Protein 2LZ0 (pdb70)

Organism: NCBI:txid411467

Secondary structure (DSSP, 8-state):
---------SS-S-TTTT-TT---EEE-TTSS---TTSSTT-TT---EEE--S-GGG---TTTTTTT----EEE-HHHHHHHHTSTTGGGGTTTEEE---

Radius of gyration: 13.1 Å; Cα contacts (8 Å, |Δi|>4): 192; chains: 1; bounding box: 33×32×28 Å

Solvent-accessible surface area: 6459 Å² total; per-residue (Å²): 129,82,188,101,63,106,24,93,15,52,179,73,22,70,60,9,45,55,62,64,104,32,154,110,6,75,2,88,45,125,40,49,82,3,108,83,26,2,2,52,48,22,118,25,6,120,74,0,31,0,70,6,110,55,12,91,11,15,53,2,59,126,14,1,84,86,39,15,96,10,69,3,5,0,28,144,136,0,49,98,138,0,157,204,24,221,60,3,102,89,24,42,81,80,22,59,65,72,169,231

Structure (mmCIF, N/CA/C/O backbone):
data_2LZ0
#
_entry.id   2LZ0
#
loop_
_atom_site.group_PDB
_atom_site.id
_atom_site.type_symbol
_atom_site.label_atom_id
_atom_site.label_alt_id
_atom_site.label_comp_id
_atom_site.label_asym_id
_atom_site.label_entity_id
_atom_site.label_seq_id
_atom_site.pdbx_PDB_ins_code
_atom_site.Cartn_x
_atom_site.Cartn_y
_atom_site.Cartn_z
_atom_site.occupancy
_atom_site.B_iso_or_equiv
_atom_site.auth_seq_id
_atom_site.auth_comp_id
_atom_site.auth_asym_id
_atom_site.auth_atom_id
_atom_site.pdbx_PDB_model_num
ATOM 1 N N . GLY A 1 1 ? -12.251 15.393 -9.278 1.00 0.00 1 GLY A N 1
ATOM 2 C CA . GLY A 1 1 ? -11.128 15.086 -8.389 1.00 0.00 1 GLY A CA 1
ATOM 3 C C . GLY A 1 1 ? -11.324 13.716 -7.776 1.00 0.00 1 GLY A C 1
ATOM 4 O O . GLY A 1 1 ? -11.033 12.703 -8.419 1.00 0.00 1 GLY A O 1
ATOM 8 N N . SER A 1 2 ? -11.865 13.675 -6.561 1.00 0.00 2 SER A N 1
ATOM 9 C CA . SER A 1 2 ? -12.366 12.466 -5.924 1.00 0.00 2 SER A CA 1
ATOM 10 C C . SER A 1 2 ? -13.826 12.701 -5.556 1.00 0.00 2 SER A C 1
ATOM 11 O O . SER A 1 2 ? -14.241 13.846 -5.364 1.00 0.00 2 SER A O 1
ATOM 19 N N . HIS A 1 3 ? -14.577 11.616 -5.407 1.00 0.00 3 HIS A N 1
ATOM 20 C CA . HIS A 1 3 ? -15.888 11.572 -4.787 1.00 0.00 3 HIS A CA 1
ATOM 21 C C . HIS A 1 3 ? -15.925 10.226 -4.099 1.00 0.00 3 HIS A C 1
ATOM 22 O O . HIS A 1 3 ? -16.468 9.261 -4.640 1.00 0.00 3 HIS A O 1
ATOM 36 N N . GLU A 1 4 ? -15.202 10.132 -2.980 1.00 0.00 4 GLU A N 1
ATOM 37 C CA . GLU A 1 4 ? -14.866 8.843 -2.409 1.00 0.00 4 GLU A CA 1
ATOM 38 C C . GLU A 1 4 ? -14.319 8.989 -0.986 1.00 0.00 4 GLU A C 1
ATOM 39 O O . GLU A 1 4 ? -13.832 10.071 -0.628 1.00 0.00 4 GLU A O 1
ATOM 51 N N . GLY A 1 5 ? -14.323 7.905 -0.207 1.00 0.00 5 GLY A N 1
ATOM 52 C CA . GLY A 1 5 ? -13.776 7.863 1.142 1.00 0.00 5 GLY A CA 1
ATOM 53 C C . GLY A 1 5 ? -13.004 6.581 1.469 1.00 0.00 5 GLY A C 1
ATOM 54 O O . GLY A 1 5 ? -12.447 6.502 2.563 1.00 0.00 5 GLY A O 1
ATOM 58 N N . GLU A 1 6 ? -12.925 5.599 0.568 1.00 0.00 6 GLU A N 1
ATOM 59 C CA . GLU A 1 6 ? -12.358 4.266 0.787 1.00 0.00 6 GLU A CA 1
ATOM 60 C C . GLU A 1 6 ? -11.072 4.104 -0.022 1.00 0.00 6 GLU A C 1
ATOM 61 O O . GLU A 1 6 ? -11.122 3.679 -1.181 1.00 0.00 6 GLU A O 1
ATOM 73 N N . PRO A 1 7 ? -9.917 4.509 0.521 1.00 0.00 7 PRO A N 1
ATOM 74 C CA . PRO A 1 7 ? -8.630 4.221 -0.082 1.00 0.00 7 PRO A CA 1
ATOM 75 C C . PRO A 1 7 ? -8.300 2.728 0.101 1.00 0.00 7 PRO A C 1
ATOM 76 O O . PRO A 1 7 ? -7.591 2.366 1.047 1.00 0.00 7 PRO A O 1
ATOM 87 N N . VAL A 1 8 ? -8.859 1.829 -0.718 1.00 0.00 8 VAL A N 1
ATOM 88 C CA . VAL A 1 8 ? -8.750 0.379 -0.498 1.00 0.00 8 VAL A CA 1
ATOM 89 C C . VAL A 1 8 ? -8.444 -0.383 -1.796 1.00 0.00 8 VAL A C 1
ATOM 90 O O . VAL A 1 8 ? -8.744 0.077 -2.899 1.00 0.00 8 VAL A O 1
ATOM 103 N N . VAL A 1 9 ? -7.839 -1.571 -1.662 1.00 0.00 9 VAL A N 1
ATOM 104 C CA . VAL A 1 9 ? -7.381 -2.422 -2.755 1.00 0.00 9 VAL A CA 1
ATOM 105 C C . VAL A 1 9 ? -8.451 -3.476 -3.079 1.00 0.00 9 VAL A C 1
ATOM 106 O O . VAL A 1 9 ? -8.437 -4.583 -2.539 1.00 0.00 9 VAL A O 1
ATOM 119 N N . GLY A 1 10 ? -9.389 -3.145 -3.968 1.00 0.00 10 GLY A N 1
ATOM 120 C CA . GLY A 1 10 ? -10.435 -4.044 -4.432 1.00 0.00 10 GLY A CA 1
ATOM 121 C C . GLY A 1 10 ? -10.680 -3.821 -5.921 1.00 0.00 10 GLY A C 1
ATOM 122 O O . GLY A 1 10 ? -11.434 -2.920 -6.288 1.00 0.00 10 GLY A O 1
ATOM 126 N N . MET A 1 11 ? -10.062 -4.636 -6.784 1.00 0.00 11 MET A N 1
ATOM 127 C CA . MET A 1 11 ? -10.230 -4.615 -8.246 1.00 0.00 11 MET A CA 1
ATOM 128 C C . MET A 1 11 ? -9.876 -3.269 -8.910 1.00 0.00 11 MET A C 1
ATOM 129 O O . MET A 1 11 ? -10.236 -3.017 -10.062 1.00 0.00 11 MET A O 1
ATOM 143 N N . ASP A 1 12 ? -9.136 -2.398 -8.223 1.00 0.00 12 ASP A N 1
ATOM 144 C CA . ASP A 1 12 ? -8.499 -1.208 -8.784 1.00 0.00 12 ASP A CA 1
ATOM 145 C C . ASP A 1 12 ? -7.228 -0.943 -7.959 1.00 0.00 12 ASP A C 1
ATOM 146 O O . ASP A 1 12 ? -6.948 -1.661 -6.989 1.00 0.00 12 ASP A O 1
ATOM 155 N N . LYS A 1 13 ? -6.432 0.047 -8.354 1.00 0.00 13 LYS A N 1
ATOM 156 C CA . LYS A 1 13 ? -5.185 0.468 -7.740 1.00 0.00 13 LYS A CA 1
ATOM 157 C C . LYS A 1 13 ? -5.003 1.975 -7.651 1.00 0.00 13 LYS A C 1
ATOM 158 O O . LYS A 1 13 ? -3.996 2.391 -7.075 1.00 0.00 13 LYS A O 1
ATOM 177 N N . SER A 1 14 ? -5.948 2.781 -8.130 1.00 0.00 14 SER A N 1
ATOM 178 C CA . SER A 1 14 ? -5.763 4.218 -8.121 1.00 0.00 14 SER A CA 1
ATOM 179 C C . SER A 1 14 ? -6.093 4.834 -6.751 1.00 0.00 14 SER A C 1
ATOM 180 O O . SER A 1 14 ? -5.537 5.864 -6.367 1.00 0.00 14 SER A O 1
ATOM 188 N N . LEU A 1 15 ? -7.009 4.212 -6.007 1.00 0.00 15 LEU A N 1
ATOM 189 C CA . LEU A 1 15 ? -7.731 4.834 -4.904 1.00 0.00 15 LEU A CA 1
ATOM 190 C C . LEU A 1 15 ? -6.907 4.785 -3.616 1.00 0.00 15 LEU A C 1
ATOM 191 O O . LEU A 1 15 ? -7.193 3.967 -2.746 1.00 0.00 15 LEU A O 1
ATOM 207 N N . PHE A 1 16 ? -5.858 5.605 -3.501 1.00 0.00 16 PHE A N 1
ATOM 208 C CA . PHE A 1 16 ? -5.033 5.691 -2.293 1.00 0.00 16 PHE A CA 1
ATOM 209 C C . PHE A 1 16 ? -4.513 7.114 -2.102 1.00 0.00 16 PHE A C 1
ATOM 210 O O . PHE A 1 16 ? -4.630 7.661 -1.004 1.00 0.00 16 PHE A O 1
ATOM 227 N N . ALA A 1 17 ? -3.935 7.711 -3.151 1.00 0.00 17 ALA A N 1
ATOM 228 C CA . ALA A 1 17 ? -3.443 9.083 -3.154 1.00 0.00 17 ALA A CA 1
ATOM 229 C C . ALA A 1 17 ? -4.605 10.073 -3.178 1.00 0.00 17 ALA A C 1
ATOM 230 O O . ALA A 1 17 ? -4.860 10.745 -4.176 1.00 0.00 17 ALA A O 1
ATOM 237 N N . GLY A 1 18 ? -5.311 10.183 -2.061 1.00 0.00 18 GLY A N 1
ATOM 238 C CA . GLY A 1 18 ? -6.391 11.130 -1.872 1.00 0.00 18 GLY A CA 1
ATOM 239 C C . GLY A 1 18 ? -6.725 11.265 -0.403 1.00 0.00 18 GLY A C 1
ATOM 240 O O . GLY A 1 18 ? -6.859 12.390 0.080 1.00 0.00 18 GLY A O 1
ATOM 244 N N . ASN A 1 19 ? -6.835 10.144 0.324 1.00 0.00 19 ASN A N 1
ATOM 245 C CA . ASN A 1 19 ? -7.078 10.228 1.756 1.00 0.00 19 ASN A CA 1
ATOM 246 C C . ASN A 1 19 ? -5.741 10.462 2.440 1.00 0.00 19 ASN A C 1
ATOM 247 O O . ASN A 1 19 ? -4.938 9.545 2.556 1.00 0.00 19 ASN A O 1
ATOM 258 N N . THR A 1 20 ? -5.489 11.685 2.879 1.00 0.00 20 THR A N 1
ATOM 259 C CA . THR A 1 20 ? -4.236 12.129 3.480 1.00 0.00 20 THR A CA 1
ATOM 260 C C . THR A 1 20 ? -3.850 11.385 4.777 1.00 0.00 20 THR A C 1
ATOM 261 O O . THR A 1 20 ? -2.768 11.625 5.310 1.00 0.00 20 THR A O 1
ATOM 272 N N . VAL A 1 21 ? -4.696 10.495 5.312 1.00 0.00 21 VAL A N 1
ATOM 273 C CA . VAL A 1 21 ? -4.732 10.178 6.740 1.00 0.00 21 VAL A CA 1
ATOM 274 C C . VAL A 1 21 ? -4.821 8.656 6.955 1.00 0.00 21 VAL A C 1
ATOM 275 O O . VAL A 1 21 ? -5.436 8.193 7.920 1.00 0.00 21 VAL A O 1
ATOM 288 N N . ILE A 1 22 ? -4.256 7.859 6.046 1.00 0.00 22 ILE A N 1
ATOM 289 C CA . ILE A 1 22 ? -4.249 6.403 6.115 1.00 0.00 22 ILE A CA 1
ATOM 290 C C . ILE A 1 22 ? -2.866 5.934 6.531 1.00 0.00 22 ILE A C 1
ATOM 291 O O . ILE A 1 22 ? -2.002 5.679 5.697 1.00 0.00 22 ILE A O 1
ATOM 307 N N . ARG A 1 23 ? -2.643 5.840 7.842 1.00 0.00 23 ARG A N 1
ATOM 308 C CA . ARG A 1 23 ? -1.328 5.508 8.371 1.00 0.00 23 ARG A CA 1
ATOM 309 C C . ARG A 1 23 ? -0.941 4.064 8.117 1.00 0.00 23 ARG A C 1
ATOM 310 O O . ARG A 1 23 ? 0.237 3.759 8.304 1.00 0.00 23 ARG A O 1
ATOM 331 N N . GLU A 1 24 ? -1.861 3.194 7.688 1.00 0.00 24 GLU A N 1
ATOM 332 C CA . GLU A 1 24 ? -1.608 1.770 7.506 1.00 0.00 24 GLU A CA 1
ATOM 333 C C . GLU A 1 24 ? -2.327 1.320 6.240 1.00 0.00 24 GLU A C 1
ATOM 334 O O . GLU A 1 24 ? -3.488 1.669 6.031 1.00 0.00 24 GLU A O 1
ATOM 346 N N . ILE A 1 25 ? -1.666 0.522 5.402 1.00 0.00 25 ILE A N 1
ATOM 347 C CA . ILE A 1 25 ? -2.243 -0.039 4.184 1.00 0.00 25 ILE A CA 1
ATOM 348 C C . ILE A 1 25 ? -1.949 -1.536 4.208 1.00 0.00 25 ILE A C 1
ATOM 349 O O . ILE A 1 25 ? -0.823 -1.952 3.939 1.00 0.00 25 ILE A O 1
ATOM 365 N N . THR A 1 26 ? -2.938 -2.358 4.546 1.00 0.00 26 THR A N 1
ATOM 366 C CA . THR A 1 26 ? -2.860 -3.782 4.253 1.00 0.00 26 THR A CA 1
ATOM 367 C C . THR A 1 26 ? -3.075 -3.973 2.739 1.00 0.00 26 THR A C 1
ATOM 368 O O . THR A 1 26 ? -3.831 -3.216 2.114 1.00 0.00 26 THR A O 1
ATOM 379 N N . VAL A 1 27 ? -2.389 -4.962 2.158 1.00 0.00 27 VAL A N 1
ATOM 380 C CA . VAL A 1 27 ? -2.433 -5.343 0.753 1.00 0.00 27 VAL A CA 1
ATOM 381 C C . VAL A 1 27 ? -2.360 -6.870 0.675 1.00 0.00 27 VAL A C 1
ATOM 382 O O . VAL A 1 27 ? -1.692 -7.500 1.496 1.00 0.00 27 VAL A O 1
ATOM 395 N N . GLN A 1 28 ? -2.977 -7.450 -0.353 1.00 0.00 28 GLN A N 1
ATOM 396 C CA . GLN A 1 28 ? -2.952 -8.876 -0.664 1.00 0.00 28 GLN A CA 1
ATOM 397 C C . GLN A 1 28 ? -2.001 -9.174 -1.827 1.00 0.00 28 GLN A C 1
ATOM 398 O O . GLN A 1 28 ? -1.594 -8.250 -2.539 1.00 0.00 28 GLN A O 1
ATOM 412 N N . PRO A 1 29 ? -1.628 -10.444 -2.044 1.00 0.00 29 PRO A N 1
ATOM 413 C CA . PRO A 1 29 ? -0.853 -10.855 -3.205 1.00 0.00 29 PRO A CA 1
ATOM 414 C C . PRO A 1 29 ? -1.682 -10.758 -4.491 1.00 0.00 29 PRO A C 1
ATOM 415 O O . PRO A 1 29 ? -2.911 -10.750 -4.460 1.00 0.00 29 PRO A O 1
ATOM 426 N N . ASN A 1 30 ? -0.979 -10.736 -5.623 1.00 0.00 30 ASN A N 1
ATOM 427 C CA . ASN A 1 30 ? -1.466 -10.899 -6.990 1.00 0.00 30 ASN A CA 1
ATOM 428 C C . ASN A 1 30 ? -2.614 -9.955 -7.401 1.00 0.00 30 ASN A C 1
ATOM 429 O O . ASN A 1 30 ? -3.326 -10.249 -8.357 1.00 0.00 30 ASN A O 1
ATOM 440 N N . ILE A 1 31 ? -2.775 -8.791 -6.751 1.00 0.00 31 ILE A N 1
ATOM 441 C CA . ILE A 1 31 ? -3.927 -7.886 -6.924 1.00 0.00 31 ILE A CA 1
ATOM 442 C C . ILE A 1 31 ? -3.489 -6.519 -7.488 1.00 0.00 31 ILE A C 1
ATOM 443 O O . ILE A 1 31 ? -3.604 -5.470 -6.848 1.00 0.00 31 ILE A O 1
ATOM 459 N N . GLY A 1 32 ? -2.950 -6.541 -8.700 1.00 0.00 32 GLY A N 1
ATOM 460 C CA . GLY A 1 32 ? -2.541 -5.412 -9.532 1.00 0.00 32 GLY A CA 1
ATOM 461 C C . GLY A 1 32 ? -1.052 -5.090 -9.400 1.00 0.00 32 GLY A C 1
ATOM 462 O O . GLY A 1 32 ? -0.381 -5.533 -8.459 1.00 0.00 32 GLY A O 1
ATOM 466 N N . LEU A 1 33 ? -0.510 -4.309 -10.335 1.00 0.00 33 LEU A N 1
ATOM 467 C CA . LEU A 1 33 ? 0.865 -3.793 -10.298 1.00 0.00 33 LEU A CA 1
ATOM 468 C C . LEU A 1 33 ? 0.855 -2.515 -9.466 1.00 0.00 33 LEU A C 1
ATOM 469 O O . LEU A 1 33 ? 0.114 -1.593 -9.777 1.00 0.00 33 LEU A O 1
ATOM 485 N N . LEU A 1 34 ? 1.675 -2.464 -8.429 1.00 0.00 34 LEU A N 1
ATOM 486 C CA . LEU A 1 34 ? 1.922 -1.312 -7.569 1.00 0.00 34 LEU A CA 1
ATOM 487 C C . LEU A 1 34 ? 2.751 -0.292 -8.364 1.00 0.00 34 LEU A C 1
ATOM 488 O O . LEU A 1 34 ? 3.971 -0.275 -8.207 1.00 0.00 34 LEU A O 1
ATOM 504 N N . TYR A 1 35 ? 2.125 0.444 -9.284 1.00 0.00 35 TYR A N 1
ATOM 505 C CA . TYR A 1 35 ? 2.808 1.253 -10.299 1.00 0.00 35 TYR A CA 1
ATOM 506 C C . TYR A 1 35 ? 3.450 2.495 -9.649 1.00 0.00 35 TYR A C 1
ATOM 507 O O . TYR A 1 35 ? 3.593 2.560 -8.424 1.00 0.00 35 TYR A O 1
ATOM 525 N N . ASP A 1 36 ? 3.855 3.496 -10.431 1.00 0.00 36 ASP A N 1
ATOM 526 C CA . ASP A 1 36 ? 4.161 4.806 -9.856 1.00 0.00 36 ASP A CA 1
ATOM 527 C C . ASP A 1 36 ? 2.897 5.496 -9.337 1.00 0.00 36 ASP A C 1
ATOM 528 O O . ASP A 1 36 ? 1.778 5.082 -9.631 1.00 0.00 36 ASP A O 1
ATOM 537 N N . GLY A 1 37 ? 3.073 6.539 -8.530 1.00 0.00 37 GLY A N 1
ATOM 538 C CA . GLY A 1 37 ? 2.019 7.464 -8.134 1.00 0.00 37 GLY A CA 1
ATOM 539 C C . GLY A 1 37 ? 0.841 6.900 -7.326 1.00 0.00 37 GLY A C 1
ATOM 540 O O . GLY A 1 37 ? -0.142 7.625 -7.172 1.00 0.00 37 GLY A O 1
ATOM 544 N N . MET A 1 38 ? 0.877 5.664 -6.801 1.00 0.00 38 MET A N 1
ATOM 545 C CA . MET A 1 38 ? -0.213 5.129 -5.982 1.00 0.00 38 MET A CA 1
ATOM 546 C C . MET A 1 38 ? -0.503 6.030 -4.789 1.00 0.00 38 MET A C 1
ATOM 547 O O . MET A 1 38 ? -1.658 6.211 -4.421 1.00 0.00 38 MET A O 1
ATOM 561 N N . PHE A 1 39 ? 0.557 6.505 -4.131 1.00 0.00 39 PHE A N 1
ATOM 562 C CA . PHE A 1 39 ? 0.536 6.930 -2.737 1.00 0.00 39 PHE A CA 1
ATOM 563 C C . PHE A 1 39 ? 0.848 8.422 -2.577 1.00 0.00 39 PHE A C 1
ATOM 564 O O . PHE A 1 39 ? 0.960 8.889 -1.444 1.00 0.00 39 PHE A O 1
ATOM 581 N N . SER A 1 40 ? 0.975 9.167 -3.675 1.00 0.00 40 SER A N 1
ATOM 582 C CA . SER A 1 40 ? 1.358 10.569 -3.708 1.00 0.00 40 SER A CA 1
ATOM 583 C C . SER A 1 40 ? 0.597 11.417 -2.687 1.00 0.00 40 SER A C 1
ATOM 584 O O . SER A 1 40 ? -0.639 11.446 -2.670 1.00 0.00 40 SER A O 1
ATOM 592 N N . GLY A 1 41 ? 1.340 12.122 -1.835 1.00 0.00 41 GLY A N 1
ATOM 593 C CA . GLY A 1 41 ? 0.762 13.116 -0.941 1.00 0.00 41 GLY A CA 1
ATOM 594 C C . GLY A 1 41 ? 0.176 12.491 0.321 1.00 0.00 41 GLY A C 1
ATOM 595 O O . GLY A 1 41 ? -0.684 13.083 0.971 1.00 0.00 41 GLY A O 1
ATOM 599 N N . CYS A 1 42 ? 0.603 11.278 0.672 1.00 0.00 42 CYS A N 1
ATOM 600 C CA . CYS A 1 42 ? 0.208 10.609 1.898 1.00 0.00 42 CYS A CA 1
ATOM 601 C C . CYS A 1 42 ? 0.849 11.266 3.132 1.00 0.00 42 CYS A C 1
ATOM 602 O O . CYS A 1 42 ? 1.762 10.702 3.741 1.00 0.00 42 CYS A O 1
ATOM 610 N N . THR A 1 43 ? 0.347 12.430 3.538 1.00 0.00 43 THR A N 1
ATOM 611 C CA . THR A 1 43 ? 0.862 13.206 4.662 1.00 0.00 43 THR A CA 1
ATOM 612 C C . THR A 1 43 ? 0.814 12.440 5.988 1.00 0.00 43 THR A C 1
ATOM 613 O O . THR A 1 43 ? 1.509 12.835 6.924 1.00 0.00 43 THR A O 1
ATOM 624 N N . ALA A 1 44 ? 0.046 11.349 6.087 1.00 0.00 44 ALA A N 1
ATOM 625 C CA . ALA A 1 44 ? 0.208 10.367 7.139 1.00 0.00 44 ALA A CA 1
ATOM 626 C C . ALA A 1 44 ? -0.007 8.948 6.600 1.00 0.00 44 ALA A C 1
ATOM 627 O O . ALA A 1 44 ? -1.013 8.328 6.937 1.00 0.00 44 ALA A O 1
ATOM 634 N N . LEU A 1 45 ? 0.928 8.419 5.797 1.00 0.00 45 LEU A N 1
ATOM 635 C CA . LEU A 1 45 ? 1.091 6.976 5.546 1.00 0.00 45 LEU A CA 1
ATOM 636 C C . LEU A 1 45 ? 2.437 6.502 6.075 1.00 0.00 45 LEU A C 1
ATOM 637 O O . LEU A 1 45 ? 3.475 6.916 5.562 1.00 0.00 45 LEU A O 1
ATOM 653 N N . GLU A 1 46 ? 2.439 5.628 7.084 1.00 0.00 46 GLU A N 1
ATOM 654 C CA . GLU A 1 46 ? 3.664 5.176 7.748 1.00 0.00 46 GLU A CA 1
ATOM 655 C C . GLU A 1 46 ? 3.623 3.675 8.049 1.00 0.00 46 GLU A C 1
ATOM 656 O O . GLU A 1 46 ? 4.277 3.223 8.992 1.00 0.00 46 GLU A O 1
ATOM 668 N N . LYS A 1 47 ? 2.837 2.878 7.318 1.00 0.00 47 LYS A N 1
ATOM 669 C CA . LYS A 1 47 ? 2.903 1.421 7.381 1.00 0.00 47 LYS A CA 1
ATOM 670 C C . LYS A 1 47 ? 2.292 0.821 6.128 1.00 0.00 47 LYS A C 1
ATOM 671 O O . LYS A 1 47 ? 1.350 1.375 5.556 1.00 0.00 47 LYS A O 1
ATOM 690 N N . LEU A 1 48 ? 2.767 -0.364 5.767 1.00 0.00 48 LEU A N 1
ATOM 691 C CA . LEU A 1 48 ? 2.261 -1.195 4.691 1.00 0.00 48 LEU A CA 1
ATOM 692 C C . LEU A 1 48 ? 2.352 -2.628 5.207 1.00 0.00 48 LEU A C 1
ATOM 693 O O . LEU A 1 48 ? 3.378 -2.988 5.791 1.00 0.00 48 LEU A O 1
ATOM 709 N N . ILE A 1 49 ? 1.353 -3.479 4.973 1.00 0.00 49 ILE A N 1
ATOM 710 C CA . ILE A 1 49 ? 1.363 -4.883 5.388 1.00 0.00 49 ILE A CA 1
ATOM 711 C C . ILE A 1 49 ? 0.989 -5.734 4.181 1.00 0.00 49 ILE A C 1
ATOM 712 O O . ILE A 1 49 ? 0.071 -5.374 3.444 1.00 0.00 49 ILE A O 1
ATOM 728 N N . LEU A 1 50 ? 1.687 -6.856 3.990 1.00 0.00 50 LEU A N 1
ATOM 729 C CA . LEU A 1 50 ? 1.487 -7.766 2.858 1.00 0.00 50 LEU A CA 1
ATOM 730 C C . LEU A 1 50 ? 0.968 -9.112 3.360 1.00 0.00 50 LEU A C 1
ATOM 731 O O . LEU A 1 50 ? 1.675 -9.803 4.091 1.00 0.00 50 LEU A O 1
ATOM 747 N N . THR A 1 51 ? -0.241 -9.510 2.960 1.00 0.00 51 THR A N 1
ATOM 748 C CA . THR A 1 51 ? -0.889 -10.751 3.391 1.00 0.00 51 THR A CA 1
ATOM 749 C C . THR A 1 51 ? -0.526 -11.935 2.470 1.00 0.00 51 THR A C 1
ATOM 750 O O . THR A 1 51 ? -1.358 -12.815 2.212 1.00 0.00 51 THR A O 1
ATOM 761 N N . GLY A 1 52 ? 0.668 -11.923 1.872 1.00 0.00 52 GLY A N 1
ATOM 762 C CA . GLY A 1 52 ? 1.193 -13.010 1.043 1.00 0.00 52 GLY A CA 1
ATOM 763 C C . GLY A 1 52 ? 2.546 -13.468 1.571 1.00 0.00 52 GLY A C 1
ATOM 764 O O . GLY A 1 52 ? 3.178 -12.741 2.340 1.00 0.00 52 GLY A O 1
ATOM 768 N N . GLU A 1 53 ? 3.015 -14.640 1.141 1.00 0.00 53 GLU A N 1
ATOM 769 C CA . GLU A 1 53 ? 4.206 -15.275 1.714 1.00 0.00 53 GLU A CA 1
ATOM 770 C C . GLU A 1 53 ? 5.393 -15.353 0.741 1.00 0.00 53 GLU A C 1
ATOM 771 O O . GLU A 1 53 ? 6.421 -15.945 1.081 1.00 0.00 53 GLU A O 1
ATOM 783 N N . ASP A 1 54 ? 5.289 -14.814 -0.477 1.00 0.00 54 ASP A N 1
ATOM 784 C CA . ASP A 1 54 ? 6.328 -14.898 -1.480 1.00 0.00 54 ASP A CA 1
ATOM 785 C C . ASP A 1 54 ? 6.424 -13.589 -2.281 1.00 0.00 54 ASP A C 1
ATOM 786 O O . ASP A 1 54 ? 5.394 -12.958 -2.518 1.00 0.00 54 ASP A O 1
ATOM 795 N N . PRO A 1 55 ? 7.636 -13.168 -2.690 1.00 0.00 55 PRO A N 1
ATOM 796 C CA . PRO A 1 55 ? 7.867 -11.861 -3.301 1.00 0.00 55 PRO A CA 1
ATOM 797 C C . PRO A 1 55 ? 7.364 -11.743 -4.737 1.00 0.00 55 PRO A C 1
ATOM 798 O O . PRO A 1 55 ? 6.957 -10.657 -5.151 1.00 0.00 55 PRO A O 1
ATOM 809 N N . SER A 1 56 ? 7.396 -12.833 -5.507 1.00 0.00 56 SER A N 1
ATOM 810 C CA . SER A 1 56 ? 6.937 -12.835 -6.893 1.00 0.00 56 SER A CA 1
ATOM 811 C C . SER A 1 56 ? 5.428 -12.601 -6.983 1.00 0.00 56 SER A C 1
ATOM 812 O O . SE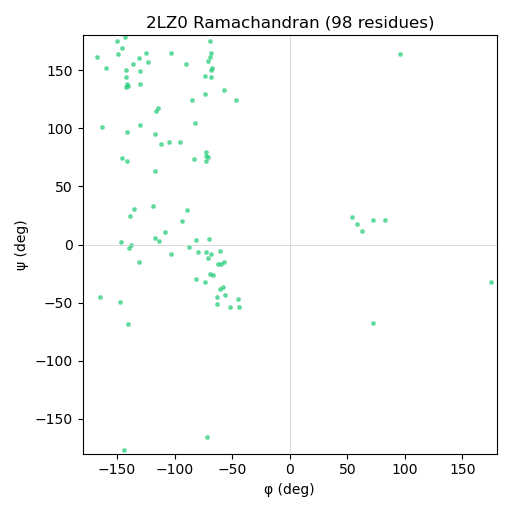R A 1 56 ? 4.953 -12.090 -8.005 1.00 0.00 56 SER A O 1
ATOM 820 N N . ALA A 1 57 ? 4.670 -12.945 -5.940 1.00 0.00 57 ALA A N 1
ATOM 821 C CA . ALA A 1 57 ? 3.248 -12.651 -5.823 1.00 0.00 57 ALA A CA 1
ATOM 822 C C . ALA A 1 57 ? 2.957 -11.155 -5.612 1.00 0.00 57 ALA A C 1
ATOM 823 O O . ALA A 1 57 ? 1.796 -10.785 -5.424 1.00 0.00 57 ALA A O 1
ATOM 830 N N . TYR A 1 58 ? 3.962 -10.276 -5.653 1.00 0.00 58 TYR A N 1
ATOM 831 C CA . TYR A 1 58 ? 3.769 -8.838 -5.725 1.00 0.00 58 TYR A CA 1
ATOM 832 C C . TYR A 1 58 ? 4.632 -8.290 -6.856 1.00 0.00 58 TYR A C 1
ATOM 833 O O . TYR A 1 58 ? 5.701 -8.832 -7.146 1.00 0.00 58 TYR A O 1
ATOM 851 N N . SER A 1 59 ? 4.177 -7.214 -7.496 1.00 0.00 59 SER A N 1
ATOM 852 C CA . SER A 1 59 ? 4.897 -6.552 -8.574 1.00 0.00 59 SER A CA 1
ATOM 853 C C . SER A 1 59 ? 4.695 -5.048 -8.456 1.00 0.00 59 SER A C 1
ATOM 854 O O . SER A 1 59 ? 3.568 -4.595 -8.240 1.00 0.00 59 SER A O 1
ATOM 862 N N . ALA A 1 60 ? 5.775 -4.286 -8.609 1.00 0.00 60 ALA A N 1
ATOM 863 C CA . ALA A 1 60 ? 5.828 -2.861 -8.270 1.00 0.00 60 ALA A CA 1
ATOM 864 C C . ALA A 1 60 ? 6.725 -2.001 -9.170 1.00 0.00 60 ALA A C 1
ATOM 865 O O . ALA A 1 60 ? 6.863 -0.802 -8.951 1.00 0.00 60 ALA A O 1
ATOM 872 N N . GLY A 1 61 ? 7.317 -2.618 -10.191 1.00 0.00 61 GLY A N 1
ATOM 873 C CA . GLY A 1 61 ? 7.929 -2.010 -11.369 1.00 0.00 61 GLY A CA 1
ATOM 874 C C . GLY A 1 61 ? 9.253 -1.311 -11.086 1.00 0.00 61 GLY A C 1
ATOM 875 O O . GLY A 1 61 ? 10.290 -1.704 -11.609 1.00 0.00 61 GLY A O 1
ATOM 879 N N . ASP A 1 62 ? 9.154 -0.228 -10.327 1.00 0.00 62 ASP A N 1
ATOM 880 C CA . ASP A 1 62 ? 10.128 0.805 -9.978 1.00 0.00 62 ASP A CA 1
ATOM 881 C C . ASP A 1 62 ? 9.395 1.884 -9.164 1.00 0.00 62 ASP A C 1
ATOM 882 O O . ASP A 1 62 ? 9.943 2.479 -8.234 1.00 0.00 62 ASP A O 1
ATOM 891 N N . GLY A 1 63 ? 8.114 2.094 -9.478 1.00 0.00 63 GLY A N 1
ATOM 892 C CA . GLY A 1 63 ? 7.319 3.210 -8.995 1.00 0.00 63 GLY A CA 1
ATOM 893 C C . GLY A 1 63 ? 6.733 3.043 -7.590 1.00 0.00 63 GLY A C 1
ATOM 894 O O . GLY A 1 63 ? 6.017 3.939 -7.144 1.00 0.00 63 GLY A O 1
ATOM 898 N N . LEU A 1 64 ? 7.054 1.949 -6.885 1.00 0.00 64 LEU A N 1
ATOM 899 C CA . LEU A 1 64 ? 6.283 1.394 -5.772 1.00 0.00 64 LEU A CA 1
ATOM 900 C C . LEU A 1 64 ? 5.791 2.475 -4.799 1.00 0.00 64 LEU A C 1
ATOM 901 O O . LEU A 1 64 ? 4.594 2.539 -4.512 1.00 0.00 64 LEU A O 1
ATOM 917 N N . ARG A 1 65 ? 6.686 3.318 -4.273 1.00 0.00 65 ARG A N 1
ATOM 918 C CA . ARG A 1 65 ? 6.347 4.294 -3.232 1.00 0.00 65 ARG A CA 1
ATOM 919 C C . ARG A 1 65 ? 6.575 5.738 -3.676 1.00 0.00 65 ARG A C 1
ATOM 920 O O . ARG A 1 65 ? 6.975 6.561 -2.853 1.00 0.00 65 ARG A O 1
ATOM 941 N N . ASP A 1 66 ? 6.375 6.071 -4.953 1.00 0.00 66 ASP A N 1
ATOM 942 C CA . ASP A 1 66 ? 6.517 7.467 -5.377 1.00 0.00 66 ASP A CA 1
ATOM 943 C C . ASP A 1 66 ? 5.565 8.359 -4.567 1.00 0.00 66 ASP A C 1
ATOM 944 O O . ASP A 1 66 ? 4.403 8.004 -4.372 1.00 0.00 66 ASP A O 1
ATOM 953 N N . GLY A 1 67 ? 6.078 9.477 -4.048 1.00 0.00 67 GLY A N 1
ATOM 954 C CA . GLY A 1 67 ? 5.312 10.424 -3.251 1.00 0.00 67 GLY A CA 1
ATOM 955 C C . GLY A 1 67 ? 4.968 9.919 -1.846 1.00 0.00 67 GLY A C 1
ATOM 956 O O . GLY A 1 67 ? 4.030 10.431 -1.232 1.00 0.00 67 GLY A O 1
ATOM 960 N N . ALA A 1 68 ? 5.715 8.931 -1.338 1.00 0.00 68 ALA A N 1
ATOM 961 C CA . ALA A 1 68 ? 5.549 8.341 -0.018 1.00 0.00 68 ALA A CA 1
ATOM 962 C C . ALA A 1 68 ? 6.909 7.995 0.599 1.00 0.00 68 ALA A C 1
ATOM 963 O O . ALA A 1 68 ? 7.956 8.213 -0.017 1.00 0.00 68 ALA A O 1
ATOM 970 N N . ASP A 1 69 ? 6.905 7.470 1.828 1.00 0.00 69 ASP A N 1
ATOM 971 C CA . ASP A 1 69 ? 8.066 6.912 2.526 1.00 0.00 69 ASP A CA 1
ATOM 972 C C . ASP A 1 69 ? 7.564 6.053 3.691 1.00 0.00 69 ASP A C 1
ATOM 973 O O . ASP A 1 69 ? 7.131 6.595 4.704 1.00 0.00 69 ASP A O 1
ATOM 982 N N . PHE A 1 70 ? 7.543 4.724 3.543 1.00 0.00 70 PHE A N 1
ATOM 983 C CA . PHE A 1 70 ? 7.091 3.809 4.596 1.00 0.00 70 PHE A CA 1
ATOM 984 C C . PHE A 1 70 ? 7.867 2.484 4.588 1.00 0.00 70 PHE A C 1
ATOM 985 O O . PHE A 1 70 ? 8.589 2.167 3.637 1.00 0.00 70 PHE A O 1
ATOM 1002 N N . LEU A 1 71 ? 7.672 1.698 5.649 1.00 0.00 71 LEU A N 1
ATOM 1003 C CA . LEU A 1 71 ? 8.180 0.348 5.876 1.00 0.00 71 LEU A CA 1
ATOM 1004 C C . LEU A 1 71 ? 7.200 -0.698 5.344 1.00 0.00 71 LEU A C 1
ATOM 1005 O O . LEU A 1 71 ? 5.990 -0.473 5.318 1.00 0.00 71 LEU A O 1
ATOM 1021 N N . ILE A 1 72 ? 7.707 -1.883 5.020 1.00 0.00 72 ILE A N 1
ATOM 1022 C CA . ILE A 1 72 ? 7.019 -2.984 4.362 1.00 0.00 72 ILE A CA 1
ATOM 1023 C C . ILE A 1 72 ? 6.998 -4.178 5.322 1.00 0.00 72 ILE A C 1
ATOM 1024 O O . ILE A 1 72 ? 7.970 -4.932 5.400 1.00 0.00 72 ILE A O 1
ATOM 1040 N N . CYS A 1 73 ? 5.926 -4.357 6.093 1.00 0.00 73 CYS A N 1
ATOM 1041 C CA . CYS A 1 73 ? 5.783 -5.546 6.922 1.00 0.00 73 CYS A CA 1
ATOM 1042 C C . CYS A 1 73 ? 5.444 -6.763 6.047 1.00 0.00 73 CYS A C 1
ATOM 1043 O O . CYS A 1 73 ? 4.489 -6.687 5.261 1.00 0.00 73 CYS A O 1
ATOM 1051 N N . VAL A 1 74 ? 6.174 -7.872 6.206 1.00 0.00 74 VAL A N 1
ATOM 1052 C CA . VAL A 1 74 ? 5.893 -9.178 5.585 1.00 0.00 74 VAL A CA 1
ATOM 1053 C C . VAL A 1 74 ? 5.954 -10.266 6.680 1.00 0.00 74 VAL A C 1
ATOM 1054 O O . VAL A 1 74 ? 6.568 -10.010 7.722 1.00 0.00 74 VAL A O 1
ATOM 1067 N N . PRO A 1 75 ? 5.368 -11.468 6.511 1.00 0.00 75 PRO A N 1
ATOM 1068 C CA . PRO A 1 75 ? 5.457 -12.519 7.529 1.00 0.00 75 PRO A CA 1
ATOM 1069 C C . PRO A 1 75 ? 6.892 -13.041 7.653 1.00 0.00 75 PRO A C 1
ATOM 1070 O O . PRO A 1 75 ? 7.638 -13.021 6.669 1.00 0.00 75 PRO A O 1
ATOM 1081 N N . GLU A 1 76 ? 7.293 -13.535 8.834 1.00 0.00 76 GLU A N 1
ATOM 1082 C CA . GLU A 1 76 ? 8.663 -14.019 9.051 1.00 0.00 76 GLU A CA 1
ATOM 1083 C C . GLU A 1 76 ? 9.029 -15.133 8.068 1.00 0.00 76 GLU A C 1
ATOM 1084 O O . GLU A 1 76 ? 10.161 -15.180 7.583 1.00 0.00 76 GLU A O 1
ATOM 1096 N N . GLU A 1 77 ? 8.080 -16.012 7.731 1.00 0.00 77 GLU A N 1
ATOM 1097 C CA . GLU A 1 77 ? 8.356 -17.137 6.845 1.00 0.00 77 GLU A CA 1
ATOM 1098 C C . GLU A 1 77 ? 8.543 -16.687 5.383 1.00 0.00 77 GLU A C 1
ATOM 1099 O O . GLU A 1 77 ? 8.950 -17.503 4.548 1.00 0.00 77 GLU A O 1
ATOM 1111 N N . ALA A 1 78 ? 8.307 -15.403 5.071 1.00 0.00 78 ALA A N 1
ATOM 1112 C CA . ALA A 1 78 ? 8.618 -14.779 3.784 1.00 0.00 78 ALA A CA 1
ATOM 1113 C C . ALA A 1 78 ? 9.878 -13.896 3.811 1.00 0.00 78 ALA A C 1
ATOM 1114 O O . ALA A 1 78 ? 10.288 -13.410 2.759 1.00 0.00 78 ALA A O 1
ATOM 1121 N N . LEU A 1 79 ? 10.475 -13.631 4.978 1.00 0.00 79 LEU A N 1
ATOM 1122 C CA . LEU A 1 79 ? 11.478 -12.573 5.123 1.00 0.00 79 LEU A CA 1
ATOM 1123 C C . LEU A 1 79 ? 12.716 -12.858 4.270 1.00 0.00 79 LEU A C 1
ATOM 1124 O O . LEU A 1 79 ? 13.159 -12.022 3.480 1.00 0.00 79 LEU A O 1
ATOM 1140 N N . ASP A 1 80 ? 13.253 -14.069 4.409 1.00 0.00 80 ASP A N 1
ATOM 1141 C CA . ASP A 1 80 ? 14.432 -14.536 3.688 1.00 0.00 80 ASP A CA 1
ATOM 1142 C C . ASP A 1 80 ? 14.130 -14.562 2.191 1.00 0.00 80 ASP A C 1
ATOM 1143 O O . ASP A 1 80 ? 14.918 -14.042 1.399 1.00 0.00 80 ASP A O 1
ATOM 1152 N N . ARG A 1 81 ? 12.957 -15.078 1.790 1.00 0.00 81 ARG A N 1
ATOM 1153 C CA . ARG A 1 81 ? 12.497 -15.121 0.409 1.00 0.00 81 ARG A CA 1
ATOM 1154 C C . ARG A 1 81 ? 12.584 -13.748 -0.238 1.00 0.00 81 ARG A C 1
ATOM 1155 O O . ARG A 1 81 ? 13.190 -13.642 -1.306 1.00 0.00 81 ARG A O 1
ATOM 1176 N N . TYR A 1 82 ? 11.983 -12.723 0.375 1.00 0.00 82 TYR A N 1
ATOM 1177 C CA . TYR A 1 82 ? 12.041 -11.359 -0.136 1.00 0.00 82 TYR A CA 1
ATOM 1178 C C . TYR A 1 82 ? 13.489 -10.871 -0.205 1.00 0.00 82 TYR A C 1
ATOM 1179 O O . TYR A 1 82 ? 13.855 -10.167 -1.150 1.00 0.00 82 TYR A O 1
ATOM 1197 N N . ARG A 1 83 ? 14.332 -11.215 0.772 1.00 0.00 83 ARG A N 1
ATOM 1198 C CA . ARG A 1 83 ? 15.738 -10.817 0.754 1.00 0.00 83 ARG A CA 1
ATOM 1199 C C . ARG A 1 83 ? 16.547 -11.517 -0.344 1.00 0.00 83 ARG A C 1
ATOM 1200 O O . ARG A 1 83 ? 17.536 -10.946 -0.794 1.00 0.00 83 ARG A O 1
ATOM 1221 N N . ARG A 1 84 ? 16.153 -12.703 -0.822 1.00 0.00 84 ARG A N 1
ATOM 1222 C CA . ARG A 1 84 ? 16.813 -13.356 -1.963 1.00 0.00 84 ARG A CA 1
ATOM 1223 C C . ARG A 1 84 ? 16.227 -12.920 -3.306 1.00 0.00 84 ARG A C 1
ATOM 1224 O O . ARG A 1 84 ? 16.686 -13.413 -4.341 1.00 0.00 84 ARG A O 1
ATOM 1245 N N . ASP A 1 85 ? 15.197 -12.075 -3.319 1.00 0.00 85 ASP A N 1
ATOM 1246 C CA . ASP A 1 85 ? 14.439 -11.776 -4.527 1.00 0.00 85 ASP A CA 1
ATOM 1247 C C . ASP A 1 85 ? 15.238 -10.931 -5.522 1.00 0.00 85 ASP A C 1
ATOM 1248 O O . ASP A 1 85 ? 16.146 -10.191 -5.138 1.00 0.00 85 ASP A O 1
ATOM 1257 N N . TYR A 1 86 ? 14.866 -10.970 -6.802 1.00 0.00 86 TYR A N 1
ATOM 1258 C CA . TYR A 1 86 ? 15.530 -10.233 -7.877 1.00 0.00 86 TYR A CA 1
ATOM 1259 C C . TYR A 1 86 ? 14.890 -8.866 -8.181 1.00 0.00 86 TYR A C 1
ATOM 1260 O O . TYR A 1 86 ? 15.061 -8.286 -9.256 1.00 0.00 86 TYR A O 1
ATOM 1278 N N . PHE A 1 87 ? 14.139 -8.362 -7.224 1.00 0.00 87 PHE A N 1
ATOM 1279 C CA . PHE A 1 87 ? 13.621 -7.006 -7.141 1.00 0.00 87 PHE A CA 1
ATOM 1280 C C . PHE A 1 87 ? 13.702 -6.559 -5.687 1.00 0.00 87 PHE A C 1
ATOM 1281 O O . PHE A 1 87 ? 14.522 -5.711 -5.357 1.00 0.00 87 PHE A O 1
ATOM 1298 N N . TRP A 1 88 ? 12.896 -7.157 -4.803 1.00 0.00 88 TRP A N 1
ATOM 1299 C CA . TRP A 1 88 ? 12.599 -6.690 -3.450 1.00 0.00 88 TRP A CA 1
ATOM 1300 C C . TRP A 1 88 ? 13.826 -6.513 -2.551 1.00 0.00 88 TRP A C 1
ATOM 1301 O O . TRP A 1 88 ? 13.718 -5.841 -1.523 1.00 0.00 88 TRP A O 1
ATOM 1322 N N . GLN A 1 89 ? 14.991 -7.053 -2.915 1.00 0.00 89 GLN A N 1
ATOM 1323 C CA . GLN A 1 89 ? 16.283 -6.639 -2.374 1.00 0.00 89 GLN A CA 1
ATOM 1324 C C . GLN A 1 89 ? 16.442 -5.115 -2.295 1.00 0.00 89 GLN A C 1
ATOM 1325 O O . GLN A 1 89 ? 16.840 -4.591 -1.263 1.00 0.00 89 GLN A O 1
ATOM 1339 N N . THR A 1 90 ? 16.100 -4.399 -3.365 1.00 0.00 90 THR A N 1
ATOM 1340 C CA . THR A 1 90 ? 16.215 -2.945 -3.440 1.00 0.00 90 THR A CA 1
ATOM 1341 C C . THR A 1 90 ? 15.313 -2.239 -2.399 1.00 0.00 90 THR A C 1
ATOM 1342 O O . THR A 1 90 ? 15.530 -1.075 -2.071 1.00 0.00 90 THR A O 1
ATOM 1353 N N . TYR A 1 91 ? 14.324 -2.930 -1.810 1.00 0.00 91 TYR A N 1
ATOM 1354 C CA . TYR A 1 91 ? 13.468 -2.409 -0.740 1.00 0.00 91 TYR A CA 1
ATOM 1355 C C . TYR A 1 91 ? 13.798 -3.069 0.614 1.00 0.00 91 TYR A C 1
ATOM 1356 O O . TYR A 1 91 ? 13.075 -2.883 1.592 1.00 0.00 91 TYR A O 1
ATOM 1374 N N . ALA A 1 92 ? 14.902 -3.821 0.731 1.00 0.00 92 ALA A N 1
ATOM 1375 C CA . ALA A 1 92 ? 15.324 -4.481 1.968 1.00 0.00 92 ALA A CA 1
ATOM 1376 C C . ALA A 1 92 ? 15.762 -3.482 3.043 1.00 0.00 92 ALA A C 1
ATOM 1377 O O . ALA A 1 92 ? 15.974 -3.888 4.188 1.00 0.00 92 ALA A O 1
ATOM 1384 N N . ALA A 1 93 ? 15.871 -2.194 2.693 1.00 0.00 93 ALA A N 1
ATOM 1385 C CA . ALA A 1 93 ? 16.057 -1.109 3.642 1.00 0.00 93 ALA A CA 1
ATOM 1386 C C . ALA A 1 93 ? 14.747 -0.680 4.322 1.00 0.00 93 ALA A C 1
ATOM 1387 O O . ALA A 1 93 ? 14.786 0.177 5.203 1.00 0.00 93 ALA A O 1
ATOM 1394 N N . TRP A 1 94 ? 13.595 -1.219 3.912 1.00 0.00 94 TRP A N 1
ATOM 1395 C CA . TRP A 1 94 ? 12.288 -0.879 4.470 1.00 0.00 94 TRP A CA 1
ATOM 1396 C C . TRP A 1 94 ? 11.471 -2.114 4.841 1.00 0.00 94 TRP A C 1
ATOM 1397 O O . TRP A 1 94 ? 10.477 -1.992 5.555 1.00 0.00 94 TRP A O 1
ATOM 1418 N N . ILE A 1 95 ? 11.838 -3.312 4.377 1.00 0.00 95 ILE A N 1
ATOM 1419 C CA . ILE A 1 95 ? 11.126 -4.528 4.757 1.00 0.00 95 ILE A CA 1
ATOM 1420 C C . ILE A 1 95 ? 11.378 -4.798 6.246 1.00 0.00 95 ILE A C 1
ATOM 1421 O O . ILE A 1 95 ? 12.471 -4.539 6.751 1.00 0.00 95 ILE A O 1
ATOM 1437 N N . GLN A 1 96 ? 10.375 -5.316 6.956 1.00 0.00 96 GLN A N 1
ATOM 1438 C CA . GLN A 1 96 ? 10.529 -5.872 8.288 1.00 0.00 96 GLN A CA 1
ATOM 1439 C C . GLN A 1 96 ? 9.521 -7.005 8.528 1.00 0.00 96 GLN A C 1
ATOM 1440 O O . GLN A 1 96 ? 8.545 -7.140 7.786 1.00 0.00 96 GLN A O 1
ATOM 1454 N N . PRO A 1 97 ? 9.744 -7.822 9.569 1.00 0.00 97 PRO A N 1
ATOM 1455 C CA . PRO A 1 97 ? 8.773 -8.795 10.031 1.00 0.00 97 PRO A CA 1
ATOM 1456 C C . PRO A 1 97 ? 7.533 -8.174 10.669 1.00 0.00 97 PRO A C 1
ATOM 1457 O O . PRO A 1 97 ? 7.590 -7.117 11.304 1.00 0.00 97 PRO A O 1
ATOM 1468 N N . MET A 1 98 ? 6.422 -8.899 10.525 1.00 0.00 98 MET A N 1
ATOM 1469 C CA . MET A 1 98 ? 5.198 -8.692 11.278 1.00 0.00 98 MET A CA 1
ATOM 1470 C C . MET A 1 98 ? 5.391 -9.085 12.747 1.00 0.00 98 MET A C 1
ATOM 1471 O O . MET A 1 98 ? 6.438 -9.609 13.151 1.00 0.00 98 MET A O 1
ATOM 1485 N N . GLU A 1 99 ? 4.357 -8.837 13.543 1.00 0.00 99 GLU A N 1
ATOM 1486 C CA . GLU A 1 99 ? 4.178 -9.198 14.938 1.00 0.00 99 GLU A CA 1
ATOM 1487 C C . GLU A 1 99 ? 2.684 -9.530 15.131 1.00 0.00 99 GLU A C 1
ATOM 1488 O O . GLU A 1 99 ? 1.907 -9.474 14.169 1.00 0.00 99 GLU A O 1
ATOM 1500 N N . GLN A 1 100 ? 2.269 -9.826 16.366 1.00 0.00 100 GLN A N 1
ATOM 1501 C CA . GLN A 1 100 ? 0.899 -9.655 16.839 1.00 0.00 100 GLN A CA 1
ATOM 1502 C C . GLN A 1 100 ? 0.876 -8.350 17.622 1.00 0.00 100 GLN A C 1
ATOM 1503 O O . GLN A 1 100 ? 1.071 -7.300 16.968 1.00 0.00 100 GLN A O 1
ATOM 1517 N N . GLY A 1 1 ? -23.085 6.848 -11.702 1.00 0.00 1 GLY A N 2
ATOM 1518 C CA . GLY A 1 1 ? -21.685 7.102 -11.339 1.00 0.00 1 GLY A CA 2
ATOM 1519 C C . GLY A 1 1 ? -21.120 5.945 -10.527 1.00 0.00 1 GLY A C 2
ATOM 1520 O O . GLY A 1 1 ? -21.851 5.049 -10.104 1.00 0.00 1 GLY A O 2
ATOM 1524 N N . SER A 1 2 ? -19.808 5.952 -10.290 1.00 0.00 2 SER A N 2
ATOM 1525 C CA . SER A 1 2 ? -19.211 5.242 -9.169 1.00 0.00 2 SER A CA 2
ATOM 1526 C C . SER A 1 2 ? -19.198 6.228 -8.007 1.00 0.00 2 SER A C 2
ATOM 1527 O O . SER A 1 2 ? -18.607 7.302 -8.134 1.00 0.00 2 SER A O 2
ATOM 1535 N N . HIS A 1 3 ? -19.845 5.874 -6.902 1.00 0.00 3 HIS A N 2
ATOM 1536 C CA . HIS A 1 3 ? -19.775 6.592 -5.642 1.00 0.00 3 HIS A CA 2
ATOM 1537 C C . HIS A 1 3 ? -19.470 5.574 -4.536 1.00 0.00 3 HIS A C 2
ATOM 1538 O O . HIS A 1 3 ? -20.218 5.420 -3.569 1.00 0.00 3 HIS A O 2
ATOM 1552 N N . GLU A 1 4 ? -18.368 4.846 -4.709 1.00 0.00 4 GLU A N 2
ATOM 1553 C CA . GLU A 1 4 ? -17.675 4.005 -3.738 1.00 0.00 4 GLU A CA 2
ATOM 1554 C C . GLU A 1 4 ? -16.192 4.038 -4.135 1.00 0.00 4 GLU A C 2
ATOM 1555 O O . GLU A 1 4 ? -15.863 4.458 -5.253 1.00 0.00 4 GLU A O 2
ATOM 1567 N N . GLY A 1 5 ? -15.304 3.604 -3.242 1.00 0.00 5 GLY A N 2
ATOM 1568 C CA . GLY A 1 5 ? -13.861 3.638 -3.434 1.00 0.00 5 GLY A CA 2
ATOM 1569 C C . GLY A 1 5 ? -13.170 4.305 -2.261 1.00 0.00 5 GLY A C 2
ATOM 1570 O O . GLY A 1 5 ? -12.474 5.302 -2.458 1.00 0.00 5 GLY A O 2
ATOM 1574 N N . GLU A 1 6 ? -13.366 3.789 -1.047 1.00 0.00 6 GLU A N 2
ATOM 1575 C CA . GLU A 1 6 ? -12.542 4.166 0.100 1.00 0.00 6 GLU A CA 2
ATOM 1576 C C . GLU A 1 6 ? -11.116 3.636 -0.103 1.00 0.00 6 GLU A C 2
ATOM 1577 O O . GLU A 1 6 ? -10.877 2.772 -0.959 1.00 0.00 6 GLU A O 2
ATOM 1589 N N . PRO A 1 7 ? -10.138 4.174 0.643 1.00 0.00 7 PRO A N 2
ATOM 1590 C CA . PRO A 1 7 ? -8.741 3.907 0.381 1.00 0.00 7 PRO A CA 2
ATOM 1591 C C . PRO A 1 7 ? -8.347 2.557 1.012 1.00 0.00 7 PRO A C 2
ATOM 1592 O O . PRO A 1 7 ? -7.678 2.509 2.044 1.00 0.00 7 PRO A O 2
ATOM 1603 N N . VAL A 1 8 ? -8.714 1.431 0.400 1.00 0.00 8 VAL A N 2
ATOM 1604 C CA . VAL A 1 8 ? -8.211 0.110 0.777 1.00 0.00 8 VAL A CA 2
ATOM 1605 C C . VAL A 1 8 ? -7.944 -0.749 -0.471 1.00 0.00 8 VAL A C 2
ATOM 1606 O O . VAL A 1 8 ? -8.446 -0.454 -1.562 1.00 0.00 8 VAL A O 2
ATOM 1619 N N . VAL A 1 9 ? -7.123 -1.795 -0.327 1.00 0.00 9 VAL A N 2
ATOM 1620 C CA . VAL A 1 9 ? -6.718 -2.708 -1.391 1.00 0.00 9 VAL A CA 2
ATOM 1621 C C . VAL A 1 9 ? -7.772 -3.812 -1.508 1.00 0.00 9 VAL A C 2
ATOM 1622 O O . VAL A 1 9 ? -7.731 -4.779 -0.747 1.00 0.00 9 VAL A O 2
ATOM 1635 N N . GLY A 1 10 ? -8.695 -3.709 -2.462 1.00 0.00 10 GLY A N 2
ATOM 1636 C CA . GLY A 1 10 ? -9.609 -4.784 -2.807 1.00 0.00 10 GLY A CA 2
ATOM 1637 C C . GLY A 1 10 ? -10.116 -4.548 -4.221 1.00 0.00 10 GLY A C 2
ATOM 1638 O O . GLY A 1 10 ? -10.673 -3.487 -4.485 1.00 0.00 10 GLY A O 2
ATOM 1642 N N . MET A 1 11 ? -9.891 -5.512 -5.118 1.00 0.00 11 MET A N 2
ATOM 1643 C CA . MET A 1 11 ? -10.261 -5.555 -6.539 1.00 0.00 11 MET A CA 2
ATOM 1644 C C . MET A 1 11 ? -9.820 -4.379 -7.420 1.00 0.00 11 MET A C 2
ATOM 1645 O O . MET A 1 11 ? -9.844 -4.538 -8.640 1.00 0.00 11 MET A O 2
ATOM 1659 N N . ASP A 1 12 ? -9.330 -3.264 -6.884 1.00 0.00 12 ASP A N 2
ATOM 1660 C CA . ASP A 1 12 ? -8.861 -2.111 -7.651 1.00 0.00 12 ASP A CA 2
ATOM 1661 C C . ASP A 1 12 ? -7.533 -1.641 -7.058 1.00 0.00 12 ASP A C 2
ATOM 1662 O O . ASP A 1 12 ? -7.266 -1.868 -5.874 1.00 0.00 12 ASP A O 2
ATOM 1671 N N . LYS A 1 13 ? -6.677 -1.002 -7.855 1.00 0.00 13 LYS A N 2
ATOM 1672 C CA . LYS A 1 13 ? -5.462 -0.316 -7.439 1.00 0.00 13 LYS A CA 2
ATOM 1673 C C . LYS A 1 13 ? -5.362 1.043 -8.142 1.00 0.00 13 LYS A C 2
ATOM 1674 O O . LYS A 1 13 ? -4.318 1.338 -8.723 1.00 0.00 13 LYS A O 2
ATOM 1693 N N . SER A 1 14 ? -6.413 1.866 -8.080 1.00 0.00 14 SER A N 2
ATOM 1694 C CA . SER A 1 14 ? -6.397 3.241 -8.585 1.00 0.00 14 SER A CA 2
ATOM 1695 C C . SER A 1 14 ? -6.858 4.280 -7.549 1.00 0.00 14 SER A C 2
ATOM 1696 O O . SER A 1 14 ? -6.544 5.459 -7.702 1.00 0.00 14 SER A O 2
ATOM 1704 N N . LEU A 1 15 ? -7.555 3.890 -6.469 1.00 0.00 15 LEU A N 2
ATOM 1705 C CA . LEU A 1 15 ? -8.254 4.831 -5.585 1.00 0.00 15 LEU A CA 2
ATOM 1706 C C . LEU A 1 15 ? -7.544 4.884 -4.227 1.00 0.00 15 LEU A C 2
ATOM 1707 O O . LEU A 1 15 ? -7.996 4.256 -3.266 1.00 0.00 15 LEU A O 2
ATOM 1723 N N . PHE A 1 16 ? -6.397 5.565 -4.146 1.00 0.00 16 PHE A N 2
ATOM 1724 C CA . PHE A 1 16 ? -5.529 5.586 -2.961 1.00 0.00 16 PHE A CA 2
ATOM 1725 C C . PHE A 1 16 ? -5.161 7.012 -2.590 1.00 0.00 16 PHE A C 2
ATOM 1726 O O . PHE A 1 16 ? -5.362 7.425 -1.449 1.00 0.00 16 PHE A O 2
ATOM 1743 N N . ALA A 1 17 ? -4.590 7.739 -3.552 1.00 0.00 17 ALA A N 2
ATOM 1744 C CA . ALA A 1 17 ? -3.894 9.007 -3.390 1.00 0.00 17 ALA A CA 2
ATOM 1745 C C . ALA A 1 17 ? -4.837 10.190 -3.122 1.00 0.00 17 ALA A C 2
ATOM 1746 O O . ALA A 1 17 ? -4.539 11.322 -3.522 1.00 0.00 17 ALA A O 2
ATOM 1753 N N . GLY A 1 18 ? -5.973 9.946 -2.472 1.00 0.00 18 GLY A N 2
ATOM 1754 C CA . GLY A 1 18 ? -6.955 10.936 -2.068 1.00 0.00 18 GLY A CA 2
ATOM 1755 C C . GLY A 1 18 ? -7.056 11.095 -0.552 1.00 0.00 18 GLY A C 2
ATOM 1756 O O . GLY A 1 18 ? -7.268 12.220 -0.101 1.00 0.00 18 GLY A O 2
ATOM 1760 N N . ASN A 1 19 ? -6.919 10.027 0.252 1.00 0.00 19 ASN A N 2
ATOM 1761 C CA . ASN A 1 19 ? -7.040 10.181 1.704 1.00 0.00 19 ASN A CA 2
ATOM 1762 C C . ASN A 1 19 ? -5.696 10.506 2.362 1.00 0.00 19 ASN A C 2
ATOM 1763 O O . ASN A 1 19 ? -4.900 9.607 2.631 1.00 0.00 19 ASN A O 2
ATOM 1774 N N . THR A 1 20 ? -5.472 11.766 2.720 1.00 0.00 20 THR A N 2
ATOM 1775 C CA . THR A 1 20 ? -4.290 12.270 3.429 1.00 0.00 20 THR A CA 2
ATOM 1776 C C . THR A 1 20 ? -4.140 11.735 4.871 1.00 0.00 20 THR A C 2
ATOM 1777 O O . THR A 1 20 ? -3.267 12.196 5.604 1.00 0.00 20 THR A O 2
ATOM 1788 N N . VAL A 1 21 ? -4.981 10.789 5.307 1.00 0.00 21 VAL A N 2
ATOM 1789 C CA . VAL A 1 21 ? -5.125 10.378 6.704 1.00 0.00 21 VAL A CA 2
ATOM 1790 C C . VAL A 1 21 ? -5.008 8.849 6.816 1.00 0.00 21 VAL A C 2
ATOM 1791 O O . VAL A 1 21 ? -5.073 8.300 7.915 1.00 0.00 21 VAL A O 2
ATOM 1804 N N . ILE A 1 22 ? -4.833 8.123 5.703 1.00 0.00 22 ILE A N 2
ATOM 1805 C CA . ILE A 1 22 ? -4.552 6.706 5.715 1.00 0.00 22 ILE A CA 2
ATOM 1806 C C . ILE A 1 22 ? -3.146 6.549 6.264 1.00 0.00 22 ILE A C 2
ATOM 1807 O O . ILE A 1 22 ? -2.178 6.998 5.645 1.00 0.00 22 ILE A O 2
ATOM 1823 N N . ARG A 1 23 ? -3.043 5.986 7.462 1.00 0.00 23 ARG A N 2
ATOM 1824 C CA . ARG A 1 23 ? -1.761 5.714 8.087 1.00 0.00 23 ARG A CA 2
ATOM 1825 C C . ARG A 1 23 ? -1.275 4.319 7.734 1.00 0.00 23 ARG A C 2
ATOM 1826 O O . ARG A 1 23 ? -0.088 4.051 7.916 1.00 0.00 23 ARG A O 2
ATOM 1847 N N . GLU A 1 24 ? -2.145 3.465 7.195 1.00 0.00 24 GLU A N 2
ATOM 1848 C CA . GLU A 1 24 ? -1.883 2.039 7.035 1.00 0.00 24 GLU A CA 2
ATOM 1849 C C . GLU A 1 24 ? -2.553 1.515 5.774 1.00 0.00 24 GLU A C 2
ATOM 1850 O O . GLU A 1 24 ? -3.706 1.855 5.501 1.00 0.00 24 GLU A O 2
ATOM 1862 N N . ILE A 1 25 ? -1.871 0.634 5.040 1.00 0.00 25 ILE A N 2
ATOM 1863 C CA . ILE A 1 25 ? -2.389 -0.049 3.866 1.00 0.00 25 ILE A CA 2
ATOM 1864 C C . ILE A 1 25 ? -1.941 -1.503 3.966 1.00 0.00 25 ILE A C 2
ATOM 1865 O O . ILE A 1 25 ? -0.797 -1.843 3.647 1.00 0.00 25 ILE A O 2
ATOM 1881 N N . THR A 1 26 ? -2.844 -2.385 4.383 1.00 0.00 26 THR A N 2
ATOM 1882 C CA . THR A 1 26 ? -2.641 -3.806 4.159 1.00 0.00 26 THR A CA 2
ATOM 1883 C C . THR A 1 26 ? -2.820 -4.074 2.656 1.00 0.00 26 THR A C 2
ATOM 1884 O O . THR A 1 26 ? -3.808 -3.634 2.060 1.00 0.00 26 THR A O 2
ATOM 1895 N N . VAL A 1 27 ? -1.912 -4.820 2.031 1.00 0.00 27 VAL A N 2
ATOM 1896 C CA . VAL A 1 27 ? -1.905 -5.153 0.614 1.00 0.00 27 VAL A CA 2
ATOM 1897 C C . VAL A 1 27 ? -1.797 -6.663 0.482 1.00 0.00 27 VAL A C 2
ATOM 1898 O O . VAL A 1 27 ? -0.951 -7.296 1.116 1.00 0.00 27 VAL A O 2
ATOM 1911 N N . GLN A 1 28 ? -2.625 -7.238 -0.377 1.00 0.00 28 GLN A N 2
ATOM 1912 C CA . GLN A 1 28 ? -2.715 -8.677 -0.542 1.00 0.00 28 GLN A CA 2
ATOM 1913 C C . GLN A 1 28 ? -1.818 -9.155 -1.691 1.00 0.00 28 GLN A C 2
ATOM 1914 O O . GLN A 1 28 ? -1.386 -8.337 -2.518 1.00 0.00 28 GLN A O 2
ATOM 1928 N N . PRO A 1 29 ? -1.518 -10.459 -1.751 1.00 0.00 29 PRO A N 2
ATOM 1929 C CA . PRO A 1 29 ? -0.819 -11.043 -2.882 1.00 0.00 29 PRO A CA 2
ATOM 1930 C C . PRO A 1 29 ? -1.719 -11.002 -4.120 1.00 0.00 29 PRO A C 2
ATOM 1931 O O . PRO A 1 29 ? -2.941 -11.074 -4.002 1.00 0.00 29 PRO A O 2
ATOM 1942 N N . ASN A 1 30 ? -1.110 -10.940 -5.307 1.00 0.00 30 ASN A N 2
ATOM 1943 C CA . ASN A 1 30 ? -1.743 -11.125 -6.615 1.00 0.00 30 ASN A CA 2
ATOM 1944 C C . ASN A 1 30 ? -2.977 -10.228 -6.832 1.00 0.00 30 ASN A C 2
ATOM 1945 O O . ASN A 1 30 ? -3.958 -10.665 -7.443 1.00 0.00 30 ASN A O 2
ATOM 1956 N N . ILE A 1 31 ? -2.945 -8.973 -6.356 1.00 0.00 31 ILE A N 2
ATOM 1957 C CA . ILE A 1 31 ? -4.128 -8.110 -6.199 1.00 0.00 31 ILE A CA 2
ATOM 1958 C C . ILE A 1 31 ? -4.044 -6.804 -7.026 1.00 0.00 31 ILE A C 2
ATOM 1959 O O . ILE A 1 31 ? -4.955 -5.974 -6.949 1.00 0.00 31 ILE A O 2
ATOM 1975 N N . GLY A 1 32 ? -2.970 -6.577 -7.792 1.00 0.00 32 GLY A N 2
ATOM 1976 C CA . GLY A 1 32 ? -2.821 -5.460 -8.732 1.00 0.00 32 GLY A CA 2
ATOM 1977 C C . GLY A 1 32 ? -1.437 -4.808 -8.651 1.00 0.00 32 GLY A C 2
ATOM 1978 O O . GLY A 1 32 ? -0.672 -5.063 -7.709 1.00 0.00 32 GLY A O 2
ATOM 1982 N N . LEU A 1 33 ? -1.118 -3.932 -9.606 1.00 0.00 33 LEU A N 2
ATOM 1983 C CA . LEU A 1 33 ? 0.205 -3.324 -9.761 1.00 0.00 33 LEU A CA 2
ATOM 1984 C C . LEU A 1 33 ? 0.434 -2.191 -8.766 1.00 0.00 33 LEU A C 2
ATOM 1985 O O . LEU A 1 33 ? -0.410 -1.301 -8.624 1.00 0.00 33 LEU A O 2
ATOM 2001 N N . LEU A 1 34 ? 1.597 -2.217 -8.111 1.00 0.00 34 LEU A N 2
ATOM 2002 C CA . LEU A 1 34 ? 2.193 -1.110 -7.372 1.00 0.00 34 LEU A CA 2
ATOM 2003 C C . LEU A 1 34 ? 2.925 -0.230 -8.388 1.00 0.00 34 LEU A C 2
ATOM 2004 O O . LEU A 1 34 ? 4.140 -0.349 -8.548 1.00 0.00 34 LEU A O 2
ATOM 2020 N N . TYR A 1 35 ? 2.188 0.597 -9.136 1.00 0.00 35 TYR A N 2
ATOM 2021 C CA . TYR A 1 35 ? 2.822 1.478 -10.110 1.00 0.00 35 TYR A CA 2
ATOM 2022 C C . TYR A 1 35 ? 3.621 2.577 -9.395 1.00 0.00 35 TYR A C 2
ATOM 2023 O O . TYR A 1 35 ? 3.440 2.848 -8.200 1.00 0.00 35 TYR A O 2
ATOM 2041 N N . ASP A 1 36 ? 4.498 3.234 -10.150 1.00 0.00 36 ASP A N 2
ATOM 2042 C CA . ASP A 1 36 ? 5.280 4.384 -9.723 1.00 0.00 36 ASP A CA 2
ATOM 2043 C C . ASP A 1 36 ? 4.359 5.585 -9.475 1.00 0.00 36 ASP A C 2
ATOM 2044 O O . ASP A 1 36 ? 3.731 6.103 -10.403 1.00 0.00 36 ASP A O 2
ATOM 2053 N N . GLY A 1 37 ? 4.220 5.971 -8.201 1.00 0.00 37 GLY A N 2
ATOM 2054 C CA . GLY A 1 37 ? 3.430 7.120 -7.772 1.00 0.00 37 GLY A CA 2
ATOM 2055 C C . GLY A 1 37 ? 2.084 6.764 -7.133 1.00 0.00 37 GLY A C 2
ATOM 2056 O O . GLY A 1 37 ? 1.260 7.653 -6.913 1.00 0.00 37 GLY A O 2
ATOM 2060 N N . MET A 1 38 ? 1.837 5.487 -6.814 1.00 0.00 38 MET A N 2
ATOM 2061 C CA . MET A 1 38 ? 0.533 4.965 -6.373 1.00 0.00 38 MET A CA 2
ATOM 2062 C C . MET A 1 38 ? -0.100 5.711 -5.194 1.00 0.00 38 MET A C 2
ATOM 2063 O O . MET A 1 38 ? -1.316 5.622 -5.010 1.00 0.00 38 MET A O 2
ATOM 2077 N N . PHE A 1 39 ? 0.703 6.391 -4.375 1.00 0.00 39 PHE A N 2
ATOM 2078 C CA . PHE A 1 39 ? 0.299 6.962 -3.097 1.00 0.00 39 PHE A CA 2
ATOM 2079 C C . PHE A 1 39 ? 0.668 8.455 -3.026 1.00 0.00 39 PHE A C 2
ATOM 2080 O O . PHE A 1 39 ? 0.788 9.012 -1.937 1.00 0.00 39 PHE A O 2
ATOM 2097 N N . SER A 1 40 ? 0.888 9.102 -4.178 1.00 0.00 40 SER A N 2
ATOM 2098 C CA . SER A 1 40 ? 1.319 10.496 -4.285 1.00 0.00 40 SER A CA 2
ATOM 2099 C C . SER A 1 40 ? 0.251 11.440 -3.709 1.00 0.00 40 SER A C 2
ATOM 2100 O O . SER A 1 40 ? -0.698 11.818 -4.402 1.00 0.00 40 SER A O 2
ATOM 2108 N N . GLY A 1 41 ? 0.400 11.797 -2.433 1.00 0.00 41 GLY A N 2
ATOM 2109 C CA . GLY A 1 41 ? -0.512 12.637 -1.668 1.00 0.00 41 GLY A CA 2
ATOM 2110 C C . GLY A 1 41 ? -0.892 12.026 -0.319 1.00 0.00 41 GLY A C 2
ATOM 2111 O O . GLY A 1 41 ? -1.592 12.663 0.467 1.00 0.00 41 GLY A O 2
ATOM 2115 N N . CYS A 1 42 ? -0.523 10.780 -0.021 1.00 0.00 42 CYS A N 2
ATOM 2116 C CA . CYS A 1 42 ? -0.880 10.129 1.237 1.00 0.00 42 CYS A CA 2
ATOM 2117 C C . CYS A 1 42 ? 0.113 10.547 2.330 1.00 0.00 42 CYS A C 2
ATOM 2118 O O . CYS A 1 42 ? 0.943 9.741 2.738 1.00 0.00 42 CYS A O 2
ATOM 2126 N N . THR A 1 43 ? 0.081 11.800 2.792 1.00 0.00 43 THR A N 2
ATOM 2127 C CA . THR A 1 43 ? 1.176 12.303 3.620 1.00 0.00 43 THR A CA 2
ATOM 2128 C C . THR A 1 43 ? 1.267 11.615 4.995 1.00 0.00 43 THR A C 2
ATOM 2129 O O . THR A 1 43 ? 2.360 11.521 5.561 1.00 0.00 43 THR A O 2
ATOM 2140 N N . ALA A 1 44 ? 0.169 11.066 5.535 1.00 0.00 44 ALA A N 2
ATOM 2141 C CA . ALA A 1 44 ? 0.198 10.345 6.808 1.00 0.00 44 ALA A CA 2
ATOM 2142 C C . ALA A 1 44 ? 0.594 8.868 6.656 1.00 0.00 44 ALA A C 2
ATOM 2143 O O . ALA A 1 44 ? 0.640 8.135 7.650 1.00 0.00 44 ALA A O 2
ATOM 2150 N N . LEU A 1 45 ? 0.820 8.393 5.431 1.00 0.00 45 LEU A N 2
ATOM 2151 C CA . LEU A 1 45 ? 1.038 6.986 5.130 1.00 0.00 45 LEU A CA 2
ATOM 2152 C C . LEU A 1 45 ? 2.484 6.608 5.406 1.00 0.00 45 LEU A C 2
ATOM 2153 O O . LEU A 1 45 ? 3.384 7.178 4.788 1.00 0.00 45 LEU A O 2
ATOM 2169 N N . GLU A 1 46 ? 2.698 5.653 6.317 1.00 0.00 46 GLU A N 2
ATOM 2170 C CA . GLU A 1 46 ? 4.031 5.211 6.726 1.00 0.00 46 GLU A CA 2
ATOM 2171 C C . GLU A 1 46 ? 4.099 3.684 6.944 1.00 0.00 46 GLU A C 2
ATOM 2172 O O . GLU A 1 46 ? 5.162 3.154 7.270 1.00 0.00 46 GLU A O 2
ATOM 2184 N N . LYS A 1 47 ? 3.015 2.929 6.699 1.00 0.00 47 LYS A N 2
ATOM 2185 C CA . LYS A 1 47 ? 3.062 1.463 6.662 1.00 0.00 47 LYS A CA 2
ATOM 2186 C C . LYS A 1 47 ? 2.470 0.926 5.366 1.00 0.00 47 LYS A C 2
ATOM 2187 O O . LYS A 1 47 ? 1.620 1.573 4.753 1.00 0.00 47 LYS A O 2
ATOM 2206 N N . LEU A 1 48 ? 2.921 -0.264 4.976 1.00 0.00 48 LEU A N 2
ATOM 2207 C CA . LEU A 1 48 ? 2.529 -1.099 3.852 1.00 0.00 48 LEU A CA 2
ATOM 2208 C C . LEU A 1 48 ? 2.692 -2.530 4.374 1.00 0.00 48 LEU A C 2
ATOM 2209 O O . LEU A 1 48 ? 3.819 -3.015 4.492 1.00 0.00 48 LEU A O 2
ATOM 2225 N N . ILE A 1 49 ? 1.611 -3.205 4.769 1.00 0.00 49 ILE A N 2
ATOM 2226 C CA . ILE A 1 49 ? 1.689 -4.551 5.357 1.00 0.00 49 ILE A CA 2
ATOM 2227 C C . ILE A 1 49 ? 1.223 -5.554 4.307 1.00 0.00 49 ILE A C 2
ATOM 2228 O O . ILE A 1 49 ? 0.151 -5.414 3.731 1.00 0.00 49 ILE A O 2
ATOM 2244 N N . LEU A 1 50 ? 2.053 -6.541 3.993 1.00 0.00 50 LEU A N 2
ATOM 2245 C CA . LEU A 1 50 ? 1.897 -7.442 2.871 1.00 0.00 50 LEU A CA 2
ATOM 2246 C C . LEU A 1 50 ? 1.346 -8.764 3.404 1.00 0.00 50 LEU A C 2
ATOM 2247 O O . LEU A 1 50 ? 2.066 -9.490 4.081 1.00 0.00 50 LEU A O 2
ATOM 2263 N N . THR A 1 51 ? 0.076 -9.075 3.137 1.00 0.00 51 THR A N 2
ATOM 2264 C CA . THR A 1 51 ? -0.609 -10.260 3.657 1.00 0.00 51 THR A CA 2
ATOM 2265 C C . THR A 1 51 ? -0.232 -11.571 2.929 1.00 0.00 51 THR A C 2
ATOM 2266 O O . THR A 1 51 ? -1.021 -12.517 2.951 1.00 0.00 51 THR A O 2
ATOM 2277 N N . GLY A 1 52 ? 0.896 -11.641 2.218 1.00 0.00 52 GLY A N 2
ATOM 2278 C CA . GLY A 1 52 ? 1.247 -12.762 1.352 1.00 0.00 52 GLY A CA 2
ATOM 2279 C C . GLY A 1 52 ? 2.612 -13.353 1.689 1.00 0.00 52 GLY A C 2
ATOM 2280 O O . GLY A 1 52 ? 3.453 -12.712 2.318 1.00 0.00 52 GLY A O 2
ATOM 2284 N N . GLU A 1 53 ? 2.820 -14.580 1.229 1.00 0.00 53 GLU A N 2
ATOM 2285 C CA . GLU A 1 53 ? 3.911 -15.457 1.625 1.00 0.00 53 GLU A CA 2
ATOM 2286 C C . GLU A 1 53 ? 5.090 -15.424 0.647 1.00 0.00 53 GLU A C 2
ATOM 2287 O O . GLU A 1 53 ? 6.080 -16.111 0.902 1.00 0.00 53 GLU A O 2
ATOM 2299 N N . ASP A 1 54 ? 5.004 -14.706 -0.478 1.00 0.00 54 ASP A N 2
ATOM 2300 C CA . ASP A 1 54 ? 6.004 -14.758 -1.554 1.00 0.00 54 ASP A CA 2
ATOM 2301 C C . ASP A 1 54 ? 6.184 -13.373 -2.183 1.00 0.00 54 ASP A C 2
ATOM 2302 O O . ASP A 1 54 ? 5.214 -12.609 -2.233 1.00 0.00 54 ASP A O 2
ATOM 2311 N N . PRO A 1 55 ? 7.391 -13.035 -2.672 1.00 0.00 55 PRO A N 2
ATOM 2312 C CA . PRO A 1 55 ? 7.646 -11.777 -3.367 1.00 0.00 55 PRO A CA 2
ATOM 2313 C C . PRO A 1 55 ? 7.006 -11.736 -4.751 1.00 0.00 55 PRO A C 2
ATOM 2314 O O . PRO A 1 55 ? 6.484 -10.690 -5.141 1.00 0.00 55 PRO A O 2
ATOM 2325 N N . SER A 1 56 ? 6.977 -12.861 -5.474 1.00 0.00 56 SER A N 2
ATOM 2326 C CA . SER A 1 56 ? 6.535 -12.903 -6.866 1.00 0.00 56 SER A CA 2
ATOM 2327 C C . SER A 1 56 ? 5.087 -12.409 -7.038 1.00 0.00 56 SER A C 2
ATOM 2328 O O . SER A 1 56 ? 4.704 -11.927 -8.106 1.00 0.00 56 SER A O 2
ATOM 2336 N N . ALA A 1 57 ? 4.282 -12.516 -5.976 1.00 0.00 57 ALA A N 2
ATOM 2337 C CA . ALA A 1 57 ? 2.895 -12.093 -5.919 1.00 0.00 57 ALA A CA 2
ATOM 2338 C C . ALA A 1 57 ? 2.725 -10.571 -5.748 1.00 0.00 57 ALA A C 2
ATOM 2339 O O . ALA A 1 57 ? 1.584 -10.105 -5.684 1.00 0.00 57 ALA A O 2
ATOM 2346 N N . TYR A 1 58 ? 3.804 -9.790 -5.640 1.00 0.00 58 TYR A N 2
ATOM 2347 C CA . TYR A 1 58 ? 3.771 -8.347 -5.430 1.00 0.00 58 TYR A CA 2
ATOM 2348 C C . TYR A 1 58 ? 4.644 -7.691 -6.494 1.00 0.00 58 TYR A C 2
ATOM 2349 O O . TYR A 1 58 ? 5.800 -8.066 -6.694 1.00 0.00 58 TYR A O 2
ATOM 2367 N N . SER A 1 59 ? 4.070 -6.730 -7.208 1.00 0.00 59 SER A N 2
ATOM 2368 C CA . SER A 1 59 ? 4.731 -5.908 -8.217 1.00 0.00 59 SER A CA 2
ATOM 2369 C C . SER A 1 59 ? 5.420 -4.716 -7.551 1.00 0.00 59 SER A C 2
ATOM 2370 O O . SER A 1 59 ? 5.116 -4.436 -6.392 1.00 0.00 59 SER A O 2
ATOM 2378 N N . ALA A 1 60 ? 6.216 -3.940 -8.291 1.00 0.00 60 ALA A N 2
ATOM 2379 C CA . ALA A 1 60 ? 6.596 -2.572 -7.942 1.00 0.00 60 ALA A CA 2
ATOM 2380 C C . ALA A 1 60 ? 7.290 -1.908 -9.140 1.00 0.00 60 ALA A C 2
ATOM 2381 O O . ALA A 1 60 ? 8.032 -2.563 -9.883 1.00 0.00 60 ALA A O 2
ATOM 2388 N N . GLY A 1 61 ? 7.103 -0.599 -9.297 1.00 0.00 61 GLY A N 2
ATOM 2389 C CA . GLY A 1 61 ? 7.901 0.254 -10.157 1.00 0.00 61 GLY A CA 2
ATOM 2390 C C . GLY A 1 61 ? 8.973 0.955 -9.329 1.00 0.00 61 GLY A C 2
ATOM 2391 O O . GLY A 1 61 ? 9.140 0.686 -8.137 1.00 0.00 61 GLY A O 2
ATOM 2395 N N . ASP A 1 62 ? 9.691 1.880 -9.959 1.00 0.00 62 ASP A N 2
ATOM 2396 C CA . ASP A 1 62 ? 10.734 2.688 -9.320 1.00 0.00 62 ASP A CA 2
ATOM 2397 C C . ASP A 1 62 ? 10.114 3.494 -8.186 1.00 0.00 62 ASP A C 2
ATOM 2398 O O . ASP A 1 62 ? 10.596 3.506 -7.051 1.00 0.00 62 ASP A O 2
ATOM 2407 N N . GLY A 1 63 ? 8.998 4.155 -8.489 1.00 0.00 63 GLY A N 2
ATOM 2408 C CA . GLY A 1 63 ? 8.273 4.996 -7.561 1.00 0.00 63 GLY A CA 2
ATOM 2409 C C . GLY A 1 63 ? 7.302 4.201 -6.697 1.00 0.00 63 GLY A C 2
ATOM 2410 O O . GLY A 1 63 ? 6.226 4.729 -6.417 1.00 0.00 63 GLY A O 2
ATOM 2414 N N . LEU A 1 64 ? 7.652 2.970 -6.282 1.00 0.00 64 LEU A N 2
ATOM 2415 C CA . LEU A 1 64 ? 6.834 2.124 -5.399 1.00 0.00 64 LEU A CA 2
ATOM 2416 C C . LEU A 1 64 ? 6.312 3.013 -4.260 1.00 0.00 64 LEU A C 2
ATOM 2417 O O . LEU A 1 64 ? 5.104 3.185 -4.079 1.00 0.00 64 LEU A O 2
ATOM 2433 N N . ARG A 1 65 ? 7.252 3.649 -3.555 1.00 0.00 65 ARG A N 2
ATOM 2434 C CA . ARG A 1 65 ? 7.009 4.504 -2.399 1.00 0.00 65 ARG A CA 2
ATOM 2435 C C . ARG A 1 65 ? 7.138 5.993 -2.713 1.00 0.00 65 ARG A C 2
ATOM 2436 O O . ARG A 1 65 ? 7.442 6.770 -1.813 1.00 0.00 65 ARG A O 2
ATOM 2457 N N . ASP A 1 66 ? 6.939 6.421 -3.962 1.00 0.00 66 ASP A N 2
ATOM 2458 C CA . ASP A 1 66 ? 6.995 7.844 -4.311 1.00 0.00 66 ASP A CA 2
ATOM 2459 C C . ASP A 1 66 ? 5.826 8.622 -3.698 1.00 0.00 66 ASP A C 2
ATOM 2460 O O . ASP A 1 66 ? 4.670 8.211 -3.823 1.00 0.00 66 ASP A O 2
ATOM 2469 N N . GLY A 1 67 ? 6.110 9.738 -3.028 1.00 0.00 67 GLY A N 2
ATOM 2470 C CA . GLY A 1 67 ? 5.114 10.700 -2.567 1.00 0.00 67 GLY A CA 2
ATOM 2471 C C . GLY A 1 67 ? 4.599 10.454 -1.150 1.00 0.00 67 GLY A C 2
ATOM 2472 O O . GLY A 1 67 ? 3.857 11.279 -0.613 1.00 0.00 67 GLY A O 2
ATOM 2476 N N . ALA A 1 68 ? 5.000 9.361 -0.515 1.00 0.00 68 ALA A N 2
ATOM 2477 C CA . ALA A 1 68 ? 4.873 9.114 0.913 1.00 0.00 68 ALA A CA 2
ATOM 2478 C C . ALA A 1 68 ? 6.214 8.528 1.372 1.00 0.00 68 ALA A C 2
ATOM 2479 O O . ALA A 1 68 ? 7.176 8.512 0.592 1.00 0.00 68 ALA A O 2
ATOM 2486 N N . ASP A 1 69 ? 6.310 8.031 2.601 1.00 0.00 69 ASP A N 2
ATOM 2487 C CA . ASP A 1 69 ? 7.505 7.373 3.112 1.00 0.00 69 ASP A CA 2
ATOM 2488 C C . ASP A 1 69 ? 7.099 6.259 4.072 1.00 0.00 69 ASP A C 2
ATOM 2489 O O . ASP A 1 69 ? 6.840 6.524 5.245 1.00 0.00 69 ASP A O 2
ATOM 2498 N N . PHE A 1 70 ? 6.970 5.022 3.576 1.00 0.00 70 PHE A N 2
ATOM 2499 C CA . PHE A 1 70 ? 6.536 3.873 4.375 1.00 0.00 70 PHE A CA 2
ATOM 2500 C C . PHE A 1 70 ? 7.498 2.688 4.346 1.00 0.00 70 PHE A C 2
ATOM 2501 O O . PHE A 1 70 ? 8.303 2.518 3.429 1.00 0.00 70 PHE A O 2
ATOM 2518 N N . LEU A 1 71 ? 7.271 1.783 5.300 1.00 0.00 71 LEU A N 2
ATOM 2519 C CA . LEU A 1 71 ? 7.940 0.503 5.506 1.00 0.00 71 LEU A CA 2
ATOM 2520 C C . LEU A 1 71 ? 7.103 -0.628 4.917 1.00 0.00 71 LEU A C 2
ATOM 2521 O O . LEU A 1 71 ? 5.884 -0.509 4.829 1.00 0.00 71 LEU A O 2
ATOM 2537 N N . ILE A 1 72 ? 7.730 -1.762 4.618 1.00 0.00 72 ILE A N 2
ATOM 2538 C CA . ILE A 1 72 ? 7.129 -2.950 3.995 1.00 0.00 72 ILE A CA 2
ATOM 2539 C C . ILE A 1 72 ? 7.201 -4.116 4.987 1.00 0.00 72 ILE A C 2
ATOM 2540 O O . ILE A 1 72 ? 8.174 -4.870 5.037 1.00 0.00 72 ILE A O 2
ATOM 2556 N N . CYS A 1 73 ? 6.166 -4.285 5.802 1.00 0.00 73 CYS A N 2
ATOM 2557 C CA . CYS A 1 73 ? 6.101 -5.436 6.692 1.00 0.00 73 CYS A CA 2
ATOM 2558 C C . CYS A 1 73 ? 5.610 -6.650 5.897 1.00 0.00 73 CYS A C 2
ATOM 2559 O O . CYS A 1 73 ? 4.639 -6.526 5.152 1.00 0.00 73 CYS A O 2
ATOM 2567 N N . VAL A 1 74 ? 6.228 -7.813 6.093 1.00 0.00 74 VAL A N 2
ATOM 2568 C CA . VAL A 1 74 ? 5.876 -9.107 5.492 1.00 0.00 74 VAL A CA 2
ATOM 2569 C C . VAL A 1 74 ? 5.868 -10.169 6.600 1.00 0.00 74 VAL A C 2
ATOM 2570 O O . VAL A 1 74 ? 6.466 -9.936 7.652 1.00 0.00 74 VAL A O 2
ATOM 2583 N N . PRO A 1 75 ? 5.224 -11.332 6.425 1.00 0.00 75 PRO A N 2
ATOM 2584 C CA . PRO A 1 75 ? 5.217 -12.363 7.456 1.00 0.00 75 PRO A CA 2
ATOM 2585 C C . PRO A 1 75 ? 6.603 -12.998 7.543 1.00 0.00 75 PRO A C 2
ATOM 2586 O O . PRO A 1 75 ? 7.333 -13.018 6.549 1.00 0.00 75 PRO A O 2
ATOM 2597 N N . GLU A 1 76 ? 6.973 -13.539 8.705 1.00 0.00 76 GLU A N 2
ATOM 2598 C CA . GLU A 1 76 ? 8.305 -14.111 8.934 1.00 0.00 76 GLU A CA 2
ATOM 2599 C C . GLU A 1 76 ? 8.663 -15.185 7.895 1.00 0.00 76 GLU A C 2
ATOM 2600 O O . GLU A 1 76 ? 9.798 -15.248 7.416 1.00 0.00 76 GLU A O 2
ATOM 2612 N N . GLU A 1 77 ? 7.666 -15.964 7.463 1.00 0.00 77 GLU A N 2
ATOM 2613 C CA . GLU A 1 77 ? 7.792 -16.984 6.434 1.00 0.00 77 GLU A CA 2
ATOM 2614 C C . GLU A 1 77 ? 8.362 -16.392 5.148 1.00 0.00 77 GLU A C 2
ATOM 2615 O O . GLU A 1 77 ? 9.230 -16.987 4.499 1.00 0.00 77 GLU A O 2
ATOM 2627 N N . ALA A 1 78 ? 7.881 -15.210 4.780 1.00 0.00 78 ALA A N 2
ATOM 2628 C CA . ALA A 1 78 ? 8.268 -14.523 3.570 1.00 0.00 78 ALA A CA 2
ATOM 2629 C C . ALA A 1 78 ? 9.542 -13.688 3.756 1.00 0.00 78 ALA A C 2
ATOM 2630 O O . ALA A 1 78 ? 10.078 -13.216 2.761 1.00 0.00 78 ALA A O 2
ATOM 2637 N N . LEU A 1 79 ? 10.048 -13.499 4.981 1.00 0.00 79 LEU A N 2
ATOM 2638 C CA . LEU A 1 79 ? 11.102 -12.536 5.304 1.00 0.00 79 LEU A CA 2
ATOM 2639 C C . LEU A 1 79 ? 12.317 -12.687 4.391 1.00 0.00 79 LEU A C 2
ATOM 2640 O O . LEU A 1 79 ? 12.740 -11.766 3.686 1.00 0.00 79 LEU A O 2
ATOM 2656 N N . ASP A 1 80 ? 12.925 -13.862 4.460 1.00 0.00 80 ASP A N 2
ATOM 2657 C CA . ASP A 1 80 ? 14.129 -14.215 3.716 1.00 0.00 80 ASP A CA 2
ATOM 2658 C C . ASP A 1 80 ? 13.792 -14.441 2.248 1.00 0.00 80 ASP A C 2
ATOM 2659 O O . ASP A 1 80 ? 14.606 -14.221 1.356 1.00 0.00 80 ASP A O 2
ATOM 2668 N N . ARG A 1 81 ? 12.553 -14.864 2.004 1.00 0.00 81 ARG A N 2
ATOM 2669 C CA . ARG A 1 81 ? 11.992 -15.112 0.690 1.00 0.00 81 ARG A CA 2
ATOM 2670 C C . ARG A 1 81 ? 12.019 -13.836 -0.143 1.00 0.00 81 ARG A C 2
ATOM 2671 O O . ARG A 1 81 ? 12.475 -13.867 -1.277 1.00 0.00 81 ARG A O 2
ATOM 2692 N N . TYR A 1 82 ? 11.606 -12.697 0.407 1.00 0.00 82 TYR A N 2
ATOM 2693 C CA . TYR A 1 82 ? 11.739 -11.424 -0.291 1.00 0.00 82 TYR A CA 2
ATOM 2694 C C . TYR A 1 82 ? 13.219 -11.082 -0.491 1.00 0.00 82 TYR A C 2
ATOM 2695 O O . TYR A 1 82 ? 13.591 -10.633 -1.577 1.00 0.00 82 TYR A O 2
ATOM 2713 N N . ARG A 1 83 ? 14.086 -11.308 0.511 1.00 0.00 83 ARG A N 2
ATOM 2714 C CA . ARG A 1 83 ? 15.521 -11.064 0.321 1.00 0.00 83 ARG A CA 2
ATOM 2715 C C . ARG A 1 83 ? 16.187 -11.983 -0.705 1.00 0.00 83 ARG A C 2
ATOM 2716 O O . ARG A 1 83 ? 17.308 -11.662 -1.095 1.00 0.00 83 ARG A O 2
ATOM 2737 N N . ARG A 1 84 ? 15.572 -13.073 -1.175 1.00 0.00 84 ARG A N 2
ATOM 2738 C CA . ARG A 1 84 ? 16.146 -13.899 -2.244 1.00 0.00 84 ARG A CA 2
ATOM 2739 C C . ARG A 1 84 ? 15.598 -13.546 -3.630 1.00 0.00 84 ARG A C 2
ATOM 2740 O O . ARG A 1 84 ? 15.966 -14.210 -4.599 1.00 0.00 84 ARG A O 2
ATOM 2761 N N . ASP A 1 85 ? 14.733 -12.534 -3.763 1.00 0.00 85 ASP A N 2
ATOM 2762 C CA . ASP A 1 85 ? 14.224 -12.111 -5.071 1.00 0.00 85 ASP A CA 2
ATOM 2763 C C . ASP A 1 85 ? 15.240 -11.262 -5.833 1.00 0.00 85 ASP A C 2
ATOM 2764 O O . ASP A 1 85 ? 15.876 -10.387 -5.252 1.00 0.00 85 ASP A O 2
ATOM 2773 N N . TYR A 1 86 ? 15.305 -11.408 -7.157 1.00 0.00 86 TYR A N 2
ATOM 2774 C CA . TYR A 1 86 ? 16.215 -10.674 -8.041 1.00 0.00 86 TYR A CA 2
ATOM 2775 C C . TYR A 1 86 ? 15.801 -9.197 -8.277 1.00 0.00 86 TYR A C 2
ATOM 2776 O O . TYR A 1 86 ? 16.376 -8.463 -9.084 1.00 0.00 86 TYR A O 2
ATOM 2794 N N . PHE A 1 87 ? 14.837 -8.715 -7.515 1.00 0.00 87 PHE A N 2
ATOM 2795 C CA . PHE A 1 87 ? 14.356 -7.338 -7.505 1.00 0.00 87 PHE A CA 2
ATOM 2796 C C . PHE A 1 87 ? 14.131 -6.847 -6.078 1.00 0.00 87 PHE A C 2
ATOM 2797 O O . PHE A 1 87 ? 14.868 -5.955 -5.657 1.00 0.00 87 PHE A O 2
ATOM 2814 N N . TRP A 1 88 ? 13.190 -7.427 -5.313 1.00 0.00 88 TRP A N 2
ATOM 2815 C CA . TRP A 1 88 ? 12.802 -6.909 -3.990 1.00 0.00 88 TRP A CA 2
ATOM 2816 C C . TRP A 1 88 ? 13.985 -6.733 -3.026 1.00 0.00 88 TRP A C 2
ATOM 2817 O O . TRP A 1 88 ? 13.905 -5.890 -2.128 1.00 0.00 88 TRP A O 2
ATOM 2838 N N . GLN A 1 89 ? 15.109 -7.419 -3.266 1.00 0.00 89 GLN A N 2
ATOM 2839 C CA . GLN A 1 89 ? 16.386 -7.190 -2.595 1.00 0.00 89 GLN A CA 2
ATOM 2840 C C . GLN A 1 89 ? 16.754 -5.714 -2.451 1.00 0.00 89 GLN A C 2
ATOM 2841 O O . GLN A 1 89 ? 17.139 -5.289 -1.365 1.00 0.00 89 GLN A O 2
ATOM 2855 N N . THR A 1 90 ? 16.645 -4.925 -3.511 1.00 0.00 90 THR A N 2
ATOM 2856 C CA . THR A 1 90 ? 17.048 -3.521 -3.456 1.00 0.00 90 THR A CA 2
ATOM 2857 C C . THR A 1 90 ? 16.180 -2.712 -2.468 1.00 0.00 90 THR A C 2
ATOM 2858 O O . THR A 1 90 ? 16.654 -1.731 -1.897 1.00 0.00 90 THR A O 2
ATOM 2869 N N . TYR A 1 91 ? 14.951 -3.154 -2.178 1.00 0.00 91 TYR A N 2
ATOM 2870 C CA . TYR A 1 91 ? 14.065 -2.539 -1.194 1.00 0.00 91 TYR A CA 2
ATOM 2871 C C . TYR A 1 91 ? 14.152 -3.261 0.156 1.00 0.00 91 TYR A C 2
ATOM 2872 O O . TYR A 1 91 ? 13.336 -3.007 1.043 1.00 0.00 91 TYR A O 2
ATOM 2890 N N . ALA A 1 92 ? 15.165 -4.109 0.391 1.00 0.00 92 ALA A N 2
ATOM 2891 C CA . ALA A 1 92 ? 15.369 -4.783 1.671 1.00 0.00 92 ALA A CA 2
ATOM 2892 C C . ALA A 1 92 ? 15.545 -3.770 2.803 1.00 0.00 92 ALA A C 2
ATOM 2893 O O . ALA A 1 92 ? 15.344 -4.114 3.962 1.00 0.00 92 ALA A O 2
ATOM 2900 N N . ALA A 1 93 ? 15.864 -2.507 2.492 1.00 0.00 93 ALA A N 2
ATOM 2901 C CA . ALA A 1 93 ? 15.908 -1.419 3.455 1.00 0.00 93 ALA A CA 2
ATOM 2902 C C . ALA A 1 93 ? 14.585 -1.233 4.215 1.00 0.00 93 ALA A C 2
ATOM 2903 O O . ALA A 1 93 ? 14.598 -0.676 5.316 1.00 0.00 93 ALA A O 2
ATOM 2910 N N . TRP A 1 94 ? 13.460 -1.698 3.665 1.00 0.00 94 TRP A N 2
ATOM 2911 C CA . TRP A 1 94 ? 12.131 -1.540 4.243 1.00 0.00 94 TRP A CA 2
ATOM 2912 C C . TRP A 1 94 ? 11.452 -2.875 4.553 1.00 0.00 94 TRP A C 2
ATOM 2913 O O . TRP A 1 94 ? 10.383 -2.867 5.158 1.00 0.00 94 TRP A O 2
ATOM 2934 N N . ILE A 1 95 ? 12.019 -4.006 4.130 1.00 0.00 95 ILE A N 2
ATOM 2935 C CA . ILE A 1 95 ? 11.365 -5.308 4.214 1.00 0.00 95 ILE A CA 2
ATOM 2936 C C . ILE A 1 95 ? 11.741 -5.920 5.561 1.00 0.00 95 ILE A C 2
ATOM 2937 O O . ILE A 1 95 ? 12.926 -6.156 5.807 1.00 0.00 95 ILE A O 2
ATOM 2953 N N . GLN A 1 96 ? 10.768 -6.128 6.447 1.00 0.00 96 GLN A N 2
ATOM 2954 C CA . GLN A 1 96 ? 10.976 -6.687 7.783 1.00 0.00 96 GLN A CA 2
ATOM 2955 C C . GLN A 1 96 ? 9.750 -7.486 8.250 1.00 0.00 96 GLN A C 2
ATOM 2956 O O . GLN A 1 96 ? 8.680 -7.363 7.642 1.00 0.00 96 GLN A O 2
ATOM 2970 N N . PRO A 1 97 ? 9.878 -8.306 9.312 1.00 0.00 97 PRO A N 2
ATOM 2971 C CA . PRO A 1 97 ? 8.773 -9.108 9.816 1.00 0.00 97 PRO A CA 2
ATOM 2972 C C . PRO A 1 97 ? 7.584 -8.294 10.334 1.00 0.00 97 PRO A C 2
ATOM 2973 O O . PRO A 1 97 ? 7.707 -7.121 10.687 1.00 0.00 97 PRO A O 2
ATOM 2984 N N . MET A 1 98 ? 6.427 -8.953 10.380 1.00 0.00 98 MET A N 2
ATOM 2985 C CA . MET A 1 98 ? 5.254 -8.577 11.157 1.00 0.00 98 MET A CA 2
ATOM 2986 C C . MET A 1 98 ? 5.453 -8.966 12.629 1.00 0.00 98 MET A C 2
ATOM 2987 O O . MET A 1 98 ? 6.468 -9.565 13.000 1.00 0.00 98 MET A O 2
ATOM 3001 N N . GLU A 1 99 ? 4.491 -8.617 13.484 1.00 0.00 99 GLU A N 2
ATOM 3002 C CA . GLU A 1 99 ? 4.421 -9.074 14.871 1.00 0.00 99 GLU A CA 2
ATOM 3003 C C . GLU A 1 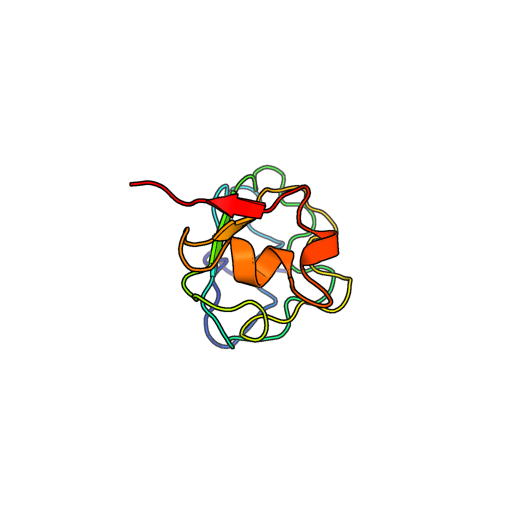99 ? 3.432 -10.250 14.962 1.00 0.00 99 GLU A C 2
ATOM 3004 O O . GLU A 1 99 ? 2.883 -10.678 13.941 1.00 0.00 99 GLU A O 2
ATOM 3016 N N . GLN A 1 100 ? 3.203 -10.763 16.177 1.00 0.00 100 GLN A N 2
ATOM 3017 C CA . GLN A 1 100 ? 2.312 -11.885 16.456 1.00 0.00 100 GLN A CA 2
ATOM 3018 C C . GLN A 1 100 ? 0.890 -11.525 16.056 1.00 0.00 100 GLN A C 2
ATOM 3019 O O . GLN A 1 100 ? 0.308 -10.613 16.687 1.00 0.00 100 GLN A O 2
ATOM 3033 N N . GLY A 1 1 ? -20.163 12.800 -9.003 1.00 0.00 1 GLY A N 3
ATOM 3034 C CA . GLY A 1 1 ? -20.636 11.467 -9.372 1.00 0.00 1 GLY A CA 3
ATOM 3035 C C . GLY A 1 1 ? -20.241 10.515 -8.269 1.00 0.00 1 GLY A C 3
ATOM 3036 O O . GLY A 1 1 ? -19.053 10.339 -8.024 1.00 0.00 1 GLY A O 3
ATOM 3040 N N . SER A 1 2 ? -21.219 9.945 -7.563 1.00 0.00 2 SER A N 3
ATOM 3041 C CA . SER A 1 2 ? -20.978 9.107 -6.401 1.00 0.00 2 SER A CA 3
ATOM 3042 C C . SER A 1 2 ? -20.562 7.738 -6.920 1.00 0.00 2 SER A C 3
ATOM 3043 O O . SER A 1 2 ? -21.411 6.924 -7.301 1.00 0.00 2 SER A O 3
ATOM 3051 N N . HIS A 1 3 ? -19.257 7.547 -7.073 1.00 0.00 3 HIS A N 3
ATOM 3052 C CA . HIS A 1 3 ? -18.643 6.423 -7.751 1.00 0.00 3 HIS A CA 3
ATOM 3053 C C . HIS A 1 3 ? -17.657 5.759 -6.789 1.00 0.00 3 HIS A C 3
ATOM 3054 O O . HIS A 1 3 ? -17.088 6.426 -5.915 1.00 0.00 3 HIS A O 3
ATOM 3068 N N . GLU A 1 4 ? -17.465 4.451 -6.951 1.00 0.00 4 GLU A N 3
ATOM 3069 C CA . GLU A 1 4 ? -16.567 3.648 -6.131 1.00 0.00 4 GLU A CA 3
ATOM 3070 C C . GLU A 1 4 ? -15.141 4.181 -6.308 1.00 0.00 4 GLU A C 3
ATOM 3071 O O . GLU A 1 4 ? -14.667 4.305 -7.442 1.00 0.00 4 GLU A O 3
ATOM 3083 N N . GLY A 1 5 ? -14.469 4.529 -5.212 1.00 0.00 5 GLY A N 3
ATOM 3084 C CA . GLY A 1 5 ? -13.133 5.102 -5.229 1.00 0.00 5 GLY A CA 3
ATOM 3085 C C . GLY A 1 5 ? -12.766 5.594 -3.837 1.00 0.00 5 GLY A C 3
ATOM 3086 O O . GLY A 1 5 ? -12.618 6.799 -3.616 1.00 0.00 5 GLY A O 3
ATOM 3090 N N . GLU A 1 6 ? -12.630 4.665 -2.897 1.00 0.00 6 GLU A N 3
ATOM 3091 C CA . GLU A 1 6 ? -12.234 4.918 -1.514 1.00 0.00 6 GLU A CA 3
ATOM 3092 C C . GLU A 1 6 ? -10.884 4.258 -1.230 1.00 0.00 6 GLU A C 3
ATOM 3093 O O . GLU A 1 6 ? -10.501 3.349 -1.966 1.00 0.00 6 GLU A O 3
ATOM 3105 N N . PRO A 1 7 ? -10.154 4.680 -0.183 1.00 0.00 7 PRO A N 3
ATOM 3106 C CA . PRO A 1 7 ? -8.759 4.326 0.028 1.00 0.00 7 PRO A CA 3
ATOM 3107 C C . PRO A 1 7 ? -8.646 2.906 0.612 1.00 0.00 7 PRO A C 3
ATOM 3108 O O . PRO A 1 7 ? -8.288 2.709 1.774 1.00 0.00 7 PRO A O 3
ATOM 3119 N N . VAL A 1 8 ? -8.910 1.892 -0.202 1.00 0.00 8 VAL A N 3
ATOM 3120 C CA . VAL A 1 8 ? -8.849 0.471 0.126 1.00 0.00 8 VAL A CA 3
ATOM 3121 C C . VAL A 1 8 ? -8.333 -0.268 -1.116 1.00 0.00 8 VAL A C 3
ATOM 3122 O O . VAL A 1 8 ? -8.236 0.327 -2.191 1.00 0.00 8 VAL A O 3
ATOM 3135 N N . VAL A 1 9 ? -7.916 -1.529 -0.980 1.00 0.00 9 VAL A N 3
ATOM 3136 C CA . VAL A 1 9 ? -7.419 -2.330 -2.094 1.00 0.00 9 VAL A CA 3
ATOM 3137 C C . VAL A 1 9 ? -8.389 -3.475 -2.360 1.00 0.00 9 VAL A C 3
ATOM 3138 O O . VAL A 1 9 ? -9.130 -3.871 -1.465 1.00 0.00 9 VAL A O 3
ATOM 3151 N N . GLY A 1 10 ? -8.375 -4.019 -3.578 1.00 0.00 10 GLY A N 3
ATOM 3152 C CA . GLY A 1 10 ? -9.195 -5.156 -3.952 1.00 0.00 10 GLY A CA 3
ATOM 3153 C C . GLY A 1 10 ? -9.346 -5.199 -5.459 1.00 0.00 10 GLY A C 3
ATOM 3154 O O . GLY A 1 10 ? -8.709 -6.011 -6.132 1.00 0.00 10 GLY A O 3
ATOM 3158 N N . MET A 1 11 ? -10.184 -4.310 -5.988 1.00 0.00 11 MET A N 3
ATOM 3159 C CA . MET A 1 11 ? -10.651 -4.380 -7.368 1.00 0.00 11 MET A CA 3
ATOM 3160 C C . MET A 1 11 ? -10.359 -3.111 -8.167 1.00 0.00 11 MET A C 3
ATOM 3161 O O . MET A 1 11 ? -10.696 -3.068 -9.346 1.00 0.00 11 MET A O 3
ATOM 3175 N N . ASP A 1 12 ? -9.677 -2.115 -7.594 1.00 0.00 12 ASP A N 3
ATOM 3176 C CA . ASP A 1 12 ? -9.154 -0.970 -8.339 1.00 0.00 12 ASP A CA 3
ATOM 3177 C C . ASP A 1 12 ? -7.740 -0.671 -7.856 1.00 0.00 12 ASP A C 3
ATOM 3178 O O . ASP A 1 12 ? -7.400 -1.007 -6.715 1.00 0.00 12 ASP A O 3
ATOM 3187 N N . LYS A 1 13 ? -6.930 -0.023 -8.700 1.00 0.00 13 LYS A N 3
ATOM 3188 C CA . LYS A 1 13 ? -5.645 0.553 -8.348 1.00 0.00 13 LYS A CA 3
ATOM 3189 C C . LYS A 1 13 ? -5.473 1.910 -9.026 1.00 0.00 13 LYS A C 3
ATOM 3190 O O . LYS A 1 13 ? -4.772 2.003 -10.033 1.00 0.00 13 LYS A O 3
ATOM 3209 N N . SER A 1 14 ? -6.039 2.952 -8.421 1.00 0.00 14 SER A N 3
ATOM 3210 C CA . SER A 1 14 ? -5.718 4.358 -8.660 1.00 0.00 14 SER A CA 3
ATOM 3211 C C . SER A 1 14 ? -5.940 5.212 -7.404 1.00 0.00 14 SER A C 3
ATOM 3212 O O . SER A 1 14 ? -5.086 6.028 -7.061 1.00 0.00 14 SER A O 3
ATOM 3220 N N . LEU A 1 15 ? -7.055 5.026 -6.691 1.00 0.00 15 LEU A N 3
ATOM 3221 C CA . LEU A 1 15 ? -7.556 5.899 -5.614 1.00 0.00 15 LEU A CA 3
ATOM 3222 C C . LEU A 1 15 ? -6.693 6.042 -4.336 1.00 0.00 15 LEU A C 3
ATOM 3223 O O . LEU A 1 15 ? -7.169 6.562 -3.322 1.00 0.00 15 LEU A O 3
ATOM 3239 N N . PHE A 1 16 ? -5.447 5.561 -4.313 1.00 0.00 16 PHE A N 3
ATOM 3240 C CA . PHE A 1 16 ? -4.652 5.511 -3.086 1.00 0.00 16 PHE A CA 3
ATOM 3241 C C . PHE A 1 16 ? -3.971 6.838 -2.742 1.00 0.00 16 PHE A C 3
ATOM 3242 O O . PHE A 1 16 ? -3.555 6.999 -1.592 1.00 0.00 16 PHE A O 3
ATOM 3259 N N . ALA A 1 17 ? -3.928 7.807 -3.656 1.00 0.00 17 ALA A N 3
ATOM 3260 C CA . ALA A 1 17 ? -3.450 9.155 -3.388 1.00 0.00 17 ALA A CA 3
ATOM 3261 C C . ALA A 1 17 ? -4.669 10.074 -3.255 1.00 0.00 17 ALA A C 3
ATOM 3262 O O . ALA A 1 17 ? -5.067 10.713 -4.228 1.00 0.00 17 ALA A O 3
ATOM 3269 N N . GLY A 1 18 ? -5.339 10.081 -2.100 1.00 0.00 18 GLY A N 3
ATOM 3270 C CA . GLY A 1 18 ? -6.436 11.021 -1.886 1.00 0.00 18 GLY A CA 3
ATOM 3271 C C . GLY A 1 18 ? -7.002 11.083 -0.472 1.00 0.00 18 GLY A C 3
ATOM 3272 O O . GLY A 1 18 ? -7.742 12.027 -0.191 1.00 0.00 18 GLY A O 3
ATOM 3276 N N . ASN A 1 19 ? -6.699 10.131 0.419 1.00 0.00 19 ASN A N 3
ATOM 3277 C CA . ASN A 1 19 ? -7.155 10.163 1.806 1.00 0.00 19 ASN A CA 3
ATOM 3278 C C . ASN A 1 19 ? -5.958 10.359 2.726 1.00 0.00 19 ASN A C 3
ATOM 3279 O O . ASN A 1 19 ? -5.292 9.410 3.130 1.00 0.00 19 ASN A O 3
ATOM 3290 N N . THR A 1 20 ? -5.665 11.616 3.030 1.00 0.00 20 THR A N 3
ATOM 3291 C CA . THR A 1 20 ? -4.528 12.185 3.769 1.00 0.00 20 THR A CA 3
ATOM 3292 C C . THR A 1 20 ? -4.492 11.793 5.272 1.00 0.00 20 THR A C 3
ATOM 3293 O O . THR A 1 20 ? -4.042 12.555 6.136 1.00 0.00 20 THR A O 3
ATOM 3304 N N . VAL A 1 21 ? -4.988 10.606 5.615 1.00 0.00 21 VAL A N 3
ATOM 3305 C CA . VAL A 1 21 ? -5.206 10.119 6.973 1.00 0.00 21 VAL A CA 3
ATOM 3306 C C . VAL A 1 21 ? -4.967 8.598 7.080 1.00 0.00 21 VAL A C 3
ATOM 3307 O O . VAL A 1 21 ? -4.959 8.061 8.187 1.00 0.00 21 VAL A O 3
ATOM 3320 N N . ILE A 1 22 ? -4.760 7.892 5.960 1.00 0.00 22 ILE A N 3
ATOM 3321 C CA . ILE A 1 22 ? -4.614 6.448 5.934 1.00 0.00 22 ILE A CA 3
ATOM 3322 C C . ILE A 1 22 ? -3.260 6.037 6.506 1.00 0.00 22 ILE A C 3
ATOM 3323 O O . ILE A 1 22 ? -2.288 5.886 5.779 1.00 0.00 22 ILE A O 3
ATOM 3339 N N . ARG A 1 23 ? -3.194 5.820 7.817 1.00 0.00 23 ARG A N 3
ATOM 3340 C CA . ARG A 1 23 ? -1.941 5.439 8.479 1.00 0.00 23 ARG A CA 3
ATOM 3341 C C . ARG A 1 23 ? -1.526 4.009 8.162 1.00 0.00 23 ARG A C 3
ATOM 3342 O O . ARG A 1 23 ? -0.373 3.656 8.413 1.00 0.00 23 ARG A O 3
ATOM 3363 N N . GLU A 1 24 ? -2.418 3.191 7.597 1.00 0.00 24 GLU A N 3
ATOM 3364 C CA . GLU A 1 24 ? -2.217 1.752 7.476 1.00 0.00 24 GLU A CA 3
ATOM 3365 C C . GLU A 1 24 ? -2.828 1.274 6.164 1.00 0.00 24 GLU A C 3
ATOM 3366 O O . GLU A 1 24 ? -3.961 1.643 5.849 1.00 0.00 24 GLU A O 3
ATOM 3378 N N . ILE A 1 25 ? -2.127 0.394 5.445 1.00 0.00 25 ILE A N 3
ATOM 3379 C CA . ILE A 1 25 ? -2.617 -0.327 4.271 1.00 0.00 25 ILE A CA 3
ATOM 3380 C C . ILE A 1 25 ? -2.151 -1.780 4.412 1.00 0.00 25 ILE A C 3
ATOM 3381 O O . ILE A 1 25 ? -0.956 -2.054 4.531 1.00 0.00 25 ILE A O 3
ATOM 3397 N N . THR A 1 26 ? -3.075 -2.728 4.457 1.00 0.00 26 THR A N 3
ATOM 3398 C CA . THR A 1 26 ? -2.821 -4.130 4.144 1.00 0.00 26 THR A CA 3
ATOM 3399 C C . THR A 1 26 ? -2.928 -4.308 2.620 1.00 0.00 26 THR A C 3
ATOM 3400 O O . THR A 1 26 ? -3.810 -3.706 2.007 1.00 0.00 26 THR A O 3
ATOM 3411 N N . VAL A 1 27 ? -2.105 -5.164 2.006 1.00 0.00 27 VAL A N 3
ATOM 3412 C CA . VAL A 1 27 ? -2.253 -5.577 0.611 1.00 0.00 27 VAL A CA 3
ATOM 3413 C C . VAL A 1 27 ? -2.032 -7.083 0.526 1.00 0.00 27 VAL A C 3
ATOM 3414 O O . VAL A 1 27 ? -1.123 -7.626 1.161 1.00 0.00 27 VAL A O 3
ATOM 3427 N N . GLN A 1 28 ? -2.839 -7.750 -0.290 1.00 0.00 28 GLN A N 3
ATOM 3428 C CA . GLN A 1 28 ? -2.863 -9.196 -0.430 1.00 0.00 28 GLN A CA 3
ATOM 3429 C C . GLN A 1 28 ? -2.125 -9.653 -1.697 1.00 0.00 28 GLN A C 3
ATOM 3430 O O . GLN A 1 28 ? -1.744 -8.812 -2.517 1.00 0.00 28 GLN A O 3
ATOM 3444 N N . PRO A 1 29 ? -1.788 -10.944 -1.830 1.00 0.00 29 PRO A N 3
ATOM 3445 C CA . PRO A 1 29 ? -1.045 -11.423 -2.984 1.00 0.00 29 PRO A CA 3
ATOM 3446 C C . PRO A 1 29 ? -1.909 -11.295 -4.241 1.00 0.00 29 PRO A C 3
ATOM 3447 O O . PRO A 1 29 ? -3.119 -11.514 -4.193 1.00 0.00 29 PRO A O 3
ATOM 3458 N N . ASN A 1 30 ? -1.274 -10.984 -5.376 1.00 0.00 30 ASN A N 3
ATOM 3459 C CA . ASN A 1 30 ? -1.894 -10.845 -6.693 1.00 0.00 30 ASN A CA 3
ATOM 3460 C C . ASN A 1 30 ? -3.163 -9.973 -6.652 1.00 0.00 30 ASN A C 3
ATOM 3461 O O . ASN A 1 30 ? -4.281 -10.494 -6.729 1.00 0.00 30 ASN A O 3
ATOM 3472 N N . ILE A 1 31 ? -3.012 -8.648 -6.519 1.00 0.00 31 ILE A N 3
ATOM 3473 C CA . ILE A 1 31 ? -4.141 -7.724 -6.319 1.00 0.00 31 ILE A CA 3
ATOM 3474 C C . ILE A 1 31 ? -3.934 -6.379 -7.061 1.00 0.00 31 ILE A C 3
ATOM 3475 O O . ILE A 1 31 ? -4.374 -5.319 -6.612 1.00 0.00 31 ILE A O 3
ATOM 3491 N N . GLY A 1 32 ? -3.267 -6.418 -8.221 1.00 0.00 32 GLY A N 3
ATOM 3492 C CA . GLY A 1 32 ? -3.078 -5.294 -9.139 1.00 0.00 32 GLY A CA 3
ATOM 3493 C C . GLY A 1 32 ? -1.608 -4.892 -9.236 1.00 0.00 32 GLY A C 3
ATOM 3494 O O . GLY A 1 32 ? -0.786 -5.375 -8.455 1.00 0.00 32 GLY A O 3
ATOM 3498 N N . LEU A 1 33 ? -1.258 -4.006 -10.173 1.00 0.00 33 LEU A N 3
ATOM 3499 C CA . LEU A 1 33 ? 0.113 -3.520 -10.346 1.00 0.00 33 LEU A CA 3
ATOM 3500 C C . LEU A 1 33 ? 0.377 -2.368 -9.379 1.00 0.00 33 LEU A C 3
ATOM 3501 O O . LEU A 1 33 ? -0.358 -1.378 -9.364 1.00 0.00 33 LEU A O 3
ATOM 3517 N N . LEU A 1 34 ? 1.456 -2.478 -8.605 1.00 0.00 34 LEU A N 3
ATOM 3518 C CA . LEU A 1 34 ? 2.072 -1.360 -7.903 1.00 0.00 34 LEU A CA 3
ATOM 3519 C C . LEU A 1 34 ? 2.793 -0.493 -8.939 1.00 0.00 34 LEU A C 3
ATOM 3520 O O . LEU A 1 34 ? 3.958 -0.750 -9.244 1.00 0.00 34 LEU A O 3
ATOM 3536 N N . TYR A 1 35 ? 2.097 0.494 -9.504 1.00 0.00 35 TYR A N 3
ATOM 3537 C CA . TYR A 1 35 ? 2.643 1.407 -10.503 1.00 0.00 35 TYR A CA 3
ATOM 3538 C C . TYR A 1 35 ? 3.668 2.377 -9.902 1.00 0.00 35 TYR A C 3
ATOM 3539 O O . TYR A 1 35 ? 4.202 2.120 -8.819 1.00 0.00 35 TYR A O 3
ATOM 3557 N N . ASP A 1 36 ? 4.008 3.454 -10.618 1.00 0.00 36 ASP A N 3
ATOM 3558 C CA . ASP A 1 36 ? 4.626 4.645 -10.028 1.00 0.00 36 ASP A CA 3
ATOM 3559 C C . ASP A 1 36 ? 3.737 5.280 -8.945 1.00 0.00 36 ASP A C 3
ATOM 3560 O O . ASP A 1 36 ? 2.921 4.577 -8.364 1.00 0.00 36 ASP A O 3
ATOM 3569 N N . GLY A 1 37 ? 3.902 6.564 -8.603 1.00 0.00 37 GLY A N 3
ATOM 3570 C CA . GLY A 1 37 ? 3.353 7.230 -7.417 1.00 0.00 37 GLY A CA 3
ATOM 3571 C C . GLY A 1 37 ? 1.878 6.981 -7.088 1.00 0.00 37 GLY A C 3
ATOM 3572 O O . GLY A 1 37 ? 1.033 7.862 -7.261 1.00 0.00 37 GLY A O 3
ATOM 3576 N N . MET A 1 38 ? 1.590 5.808 -6.525 1.00 0.00 38 MET A N 3
ATOM 3577 C CA . MET A 1 38 ? 0.297 5.399 -6.000 1.00 0.00 38 MET A CA 3
ATOM 3578 C C . MET A 1 38 ? -0.077 6.213 -4.759 1.00 0.00 38 MET A C 3
ATOM 3579 O O . MET A 1 38 ? -1.244 6.259 -4.380 1.00 0.00 38 MET A O 3
ATOM 3593 N N . PHE A 1 39 ? 0.918 6.793 -4.086 1.00 0.00 39 PHE A N 3
ATOM 3594 C CA . PHE A 1 39 ? 0.810 7.263 -2.711 1.00 0.00 39 PHE A CA 3
ATOM 3595 C C . PHE A 1 39 ? 1.357 8.687 -2.582 1.00 0.00 39 PHE A C 3
ATOM 3596 O O . PHE A 1 39 ? 1.546 9.153 -1.462 1.00 0.00 39 PHE A O 3
ATOM 3613 N N . SER A 1 40 ? 1.649 9.371 -3.694 1.00 0.00 40 SER A N 3
ATOM 3614 C CA . SER A 1 40 ? 2.190 10.719 -3.628 1.00 0.00 40 SER A CA 3
ATOM 3615 C C . SER A 1 40 ? 1.138 11.591 -2.951 1.00 0.00 40 SER A C 3
ATOM 3616 O O . SER A 1 40 ? 0.000 11.674 -3.423 1.00 0.00 40 SER A O 3
ATOM 3624 N N . GLY A 1 41 ? 1.487 12.163 -1.800 1.00 0.00 41 GLY A N 3
ATOM 3625 C CA . GLY A 1 41 ? 0.595 13.017 -1.024 1.00 0.00 41 GLY A CA 3
ATOM 3626 C C . GLY A 1 41 ? -0.073 12.329 0.166 1.00 0.00 41 GLY A C 3
ATOM 3627 O O . GLY A 1 41 ? -0.932 12.939 0.795 1.00 0.00 41 GLY A O 3
ATOM 3631 N N . CYS A 1 42 ? 0.288 11.090 0.514 1.00 0.00 42 CYS A N 3
ATOM 3632 C CA . CYS A 1 42 ? -0.138 10.463 1.764 1.00 0.00 42 CYS A CA 3
ATOM 3633 C C . CYS A 1 42 ? 0.506 11.141 2.985 1.00 0.00 42 CYS A C 3
ATOM 3634 O O . CYS A 1 42 ? 1.354 10.550 3.659 1.00 0.00 42 CYS A O 3
ATOM 3642 N N . THR A 1 43 ? 0.058 12.339 3.348 1.00 0.00 43 THR A N 3
ATOM 3643 C CA . THR A 1 43 ? 0.573 13.121 4.471 1.00 0.00 43 THR A CA 3
ATOM 3644 C C . THR A 1 43 ? 0.358 12.448 5.844 1.00 0.00 43 THR A C 3
ATOM 3645 O O . THR A 1 43 ? 0.690 13.025 6.881 1.00 0.00 43 THR A O 3
ATOM 3656 N N . ALA A 1 44 ? -0.217 11.239 5.882 1.00 0.00 44 ALA A N 3
ATOM 3657 C CA . ALA A 1 44 ? -0.355 10.435 7.076 1.00 0.00 44 ALA A CA 3
ATOM 3658 C C . ALA A 1 44 ? -0.315 8.929 6.772 1.00 0.00 44 ALA A C 3
ATOM 3659 O O . ALA A 1 44 ? -1.123 8.219 7.354 1.00 0.00 44 ALA A O 3
ATOM 3666 N N . LEU A 1 45 ? 0.533 8.419 5.863 1.00 0.00 45 LEU A N 3
ATOM 3667 C CA . LEU A 1 45 ? 0.727 6.968 5.690 1.00 0.00 45 LEU A CA 3
ATOM 3668 C C . LEU A 1 45 ? 2.124 6.557 6.139 1.00 0.00 45 LEU A C 3
ATOM 3669 O O . LEU A 1 45 ? 3.100 7.026 5.558 1.00 0.00 45 LEU A O 3
ATOM 3685 N N . GLU A 1 46 ? 2.224 5.656 7.124 1.00 0.00 46 GLU A N 3
ATOM 3686 C CA . GLU A 1 46 ? 3.508 5.188 7.659 1.00 0.00 46 GLU A CA 3
ATOM 3687 C C . GLU A 1 46 ? 3.664 3.666 7.701 1.00 0.00 46 GLU A C 3
ATOM 3688 O O . GLU A 1 46 ? 4.795 3.198 7.872 1.00 0.00 46 GLU A O 3
ATOM 3700 N N . LYS A 1 47 ? 2.591 2.885 7.526 1.00 0.00 47 LYS A N 3
ATOM 3701 C CA . LYS A 1 47 ? 2.656 1.425 7.563 1.00 0.00 47 LYS A CA 3
ATOM 3702 C C . LYS A 1 47 ? 2.248 0.806 6.234 1.00 0.00 47 LYS A C 3
ATOM 3703 O O . LYS A 1 47 ? 1.568 1.419 5.403 1.00 0.00 47 LYS A O 3
ATOM 3722 N N . LEU A 1 48 ? 2.617 -0.459 6.083 1.00 0.00 48 LEU A N 3
ATOM 3723 C CA . LEU A 1 48 ? 2.139 -1.393 5.086 1.00 0.00 48 LEU A CA 3
ATOM 3724 C C . LEU A 1 48 ? 2.182 -2.776 5.717 1.00 0.00 48 LEU A C 3
ATOM 3725 O O . LEU A 1 48 ? 3.139 -3.095 6.430 1.00 0.00 48 LEU A O 3
ATOM 3741 N N . ILE A 1 49 ? 1.247 -3.658 5.385 1.00 0.00 49 ILE A N 3
ATOM 3742 C CA . ILE A 1 49 ? 1.318 -5.076 5.712 1.00 0.00 49 ILE A CA 3
ATOM 3743 C C . ILE A 1 49 ? 1.076 -5.845 4.412 1.00 0.00 49 ILE A C 3
ATOM 3744 O O . ILE A 1 49 ? 0.143 -5.504 3.681 1.00 0.00 49 ILE A O 3
ATOM 3760 N N . LEU A 1 50 ? 1.884 -6.873 4.124 1.00 0.00 50 LEU A N 3
ATOM 3761 C CA . LEU A 1 50 ? 1.707 -7.725 2.948 1.00 0.00 50 LEU A CA 3
ATOM 3762 C C . LEU A 1 50 ? 1.284 -9.114 3.404 1.00 0.00 50 LEU A C 3
ATOM 3763 O O . LEU A 1 50 ? 2.088 -9.792 4.046 1.00 0.00 50 LEU A O 3
ATOM 3779 N N . THR A 1 51 ? 0.048 -9.529 3.107 1.00 0.00 51 THR A N 3
ATOM 3780 C CA . THR A 1 51 ? -0.511 -10.780 3.627 1.00 0.00 51 THR A CA 3
ATOM 3781 C C . THR A 1 51 ? 0.058 -12.034 2.947 1.00 0.00 51 THR A C 3
ATOM 3782 O O . THR A 1 51 ? -0.204 -13.134 3.433 1.00 0.00 51 THR A O 3
ATOM 3793 N N . GLY A 1 52 ? 0.736 -11.893 1.802 1.00 0.00 52 GLY A N 3
ATOM 3794 C CA . GLY A 1 52 ? 1.256 -13.003 1.011 1.00 0.00 52 GLY A CA 3
ATOM 3795 C C . GLY A 1 52 ? 2.571 -13.508 1.587 1.00 0.00 52 GLY A C 3
ATOM 3796 O O . GLY A 1 52 ? 3.041 -12.996 2.604 1.00 0.00 52 GLY A O 3
ATOM 3800 N N . GLU A 1 53 ? 3.199 -14.473 0.925 1.00 0.00 53 GLU A N 3
ATOM 3801 C CA . GLU A 1 53 ? 4.407 -15.112 1.437 1.00 0.00 53 GLU A CA 3
ATOM 3802 C C . GLU A 1 53 ? 5.552 -15.132 0.419 1.00 0.00 53 GLU A C 3
ATOM 3803 O O . GLU A 1 53 ? 6.607 -15.698 0.701 1.00 0.00 53 GLU A O 3
ATOM 3815 N N . ASP A 1 54 ? 5.365 -14.522 -0.755 1.00 0.00 54 ASP A N 3
ATOM 3816 C CA . ASP A 1 54 ? 6.366 -14.593 -1.816 1.00 0.00 54 ASP A CA 3
ATOM 3817 C C . ASP A 1 54 ? 6.441 -13.258 -2.561 1.00 0.00 54 ASP A C 3
ATOM 3818 O O . ASP A 1 54 ? 5.395 -12.654 -2.821 1.00 0.00 54 ASP A O 3
ATOM 3827 N N . PRO A 1 55 ? 7.630 -12.814 -2.997 1.00 0.00 55 PRO A N 3
ATOM 3828 C CA . PRO A 1 55 ? 7.801 -11.594 -3.776 1.00 0.00 55 PRO A CA 3
ATOM 3829 C C . PRO A 1 55 ? 7.212 -11.713 -5.178 1.00 0.00 55 PRO A C 3
ATOM 3830 O O . PRO A 1 55 ? 6.793 -10.712 -5.760 1.00 0.00 55 PRO A O 3
ATOM 3841 N N . SER A 1 56 ? 7.146 -12.915 -5.739 1.00 0.00 56 SER A N 3
ATOM 3842 C CA . SER A 1 56 ? 6.469 -13.181 -7.002 1.00 0.00 56 SER A CA 3
ATOM 3843 C C . SER A 1 56 ? 4.940 -13.201 -6.858 1.00 0.00 56 SER A C 3
ATOM 3844 O O . SER A 1 56 ? 4.245 -13.579 -7.800 1.00 0.00 56 SER A O 3
ATOM 3852 N N . ALA A 1 57 ? 4.389 -12.791 -5.709 1.00 0.00 57 ALA A N 3
ATOM 3853 C CA . ALA A 1 57 ? 2.983 -12.428 -5.576 1.00 0.00 57 ALA A CA 3
ATOM 3854 C C . ALA A 1 57 ? 2.773 -10.900 -5.507 1.00 0.00 57 ALA A C 3
ATOM 3855 O O . ALA A 1 57 ? 1.647 -10.457 -5.229 1.00 0.00 57 ALA A O 3
ATOM 3862 N N . TYR A 1 58 ? 3.823 -10.091 -5.723 1.00 0.00 58 TYR A N 3
ATOM 3863 C CA . TYR A 1 58 ? 3.799 -8.633 -5.622 1.00 0.00 58 TYR A CA 3
ATOM 3864 C C . TYR A 1 58 ? 4.598 -8.012 -6.777 1.00 0.00 58 TYR A C 3
ATOM 3865 O O . TYR A 1 58 ? 5.818 -8.155 -6.871 1.00 0.00 58 TYR A O 3
ATOM 3883 N N . SER A 1 59 ? 3.890 -7.346 -7.683 1.00 0.00 59 SER A N 3
ATOM 3884 C CA . SER A 1 59 ? 4.425 -6.591 -8.806 1.00 0.00 59 SER A CA 3
ATOM 3885 C C . SER A 1 59 ? 5.003 -5.244 -8.335 1.00 0.00 59 SER A C 3
ATOM 3886 O O . SER A 1 59 ? 4.928 -4.886 -7.163 1.00 0.00 59 SER A O 3
ATOM 3894 N N . ALA A 1 60 ? 5.568 -4.487 -9.273 1.00 0.00 60 ALA A N 3
ATOM 3895 C CA . ALA A 1 60 ? 6.120 -3.141 -9.168 1.00 0.00 60 ALA A CA 3
ATOM 3896 C C . ALA A 1 60 ? 6.312 -2.665 -10.616 1.00 0.00 60 ALA A C 3
ATOM 3897 O O . ALA A 1 60 ? 6.375 -3.456 -11.565 1.00 0.00 60 ALA A O 3
ATOM 3904 N N . GLY A 1 61 ? 6.426 -1.361 -10.769 1.00 0.00 61 GLY A N 3
ATOM 3905 C CA . GLY A 1 61 ? 6.723 -0.626 -11.970 1.00 0.00 61 GLY A CA 3
ATOM 3906 C C . GLY A 1 61 ? 8.148 -0.151 -11.810 1.00 0.00 61 GLY A C 3
ATOM 3907 O O . GLY A 1 61 ? 9.090 -0.931 -11.942 1.00 0.00 61 GLY A O 3
ATOM 3911 N N . ASP A 1 62 ? 8.301 1.117 -11.459 1.00 0.00 62 ASP A N 3
ATOM 3912 C CA . ASP A 1 62 ? 9.560 1.783 -11.180 1.00 0.00 62 ASP A CA 3
ATOM 3913 C C . ASP A 1 62 ? 9.496 2.337 -9.762 1.00 0.00 62 ASP A C 3
ATOM 3914 O O . ASP A 1 62 ? 10.298 1.917 -8.927 1.00 0.00 62 ASP A O 3
ATOM 3923 N N . GLY A 1 63 ? 8.520 3.185 -9.447 1.00 0.00 63 GLY A N 3
ATOM 3924 C CA . GLY A 1 63 ? 8.433 3.910 -8.189 1.00 0.00 63 GLY A CA 3
ATOM 3925 C C . GLY A 1 63 ? 7.261 3.438 -7.341 1.00 0.00 63 GLY A C 3
ATOM 3926 O O . GLY A 1 63 ? 6.274 4.155 -7.218 1.00 0.00 63 GLY A O 3
ATOM 3930 N N . LEU A 1 64 ? 7.391 2.254 -6.727 1.00 0.00 64 LEU A N 3
ATOM 3931 C CA . LEU A 1 64 ? 6.381 1.571 -5.886 1.00 0.00 64 LEU A CA 3
ATOM 3932 C C . LEU A 1 64 ? 5.719 2.575 -4.928 1.00 0.00 64 LEU A C 3
ATOM 3933 O O . LEU A 1 64 ? 4.529 2.545 -4.650 1.00 0.00 64 LEU A O 3
ATOM 3949 N N . ARG A 1 65 ? 6.562 3.452 -4.361 1.00 0.00 65 ARG A N 3
ATOM 3950 C CA . ARG A 1 65 ? 6.218 4.510 -3.427 1.00 0.00 65 ARG A CA 3
ATOM 3951 C C . ARG A 1 65 ? 6.924 5.781 -3.876 1.00 0.00 65 ARG A C 3
ATOM 3952 O O . ARG A 1 65 ? 7.712 6.368 -3.130 1.00 0.00 65 ARG A O 3
ATOM 3973 N N . ASP A 1 66 ? 6.681 6.180 -5.118 1.00 0.00 66 ASP A N 3
ATOM 3974 C CA . ASP A 1 66 ? 7.022 7.524 -5.555 1.00 0.00 66 ASP A CA 3
ATOM 3975 C C . ASP A 1 66 ? 6.152 8.492 -4.740 1.00 0.00 66 ASP A C 3
ATOM 3976 O O . ASP A 1 66 ? 4.946 8.262 -4.606 1.00 0.00 66 ASP A O 3
ATOM 3985 N N . GLY A 1 67 ? 6.760 9.513 -4.134 1.00 0.00 67 GLY A N 3
ATOM 3986 C CA . GLY A 1 67 ? 6.061 10.551 -3.380 1.00 0.00 67 GLY A CA 3
ATOM 3987 C C . GLY A 1 67 ? 5.613 10.144 -1.972 1.00 0.00 67 GLY A C 3
ATOM 3988 O O . GLY A 1 67 ? 4.925 10.916 -1.304 1.00 0.00 67 GLY A O 3
ATOM 3992 N N . ALA A 1 68 ? 5.991 8.958 -1.495 1.00 0.00 68 ALA A N 3
ATOM 3993 C CA . ALA A 1 68 ? 5.730 8.470 -0.144 1.00 0.00 68 ALA A CA 3
ATOM 3994 C C . ALA A 1 68 ? 6.999 7.883 0.470 1.00 0.00 68 ALA A C 3
ATOM 3995 O O . ALA A 1 68 ? 8.002 7.699 -0.219 1.00 0.00 68 ALA A O 3
ATOM 4002 N N . ASP A 1 69 ? 6.956 7.572 1.765 1.00 0.00 69 ASP A N 3
ATOM 4003 C CA . ASP A 1 69 ? 8.002 6.880 2.514 1.00 0.00 69 ASP A CA 3
ATOM 4004 C C . ASP A 1 69 ? 7.350 6.226 3.728 1.00 0.00 69 ASP A C 3
ATOM 4005 O O . ASP A 1 69 ? 6.976 6.914 4.682 1.00 0.00 69 ASP A O 3
ATOM 4014 N N . PHE A 1 70 ? 7.117 4.912 3.652 1.00 0.00 70 PHE A N 3
ATOM 4015 C CA . PHE A 1 70 ? 6.493 4.148 4.731 1.00 0.00 70 PHE A CA 3
ATOM 4016 C C . PHE A 1 70 ? 7.154 2.781 4.901 1.00 0.00 70 PHE A C 3
ATOM 4017 O O . PHE A 1 70 ? 7.896 2.316 4.031 1.00 0.00 70 PHE A O 3
ATOM 4034 N N . LEU A 1 71 ? 6.817 2.102 5.991 1.00 0.00 71 LEU A N 3
ATOM 4035 C CA . LEU A 1 71 ? 7.400 0.834 6.397 1.00 0.00 71 LEU A CA 3
ATOM 4036 C C . LEU A 1 71 ? 6.653 -0.336 5.747 1.00 0.00 71 LEU A C 3
ATOM 4037 O O . LEU A 1 71 ? 5.443 -0.271 5.564 1.00 0.00 71 LEU A O 3
ATOM 4053 N N . ILE A 1 72 ? 7.368 -1.410 5.425 1.00 0.00 72 ILE A N 3
ATOM 4054 C CA . ILE A 1 72 ? 6.909 -2.656 4.799 1.00 0.00 72 ILE A CA 3
ATOM 4055 C C . ILE A 1 72 ? 7.014 -3.822 5.808 1.00 0.00 72 ILE A C 3
ATOM 4056 O O . ILE A 1 72 ? 8.082 -4.410 5.969 1.00 0.00 72 ILE A O 3
ATOM 4072 N N . CYS A 1 73 ? 5.921 -4.173 6.501 1.00 0.00 73 CYS A N 3
ATOM 4073 C CA . CYS A 1 73 ? 5.860 -5.404 7.301 1.00 0.00 73 CYS A CA 3
ATOM 4074 C C . CYS A 1 73 ? 5.496 -6.632 6.446 1.00 0.00 73 CYS A C 3
ATOM 4075 O O . CYS A 1 73 ? 4.532 -6.575 5.675 1.00 0.00 73 CYS A O 3
ATOM 4083 N N . VAL A 1 74 ? 6.199 -7.751 6.614 1.00 0.00 74 VAL A N 3
ATOM 4084 C CA . VAL A 1 74 ? 6.026 -9.004 5.863 1.00 0.00 74 VAL A CA 3
ATOM 4085 C C . VAL A 1 74 ? 6.088 -10.197 6.835 1.00 0.00 74 VAL A C 3
ATOM 4086 O O . VAL A 1 74 ? 6.637 -10.033 7.922 1.00 0.00 74 VAL A O 3
ATOM 4099 N N . PRO A 1 75 ? 5.544 -11.389 6.532 1.00 0.00 75 PRO A N 3
ATOM 4100 C CA . PRO A 1 75 ? 5.571 -12.484 7.491 1.00 0.00 75 PRO A CA 3
ATOM 4101 C C . PRO A 1 75 ? 6.990 -13.022 7.674 1.00 0.00 75 PRO A C 3
ATOM 4102 O O . PRO A 1 75 ? 7.780 -13.054 6.728 1.00 0.00 75 PRO A O 3
ATOM 4113 N N . GLU A 1 76 ? 7.283 -13.512 8.881 1.00 0.00 76 GLU A N 3
ATOM 4114 C CA . GLU A 1 76 ? 8.581 -14.083 9.238 1.00 0.00 76 GLU A CA 3
ATOM 4115 C C . GLU A 1 76 ? 8.994 -15.214 8.285 1.00 0.00 76 GLU A C 3
ATOM 4116 O O . GLU A 1 76 ? 10.173 -15.344 7.956 1.00 0.00 76 GLU A O 3
ATOM 4128 N N . GLU A 1 77 ? 8.023 -16.011 7.823 1.00 0.00 77 GLU A N 3
ATOM 4129 C CA . GLU A 1 77 ? 8.194 -17.144 6.944 1.00 0.00 77 GLU A CA 3
ATOM 4130 C C . GLU A 1 77 ? 8.643 -16.715 5.539 1.00 0.00 77 GLU A C 3
ATOM 4131 O O . GLU A 1 77 ? 9.251 -17.507 4.820 1.00 0.00 77 GLU A O 3
ATOM 4143 N N . ALA A 1 78 ? 8.420 -15.454 5.152 1.00 0.00 78 ALA A N 3
ATOM 4144 C CA . ALA A 1 78 ? 8.750 -14.907 3.837 1.00 0.00 78 ALA A CA 3
ATOM 4145 C C . ALA A 1 78 ? 9.871 -13.863 3.903 1.00 0.00 78 ALA A C 3
ATOM 4146 O O . ALA A 1 78 ? 10.221 -13.280 2.874 1.00 0.00 78 ALA A O 3
ATOM 4153 N N . LEU A 1 79 ? 10.411 -13.559 5.086 1.00 0.00 79 LEU A N 3
ATOM 4154 C CA . LEU A 1 79 ? 11.337 -12.441 5.263 1.00 0.00 79 LEU A CA 3
ATOM 4155 C C . LEU A 1 79 ? 12.617 -12.625 4.441 1.00 0.00 79 LEU A C 3
ATOM 4156 O O . LEU A 1 79 ? 13.219 -11.659 3.971 1.00 0.00 79 LEU A O 3
ATOM 4172 N N . ASP A 1 80 ? 13.075 -13.866 4.295 1.00 0.00 80 ASP A N 3
ATOM 4173 C CA . ASP A 1 80 ? 14.278 -14.216 3.533 1.00 0.00 80 ASP A CA 3
ATOM 4174 C C . ASP A 1 80 ? 13.937 -14.330 2.050 1.00 0.00 80 ASP A C 3
ATOM 4175 O O . ASP A 1 80 ? 14.750 -13.943 1.207 1.00 0.00 80 ASP A O 3
ATOM 4184 N N . ARG A 1 81 ? 12.713 -14.781 1.735 1.00 0.00 81 ARG A N 3
ATOM 4185 C CA . ARG A 1 81 ? 12.131 -14.891 0.408 1.00 0.00 81 ARG A CA 3
ATOM 4186 C C . ARG A 1 81 ? 12.271 -13.587 -0.367 1.00 0.00 81 ARG A C 3
ATOM 4187 O O . ARG A 1 81 ? 12.952 -13.551 -1.391 1.00 0.00 81 ARG A O 3
ATOM 4208 N N . TYR A 1 82 ? 11.641 -12.519 0.124 1.00 0.00 82 TYR A N 3
ATOM 4209 C CA . TYR A 1 82 ? 11.638 -11.225 -0.547 1.00 0.00 82 TYR A CA 3
ATOM 4210 C C . TYR A 1 82 ? 13.049 -10.648 -0.593 1.00 0.00 82 TYR A C 3
ATOM 4211 O O . TYR A 1 82 ? 13.418 -10.029 -1.595 1.00 0.00 82 TYR A O 3
ATOM 4229 N N . ARG A 1 83 ? 13.856 -10.838 0.459 1.00 0.00 83 ARG A N 3
ATOM 4230 C CA . ARG A 1 83 ? 15.249 -10.400 0.427 1.00 0.00 83 ARG A CA 3
ATOM 4231 C C . ARG A 1 83 ? 16.076 -11.147 -0.636 1.00 0.00 83 ARG A C 3
ATOM 4232 O O . ARG A 1 83 ? 17.051 -10.585 -1.122 1.00 0.00 83 ARG A O 3
ATOM 4253 N N . ARG A 1 84 ? 15.695 -12.365 -1.044 1.00 0.00 84 ARG A N 3
ATOM 4254 C CA . ARG A 1 84 ? 16.335 -13.118 -2.130 1.00 0.00 84 ARG A CA 3
ATOM 4255 C C . ARG A 1 84 ? 15.783 -12.761 -3.515 1.00 0.00 84 ARG A C 3
ATOM 4256 O O . ARG A 1 84 ? 16.283 -13.294 -4.510 1.00 0.00 84 ARG A O 3
ATOM 4277 N N . ASP A 1 85 ? 14.758 -11.916 -3.629 1.00 0.00 85 ASP A N 3
ATOM 4278 C CA . ASP A 1 85 ? 14.166 -11.593 -4.930 1.00 0.00 85 ASP A CA 3
ATOM 4279 C C . ASP A 1 85 ? 15.122 -10.749 -5.768 1.00 0.00 85 ASP A C 3
ATOM 4280 O O . ASP A 1 85 ? 15.892 -9.954 -5.225 1.00 0.00 85 ASP A O 3
ATOM 4289 N N . TYR A 1 86 ? 15.064 -10.865 -7.092 1.00 0.00 86 TYR A N 3
ATOM 4290 C CA . TYR A 1 86 ? 15.857 -10.023 -7.978 1.00 0.00 86 TYR A CA 3
ATOM 4291 C C . TYR A 1 86 ? 15.430 -8.560 -7.842 1.00 0.00 86 TYR A C 3
ATOM 4292 O O . TYR A 1 86 ? 16.284 -7.682 -7.739 1.00 0.00 86 TYR A O 3
ATOM 4310 N N . PHE A 1 87 ? 14.121 -8.293 -7.816 1.00 0.00 87 PHE A N 3
ATOM 4311 C CA . PHE A 1 87 ? 13.564 -6.951 -7.732 1.00 0.00 87 PHE A CA 3
ATOM 4312 C C . PHE A 1 87 ? 13.538 -6.505 -6.266 1.00 0.00 87 PHE A C 3
ATOM 4313 O O . PHE A 1 87 ? 14.275 -5.590 -5.897 1.00 0.00 87 PHE A O 3
ATOM 4330 N N . TRP A 1 88 ? 12.740 -7.166 -5.411 1.00 0.00 88 TRP A N 3
ATOM 4331 C CA . TRP A 1 88 ? 12.355 -6.677 -4.080 1.00 0.00 88 TRP A CA 3
ATOM 4332 C C . TRP A 1 88 ? 13.517 -6.380 -3.125 1.00 0.00 88 TRP A C 3
ATOM 4333 O O . TRP A 1 88 ? 13.314 -5.684 -2.128 1.00 0.00 88 TRP A O 3
ATOM 4354 N N . GLN A 1 89 ? 14.733 -6.857 -3.399 1.00 0.00 89 GLN A N 3
ATOM 4355 C CA . GLN A 1 89 ? 15.952 -6.392 -2.753 1.00 0.00 89 GLN A CA 3
ATOM 4356 C C . GLN A 1 89 ? 16.028 -4.869 -2.655 1.00 0.00 89 GLN A C 3
ATOM 4357 O O . GLN A 1 89 ? 16.418 -4.334 -1.624 1.00 0.00 89 GLN A O 3
ATOM 4371 N N . THR A 1 90 ? 15.677 -4.163 -3.726 1.00 0.00 90 THR A N 3
ATOM 4372 C CA . THR A 1 90 ? 15.826 -2.713 -3.814 1.00 0.00 90 THR A CA 3
ATOM 4373 C C . THR A 1 90 ? 14.967 -1.945 -2.784 1.00 0.00 90 THR A C 3
ATOM 4374 O O . THR A 1 90 ? 15.240 -0.773 -2.525 1.00 0.00 90 THR A O 3
ATOM 4385 N N . TYR A 1 91 ? 13.978 -2.572 -2.129 1.00 0.00 91 TYR A N 3
ATOM 4386 C CA . TYR A 1 91 ? 13.200 -1.957 -1.046 1.00 0.00 91 TYR A CA 3
ATOM 4387 C C . TYR A 1 91 ? 13.459 -2.647 0.300 1.00 0.00 91 TYR A C 3
ATOM 4388 O O . TYR A 1 91 ? 12.763 -2.394 1.283 1.00 0.00 91 TYR A O 3
ATOM 4406 N N . ALA A 1 92 ? 14.517 -3.456 0.412 1.00 0.00 92 ALA A N 3
ATOM 4407 C CA . ALA A 1 92 ? 14.941 -4.099 1.654 1.00 0.00 92 ALA A CA 3
ATOM 4408 C C . ALA A 1 92 ? 15.471 -3.092 2.683 1.00 0.00 92 ALA A C 3
ATOM 4409 O O . ALA A 1 92 ? 15.900 -3.504 3.762 1.00 0.00 92 ALA A O 3
ATOM 4416 N N . ALA A 1 93 ? 15.424 -1.787 2.392 1.00 0.00 93 ALA A N 3
ATOM 4417 C CA . ALA A 1 93 ? 15.625 -0.747 3.383 1.00 0.00 93 ALA A CA 3
ATOM 4418 C C . ALA A 1 93 ? 14.402 -0.533 4.290 1.00 0.00 93 ALA A C 3
ATOM 4419 O O . ALA A 1 93 ? 14.534 0.177 5.282 1.00 0.00 93 ALA A O 3
ATOM 4426 N N . TRP A 1 94 ? 13.227 -1.094 3.969 1.00 0.00 94 TRP A N 3
ATOM 4427 C CA . TRP A 1 94 ? 11.994 -0.902 4.747 1.00 0.00 94 TRP A CA 3
ATOM 4428 C C . TRP A 1 94 ? 11.288 -2.226 5.081 1.00 0.00 94 TRP A C 3
ATOM 4429 O O . TRP A 1 94 ? 10.214 -2.205 5.679 1.00 0.00 94 TRP A O 3
ATOM 4450 N N . ILE A 1 95 ? 11.836 -3.373 4.668 1.00 0.00 95 ILE A N 3
ATOM 4451 C CA . ILE A 1 95 ? 11.193 -4.680 4.808 1.00 0.00 95 ILE A CA 3
ATOM 4452 C C . ILE A 1 95 ? 11.606 -5.278 6.159 1.00 0.00 95 ILE A C 3
ATOM 4453 O O . ILE A 1 95 ? 12.780 -5.618 6.343 1.00 0.00 95 ILE A O 3
ATOM 4469 N N . GLN A 1 96 ? 10.663 -5.429 7.092 1.00 0.00 96 GLN A N 3
ATOM 4470 C CA . GLN A 1 96 ? 10.841 -6.040 8.416 1.00 0.00 96 GLN A CA 3
ATOM 4471 C C . GLN A 1 96 ? 9.678 -7.000 8.726 1.00 0.00 96 GLN A C 3
ATOM 4472 O O . GLN A 1 96 ? 8.668 -6.955 8.023 1.00 0.00 96 GLN A O 3
ATOM 4486 N N . PRO A 1 97 ? 9.794 -7.889 9.732 1.00 0.00 97 PRO A N 3
ATOM 4487 C CA . PRO A 1 97 ? 8.747 -8.862 10.030 1.00 0.00 97 PRO A CA 3
ATOM 4488 C C . PRO A 1 97 ? 7.426 -8.217 10.497 1.00 0.00 97 PRO A C 3
ATOM 4489 O O . PRO A 1 97 ? 7.368 -7.044 10.873 1.00 0.00 97 PRO A O 3
ATOM 4500 N N . MET A 1 98 ? 6.359 -9.019 10.464 1.00 0.00 98 MET A N 3
ATOM 4501 C CA . MET A 1 98 ? 5.107 -8.811 11.172 1.00 0.00 98 MET A CA 3
ATOM 4502 C C . MET A 1 98 ? 5.252 -9.308 12.608 1.00 0.00 98 MET A C 3
ATOM 4503 O O . MET A 1 98 ? 6.213 -9.998 12.948 1.00 0.00 98 MET A O 3
ATOM 4517 N N . GLU A 1 99 ? 4.237 -9.042 13.425 1.00 0.00 99 GLU A N 3
ATOM 4518 C CA . GLU A 1 99 ? 4.102 -9.567 14.773 1.00 0.00 99 GLU A CA 3
ATOM 4519 C C . GLU A 1 99 ? 2.738 -10.259 14.927 1.00 0.00 99 GLU A C 3
ATOM 4520 O O . GLU A 1 99 ? 2.038 -10.469 13.930 1.00 0.00 99 GLU A O 3
ATOM 4532 N N . GLN A 1 100 ? 2.388 -10.677 16.143 1.00 0.00 100 GLN A N 3
ATOM 4533 C CA . GLN A 1 100 ? 1.069 -11.134 16.558 1.00 0.00 100 GLN A CA 3
ATOM 4534 C C . GLN A 1 100 ? 0.624 -10.201 17.671 1.00 0.00 100 GLN A C 3
ATOM 4535 O O . GLN A 1 100 ? 0.109 -9.112 17.324 1.00 0.00 100 GLN A O 3
ATOM 4549 N N . GLY A 1 1 ? -18.397 14.154 -2.248 1.00 0.00 1 GLY A N 4
ATOM 4550 C CA . GLY A 1 1 ? -18.607 12.707 -2.232 1.00 0.00 1 GLY A CA 4
ATOM 4551 C C . GLY A 1 1 ? -19.181 12.251 -3.549 1.00 0.00 1 GLY A C 4
ATOM 4552 O O . GLY A 1 1 ? -20.021 12.945 -4.126 1.00 0.00 1 GLY A O 4
ATOM 4556 N N . SER A 1 2 ? -18.741 11.095 -4.028 1.00 0.00 2 SER A N 4
ATOM 4557 C CA . SER A 1 2 ? -19.251 10.446 -5.219 1.00 0.00 2 SER A CA 4
ATOM 4558 C C . SER A 1 2 ? -19.038 8.939 -5.056 1.00 0.00 2 SER A C 4
ATOM 4559 O O . SER A 1 2 ? -18.027 8.381 -5.494 1.00 0.00 2 SER A O 4
ATOM 4567 N N . HIS A 1 3 ? -20.010 8.315 -4.388 1.00 0.00 3 HIS A N 4
ATOM 4568 C CA . HIS A 1 3 ? -20.058 6.925 -3.945 1.00 0.00 3 HIS A CA 4
ATOM 4569 C C . HIS A 1 3 ? -19.004 6.628 -2.871 1.00 0.00 3 HIS A C 4
ATOM 4570 O O . HIS A 1 3 ? -18.140 7.457 -2.572 1.00 0.00 3 HIS A O 4
ATOM 4584 N N . GLU A 1 4 ? -19.100 5.451 -2.254 1.00 0.00 4 GLU A N 4
ATOM 4585 C CA . GLU A 1 4 ? -18.179 5.018 -1.209 1.00 0.00 4 GLU A CA 4
ATOM 4586 C C . GLU A 1 4 ? -16.786 4.816 -1.787 1.00 0.00 4 GLU A C 4
ATOM 4587 O O . GLU A 1 4 ? -16.626 4.465 -2.962 1.00 0.00 4 GLU A O 4
ATOM 4599 N N . GLY A 1 5 ? -15.775 4.983 -0.941 1.00 0.00 5 GLY A N 4
ATOM 4600 C CA . GLY A 1 5 ? -14.394 4.802 -1.316 1.00 0.00 5 GLY A CA 4
ATOM 4601 C C . GLY A 1 5 ? -13.500 5.463 -0.295 1.00 0.00 5 GLY A C 4
ATOM 4602 O O . GLY A 1 5 ? -12.881 6.494 -0.589 1.00 0.00 5 GLY A O 4
ATOM 4606 N N . GLU A 1 6 ? -13.389 4.843 0.878 1.00 0.00 6 GLU A N 4
ATOM 4607 C CA . GLU A 1 6 ? -12.151 4.928 1.622 1.00 0.00 6 GLU A CA 4
ATOM 4608 C C . GLU A 1 6 ? -10.994 4.498 0.702 1.00 0.00 6 GLU A C 4
ATOM 4609 O O . GLU A 1 6 ? -11.204 3.737 -0.246 1.00 0.00 6 GLU A O 4
ATOM 4621 N N . PRO A 1 7 ? -9.762 4.916 1.012 1.00 0.00 7 PRO A N 4
ATOM 4622 C CA . PRO A 1 7 ? -8.566 4.370 0.395 1.00 0.00 7 PRO A CA 4
ATOM 4623 C C . PRO A 1 7 ? -8.394 2.916 0.893 1.00 0.00 7 PRO A C 4
ATOM 4624 O O . PRO A 1 7 ? -7.816 2.688 1.957 1.00 0.00 7 PRO A O 4
ATOM 4635 N N . VAL A 1 8 ? -8.943 1.921 0.192 1.00 0.00 8 VAL A N 4
ATOM 4636 C CA . VAL A 1 8 ? -8.806 0.500 0.533 1.00 0.00 8 VAL A CA 4
ATOM 4637 C C . VAL A 1 8 ? -8.647 -0.270 -0.771 1.00 0.00 8 VAL A C 4
ATOM 4638 O O . VAL A 1 8 ? -9.433 -0.087 -1.704 1.00 0.00 8 VAL A O 4
ATOM 4651 N N . VAL A 1 9 ? -7.640 -1.138 -0.850 1.00 0.00 9 VAL A N 4
ATOM 4652 C CA . VAL A 1 9 ? -7.446 -2.020 -1.987 1.00 0.00 9 VAL A CA 4
ATOM 4653 C C . VAL A 1 9 ? -8.649 -2.962 -2.142 1.00 0.00 9 VAL A C 4
ATOM 4654 O O . VAL A 1 9 ? -8.951 -3.740 -1.240 1.00 0.00 9 VAL A O 4
ATOM 4667 N N . GLY A 1 10 ? -9.302 -2.939 -3.305 1.00 0.00 10 GLY A N 4
ATOM 4668 C CA . GLY A 1 10 ? -10.316 -3.909 -3.689 1.00 0.00 10 GLY A CA 4
ATOM 4669 C C . GLY A 1 10 ? -10.203 -4.142 -5.185 1.00 0.00 10 GLY A C 4
ATOM 4670 O O . GLY A 1 10 ? -10.932 -3.535 -5.957 1.00 0.00 10 GLY A O 4
ATOM 4674 N N . MET A 1 11 ? -9.256 -4.995 -5.594 1.00 0.00 11 MET A N 4
ATOM 4675 C CA . MET A 1 11 ? -8.781 -5.224 -6.960 1.00 0.00 11 MET A CA 4
ATOM 4676 C C . MET A 1 11 ? -8.215 -3.980 -7.648 1.00 0.00 11 MET A C 4
ATOM 4677 O O . MET A 1 11 ? -7.053 -4.007 -8.059 1.00 0.00 11 MET A O 4
ATOM 4691 N N . ASP A 1 12 ? -9.001 -2.923 -7.837 1.00 0.00 12 ASP A N 4
ATOM 4692 C CA . ASP A 1 12 ? -8.625 -1.766 -8.639 1.00 0.00 12 ASP A CA 4
ATOM 4693 C C . ASP A 1 12 ? -7.621 -0.935 -7.843 1.00 0.00 12 ASP A C 4
ATOM 4694 O O . ASP A 1 12 ? -7.994 -0.086 -7.026 1.00 0.00 12 ASP A O 4
ATOM 4703 N N . LYS A 1 13 ? -6.323 -1.196 -8.017 1.00 0.00 13 LYS A N 4
ATOM 4704 C CA . LYS A 1 13 ? -5.305 -0.329 -7.444 1.00 0.00 13 LYS A CA 4
ATOM 4705 C C . LYS A 1 13 ? -5.284 0.963 -8.243 1.00 0.00 13 LYS A C 4
ATOM 4706 O O . LYS A 1 13 ? -4.542 1.037 -9.218 1.00 0.00 13 LYS A O 4
ATOM 4725 N N . SER A 1 14 ? -6.109 1.935 -7.845 1.00 0.00 14 SER A N 4
ATOM 4726 C CA . SER A 1 14 ? -6.147 3.298 -8.333 1.00 0.00 14 SER A CA 4
ATOM 4727 C C . SER A 1 14 ? -7.132 4.125 -7.486 1.00 0.00 14 SER A C 4
ATOM 4728 O O . SER A 1 14 ? -8.077 4.705 -8.018 1.00 0.00 14 SER A O 4
ATOM 4736 N N . LEU A 1 15 ? -6.965 4.139 -6.159 1.00 0.00 15 LEU A N 4
ATOM 4737 C CA . LEU A 1 15 ? -7.735 4.969 -5.227 1.00 0.00 15 LEU A CA 4
ATOM 4738 C C . LEU A 1 15 ? -6.965 5.158 -3.908 1.00 0.00 15 LEU A C 4
ATOM 4739 O O . LEU A 1 15 ? -7.396 4.717 -2.851 1.00 0.00 15 LEU A O 4
ATOM 4755 N N . PHE A 1 16 ? -5.778 5.777 -3.989 1.00 0.00 16 PHE A N 4
ATOM 4756 C CA . PHE A 1 16 ? -4.872 5.935 -2.842 1.00 0.00 16 PHE A CA 4
ATOM 4757 C C . PHE A 1 16 ? -4.381 7.371 -2.715 1.00 0.00 16 PHE A C 4
ATOM 4758 O O . PHE A 1 16 ? -4.394 7.935 -1.616 1.00 0.00 16 PHE A O 4
ATOM 4775 N N . ALA A 1 17 ? -3.988 7.987 -3.831 1.00 0.00 17 ALA A N 4
ATOM 4776 C CA . ALA A 1 17 ? -3.683 9.403 -3.898 1.00 0.00 17 ALA A CA 4
ATOM 4777 C C . ALA A 1 17 ? -4.992 10.206 -3.809 1.00 0.00 17 ALA A C 4
ATOM 4778 O O . ALA A 1 17 ? -5.527 10.679 -4.817 1.00 0.00 17 ALA A O 4
ATOM 4785 N N . GLY A 1 18 ? -5.540 10.329 -2.600 1.00 0.00 18 GLY A N 4
ATOM 4786 C CA . GLY A 1 18 ? -6.685 11.178 -2.332 1.00 0.00 18 GLY A CA 4
ATOM 4787 C C . GLY A 1 18 ? -7.007 11.331 -0.845 1.00 0.00 18 GLY A C 4
ATOM 4788 O O . GLY A 1 18 ? -7.563 12.373 -0.484 1.00 0.00 18 GLY A O 4
ATOM 4792 N N . ASN A 1 19 ? -6.689 10.356 0.018 1.00 0.00 19 ASN A N 4
ATOM 4793 C CA . ASN A 1 19 ? -7.128 10.373 1.418 1.00 0.00 19 ASN A CA 4
ATOM 4794 C C . ASN A 1 19 ? -5.960 10.423 2.404 1.00 0.00 19 ASN A C 4
ATOM 4795 O O . ASN A 1 19 ? -5.532 9.396 2.923 1.00 0.00 19 ASN A O 4
ATOM 4806 N N . THR A 1 20 ? -5.518 11.635 2.721 1.00 0.00 20 THR A N 4
ATOM 4807 C CA . THR A 1 20 ? -4.389 12.092 3.552 1.00 0.00 20 THR A CA 4
ATOM 4808 C C . THR A 1 20 ? -4.264 11.527 4.984 1.00 0.00 20 THR A C 4
ATOM 4809 O O . THR A 1 20 ? -3.476 12.041 5.784 1.00 0.00 20 THR A O 4
ATOM 4820 N N . VAL A 1 21 ? -5.041 10.515 5.358 1.00 0.00 21 VAL A N 4
ATOM 4821 C CA . VAL A 1 21 ? -5.238 10.053 6.729 1.00 0.00 21 VAL A CA 4
ATOM 4822 C C . VAL A 1 21 ? -5.303 8.511 6.750 1.00 0.00 21 VAL A C 4
ATOM 4823 O O . VAL A 1 21 ? -5.848 7.913 7.676 1.00 0.00 21 VAL A O 4
ATOM 4836 N N . ILE A 1 22 ? -4.792 7.846 5.711 1.00 0.00 22 ILE A N 4
ATOM 4837 C CA . ILE A 1 22 ? -4.521 6.423 5.682 1.00 0.00 22 ILE A CA 4
ATOM 4838 C C . ILE A 1 22 ? -3.098 6.269 6.205 1.00 0.00 22 ILE A C 4
ATOM 4839 O O . ILE A 1 22 ? -2.153 6.768 5.597 1.00 0.00 22 ILE A O 4
ATOM 4855 N N . ARG A 1 23 ? -2.966 5.646 7.370 1.00 0.00 23 ARG A N 4
ATOM 4856 C CA . ARG A 1 23 ? -1.689 5.349 8.006 1.00 0.00 23 ARG A CA 4
ATOM 4857 C C . ARG A 1 23 ? -1.229 3.941 7.693 1.00 0.00 23 ARG A C 4
ATOM 4858 O O . ARG A 1 23 ? -0.065 3.626 7.952 1.00 0.00 23 ARG A O 4
ATOM 4879 N N . GLU A 1 24 ? -2.146 3.089 7.236 1.00 0.00 24 GLU A N 4
ATOM 4880 C CA . GLU A 1 24 ? -1.944 1.653 7.290 1.00 0.00 24 GLU A CA 4
ATOM 4881 C C . GLU A 1 24 ? -2.629 0.962 6.123 1.00 0.00 24 GLU A C 4
ATOM 4882 O O . GLU A 1 24 ? -3.766 1.281 5.761 1.00 0.00 24 GLU A O 4
ATOM 4894 N N . ILE A 1 25 ? -1.885 0.049 5.502 1.00 0.00 25 ILE A N 4
ATOM 4895 C CA . ILE A 1 25 ? -2.215 -0.529 4.216 1.00 0.00 25 ILE A CA 4
ATOM 4896 C C . ILE A 1 25 ? -1.850 -2.011 4.247 1.00 0.00 25 ILE A C 4
ATOM 4897 O O . ILE A 1 25 ? -0.719 -2.383 3.928 1.00 0.00 25 ILE A O 4
ATOM 4913 N N . THR A 1 26 ? -2.787 -2.869 4.638 1.00 0.00 26 THR A N 4
ATOM 4914 C CA . THR A 1 26 ? -2.614 -4.317 4.616 1.00 0.00 26 THR A CA 4
ATOM 4915 C C . THR A 1 26 ? -2.990 -4.848 3.220 1.00 0.00 26 THR A C 4
ATOM 4916 O O . THR A 1 26 ? -4.147 -5.185 2.959 1.00 0.00 26 THR A O 4
ATOM 4927 N N . VAL A 1 27 ? -2.038 -4.881 2.287 1.00 0.00 27 VAL A N 4
ATOM 4928 C CA . VAL A 1 27 ? -2.235 -5.430 0.942 1.00 0.00 27 VAL A CA 4
ATOM 4929 C C . VAL A 1 27 ? -2.202 -6.961 1.022 1.00 0.00 27 VAL A C 4
ATOM 4930 O O . VAL A 1 27 ? -1.696 -7.544 1.987 1.00 0.00 27 VAL A O 4
ATOM 4943 N N . GLN A 1 28 ? -2.682 -7.612 -0.035 1.00 0.00 28 GLN A N 4
ATOM 4944 C CA . GLN A 1 28 ? -2.689 -9.053 -0.190 1.00 0.00 28 GLN A CA 4
ATOM 4945 C C . GLN A 1 28 ? -2.018 -9.439 -1.512 1.00 0.00 28 GLN A C 4
ATOM 4946 O O . GLN A 1 28 ? -1.791 -8.572 -2.351 1.00 0.00 28 GLN A O 4
ATOM 4960 N N . PRO A 1 29 ? -1.656 -10.710 -1.724 1.00 0.00 29 PRO A N 4
ATOM 4961 C CA . PRO A 1 29 ? -1.028 -11.136 -2.960 1.00 0.00 29 PRO A CA 4
ATOM 4962 C C . PRO A 1 29 ? -2.026 -11.115 -4.118 1.00 0.00 29 PRO A C 4
ATOM 4963 O O . PRO A 1 29 ? -3.216 -11.412 -3.941 1.00 0.00 29 PRO A O 4
ATOM 4974 N N . ASN A 1 30 ? -1.495 -10.865 -5.313 1.00 0.00 30 ASN A N 4
ATOM 4975 C CA . ASN A 1 30 ? -2.146 -10.811 -6.619 1.00 0.00 30 ASN A CA 4
ATOM 4976 C C . ASN A 1 30 ? -3.411 -9.948 -6.577 1.00 0.00 30 ASN A C 4
ATOM 4977 O O . ASN A 1 30 ? -4.534 -10.431 -6.759 1.00 0.00 30 ASN A O 4
ATOM 4988 N N . ILE A 1 31 ? -3.236 -8.645 -6.348 1.00 0.00 31 ILE A N 4
ATOM 4989 C CA . ILE A 1 31 ? -4.319 -7.672 -6.230 1.00 0.00 31 ILE A CA 4
ATOM 4990 C C . ILE A 1 31 ? -3.898 -6.317 -6.820 1.00 0.00 31 ILE A C 4
ATOM 4991 O O . ILE A 1 31 ? -3.909 -5.286 -6.149 1.00 0.00 31 ILE A O 4
ATOM 5007 N N . GLY A 1 32 ? -3.469 -6.311 -8.077 1.00 0.00 32 GLY A N 4
ATOM 5008 C CA . GLY A 1 32 ? -3.232 -5.092 -8.839 1.00 0.00 32 GLY A CA 4
ATOM 5009 C C . GLY A 1 32 ? -1.759 -4.728 -8.915 1.00 0.00 32 GLY A C 4
ATOM 5010 O O . GLY A 1 32 ? -1.016 -4.894 -7.935 1.00 0.00 32 GLY A O 4
ATOM 5014 N N . LEU A 1 33 ? -1.348 -4.178 -10.058 1.00 0.00 33 LEU A N 4
ATOM 5015 C CA . LEU A 1 33 ? -0.026 -3.600 -10.263 1.00 0.00 33 LEU A CA 4
ATOM 5016 C C . LEU A 1 33 ? 0.135 -2.414 -9.315 1.00 0.00 33 LEU A C 4
ATOM 5017 O O . LEU A 1 33 ? -0.801 -1.653 -9.072 1.00 0.00 33 LEU A O 4
ATOM 5033 N N . LEU A 1 34 ? 1.334 -2.268 -8.765 1.00 0.00 34 LEU A N 4
ATOM 5034 C CA . LEU A 1 34 ? 1.725 -1.145 -7.929 1.00 0.00 34 LEU A CA 4
ATOM 5035 C C . LEU A 1 34 ? 2.452 -0.124 -8.805 1.00 0.00 34 LEU A C 4
ATOM 5036 O O . LEU A 1 34 ? 3.683 -0.098 -8.835 1.00 0.00 34 LEU A O 4
ATOM 5052 N N . TYR A 1 35 ? 1.697 0.654 -9.580 1.00 0.00 35 TYR A N 4
ATOM 5053 C CA . TYR A 1 35 ? 2.275 1.605 -10.520 1.00 0.00 35 TYR A CA 4
ATOM 5054 C C . TYR A 1 35 ? 2.931 2.785 -9.782 1.00 0.00 35 TYR A C 4
ATOM 5055 O O . TYR A 1 35 ? 2.671 3.048 -8.600 1.00 0.00 35 TYR A O 4
ATOM 5073 N N . ASP A 1 36 ? 3.781 3.498 -10.519 1.00 0.00 36 ASP A N 4
ATOM 5074 C CA . ASP A 1 36 ? 4.554 4.652 -10.080 1.00 0.00 36 ASP A CA 4
ATOM 5075 C C . ASP A 1 36 ? 3.635 5.849 -9.850 1.00 0.00 36 ASP A C 4
ATOM 5076 O O . ASP A 1 36 ? 3.022 6.342 -10.796 1.00 0.00 36 ASP A O 4
ATOM 5085 N N . GLY A 1 37 ? 3.508 6.285 -8.597 1.00 0.00 37 GLY A N 4
ATOM 5086 C CA . GLY A 1 37 ? 2.748 7.472 -8.207 1.00 0.00 37 GLY A CA 4
ATOM 5087 C C . GLY A 1 37 ? 1.426 7.165 -7.502 1.00 0.00 37 GLY A C 4
ATOM 5088 O O . GLY A 1 37 ? 0.681 8.099 -7.193 1.00 0.00 37 GLY A O 4
ATOM 5092 N N . MET A 1 38 ? 1.126 5.888 -7.216 1.00 0.00 38 MET A N 4
ATOM 5093 C CA . MET A 1 38 ? -0.041 5.466 -6.429 1.00 0.00 38 MET A CA 4
ATOM 5094 C C . MET A 1 38 ? -0.198 6.259 -5.126 1.00 0.00 38 MET A C 4
ATOM 5095 O O . MET A 1 38 ? -1.319 6.576 -4.732 1.00 0.00 38 MET A O 4
ATOM 5109 N N . PHE A 1 39 ? 0.912 6.519 -4.431 1.00 0.00 39 PHE A N 4
ATOM 5110 C CA . PHE A 1 39 ? 0.939 6.975 -3.042 1.00 0.00 39 PHE A CA 4
ATOM 5111 C C . PHE A 1 39 ? 1.451 8.411 -2.926 1.00 0.00 39 PHE A C 4
ATOM 5112 O O . PHE A 1 39 ? 1.867 8.841 -1.849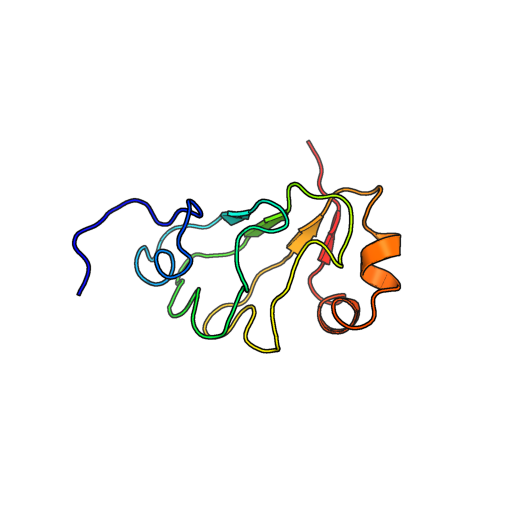 1.00 0.00 39 PHE A O 4
ATOM 5129 N N . SER A 1 40 ? 1.426 9.157 -4.031 1.00 0.00 40 SER A N 4
ATOM 5130 C CA . SER A 1 40 ? 1.712 10.576 -4.019 1.00 0.00 40 SER A CA 4
ATOM 5131 C C . SER A 1 40 ? 0.694 11.269 -3.110 1.00 0.00 40 SER A C 4
ATOM 5132 O O . SER A 1 40 ? -0.515 11.169 -3.341 1.00 0.00 40 SER A O 4
ATOM 5140 N N . GLY A 1 41 ? 1.166 11.957 -2.070 1.00 0.00 41 GLY A N 4
ATOM 5141 C CA . GLY A 1 41 ? 0.337 12.811 -1.235 1.00 0.00 41 GLY A CA 4
ATOM 5142 C C . GLY A 1 41 ? -0.329 12.089 -0.070 1.00 0.00 41 GLY A C 4
ATOM 5143 O O . GLY A 1 41 ? -1.253 12.647 0.532 1.00 0.00 41 GLY A O 4
ATOM 5147 N N . CYS A 1 42 ? 0.084 10.861 0.247 1.00 0.00 42 CYS A N 4
ATOM 5148 C CA . CYS A 1 42 ? -0.395 10.093 1.388 1.00 0.00 42 CYS A CA 4
ATOM 5149 C C . CYS A 1 42 ? 0.311 10.556 2.679 1.00 0.00 42 CYS A C 4
ATOM 5150 O O . CYS A 1 42 ? 1.017 9.768 3.298 1.00 0.00 42 CYS A O 4
ATOM 5158 N N . THR A 1 43 ? 0.137 11.804 3.123 1.00 0.00 43 THR A N 4
ATOM 5159 C CA . THR A 1 43 ? 1.028 12.408 4.127 1.00 0.00 43 THR A CA 4
ATOM 5160 C C . THR A 1 43 ? 1.023 11.724 5.515 1.00 0.00 43 THR A C 4
ATOM 5161 O O . THR A 1 43 ? 1.899 11.999 6.342 1.00 0.00 43 THR A O 4
ATOM 5172 N N . ALA A 1 44 ? 0.056 10.848 5.816 1.00 0.00 44 ALA A N 4
ATOM 5173 C CA . ALA A 1 44 ? -0.002 10.104 7.075 1.00 0.00 44 ALA A CA 4
ATOM 5174 C C . ALA A 1 44 ? 0.446 8.641 6.930 1.00 0.00 44 ALA A C 4
ATOM 5175 O O . ALA A 1 44 ? 0.406 7.916 7.922 1.00 0.00 44 ALA A O 4
ATOM 5182 N N . LEU A 1 45 ? 0.804 8.188 5.727 1.00 0.00 45 LEU A N 4
ATOM 5183 C CA . LEU A 1 45 ? 1.074 6.791 5.408 1.00 0.00 45 LEU A CA 4
ATOM 5184 C C . LEU A 1 45 ? 2.481 6.413 5.842 1.00 0.00 45 LEU A C 4
ATOM 5185 O O . LEU A 1 45 ? 3.451 6.819 5.209 1.00 0.00 45 LEU A O 4
ATOM 5201 N N . GLU A 1 46 ? 2.593 5.602 6.893 1.00 0.00 46 GLU A N 4
ATOM 5202 C CA . GLU A 1 46 ? 3.888 5.239 7.463 1.00 0.00 46 GLU A CA 4
ATOM 5203 C C . GLU A 1 46 ? 4.074 3.712 7.570 1.00 0.00 46 GLU A C 4
ATOM 5204 O O . GLU A 1 46 ? 5.205 3.247 7.764 1.00 0.00 46 GLU A O 4
ATOM 5216 N N . LYS A 1 47 ? 3.013 2.914 7.348 1.00 0.00 47 LYS A N 4
ATOM 5217 C CA . LYS A 1 47 ? 3.026 1.448 7.451 1.00 0.00 47 LYS A CA 4
ATOM 5218 C C . LYS A 1 47 ? 2.296 0.792 6.287 1.00 0.00 47 LYS A C 4
ATOM 5219 O O . LYS A 1 47 ? 1.218 1.234 5.885 1.00 0.00 47 LYS A O 4
ATOM 5238 N N . LEU A 1 48 ? 2.822 -0.342 5.835 1.00 0.00 48 LEU A N 4
ATOM 5239 C CA . LEU A 1 48 ? 2.265 -1.230 4.828 1.00 0.00 48 LEU A CA 4
ATOM 5240 C C . LEU A 1 48 ? 2.532 -2.656 5.291 1.00 0.00 48 LEU A C 4
ATOM 5241 O O . LEU A 1 48 ? 3.613 -2.943 5.797 1.00 0.00 48 LEU A O 4
ATOM 5257 N N . ILE A 1 49 ? 1.578 -3.562 5.108 1.00 0.00 49 ILE A N 4
ATOM 5258 C CA . ILE A 1 49 ? 1.657 -4.956 5.524 1.00 0.00 49 ILE A CA 4
ATOM 5259 C C . ILE A 1 49 ? 1.227 -5.798 4.318 1.00 0.00 49 ILE A C 4
ATOM 5260 O O . ILE A 1 49 ? 0.447 -5.318 3.493 1.00 0.00 49 ILE A O 4
ATOM 5276 N N . LEU A 1 50 ? 1.740 -7.023 4.180 1.00 0.00 50 LEU A N 4
ATOM 5277 C CA . LEU A 1 50 ? 1.597 -7.859 2.989 1.00 0.00 50 LEU A CA 4
ATOM 5278 C C . LEU A 1 50 ? 1.199 -9.279 3.402 1.00 0.00 50 LEU A C 4
ATOM 5279 O O . LEU A 1 50 ? 2.041 -10.019 3.908 1.00 0.00 50 LEU A O 4
ATOM 5295 N N . THR A 1 51 ? -0.055 -9.686 3.187 1.00 0.00 51 THR A N 4
ATOM 5296 C CA . THR A 1 51 ? -0.559 -11.007 3.585 1.00 0.00 51 THR A CA 4
ATOM 5297 C C . THR A 1 51 ? -0.189 -12.089 2.543 1.00 0.00 51 THR A C 4
ATOM 5298 O O . THR A 1 51 ? -1.060 -12.839 2.079 1.00 0.00 51 THR A O 4
ATOM 5309 N N . GLY A 1 52 ? 1.060 -12.109 2.060 1.00 0.00 52 GLY A N 4
ATOM 5310 C CA . GLY A 1 52 ? 1.520 -13.027 1.021 1.00 0.00 52 GLY A CA 4
ATOM 5311 C C . GLY A 1 52 ? 2.955 -13.471 1.278 1.00 0.00 52 GLY A C 4
ATOM 5312 O O . GLY A 1 52 ? 3.832 -12.631 1.492 1.00 0.00 52 GLY A O 4
ATOM 5316 N N . GLU A 1 53 ? 3.182 -14.785 1.235 1.00 0.00 53 GLU A N 4
ATOM 5317 C CA . GLU A 1 53 ? 4.336 -15.499 1.750 1.00 0.00 53 GLU A CA 4
ATOM 5318 C C . GLU A 1 53 ? 5.492 -15.584 0.727 1.00 0.00 53 GLU A C 4
ATOM 5319 O O . GLU A 1 53 ? 6.538 -16.175 1.010 1.00 0.00 53 GLU A O 4
ATOM 5331 N N . ASP A 1 54 ? 5.359 -14.966 -0.449 1.00 0.00 54 ASP A N 4
ATOM 5332 C CA . ASP A 1 54 ? 6.411 -14.942 -1.465 1.00 0.00 54 ASP A CA 4
ATOM 5333 C C . ASP A 1 54 ? 6.429 -13.557 -2.111 1.00 0.00 54 ASP A C 4
ATOM 5334 O O . ASP A 1 54 ? 5.350 -12.988 -2.304 1.00 0.00 54 ASP A O 4
ATOM 5343 N N . PRO A 1 55 ? 7.597 -13.007 -2.485 1.00 0.00 55 PRO A N 4
ATOM 5344 C CA . PRO A 1 55 ? 7.659 -11.697 -3.116 1.00 0.00 55 PRO A CA 4
ATOM 5345 C C . PRO A 1 55 ? 7.021 -11.699 -4.505 1.00 0.00 55 PRO A C 4
ATOM 5346 O O . PRO A 1 55 ? 6.413 -10.693 -4.884 1.00 0.00 55 PRO A O 4
ATOM 5357 N N . SER A 1 56 ? 7.124 -12.815 -5.241 1.00 0.00 56 SER A N 4
ATOM 5358 C CA . SER A 1 56 ? 6.650 -12.933 -6.620 1.00 0.00 56 SER A CA 4
ATOM 5359 C C . SER A 1 56 ? 5.133 -12.732 -6.740 1.00 0.00 56 SER A C 4
ATOM 5360 O O . SER A 1 56 ? 4.628 -12.375 -7.806 1.00 0.00 56 SER A O 4
ATOM 5368 N N . ALA A 1 57 ? 4.405 -12.906 -5.634 1.00 0.00 57 ALA A N 4
ATOM 5369 C CA . ALA A 1 57 ? 2.963 -12.756 -5.529 1.00 0.00 57 ALA A CA 4
ATOM 5370 C C . ALA A 1 57 ? 2.483 -11.294 -5.661 1.00 0.00 57 ALA A C 4
ATOM 5371 O O . ALA A 1 57 ? 1.327 -11.004 -5.346 1.00 0.00 57 ALA A O 4
ATOM 5378 N N . TYR A 1 58 ? 3.360 -10.361 -6.048 1.00 0.00 58 TYR A N 4
ATOM 5379 C CA . TYR A 1 58 ? 3.120 -8.928 -6.150 1.00 0.00 58 TYR A CA 4
ATOM 5380 C C . TYR A 1 58 ? 3.858 -8.372 -7.375 1.00 0.00 58 TYR A C 4
ATOM 5381 O O . TYR A 1 58 ? 4.486 -9.116 -8.133 1.00 0.00 58 TYR A O 4
ATOM 5399 N N . SER A 1 59 ? 3.786 -7.054 -7.573 1.00 0.00 59 SER A N 4
ATOM 5400 C CA . SER A 1 59 ? 4.505 -6.317 -8.601 1.00 0.00 59 SER A CA 4
ATOM 5401 C C . SER A 1 59 ? 4.876 -4.933 -8.051 1.00 0.00 59 SER A C 4
ATOM 5402 O O . SER A 1 59 ? 4.601 -4.632 -6.884 1.00 0.00 59 SER A O 4
ATOM 5410 N N . ALA A 1 60 ? 5.491 -4.092 -8.883 1.00 0.00 60 ALA A N 4
ATOM 5411 C CA . ALA A 1 60 ? 5.733 -2.664 -8.715 1.00 0.00 60 ALA A CA 4
ATOM 5412 C C . ALA A 1 60 ? 6.216 -2.107 -10.055 1.00 0.00 60 ALA A C 4
ATOM 5413 O O . ALA A 1 60 ? 6.840 -2.841 -10.830 1.00 0.00 60 ALA A O 4
ATOM 5420 N N . GLY A 1 61 ? 6.014 -0.813 -10.297 1.00 0.00 61 GLY A N 4
ATOM 5421 C CA . GLY A 1 61 ? 6.889 -0.034 -11.154 1.00 0.00 61 GLY A CA 4
ATOM 5422 C C . GLY A 1 61 ? 8.186 0.231 -10.393 1.00 0.00 61 GLY A C 4
ATOM 5423 O O . GLY A 1 61 ? 8.425 -0.321 -9.317 1.00 0.00 61 GLY A O 4
ATOM 5427 N N . ASP A 1 62 ? 9.035 1.082 -10.951 1.00 0.00 62 ASP A N 4
ATOM 5428 C CA . ASP A 1 62 ? 10.311 1.432 -10.324 1.00 0.00 62 ASP A CA 4
ATOM 5429 C C . ASP A 1 62 ? 10.032 2.248 -9.054 1.00 0.00 62 ASP A C 4
ATOM 5430 O O . ASP A 1 62 ? 10.478 1.890 -7.958 1.00 0.00 62 ASP A O 4
ATOM 5439 N N . GLY A 1 63 ? 9.223 3.308 -9.167 1.00 0.00 63 GLY A N 4
ATOM 5440 C CA . GLY A 1 63 ? 8.834 4.173 -8.058 1.00 0.00 63 GLY A CA 4
ATOM 5441 C C . GLY A 1 63 ? 7.657 3.597 -7.263 1.00 0.00 63 GLY A C 4
ATOM 5442 O O . GLY A 1 63 ? 6.631 4.265 -7.119 1.00 0.00 63 GLY A O 4
ATOM 5446 N N . LEU A 1 64 ? 7.810 2.383 -6.713 1.00 0.00 64 LEU A N 4
ATOM 5447 C CA . LEU A 1 64 ? 6.809 1.651 -5.919 1.00 0.00 64 LEU A CA 4
ATOM 5448 C C . LEU A 1 64 ? 6.122 2.556 -4.878 1.00 0.00 64 LEU A C 4
ATOM 5449 O O . LEU A 1 64 ? 4.944 2.364 -4.572 1.00 0.00 64 LEU A O 4
ATOM 5465 N N . ARG A 1 65 ? 6.815 3.524 -4.275 1.00 0.00 65 ARG A N 4
ATOM 5466 C CA . ARG A 1 65 ? 6.190 4.429 -3.311 1.00 0.00 65 ARG A CA 4
ATOM 5467 C C . ARG A 1 65 ? 6.533 5.883 -3.587 1.00 0.00 65 ARG A C 4
ATOM 5468 O O . ARG A 1 65 ? 6.571 6.655 -2.639 1.00 0.00 65 ARG A O 4
ATOM 5489 N N . ASP A 1 66 ? 6.772 6.258 -4.850 1.00 0.00 66 ASP A N 4
ATOM 5490 C CA . ASP A 1 66 ? 7.057 7.653 -5.183 1.00 0.00 66 ASP A CA 4
ATOM 5491 C C . ASP A 1 66 ? 6.030 8.591 -4.549 1.00 0.00 66 ASP A C 4
ATOM 5492 O O . ASP A 1 66 ? 4.834 8.290 -4.562 1.00 0.00 66 ASP A O 4
ATOM 5501 N N . GLY A 1 67 ? 6.514 9.685 -3.964 1.00 0.00 67 GLY A N 4
ATOM 5502 C CA . GLY A 1 67 ? 5.702 10.672 -3.280 1.00 0.00 67 GLY A CA 4
ATOM 5503 C C . GLY A 1 67 ? 5.561 10.392 -1.781 1.00 0.00 67 GLY A C 4
ATOM 5504 O O . GLY A 1 67 ? 5.304 11.321 -1.012 1.00 0.00 67 GLY A O 4
ATOM 5508 N N . ALA A 1 68 ? 5.827 9.163 -1.333 1.00 0.00 68 ALA A N 4
ATOM 5509 C CA . ALA A 1 68 ? 5.883 8.759 0.066 1.00 0.00 68 ALA A CA 4
ATOM 5510 C C . ALA A 1 68 ? 7.178 7.996 0.323 1.00 0.00 68 ALA A C 4
ATOM 5511 O O . ALA A 1 68 ? 8.017 7.839 -0.568 1.00 0.00 68 ALA A O 4
ATOM 5518 N N . ASP A 1 69 ? 7.372 7.528 1.551 1.00 0.00 69 ASP A N 4
ATOM 5519 C CA . ASP A 1 69 ? 8.417 6.574 1.889 1.00 0.00 69 ASP A CA 4
ATOM 5520 C C . ASP A 1 69 ? 8.038 5.930 3.214 1.00 0.00 69 ASP A C 4
ATOM 5521 O O . ASP A 1 69 ? 8.112 6.581 4.253 1.00 0.00 69 ASP A O 4
ATOM 5530 N N . PHE A 1 70 ? 7.565 4.685 3.182 1.00 0.00 70 PHE A N 4
ATOM 5531 C CA . PHE A 1 70 ? 6.951 4.018 4.330 1.00 0.00 70 PHE A CA 4
ATOM 5532 C C . PHE A 1 70 ? 7.495 2.601 4.515 1.00 0.00 70 PHE A C 4
ATOM 5533 O O . PHE A 1 70 ? 8.127 2.037 3.617 1.00 0.00 70 PHE A O 4
ATOM 5550 N N . LEU A 1 71 ? 7.187 2.000 5.667 1.00 0.00 71 LEU A N 4
ATOM 5551 C CA . LEU A 1 71 ? 7.672 0.682 6.053 1.00 0.00 71 LEU A CA 4
ATOM 5552 C C . LEU A 1 71 ? 6.793 -0.437 5.502 1.00 0.00 71 LEU A C 4
ATOM 5553 O O . LEU A 1 71 ? 5.577 -0.291 5.452 1.00 0.00 71 LEU A O 4
ATOM 5569 N N . ILE A 1 72 ? 7.403 -1.567 5.150 1.00 0.00 72 ILE A N 4
ATOM 5570 C CA . ILE A 1 72 ? 6.790 -2.814 4.697 1.00 0.00 72 ILE A CA 4
ATOM 5571 C C . ILE A 1 72 ? 6.873 -3.857 5.834 1.00 0.00 72 ILE A C 4
ATOM 5572 O O . ILE A 1 72 ? 7.881 -3.941 6.545 1.00 0.00 72 ILE A O 4
ATOM 5588 N N . CYS A 1 73 ? 5.839 -4.692 5.975 1.00 0.00 73 CYS A N 4
ATOM 5589 C CA . CYS A 1 73 ? 5.810 -5.847 6.867 1.00 0.00 73 CYS A CA 4
ATOM 5590 C C . CYS A 1 73 ? 5.387 -7.089 6.064 1.00 0.00 73 CYS A C 4
ATOM 5591 O O . CYS A 1 73 ? 4.475 -6.994 5.242 1.00 0.00 73 CYS A O 4
ATOM 5599 N N . VAL A 1 74 ? 6.025 -8.242 6.297 1.00 0.00 74 VAL A N 4
ATOM 5600 C CA . VAL A 1 74 ? 5.772 -9.545 5.646 1.00 0.00 74 VAL A CA 4
ATOM 5601 C C . VAL A 1 74 ? 5.780 -10.637 6.728 1.00 0.00 74 VAL A C 4
ATOM 5602 O O . VAL A 1 74 ? 6.293 -10.356 7.811 1.00 0.00 74 VAL A O 4
ATOM 5615 N N . PRO A 1 75 ? 5.283 -11.866 6.499 1.00 0.00 75 PRO A N 4
ATOM 5616 C CA . PRO A 1 75 ? 5.483 -12.930 7.478 1.00 0.00 75 PRO A CA 4
ATOM 5617 C C . PRO A 1 75 ? 6.970 -13.282 7.551 1.00 0.00 75 PRO A C 4
ATOM 5618 O O . PRO A 1 75 ? 7.657 -13.270 6.524 1.00 0.00 75 PRO A O 4
ATOM 5629 N N . GLU A 1 76 ? 7.450 -13.684 8.731 1.00 0.00 76 GLU A N 4
ATOM 5630 C CA . GLU A 1 76 ? 8.833 -14.126 8.928 1.00 0.00 76 GLU A CA 4
ATOM 5631 C C . GLU A 1 76 ? 9.265 -15.198 7.921 1.00 0.00 76 GLU A C 4
ATOM 5632 O O . GLU A 1 76 ? 10.421 -15.246 7.495 1.00 0.00 76 GLU A O 4
ATOM 5644 N N . GLU A 1 77 ? 8.335 -16.058 7.511 1.00 0.00 77 GLU A N 4
ATOM 5645 C CA . GLU A 1 77 ? 8.571 -17.200 6.662 1.00 0.00 77 GLU A CA 4
ATOM 5646 C C . GLU A 1 77 ? 9.016 -16.754 5.267 1.00 0.00 77 GLU A C 4
ATOM 5647 O O . GLU A 1 77 ? 9.736 -17.488 4.587 1.00 0.00 77 GLU A O 4
ATOM 5659 N N . ALA A 1 78 ? 8.621 -15.547 4.855 1.00 0.00 78 ALA A N 4
ATOM 5660 C CA . ALA A 1 78 ? 8.967 -14.931 3.581 1.00 0.00 78 ALA A CA 4
ATOM 5661 C C . ALA A 1 78 ? 10.077 -13.885 3.726 1.00 0.00 78 ALA A C 4
ATOM 5662 O O . ALA A 1 78 ? 10.508 -13.346 2.712 1.00 0.00 78 ALA A O 4
ATOM 5669 N N . LEU A 1 79 ? 10.537 -13.566 4.940 1.00 0.00 79 LEU A N 4
ATOM 5670 C CA . LEU A 1 79 ? 11.423 -12.427 5.182 1.00 0.00 79 LEU A CA 4
ATOM 5671 C C . LEU A 1 79 ? 12.691 -12.492 4.326 1.00 0.00 79 LEU A C 4
ATOM 5672 O O . LEU A 1 79 ? 12.998 -11.554 3.588 1.00 0.00 79 LEU A O 4
ATOM 5688 N N . ASP A 1 80 ? 13.416 -13.606 4.406 1.00 0.00 80 ASP A N 4
ATOM 5689 C CA . ASP A 1 80 ? 14.649 -13.823 3.646 1.00 0.00 80 ASP A CA 4
ATOM 5690 C C . ASP A 1 80 ? 14.335 -13.914 2.150 1.00 0.00 80 ASP A C 4
ATOM 5691 O O . ASP A 1 80 ? 15.091 -13.425 1.313 1.00 0.00 80 ASP A O 4
ATOM 5700 N N . ARG A 1 81 ? 13.169 -14.470 1.804 1.00 0.00 81 ARG A N 4
ATOM 5701 C CA . ARG A 1 81 ? 12.677 -14.626 0.443 1.00 0.00 81 ARG A CA 4
ATOM 5702 C C . ARG A 1 81 ? 12.533 -13.283 -0.265 1.00 0.00 81 ARG A C 4
ATOM 5703 O O . ARG A 1 81 ? 13.071 -13.113 -1.360 1.00 0.00 81 ARG A O 4
ATOM 5724 N N . TYR A 1 82 ? 11.823 -12.333 0.347 1.00 0.00 82 TYR A N 4
ATOM 5725 C CA . TYR A 1 82 ? 11.710 -10.966 -0.150 1.00 0.00 82 TYR A CA 4
ATOM 5726 C C . TYR A 1 82 ? 13.097 -10.329 -0.251 1.00 0.00 82 TYR A C 4
ATOM 5727 O O . TYR A 1 82 ? 13.390 -9.627 -1.217 1.00 0.00 82 TYR A O 4
ATOM 5745 N N . ARG A 1 83 ? 13.968 -10.566 0.731 1.00 0.00 83 ARG A N 4
ATOM 5746 C CA . ARG A 1 83 ? 15.307 -9.984 0.727 1.00 0.00 83 ARG A CA 4
ATOM 5747 C C . ARG A 1 83 ? 16.237 -10.584 -0.332 1.00 0.00 83 ARG A C 4
ATOM 5748 O O . ARG A 1 83 ? 17.243 -9.952 -0.643 1.00 0.00 83 ARG A O 4
ATOM 5769 N N . ARG A 1 84 ? 15.930 -11.750 -0.905 1.00 0.00 84 ARG A N 4
ATOM 5770 C CA . ARG A 1 84 ? 16.715 -12.376 -1.974 1.00 0.00 84 ARG A CA 4
ATOM 5771 C C . ARG A 1 84 ? 16.114 -12.146 -3.359 1.00 0.00 84 ARG A C 4
ATOM 5772 O O . ARG A 1 84 ? 16.634 -12.701 -4.332 1.00 0.00 84 ARG A O 4
ATOM 5793 N N . ASP A 1 85 ? 15.055 -11.345 -3.462 1.00 0.00 85 ASP A N 4
ATOM 5794 C CA . ASP A 1 85 ? 14.332 -11.040 -4.697 1.00 0.00 85 ASP A CA 4
ATOM 5795 C C . ASP A 1 85 ? 15.210 -10.344 -5.753 1.00 0.00 85 ASP A C 4
ATOM 5796 O O . ASP A 1 85 ? 16.383 -10.074 -5.507 1.00 0.00 85 ASP A O 4
ATOM 5805 N N . TYR A 1 86 ? 14.678 -10.045 -6.942 1.00 0.00 86 TYR A N 4
ATOM 5806 C CA . TYR A 1 86 ? 15.402 -9.305 -7.975 1.00 0.00 86 TYR A CA 4
ATOM 5807 C C . TYR A 1 86 ? 15.055 -7.811 -7.973 1.00 0.00 86 TYR A C 4
ATOM 5808 O O . TYR A 1 86 ? 15.862 -7.015 -8.449 1.00 0.00 86 TYR A O 4
ATOM 5826 N N . PHE A 1 87 ? 13.926 -7.397 -7.401 1.00 0.00 87 PHE A N 4
ATOM 5827 C CA . PHE A 1 87 ? 13.535 -6.002 -7.265 1.00 0.00 87 PHE A CA 4
ATOM 5828 C C . PHE A 1 87 ? 13.529 -5.585 -5.796 1.00 0.00 87 PHE A C 4
ATOM 5829 O O . PHE A 1 87 ? 14.207 -4.626 -5.438 1.00 0.00 87 PHE A O 4
ATOM 5846 N N . TRP A 1 88 ? 12.816 -6.305 -4.922 1.00 0.00 88 TRP A N 4
ATOM 5847 C CA . TRP A 1 88 ? 12.596 -5.899 -3.531 1.00 0.00 88 TRP A CA 4
ATOM 5848 C C . TRP A 1 88 ? 13.897 -5.705 -2.727 1.00 0.00 88 TRP A C 4
ATOM 5849 O O . TRP A 1 88 ? 13.860 -5.038 -1.694 1.00 0.00 88 TRP A O 4
ATOM 5870 N N . GLN A 1 89 ? 15.041 -6.204 -3.209 1.00 0.00 89 GLN A N 4
ATOM 5871 C CA . GLN A 1 89 ? 16.380 -5.923 -2.697 1.00 0.00 89 GLN A CA 4
ATOM 5872 C C . GLN A 1 89 ? 16.681 -4.452 -2.420 1.00 0.00 89 GLN A C 4
ATOM 5873 O O . GLN A 1 89 ? 17.274 -4.163 -1.379 1.00 0.00 89 GLN A O 4
ATOM 5887 N N . THR A 1 90 ? 16.313 -3.518 -3.299 1.00 0.00 90 THR A N 4
ATOM 5888 C CA . THR A 1 90 ? 16.641 -2.116 -3.110 1.00 0.00 90 THR A CA 4
ATOM 5889 C C . THR A 1 90 ? 15.853 -1.589 -1.909 1.00 0.00 90 THR A C 4
ATOM 5890 O O . THR A 1 90 ? 16.386 -0.944 -1.004 1.00 0.00 90 THR A O 4
ATOM 5901 N N . TYR A 1 91 ? 14.570 -1.943 -1.869 1.00 0.00 91 TYR A N 4
ATOM 5902 C CA . TYR A 1 91 ? 13.622 -1.612 -0.826 1.00 0.00 91 TYR A CA 4
ATOM 5903 C C . TYR A 1 91 ? 13.813 -2.456 0.442 1.00 0.00 91 TYR A C 4
ATOM 5904 O O . TYR A 1 91 ? 13.021 -2.328 1.377 1.00 0.00 91 TYR A O 4
ATOM 5922 N N . ALA A 1 92 ? 14.852 -3.299 0.535 1.00 0.00 92 ALA A N 4
ATOM 5923 C CA . ALA A 1 92 ? 15.030 -4.216 1.655 1.00 0.00 92 ALA A CA 4
ATOM 5924 C C . ALA A 1 92 ? 15.229 -3.470 2.971 1.00 0.00 92 ALA A C 4
ATOM 5925 O O . ALA A 1 92 ? 14.945 -4.027 4.034 1.00 0.00 92 ALA A O 4
ATOM 5932 N N . ALA A 1 93 ? 15.646 -2.202 2.900 1.00 0.00 93 ALA A N 4
ATOM 5933 C CA . ALA A 1 93 ? 15.813 -1.343 4.054 1.00 0.00 93 ALA A CA 4
ATOM 5934 C C . ALA A 1 93 ? 14.505 -1.055 4.804 1.00 0.00 93 ALA A C 4
ATOM 5935 O O . ALA A 1 93 ? 14.557 -0.519 5.912 1.00 0.00 93 ALA A O 4
ATOM 5942 N N . TRP A 1 94 ? 13.352 -1.415 4.234 1.00 0.00 94 TRP A N 4
ATOM 5943 C CA . TRP A 1 94 ? 12.037 -1.230 4.836 1.00 0.00 94 TRP A CA 4
ATOM 5944 C C . TRP A 1 94 ? 11.318 -2.564 5.036 1.00 0.00 94 TRP A C 4
ATOM 5945 O O . TRP A 1 94 ? 10.164 -2.554 5.441 1.00 0.00 94 TRP A O 4
ATOM 5966 N N . ILE A 1 95 ? 11.958 -3.707 4.750 1.00 0.00 95 ILE A N 4
ATOM 5967 C CA . ILE A 1 95 ? 11.316 -5.022 4.764 1.00 0.00 95 ILE A CA 4
ATOM 5968 C C . ILE A 1 95 ? 11.615 -5.673 6.116 1.00 0.00 95 ILE A C 4
ATOM 5969 O O . ILE A 1 95 ? 12.716 -6.184 6.335 1.00 0.00 95 ILE A O 4
ATOM 5985 N N . GLN A 1 96 ? 10.644 -5.635 7.034 1.00 0.00 96 GLN A N 4
ATOM 5986 C CA . GLN A 1 96 ? 10.696 -6.341 8.317 1.00 0.00 96 GLN A CA 4
ATOM 5987 C C . GLN A 1 96 ? 9.554 -7.368 8.475 1.00 0.00 96 GLN A C 4
ATOM 5988 O O . GLN A 1 96 ? 8.612 -7.359 7.676 1.00 0.00 96 GLN A O 4
ATOM 6002 N N . PRO A 1 97 ? 9.650 -8.290 9.452 1.00 0.00 97 PRO A N 4
ATOM 6003 C CA . PRO A 1 97 ? 8.606 -9.267 9.743 1.00 0.00 97 PRO A CA 4
ATOM 6004 C C . PRO A 1 97 ? 7.376 -8.633 10.414 1.00 0.00 97 PRO A C 4
ATOM 6005 O O . PRO A 1 97 ? 7.396 -7.472 10.837 1.00 0.00 97 PRO A O 4
ATOM 6016 N N . MET A 1 98 ? 6.304 -9.418 10.500 1.00 0.00 98 MET A N 4
ATOM 6017 C CA . MET A 1 98 ? 5.069 -9.148 11.232 1.00 0.00 98 MET A CA 4
ATOM 6018 C C . MET A 1 98 ? 5.184 -9.551 12.714 1.00 0.00 98 MET A C 4
ATOM 6019 O O . MET A 1 98 ? 6.147 -10.204 13.123 1.00 0.00 98 MET A O 4
ATOM 6033 N N . GLU A 1 99 ? 4.204 -9.150 13.526 1.00 0.00 99 GLU A N 4
ATOM 6034 C CA . GLU A 1 99 ? 3.917 -9.663 14.865 1.00 0.00 99 GLU A CA 4
ATOM 6035 C C . GLU A 1 99 ? 3.023 -10.900 14.726 1.00 0.00 99 GLU A C 4
ATOM 6036 O O . GLU A 1 99 ? 2.531 -11.187 13.629 1.00 0.00 99 GLU A O 4
ATOM 6048 N N . GLN A 1 100 ? 2.777 -11.596 15.835 1.00 0.00 100 GLN A N 4
ATOM 6049 C CA . GLN A 1 100 ? 2.000 -12.824 15.894 1.00 0.00 100 GLN A CA 4
ATOM 6050 C C . GLN A 1 100 ? 0.907 -12.758 16.957 1.00 0.00 100 GLN A C 4
ATOM 6051 O O . GLN A 1 100 ? 0.133 -13.740 17.018 1.00 0.00 100 GLN A O 4
ATOM 6065 N N . GLY A 1 1 ? -13.367 16.379 -6.563 1.00 0.00 1 GLY A N 5
ATOM 6066 C CA . GLY A 1 1 ? -13.888 15.008 -6.649 1.00 0.00 1 GLY A CA 5
ATOM 6067 C C . GLY A 1 1 ? -15.255 14.893 -5.999 1.00 0.00 1 GLY A C 5
ATOM 6068 O O . GLY A 1 1 ? -15.756 15.846 -5.396 1.00 0.00 1 GLY A O 5
ATOM 6072 N N . SER A 1 2 ? -15.866 13.711 -6.079 1.00 0.00 2 SER A N 5
ATOM 6073 C CA . SER A 1 2 ? -17.090 13.354 -5.373 1.00 0.00 2 SER A CA 5
ATOM 6074 C C . SER A 1 2 ? -17.158 11.826 -5.278 1.00 0.00 2 SER A C 5
ATOM 6075 O O . SER A 1 2 ? -16.771 11.138 -6.225 1.00 0.00 2 SER A O 5
ATOM 6083 N N . HIS A 1 3 ? -17.700 11.301 -4.176 1.00 0.00 3 HIS A N 5
ATOM 6084 C CA . HIS A 1 3 ? -17.719 9.890 -3.790 1.00 0.00 3 HIS A CA 5
ATOM 6085 C C . HIS A 1 3 ? -16.360 9.218 -4.009 1.00 0.00 3 HIS A C 5
ATOM 6086 O O . HIS A 1 3 ? -16.136 8.515 -4.988 1.00 0.00 3 HIS A O 5
ATOM 6100 N N . GLU A 1 4 ? -15.450 9.402 -3.059 1.00 0.00 4 GLU A N 5
ATOM 6101 C CA . GLU A 1 4 ? -14.186 8.675 -3.027 1.00 0.00 4 GLU A CA 5
ATOM 6102 C C . GLU A 1 4 ? -13.770 8.496 -1.561 1.00 0.00 4 GLU A C 5
ATOM 6103 O O . GLU A 1 4 ? -14.604 8.686 -0.669 1.00 0.00 4 GLU A O 5
ATOM 6115 N N . GLY A 1 5 ? -12.521 8.124 -1.277 1.00 0.00 5 GLY A N 5
ATOM 6116 C CA . GLY A 1 5 ? -12.007 8.171 0.085 1.00 0.00 5 GLY A CA 5
ATOM 6117 C C . GLY A 1 5 ? -12.058 6.836 0.801 1.00 0.00 5 GLY A C 5
ATOM 6118 O O . GLY A 1 5 ? -12.041 6.830 2.030 1.00 0.00 5 GLY A O 5
ATOM 6122 N N . GLU A 1 6 ? -12.101 5.725 0.067 1.00 0.00 6 GLU A N 5
ATOM 6123 C CA . GLU A 1 6 ? -11.798 4.408 0.603 1.00 0.00 6 GLU A CA 5
ATOM 6124 C C . GLU A 1 6 ? -10.438 3.976 0.040 1.00 0.00 6 GLU A C 5
ATOM 6125 O O . GLU A 1 6 ? -10.376 3.277 -0.968 1.00 0.00 6 GLU A O 5
ATOM 6137 N N . PRO A 1 7 ? -9.326 4.430 0.643 1.00 0.00 7 PRO A N 5
ATOM 6138 C CA . PRO A 1 7 ? -7.971 4.045 0.256 1.00 0.00 7 PRO A CA 5
ATOM 6139 C C . PRO A 1 7 ? -7.683 2.609 0.734 1.00 0.00 7 PRO A C 5
ATOM 6140 O O . PRO A 1 7 ? -6.847 2.374 1.605 1.00 0.00 7 PRO A O 5
ATOM 6151 N N . VAL A 1 8 ? -8.401 1.627 0.203 1.00 0.00 8 VAL A N 5
ATOM 6152 C CA . VAL A 1 8 ? -8.416 0.264 0.724 1.00 0.00 8 VAL A CA 5
ATOM 6153 C C . VAL A 1 8 ? -7.993 -0.706 -0.373 1.00 0.00 8 VAL A C 5
ATOM 6154 O O . VAL A 1 8 ? -8.176 -0.440 -1.566 1.00 0.00 8 VAL A O 5
ATOM 6167 N N . VAL A 1 9 ? -7.428 -1.852 0.015 1.00 0.00 9 VAL A N 5
ATOM 6168 C CA . VAL A 1 9 ? -6.972 -2.870 -0.917 1.00 0.00 9 VAL A CA 5
ATOM 6169 C C . VAL A 1 9 ? -8.107 -3.875 -1.123 1.00 0.00 9 VAL A C 5
ATOM 6170 O O . VAL A 1 9 ? -7.961 -5.065 -0.848 1.00 0.00 9 VAL A O 5
ATOM 6183 N N . GLY A 1 10 ? -9.229 -3.362 -1.642 1.00 0.00 10 GLY A N 5
ATOM 6184 C CA . GLY A 1 10 ? -10.339 -4.147 -2.144 1.00 0.00 10 GLY A CA 5
ATOM 6185 C C . GLY A 1 10 ? -9.890 -4.927 -3.374 1.00 0.00 10 GLY A C 5
ATOM 6186 O O . GLY A 1 10 ? -9.492 -6.089 -3.261 1.00 0.00 10 GLY A O 5
ATOM 6190 N N . MET A 1 11 ? -9.921 -4.285 -4.551 1.00 0.00 11 MET A N 5
ATOM 6191 C CA . MET A 1 11 ? -9.513 -4.912 -5.809 1.00 0.00 11 MET A CA 5
ATOM 6192 C C . MET A 1 11 ? -8.721 -3.997 -6.749 1.00 0.00 11 MET A C 5
ATOM 6193 O O . MET A 1 11 ? -7.819 -4.507 -7.416 1.00 0.00 11 MET A O 5
ATOM 6207 N N . ASP A 1 12 ? -9.017 -2.691 -6.821 1.00 0.00 12 ASP A N 5
ATOM 6208 C CA . ASP A 1 12 ? -8.417 -1.785 -7.815 1.00 0.00 12 ASP A CA 5
ATOM 6209 C C . ASP A 1 12 ? -7.241 -0.999 -7.235 1.00 0.00 12 ASP A C 5
ATOM 6210 O O . ASP A 1 12 ? -7.377 -0.374 -6.180 1.00 0.00 12 ASP A O 5
ATOM 6219 N N . LYS A 1 13 ? -6.096 -0.966 -7.920 1.00 0.00 13 LYS A N 5
ATOM 6220 C CA . LYS A 1 13 ? -5.016 -0.034 -7.617 1.00 0.00 13 LYS A CA 5
ATOM 6221 C C . LYS A 1 13 ? -5.204 1.210 -8.462 1.00 0.00 13 LYS A C 5
ATOM 6222 O O . LYS A 1 13 ? -4.782 1.238 -9.621 1.00 0.00 13 LYS A O 5
ATOM 6241 N N . SER A 1 14 ? -5.847 2.211 -7.866 1.00 0.00 14 SER A N 5
ATOM 6242 C CA . SER A 1 14 ? -6.029 3.540 -8.426 1.00 0.00 14 SER A CA 5
ATOM 6243 C C . SER A 1 14 ? -6.400 4.500 -7.283 1.00 0.00 14 SER A C 5
ATOM 6244 O O . SER A 1 14 ? -5.727 5.497 -7.049 1.00 0.00 14 SER A O 5
ATOM 6252 N N . LEU A 1 15 ? -7.425 4.152 -6.500 1.00 0.00 15 LEU A N 5
ATOM 6253 C CA . LEU A 1 15 ? -8.076 4.964 -5.460 1.00 0.00 15 LEU A CA 5
ATOM 6254 C C . LEU A 1 15 ? -7.223 5.362 -4.231 1.00 0.00 15 LEU A C 5
ATOM 6255 O O . LEU A 1 15 ? -7.769 5.919 -3.274 1.00 0.00 15 LEU A O 5
ATOM 6271 N N . PHE A 1 16 ? -5.910 5.115 -4.223 1.00 0.00 16 PHE A N 5
ATOM 6272 C CA . PHE A 1 16 ? -5.024 5.347 -3.075 1.00 0.00 16 PHE A CA 5
ATOM 6273 C C . PHE A 1 16 ? -4.417 6.756 -3.038 1.00 0.00 16 PHE A C 5
ATOM 6274 O O . PHE A 1 16 ? -3.673 7.051 -2.102 1.00 0.00 16 PHE A O 5
ATOM 6291 N N . ALA A 1 17 ? -4.712 7.625 -4.010 1.00 0.00 17 ALA A N 5
ATOM 6292 C CA . ALA A 1 17 ? -4.209 8.991 -4.033 1.00 0.00 17 ALA A CA 5
ATOM 6293 C C . ALA A 1 17 ? -5.337 9.963 -3.682 1.00 0.00 17 ALA A C 5
ATOM 6294 O O . ALA A 1 17 ? -6.006 10.509 -4.564 1.00 0.00 17 ALA A O 5
ATOM 6301 N N . GLY A 1 18 ? -5.535 10.198 -2.385 1.00 0.00 18 GLY A N 5
ATOM 6302 C CA . GLY A 1 18 ? -6.378 11.283 -1.906 1.00 0.00 18 GLY A CA 5
ATOM 6303 C C . GLY A 1 18 ? -6.530 11.352 -0.387 1.00 0.00 18 GLY A C 5
ATOM 6304 O O . GLY A 1 18 ? -6.748 12.459 0.117 1.00 0.00 18 GLY A O 5
ATOM 6308 N N . ASN A 1 19 ? -6.408 10.245 0.369 1.00 0.00 19 ASN A N 5
ATOM 6309 C CA . ASN A 1 19 ? -6.627 10.314 1.815 1.00 0.00 19 ASN A CA 5
ATOM 6310 C C . ASN A 1 19 ? -5.295 10.487 2.540 1.00 0.00 19 ASN A C 5
ATOM 6311 O O . ASN A 1 19 ? -4.581 9.522 2.792 1.00 0.00 19 ASN A O 5
ATOM 6322 N N . THR A 1 20 ? -4.972 11.712 2.919 1.00 0.00 20 THR A N 5
ATOM 6323 C CA . THR A 1 20 ? -3.755 12.181 3.585 1.00 0.00 20 THR A CA 5
ATOM 6324 C C . THR A 1 20 ? -3.541 11.642 5.021 1.00 0.00 20 THR A C 5
ATOM 6325 O O . THR A 1 20 ? -2.833 12.267 5.815 1.00 0.00 20 THR A O 5
ATOM 6336 N N . VAL A 1 21 ? -4.192 10.538 5.411 1.00 0.00 21 VAL A N 5
ATOM 6337 C CA . VAL A 1 21 ? -4.429 10.174 6.811 1.00 0.00 21 VAL A CA 5
ATOM 6338 C C . VAL A 1 21 ? -4.343 8.646 7.029 1.00 0.00 21 VAL A C 5
ATOM 6339 O O . VAL A 1 21 ? -4.627 8.157 8.124 1.00 0.00 21 VAL A O 5
ATOM 6352 N N . ILE A 1 22 ? -3.999 7.854 6.011 1.00 0.00 22 ILE A N 5
ATOM 6353 C CA . ILE A 1 22 ? -3.977 6.403 6.072 1.00 0.00 22 ILE A CA 5
ATOM 6354 C C . ILE A 1 22 ? -2.580 5.994 6.505 1.00 0.00 22 ILE A C 5
ATOM 6355 O O . ILE A 1 22 ? -1.637 6.075 5.717 1.00 0.00 22 ILE A O 5
ATOM 6371 N N . ARG A 1 23 ? -2.447 5.591 7.768 1.00 0.00 23 ARG A N 5
ATOM 6372 C CA . ARG A 1 23 ? -1.156 5.188 8.317 1.00 0.00 23 ARG A CA 5
ATOM 6373 C C . ARG A 1 23 ? -0.838 3.737 8.005 1.00 0.00 23 ARG A C 5
ATOM 6374 O O . ARG A 1 23 ? 0.328 3.372 8.119 1.00 0.00 23 ARG A O 5
ATOM 6395 N N . GLU A 1 24 ? -1.819 2.927 7.595 1.00 0.00 24 GLU A N 5
ATOM 6396 C CA . GLU A 1 24 ? -1.653 1.480 7.434 1.00 0.00 24 GLU A CA 5
ATOM 6397 C C . GLU A 1 24 ? -2.350 1.010 6.170 1.00 0.00 24 GLU A C 5
ATOM 6398 O O . GLU A 1 24 ? -3.542 1.278 6.004 1.00 0.00 24 GLU A O 5
ATOM 6410 N N . ILE A 1 25 ? -1.656 0.250 5.323 1.00 0.00 25 ILE A N 5
ATOM 6411 C CA . ILE A 1 25 ? -2.194 -0.302 4.083 1.00 0.00 25 ILE A CA 5
ATOM 6412 C C . ILE A 1 25 ? -1.872 -1.799 4.060 1.00 0.00 25 ILE A C 5
ATOM 6413 O O . ILE A 1 25 ? -0.773 -2.222 3.698 1.00 0.00 25 ILE A O 5
ATOM 6429 N N . THR A 1 26 ? -2.836 -2.623 4.449 1.00 0.00 26 THR A N 5
ATOM 6430 C CA . THR A 1 26 ? -2.742 -4.076 4.316 1.00 0.00 26 THR A CA 5
ATOM 6431 C C . THR A 1 26 ? -3.058 -4.469 2.869 1.00 0.00 26 THR A C 5
ATOM 6432 O O . THR A 1 26 ? -4.194 -4.277 2.427 1.00 0.00 26 THR A O 5
ATOM 6443 N N . VAL A 1 27 ? -2.096 -5.024 2.129 1.00 0.00 27 VAL A N 5
ATOM 6444 C CA . VAL A 1 27 ? -2.194 -5.382 0.715 1.00 0.00 27 VAL A CA 5
ATOM 6445 C C . VAL A 1 27 ? -2.101 -6.899 0.536 1.00 0.00 27 VAL A C 5
ATOM 6446 O O . VAL A 1 27 ? -1.124 -7.522 0.953 1.00 0.00 27 VAL A O 5
ATOM 6459 N N . GLN A 1 28 ? -3.088 -7.499 -0.129 1.00 0.00 28 GLN A N 5
ATOM 6460 C CA . GLN A 1 28 ? -3.018 -8.898 -0.546 1.00 0.00 28 GLN A CA 5
ATOM 6461 C C . GLN A 1 28 ? -2.186 -9.106 -1.818 1.00 0.00 28 GLN A C 5
ATOM 6462 O O . GLN A 1 28 ? -1.863 -8.132 -2.501 1.00 0.00 28 GLN A O 5
ATOM 6476 N N . PRO A 1 29 ? -1.791 -10.352 -2.122 1.00 0.00 29 PRO A N 5
ATOM 6477 C CA . PRO A 1 29 ? -1.119 -10.670 -3.366 1.00 0.00 29 PRO A CA 5
ATOM 6478 C C . PRO A 1 29 ? -2.149 -10.673 -4.493 1.00 0.00 29 PRO A C 5
ATOM 6479 O O . PRO A 1 29 ? -3.354 -10.818 -4.251 1.00 0.00 29 PRO A O 5
ATOM 6490 N N . ASN A 1 30 ? -1.663 -10.578 -5.729 1.00 0.00 30 ASN A N 5
ATOM 6491 C CA . ASN A 1 30 ? -2.467 -10.553 -6.952 1.00 0.00 30 ASN A CA 5
ATOM 6492 C C . ASN A 1 30 ? -3.654 -9.579 -6.840 1.00 0.00 30 ASN A C 5
ATOM 6493 O O . ASN A 1 30 ? -4.798 -9.955 -7.101 1.00 0.00 30 ASN A O 5
ATOM 6504 N N . ILE A 1 31 ? -3.408 -8.314 -6.475 1.00 0.00 31 ILE A N 5
ATOM 6505 C CA . ILE A 1 31 ? -4.464 -7.321 -6.262 1.00 0.00 31 ILE A CA 5
ATOM 6506 C C . ILE A 1 31 ? -4.146 -5.956 -6.903 1.00 0.00 31 ILE A C 5
ATOM 6507 O O . ILE A 1 31 ? -4.677 -4.922 -6.492 1.00 0.00 31 ILE A O 5
ATOM 6523 N N . GLY A 1 32 ? -3.266 -5.921 -7.900 1.00 0.00 32 GLY A N 5
ATOM 6524 C CA . GLY A 1 32 ? -3.089 -4.777 -8.787 1.00 0.00 32 GLY A CA 5
ATOM 6525 C C . GLY A 1 32 ? -1.614 -4.463 -8.985 1.00 0.00 32 GLY A C 5
ATOM 6526 O O . GLY A 1 32 ? -0.770 -4.743 -8.130 1.00 0.00 32 GLY A O 5
ATOM 6530 N N . LEU A 1 33 ? -1.293 -3.733 -10.051 1.00 0.00 33 LEU A N 5
ATOM 6531 C CA . LEU A 1 33 ? 0.069 -3.266 -10.279 1.00 0.00 33 LEU A CA 5
ATOM 6532 C C . LEU A 1 33 ? 0.372 -2.159 -9.278 1.00 0.00 33 LEU A C 5
ATOM 6533 O O . LEU A 1 33 ? -0.399 -1.213 -9.145 1.00 0.00 33 LEU A O 5
ATOM 6549 N N . LEU A 1 34 ? 1.489 -2.273 -8.573 1.00 0.00 34 LEU A N 5
ATOM 6550 C CA . LEU A 1 34 ? 2.090 -1.180 -7.832 1.00 0.00 34 LEU A CA 5
ATOM 6551 C C . LEU A 1 34 ? 2.959 -0.433 -8.844 1.00 0.00 34 LEU A C 5
ATOM 6552 O O . LEU A 1 34 ? 4.109 -0.812 -9.038 1.00 0.00 34 LEU A O 5
ATOM 6568 N N . TYR A 1 35 ? 2.384 0.531 -9.562 1.00 0.00 35 TYR A N 5
ATOM 6569 C CA . TYR A 1 35 ? 3.118 1.379 -10.503 1.00 0.00 35 TYR A CA 5
ATOM 6570 C C . TYR A 1 35 ? 3.937 2.425 -9.718 1.00 0.00 35 TYR A C 5
ATOM 6571 O O . TYR A 1 35 ? 4.118 2.316 -8.502 1.00 0.00 35 TYR A O 5
ATOM 6589 N N . ASP A 1 36 ? 4.448 3.447 -10.405 1.00 0.00 36 ASP A N 5
ATOM 6590 C CA . ASP A 1 36 ? 4.897 4.691 -9.788 1.00 0.00 36 ASP A CA 5
ATOM 6591 C C . ASP A 1 36 ? 3.696 5.563 -9.426 1.00 0.00 36 ASP A C 5
ATOM 6592 O O . ASP A 1 36 ? 2.663 5.528 -10.097 1.00 0.00 36 ASP A O 5
ATOM 6601 N N . GLY A 1 37 ? 3.795 6.349 -8.360 1.00 0.00 37 GLY A N 5
ATOM 6602 C CA . GLY A 1 37 ? 2.884 7.454 -8.084 1.00 0.00 37 GLY A CA 5
ATOM 6603 C C . GLY A 1 37 ? 1.549 7.086 -7.432 1.00 0.00 37 GLY A C 5
ATOM 6604 O O . GLY A 1 37 ? 0.743 7.991 -7.209 1.00 0.00 37 GLY A O 5
ATOM 6608 N N . MET A 1 38 ? 1.284 5.817 -7.096 1.00 0.00 38 MET A N 5
ATOM 6609 C CA . MET A 1 38 ? 0.021 5.371 -6.490 1.00 0.00 38 MET A CA 5
ATOM 6610 C C . MET A 1 38 ? -0.231 6.127 -5.180 1.00 0.00 38 MET A C 5
ATOM 6611 O O . MET A 1 38 ? -1.374 6.375 -4.809 1.00 0.00 38 MET A O 5
ATOM 6625 N N . PHE A 1 39 ? 0.857 6.424 -4.456 1.00 0.00 39 PHE A N 5
ATOM 6626 C CA . PHE A 1 39 ? 0.856 6.988 -3.111 1.00 0.00 39 PHE A CA 5
ATOM 6627 C C . PHE A 1 39 ? 1.281 8.455 -3.127 1.00 0.00 39 PHE A C 5
ATOM 6628 O O . PHE A 1 39 ? 1.639 9.008 -2.081 1.00 0.00 39 PHE A O 5
ATOM 6645 N N . SER A 1 40 ? 1.234 9.094 -4.297 1.00 0.00 40 SER A N 5
ATOM 6646 C CA . SER A 1 40 ? 1.378 10.529 -4.432 1.00 0.00 40 SER A CA 5
ATOM 6647 C C . SER A 1 40 ? 0.288 11.155 -3.562 1.00 0.00 40 SER A C 5
ATOM 6648 O O . SER A 1 40 ? -0.902 11.007 -3.850 1.00 0.00 40 SER A O 5
ATOM 6656 N N . GLY A 1 41 ? 0.687 11.781 -2.453 1.00 0.00 41 GLY A N 5
ATOM 6657 C CA . GLY A 1 41 ? -0.212 12.446 -1.523 1.00 0.00 41 GLY A CA 5
ATOM 6658 C C . GLY A 1 41 ? -0.482 11.672 -0.236 1.00 0.00 41 GLY A C 5
ATOM 6659 O O . GLY A 1 41 ? -1.264 12.155 0.587 1.00 0.00 41 GLY A O 5
ATOM 6663 N N . CYS A 1 42 ? 0.103 10.489 -0.019 1.00 0.00 42 CYS A N 5
ATOM 6664 C CA . CYS A 1 42 ? -0.055 9.762 1.241 1.00 0.00 42 CYS A CA 5
ATOM 6665 C C . CYS A 1 42 ? 0.865 10.358 2.316 1.00 0.00 42 CYS A C 5
ATOM 6666 O O . CYS A 1 42 ? 1.808 9.714 2.781 1.00 0.00 42 CYS A O 5
ATOM 6674 N N . THR A 1 43 ? 0.588 11.594 2.720 1.00 0.00 43 THR A N 5
ATOM 6675 C CA . THR A 1 43 ? 1.395 12.420 3.608 1.00 0.00 43 THR A CA 5
ATOM 6676 C C . THR A 1 43 ? 1.489 11.875 5.044 1.00 0.00 43 THR A C 5
ATOM 6677 O O . THR A 1 43 ? 2.234 12.423 5.859 1.00 0.00 43 THR A O 5
ATOM 6688 N N . ALA A 1 44 ? 0.745 10.815 5.381 1.00 0.00 44 ALA A N 5
ATOM 6689 C CA . ALA A 1 44 ? 0.727 10.197 6.699 1.00 0.00 44 ALA A CA 5
ATOM 6690 C C . ALA A 1 44 ? 0.825 8.677 6.589 1.00 0.00 44 ALA A C 5
ATOM 6691 O O . ALA A 1 44 ? 0.295 7.982 7.450 1.00 0.00 44 ALA A O 5
ATOM 6698 N N . LEU A 1 45 ? 1.413 8.137 5.517 1.00 0.00 45 LEU A N 5
ATOM 6699 C CA . LEU A 1 45 ? 1.700 6.707 5.435 1.00 0.00 45 LEU A CA 5
ATOM 6700 C C . LEU A 1 45 ? 2.830 6.410 6.409 1.00 0.00 45 LEU A C 5
ATOM 6701 O O . LEU A 1 45 ? 3.801 7.164 6.462 1.00 0.00 45 LEU A O 5
ATOM 6717 N N . GLU A 1 46 ? 2.712 5.334 7.190 1.00 0.00 46 GLU A N 5
ATOM 6718 C CA . GLU A 1 46 ? 3.740 4.952 8.154 1.00 0.00 46 GLU A CA 5
ATOM 6719 C C . GLU A 1 46 ? 3.983 3.438 8.137 1.00 0.00 46 GLU A C 5
ATOM 6720 O O . GLU A 1 46 ? 5.102 3.003 8.425 1.00 0.00 46 GLU A O 5
ATOM 6732 N N . LYS A 1 47 ? 2.997 2.632 7.721 1.00 0.00 47 LYS A N 5
ATOM 6733 C CA . LYS A 1 47 ? 3.000 1.171 7.742 1.00 0.00 47 LYS A CA 5
ATOM 6734 C C . LYS A 1 47 ? 2.273 0.607 6.521 1.00 0.00 47 LYS A C 5
ATOM 6735 O O . LYS A 1 47 ? 1.371 1.232 5.966 1.00 0.00 47 LYS A O 5
ATOM 6754 N N . LEU A 1 48 ? 2.632 -0.613 6.148 1.00 0.00 48 LEU A N 5
ATOM 6755 C CA . LEU A 1 48 ? 2.043 -1.420 5.097 1.00 0.00 48 LEU A CA 5
ATOM 6756 C C . LEU A 1 48 ? 2.269 -2.871 5.527 1.00 0.00 48 LEU A C 5
ATOM 6757 O O . LEU A 1 48 ? 3.269 -3.168 6.185 1.00 0.00 48 LEU A O 5
ATOM 6773 N N . ILE A 1 49 ? 1.348 -3.770 5.180 1.00 0.00 49 ILE A N 5
ATOM 6774 C CA . ILE A 1 49 ? 1.398 -5.194 5.512 1.00 0.00 49 ILE A CA 5
ATOM 6775 C C . ILE A 1 49 ? 1.146 -5.974 4.214 1.00 0.00 49 ILE A C 5
ATOM 6776 O O . ILE A 1 49 ? 0.319 -5.533 3.413 1.00 0.00 49 ILE A O 5
ATOM 6792 N N . LEU A 1 50 ? 1.818 -7.118 3.999 1.00 0.00 50 LEU A N 5
ATOM 6793 C CA . LEU A 1 50 ? 1.654 -7.951 2.799 1.00 0.00 50 LEU A CA 5
ATOM 6794 C C . LEU A 1 50 ? 1.203 -9.360 3.191 1.00 0.00 50 LEU A C 5
ATOM 6795 O O . LEU A 1 50 ? 1.961 -10.081 3.845 1.00 0.00 50 LEU A O 5
ATOM 6811 N N . THR A 1 51 ? 0.001 -9.772 2.777 1.00 0.00 51 THR A N 5
ATOM 6812 C CA . THR A 1 51 ? -0.579 -11.074 3.129 1.00 0.00 51 THR A CA 5
ATOM 6813 C C . THR A 1 51 ? -0.156 -12.218 2.179 1.00 0.00 51 THR A C 5
ATOM 6814 O O . THR A 1 51 ? -0.654 -13.341 2.296 1.00 0.00 51 THR A O 5
ATOM 6825 N N . GLY A 1 52 ? 0.718 -11.954 1.199 1.00 0.00 52 GLY A N 5
ATOM 6826 C CA . GLY A 1 52 ? 1.261 -12.971 0.309 1.00 0.00 52 GLY A CA 5
ATOM 6827 C C . GLY A 1 52 ? 2.604 -13.480 0.819 1.00 0.00 52 GLY A C 5
ATOM 6828 O O . GLY A 1 52 ? 3.261 -12.817 1.627 1.00 0.00 52 GLY A O 5
ATOM 6832 N N . GLU A 1 53 ? 3.023 -14.640 0.320 1.00 0.00 53 GLU A N 5
ATOM 6833 C CA . GLU A 1 53 ? 4.101 -15.433 0.913 1.00 0.00 53 GLU A CA 5
ATOM 6834 C C . GLU A 1 53 ? 5.368 -15.462 0.058 1.00 0.00 53 GLU A C 5
ATOM 6835 O O . GLU A 1 53 ? 6.329 -16.136 0.430 1.00 0.00 53 GLU A O 5
ATOM 6847 N N . ASP A 1 54 ? 5.394 -14.738 -1.064 1.00 0.00 54 ASP A N 5
ATOM 6848 C CA . ASP A 1 54 ? 6.520 -14.694 -1.991 1.00 0.00 54 ASP A CA 5
ATOM 6849 C C . ASP A 1 54 ? 6.516 -13.349 -2.721 1.00 0.00 54 ASP A C 5
ATOM 6850 O O . ASP A 1 54 ? 5.434 -12.861 -3.061 1.00 0.00 54 ASP A O 5
ATOM 6859 N N . PRO A 1 55 ? 7.682 -12.768 -3.032 1.00 0.00 55 PRO A N 5
ATOM 6860 C CA . PRO A 1 55 ? 7.783 -11.522 -3.785 1.00 0.00 55 PRO A CA 5
ATOM 6861 C C . PRO A 1 55 ? 7.260 -11.648 -5.213 1.00 0.00 55 PRO A C 5
ATOM 6862 O O . PRO A 1 55 ? 6.859 -10.633 -5.784 1.00 0.00 55 PRO A O 5
ATOM 6873 N N . SER A 1 56 ? 7.220 -12.853 -5.794 1.00 0.00 56 SER A N 5
ATOM 6874 C CA . SER A 1 56 ? 6.595 -13.082 -7.102 1.00 0.00 56 SER A CA 5
ATOM 6875 C C . SER A 1 56 ? 5.093 -12.735 -7.097 1.00 0.00 56 SER A C 5
ATOM 6876 O O . SER A 1 56 ? 4.521 -12.433 -8.145 1.00 0.00 56 SER A O 5
ATOM 6884 N N . ALA A 1 57 ? 4.445 -12.759 -5.925 1.00 0.00 57 ALA A N 5
ATOM 6885 C CA . ALA A 1 57 ? 3.005 -12.585 -5.783 1.00 0.00 57 ALA A CA 5
ATOM 6886 C C . ALA A 1 57 ? 2.566 -11.106 -5.820 1.00 0.00 57 ALA A C 5
ATOM 6887 O O . ALA A 1 57 ? 1.390 -10.801 -5.598 1.00 0.00 57 ALA A O 5
ATOM 6894 N N . TYR A 1 58 ? 3.504 -10.187 -6.072 1.00 0.00 58 TYR A N 5
ATOM 6895 C CA . TYR A 1 58 ? 3.339 -8.737 -6.038 1.00 0.00 58 TYR A CA 5
ATOM 6896 C C . TYR A 1 58 ? 3.995 -8.107 -7.265 1.00 0.00 58 TYR A C 5
ATOM 6897 O O . TYR A 1 58 ? 4.734 -8.773 -7.985 1.00 0.00 58 TYR A O 5
ATOM 6915 N N . SER A 1 59 ? 3.768 -6.815 -7.482 1.00 0.00 59 SER A N 5
ATOM 6916 C CA . SER A 1 59 ? 4.499 -5.981 -8.432 1.00 0.00 59 SER A CA 5
ATOM 6917 C C . SER A 1 59 ? 5.122 -4.805 -7.685 1.00 0.00 59 SER A C 5
ATOM 6918 O O . SER A 1 59 ? 4.978 -4.728 -6.465 1.00 0.00 59 SER A O 5
ATOM 6926 N N . ALA A 1 60 ? 5.777 -3.888 -8.410 1.00 0.00 60 ALA A N 5
ATOM 6927 C CA . ALA A 1 60 ? 6.351 -2.639 -7.900 1.00 0.00 60 ALA A CA 5
ATOM 6928 C C . ALA A 1 60 ? 7.147 -1.869 -8.959 1.00 0.00 60 ALA A C 5
ATOM 6929 O O . ALA A 1 60 ? 7.460 -0.695 -8.763 1.00 0.00 60 ALA A O 5
ATOM 6936 N N . GLY A 1 61 ? 7.512 -2.567 -10.034 1.00 0.00 61 GLY A N 5
ATOM 6937 C CA . GLY A 1 61 ? 8.282 -2.115 -11.182 1.00 0.00 61 GLY A CA 5
ATOM 6938 C C . GLY A 1 61 ? 9.518 -1.350 -10.751 1.00 0.00 61 GLY A C 5
ATOM 6939 O O . GLY A 1 61 ? 10.544 -1.948 -10.438 1.00 0.00 61 GLY A O 5
ATOM 6943 N N . ASP A 1 62 ? 9.441 -0.030 -10.736 1.00 0.00 62 ASP A N 5
ATOM 6944 C CA . ASP A 1 62 ? 10.531 0.868 -10.406 1.00 0.00 62 ASP A CA 5
ATOM 6945 C C . ASP A 1 62 ? 9.989 2.093 -9.645 1.00 0.00 62 ASP A C 5
ATOM 6946 O O . ASP A 1 62 ? 10.671 3.112 -9.508 1.00 0.00 62 ASP A O 5
ATOM 6955 N N . GLY A 1 63 ? 8.747 2.021 -9.146 1.00 0.00 63 GLY A N 5
ATOM 6956 C CA . GLY A 1 63 ? 8.032 3.160 -8.592 1.00 0.00 63 GLY A CA 5
ATOM 6957 C C . GLY A 1 63 ? 7.233 2.873 -7.326 1.00 0.00 63 GLY A C 5
ATOM 6958 O O . GLY A 1 63 ? 6.432 3.724 -6.958 1.00 0.00 63 GLY A O 5
ATOM 6962 N N . LEU A 1 64 ? 7.428 1.740 -6.631 1.00 0.00 64 LEU A N 5
ATOM 6963 C CA . LEU A 1 64 ? 6.504 1.258 -5.590 1.00 0.00 64 LEU A CA 5
ATOM 6964 C C . LEU A 1 64 ? 6.055 2.386 -4.660 1.00 0.00 64 LEU A C 5
ATOM 6965 O O . LEU A 1 64 ? 4.861 2.565 -4.435 1.00 0.00 64 LEU A O 5
ATOM 6981 N N . ARG A 1 65 ? 7.004 3.143 -4.107 1.00 0.00 65 ARG A N 5
ATOM 6982 C CA . ARG A 1 65 ? 6.728 4.127 -3.062 1.00 0.00 65 ARG A CA 5
ATOM 6983 C C . ARG A 1 65 ? 6.307 5.502 -3.572 1.00 0.00 65 ARG A C 5
ATOM 6984 O O . ARG A 1 65 ? 6.031 6.350 -2.726 1.00 0.00 65 ARG A O 5
ATOM 7005 N N . ASP A 1 66 ? 6.365 5.751 -4.881 1.00 0.00 66 ASP A N 5
ATOM 7006 C CA . ASP A 1 66 ? 6.566 7.098 -5.413 1.00 0.00 66 ASP A CA 5
ATOM 7007 C C . ASP A 1 66 ? 5.513 8.064 -4.876 1.00 0.00 66 ASP A C 5
ATOM 7008 O O . ASP A 1 66 ? 4.313 7.849 -5.062 1.00 0.00 66 ASP A O 5
ATOM 7017 N N . GLY A 1 67 ? 5.988 9.083 -4.152 1.00 0.00 67 GLY A N 5
ATOM 7018 C CA . GLY A 1 67 ? 5.192 10.129 -3.530 1.00 0.00 67 GLY A CA 5
ATOM 7019 C C . GLY A 1 67 ? 5.093 10.022 -2.001 1.00 0.00 67 GLY A C 5
ATOM 7020 O O . GLY A 1 67 ? 4.630 10.971 -1.361 1.00 0.00 67 GLY A O 5
ATOM 7024 N N . ALA A 1 68 ? 5.556 8.923 -1.393 1.00 0.00 68 ALA A N 5
ATOM 7025 C CA . ALA A 1 68 ? 5.414 8.620 0.037 1.00 0.00 68 ALA A CA 5
ATOM 7026 C C . ALA A 1 68 ? 6.742 8.297 0.745 1.00 0.00 68 ALA A C 5
ATOM 7027 O O . ALA A 1 68 ? 7.839 8.381 0.179 1.00 0.00 68 ALA A O 5
ATOM 7034 N N . ASP A 1 69 ? 6.614 7.906 2.013 1.00 0.00 69 ASP A N 5
ATOM 7035 C CA . ASP A 1 69 ? 7.564 7.310 2.936 1.00 0.00 69 ASP A CA 5
ATOM 7036 C C . ASP A 1 69 ? 6.691 6.469 3.862 1.00 0.00 69 ASP A C 5
ATOM 7037 O O . ASP A 1 69 ? 5.794 7.006 4.496 1.00 0.00 69 ASP A O 5
ATOM 7046 N N . PHE A 1 70 ? 6.852 5.155 3.854 1.00 0.00 70 PHE A N 5
ATOM 7047 C CA . PHE A 1 70 ? 6.169 4.232 4.764 1.00 0.00 70 PHE A CA 5
ATOM 7048 C C . PHE A 1 70 ? 7.074 3.022 5.063 1.00 0.00 70 PHE A C 5
ATOM 7049 O O . PHE A 1 70 ? 8.210 2.952 4.586 1.00 0.00 70 PHE A O 5
ATOM 7066 N N . LEU A 1 71 ? 6.589 2.021 5.796 1.00 0.00 71 LEU A N 5
ATOM 7067 C CA . LEU A 1 71 ? 7.342 0.818 6.193 1.00 0.00 71 LEU A CA 5
ATOM 7068 C C . LEU A 1 71 ? 6.561 -0.438 5.811 1.00 0.00 71 LEU A C 5
ATOM 7069 O O . LEU A 1 71 ? 5.341 -0.384 5.779 1.00 0.00 71 LEU A O 5
ATOM 7085 N N . ILE A 1 72 ? 7.238 -1.535 5.482 1.00 0.00 72 ILE A N 5
ATOM 7086 C CA . ILE A 1 72 ? 6.686 -2.793 4.969 1.00 0.00 72 ILE A CA 5
ATOM 7087 C C . ILE A 1 72 ? 6.856 -3.861 6.063 1.00 0.00 72 ILE A C 5
ATOM 7088 O O . ILE A 1 72 ? 7.927 -3.957 6.669 1.00 0.00 72 ILE A O 5
ATOM 7104 N N . CYS A 1 73 ? 5.824 -4.679 6.287 1.00 0.00 73 CYS A N 5
ATOM 7105 C CA . CYS A 1 73 ? 5.797 -5.838 7.179 1.00 0.00 73 CYS A CA 5
ATOM 7106 C C . CYS A 1 73 ? 5.392 -7.112 6.410 1.00 0.00 73 CYS A C 5
ATOM 7107 O O . CYS A 1 73 ? 4.330 -7.149 5.782 1.00 0.00 73 CYS A O 5
ATOM 7115 N N . VAL A 1 74 ? 6.220 -8.157 6.417 1.00 0.00 74 VAL A N 5
ATOM 7116 C CA . VAL A 1 74 ? 5.974 -9.439 5.734 1.00 0.00 74 VAL A CA 5
ATOM 7117 C C . VAL A 1 74 ? 6.067 -10.545 6.793 1.00 0.00 74 VAL A C 5
ATOM 7118 O O . VAL A 1 74 ? 6.660 -10.296 7.842 1.00 0.00 74 VAL A O 5
ATOM 7131 N N . PRO A 1 75 ? 5.492 -11.739 6.589 1.00 0.00 75 PRO A N 5
ATOM 7132 C CA . PRO A 1 75 ? 5.571 -12.787 7.595 1.00 0.00 75 PRO A CA 5
ATOM 7133 C C . PRO A 1 75 ? 7.015 -13.278 7.649 1.00 0.00 75 PRO A C 5
ATOM 7134 O O . PRO A 1 75 ? 7.746 -13.208 6.654 1.00 0.00 75 PRO A O 5
ATOM 7145 N N . GLU A 1 76 ? 7.435 -13.804 8.795 1.00 0.00 76 GLU A N 5
ATOM 7146 C CA . GLU A 1 76 ? 8.816 -14.236 8.958 1.00 0.00 76 GLU A CA 5
ATOM 7147 C C . GLU A 1 76 ? 9.190 -15.369 7.991 1.00 0.00 76 GLU A C 5
ATOM 7148 O O . GLU A 1 76 ? 10.325 -15.407 7.514 1.00 0.00 76 GLU A O 5
ATOM 7160 N N . GLU A 1 77 ? 8.241 -16.249 7.643 1.00 0.00 77 GLU A N 5
ATOM 7161 C CA . GLU A 1 77 ? 8.492 -17.368 6.734 1.00 0.00 77 GLU A CA 5
ATOM 7162 C C . GLU A 1 77 ? 8.778 -16.853 5.315 1.00 0.00 77 GLU A C 5
ATOM 7163 O O . GLU A 1 77 ? 9.535 -17.483 4.573 1.00 0.00 77 GLU A O 5
ATOM 7175 N N . ALA A 1 78 ? 8.259 -15.678 4.939 1.00 0.00 78 ALA A N 5
ATOM 7176 C CA . ALA A 1 78 ? 8.571 -15.029 3.671 1.00 0.00 78 ALA A CA 5
ATOM 7177 C C . ALA A 1 78 ? 9.746 -14.041 3.806 1.00 0.00 78 ALA A C 5
ATOM 7178 O O . ALA A 1 78 ? 10.159 -13.479 2.801 1.00 0.00 78 ALA A O 5
ATOM 7185 N N . LEU A 1 79 ? 10.258 -13.736 5.003 1.00 0.00 79 LEU A N 5
ATOM 7186 C CA . LEU A 1 79 ? 11.092 -12.545 5.197 1.00 0.00 79 LEU A CA 5
ATOM 7187 C C . LEU A 1 79 ? 12.370 -12.612 4.358 1.00 0.00 79 LEU A C 5
ATOM 7188 O O . LEU A 1 79 ? 12.607 -11.745 3.516 1.00 0.00 79 LEU A O 5
ATOM 7204 N N . ASP A 1 80 ? 13.165 -13.670 4.518 1.00 0.00 80 ASP A N 5
ATOM 7205 C CA . ASP A 1 80 ? 14.351 -13.896 3.682 1.00 0.00 80 ASP A CA 5
ATOM 7206 C C . ASP A 1 80 ? 13.948 -14.157 2.234 1.00 0.00 80 ASP A C 5
ATOM 7207 O O . ASP A 1 80 ? 14.660 -13.801 1.305 1.00 0.00 80 ASP A O 5
ATOM 7216 N N . ARG A 1 81 ? 12.771 -14.739 2.018 1.00 0.00 81 ARG A N 5
ATOM 7217 C CA . ARG A 1 81 ? 12.183 -14.982 0.708 1.00 0.00 81 ARG A CA 5
ATOM 7218 C C . ARG A 1 81 ? 11.979 -13.688 -0.093 1.00 0.00 81 ARG A C 5
ATOM 7219 O O . ARG A 1 81 ? 12.105 -13.737 -1.317 1.00 0.00 81 ARG A O 5
ATOM 7240 N N . TYR A 1 82 ? 11.713 -12.550 0.557 1.00 0.00 82 TYR A N 5
ATOM 7241 C CA . TYR A 1 82 ? 11.791 -11.229 -0.064 1.00 0.00 82 TYR A CA 5
ATOM 7242 C C . TYR A 1 82 ? 13.253 -10.774 -0.178 1.00 0.00 82 TYR A C 5
ATOM 7243 O O . TYR A 1 82 ? 13.642 -10.248 -1.216 1.00 0.00 82 TYR A O 5
ATOM 7261 N N . ARG A 1 83 ? 14.097 -10.991 0.837 1.00 0.00 83 ARG A N 5
ATOM 7262 C CA . ARG A 1 83 ? 15.491 -10.519 0.825 1.00 0.00 83 ARG A CA 5
ATOM 7263 C C . ARG A 1 83 ? 16.354 -11.196 -0.237 1.00 0.00 83 ARG A C 5
ATOM 7264 O O . ARG A 1 83 ? 17.307 -10.591 -0.733 1.00 0.00 83 ARG A O 5
ATOM 7285 N N . ARG A 1 84 ? 16.033 -12.416 -0.639 1.00 0.00 84 ARG A N 5
ATOM 7286 C CA . ARG A 1 84 ? 16.693 -13.097 -1.741 1.00 0.00 84 ARG A CA 5
ATOM 7287 C C . ARG A 1 84 ? 16.215 -12.578 -3.098 1.00 0.00 84 ARG A C 5
ATOM 7288 O O . ARG A 1 84 ? 16.742 -13.031 -4.112 1.00 0.00 84 ARG A O 5
ATOM 7309 N N . ASP A 1 85 ? 15.255 -11.656 -3.182 1.00 0.00 85 ASP A N 5
ATOM 7310 C CA . ASP A 1 85 ? 14.784 -11.172 -4.474 1.00 0.00 85 ASP A CA 5
ATOM 7311 C C . ASP A 1 85 ? 15.754 -10.124 -4.958 1.00 0.00 85 ASP A C 5
ATOM 7312 O O . ASP A 1 85 ? 16.079 -9.205 -4.199 1.00 0.00 85 ASP A O 5
ATOM 7321 N N . TYR A 1 86 ? 16.207 -10.243 -6.202 1.00 0.00 86 TYR A N 5
ATOM 7322 C CA . TYR A 1 86 ? 17.125 -9.285 -6.780 1.00 0.00 86 TYR A CA 5
ATOM 7323 C C . TYR A 1 86 ? 16.484 -7.905 -6.885 1.00 0.00 86 TYR A C 5
ATOM 7324 O O . TYR A 1 86 ? 17.173 -6.918 -6.644 1.00 0.00 86 TYR A O 5
ATOM 7342 N N . PHE A 1 87 ? 15.191 -7.823 -7.221 1.00 0.00 87 PHE A N 5
ATOM 7343 C CA . PHE A 1 87 ? 14.480 -6.552 -7.264 1.00 0.00 87 PHE A CA 5
ATOM 7344 C C . PHE A 1 87 ? 14.253 -6.022 -5.851 1.00 0.00 87 PHE A C 5
ATOM 7345 O O . PHE A 1 87 ? 14.749 -4.945 -5.524 1.00 0.00 87 PHE A O 5
ATOM 7362 N N . TRP A 1 88 ? 13.510 -6.752 -5.002 1.00 0.00 88 TRP A N 5
ATOM 7363 C CA . TRP A 1 88 ? 13.147 -6.271 -3.664 1.00 0.00 88 TRP A CA 5
ATOM 7364 C C . TRP A 1 88 ? 14.368 -5.939 -2.782 1.00 0.00 88 TRP A C 5
ATOM 7365 O O . TRP A 1 88 ? 14.195 -5.255 -1.769 1.00 0.00 88 TRP A O 5
ATOM 7386 N N . GLN A 1 89 ? 15.590 -6.280 -3.213 1.00 0.00 89 GLN A N 5
ATOM 7387 C CA . GLN A 1 89 ? 16.843 -5.729 -2.665 1.00 0.00 89 GLN A CA 5
ATOM 7388 C C . GLN A 1 89 ? 16.755 -4.223 -2.448 1.00 0.00 89 GLN A C 5
ATOM 7389 O O . GLN A 1 89 ? 17.159 -3.719 -1.399 1.00 0.00 89 GLN A O 5
ATOM 7403 N N . THR A 1 90 ? 16.269 -3.496 -3.451 1.00 0.00 90 THR A N 5
ATOM 7404 C CA . THR A 1 90 ? 16.267 -2.044 -3.463 1.00 0.00 90 THR A CA 5
ATOM 7405 C C . THR A 1 90 ? 15.437 -1.475 -2.291 1.00 0.00 90 THR A C 5
ATOM 7406 O O . THR A 1 90 ? 15.653 -0.333 -1.871 1.00 0.00 90 THR A O 5
ATOM 7417 N N . TYR A 1 91 ? 14.567 -2.294 -1.681 1.00 0.00 91 TYR A N 5
ATOM 7418 C CA . TYR A 1 91 ? 13.659 -1.945 -0.597 1.00 0.00 91 TYR A CA 5
ATOM 7419 C C . TYR A 1 91 ? 13.989 -2.634 0.730 1.00 0.00 91 TYR A C 5
ATOM 7420 O O . TYR A 1 91 ? 13.225 -2.482 1.686 1.00 0.00 91 TYR A O 5
ATOM 7438 N N . ALA A 1 92 ? 15.095 -3.378 0.839 1.00 0.00 92 ALA A N 5
ATOM 7439 C CA . ALA A 1 92 ? 15.375 -4.197 2.014 1.00 0.00 92 ALA A CA 5
ATOM 7440 C C . ALA A 1 92 ? 15.471 -3.345 3.284 1.00 0.00 92 ALA A C 5
ATOM 7441 O O . ALA A 1 92 ? 15.175 -3.853 4.371 1.00 0.00 92 ALA A O 5
ATOM 7448 N N . ALA A 1 93 ? 15.806 -2.054 3.146 1.00 0.00 93 ALA A N 5
ATOM 7449 C CA . ALA A 1 93 ? 15.932 -1.138 4.266 1.00 0.00 93 ALA A CA 5
ATOM 7450 C C . ALA A 1 93 ? 14.608 -0.809 4.970 1.00 0.00 93 ALA A C 5
ATOM 7451 O O . ALA A 1 93 ? 14.639 -0.276 6.082 1.00 0.00 93 ALA A O 5
ATOM 7458 N N . TRP A 1 94 ? 13.451 -1.121 4.380 1.00 0.00 94 TRP A N 5
ATOM 7459 C CA . TRP A 1 94 ? 12.135 -0.807 4.942 1.00 0.00 94 TRP A CA 5
ATOM 7460 C C . TRP A 1 94 ? 11.280 -2.064 5.106 1.00 0.00 94 TRP A C 5
ATOM 7461 O O . TRP A 1 94 ? 10.063 -1.962 5.220 1.00 0.00 94 TRP A O 5
ATOM 7482 N N . ILE A 1 95 ? 11.899 -3.243 5.074 1.00 0.00 95 ILE A N 5
ATOM 7483 C CA . ILE A 1 95 ? 11.248 -4.540 5.192 1.00 0.00 95 ILE A CA 5
ATOM 7484 C C . ILE A 1 95 ? 11.519 -5.049 6.611 1.00 0.00 95 ILE A C 5
ATOM 7485 O O . ILE A 1 95 ? 12.678 -5.159 7.024 1.00 0.00 95 ILE A O 5
ATOM 7501 N N . GLN A 1 96 ? 10.452 -5.341 7.359 1.00 0.00 96 GLN A N 5
ATOM 7502 C CA . GLN A 1 96 ? 10.460 -5.964 8.684 1.00 0.00 96 GLN A CA 5
ATOM 7503 C C . GLN A 1 96 ? 9.483 -7.155 8.738 1.00 0.00 96 GLN A C 5
ATOM 7504 O O . GLN A 1 96 ? 8.697 -7.331 7.798 1.00 0.00 96 GLN A O 5
ATOM 7518 N N . PRO A 1 97 ? 9.562 -8.017 9.771 1.00 0.00 97 PRO A N 5
ATOM 7519 C CA . PRO A 1 97 ? 8.554 -9.042 10.041 1.00 0.00 97 PRO A CA 5
ATOM 7520 C C . PRO A 1 97 ? 7.185 -8.427 10.395 1.00 0.00 97 PRO A C 5
ATOM 7521 O O . PRO A 1 97 ? 7.049 -7.208 10.521 1.00 0.00 97 PRO A O 5
ATOM 7532 N N . MET A 1 98 ? 6.172 -9.283 10.540 1.00 0.00 98 MET A N 5
ATOM 7533 C CA . MET A 1 98 ? 4.848 -8.958 11.070 1.00 0.00 98 MET A CA 5
ATOM 7534 C C . MET A 1 98 ? 4.742 -9.289 12.558 1.00 0.00 98 MET A C 5
ATOM 7535 O O . MET A 1 98 ? 5.610 -9.949 13.129 1.00 0.00 98 MET A O 5
ATOM 7549 N N . GLU A 1 99 ? 3.642 -8.854 13.183 1.00 0.00 99 GLU A N 5
ATOM 7550 C CA . GLU A 1 99 ? 3.177 -9.350 14.469 1.00 0.00 99 GLU A CA 5
ATOM 7551 C C . GLU A 1 99 ? 2.206 -10.519 14.268 1.00 0.00 99 GLU A C 5
ATOM 7552 O O . GLU A 1 99 ? 1.769 -10.793 13.143 1.00 0.00 99 GLU A O 5
ATOM 7564 N N . GLN A 1 100 ? 1.788 -11.121 15.388 1.00 0.00 100 GLN A N 5
ATOM 7565 C CA . GLN A 1 100 ? 1.205 -12.445 15.581 1.00 0.00 100 GLN A CA 5
ATOM 7566 C C . GLN A 1 100 ? 2.324 -13.479 15.460 1.00 0.00 100 GLN A C 5
ATOM 7567 O O . GLN A 1 100 ? 3.413 -13.206 16.010 1.00 0.00 100 GLN A O 5
ATOM 7581 N N . GLY A 1 1 ? -12.990 18.044 -6.882 1.00 0.00 1 GLY A N 6
ATOM 7582 C CA . GLY A 1 1 ? -13.324 17.024 -7.886 1.00 0.00 1 GLY A CA 6
ATOM 7583 C C . GLY A 1 1 ? -13.868 15.797 -7.182 1.00 0.00 1 GLY A C 6
ATOM 7584 O O . GLY A 1 1 ? -13.299 15.402 -6.166 1.00 0.00 1 GLY A O 6
ATOM 7588 N N . SER A 1 2 ? -14.945 15.193 -7.683 1.00 0.00 2 SER A N 6
ATOM 7589 C CA . SER A 1 2 ? -15.558 14.020 -7.064 1.00 0.00 2 SER A CA 6
ATOM 7590 C C . SER A 1 2 ? -14.562 12.857 -6.936 1.00 0.00 2 SER A C 6
ATOM 7591 O O . SER A 1 2 ? -13.638 12.734 -7.753 1.00 0.00 2 SER A O 6
ATOM 7599 N N . HIS A 1 3 ? -14.724 12.034 -5.900 1.00 0.00 3 HIS A N 6
ATOM 7600 C CA . HIS A 1 3 ? -13.966 10.831 -5.573 1.00 0.00 3 HIS A CA 6
ATOM 7601 C C . HIS A 1 3 ? -14.475 10.292 -4.250 1.00 0.00 3 HIS A C 6
ATOM 7602 O O . HIS A 1 3 ? -15.036 11.035 -3.442 1.00 0.00 3 HIS A O 6
ATOM 7616 N N . GLU A 1 4 ? -14.206 9.014 -4.009 1.00 0.00 4 GLU A N 6
ATOM 7617 C CA . GLU A 1 4 ? -14.676 8.316 -2.830 1.00 0.00 4 GLU A CA 6
ATOM 7618 C C . GLU A 1 4 ? -13.633 8.390 -1.707 1.00 0.00 4 GLU A C 6
ATOM 7619 O O . GLU A 1 4 ? -12.467 8.722 -1.950 1.00 0.00 4 GLU A O 6
ATOM 7631 N N . GLY A 1 5 ? -14.048 8.089 -0.479 1.00 0.00 5 GLY A N 6
ATOM 7632 C CA . GLY A 1 5 ? -13.275 8.287 0.738 1.00 0.00 5 GLY A CA 6
ATOM 7633 C C . GLY A 1 5 ? -12.875 6.993 1.435 1.00 0.00 5 GLY A C 6
ATOM 7634 O O . GLY A 1 5 ? -12.502 7.068 2.600 1.00 0.00 5 GLY A O 6
ATOM 7638 N N . GLU A 1 6 ? -12.931 5.833 0.767 1.00 0.00 6 GLU A N 6
ATOM 7639 C CA . GLU A 1 6 ? -12.450 4.559 1.270 1.00 0.00 6 GLU A CA 6
ATOM 7640 C C . GLU A 1 6 ? -11.057 4.275 0.662 1.00 0.00 6 GLU A C 6
ATOM 7641 O O . GLU A 1 6 ? -10.980 3.657 -0.410 1.00 0.00 6 GLU A O 6
ATOM 7653 N N . PRO A 1 7 ? -9.950 4.765 1.253 1.00 0.00 7 PRO A N 6
ATOM 7654 C CA . PRO A 1 7 ? -8.595 4.465 0.810 1.00 0.00 7 PRO A CA 6
ATOM 7655 C C . PRO A 1 7 ? -8.255 3.016 1.201 1.00 0.00 7 PRO A C 6
ATOM 7656 O O . PRO A 1 7 ? -7.548 2.769 2.185 1.00 0.00 7 PRO A O 6
ATOM 7667 N N . VAL A 1 8 ? -8.731 2.033 0.444 1.00 0.00 8 VAL A N 6
ATOM 7668 C CA . VAL A 1 8 ? -8.424 0.619 0.653 1.00 0.00 8 VAL A CA 6
ATOM 7669 C C . VAL A 1 8 ? -8.273 -0.036 -0.711 1.00 0.00 8 VAL A C 6
ATOM 7670 O O . VAL A 1 8 ? -8.857 0.432 -1.695 1.00 0.00 8 VAL A O 6
ATOM 7683 N N . VAL A 1 9 ? -7.512 -1.130 -0.748 1.00 0.00 9 VAL A N 6
ATOM 7684 C CA . VAL A 1 9 ? -7.489 -2.050 -1.867 1.00 0.00 9 VAL A CA 6
ATOM 7685 C C . VAL A 1 9 ? -8.828 -2.801 -1.931 1.00 0.00 9 VAL A C 6
ATOM 7686 O O . VAL A 1 9 ? -9.512 -2.993 -0.923 1.00 0.00 9 VAL A O 6
ATOM 7699 N N . GLY A 1 10 ? -9.185 -3.275 -3.117 1.00 0.00 10 GLY A N 6
ATOM 7700 C CA . GLY A 1 10 ? -10.348 -4.100 -3.380 1.00 0.00 10 GLY A CA 6
ATOM 7701 C C . GLY A 1 10 ? -10.065 -4.871 -4.651 1.00 0.00 10 GLY A C 6
ATOM 7702 O O . GLY A 1 10 ? -9.792 -6.067 -4.588 1.00 0.00 10 GLY A O 6
ATOM 7706 N N . MET A 1 11 ? -10.045 -4.179 -5.787 1.00 0.00 11 MET A N 6
ATOM 7707 C CA . MET A 1 11 ? -9.577 -4.685 -7.073 1.00 0.00 11 MET A CA 6
ATOM 7708 C C . MET A 1 11 ? -8.930 -3.549 -7.863 1.00 0.00 11 MET A C 6
ATOM 7709 O O . MET A 1 11 ? -7.808 -3.698 -8.361 1.00 0.00 11 MET A O 6
ATOM 7723 N N . ASP A 1 12 ? -9.644 -2.430 -8.008 1.00 0.00 12 ASP A N 6
ATOM 7724 C CA . ASP A 1 12 ? -9.272 -1.351 -8.911 1.00 0.00 12 ASP A CA 6
ATOM 7725 C C . ASP A 1 12 ? -8.280 -0.423 -8.221 1.00 0.00 12 ASP A C 6
ATOM 7726 O O . ASP A 1 12 ? -8.588 0.189 -7.197 1.00 0.00 12 ASP A O 6
ATOM 7735 N N . LYS A 1 13 ? -7.041 -0.367 -8.707 1.00 0.00 13 LYS A N 6
ATOM 7736 C CA . LYS A 1 13 ? -5.927 0.265 -8.002 1.00 0.00 13 LYS A CA 6
ATOM 7737 C C . LYS A 1 13 ? -5.916 1.787 -8.006 1.00 0.00 13 LYS A C 6
ATOM 7738 O O . LYS A 1 13 ? -4.986 2.377 -7.465 1.00 0.00 13 LYS A O 6
ATOM 7757 N N . SER A 1 14 ? -6.955 2.437 -8.507 1.00 0.00 14 SER A N 6
ATOM 7758 C CA . SER A 1 14 ? -6.970 3.877 -8.664 1.00 0.00 14 SER A CA 6
ATOM 7759 C C . SER A 1 14 ? -7.417 4.661 -7.422 1.00 0.00 14 SER A C 6
ATOM 7760 O O . SER A 1 14 ? -7.576 5.881 -7.499 1.00 0.00 14 SER A O 6
ATOM 7768 N N . LEU A 1 15 ? -7.651 3.992 -6.287 1.00 0.00 15 LEU A N 6
ATOM 7769 C CA . LEU A 1 15 ? -8.475 4.502 -5.191 1.00 0.00 15 LEU A CA 6
ATOM 7770 C C . LEU A 1 15 ? -7.667 5.000 -3.984 1.00 0.00 15 LEU A C 6
ATOM 7771 O O . LEU A 1 15 ? -8.257 5.323 -2.951 1.00 0.00 15 LEU A O 6
ATOM 7787 N N . PHE A 1 16 ? -6.334 5.028 -4.055 1.00 0.00 16 PHE A N 6
ATOM 7788 C CA . PHE A 1 16 ? -5.501 5.189 -2.867 1.00 0.00 16 PHE A CA 6
ATOM 7789 C C . PHE A 1 16 ? -5.320 6.663 -2.539 1.00 0.00 16 PHE A C 6
ATOM 7790 O O . PHE A 1 16 ? -5.651 7.076 -1.423 1.00 0.00 16 PHE A O 6
ATOM 7807 N N . ALA A 1 17 ? -4.793 7.420 -3.502 1.00 0.00 17 ALA A N 6
ATOM 7808 C CA . ALA A 1 17 ? -4.335 8.791 -3.409 1.00 0.00 17 ALA A CA 6
ATOM 7809 C C . ALA A 1 17 ? -5.517 9.742 -3.195 1.00 0.00 17 ALA A C 6
ATOM 7810 O O . ALA A 1 17 ? -6.044 10.331 -4.145 1.00 0.00 17 ALA A O 6
ATOM 7817 N N . GLY A 1 18 ? -5.926 9.920 -1.947 1.00 0.00 18 GLY A N 6
ATOM 7818 C CA . GLY A 1 18 ? -6.965 10.858 -1.548 1.00 0.00 18 GLY A CA 6
ATOM 7819 C C . GLY A 1 18 ? -7.049 11.044 -0.038 1.00 0.00 18 GLY A C 6
ATOM 7820 O O . GLY A 1 18 ? -7.596 12.054 0.402 1.00 0.00 18 GLY A O 6
ATOM 7824 N N . ASN A 1 19 ? -6.483 10.137 0.768 1.00 0.00 19 ASN A N 6
ATOM 7825 C CA . ASN A 1 19 ? -6.435 10.289 2.230 1.00 0.00 19 ASN A CA 6
ATOM 7826 C C . ASN A 1 19 ? -4.990 10.510 2.709 1.00 0.00 19 ASN A C 6
ATOM 7827 O O . ASN A 1 19 ? -4.159 9.616 2.567 1.00 0.00 19 ASN A O 6
ATOM 7838 N N . THR A 1 20 ? -4.649 11.672 3.273 1.00 0.00 20 THR A N 6
ATOM 7839 C CA . THR A 1 20 ? -3.301 11.970 3.780 1.00 0.00 20 THR A CA 6
ATOM 7840 C C . THR A 1 20 ? -2.945 11.243 5.093 1.00 0.00 20 THR A C 6
ATOM 7841 O O . THR A 1 20 ? -1.859 11.472 5.613 1.00 0.00 20 THR A O 6
ATOM 7852 N N . VAL A 1 21 ? -3.834 10.435 5.679 1.00 0.00 21 VAL A N 6
ATOM 7853 C CA . VAL A 1 21 ? -3.893 10.145 7.121 1.00 0.00 21 VAL A CA 6
ATOM 7854 C C . VAL A 1 21 ? -3.880 8.628 7.374 1.00 0.00 21 VAL A C 6
ATOM 7855 O O . VAL A 1 21 ? -3.753 8.183 8.519 1.00 0.00 21 VAL A O 6
ATOM 7868 N N . ILE A 1 22 ? -4.004 7.830 6.312 1.00 0.00 22 ILE A N 6
ATOM 7869 C CA . ILE A 1 22 ? -3.912 6.391 6.276 1.00 0.00 22 ILE A CA 6
ATOM 7870 C C . ILE A 1 22 ? -2.490 5.999 6.646 1.00 0.00 22 ILE A C 6
ATOM 7871 O O . ILE A 1 22 ? -1.595 6.048 5.805 1.00 0.00 22 ILE A O 6
ATOM 7887 N N . ARG A 1 23 ? -2.274 5.614 7.902 1.00 0.00 23 ARG A N 6
ATOM 7888 C CA . ARG A 1 23 ? -0.947 5.179 8.317 1.00 0.00 23 ARG A CA 6
ATOM 7889 C C . ARG A 1 23 ? -0.725 3.703 8.035 1.00 0.00 23 ARG A C 6
ATOM 7890 O O . ARG A 1 23 ? 0.410 3.264 8.145 1.00 0.00 23 ARG A O 6
ATOM 7911 N N . GLU A 1 24 ? -1.758 2.948 7.661 1.00 0.00 24 GLU A N 6
ATOM 7912 C CA . GLU A 1 24 ? -1.693 1.492 7.514 1.00 0.00 24 GLU A CA 6
ATOM 7913 C C . GLU A 1 24 ? -2.516 1.083 6.299 1.00 0.00 24 GLU A C 6
ATOM 7914 O O . GLU A 1 24 ? -3.662 1.523 6.179 1.00 0.00 24 GLU A O 6
ATOM 7926 N N . ILE A 1 25 ? -1.968 0.193 5.466 1.00 0.00 25 ILE A N 6
ATOM 7927 C CA . ILE A 1 25 ? -2.682 -0.498 4.393 1.00 0.00 25 ILE A CA 6
ATOM 7928 C C . ILE A 1 25 ? -2.319 -1.975 4.531 1.00 0.00 25 ILE A C 6
ATOM 7929 O O . ILE A 1 25 ? -1.133 -2.309 4.502 1.00 0.00 25 ILE A O 6
ATOM 7945 N N . THR A 1 26 ? -3.297 -2.859 4.691 1.00 0.00 26 THR A N 6
ATOM 7946 C CA . THR A 1 26 ? -3.092 -4.280 4.417 1.00 0.00 26 THR A CA 6
ATOM 7947 C C . THR A 1 26 ? -3.272 -4.491 2.906 1.00 0.00 26 THR A C 6
ATOM 7948 O O . THR A 1 26 ? -4.168 -3.890 2.309 1.00 0.00 26 THR A O 6
ATOM 7959 N N . VAL A 1 27 ? -2.463 -5.346 2.278 1.00 0.00 27 VAL A N 6
ATOM 7960 C CA . VAL A 1 27 ? -2.570 -5.686 0.863 1.00 0.00 27 VAL A CA 6
ATOM 7961 C C . VAL A 1 27 ? -2.345 -7.187 0.711 1.00 0.00 27 VAL A C 6
ATOM 7962 O O . VAL A 1 27 ? -1.497 -7.761 1.393 1.00 0.00 27 VAL A O 6
ATOM 7975 N N . GLN A 1 28 ? -3.078 -7.800 -0.213 1.00 0.00 28 GLN A N 6
ATOM 7976 C CA . GLN A 1 28 ? -2.924 -9.193 -0.601 1.00 0.00 28 GLN A CA 6
ATOM 7977 C C . GLN A 1 28 ? -1.971 -9.308 -1.797 1.00 0.00 28 GLN A C 6
ATOM 7978 O O . GLN A 1 28 ? -1.694 -8.311 -2.478 1.00 0.00 28 GLN A O 6
ATOM 7992 N N . PRO A 1 29 ? -1.464 -10.516 -2.083 1.00 0.00 29 PRO A N 6
ATOM 7993 C CA . PRO A 1 29 ? -0.747 -10.792 -3.313 1.00 0.00 29 PRO A CA 6
ATOM 7994 C C . PRO A 1 29 ? -1.717 -10.766 -4.504 1.00 0.00 29 PRO A C 6
ATOM 7995 O O . PRO A 1 29 ? -2.933 -10.728 -4.329 1.00 0.00 29 PRO A O 6
ATOM 8006 N N . ASN A 1 30 ? -1.162 -10.825 -5.716 1.00 0.00 30 ASN A N 6
ATOM 8007 C CA . ASN A 1 30 ? -1.862 -11.014 -6.989 1.00 0.00 30 ASN A CA 6
ATOM 8008 C C . ASN A 1 30 ? -3.075 -10.085 -7.178 1.00 0.00 30 ASN A C 6
ATOM 8009 O O . ASN A 1 30 ? -4.079 -10.497 -7.766 1.00 0.00 30 ASN A O 6
ATOM 8020 N N . ILE A 1 31 ? -3.020 -8.835 -6.690 1.00 0.00 31 ILE A N 6
ATOM 8021 C CA . ILE A 1 31 ? -4.183 -7.943 -6.635 1.00 0.00 31 ILE A CA 6
ATOM 8022 C C . ILE A 1 31 ? -3.878 -6.549 -7.195 1.00 0.00 31 ILE A C 6
ATOM 8023 O O . ILE A 1 31 ? -3.962 -5.530 -6.516 1.00 0.00 31 ILE A O 6
ATOM 8039 N N . GLY A 1 32 ? -3.555 -6.487 -8.475 1.00 0.00 32 GLY A N 6
ATOM 8040 C CA . GLY A 1 32 ? -3.407 -5.265 -9.240 1.00 0.00 32 GLY A CA 6
ATOM 8041 C C . GLY A 1 32 ? -2.009 -4.673 -9.108 1.00 0.00 32 GLY A C 6
ATOM 8042 O O . GLY A 1 32 ? -1.281 -4.934 -8.145 1.00 0.00 32 GLY A O 6
ATOM 8046 N N . LEU A 1 33 ? -1.648 -3.825 -10.071 1.00 0.00 33 LEU A N 6
ATOM 8047 C CA . LEU A 1 33 ? -0.315 -3.249 -10.217 1.00 0.00 33 LEU A CA 6
ATOM 8048 C C . LEU A 1 33 ? 0.027 -2.310 -9.053 1.00 0.00 33 LEU A C 6
ATOM 8049 O O . LEU A 1 33 ? -0.842 -1.963 -8.251 1.00 0.00 33 LEU A O 6
ATOM 8065 N N . LEU A 1 34 ? 1.293 -1.902 -8.939 1.00 0.00 34 LEU A N 6
ATOM 8066 C CA . LEU A 1 34 ? 1.756 -0.863 -8.032 1.00 0.00 34 LEU A CA 6
ATOM 8067 C C . LEU A 1 34 ? 2.659 0.047 -8.857 1.00 0.00 34 LEU A C 6
ATOM 8068 O O . LEU A 1 34 ? 3.857 -0.216 -8.942 1.00 0.00 34 LEU A O 6
ATOM 8084 N N . TYR A 1 35 ? 2.088 1.021 -9.567 1.00 0.00 35 TYR A N 6
ATOM 8085 C CA . TYR A 1 35 ? 2.859 1.862 -10.481 1.00 0.00 35 TYR A CA 6
ATOM 8086 C C . TYR A 1 35 ? 3.512 3.023 -9.728 1.00 0.00 35 TYR A C 6
ATOM 8087 O O . TYR A 1 35 ? 3.095 3.367 -8.616 1.00 0.00 35 TYR A O 6
ATOM 8105 N N . ASP A 1 36 ? 4.521 3.650 -10.330 1.00 0.00 36 ASP A N 6
ATOM 8106 C CA . ASP A 1 36 ? 5.159 4.825 -9.749 1.00 0.00 36 ASP A CA 6
ATOM 8107 C C . ASP A 1 36 ? 4.140 5.959 -9.652 1.00 0.00 36 ASP A C 6
ATOM 8108 O O . ASP A 1 36 ? 3.477 6.312 -10.628 1.00 0.00 36 ASP A O 6
ATOM 8117 N N . GLY A 1 37 ? 3.984 6.515 -8.454 1.00 0.00 37 GLY A N 6
ATOM 8118 C CA . GLY A 1 37 ? 3.064 7.618 -8.196 1.00 0.00 37 GLY A CA 6
ATOM 8119 C C . GLY A 1 37 ? 1.645 7.190 -7.803 1.00 0.00 37 GLY A C 6
ATOM 8120 O O . GLY A 1 37 ? 0.754 8.039 -7.790 1.00 0.00 37 GLY A O 6
ATOM 8124 N N . MET A 1 38 ? 1.387 5.912 -7.496 1.00 0.00 38 MET A N 6
ATOM 8125 C CA . MET A 1 38 ? 0.112 5.441 -6.968 1.00 0.00 38 MET A CA 6
ATOM 8126 C C . MET A 1 38 ? -0.224 6.065 -5.604 1.00 0.00 38 MET A C 6
ATOM 8127 O O . MET A 1 38 ? -1.397 6.300 -5.312 1.00 0.00 38 MET A O 6
ATOM 8141 N N . PHE A 1 39 ? 0.789 6.348 -4.777 1.00 0.00 39 PHE A N 6
ATOM 8142 C CA . PHE A 1 39 ? 0.668 6.869 -3.412 1.00 0.00 39 PHE A CA 6
ATOM 8143 C C . PHE A 1 39 ? 1.078 8.343 -3.349 1.00 0.00 39 PHE A C 6
ATOM 8144 O O . PHE A 1 39 ? 1.608 8.809 -2.338 1.00 0.00 39 PHE A O 6
ATOM 8161 N N . SER A 1 40 ? 0.891 9.074 -4.446 1.00 0.00 40 SER A N 6
ATOM 8162 C CA . SER A 1 40 ? 1.366 10.437 -4.600 1.00 0.00 40 SER A CA 6
ATOM 8163 C C . SER A 1 40 ? 0.603 11.319 -3.608 1.00 0.00 40 SER A C 6
ATOM 8164 O O . SER A 1 40 ? -0.578 11.604 -3.815 1.00 0.00 40 SER A O 6
ATOM 8172 N N . GLY A 1 41 ? 1.243 11.691 -2.496 1.00 0.00 41 GLY A N 6
ATOM 8173 C CA . GLY A 1 41 ? 0.635 12.506 -1.450 1.00 0.00 41 GLY A CA 6
ATOM 8174 C C . GLY A 1 41 ? 0.080 11.692 -0.274 1.00 0.00 41 GLY A C 6
ATOM 8175 O O . GLY A 1 41 ? -0.648 12.244 0.553 1.00 0.00 41 GLY A O 6
ATOM 8179 N N . CYS A 1 42 ? 0.402 10.398 -0.150 1.00 0.00 42 CYS A N 6
ATOM 8180 C CA . CYS A 1 42 ? 0.044 9.591 1.019 1.00 0.00 42 CYS A CA 6
ATOM 8181 C C . CYS A 1 42 ? 0.973 9.944 2.195 1.00 0.00 42 CYS A C 6
ATOM 8182 O O . CYS A 1 42 ? 1.757 9.117 2.655 1.00 0.00 42 CYS A O 6
ATOM 8190 N N . THR A 1 43 ? 0.916 11.186 2.667 1.00 0.00 43 THR A N 6
ATOM 8191 C CA . THR A 1 43 ? 1.981 11.818 3.431 1.00 0.00 43 THR A CA 6
ATOM 8192 C C . THR A 1 43 ? 2.126 11.315 4.875 1.00 0.00 43 THR A C 6
ATOM 8193 O O . THR A 1 43 ? 3.141 11.612 5.507 1.00 0.00 43 THR A O 6
ATOM 8204 N N . ALA A 1 44 ? 1.162 10.558 5.418 1.00 0.00 44 ALA A N 6
ATOM 8205 C CA . ALA A 1 44 ? 1.273 9.935 6.738 1.00 0.00 44 ALA A CA 6
ATOM 8206 C C . ALA A 1 44 ? 1.328 8.407 6.652 1.00 0.00 44 ALA A C 6
ATOM 8207 O O . ALA A 1 44 ? 1.121 7.739 7.662 1.00 0.00 44 ALA A O 6
ATOM 8214 N N . LEU A 1 45 ? 1.553 7.837 5.465 1.00 0.00 45 LEU A N 6
ATOM 8215 C CA . LEU A 1 45 ? 1.665 6.395 5.296 1.00 0.00 45 LEU A CA 6
ATOM 8216 C C . LEU A 1 45 ? 2.904 5.925 6.041 1.00 0.00 45 LEU A C 6
ATOM 8217 O O . LEU A 1 45 ? 4.006 6.338 5.692 1.00 0.00 45 LEU A O 6
ATOM 8233 N N . GLU A 1 46 ? 2.741 5.073 7.054 1.00 0.00 46 GLU A N 6
ATOM 8234 C CA . GLU A 1 46 ? 3.843 4.607 7.891 1.00 0.00 46 GLU A CA 6
ATOM 8235 C C . GLU A 1 46 ? 3.924 3.086 7.987 1.00 0.00 46 GLU A C 6
ATOM 8236 O O . GLU A 1 46 ? 4.922 2.573 8.506 1.00 0.00 46 GLU A O 6
ATOM 8248 N N . LYS A 1 47 ? 2.929 2.354 7.478 1.00 0.00 47 LYS A N 6
ATOM 8249 C CA . LYS A 1 47 ? 2.910 0.906 7.462 1.00 0.00 47 LYS A CA 6
ATOM 8250 C C . LYS A 1 47 ? 2.172 0.354 6.258 1.00 0.00 47 LYS A C 6
ATOM 8251 O O . LYS A 1 47 ? 1.180 0.918 5.799 1.00 0.00 47 LYS A O 6
ATOM 8270 N N . LEU A 1 48 ? 2.618 -0.807 5.802 1.00 0.00 48 LEU A N 6
ATOM 8271 C CA . LEU A 1 48 ? 2.134 -1.477 4.615 1.00 0.00 48 LEU A CA 6
ATOM 8272 C C . LEU A 1 48 ? 2.333 -2.965 4.829 1.00 0.00 48 LEU A C 6
ATOM 8273 O O . LEU A 1 48 ? 3.440 -3.494 4.702 1.00 0.00 48 LEU A O 6
ATOM 8289 N N . ILE A 1 49 ? 1.255 -3.632 5.190 1.00 0.00 49 ILE A N 6
ATOM 8290 C CA . ILE A 1 49 ? 1.274 -5.034 5.545 1.00 0.00 49 ILE A CA 6
ATOM 8291 C C . ILE A 1 49 ? 0.938 -5.817 4.285 1.00 0.00 49 ILE A C 6
ATOM 8292 O O . ILE A 1 49 ? 0.051 -5.427 3.527 1.00 0.00 49 ILE A O 6
ATOM 8308 N N . LEU A 1 50 ? 1.647 -6.918 4.057 1.00 0.00 50 LEU A N 6
ATOM 8309 C CA . LEU A 1 50 ? 1.511 -7.743 2.865 1.00 0.00 50 LEU A CA 6
ATOM 8310 C C . LEU A 1 50 ? 1.184 -9.170 3.285 1.00 0.00 50 LEU A C 6
ATOM 8311 O O . LEU A 1 50 ? 1.920 -9.737 4.091 1.00 0.00 50 LEU A O 6
ATOM 8327 N N . THR A 1 51 ? 0.153 -9.778 2.707 1.00 0.00 51 THR A N 6
ATOM 8328 C CA . THR A 1 51 ? -0.404 -11.054 3.154 1.00 0.00 51 THR A CA 6
ATOM 8329 C C . THR A 1 51 ? -0.185 -12.160 2.107 1.00 0.00 51 THR A C 6
ATOM 8330 O O . THR A 1 51 ? -1.068 -12.982 1.838 1.00 0.00 51 THR A O 6
ATOM 8341 N N . GLY A 1 52 ? 0.959 -12.118 1.416 1.00 0.00 52 GLY A N 6
ATOM 8342 C CA . GLY A 1 52 ? 1.377 -13.131 0.458 1.00 0.00 52 GLY A CA 6
ATOM 8343 C C . GLY A 1 52 ? 2.820 -13.499 0.742 1.00 0.00 52 GLY A C 6
ATOM 8344 O O . GLY A 1 52 ? 3.626 -12.616 1.040 1.00 0.00 52 GLY A O 6
ATOM 8348 N N . GLU A 1 53 ? 3.133 -14.785 0.643 1.00 0.00 53 GLU A N 6
ATOM 8349 C CA . GLU A 1 53 ? 4.342 -15.367 1.211 1.00 0.00 53 GLU A CA 6
ATOM 8350 C C . GLU A 1 53 ? 5.588 -15.156 0.335 1.00 0.00 53 GLU A C 6
ATOM 8351 O O . GLU A 1 53 ? 6.643 -15.716 0.638 1.00 0.00 53 GLU A O 6
ATOM 8363 N N . ASP A 1 54 ? 5.502 -14.423 -0.777 1.00 0.00 54 ASP A N 6
ATOM 8364 C CA . ASP A 1 54 ? 6.521 -14.426 -1.823 1.00 0.00 54 ASP A CA 6
ATOM 8365 C C . ASP A 1 54 ? 6.516 -13.068 -2.546 1.00 0.00 54 ASP A C 6
ATOM 8366 O O . ASP A 1 54 ? 5.434 -12.507 -2.738 1.00 0.00 54 ASP A O 6
ATOM 8375 N N . PRO A 1 55 ? 7.673 -12.541 -2.980 1.00 0.00 55 PRO A N 6
ATOM 8376 C CA . PRO A 1 55 ? 7.761 -11.241 -3.637 1.00 0.00 55 PRO A CA 6
ATOM 8377 C C . PRO A 1 55 ? 7.217 -11.249 -5.065 1.00 0.00 55 PRO A C 6
ATOM 8378 O O . PRO A 1 55 ? 6.574 -10.283 -5.470 1.00 0.00 55 PRO A O 6
ATOM 8389 N N . SER A 1 56 ? 7.438 -12.316 -5.836 1.00 0.00 56 SER A N 6
ATOM 8390 C CA . SER A 1 56 ? 7.026 -12.387 -7.234 1.00 0.00 56 SER A CA 6
ATOM 8391 C C . SER A 1 56 ? 5.512 -12.602 -7.380 1.00 0.00 56 SER A C 6
ATOM 8392 O O . SER A 1 56 ? 4.980 -12.490 -8.486 1.00 0.00 56 SER A O 6
ATOM 8400 N N . ALA A 1 57 ? 4.793 -12.839 -6.276 1.00 0.00 57 ALA A N 6
ATOM 8401 C CA . ALA A 1 57 ? 3.340 -12.752 -6.215 1.00 0.00 57 ALA A CA 6
ATOM 8402 C C . ALA A 1 57 ? 2.846 -11.296 -6.149 1.00 0.00 57 ALA A C 6
ATOM 8403 O O . ALA A 1 57 ? 1.642 -11.043 -6.271 1.00 0.00 57 ALA A O 6
ATOM 8410 N N . TYR A 1 58 ? 3.730 -10.319 -5.932 1.00 0.00 58 TYR A N 6
ATOM 8411 C CA . TYR A 1 58 ? 3.382 -8.908 -5.919 1.00 0.00 58 TYR A CA 6
ATOM 8412 C C . TYR A 1 58 ? 3.691 -8.266 -7.261 1.00 0.00 58 TYR A C 6
ATOM 8413 O O . TYR A 1 58 ? 4.191 -8.881 -8.206 1.00 0.00 58 TYR A O 6
ATOM 8431 N N . SER A 1 59 ? 3.263 -7.020 -7.357 1.00 0.00 59 SER A N 6
ATOM 8432 C CA . SER A 1 59 ? 3.536 -6.044 -8.375 1.00 0.00 59 SER A CA 6
ATOM 8433 C C . SER A 1 59 ? 4.574 -5.074 -7.795 1.00 0.00 59 SER A C 6
ATOM 8434 O O . SER A 1 59 ? 5.162 -5.343 -6.744 1.00 0.00 59 SER A O 6
ATOM 8442 N N . ALA A 1 60 ? 4.728 -3.918 -8.444 1.00 0.00 60 ALA A N 6
ATOM 8443 C CA . ALA A 1 60 ? 5.742 -2.884 -8.295 1.00 0.00 60 ALA A CA 6
ATOM 8444 C C . ALA A 1 60 ? 7.043 -3.312 -8.957 1.00 0.00 60 ALA A C 6
ATOM 8445 O O . ALA A 1 60 ? 7.461 -4.468 -8.852 1.00 0.00 60 ALA A O 6
ATOM 8452 N N . GLY A 1 61 ? 7.706 -2.336 -9.566 1.00 0.00 61 GLY A N 6
ATOM 8453 C CA . GLY A 1 61 ? 9.066 -2.529 -10.053 1.00 0.00 61 GLY A CA 6
ATOM 8454 C C . GLY A 1 61 ? 9.724 -1.241 -10.518 1.00 0.00 61 GLY A C 6
ATOM 8455 O O . GLY A 1 61 ? 10.926 -1.058 -10.355 1.00 0.00 61 GLY A O 6
ATOM 8459 N N . ASP A 1 62 ? 8.920 -0.327 -11.037 1.00 0.00 62 ASP A N 6
ATOM 8460 C CA . ASP A 1 62 ? 9.255 1.040 -11.389 1.00 0.00 62 ASP A CA 6
ATOM 8461 C C . ASP A 1 62 ? 9.628 1.831 -10.138 1.00 0.00 62 ASP A C 6
ATOM 8462 O O . ASP A 1 62 ? 10.628 2.547 -10.143 1.00 0.00 62 ASP A O 6
ATOM 8471 N N . GLY A 1 63 ? 8.853 1.706 -9.062 1.00 0.00 63 GLY A N 6
ATOM 8472 C CA . GLY A 1 63 ? 8.898 2.676 -7.985 1.00 0.00 63 GLY A CA 6
ATOM 8473 C C . GLY A 1 63 ? 7.679 2.596 -7.090 1.00 0.00 63 GLY A C 6
ATOM 8474 O O . GLY A 1 63 ? 6.875 3.521 -7.111 1.00 0.00 63 GLY A O 6
ATOM 8478 N N . LEU A 1 64 ? 7.558 1.538 -6.274 1.00 0.00 64 LEU A N 6
ATOM 8479 C CA . LEU A 1 64 ? 6.376 1.284 -5.447 1.00 0.00 64 LEU A CA 6
ATOM 8480 C C . LEU A 1 64 ? 5.916 2.559 -4.758 1.00 0.00 64 LEU A C 6
ATOM 8481 O O . LEU A 1 64 ? 4.781 2.996 -4.930 1.00 0.00 64 LEU A O 6
ATOM 8497 N N . ARG A 1 65 ? 6.768 3.095 -3.887 1.00 0.00 65 ARG A N 6
ATOM 8498 C CA . ARG A 1 65 ? 6.308 4.097 -2.946 1.00 0.00 65 ARG A CA 6
ATOM 8499 C C . ARG A 1 65 ? 6.219 5.476 -3.571 1.00 0.00 65 ARG A C 6
ATOM 8500 O O . ARG A 1 65 ? 5.711 6.359 -2.894 1.00 0.00 65 ARG A O 6
ATOM 8521 N N . ASP A 1 66 ? 6.738 5.664 -4.790 1.00 0.00 66 ASP A N 6
ATOM 8522 C CA . ASP A 1 66 ? 7.151 6.954 -5.333 1.00 0.00 66 ASP A CA 6
ATOM 8523 C C . ASP A 1 66 ? 6.094 8.014 -5.052 1.00 0.00 66 ASP A C 6
ATOM 8524 O O . ASP A 1 66 ? 4.966 7.888 -5.533 1.00 0.00 66 ASP A O 6
ATOM 8533 N N . GLY A 1 67 ? 6.425 8.985 -4.200 1.00 0.00 67 GLY A N 6
ATOM 8534 C CA . GLY A 1 67 ? 5.487 9.996 -3.732 1.00 0.00 67 GLY A CA 6
ATOM 8535 C C . GLY A 1 67 ? 5.111 9.881 -2.248 1.00 0.00 67 GLY A C 6
ATOM 8536 O O . GLY A 1 67 ? 4.438 10.783 -1.739 1.00 0.00 67 GLY A O 6
ATOM 8540 N N . ALA A 1 68 ? 5.548 8.833 -1.541 1.00 0.00 68 ALA A N 6
ATOM 8541 C CA . ALA A 1 68 ? 5.491 8.687 -0.085 1.00 0.00 68 ALA A CA 6
ATOM 8542 C C . ALA A 1 68 ? 6.671 7.833 0.425 1.00 0.00 68 ALA A C 6
ATOM 8543 O O . ALA A 1 68 ? 7.402 7.219 -0.357 1.00 0.00 68 ALA A O 6
ATOM 8550 N N . ASP A 1 69 ? 6.831 7.727 1.751 1.00 0.00 69 ASP A N 6
ATOM 8551 C CA . ASP A 1 69 ? 7.868 6.918 2.400 1.00 0.00 69 ASP A CA 6
ATOM 8552 C C . ASP A 1 69 ? 7.274 6.235 3.632 1.00 0.00 69 ASP A C 6
ATOM 8553 O O . ASP A 1 69 ? 7.366 6.718 4.762 1.00 0.00 69 ASP A O 6
ATOM 8562 N N . PHE A 1 70 ? 6.593 5.116 3.373 1.00 0.00 70 PHE A N 6
ATOM 8563 C CA . PHE A 1 70 ? 5.981 4.254 4.376 1.00 0.00 70 PHE A CA 6
ATOM 8564 C C . PHE A 1 70 ? 6.947 3.116 4.712 1.00 0.00 70 PHE A C 6
ATOM 8565 O O . PHE A 1 70 ? 8.079 3.096 4.230 1.00 0.00 70 PHE A O 6
ATOM 8582 N N . LEU A 1 71 ? 6.540 2.180 5.567 1.00 0.00 71 LEU A N 6
ATOM 8583 C CA . LEU A 1 71 ? 7.340 1.025 5.994 1.00 0.00 71 LEU A CA 6
ATOM 8584 C C . LEU A 1 71 ? 6.569 -0.235 5.610 1.00 0.00 71 LEU A C 6
ATOM 8585 O O . LEU A 1 71 ? 5.355 -0.174 5.465 1.00 0.00 71 LEU A O 6
ATOM 8601 N N . ILE A 1 72 ? 7.225 -1.382 5.471 1.00 0.00 72 ILE A N 6
ATOM 8602 C CA . ILE A 1 72 ? 6.624 -2.636 4.992 1.00 0.00 72 ILE A CA 6
ATOM 8603 C C . ILE A 1 72 ? 6.735 -3.687 6.093 1.00 0.00 72 ILE A C 6
ATOM 8604 O O . ILE A 1 72 ? 7.797 -3.833 6.706 1.00 0.00 72 ILE A O 6
ATOM 8620 N N . CYS A 1 73 ? 5.688 -4.488 6.287 1.00 0.00 73 CYS A N 6
ATOM 8621 C CA . CYS A 1 73 ? 5.704 -5.679 7.124 1.00 0.00 73 CYS A CA 6
ATOM 8622 C C . CYS A 1 73 ? 5.283 -6.901 6.308 1.00 0.00 73 CYS A C 6
ATOM 8623 O O . CYS A 1 73 ? 4.295 -6.849 5.575 1.00 0.00 73 CYS A O 6
ATOM 8631 N N . VAL A 1 74 ? 6.025 -7.994 6.479 1.00 0.00 74 VAL A N 6
ATOM 8632 C CA . VAL A 1 74 ? 5.813 -9.293 5.834 1.00 0.00 74 VAL A CA 6
ATOM 8633 C C . VAL A 1 74 ? 6.007 -10.368 6.913 1.00 0.00 74 VAL A C 6
ATOM 8634 O O . VAL A 1 74 ? 6.690 -10.082 7.899 1.00 0.00 74 VAL A O 6
ATOM 8647 N N . PRO A 1 75 ? 5.433 -11.576 6.811 1.00 0.00 75 PRO A N 6
ATOM 8648 C CA . PRO A 1 75 ? 5.621 -12.596 7.830 1.00 0.00 75 PRO A CA 6
ATOM 8649 C C . PRO A 1 75 ? 7.069 -13.093 7.796 1.00 0.00 75 PRO A C 6
ATOM 8650 O O . PRO A 1 75 ? 7.708 -13.058 6.741 1.00 0.00 75 PRO A O 6
ATOM 8661 N N . GLU A 1 76 ? 7.590 -13.593 8.918 1.00 0.00 76 GLU A N 6
ATOM 8662 C CA . GLU A 1 76 ? 8.986 -14.036 8.988 1.00 0.00 76 GLU A CA 6
ATOM 8663 C C . GLU A 1 76 ? 9.311 -15.130 7.960 1.00 0.00 76 GLU A C 6
ATOM 8664 O O . GLU A 1 76 ? 10.437 -15.206 7.460 1.00 0.00 76 GLU A O 6
ATOM 8676 N N . GLU A 1 77 ? 8.318 -15.950 7.612 1.00 0.00 77 GLU A N 6
ATOM 8677 C CA . GLU A 1 77 ? 8.445 -17.028 6.639 1.00 0.00 77 GLU A CA 6
ATOM 8678 C C . GLU A 1 77 ? 8.681 -16.480 5.228 1.00 0.00 77 GLU A C 6
ATOM 8679 O O . GLU A 1 77 ? 9.355 -17.124 4.420 1.00 0.00 77 GLU A O 6
ATOM 8691 N N . ALA A 1 78 ? 8.165 -15.287 4.932 1.00 0.00 78 ALA A N 6
ATOM 8692 C CA . ALA A 1 78 ? 8.351 -14.606 3.662 1.00 0.00 78 ALA A CA 6
ATOM 8693 C C . ALA A 1 78 ? 9.469 -13.564 3.743 1.00 0.00 78 ALA A C 6
ATOM 8694 O O . ALA A 1 78 ? 9.889 -13.047 2.713 1.00 0.00 78 ALA A O 6
ATOM 8701 N N . LEU A 1 79 ? 9.962 -13.224 4.936 1.00 0.00 79 LEU A N 6
ATOM 8702 C CA . LEU A 1 79 ? 10.879 -12.107 5.130 1.00 0.00 79 LEU A CA 6
ATOM 8703 C C . LEU A 1 79 ? 12.129 -12.289 4.275 1.00 0.00 79 LEU A C 6
ATOM 8704 O O . LEU A 1 79 ? 12.473 -11.415 3.484 1.00 0.00 79 LEU A O 6
ATOM 8720 N N . ASP A 1 80 ? 12.778 -13.450 4.376 1.00 0.00 80 ASP A N 6
ATOM 8721 C CA . ASP A 1 80 ? 13.974 -13.746 3.587 1.00 0.00 80 ASP A CA 6
ATOM 8722 C C . ASP A 1 80 ? 13.674 -13.798 2.084 1.00 0.00 80 ASP A C 6
ATOM 8723 O O . ASP A 1 80 ? 14.533 -13.497 1.259 1.00 0.00 80 ASP A O 6
ATOM 8732 N N . ARG A 1 81 ? 12.432 -14.138 1.719 1.00 0.00 81 ARG A N 6
ATOM 8733 C CA . ARG A 1 81 ? 11.937 -14.178 0.356 1.00 0.00 81 ARG A CA 6
ATOM 8734 C C . ARG A 1 81 ? 12.069 -12.793 -0.277 1.00 0.00 81 ARG A C 6
ATOM 8735 O O . ARG A 1 81 ? 12.779 -12.660 -1.271 1.00 0.00 81 ARG A O 6
ATOM 8756 N N . TYR A 1 82 ? 11.446 -11.749 0.283 1.00 0.00 82 TYR A N 6
ATOM 8757 C CA . TYR A 1 82 ? 11.564 -10.402 -0.279 1.00 0.00 82 TYR A CA 6
ATOM 8758 C C . TYR A 1 82 ? 13.022 -9.897 -0.231 1.00 0.00 82 TYR A C 6
ATOM 8759 O O . TYR A 1 82 ? 13.414 -9.073 -1.061 1.00 0.00 82 TYR A O 6
ATOM 8777 N N . ARG A 1 83 ? 13.844 -10.381 0.710 1.00 0.00 83 ARG A N 6
ATOM 8778 C CA . ARG A 1 83 ? 15.263 -10.018 0.812 1.00 0.00 83 ARG A CA 6
ATOM 8779 C C . ARG A 1 83 ? 16.152 -10.638 -0.270 1.00 0.00 83 ARG A C 6
ATOM 8780 O O . ARG A 1 83 ? 17.259 -10.140 -0.491 1.00 0.00 83 ARG A O 6
ATOM 8801 N N . ARG A 1 84 ? 15.704 -11.684 -0.976 1.00 0.00 84 ARG A N 6
ATOM 8802 C CA . ARG A 1 84 ? 16.498 -12.299 -2.047 1.00 0.00 84 ARG A CA 6
ATOM 8803 C C . ARG A 1 84 ? 16.032 -11.916 -3.452 1.00 0.00 84 ARG A C 6
ATOM 8804 O O . ARG A 1 84 ? 16.718 -12.216 -4.430 1.00 0.00 84 ARG A O 6
ATOM 8825 N N . ASP A 1 85 ? 14.883 -11.255 -3.552 1.00 0.00 85 ASP A N 6
ATOM 8826 C CA . ASP A 1 85 ? 14.267 -10.857 -4.811 1.00 0.00 85 ASP A CA 6
ATOM 8827 C C . ASP A 1 85 ? 15.170 -9.936 -5.616 1.00 0.00 85 ASP A C 6
ATOM 8828 O O . ASP A 1 85 ? 15.925 -9.160 -5.037 1.00 0.00 85 ASP A O 6
ATOM 8837 N N . TYR A 1 86 ? 15.057 -9.953 -6.942 1.00 0.00 86 TYR A N 6
ATOM 8838 C CA . TYR A 1 86 ? 15.814 -9.065 -7.807 1.00 0.00 86 TYR A CA 6
ATOM 8839 C C . TYR A 1 86 ? 15.522 -7.592 -7.501 1.00 0.00 86 TYR A C 6
ATOM 8840 O O . TYR A 1 86 ? 16.446 -6.807 -7.293 1.00 0.00 86 TYR A O 6
ATOM 8858 N N . PHE A 1 87 ? 14.243 -7.223 -7.449 1.00 0.00 87 PHE A N 6
ATOM 8859 C CA . PHE A 1 87 ? 13.783 -5.863 -7.216 1.00 0.00 87 PHE A CA 6
ATOM 8860 C C . PHE A 1 87 ? 13.781 -5.592 -5.718 1.00 0.00 87 PHE A C 6
ATOM 8861 O O . PHE A 1 87 ? 14.493 -4.699 -5.261 1.00 0.00 87 PHE A O 6
ATOM 8878 N N . TRP A 1 88 ? 13.000 -6.358 -4.942 1.00 0.00 88 TRP A N 6
ATOM 8879 C CA . TRP A 1 88 ? 12.663 -6.005 -3.562 1.00 0.00 88 TRP A CA 6
ATOM 8880 C C . TRP A 1 88 ? 13.879 -5.869 -2.628 1.00 0.00 88 TRP A C 6
ATOM 8881 O O . TRP A 1 88 ? 13.745 -5.197 -1.601 1.00 0.00 88 TRP A O 6
ATOM 8902 N N . GLN A 1 89 ? 15.072 -6.365 -2.998 1.00 0.00 89 GLN A N 6
ATOM 8903 C CA . GLN A 1 89 ? 16.344 -6.018 -2.374 1.00 0.00 89 GLN A CA 6
ATOM 8904 C C . GLN A 1 89 ? 16.491 -4.524 -2.114 1.00 0.00 89 GLN A C 6
ATOM 8905 O O . GLN A 1 89 ? 16.828 -4.127 -1.001 1.00 0.00 89 GLN A O 6
ATOM 8919 N N . THR A 1 90 ? 16.225 -3.695 -3.121 1.00 0.00 90 THR A N 6
ATOM 8920 C CA . THR A 1 90 ? 16.447 -2.260 -3.013 1.00 0.00 90 THR A CA 6
ATOM 8921 C C . THR A 1 90 ? 15.669 -1.648 -1.831 1.00 0.00 90 THR A C 6
ATOM 8922 O O . THR A 1 90 ? 16.165 -0.720 -1.190 1.00 0.00 90 THR A O 6
ATOM 8933 N N . TYR A 1 91 ? 14.503 -2.198 -1.480 1.00 0.00 91 TYR A N 6
ATOM 8934 C CA . TYR A 1 91 ? 13.632 -1.700 -0.417 1.00 0.00 91 TYR A CA 6
ATOM 8935 C C . TYR A 1 91 ? 13.889 -2.393 0.934 1.00 0.00 91 TYR A C 6
ATOM 8936 O O . TYR A 1 91 ? 13.061 -2.301 1.842 1.00 0.00 91 TYR A O 6
ATOM 8954 N N . ALA A 1 92 ? 15.014 -3.094 1.122 1.00 0.00 92 ALA A N 6
ATOM 8955 C CA . ALA A 1 92 ? 15.303 -3.841 2.338 1.00 0.00 92 ALA A CA 6
ATOM 8956 C C . ALA A 1 92 ? 15.413 -2.929 3.565 1.00 0.00 92 ALA A C 6
ATOM 8957 O O . ALA A 1 92 ? 15.220 -3.390 4.691 1.00 0.00 92 ALA A O 6
ATOM 8964 N N . ALA A 1 93 ? 15.663 -1.632 3.357 1.00 0.00 93 ALA A N 6
ATOM 8965 C CA . ALA A 1 93 ? 15.658 -0.623 4.403 1.00 0.00 93 ALA A CA 6
ATOM 8966 C C . ALA A 1 93 ? 14.259 -0.363 4.978 1.00 0.00 93 ALA A C 6
ATOM 8967 O O . ALA A 1 93 ? 14.134 0.360 5.959 1.00 0.00 93 ALA A O 6
ATOM 8974 N N . TRP A 1 94 ? 13.205 -0.920 4.382 1.00 0.00 94 TRP A N 6
ATOM 8975 C CA . TRP A 1 94 ? 11.838 -0.757 4.842 1.00 0.00 94 TRP A CA 6
ATOM 8976 C C . TRP A 1 94 ? 11.172 -2.124 5.017 1.00 0.00 94 TRP A C 6
ATOM 8977 O O . TRP A 1 94 ? 9.946 -2.196 4.983 1.00 0.00 94 TRP A O 6
ATOM 8998 N N . ILE A 1 95 ? 11.927 -3.220 5.169 1.00 0.00 95 ILE A N 6
ATOM 8999 C CA . ILE A 1 95 ? 11.372 -4.571 5.215 1.00 0.00 95 ILE A CA 6
ATOM 9000 C C . ILE A 1 95 ? 11.666 -5.177 6.590 1.00 0.00 95 ILE A C 6
ATOM 9001 O O . ILE A 1 95 ? 12.802 -5.532 6.914 1.00 0.00 95 ILE A O 6
ATOM 9017 N N . GLN A 1 96 ? 10.619 -5.279 7.412 1.00 0.00 96 GLN A N 6
ATOM 9018 C CA . GLN A 1 96 ? 10.623 -5.891 8.740 1.00 0.00 96 GLN A CA 6
ATOM 9019 C C . GLN A 1 96 ? 9.576 -7.009 8.838 1.00 0.00 96 GLN A C 6
ATOM 9020 O O . GLN A 1 96 ? 8.695 -7.088 7.972 1.00 0.00 96 GLN A O 6
ATOM 9034 N N . PRO A 1 97 ? 9.657 -7.870 9.869 1.00 0.00 97 PRO A N 6
ATOM 9035 C CA . PRO A 1 97 ? 8.645 -8.884 10.127 1.00 0.00 97 PRO A CA 6
ATOM 9036 C C . PRO A 1 97 ? 7.302 -8.269 10.558 1.00 0.00 97 PRO A C 6
ATOM 9037 O O . PRO A 1 97 ? 7.213 -7.105 10.976 1.00 0.00 97 PRO A O 6
ATOM 9048 N N . MET A 1 98 ? 6.247 -9.077 10.471 1.00 0.00 98 MET A N 6
ATOM 9049 C CA . MET A 1 98 ? 4.970 -8.850 11.128 1.00 0.00 98 MET A CA 6
ATOM 9050 C C . MET A 1 98 ? 5.094 -9.176 12.613 1.00 0.00 98 MET A C 6
ATOM 9051 O O . MET A 1 98 ? 6.136 -9.617 13.102 1.00 0.00 98 MET A O 6
ATOM 9065 N N . GLU A 1 99 ? 4.009 -8.946 13.340 1.00 0.00 99 GLU A N 6
ATOM 9066 C CA . GLU A 1 99 ? 3.803 -9.405 14.699 1.00 0.00 99 GLU A CA 6
ATOM 9067 C C . GLU A 1 99 ? 2.856 -10.610 14.709 1.00 0.00 99 GLU A C 6
ATOM 9068 O O . GLU A 1 99 ? 2.607 -11.251 13.677 1.00 0.00 99 GLU A O 6
ATOM 9080 N N . GLN A 1 100 ? 2.371 -10.950 15.899 1.00 0.00 100 GLN A N 6
ATOM 9081 C CA . GLN A 1 100 ? 1.620 -12.148 16.196 1.00 0.00 100 GLN A CA 6
ATOM 9082 C C . GLN A 1 100 ? 0.371 -11.742 16.957 1.00 0.00 100 GLN A C 6
ATOM 9083 O O . GLN A 1 100 ? -0.703 -12.332 16.712 1.00 0.00 100 GLN A O 6
ATOM 9097 N N . GLY A 1 1 ? -20.911 11.280 -11.594 1.00 0.00 1 GLY A N 7
ATOM 9098 C CA . GLY A 1 1 ? -19.493 11.241 -11.222 1.00 0.00 1 GLY A CA 7
ATOM 9099 C C . GLY A 1 1 ? -19.300 10.207 -10.133 1.00 0.00 1 GLY A C 7
ATOM 9100 O O . GLY A 1 1 ? -20.214 9.960 -9.351 1.00 0.00 1 GLY A O 7
ATOM 9104 N N . SER A 1 2 ? -18.131 9.567 -10.105 1.00 0.00 2 SER A N 7
ATOM 9105 C CA . SER A 1 2 ? -17.864 8.459 -9.203 1.00 0.00 2 SER A CA 7
ATOM 9106 C C . SER A 1 2 ? -17.948 8.914 -7.743 1.00 0.00 2 SER A C 7
ATOM 9107 O O . SER A 1 2 ? -17.563 10.038 -7.411 1.00 0.00 2 SER A O 7
ATOM 9115 N N . HIS A 1 3 ? -18.445 8.038 -6.873 1.00 0.00 3 HIS A N 7
ATOM 9116 C CA . HIS A 1 3 ? -18.579 8.278 -5.440 1.00 0.00 3 HIS A CA 7
ATOM 9117 C C . HIS A 1 3 ? -18.383 6.966 -4.671 1.00 0.00 3 HIS A C 7
ATOM 9118 O O . HIS A 1 3 ? -19.060 6.692 -3.677 1.00 0.00 3 HIS A O 7
ATOM 9132 N N . GLU A 1 4 ? -17.467 6.130 -5.154 1.00 0.00 4 GLU A N 7
ATOM 9133 C CA . GLU A 1 4 ? -17.001 4.931 -4.477 1.00 0.00 4 GLU A CA 7
ATOM 9134 C C . GLU A 1 4 ? -15.497 4.816 -4.677 1.00 0.00 4 GLU A C 7
ATOM 9135 O O . GLU A 1 4 ? -14.991 5.139 -5.761 1.00 0.00 4 GLU A O 7
ATOM 9147 N N . GLY A 1 5 ? -14.809 4.305 -3.663 1.00 0.00 5 GLY A N 7
ATOM 9148 C CA . GLY A 1 5 ? -13.414 3.936 -3.709 1.00 0.00 5 GLY A CA 7
ATOM 9149 C C . GLY A 1 5 ? -12.686 4.565 -2.534 1.00 0.00 5 GLY A C 7
ATOM 9150 O O . GLY A 1 5 ? -11.968 5.557 -2.693 1.00 0.00 5 GLY A O 7
ATOM 9154 N N . GLU A 1 6 ? -12.896 4.013 -1.342 1.00 0.00 6 GLU A N 7
ATOM 9155 C CA . GLU A 1 6 ? -12.127 4.360 -0.155 1.00 0.00 6 GLU A CA 7
ATOM 9156 C C . GLU A 1 6 ? -10.664 3.909 -0.310 1.00 0.00 6 GLU A C 7
ATOM 9157 O O . GLU A 1 6 ? -10.359 3.097 -1.184 1.00 0.00 6 GLU A O 7
ATOM 9169 N N . PRO A 1 7 ? -9.744 4.401 0.540 1.00 0.00 7 PRO A N 7
ATOM 9170 C CA . PRO A 1 7 ? -8.336 4.011 0.539 1.00 0.00 7 PRO A CA 7
ATOM 9171 C C . PRO A 1 7 ? -8.184 2.600 1.142 1.00 0.00 7 PRO A C 7
ATOM 9172 O O . PRO A 1 7 ? -7.649 2.417 2.242 1.00 0.00 7 PRO A O 7
ATOM 9183 N N . VAL A 1 8 ? -8.675 1.584 0.446 1.00 0.00 8 VAL A N 7
ATOM 9184 C CA . VAL A 1 8 ? -8.683 0.199 0.893 1.00 0.00 8 VAL A CA 7
ATOM 9185 C C . VAL A 1 8 ? -8.215 -0.676 -0.268 1.00 0.00 8 VAL A C 7
ATOM 9186 O O . VAL A 1 8 ? -8.459 -0.352 -1.434 1.00 0.00 8 VAL A O 7
ATOM 9199 N N . VAL A 1 9 ? -7.517 -1.775 0.030 1.00 0.00 9 VAL A N 7
ATOM 9200 C CA . VAL A 1 9 ? -7.087 -2.735 -0.974 1.00 0.00 9 VAL A CA 7
ATOM 9201 C C . VAL A 1 9 ? -8.223 -3.736 -1.204 1.00 0.00 9 VAL A C 7
ATOM 9202 O O . VAL A 1 9 ? -8.398 -4.700 -0.452 1.00 0.00 9 VAL A O 7
ATOM 9215 N N . GLY A 1 10 ? -8.979 -3.516 -2.275 1.00 0.00 10 GLY A N 7
ATOM 9216 C CA . GLY A 1 10 ? -9.944 -4.416 -2.876 1.00 0.00 10 GLY A CA 7
ATOM 9217 C C . GLY A 1 10 ? -9.848 -4.222 -4.382 1.00 0.00 10 GLY A C 7
ATOM 9218 O O . GLY A 1 10 ? -10.548 -3.380 -4.935 1.00 0.00 10 GLY A O 7
ATOM 9222 N N . MET A 1 11 ? -8.930 -4.957 -5.012 1.00 0.00 11 MET A N 7
ATOM 9223 C CA . MET A 1 11 ? -8.627 -5.037 -6.445 1.00 0.00 11 MET A CA 7
ATOM 9224 C C . MET A 1 11 ? -8.236 -3.746 -7.178 1.00 0.00 11 MET A C 7
ATOM 9225 O O . MET A 1 11 ? -7.616 -3.855 -8.235 1.00 0.00 11 MET A O 7
ATOM 9239 N N . ASP A 1 12 ? -8.550 -2.544 -6.695 1.00 0.00 12 ASP A N 7
ATOM 9240 C CA . ASP A 1 12 ? -8.354 -1.312 -7.462 1.00 0.00 12 ASP A CA 7
ATOM 9241 C C . ASP A 1 12 ? -7.237 -0.471 -6.867 1.00 0.00 12 ASP A C 7
ATOM 9242 O O . ASP A 1 12 ? -7.439 0.251 -5.890 1.00 0.00 12 ASP A O 7
ATOM 9251 N N . LYS A 1 13 ? -6.026 -0.581 -7.415 1.00 0.00 13 LYS A N 7
ATOM 9252 C CA . LYS A 1 13 ? -4.817 0.092 -6.924 1.00 0.00 13 LYS A CA 7
ATOM 9253 C C . LYS A 1 13 ? -4.801 1.596 -7.218 1.00 0.00 13 LYS A C 7
ATOM 9254 O O . LYS A 1 13 ? -3.726 2.171 -7.336 1.00 0.00 13 LYS A O 7
ATOM 9273 N N . SER A 1 14 ? -5.947 2.258 -7.313 1.00 0.00 14 SER A N 7
ATOM 9274 C CA . SER A 1 14 ? -6.045 3.622 -7.815 1.00 0.00 14 SER A CA 7
ATOM 9275 C C . SER A 1 14 ? -6.888 4.507 -6.889 1.00 0.00 14 SER A C 7
ATOM 9276 O O . SER A 1 14 ? -7.499 5.474 -7.340 1.00 0.00 14 SER A O 7
ATOM 9284 N N . LEU A 1 15 ? -6.913 4.189 -5.588 1.00 0.00 15 LEU A N 7
ATOM 9285 C CA . LEU A 1 15 ? -7.786 4.809 -4.584 1.00 0.00 15 LEU A CA 7
ATOM 9286 C C . LEU A 1 15 ? -7.024 5.389 -3.381 1.00 0.00 15 LEU A C 7
ATOM 9287 O O . LEU A 1 15 ? -7.647 5.851 -2.425 1.00 0.00 15 LEU A O 7
ATOM 9303 N N . PHE A 1 16 ? -5.694 5.319 -3.372 1.00 0.00 16 PHE A N 7
ATOM 9304 C CA . PHE A 1 16 ? -4.911 5.485 -2.149 1.00 0.00 16 PHE A CA 7
ATOM 9305 C C . PHE A 1 16 ? -4.504 6.935 -1.943 1.00 0.00 16 PHE A C 7
ATOM 9306 O O . PHE A 1 16 ? -4.556 7.425 -0.814 1.00 0.00 16 PHE A O 7
ATOM 9323 N N . ALA A 1 17 ? -4.201 7.638 -3.038 1.00 0.00 17 ALA A N 7
ATOM 9324 C CA . ALA A 1 17 ? -3.786 9.035 -3.109 1.00 0.00 17 ALA A CA 7
ATOM 9325 C C . ALA A 1 17 ? -4.841 10.046 -2.653 1.00 0.00 17 ALA A C 7
ATOM 9326 O O . ALA A 1 17 ? -4.711 11.246 -2.889 1.00 0.00 17 ALA A O 7
ATOM 9333 N N . GLY A 1 18 ? -5.873 9.567 -1.976 1.00 0.00 18 GLY A N 7
ATOM 9334 C CA . GLY A 1 18 ? -7.048 10.303 -1.574 1.00 0.00 18 GLY A CA 7
ATOM 9335 C C . GLY A 1 18 ? -7.195 10.453 -0.062 1.00 0.00 18 GLY A C 7
ATOM 9336 O O . GLY A 1 18 ? -7.999 11.284 0.358 1.00 0.00 18 GLY A O 7
ATOM 9340 N N . ASN A 1 19 ? -6.446 9.708 0.767 1.00 0.00 19 ASN A N 7
ATOM 9341 C CA . ASN A 1 19 ? -6.569 9.806 2.227 1.00 0.00 19 ASN A CA 7
ATOM 9342 C C . ASN A 1 19 ? -5.250 10.208 2.884 1.00 0.00 19 ASN A C 7
ATOM 9343 O O . ASN A 1 19 ? -4.305 9.424 2.952 1.00 0.00 19 ASN A O 7
ATOM 9354 N N . THR A 1 20 ? -5.167 11.445 3.359 1.00 0.00 20 THR A N 7
ATOM 9355 C CA . THR A 1 20 ? -3.947 12.111 3.816 1.00 0.00 20 THR A CA 7
ATOM 9356 C C . THR A 1 20 ? -3.495 11.707 5.233 1.00 0.00 20 THR A C 7
ATOM 9357 O O . THR A 1 20 ? -2.605 12.353 5.794 1.00 0.00 20 THR A O 7
ATOM 9368 N N . VAL A 1 21 ? -4.111 10.676 5.824 1.00 0.00 21 VAL A N 7
ATOM 9369 C CA . VAL A 1 21 ? -3.940 10.312 7.229 1.00 0.00 21 VAL A CA 7
ATOM 9370 C C . VAL A 1 21 ? -3.836 8.791 7.425 1.00 0.00 21 VAL A C 7
ATOM 9371 O O . VAL A 1 21 ? -3.595 8.335 8.538 1.00 0.00 21 VAL A O 7
ATOM 9384 N N . ILE A 1 22 ? -3.996 7.986 6.364 1.00 0.00 22 ILE A N 7
ATOM 9385 C CA . ILE A 1 22 ? -3.852 6.544 6.444 1.00 0.00 22 ILE A CA 7
ATOM 9386 C C . ILE A 1 22 ? -2.374 6.245 6.682 1.00 0.00 22 ILE A C 7
ATOM 9387 O O . ILE A 1 22 ? -1.551 6.398 5.775 1.00 0.00 22 ILE A O 7
ATOM 9403 N N . ARG A 1 23 ? -2.031 5.885 7.920 1.00 0.00 23 ARG A N 7
ATOM 9404 C CA . ARG A 1 23 ? -0.657 5.536 8.264 1.00 0.00 23 ARG A CA 7
ATOM 9405 C C . ARG A 1 23 ? -0.346 4.102 7.884 1.00 0.00 23 ARG A C 7
ATOM 9406 O O . ARG A 1 23 ? 0.829 3.760 7.847 1.00 0.00 23 ARG A O 7
ATOM 9427 N N . GLU A 1 24 ? -1.358 3.274 7.613 1.00 0.00 24 GLU A N 7
ATOM 9428 C CA . GLU A 1 24 ? -1.239 1.819 7.591 1.00 0.00 24 GLU A CA 7
ATOM 9429 C C . GLU A 1 24 ? -2.115 1.256 6.483 1.00 0.00 24 GLU A C 7
ATOM 9430 O O . GLU A 1 24 ? -3.313 1.545 6.440 1.00 0.00 24 GLU A O 7
ATOM 9442 N N . ILE A 1 25 ? -1.525 0.455 5.597 1.00 0.00 25 ILE A N 7
ATOM 9443 C CA . ILE A 1 25 ? -2.178 -0.106 4.417 1.00 0.00 25 ILE A CA 7
ATOM 9444 C C . ILE A 1 25 ? -1.833 -1.596 4.368 1.00 0.00 25 ILE A C 7
ATOM 9445 O O . ILE A 1 25 ? -0.710 -1.975 4.027 1.00 0.00 25 ILE A O 7
ATOM 9461 N N . THR A 1 26 ? -2.774 -2.459 4.735 1.00 0.00 26 THR A N 7
ATOM 9462 C CA . THR A 1 26 ? -2.670 -3.887 4.461 1.00 0.00 26 THR A CA 7
ATOM 9463 C C . THR A 1 26 ? -2.956 -4.124 2.970 1.00 0.00 26 THR A C 7
ATOM 9464 O O . THR A 1 26 ? -3.881 -3.526 2.411 1.00 0.00 26 THR A O 7
ATOM 9475 N N . VAL A 1 27 ? -2.205 -5.022 2.326 1.00 0.00 27 VAL A N 7
ATOM 9476 C CA . VAL A 1 27 ? -2.327 -5.414 0.921 1.00 0.00 27 VAL A CA 7
ATOM 9477 C C . VAL A 1 27 ? -2.243 -6.945 0.846 1.00 0.00 27 VAL A C 7
ATOM 9478 O O . VAL A 1 27 ? -1.808 -7.598 1.791 1.00 0.00 27 VAL A O 7
ATOM 9491 N N . GLN A 1 28 ? -2.624 -7.533 -0.289 1.00 0.00 28 GLN A N 7
ATOM 9492 C CA . GLN A 1 28 ? -2.551 -8.958 -0.575 1.00 0.00 28 GLN A CA 7
ATOM 9493 C C . GLN A 1 28 ? -1.750 -9.169 -1.883 1.00 0.00 28 GLN A C 7
ATOM 9494 O O . GLN A 1 28 ? -1.474 -8.189 -2.583 1.00 0.00 28 GLN A O 7
ATOM 9508 N N . PRO A 1 29 ? -1.304 -10.394 -2.205 1.00 0.00 29 PRO A N 7
ATOM 9509 C CA . PRO A 1 29 ? -0.548 -10.643 -3.427 1.00 0.00 29 PRO A CA 7
ATOM 9510 C C . PRO A 1 29 ? -1.474 -10.567 -4.646 1.00 0.00 29 PRO A C 7
ATOM 9511 O O . PRO A 1 29 ? -2.691 -10.674 -4.508 1.00 0.00 29 PRO A O 7
ATOM 9522 N N . ASN A 1 30 ? -0.889 -10.414 -5.840 1.00 0.00 30 ASN A N 7
ATOM 9523 C CA . ASN A 1 30 ? -1.552 -10.341 -7.151 1.00 0.00 30 ASN A CA 7
ATOM 9524 C C . ASN A 1 30 ? -2.746 -9.362 -7.213 1.00 0.00 30 ASN A C 7
ATOM 9525 O O . ASN A 1 30 ? -3.600 -9.494 -8.094 1.00 0.00 30 ASN A O 7
ATOM 9536 N N . ILE A 1 31 ? -2.876 -8.395 -6.298 1.00 0.00 31 ILE A N 7
ATOM 9537 C CA . ILE A 1 31 ? -4.073 -7.554 -6.169 1.00 0.00 31 ILE A CA 7
ATOM 9538 C C . ILE A 1 31 ? -3.899 -6.236 -6.942 1.00 0.00 31 ILE A C 7
ATOM 9539 O O . ILE A 1 31 ? -3.973 -5.138 -6.385 1.00 0.00 31 ILE A O 7
ATOM 9555 N N . GLY A 1 32 ? -3.596 -6.333 -8.232 1.00 0.00 32 GLY A N 7
ATOM 9556 C CA . GLY A 1 32 ? -3.480 -5.181 -9.113 1.00 0.00 32 GLY A CA 7
ATOM 9557 C C . GLY A 1 32 ? -2.072 -4.598 -9.097 1.00 0.00 32 GLY A C 7
ATOM 9558 O O . GLY A 1 32 ? -1.369 -4.671 -8.080 1.00 0.00 32 GLY A O 7
ATOM 9562 N N . LEU A 1 33 ? -1.657 -3.981 -10.207 1.00 0.00 33 LEU A N 7
ATOM 9563 C CA . LEU A 1 33 ? -0.315 -3.424 -10.324 1.00 0.00 33 LEU A CA 7
ATOM 9564 C C . LEU A 1 33 ? -0.174 -2.195 -9.436 1.00 0.00 33 LEU A C 7
ATOM 9565 O O . LEU A 1 33 ? -1.044 -1.328 -9.388 1.00 0.00 33 LEU A O 7
ATOM 9581 N N . LEU A 1 34 ? 0.968 -2.090 -8.771 1.00 0.00 34 LEU A N 7
ATOM 9582 C CA . LEU A 1 34 ? 1.446 -0.880 -8.143 1.00 0.00 34 LEU A CA 7
ATOM 9583 C C . LEU A 1 34 ? 2.197 -0.099 -9.217 1.00 0.00 34 LEU A C 7
ATOM 9584 O O . LEU A 1 34 ? 3.325 -0.458 -9.555 1.00 0.00 34 LEU A O 7
ATOM 9600 N N . TYR A 1 35 ? 1.554 0.907 -9.812 1.00 0.00 35 TYR A N 7
ATOM 9601 C CA . TYR A 1 35 ? 2.223 1.861 -10.692 1.00 0.00 35 TYR A CA 7
ATOM 9602 C C . TYR A 1 35 ? 3.049 2.833 -9.838 1.00 0.00 35 TYR A C 7
ATOM 9603 O O . TYR A 1 35 ? 2.923 2.857 -8.608 1.00 0.00 35 TYR A O 7
ATOM 9621 N N . ASP A 1 36 ? 3.965 3.585 -10.445 1.00 0.00 36 ASP A N 7
ATOM 9622 C CA . ASP A 1 36 ? 4.697 4.643 -9.745 1.00 0.00 36 ASP A CA 7
ATOM 9623 C C . ASP A 1 36 ? 3.811 5.883 -9.688 1.00 0.00 36 ASP A C 7
ATOM 9624 O O . ASP A 1 36 ? 3.146 6.229 -10.659 1.00 0.00 36 ASP A O 7
ATOM 9633 N N . GLY A 1 37 ? 3.737 6.521 -8.521 1.00 0.00 37 GLY A N 7
ATOM 9634 C CA . GLY A 1 37 ? 2.890 7.677 -8.254 1.00 0.00 37 GLY A CA 7
ATOM 9635 C C . GLY A 1 37 ? 1.515 7.301 -7.691 1.00 0.00 37 GLY A C 7
ATOM 9636 O O . GLY A 1 37 ? 0.725 8.200 -7.399 1.00 0.00 37 GLY A O 7
ATOM 9640 N N . MET A 1 38 ? 1.223 6.006 -7.503 1.00 0.00 38 MET A N 7
ATOM 9641 C CA . MET A 1 38 ? 0.047 5.452 -6.865 1.00 0.00 38 MET A CA 7
ATOM 9642 C C . MET A 1 38 ? -0.258 6.109 -5.520 1.00 0.00 38 MET A C 7
ATOM 9643 O O . MET A 1 38 ? -1.415 6.425 -5.240 1.00 0.00 38 MET A O 7
ATOM 9657 N N . PHE A 1 39 ? 0.771 6.317 -4.698 1.00 0.00 39 PHE A N 7
ATOM 9658 C CA . PHE A 1 39 ? 0.630 6.845 -3.347 1.00 0.00 39 PHE A CA 7
ATOM 9659 C C . PHE A 1 39 ? 0.844 8.364 -3.280 1.00 0.00 39 PHE A C 7
ATOM 9660 O O . PHE A 1 39 ? 0.942 8.895 -2.177 1.00 0.00 39 PHE A O 7
ATOM 9677 N N . SER A 1 40 ? 0.929 9.070 -4.411 1.00 0.00 40 SER A N 7
ATOM 9678 C CA . SER A 1 40 ? 1.214 10.501 -4.444 1.00 0.00 40 SER A CA 7
ATOM 9679 C C . SER A 1 40 ? 0.160 11.258 -3.642 1.00 0.00 40 SER A C 7
ATOM 9680 O O . SER A 1 40 ? -1.013 11.243 -4.002 1.00 0.00 40 SER A O 7
ATOM 9688 N N . GLY A 1 41 ? 0.564 11.872 -2.527 1.00 0.00 41 GLY A N 7
ATOM 9689 C CA . GLY A 1 41 ? -0.334 12.609 -1.651 1.00 0.00 41 GLY A CA 7
ATOM 9690 C C . GLY A 1 41 ? -0.738 11.838 -0.396 1.00 0.00 41 GLY A C 7
ATOM 9691 O O . GLY A 1 41 ? -1.467 12.405 0.423 1.00 0.00 41 GLY A O 7
ATOM 9695 N N . CYS A 1 42 ? -0.271 10.597 -0.194 1.00 0.00 42 CYS A N 7
ATOM 9696 C CA . CYS A 1 42 ? -0.432 9.845 1.057 1.00 0.00 42 CYS A CA 7
ATOM 9697 C C . CYS A 1 42 ? 0.528 10.410 2.116 1.00 0.00 42 CYS A C 7
ATOM 9698 O O . CYS A 1 42 ? 1.489 9.760 2.537 1.00 0.00 42 CYS A O 7
ATOM 9706 N N . THR A 1 43 ? 0.263 11.639 2.542 1.00 0.00 43 THR A N 7
ATOM 9707 C CA . THR A 1 43 ? 1.136 12.481 3.343 1.00 0.00 43 THR A CA 7
ATOM 9708 C C . THR A 1 43 ? 1.207 12.066 4.821 1.00 0.00 43 THR A C 7
ATOM 9709 O O . THR A 1 43 ? 1.733 12.832 5.633 1.00 0.00 43 THR A O 7
ATOM 9720 N N . ALA A 1 44 ? 0.677 10.895 5.196 1.00 0.00 44 ALA A N 7
ATOM 9721 C CA . ALA A 1 44 ? 0.878 10.288 6.509 1.00 0.00 44 ALA A CA 7
ATOM 9722 C C . ALA A 1 44 ? 1.286 8.811 6.429 1.00 0.00 44 ALA A C 7
ATOM 9723 O O . ALA A 1 44 ? 1.217 8.135 7.446 1.00 0.00 44 ALA A O 7
ATOM 9730 N N . LEU A 1 45 ? 1.637 8.262 5.260 1.00 0.00 45 LEU A N 7
ATOM 9731 C CA . LEU A 1 45 ? 1.941 6.832 5.143 1.00 0.00 45 LEU A CA 7
ATOM 9732 C C . LEU A 1 45 ? 3.214 6.510 5.928 1.00 0.00 45 LEU A C 7
ATOM 9733 O O . LEU A 1 45 ? 4.271 7.039 5.588 1.00 0.00 45 LEU A O 7
ATOM 9749 N N . GLU A 1 46 ? 3.128 5.641 6.940 1.00 0.00 46 GLU A N 7
ATOM 9750 C CA . GLU A 1 46 ? 4.280 5.223 7.741 1.00 0.00 46 GLU A CA 7
ATOM 9751 C C . GLU A 1 46 ? 4.422 3.693 7.781 1.00 0.00 46 GLU A C 7
ATOM 9752 O O . GLU A 1 46 ? 5.460 3.199 8.209 1.00 0.00 46 GLU A O 7
ATOM 9764 N N . LYS A 1 47 ? 3.429 2.912 7.331 1.00 0.00 47 LYS A N 7
ATOM 9765 C CA . LYS A 1 47 ? 3.409 1.454 7.439 1.00 0.00 47 LYS A CA 7
ATOM 9766 C C . LYS A 1 47 ? 2.573 0.825 6.323 1.00 0.00 47 LYS A C 7
ATOM 9767 O O . LYS A 1 47 ? 1.538 1.349 5.922 1.00 0.00 47 LYS A O 7
ATOM 9786 N N . LEU A 1 48 ? 2.971 -0.355 5.868 1.00 0.00 48 LEU A N 7
ATOM 9787 C CA . LEU A 1 48 ? 2.323 -1.148 4.839 1.00 0.00 48 LEU A CA 7
ATOM 9788 C C . LEU A 1 48 ? 2.563 -2.613 5.207 1.00 0.00 48 LEU A C 7
ATOM 9789 O O . LEU A 1 48 ? 3.649 -2.947 5.685 1.00 0.00 48 LEU A O 7
ATOM 9805 N N . ILE A 1 49 ? 1.578 -3.490 5.013 1.00 0.00 49 ILE A N 7
ATOM 9806 C CA . ILE A 1 49 ? 1.640 -4.898 5.411 1.00 0.00 49 ILE A CA 7
ATOM 9807 C C . ILE A 1 49 ? 1.221 -5.738 4.208 1.00 0.00 49 ILE A C 7
ATOM 9808 O O . ILE A 1 49 ? 0.313 -5.351 3.471 1.00 0.00 49 ILE A O 7
ATOM 9824 N N . LEU A 1 50 ? 1.880 -6.877 3.997 1.00 0.00 50 LEU A N 7
ATOM 9825 C CA . LEU A 1 50 ? 1.752 -7.695 2.796 1.00 0.00 50 LEU A CA 7
ATOM 9826 C C . LEU A 1 50 ? 1.318 -9.106 3.188 1.00 0.00 50 LEU A C 7
ATOM 9827 O O . LEU A 1 50 ? 2.132 -9.880 3.673 1.00 0.00 50 LEU A O 7
ATOM 9843 N N . THR A 1 51 ? 0.050 -9.461 2.987 1.00 0.00 51 THR A N 7
ATOM 9844 C CA . THR A 1 51 ? -0.542 -10.755 3.356 1.00 0.00 51 THR A CA 7
ATOM 9845 C C . THR A 1 51 ? -0.177 -11.893 2.377 1.00 0.00 51 THR A C 7
ATOM 9846 O O . THR A 1 51 ? -1.027 -12.699 1.987 1.00 0.00 51 THR A O 7
ATOM 9857 N N . GLY A 1 52 ? 1.062 -11.943 1.882 1.00 0.00 52 GLY A N 7
ATOM 9858 C CA . GLY A 1 52 ? 1.496 -12.987 0.961 1.00 0.00 52 GLY A CA 7
ATOM 9859 C C . GLY A 1 52 ? 2.955 -13.334 1.200 1.00 0.00 52 GLY A C 7
ATOM 9860 O O . GLY A 1 52 ? 3.722 -12.501 1.690 1.00 0.00 52 GLY A O 7
ATOM 9864 N N . GLU A 1 53 ? 3.324 -14.565 0.860 1.00 0.00 53 GLU A N 7
ATOM 9865 C CA . GLU A 1 53 ? 4.500 -15.230 1.397 1.00 0.00 53 GLU A CA 7
ATOM 9866 C C . GLU A 1 53 ? 5.648 -15.378 0.393 1.00 0.00 53 GLU A C 7
ATOM 9867 O O . GLU A 1 53 ? 6.678 -15.973 0.720 1.00 0.00 53 GLU A O 7
ATOM 9879 N N . ASP A 1 54 ? 5.519 -14.828 -0.813 1.00 0.00 54 ASP A N 7
ATOM 9880 C CA . ASP A 1 54 ? 6.545 -14.850 -1.830 1.00 0.00 54 ASP A CA 7
ATOM 9881 C C . ASP A 1 54 ? 6.633 -13.502 -2.567 1.00 0.00 54 ASP A C 7
ATOM 9882 O O . ASP A 1 54 ? 5.596 -12.869 -2.787 1.00 0.00 54 ASP A O 7
ATOM 9891 N N . PRO A 1 55 ? 7.842 -13.060 -2.967 1.00 0.00 55 PRO A N 7
ATOM 9892 C CA . PRO A 1 55 ? 8.063 -11.733 -3.533 1.00 0.00 55 PRO A CA 7
ATOM 9893 C C . PRO A 1 55 ? 7.723 -11.588 -5.027 1.00 0.00 55 PRO A C 7
ATOM 9894 O O . PRO A 1 55 ? 7.484 -10.459 -5.465 1.00 0.00 55 PRO A O 7
ATOM 9905 N N . SER A 1 56 ? 7.694 -12.669 -5.816 1.00 0.00 56 SER A N 7
ATOM 9906 C CA . SER A 1 56 ? 7.250 -12.591 -7.212 1.00 0.00 56 SER A CA 7
ATOM 9907 C C . SER A 1 56 ? 5.770 -12.207 -7.265 1.00 0.00 56 SER A C 7
ATOM 9908 O O . SER A 1 56 ? 5.370 -11.454 -8.149 1.00 0.00 56 SER A O 7
ATOM 9916 N N . ALA A 1 57 ? 4.963 -12.703 -6.324 1.00 0.00 57 ALA A N 7
ATOM 9917 C CA . ALA A 1 57 ? 3.530 -12.446 -6.269 1.00 0.00 57 ALA A CA 7
ATOM 9918 C C . ALA A 1 57 ? 3.153 -11.013 -5.849 1.00 0.00 57 ALA A C 7
ATOM 9919 O O . ALA A 1 57 ? 1.965 -10.739 -5.654 1.00 0.00 57 ALA A O 7
ATOM 9926 N N . TYR A 1 58 ? 4.117 -10.101 -5.713 1.00 0.00 58 TYR A N 7
ATOM 9927 C CA . TYR A 1 58 ? 3.886 -8.708 -5.370 1.00 0.00 58 TYR A CA 7
ATOM 9928 C C . TYR A 1 58 ? 4.552 -7.817 -6.394 1.00 0.00 58 TYR A C 7
ATOM 9929 O O . TYR A 1 58 ? 5.746 -7.957 -6.656 1.00 0.00 58 TYR A O 7
ATOM 9947 N N . SER A 1 59 ? 3.788 -6.874 -6.941 1.00 0.00 59 SER A N 7
ATOM 9948 C CA . SER A 1 59 ? 4.226 -5.979 -8.000 1.00 0.00 59 SER A CA 7
ATOM 9949 C C . SER A 1 59 ? 4.861 -4.718 -7.417 1.00 0.00 59 SER A C 7
ATOM 9950 O O . SER A 1 59 ? 4.634 -4.398 -6.244 1.00 0.00 59 SER A O 7
ATOM 9958 N N . ALA A 1 60 ? 5.535 -3.955 -8.275 1.00 0.00 60 ALA A N 7
ATOM 9959 C CA . ALA A 1 60 ? 5.773 -2.523 -8.177 1.00 0.00 60 ALA A CA 7
ATOM 9960 C C . ALA A 1 60 ? 6.272 -2.020 -9.530 1.00 0.00 60 ALA A C 7
ATOM 9961 O O . ALA A 1 60 ? 6.638 -2.815 -10.406 1.00 0.00 60 ALA A O 7
ATOM 9968 N N . GLY A 1 61 ? 6.294 -0.702 -9.685 1.00 0.00 61 GLY A N 7
ATOM 9969 C CA . GLY A 1 61 ? 7.103 0.020 -10.641 1.00 0.00 61 GLY A CA 7
ATOM 9970 C C . GLY A 1 61 ? 8.400 0.415 -9.963 1.00 0.00 61 GLY A C 7
ATOM 9971 O O . GLY A 1 61 ? 8.627 0.106 -8.791 1.00 0.00 61 GLY A O 7
ATOM 9975 N N . ASP A 1 62 ? 9.235 1.136 -10.700 1.00 0.00 62 ASP A N 7
ATOM 9976 C CA . ASP A 1 62 ? 10.578 1.546 -10.297 1.00 0.00 62 ASP A CA 7
ATOM 9977 C C . ASP A 1 62 ? 10.525 2.222 -8.929 1.00 0.00 62 ASP A C 7
ATOM 9978 O O . ASP A 1 62 ? 11.294 1.905 -8.013 1.00 0.00 62 ASP A O 7
ATOM 9987 N N . GLY A 1 63 ? 9.533 3.103 -8.800 1.00 0.00 63 GLY A N 7
ATOM 9988 C CA . GLY A 1 63 ? 9.192 3.861 -7.631 1.00 0.00 63 GLY A CA 7
ATOM 9989 C C . GLY A 1 63 ? 7.916 3.314 -7.020 1.00 0.00 63 GLY A C 7
ATOM 9990 O O . GLY A 1 63 ? 6.830 3.845 -7.259 1.00 0.00 63 GLY A O 7
ATOM 9994 N N . LEU A 1 64 ? 8.029 2.246 -6.231 1.00 0.00 64 LEU A N 7
ATOM 9995 C CA . LEU A 1 64 ? 6.930 1.687 -5.442 1.00 0.00 64 LEU A CA 7
ATOM 9996 C C . LEU A 1 64 ? 6.277 2.794 -4.615 1.00 0.00 64 LEU A C 7
ATOM 9997 O O . LEU A 1 64 ? 5.103 3.130 -4.794 1.00 0.00 64 LEU A O 7
ATOM 10013 N N . ARG A 1 65 ? 7.055 3.366 -3.702 1.00 0.00 65 ARG A N 7
ATOM 10014 C CA . ARG A 1 65 ? 6.619 4.368 -2.738 1.00 0.00 65 ARG A CA 7
ATOM 10015 C C . ARG A 1 65 ? 6.690 5.785 -3.307 1.00 0.00 65 ARG A C 7
ATOM 10016 O O . ARG A 1 65 ? 6.725 6.733 -2.531 1.00 0.00 65 ARG A O 7
ATOM 10037 N N . ASP A 1 66 ? 6.779 5.943 -4.628 1.00 0.00 66 ASP A N 7
ATOM 10038 C CA . ASP A 1 66 ? 6.836 7.255 -5.263 1.00 0.00 66 ASP A CA 7
ATOM 10039 C C . ASP A 1 66 ? 5.628 8.081 -4.822 1.00 0.00 66 ASP A C 7
ATOM 10040 O O . ASP A 1 66 ? 4.491 7.604 -4.901 1.00 0.00 66 ASP A O 7
ATOM 10049 N N . GLY A 1 67 ? 5.877 9.286 -4.319 1.00 0.00 67 GLY A N 7
ATOM 10050 C CA . GLY A 1 67 ? 4.852 10.216 -3.880 1.00 0.00 67 GLY A CA 7
ATOM 10051 C C . GLY A 1 67 ? 4.440 10.035 -2.411 1.00 0.00 67 GLY A C 7
ATOM 10052 O O . GLY A 1 67 ? 3.563 10.756 -1.937 1.00 0.00 67 GLY A O 7
ATOM 10056 N N . ALA A 1 68 ? 5.059 9.093 -1.692 1.00 0.00 68 ALA A N 7
ATOM 10057 C CA . ALA A 1 68 ? 4.955 8.886 -0.251 1.00 0.00 68 ALA A CA 7
ATOM 10058 C C . ALA A 1 68 ? 6.339 8.474 0.253 1.00 0.00 68 ALA A C 7
ATOM 10059 O O . ALA A 1 68 ? 7.337 8.706 -0.430 1.00 0.00 68 ALA A O 7
ATOM 10066 N N . ASP A 1 69 ? 6.442 7.928 1.463 1.00 0.00 69 ASP A N 7
ATOM 10067 C CA . ASP A 1 69 ? 7.639 7.262 1.972 1.00 0.00 69 ASP A CA 7
ATOM 10068 C C . ASP A 1 69 ? 7.241 6.526 3.242 1.00 0.00 69 ASP A C 7
ATOM 10069 O O . ASP A 1 69 ? 7.069 7.165 4.275 1.00 0.00 69 ASP A O 7
ATOM 10078 N N . PHE A 1 70 ? 7.003 5.217 3.138 1.00 0.00 70 PHE A N 7
ATOM 10079 C CA . PHE A 1 70 ? 6.388 4.393 4.173 1.00 0.00 70 PHE A CA 7
ATOM 10080 C C . PHE A 1 70 ? 7.222 3.129 4.381 1.00 0.00 70 PHE A C 7
ATOM 10081 O O . PHE A 1 70 ? 8.083 2.785 3.567 1.00 0.00 70 PHE A O 7
ATOM 10098 N N . LEU A 1 71 ? 6.913 2.400 5.447 1.00 0.00 71 LEU A N 7
ATOM 10099 C CA . LEU A 1 71 ? 7.603 1.174 5.860 1.00 0.00 71 LEU A CA 7
ATOM 10100 C C . LEU A 1 71 ? 6.820 -0.043 5.377 1.00 0.00 71 LEU A C 7
ATOM 10101 O O . LEU A 1 71 ? 5.602 0.027 5.251 1.00 0.00 71 LEU A O 7
ATOM 10117 N N . ILE A 1 72 ? 7.479 -1.174 5.148 1.00 0.00 72 ILE A N 7
ATOM 10118 C CA . ILE A 1 72 ? 6.884 -2.393 4.581 1.00 0.00 72 ILE A CA 7
ATOM 10119 C C . ILE A 1 72 ? 7.099 -3.566 5.550 1.00 0.00 72 ILE A C 7
ATOM 10120 O O . ILE A 1 72 ? 8.170 -3.728 6.134 1.00 0.00 72 ILE A O 7
ATOM 10136 N N . CYS A 1 73 ? 6.076 -4.412 5.728 1.00 0.00 73 CYS A N 7
ATOM 10137 C CA . CYS A 1 73 ? 6.144 -5.624 6.541 1.00 0.00 73 CYS A CA 7
ATOM 10138 C C . CYS A 1 73 ? 5.665 -6.827 5.728 1.00 0.00 73 CYS A C 7
ATOM 10139 O O . CYS A 1 73 ? 4.738 -6.690 4.924 1.00 0.00 73 CYS A O 7
ATOM 10147 N N . VAL A 1 74 ? 6.272 -7.991 5.960 1.00 0.00 74 VAL A N 7
ATOM 10148 C CA . VAL A 1 74 ? 6.047 -9.240 5.229 1.00 0.00 74 VAL A CA 7
ATOM 10149 C C . VAL A 1 74 ? 5.876 -10.376 6.244 1.00 0.00 74 VAL A C 7
ATOM 10150 O O . VAL A 1 74 ? 6.321 -10.210 7.382 1.00 0.00 74 VAL A O 7
ATOM 10163 N N . PRO A 1 75 ? 5.254 -11.517 5.905 1.00 0.00 75 PRO A N 7
ATOM 10164 C CA . PRO A 1 75 ? 5.010 -12.545 6.898 1.00 0.00 75 PRO A CA 7
ATOM 10165 C C . PRO A 1 75 ? 6.332 -13.155 7.363 1.00 0.00 75 PRO A C 7
ATOM 10166 O O . PRO A 1 75 ? 7.291 -13.266 6.594 1.00 0.00 75 PRO A O 7
ATOM 10177 N N . GLU A 1 76 ? 6.373 -13.589 8.621 1.00 0.00 76 GLU A N 7
ATOM 10178 C CA . GLU A 1 76 ? 7.573 -14.114 9.269 1.00 0.00 76 GLU A CA 7
ATOM 10179 C C . GLU A 1 76 ? 8.152 -15.355 8.581 1.00 0.00 76 GLU A C 7
ATOM 10180 O O . GLU A 1 76 ? 9.336 -15.648 8.745 1.00 0.00 76 GLU A O 7
ATOM 10192 N N . GLU A 1 77 ? 7.337 -16.086 7.820 1.00 0.00 77 GLU A N 7
ATOM 10193 C CA . GLU A 1 77 ? 7.731 -17.263 7.071 1.00 0.00 77 GLU A CA 7
ATOM 10194 C C . GLU A 1 77 ? 8.401 -16.904 5.745 1.00 0.00 77 GLU A C 7
ATOM 10195 O O . GLU A 1 77 ? 9.154 -17.711 5.189 1.00 0.00 77 GLU A O 7
ATOM 10207 N N . ALA A 1 78 ? 8.132 -15.704 5.232 1.00 0.00 78 ALA A N 7
ATOM 10208 C CA . ALA A 1 78 ? 8.627 -15.208 3.957 1.00 0.00 78 ALA A CA 7
ATOM 10209 C C . ALA A 1 78 ? 9.798 -14.243 4.137 1.00 0.00 78 ALA A C 7
ATOM 10210 O O . ALA A 1 78 ? 10.316 -13.719 3.155 1.00 0.00 78 ALA A O 7
ATOM 10217 N N . LEU A 1 79 ? 10.192 -13.953 5.377 1.00 0.00 79 LEU A N 7
ATOM 10218 C CA . LEU A 1 79 ? 11.075 -12.839 5.689 1.00 0.00 79 LEU A CA 7
ATOM 10219 C C . LEU A 1 79 ? 12.411 -12.940 4.947 1.00 0.00 79 LEU A C 7
ATOM 10220 O O . LEU A 1 79 ? 12.842 -11.967 4.327 1.00 0.00 79 LEU A O 7
ATOM 10236 N N . ASP A 1 80 ? 13.045 -14.114 4.969 1.00 0.00 80 ASP A N 7
ATOM 10237 C CA . ASP A 1 80 ? 14.245 -14.377 4.163 1.00 0.00 80 ASP A CA 7
ATOM 10238 C C . ASP A 1 80 ? 13.904 -14.405 2.680 1.00 0.00 80 ASP A C 7
ATOM 10239 O O . ASP A 1 80 ? 14.614 -13.808 1.885 1.00 0.00 80 ASP A O 7
ATOM 10248 N N . ARG A 1 81 ? 12.804 -15.059 2.305 1.00 0.00 81 ARG A N 7
ATOM 10249 C CA . ARG A 1 81 ? 12.306 -15.158 0.925 1.00 0.00 81 ARG A CA 7
ATOM 10250 C C . ARG A 1 81 ? 12.304 -13.795 0.227 1.00 0.00 81 ARG A C 7
ATOM 10251 O O . ARG A 1 81 ? 12.921 -13.664 -0.827 1.00 0.00 81 ARG A O 7
ATOM 10272 N N . TYR A 1 82 ? 11.655 -12.775 0.798 1.00 0.00 82 TYR A N 7
ATOM 10273 C CA . TYR A 1 82 ? 11.659 -11.428 0.230 1.00 0.00 82 TYR A CA 7
ATOM 10274 C C . TYR A 1 82 ? 13.077 -10.852 0.221 1.00 0.00 82 TYR A C 7
ATOM 10275 O O . TYR A 1 82 ? 13.473 -10.222 -0.757 1.00 0.00 82 TYR A O 7
ATOM 10293 N N . ARG A 1 83 ? 13.864 -11.050 1.287 1.00 0.00 83 ARG A N 7
ATOM 10294 C CA . ARG A 1 83 ? 15.264 -10.609 1.320 1.00 0.00 83 ARG A CA 7
ATOM 10295 C C . ARG A 1 83 ? 16.133 -11.342 0.294 1.00 0.00 83 ARG A C 7
ATOM 10296 O O . ARG A 1 83 ? 17.233 -10.864 -0.013 1.00 0.00 83 ARG A O 7
ATOM 10317 N N . ARG A 1 84 ? 15.676 -12.465 -0.259 1.00 0.00 84 ARG A N 7
ATOM 10318 C CA . ARG A 1 84 ? 16.323 -13.230 -1.317 1.00 0.00 84 ARG A CA 7
ATOM 10319 C C . ARG A 1 84 ? 15.708 -12.978 -2.690 1.00 0.00 84 ARG A C 7
ATOM 10320 O O . ARG A 1 84 ? 15.991 -13.724 -3.634 1.00 0.00 84 ARG A O 7
ATOM 10341 N N . ASP A 1 85 ? 14.919 -11.920 -2.855 1.00 0.00 85 ASP A N 7
ATOM 10342 C CA . ASP A 1 85 ? 14.359 -11.558 -4.148 1.00 0.00 85 ASP A CA 7
ATOM 10343 C C . ASP A 1 85 ? 15.411 -10.892 -5.056 1.00 0.00 85 ASP A C 7
ATOM 10344 O O . ASP A 1 85 ? 16.564 -10.688 -4.641 1.00 0.00 85 ASP A O 7
ATOM 10353 N N . TYR A 1 86 ? 15.039 -10.519 -6.284 1.00 0.00 86 TYR A N 7
ATOM 10354 C CA . TYR A 1 86 ? 15.849 -9.794 -7.255 1.00 0.00 86 TYR A CA 7
ATOM 10355 C C . TYR A 1 86 ? 15.414 -8.332 -7.421 1.00 0.00 86 TYR A C 7
ATOM 10356 O O . TYR A 1 86 ? 16.265 -7.484 -7.685 1.00 0.00 86 TYR A O 7
ATOM 10374 N N . PHE A 1 87 ? 14.137 -8.018 -7.217 1.00 0.00 87 PHE A N 7
ATOM 10375 C CA . PHE A 1 87 ? 13.631 -6.663 -7.225 1.00 0.00 87 PHE A CA 7
ATOM 10376 C C . PHE A 1 87 ? 13.594 -6.145 -5.792 1.00 0.00 87 PHE A C 7
ATOM 10377 O O . PHE A 1 87 ? 14.197 -5.118 -5.495 1.00 0.00 87 PHE A O 7
ATOM 10394 N N . TRP A 1 88 ? 12.904 -6.841 -4.884 1.00 0.00 88 TRP A N 7
ATOM 10395 C CA . TRP A 1 88 ? 12.672 -6.366 -3.522 1.00 0.00 88 TRP A CA 7
ATOM 10396 C C . TRP A 1 88 ? 13.981 -6.165 -2.729 1.00 0.00 88 TRP A C 7
ATOM 10397 O O . TRP A 1 88 ? 13.944 -5.453 -1.730 1.00 0.00 88 TRP A O 7
ATOM 10418 N N . GLN A 1 89 ? 15.140 -6.626 -3.231 1.00 0.00 89 GLN A N 7
ATOM 10419 C CA . GLN A 1 89 ? 16.473 -6.289 -2.709 1.00 0.00 89 GLN A CA 7
ATOM 10420 C C . GLN A 1 89 ? 16.639 -4.818 -2.390 1.00 0.00 89 GLN A C 7
ATOM 10421 O O . GLN A 1 89 ? 16.951 -4.436 -1.261 1.00 0.00 89 GLN A O 7
ATOM 10435 N N . THR A 1 90 ? 16.427 -3.985 -3.397 1.00 0.00 90 THR A N 7
ATOM 10436 C CA . THR A 1 90 ? 16.659 -2.550 -3.262 1.00 0.00 90 THR A CA 7
ATOM 10437 C C . THR A 1 90 ? 15.633 -1.867 -2.341 1.00 0.00 90 THR A C 7
ATOM 10438 O O . THR A 1 90 ? 15.895 -0.760 -1.865 1.00 0.00 90 THR A O 7
ATOM 10449 N N . TYR A 1 91 ? 14.558 -2.548 -1.931 1.00 0.00 91 TYR A N 7
ATOM 10450 C CA . TYR A 1 91 ? 13.649 -2.084 -0.886 1.00 0.00 91 TYR A CA 7
ATOM 10451 C C . TYR A 1 91 ? 13.860 -2.842 0.438 1.00 0.00 91 TYR A C 7
ATOM 10452 O O . TYR A 1 91 ? 13.202 -2.545 1.439 1.00 0.00 91 TYR A O 7
ATOM 10470 N N . ALA A 1 92 ? 14.814 -3.781 0.525 1.00 0.00 92 ALA A N 7
ATOM 10471 C CA . ALA A 1 92 ? 15.045 -4.617 1.701 1.00 0.00 92 ALA A CA 7
ATOM 10472 C C . ALA A 1 92 ? 15.585 -3.821 2.891 1.00 0.00 92 ALA A C 7
ATOM 10473 O O . ALA A 1 92 ? 15.699 -4.371 3.988 1.00 0.00 92 ALA A O 7
ATOM 10480 N N . ALA A 1 93 ? 15.852 -2.526 2.711 1.00 0.00 93 ALA A N 7
ATOM 10481 C CA . ALA A 1 93 ? 16.214 -1.597 3.758 1.00 0.00 93 ALA A CA 7
ATOM 10482 C C . ALA A 1 93 ? 15.007 -1.176 4.609 1.00 0.00 93 ALA A C 7
ATOM 10483 O O . ALA A 1 93 ? 15.231 -0.643 5.697 1.00 0.00 93 ALA A O 7
ATOM 10490 N N . TRP A 1 94 ? 13.770 -1.442 4.161 1.00 0.00 94 TRP A N 7
ATOM 10491 C CA . TRP A 1 94 ? 12.526 -1.042 4.826 1.00 0.00 94 TRP A CA 7
ATOM 10492 C C . TRP A 1 94 ? 11.614 -2.264 5.004 1.00 0.00 94 TRP A C 7
ATOM 10493 O O . TRP A 1 94 ? 10.405 -2.146 4.816 1.00 0.00 94 TRP A O 7
ATOM 10514 N N . ILE A 1 95 ? 12.177 -3.454 5.254 1.00 0.00 95 ILE A N 7
ATOM 10515 C CA . ILE A 1 95 ? 11.390 -4.681 5.469 1.00 0.00 95 ILE A CA 7
ATOM 10516 C C . ILE A 1 95 ? 11.493 -5.079 6.942 1.00 0.00 95 ILE A C 7
ATOM 10517 O O . ILE A 1 95 ? 12.585 -5.055 7.515 1.00 0.00 95 ILE A O 7
ATOM 10533 N N . GLN A 1 96 ? 10.389 -5.516 7.545 1.00 0.00 96 GLN A N 7
ATOM 10534 C CA . GLN A 1 96 ? 10.332 -6.203 8.838 1.00 0.00 96 GLN A CA 7
ATOM 10535 C C . GLN A 1 96 ? 9.325 -7.362 8.777 1.00 0.00 96 GLN A C 7
ATOM 10536 O O . GLN A 1 96 ? 8.499 -7.391 7.861 1.00 0.00 96 GLN A O 7
ATOM 10550 N N . PRO A 1 97 ? 9.357 -8.310 9.731 1.00 0.00 97 PRO A N 7
ATOM 10551 C CA . PRO A 1 97 ? 8.278 -9.274 9.893 1.00 0.00 97 PRO A CA 7
ATOM 10552 C C . PRO A 1 97 ? 6.982 -8.555 10.286 1.00 0.00 97 PRO A C 7
ATOM 10553 O O . PRO A 1 97 ? 7.008 -7.509 10.943 1.00 0.00 97 PRO A O 7
ATOM 10564 N N . MET A 1 98 ? 5.850 -9.112 9.870 1.00 0.00 98 MET A N 7
ATOM 10565 C CA . MET A 1 98 ? 4.523 -8.668 10.253 1.00 0.00 98 MET A CA 7
ATOM 10566 C C . MET A 1 98 ? 4.221 -9.181 11.664 1.00 0.00 98 MET A C 7
ATOM 10567 O O . MET A 1 98 ? 4.807 -10.172 12.104 1.00 0.00 98 MET A O 7
ATOM 10581 N N . GLU A 1 99 ? 3.261 -8.568 12.350 1.00 0.00 99 GLU A N 7
ATOM 10582 C CA . GLU A 1 99 ? 2.820 -8.912 13.698 1.00 0.00 99 GLU A CA 7
ATOM 10583 C C . GLU A 1 99 ? 1.284 -8.918 13.701 1.00 0.00 99 GLU A C 7
ATOM 10584 O O . GLU A 1 99 ? 0.668 -8.956 12.632 1.00 0.00 99 GLU A O 7
ATOM 10596 N N . GLN A 1 100 ? 0.661 -8.978 14.877 1.00 0.00 100 GLN A N 7
ATOM 10597 C CA . GLN A 1 100 ? -0.781 -8.861 15.084 1.00 0.00 100 GLN A CA 7
ATOM 10598 C C . GLN A 1 100 ? -0.972 -7.792 16.135 1.00 0.00 100 GLN A C 7
ATOM 10599 O O . GLN A 1 100 ? -1.895 -6.964 16.012 1.00 0.00 100 GLN A O 7
ATOM 10613 N N . GLY A 1 1 ? -21.922 9.293 -12.674 1.00 0.00 1 GLY A N 8
ATOM 10614 C CA . GLY A 1 1 ? -21.447 8.031 -12.098 1.00 0.00 1 GLY A CA 8
ATOM 10615 C C . GLY A 1 1 ? -20.187 8.257 -11.288 1.00 0.00 1 GLY A C 8
ATOM 10616 O O . GLY A 1 1 ? -19.427 9.190 -11.552 1.00 0.00 1 GLY A O 8
ATOM 10620 N N . SER A 1 2 ? -19.981 7.408 -10.290 1.00 0.00 2 SER A N 8
ATOM 10621 C CA . SER A 1 2 ? -18.838 7.433 -9.399 1.00 0.00 2 SER A CA 8
ATOM 10622 C C . SER A 1 2 ? -17.602 6.964 -10.180 1.00 0.00 2 SER A C 8
ATOM 10623 O O . SER A 1 2 ? -17.721 6.415 -11.285 1.00 0.00 2 SER A O 8
ATOM 10631 N N . HIS A 1 3 ? -16.412 7.182 -9.629 1.00 0.00 3 HIS A N 8
ATOM 10632 C CA . HIS A 1 3 ? -15.187 6.509 -10.038 1.00 0.00 3 HIS A CA 8
ATOM 10633 C C . HIS A 1 3 ? -14.190 6.480 -8.876 1.00 0.00 3 HIS A C 8
ATOM 10634 O O . HIS A 1 3 ? -12.989 6.673 -9.076 1.00 0.00 3 HIS A O 8
ATOM 10648 N N . GLU A 1 4 ? -14.685 6.255 -7.658 1.00 0.00 4 GLU A N 8
ATOM 10649 C CA . GLU A 1 4 ? -13.909 6.155 -6.430 1.00 0.00 4 GLU A CA 8
ATOM 10650 C C . GLU A 1 4 ? -14.683 5.376 -5.347 1.00 0.00 4 GLU A C 8
ATOM 10651 O O . GLU A 1 4 ? -15.819 4.942 -5.571 1.00 0.00 4 GLU A O 8
ATOM 10663 N N . GLY A 1 5 ? -14.090 5.224 -4.162 1.00 0.00 5 GLY A N 8
ATOM 10664 C CA . GLY A 1 5 ? -14.759 4.729 -2.967 1.00 0.00 5 GLY A CA 8
ATOM 10665 C C . GLY A 1 5 ? -13.928 5.123 -1.755 1.00 0.00 5 GLY A C 8
ATOM 10666 O O . GLY A 1 5 ? -14.091 6.224 -1.218 1.00 0.00 5 GLY A O 8
ATOM 10670 N N . GLU A 1 6 ? -12.973 4.275 -1.382 1.00 0.00 6 GLU A N 8
ATOM 10671 C CA . GLU A 1 6 ? -12.059 4.484 -0.265 1.00 0.00 6 GLU A CA 8
ATOM 10672 C C . GLU A 1 6 ? -10.627 4.164 -0.725 1.00 0.00 6 GLU A C 8
ATOM 10673 O O . GLU A 1 6 ? -10.459 3.371 -1.661 1.00 0.00 6 GLU A O 8
ATOM 10685 N N . PRO A 1 7 ? -9.594 4.723 -0.067 1.00 0.00 7 PRO A N 8
ATOM 10686 C CA . PRO A 1 7 ? -8.197 4.354 -0.249 1.00 0.00 7 PRO A CA 8
ATOM 10687 C C . PRO A 1 7 ? -8.003 2.971 0.390 1.00 0.00 7 PRO A C 8
ATOM 10688 O O . PRO A 1 7 ? -7.675 2.834 1.570 1.00 0.00 7 PRO A O 8
ATOM 10699 N N . VAL A 1 8 ? -8.283 1.913 -0.356 1.00 0.00 8 VAL A N 8
ATOM 10700 C CA . VAL A 1 8 ? -8.219 0.551 0.140 1.00 0.00 8 VAL A CA 8
ATOM 10701 C C . VAL A 1 8 ? -7.861 -0.354 -1.025 1.00 0.00 8 VAL A C 8
ATOM 10702 O O . VAL A 1 8 ? -8.220 -0.084 -2.173 1.00 0.00 8 VAL A O 8
ATOM 10715 N N . VAL A 1 9 ? -7.128 -1.424 -0.741 1.00 0.00 9 VAL A N 8
ATOM 10716 C CA . VAL A 1 9 ? -6.855 -2.446 -1.729 1.00 0.00 9 VAL A CA 8
ATOM 10717 C C . VAL A 1 9 ? -8.125 -3.284 -1.784 1.00 0.00 9 VAL A C 8
ATOM 10718 O O . VAL A 1 9 ? -8.392 -4.053 -0.860 1.00 0.00 9 VAL A O 8
ATOM 10731 N N . GLY A 1 10 ? -8.938 -3.052 -2.816 1.00 0.00 10 GLY A N 8
ATOM 10732 C CA . GLY A 1 10 ? -10.181 -3.761 -3.057 1.00 0.00 10 GLY A CA 8
ATOM 10733 C C . GLY A 1 10 ? -10.061 -4.528 -4.365 1.00 0.00 10 GLY A C 8
ATOM 10734 O O . GLY A 1 10 ? -9.862 -5.744 -4.338 1.00 0.00 10 GLY A O 8
ATOM 10738 N N . MET A 1 11 ? -10.147 -3.808 -5.488 1.00 0.00 11 MET A N 8
ATOM 10739 C CA . MET A 1 11 ? -10.082 -4.322 -6.854 1.00 0.00 11 MET A CA 8
ATOM 10740 C C . MET A 1 11 ? -9.192 -3.445 -7.738 1.00 0.00 11 MET A C 8
ATOM 10741 O O . MET A 1 11 ? -8.321 -3.973 -8.433 1.00 0.00 11 MET A O 8
ATOM 10755 N N . ASP A 1 12 ? -9.436 -2.131 -7.752 1.00 0.00 12 ASP A N 8
ATOM 10756 C CA . ASP A 1 12 ? -8.578 -1.186 -8.472 1.00 0.00 12 ASP A CA 8
ATOM 10757 C C . ASP A 1 12 ? -7.445 -0.769 -7.531 1.00 0.00 12 ASP A C 8
ATOM 10758 O O . ASP A 1 12 ? -7.459 -1.096 -6.339 1.00 0.00 12 ASP A O 8
ATOM 10767 N N . LYS A 1 13 ? -6.468 -0.031 -8.047 1.00 0.00 13 LYS A N 8
ATOM 10768 C CA . LYS A 1 13 ? -5.298 0.418 -7.311 1.00 0.00 13 LYS A CA 8
ATOM 10769 C C . LYS A 1 13 ? -5.069 1.914 -7.374 1.00 0.00 13 LYS A C 8
ATOM 10770 O O . LYS A 1 13 ? -4.108 2.389 -6.778 1.00 0.00 13 LYS A O 8
ATOM 10789 N N . SER A 1 14 ? -5.955 2.681 -7.996 1.00 0.00 14 SER A N 8
ATOM 10790 C CA . SER A 1 14 ? -5.727 4.103 -8.166 1.00 0.00 14 SER A CA 8
ATOM 10791 C C . SER A 1 14 ? -6.113 4.972 -6.972 1.00 0.00 14 SER A C 8
ATOM 10792 O O . SER A 1 14 ? -5.531 6.040 -6.783 1.00 0.00 14 SER A O 8
ATOM 10800 N N . LEU A 1 15 ? -7.098 4.538 -6.183 1.00 0.00 15 LEU A N 8
ATOM 10801 C CA . LEU A 1 15 ? -7.905 5.389 -5.305 1.00 0.00 15 LEU A CA 8
ATOM 10802 C C . LEU A 1 15 ? -7.210 5.747 -3.980 1.00 0.00 15 LEU A C 8
ATOM 10803 O O . LEU A 1 15 ? -7.891 5.987 -2.987 1.00 0.00 15 LEU A O 8
ATOM 10819 N N . PHE A 1 16 ? -5.880 5.712 -3.910 1.00 0.00 16 PHE A N 8
ATOM 10820 C CA . PHE A 1 16 ? -5.128 5.859 -2.663 1.00 0.00 16 PHE A CA 8
ATOM 10821 C C . PHE A 1 16 ? -4.639 7.284 -2.501 1.00 0.00 16 PHE A C 8
ATOM 10822 O O . PHE A 1 16 ? -4.792 7.866 -1.423 1.00 0.00 16 PHE A O 8
ATOM 10839 N N . ALA A 1 17 ? -4.053 7.825 -3.572 1.00 0.00 17 ALA A N 8
ATOM 10840 C CA . ALA A 1 17 ? -3.649 9.211 -3.695 1.00 0.00 17 ALA A CA 8
ATOM 10841 C C . ALA A 1 17 ? -4.902 10.082 -3.582 1.00 0.00 17 ALA A C 8
ATOM 10842 O O . ALA A 1 17 ? -5.573 10.352 -4.578 1.00 0.00 17 ALA A O 8
ATOM 10849 N N . GLY A 1 18 ? -5.293 10.449 -2.367 1.00 0.00 18 GLY A N 8
ATOM 10850 C CA . GLY A 1 18 ? -6.420 11.330 -2.139 1.00 0.00 18 GLY A CA 8
ATOM 10851 C C . GLY A 1 18 ? -6.830 11.438 -0.677 1.00 0.00 18 GLY A C 8
ATOM 10852 O O . GLY A 1 18 ? -7.436 12.454 -0.335 1.00 0.00 18 GLY A O 8
ATOM 10856 N N . ASN A 1 19 ? -6.528 10.463 0.194 1.00 0.00 19 ASN A N 8
ATOM 10857 C CA . ASN A 1 19 ? -6.773 10.638 1.625 1.00 0.00 19 ASN A CA 8
ATOM 10858 C C . ASN A 1 19 ? -5.471 10.804 2.400 1.00 0.00 19 ASN A C 8
ATOM 10859 O O . ASN A 1 19 ? -4.761 9.835 2.678 1.00 0.00 19 ASN A O 8
ATOM 10870 N N . THR A 1 20 ? -5.187 12.031 2.816 1.00 0.00 20 THR A N 8
ATOM 10871 C CA . THR A 1 20 ? -4.028 12.471 3.592 1.00 0.00 20 THR A CA 8
ATOM 10872 C C . THR A 1 20 ? -4.037 11.943 5.048 1.00 0.00 20 THR A C 8
ATOM 10873 O O . THR A 1 20 ? -3.548 12.608 5.965 1.00 0.00 20 THR A O 8
ATOM 10884 N N . VAL A 1 21 ? -4.654 10.781 5.300 1.00 0.00 21 VAL A N 8
ATOM 10885 C CA . VAL A 1 21 ? -5.048 10.315 6.627 1.00 0.00 21 VAL A CA 8
ATOM 10886 C C . VAL A 1 21 ? -4.885 8.790 6.762 1.00 0.00 21 VAL A C 8
ATOM 10887 O O . VAL A 1 21 ? -4.996 8.256 7.869 1.00 0.00 21 VAL A O 8
ATOM 10900 N N . ILE A 1 22 ? -4.610 8.063 5.673 1.00 0.00 22 ILE A N 8
ATOM 10901 C CA . ILE A 1 22 ? -4.473 6.622 5.723 1.00 0.00 22 ILE A CA 8
ATOM 10902 C C . ILE A 1 22 ? -3.108 6.279 6.301 1.00 0.00 22 ILE A C 8
ATOM 10903 O O . ILE A 1 22 ? -2.097 6.301 5.605 1.00 0.00 22 ILE A O 8
ATOM 10919 N N . ARG A 1 23 ? -3.077 6.007 7.602 1.00 0.00 23 ARG A N 8
ATOM 10920 C CA . ARG A 1 23 ? -1.843 5.704 8.312 1.00 0.00 23 ARG A CA 8
ATOM 10921 C C . ARG A 1 23 ? -1.335 4.296 8.010 1.00 0.00 23 ARG A C 8
ATOM 10922 O O . ARG A 1 23 ? -0.165 4.013 8.258 1.00 0.00 23 ARG A O 8
ATOM 10943 N N . GLU A 1 24 ? -2.177 3.421 7.449 1.00 0.00 24 GLU A N 8
ATOM 10944 C CA . GLU A 1 24 ? -1.895 1.991 7.326 1.00 0.00 24 GLU A CA 8
ATOM 10945 C C . GLU A 1 24 ? -2.573 1.444 6.077 1.00 0.00 24 GLU A C 8
ATOM 10946 O O . GLU A 1 24 ? -3.764 1.691 5.890 1.00 0.00 24 GLU A O 8
ATOM 10958 N N . ILE A 1 25 ? -1.872 0.635 5.277 1.00 0.00 25 ILE A N 8
ATOM 10959 C CA . ILE A 1 25 ? -2.457 -0.037 4.119 1.00 0.00 25 ILE A CA 8
ATOM 10960 C C . ILE A 1 25 ? -2.047 -1.507 4.158 1.00 0.00 25 ILE A C 8
ATOM 10961 O O . ILE A 1 25 ? -0.876 -1.842 3.990 1.00 0.00 25 ILE A O 8
ATOM 10977 N N . THR A 1 26 ? -3.008 -2.403 4.344 1.00 0.00 26 THR A N 8
ATOM 10978 C CA . THR A 1 26 ? -2.785 -3.829 4.159 1.00 0.00 26 THR A CA 8
ATOM 10979 C C . THR A 1 26 ? -3.094 -4.173 2.690 1.00 0.00 26 THR A C 8
ATOM 10980 O O . THR A 1 26 ? -4.095 -3.690 2.147 1.00 0.00 26 THR A O 8
ATOM 10991 N N . VAL A 1 27 ? -2.277 -5.004 2.037 1.00 0.00 27 VAL A N 8
ATOM 10992 C CA . VAL A 1 27 ? -2.348 -5.336 0.612 1.00 0.00 27 VAL A CA 8
ATOM 10993 C C . VAL A 1 27 ? -2.293 -6.858 0.471 1.00 0.00 27 VAL A C 8
ATOM 10994 O O . VAL A 1 27 ? -1.312 -7.473 0.904 1.00 0.00 27 VAL A O 8
ATOM 11007 N N . GLN A 1 28 ? -3.306 -7.475 -0.134 1.00 0.00 28 GLN A N 8
ATOM 11008 C CA . GLN A 1 28 ? -3.252 -8.894 -0.471 1.00 0.00 28 GLN A CA 8
ATOM 11009 C C . GLN A 1 28 ? -2.385 -9.126 -1.719 1.00 0.00 28 GLN A C 8
ATOM 11010 O O . GLN A 1 28 ? -2.085 -8.176 -2.446 1.00 0.00 28 GLN A O 8
ATOM 11024 N N . PRO A 1 29 ? -1.901 -10.354 -1.956 1.00 0.00 29 PRO A N 8
ATOM 11025 C CA . PRO A 1 29 ? -1.116 -10.677 -3.143 1.00 0.00 29 PRO A CA 8
ATOM 11026 C C . PRO A 1 29 ? -2.014 -10.785 -4.376 1.00 0.00 29 PRO A C 8
ATOM 11027 O O . PRO A 1 29 ? -3.204 -11.084 -4.277 1.00 0.00 29 PRO A O 8
ATOM 11038 N N . ASN A 1 30 ? -1.405 -10.661 -5.558 1.00 0.00 30 ASN A N 8
ATOM 11039 C CA . ASN A 1 30 ? -1.993 -10.968 -6.862 1.00 0.00 30 ASN A CA 8
ATOM 11040 C C . ASN A 1 30 ? -3.314 -10.221 -7.117 1.00 0.00 30 ASN A C 8
ATOM 11041 O O . ASN A 1 30 ? -4.228 -10.761 -7.745 1.00 0.00 30 ASN A O 8
ATOM 11052 N N . ILE A 1 31 ? -3.424 -8.965 -6.666 1.00 0.00 31 ILE A N 8
ATOM 11053 C CA . ILE A 1 31 ? -4.649 -8.155 -6.737 1.00 0.00 31 ILE A CA 8
ATOM 11054 C C . ILE A 1 31 ? -4.375 -6.725 -7.261 1.00 0.00 31 ILE A C 8
ATOM 11055 O O . ILE A 1 31 ? -5.120 -5.792 -6.980 1.00 0.00 31 ILE A O 8
ATOM 11071 N N . GLY A 1 32 ? -3.306 -6.554 -8.049 1.00 0.00 32 GLY A N 8
ATOM 11072 C CA . GLY A 1 32 ? -3.044 -5.434 -8.948 1.00 0.00 32 GLY A CA 8
ATOM 11073 C C . GLY A 1 32 ? -1.585 -4.981 -8.870 1.00 0.00 32 GLY A C 8
ATOM 11074 O O . GLY A 1 32 ? -0.904 -5.217 -7.862 1.00 0.00 32 GLY A O 8
ATOM 11078 N N . LEU A 1 33 ? -1.107 -4.284 -9.901 1.00 0.00 33 LEU A N 8
ATOM 11079 C CA . LEU A 1 33 ? 0.232 -3.706 -9.953 1.00 0.00 33 LEU A CA 8
ATOM 11080 C C . LEU A 1 33 ? 0.323 -2.509 -9.009 1.00 0.00 33 LEU A C 8
ATOM 11081 O O . LEU A 1 33 ? -0.490 -1.591 -9.087 1.00 0.00 33 LEU A O 8
ATOM 11097 N N . LEU A 1 34 ? 1.305 -2.514 -8.106 1.00 0.00 34 LEU A N 8
ATOM 11098 C CA . LEU A 1 34 ? 1.652 -1.368 -7.274 1.00 0.00 34 LEU A CA 8
ATOM 11099 C C . LEU A 1 34 ? 2.527 -0.422 -8.111 1.00 0.00 34 LEU A C 8
ATOM 11100 O O . LEU A 1 34 ? 3.756 -0.461 -8.011 1.00 0.00 34 LEU A O 8
ATOM 11116 N N . TYR A 1 35 ? 1.923 0.365 -8.999 1.00 0.00 35 TYR A N 8
ATOM 11117 C CA . TYR A 1 35 ? 2.662 1.220 -9.925 1.00 0.00 35 TYR A CA 8
ATOM 11118 C C . TYR A 1 35 ? 3.366 2.370 -9.191 1.00 0.00 35 TYR A C 8
ATOM 11119 O O . TYR A 1 35 ? 3.216 2.565 -7.982 1.00 0.00 35 TYR A O 8
ATOM 11137 N N . ASP A 1 36 ? 4.262 3.081 -9.863 1.00 0.00 36 ASP A N 8
ATOM 11138 C CA . ASP A 1 36 ? 4.978 4.215 -9.286 1.00 0.00 36 ASP A CA 8
ATOM 11139 C C . ASP A 1 36 ? 4.030 5.408 -9.219 1.00 0.00 36 ASP A C 8
ATOM 11140 O O . ASP A 1 36 ? 3.229 5.617 -10.130 1.00 0.00 36 ASP A O 8
ATOM 11149 N N . GLY A 1 37 ? 4.070 6.130 -8.098 1.00 0.00 37 GLY A N 8
ATOM 11150 C CA . GLY A 1 37 ? 3.162 7.235 -7.803 1.00 0.00 37 GLY A CA 8
ATOM 11151 C C . GLY A 1 37 ? 1.796 6.791 -7.261 1.00 0.00 37 GLY A C 8
ATOM 11152 O O . GLY A 1 37 ? 0.927 7.629 -7.026 1.00 0.00 37 GLY A O 8
ATOM 11156 N N . MET A 1 38 ? 1.552 5.496 -7.034 1.00 0.00 38 MET A N 8
ATOM 11157 C CA . MET A 1 38 ? 0.267 5.002 -6.544 1.00 0.00 38 MET A CA 8
ATOM 11158 C C . MET A 1 38 ? -0.132 5.589 -5.179 1.00 0.00 38 MET A C 8
ATOM 11159 O O . MET A 1 38 ? -1.317 5.634 -4.857 1.00 0.00 38 MET A O 8
ATOM 11173 N N . PHE A 1 39 ? 0.843 6.020 -4.370 1.00 0.00 39 PHE A N 8
ATOM 11174 C CA . PHE A 1 39 ? 0.641 6.519 -3.009 1.00 0.00 39 PHE A CA 8
ATOM 11175 C C . PHE A 1 39 ? 0.995 8.007 -2.895 1.00 0.00 39 PHE A C 8
ATOM 11176 O O . PHE A 1 39 ? 1.158 8.514 -1.783 1.00 0.00 39 PHE A O 8
ATOM 11193 N N . SER A 1 40 ? 1.111 8.711 -4.024 1.00 0.00 40 SER A N 8
ATOM 11194 C CA . SER A 1 40 ? 1.353 10.141 -4.071 1.00 0.00 40 SER A CA 8
ATOM 11195 C C . SER A 1 40 ? 0.408 10.895 -3.143 1.00 0.00 40 SER A C 8
ATOM 11196 O O . SER A 1 40 ? -0.814 10.817 -3.278 1.00 0.00 40 SER A O 8
ATOM 11204 N N . GLY A 1 41 ? 0.978 11.601 -2.167 1.00 0.00 41 GLY A N 8
ATOM 11205 C CA . GLY A 1 41 ? 0.230 12.454 -1.264 1.00 0.00 41 GLY A CA 8
ATOM 11206 C C . GLY A 1 41 ? -0.521 11.680 -0.187 1.00 0.00 41 GLY A C 8
ATOM 11207 O O . GLY A 1 41 ? -1.266 12.305 0.571 1.00 0.00 41 GLY A O 8
ATOM 11211 N N . CYS A 1 42 ? -0.346 10.360 -0.049 1.00 0.00 42 CYS A N 8
ATOM 11212 C CA . CYS A 1 42 ? -0.751 9.642 1.157 1.00 0.00 42 CYS A CA 8
ATOM 11213 C C . CYS A 1 42 ? 0.219 10.054 2.275 1.00 0.00 42 CYS A C 8
ATOM 11214 O O . CYS A 1 42 ? 1.123 9.307 2.635 1.00 0.00 42 CYS A O 8
ATOM 11222 N N . THR A 1 43 ? 0.088 11.267 2.795 1.00 0.00 43 THR A N 8
ATOM 11223 C CA . THR A 1 43 ? 1.075 11.905 3.658 1.00 0.00 43 THR A CA 8
ATOM 11224 C C . THR A 1 43 ? 1.222 11.164 4.984 1.00 0.00 43 THR A C 8
ATOM 11225 O O . THR A 1 43 ? 2.325 10.763 5.348 1.00 0.00 43 THR A O 8
ATOM 11236 N N . ALA A 1 44 ? 0.100 10.921 5.668 1.00 0.00 44 ALA A N 8
ATOM 11237 C CA . ALA A 1 44 ? 0.034 10.203 6.937 1.00 0.00 44 ALA A CA 8
ATOM 11238 C C . ALA A 1 44 ? 0.499 8.736 6.851 1.00 0.00 44 ALA A C 8
ATOM 11239 O O . ALA A 1 44 ? 0.524 8.053 7.872 1.00 0.00 44 ALA A O 8
ATOM 11246 N N . LEU A 1 45 ? 0.780 8.220 5.653 1.00 0.00 45 LEU A N 8
ATOM 11247 C CA . LEU A 1 45 ? 1.082 6.819 5.416 1.00 0.00 45 LEU A CA 8
ATOM 11248 C C . LEU A 1 45 ? 2.505 6.509 5.854 1.00 0.00 45 LEU A C 8
ATOM 11249 O O . LEU A 1 45 ? 3.462 6.885 5.173 1.00 0.00 45 LEU A O 8
ATOM 11265 N N . GLU A 1 46 ? 2.649 5.777 6.955 1.00 0.00 46 GLU A N 8
ATOM 11266 C CA . GLU A 1 46 ? 3.926 5.212 7.372 1.00 0.00 46 GLU A CA 8
ATOM 11267 C C . GLU A 1 46 ? 3.900 3.681 7.431 1.00 0.00 46 GLU A C 8
ATOM 11268 O O . GLU A 1 46 ? 4.971 3.067 7.462 1.00 0.00 46 GLU A O 8
ATOM 11280 N N . LYS A 1 47 ? 2.726 3.037 7.362 1.00 0.00 47 LYS A N 8
ATOM 11281 C CA . LYS A 1 47 ? 2.640 1.582 7.425 1.00 0.00 47 LYS A CA 8
ATOM 11282 C C . LYS A 1 47 ? 2.035 0.966 6.184 1.00 0.00 47 LYS A C 8
ATOM 11283 O O . LYS A 1 47 ? 1.056 1.463 5.627 1.00 0.00 47 LYS A O 8
ATOM 11302 N N . LEU A 1 48 ? 2.585 -0.183 5.814 1.00 0.00 48 LEU A N 8
ATOM 11303 C CA . LEU A 1 48 ? 2.193 -1.001 4.689 1.00 0.00 48 LEU A CA 8
ATOM 11304 C C . LEU A 1 48 ? 2.437 -2.439 5.118 1.00 0.00 48 LEU A C 8
ATOM 11305 O O . LEU A 1 48 ? 3.467 -2.748 5.719 1.00 0.00 48 LEU A O 8
ATOM 11321 N N . ILE A 1 49 ? 1.492 -3.314 4.814 1.00 0.00 49 ILE A N 8
ATOM 11322 C CA . ILE A 1 49 ? 1.488 -4.710 5.240 1.00 0.00 49 ILE A CA 8
ATOM 11323 C C . ILE A 1 49 ? 1.138 -5.552 4.019 1.00 0.00 49 ILE A C 8
ATOM 11324 O O . ILE A 1 49 ? 0.248 -5.183 3.247 1.00 0.00 49 ILE A O 8
ATOM 11340 N N . LEU A 1 50 ? 1.840 -6.666 3.828 1.00 0.00 50 LEU A N 8
ATOM 11341 C CA . LEU A 1 50 ? 1.692 -7.544 2.671 1.00 0.00 50 LEU A CA 8
ATOM 11342 C C . LEU A 1 50 ? 1.235 -8.914 3.172 1.00 0.00 50 LEU A C 8
ATOM 11343 O O . LEU A 1 50 ? 1.989 -9.568 3.894 1.00 0.00 50 LEU A O 8
ATOM 11359 N N . THR A 1 51 ? 0.014 -9.342 2.836 1.00 0.00 51 THR A N 8
ATOM 11360 C CA . THR A 1 51 ? -0.573 -10.573 3.372 1.00 0.00 51 THR A CA 8
ATOM 11361 C C . THR A 1 51 ? -0.158 -11.848 2.620 1.00 0.00 51 THR A C 8
ATOM 11362 O O . THR A 1 51 ? -0.663 -12.921 2.955 1.00 0.00 51 THR A O 8
ATOM 11373 N N . GLY A 1 52 ? 0.678 -11.742 1.583 1.00 0.00 52 GLY A N 8
ATOM 11374 C CA . GLY A 1 52 ? 1.211 -12.876 0.842 1.00 0.00 52 GLY A CA 8
ATOM 11375 C C . GLY A 1 52 ? 2.535 -13.339 1.432 1.00 0.00 52 GLY A C 8
ATOM 11376 O O . GLY A 1 52 ? 3.048 -12.748 2.381 1.00 0.00 52 GLY A O 8
ATOM 11380 N N . GLU A 1 53 ? 3.112 -14.385 0.850 1.00 0.00 53 GLU A N 8
ATOM 11381 C CA . GLU A 1 53 ? 4.252 -15.103 1.408 1.00 0.00 53 GLU A CA 8
ATOM 11382 C C . GLU A 1 53 ? 5.384 -15.312 0.379 1.00 0.00 53 GLU A C 8
ATOM 11383 O O . GLU A 1 53 ? 6.346 -16.035 0.634 1.00 0.00 53 GLU A O 8
ATOM 11395 N N . ASP A 1 54 ? 5.256 -14.726 -0.807 1.00 0.00 54 ASP A N 8
ATOM 11396 C CA . ASP A 1 54 ? 6.184 -14.859 -1.927 1.00 0.00 54 ASP A CA 8
ATOM 11397 C C . ASP A 1 54 ? 6.284 -13.489 -2.617 1.00 0.00 54 ASP A C 8
ATOM 11398 O O . ASP A 1 54 ? 5.283 -12.763 -2.653 1.00 0.00 54 ASP A O 8
ATOM 11407 N N . PRO A 1 55 ? 7.463 -13.084 -3.126 1.00 0.00 55 PRO A N 8
ATOM 11408 C CA . PRO A 1 55 ? 7.644 -11.763 -3.720 1.00 0.00 55 PRO A CA 8
ATOM 11409 C C . PRO A 1 55 ? 7.048 -11.657 -5.121 1.00 0.00 55 PRO A C 8
ATOM 11410 O O . PRO A 1 55 ? 6.617 -10.573 -5.524 1.00 0.00 55 PRO A O 8
ATOM 11421 N N . SER A 1 56 ? 7.022 -12.749 -5.879 1.00 0.00 56 SER A N 8
ATOM 11422 C CA . SER A 1 56 ? 6.498 -12.805 -7.235 1.00 0.00 56 SER A CA 8
ATOM 11423 C C . SER A 1 56 ? 4.966 -12.833 -7.253 1.00 0.00 56 SER A C 8
ATOM 11424 O O . SER A 1 56 ? 4.366 -12.470 -8.263 1.00 0.00 56 SER A O 8
ATOM 11432 N N . ALA A 1 57 ? 4.328 -13.127 -6.117 1.00 0.00 57 ALA A N 8
ATOM 11433 C CA . ALA A 1 57 ? 2.914 -12.911 -5.865 1.00 0.00 57 ALA A CA 8
ATOM 11434 C C . ALA A 1 57 ? 2.534 -11.424 -5.843 1.00 0.00 57 ALA A C 8
ATOM 11435 O O . ALA A 1 57 ? 1.345 -11.107 -5.772 1.00 0.00 57 ALA A O 8
ATOM 11442 N N . TYR A 1 58 ? 3.497 -10.501 -5.912 1.00 0.00 58 TYR A N 8
ATOM 11443 C CA . TYR A 1 58 ? 3.254 -9.068 -5.998 1.00 0.00 58 TYR A CA 8
ATOM 11444 C C . TYR A 1 58 ? 3.949 -8.492 -7.228 1.00 0.00 58 TYR A C 8
ATOM 11445 O O . TYR A 1 58 ? 4.802 -9.132 -7.850 1.00 0.00 58 TYR A O 8
ATOM 11463 N N . SER A 1 59 ? 3.613 -7.247 -7.551 1.00 0.00 59 SER A N 8
ATOM 11464 C CA . SER A 1 59 ? 4.250 -6.466 -8.595 1.00 0.00 59 SER A CA 8
ATOM 11465 C C . SER A 1 59 ? 4.342 -5.037 -8.088 1.00 0.00 59 SER A C 8
ATOM 11466 O O . SER A 1 59 ? 3.343 -4.517 -7.589 1.00 0.00 59 SER A O 8
ATOM 11474 N N . ALA A 1 60 ? 5.502 -4.416 -8.244 1.00 0.00 60 ALA A N 8
ATOM 11475 C CA . ALA A 1 60 ? 5.794 -3.013 -7.986 1.00 0.00 60 ALA A CA 8
ATOM 11476 C C . ALA A 1 60 ? 6.374 -2.445 -9.288 1.00 0.00 60 ALA A C 8
ATOM 11477 O O . ALA A 1 60 ? 6.630 -3.208 -10.222 1.00 0.00 60 ALA A O 8
ATOM 11484 N N . GLY A 1 61 ? 6.587 -1.137 -9.360 1.00 0.00 61 GLY A N 8
ATOM 11485 C CA . GLY A 1 61 ? 7.136 -0.413 -10.499 1.00 0.00 61 GLY A CA 8
ATOM 11486 C C . GLY A 1 61 ? 8.460 0.225 -10.101 1.00 0.00 61 GLY A C 8
ATOM 11487 O O . GLY A 1 61 ? 9.226 -0.357 -9.327 1.00 0.00 61 GLY A O 8
ATOM 11491 N N . ASP A 1 62 ? 8.764 1.409 -10.631 1.00 0.00 62 ASP A N 8
ATOM 11492 C CA . ASP A 1 62 ? 10.009 2.122 -10.325 1.00 0.00 62 ASP A CA 8
ATOM 11493 C C . ASP A 1 62 ? 9.989 2.809 -8.955 1.00 0.00 62 ASP A C 8
ATOM 11494 O O . ASP A 1 62 ? 11.032 3.277 -8.487 1.00 0.00 62 ASP A O 8
ATOM 11503 N N . GLY A 1 63 ? 8.840 2.856 -8.278 1.00 0.00 63 GLY A N 8
ATOM 11504 C CA . GLY A 1 63 ? 8.658 3.647 -7.075 1.00 0.00 63 GLY A CA 8
ATOM 11505 C C . GLY A 1 63 ? 7.487 3.128 -6.262 1.00 0.00 63 GLY A C 8
ATOM 11506 O O . GLY A 1 63 ? 6.473 3.819 -6.153 1.00 0.00 63 GLY A O 8
ATOM 11510 N N . LEU A 1 64 ? 7.624 1.925 -5.686 1.00 0.00 64 LEU A N 8
ATOM 11511 C CA . LEU A 1 64 ? 6.592 1.241 -4.904 1.00 0.00 64 LEU A CA 8
ATOM 11512 C C . LEU A 1 64 ? 5.942 2.193 -3.904 1.00 0.00 64 LEU A C 8
ATOM 11513 O O . LEU A 1 64 ? 4.727 2.180 -3.735 1.00 0.00 64 LEU A O 8
ATOM 11529 N N . ARG A 1 65 ? 6.748 2.997 -3.214 1.00 0.00 65 ARG A N 8
ATOM 11530 C CA . ARG A 1 65 ? 6.303 3.861 -2.128 1.00 0.00 65 ARG A CA 8
ATOM 11531 C C . ARG A 1 65 ? 6.444 5.341 -2.497 1.00 0.00 65 ARG A C 8
ATOM 11532 O O . ARG A 1 65 ? 6.482 6.168 -1.593 1.00 0.00 65 ARG A O 8
ATOM 11553 N N . ASP A 1 66 ? 6.599 5.674 -3.784 1.00 0.00 66 ASP A N 8
ATOM 11554 C CA . ASP A 1 66 ? 6.884 7.047 -4.203 1.00 0.00 66 ASP A CA 8
ATOM 11555 C C . ASP A 1 66 ? 5.736 7.980 -3.822 1.00 0.00 66 ASP A C 8
ATOM 11556 O O . ASP A 1 66 ? 4.573 7.567 -3.825 1.00 0.00 66 ASP A O 8
ATOM 11565 N N . GLY A 1 67 ? 6.067 9.226 -3.487 1.00 0.00 67 GLY A N 8
ATOM 11566 C CA . GLY A 1 67 ? 5.124 10.248 -3.058 1.00 0.00 67 GLY A CA 8
ATOM 11567 C C . GLY A 1 67 ? 4.640 10.077 -1.612 1.00 0.00 67 GLY A C 8
ATOM 11568 O O . GLY A 1 67 ? 3.880 10.916 -1.114 1.00 0.00 67 GLY A O 8
ATOM 11572 N N . ALA A 1 68 ? 5.109 9.026 -0.935 1.00 0.00 68 ALA A N 8
ATOM 11573 C CA . ALA A 1 68 ? 4.950 8.702 0.472 1.00 0.00 68 ALA A CA 8
ATOM 11574 C C . ALA A 1 68 ? 6.290 8.165 0.973 1.00 0.00 68 ALA A C 8
ATOM 11575 O O . ALA A 1 68 ? 7.299 8.211 0.257 1.00 0.00 68 ALA A O 8
ATOM 11582 N N . ASP A 1 69 ? 6.361 7.713 2.223 1.00 0.00 69 ASP A N 8
ATOM 11583 C CA . ASP A 1 69 ? 7.550 7.022 2.719 1.00 0.00 69 ASP A CA 8
ATOM 11584 C C . ASP A 1 69 ? 7.200 6.128 3.905 1.00 0.00 69 ASP A C 8
ATOM 11585 O O . ASP A 1 69 ? 7.098 6.591 5.045 1.00 0.00 69 ASP A O 8
ATOM 11594 N N . PHE A 1 70 ? 6.939 4.851 3.628 1.00 0.00 70 PHE A N 8
ATOM 11595 C CA . PHE A 1 70 ? 6.425 3.895 4.596 1.00 0.00 70 PHE A CA 8
ATOM 11596 C C . PHE A 1 70 ? 7.321 2.662 4.681 1.00 0.00 70 PHE A C 8
ATOM 11597 O O . PHE A 1 70 ? 8.109 2.366 3.778 1.00 0.00 70 PHE A O 8
ATOM 11614 N N . LEU A 1 71 ? 7.136 1.906 5.760 1.00 0.00 71 LEU A N 8
ATOM 11615 C CA . LEU A 1 71 ? 7.784 0.627 6.023 1.00 0.00 71 LEU A CA 8
ATOM 11616 C C . LEU A 1 71 ? 6.847 -0.479 5.570 1.00 0.00 71 LEU A C 8
ATOM 11617 O O . LEU A 1 71 ? 5.626 -0.317 5.600 1.00 0.00 71 LEU A O 8
ATOM 11633 N N . ILE A 1 72 ? 7.413 -1.621 5.194 1.00 0.00 72 ILE A N 8
ATOM 11634 C CA . ILE A 1 72 ? 6.752 -2.703 4.487 1.00 0.00 72 ILE A CA 8
ATOM 11635 C C . ILE A 1 72 ? 6.904 -3.943 5.366 1.00 0.00 72 ILE A C 8
ATOM 11636 O O . ILE A 1 72 ? 7.990 -4.521 5.440 1.00 0.00 72 ILE A O 8
ATOM 11652 N N . CYS A 1 73 ? 5.849 -4.311 6.094 1.00 0.00 73 CYS A N 8
ATOM 11653 C CA . CYS A 1 73 ? 5.894 -5.474 6.967 1.00 0.00 73 CYS A CA 8
ATOM 11654 C C . CYS A 1 73 ? 5.506 -6.741 6.190 1.00 0.00 73 CYS A C 8
ATOM 11655 O O . CYS A 1 73 ? 4.546 -6.704 5.411 1.00 0.00 73 CYS A O 8
ATOM 11663 N N . VAL A 1 74 ? 6.230 -7.842 6.424 1.00 0.00 74 VAL A N 8
ATOM 11664 C CA . VAL A 1 74 ? 6.090 -9.138 5.747 1.00 0.00 74 VAL A CA 8
ATOM 11665 C C . VAL A 1 74 ? 6.227 -10.281 6.777 1.00 0.00 74 VAL A C 8
ATOM 11666 O O . VAL A 1 74 ? 6.850 -10.062 7.824 1.00 0.00 74 VAL A O 8
ATOM 11679 N N . PRO A 1 75 ? 5.676 -11.491 6.561 1.00 0.00 75 PRO A N 8
ATOM 11680 C CA . PRO A 1 75 ? 5.802 -12.568 7.537 1.00 0.00 75 PRO A CA 8
ATOM 11681 C C . PRO A 1 75 ? 7.248 -13.056 7.572 1.00 0.00 75 PRO A C 8
ATOM 11682 O O . PRO A 1 75 ? 7.901 -13.116 6.529 1.00 0.00 75 PRO A O 8
ATOM 11693 N N . GLU A 1 76 ? 7.739 -13.439 8.755 1.00 0.00 76 GLU A N 8
ATOM 11694 C CA . GLU A 1 76 ? 9.133 -13.876 8.911 1.00 0.00 76 GLU A CA 8
ATOM 11695 C C . GLU A 1 76 ? 9.503 -15.028 7.961 1.00 0.00 76 GLU A C 8
ATOM 11696 O O . GLU A 1 76 ? 10.633 -15.116 7.477 1.00 0.00 76 GLU A O 8
ATOM 11708 N N . GLU A 1 77 ? 8.526 -15.887 7.672 1.00 0.00 77 GLU A N 8
ATOM 11709 C CA . GLU A 1 77 ? 8.563 -17.068 6.835 1.00 0.00 77 GLU A CA 8
ATOM 11710 C C . GLU A 1 77 ? 8.777 -16.721 5.350 1.00 0.00 77 GLU A C 8
ATOM 11711 O O . GLU A 1 77 ? 9.222 -17.562 4.565 1.00 0.00 77 GLU A O 8
ATOM 11723 N N . ALA A 1 78 ? 8.533 -15.467 4.947 1.00 0.00 78 ALA A N 8
ATOM 11724 C CA . ALA A 1 78 ? 8.801 -14.969 3.601 1.00 0.00 78 ALA A CA 8
ATOM 11725 C C . ALA A 1 78 ? 9.977 -13.978 3.546 1.00 0.00 78 ALA A C 8
ATOM 11726 O O . ALA A 1 78 ? 10.276 -13.465 2.461 1.00 0.00 78 ALA A O 8
ATOM 11733 N N . LEU A 1 79 ? 10.623 -13.666 4.680 1.00 0.00 79 LEU A N 8
ATOM 11734 C CA . LEU A 1 79 ? 11.582 -12.567 4.756 1.00 0.00 79 LEU A CA 8
ATOM 11735 C C . LEU A 1 79 ? 12.775 -12.809 3.844 1.00 0.00 79 LEU A C 8
ATOM 11736 O O . LEU A 1 79 ? 13.138 -11.937 3.053 1.00 0.00 79 LEU A O 8
ATOM 11752 N N . ASP A 1 80 ? 13.388 -13.993 3.937 1.00 0.00 80 ASP A N 8
ATOM 11753 C CA . ASP A 1 80 ? 14.577 -14.327 3.154 1.00 0.00 80 ASP A CA 8
ATOM 11754 C C . ASP A 1 80 ? 14.231 -14.276 1.669 1.00 0.00 80 ASP A C 8
ATOM 11755 O O . ASP A 1 80 ? 14.969 -13.686 0.883 1.00 0.00 80 ASP A O 8
ATOM 11764 N N . ARG A 1 81 ? 13.067 -14.827 1.307 1.00 0.00 81 ARG A N 8
ATOM 11765 C CA . ARG A 1 81 ? 12.497 -14.851 -0.039 1.00 0.00 81 ARG A CA 8
ATOM 11766 C C . ARG A 1 81 ? 12.520 -13.472 -0.688 1.00 0.00 81 ARG A C 8
ATOM 11767 O O . ARG A 1 81 ? 13.072 -13.333 -1.782 1.00 0.00 81 ARG A O 8
ATOM 11788 N N . TYR A 1 82 ? 11.921 -12.459 -0.048 1.00 0.00 82 TYR A N 8
ATOM 11789 C CA . TYR A 1 82 ? 11.885 -11.109 -0.603 1.00 0.00 82 TYR A CA 8
ATOM 11790 C C . TYR A 1 82 ? 13.281 -10.492 -0.550 1.00 0.00 82 TYR A C 8
ATOM 11791 O O . TYR A 1 82 ? 13.695 -9.823 -1.496 1.00 0.00 82 TYR A O 8
ATOM 11809 N N . ARG A 1 83 ? 14.037 -10.703 0.533 1.00 0.00 83 ARG A N 8
ATOM 11810 C CA . ARG A 1 83 ? 15.389 -10.159 0.655 1.00 0.00 83 ARG A CA 8
ATOM 11811 C C . ARG A 1 83 ? 16.339 -10.707 -0.407 1.00 0.00 83 ARG A C 8
ATOM 11812 O O . ARG A 1 83 ? 17.326 -10.040 -0.720 1.00 0.00 83 ARG A O 8
ATOM 11833 N N . ARG A 1 84 ? 16.073 -11.898 -0.944 1.00 0.00 84 ARG A N 8
ATOM 11834 C CA . ARG A 1 84 ? 16.815 -12.513 -2.038 1.00 0.00 84 ARG A CA 8
ATOM 11835 C C . ARG A 1 84 ? 16.328 -12.058 -3.406 1.00 0.00 84 ARG A C 8
ATOM 11836 O O . ARG A 1 84 ? 16.970 -12.370 -4.409 1.00 0.00 84 ARG A O 8
ATOM 11857 N N . ASP A 1 85 ? 15.172 -11.420 -3.483 1.00 0.00 85 ASP A N 8
ATOM 11858 C CA . ASP A 1 85 ? 14.426 -11.314 -4.725 1.00 0.00 85 ASP A CA 8
ATOM 11859 C C . ASP A 1 85 ? 15.166 -10.460 -5.753 1.00 0.00 85 ASP A C 8
ATOM 11860 O O . ASP A 1 85 ? 15.758 -9.438 -5.407 1.00 0.00 85 ASP A O 8
ATOM 11869 N N . TYR A 1 86 ? 15.088 -10.830 -7.026 1.00 0.00 86 TYR A N 8
ATOM 11870 C CA . TYR A 1 86 ? 15.697 -10.186 -8.196 1.00 0.00 86 TYR A CA 8
ATOM 11871 C C . TYR A 1 86 ? 15.016 -8.867 -8.591 1.00 0.00 86 TYR A C 8
ATOM 11872 O O . TYR A 1 86 ? 14.939 -8.494 -9.765 1.00 0.00 86 TYR A O 8
ATOM 11890 N N . PHE A 1 87 ? 14.374 -8.246 -7.623 1.00 0.00 87 PHE A N 8
ATOM 11891 C CA . PHE A 1 87 ? 13.748 -6.942 -7.663 1.00 0.00 87 PHE A CA 8
ATOM 11892 C C . PHE A 1 87 ? 13.750 -6.393 -6.229 1.00 0.00 87 PHE A C 8
ATOM 11893 O O . PHE A 1 87 ? 14.470 -5.429 -5.953 1.00 0.00 87 PHE A O 8
ATOM 11910 N N . TRP A 1 88 ? 12.983 -7.009 -5.312 1.00 0.00 88 TRP A N 8
ATOM 11911 C CA . TRP A 1 88 ? 12.682 -6.461 -3.979 1.00 0.00 88 TRP A CA 8
ATOM 11912 C C . TRP A 1 88 ? 13.927 -6.181 -3.114 1.00 0.00 88 TRP A C 8
ATOM 11913 O O . TRP A 1 88 ? 13.833 -5.391 -2.168 1.00 0.00 88 TRP A O 8
ATOM 11934 N N . GLN A 1 89 ? 15.102 -6.739 -3.440 1.00 0.00 89 GLN A N 8
ATOM 11935 C CA . GLN A 1 89 ? 16.375 -6.476 -2.782 1.00 0.00 89 GLN A CA 8
ATOM 11936 C C . GLN A 1 89 ? 16.630 -4.997 -2.504 1.00 0.00 89 GLN A C 8
ATOM 11937 O O . GLN A 1 89 ? 17.094 -4.653 -1.417 1.00 0.00 89 GLN A O 8
ATOM 11951 N N . THR A 1 90 ? 16.369 -4.124 -3.478 1.00 0.00 90 THR A N 8
ATOM 11952 C CA . THR A 1 90 ? 16.705 -2.708 -3.383 1.00 0.00 90 THR A CA 8
ATOM 11953 C C . THR A 1 90 ? 15.851 -1.945 -2.351 1.00 0.00 90 THR A C 8
ATOM 11954 O O . THR A 1 90 ? 16.150 -0.783 -2.085 1.00 0.00 90 THR A O 8
ATOM 11965 N N . TYR A 1 91 ? 14.831 -2.560 -1.739 1.00 0.00 91 TYR A N 8
ATOM 11966 C CA . TYR A 1 91 ? 14.037 -1.949 -0.673 1.00 0.00 91 TYR A CA 8
ATOM 11967 C C . TYR A 1 91 ? 14.160 -2.730 0.639 1.00 0.00 91 TYR A C 8
ATOM 11968 O O . TYR A 1 91 ? 13.341 -2.552 1.544 1.00 0.00 91 TYR A O 8
ATOM 11986 N N . ALA A 1 92 ? 15.153 -3.617 0.786 1.00 0.00 92 ALA A N 8
ATOM 11987 C CA . ALA A 1 92 ? 15.303 -4.405 2.004 1.00 0.00 92 ALA A CA 8
ATOM 11988 C C . ALA A 1 92 ? 15.517 -3.494 3.215 1.00 0.00 92 ALA A C 8
ATOM 11989 O O . ALA A 1 92 ? 15.112 -3.856 4.321 1.00 0.00 92 ALA A O 8
ATOM 11996 N N . ALA A 1 93 ? 16.049 -2.286 3.006 1.00 0.00 93 ALA A N 8
ATOM 11997 C CA . ALA A 1 93 ? 16.168 -1.255 4.025 1.00 0.00 93 ALA A CA 8
ATOM 11998 C C . ALA A 1 93 ? 14.834 -0.809 4.660 1.00 0.00 93 ALA A C 8
ATOM 11999 O O . ALA A 1 93 ? 14.877 -0.129 5.689 1.00 0.00 93 ALA A O 8
ATOM 12006 N N . TRP A 1 94 ? 13.671 -1.194 4.112 1.00 0.00 94 TRP A N 8
ATOM 12007 C CA . TRP A 1 94 ? 12.351 -0.841 4.653 1.00 0.00 94 TRP A CA 8
ATOM 12008 C C . TRP A 1 94 ? 11.469 -2.078 4.861 1.00 0.00 94 TRP A C 8
ATOM 12009 O O . TRP A 1 94 ? 10.300 -1.941 5.222 1.00 0.00 94 TRP A O 8
ATOM 12030 N N . ILE A 1 95 ? 11.999 -3.287 4.637 1.00 0.00 95 ILE A N 8
ATOM 12031 C CA . ILE A 1 95 ? 11.272 -4.537 4.838 1.00 0.00 95 ILE A CA 8
ATOM 12032 C C . ILE A 1 95 ? 11.594 -5.025 6.251 1.00 0.00 95 ILE A C 8
ATOM 12033 O O . ILE A 1 95 ? 12.770 -5.227 6.578 1.00 0.00 95 ILE A O 8
ATOM 12049 N N . GLN A 1 96 ? 10.571 -5.241 7.079 1.00 0.00 96 GLN A N 8
ATOM 12050 C CA . GLN A 1 96 ? 10.714 -5.820 8.413 1.00 0.00 96 GLN A CA 8
ATOM 12051 C C . GLN A 1 96 ? 9.635 -6.879 8.686 1.00 0.00 96 GLN A C 8
ATOM 12052 O O . GLN A 1 96 ? 8.610 -6.898 8.001 1.00 0.00 96 GLN A O 8
ATOM 12066 N N . PRO A 1 97 ? 9.840 -7.740 9.694 1.00 0.00 97 PRO A N 8
ATOM 12067 C CA . PRO A 1 97 ? 8.863 -8.725 10.110 1.00 0.00 97 PRO A CA 8
ATOM 12068 C C . PRO A 1 97 ? 7.578 -8.135 10.650 1.00 0.00 97 PRO A C 8
ATOM 12069 O O . PRO A 1 97 ? 7.554 -7.066 11.269 1.00 0.00 97 PRO A O 8
ATOM 12080 N N . MET A 1 98 ? 6.511 -8.898 10.423 1.00 0.00 98 MET A N 8
ATOM 12081 C CA . MET A 1 98 ? 5.225 -8.712 11.078 1.00 0.00 98 MET A CA 8
ATOM 12082 C C . MET A 1 98 ? 5.292 -9.172 12.528 1.00 0.00 98 MET A C 8
ATOM 12083 O O . MET A 1 98 ? 6.070 -10.052 12.901 1.00 0.00 98 MET A O 8
ATOM 12097 N N . GLU A 1 99 ? 4.392 -8.622 13.328 1.00 0.00 99 GLU A N 8
ATOM 12098 C CA . GLU A 1 99 ? 4.106 -8.986 14.710 1.00 0.00 99 GLU A CA 8
ATOM 12099 C C . GLU A 1 99 ? 2.877 -9.903 14.764 1.00 0.00 99 GLU A C 8
ATOM 12100 O O . GLU A 1 99 ? 2.306 -10.242 13.722 1.00 0.00 99 GLU A O 8
ATOM 12112 N N . GLN A 1 100 ? 2.465 -10.290 15.975 1.00 0.00 100 GLN A N 8
ATOM 12113 C CA . GLN A 1 100 ? 1.080 -10.668 16.215 1.00 0.00 100 GLN A CA 8
ATOM 12114 C C . GLN A 1 100 ? 0.306 -9.371 16.349 1.00 0.00 100 GLN A C 8
ATOM 12115 O O . GLN A 1 100 ? 0.582 -8.588 17.282 1.00 0.00 100 GLN A O 8
ATOM 12129 N N . GLY A 1 1 ? -14.269 12.776 -6.653 1.00 0.00 1 GLY A N 9
ATOM 12130 C CA . GLY A 1 1 ? -15.396 11.864 -6.402 1.00 0.00 1 GLY A CA 9
ATOM 12131 C C . GLY A 1 1 ? -16.350 12.452 -5.385 1.00 0.00 1 GLY A C 9
ATOM 12132 O O . GLY A 1 1 ? -15.917 12.974 -4.356 1.00 0.00 1 GLY A O 9
ATOM 12136 N N . SER A 1 2 ? -17.648 12.397 -5.665 1.00 0.00 2 SER A N 9
ATOM 12137 C CA . SER A 1 2 ? -18.713 12.928 -4.824 1.00 0.00 2 SER A CA 9
ATOM 12138 C C . SER A 1 2 ? -19.094 11.911 -3.748 1.00 0.00 2 SER A C 9
ATOM 12139 O O . SER A 1 2 ? -19.559 10.834 -4.104 1.00 0.00 2 SER A O 9
ATOM 12147 N N . HIS A 1 3 ? -18.967 12.258 -2.466 1.00 0.00 3 HIS A N 9
ATOM 12148 C CA . HIS A 1 3 ? -19.370 11.415 -1.340 1.00 0.00 3 HIS A CA 9
ATOM 12149 C C . HIS A 1 3 ? -18.865 9.976 -1.489 1.00 0.00 3 HIS A C 9
ATOM 12150 O O . HIS A 1 3 ? -19.634 9.019 -1.391 1.00 0.00 3 HIS A O 9
ATOM 12164 N N . GLU A 1 4 ? -17.562 9.845 -1.732 1.00 0.00 4 GLU A N 9
ATOM 12165 C CA . GLU A 1 4 ? -16.834 8.589 -1.866 1.00 0.00 4 GLU A CA 9
ATOM 12166 C C . GLU A 1 4 ? -15.423 8.808 -1.293 1.00 0.00 4 GLU A C 9
ATOM 12167 O O . GLU A 1 4 ? -15.152 9.858 -0.694 1.00 0.00 4 GLU A O 9
ATOM 12179 N N . GLY A 1 5 ? -14.530 7.821 -1.415 1.00 0.00 5 GLY A N 9
ATOM 12180 C CA . GLY A 1 5 ? -13.147 7.904 -0.961 1.00 0.00 5 GLY A CA 9
ATOM 12181 C C . GLY A 1 5 ? -12.821 6.695 -0.105 1.00 0.00 5 GLY A C 9
ATOM 12182 O O . GLY A 1 5 ? -12.844 6.776 1.122 1.00 0.00 5 GLY A O 9
ATOM 12186 N N . GLU A 1 6 ? -12.537 5.571 -0.751 1.00 0.00 6 GLU A N 9
ATOM 12187 C CA . GLU A 1 6 ? -12.292 4.275 -0.130 1.00 0.00 6 GLU A CA 9
ATOM 12188 C C . GLU A 1 6 ? -10.849 3.823 -0.427 1.00 0.00 6 GLU A C 9
ATOM 12189 O O . GLU A 1 6 ? -10.620 3.129 -1.421 1.00 0.00 6 GLU A O 9
ATOM 12201 N N . PRO A 1 7 ? -9.848 4.237 0.372 1.00 0.00 7 PRO A N 9
ATOM 12202 C CA . PRO A 1 7 ? -8.437 3.892 0.177 1.00 0.00 7 PRO A CA 9
ATOM 12203 C C . PRO A 1 7 ? -8.165 2.443 0.626 1.00 0.00 7 PRO A C 9
ATOM 12204 O O . PRO A 1 7 ? -7.426 2.189 1.584 1.00 0.00 7 PRO A O 9
ATOM 12215 N N . VAL A 1 8 ? -8.765 1.474 -0.054 1.00 0.00 8 VAL A N 9
ATOM 12216 C CA . VAL A 1 8 ? -8.686 0.060 0.282 1.00 0.00 8 VAL A CA 9
ATOM 12217 C C . VAL A 1 8 ? -8.440 -0.737 -0.998 1.00 0.00 8 VAL A C 9
ATOM 12218 O O . VAL A 1 8 ? -8.520 -0.204 -2.105 1.00 0.00 8 VAL A O 9
ATOM 12231 N N . VAL A 1 9 ? -8.045 -2.001 -0.858 1.00 0.00 9 VAL A N 9
ATOM 12232 C CA . VAL A 1 9 ? -7.409 -2.763 -1.919 1.00 0.00 9 VAL A CA 9
ATOM 12233 C C . VAL A 1 9 ? -8.358 -3.861 -2.411 1.00 0.00 9 VAL A C 9
ATOM 12234 O O . VAL A 1 9 ? -8.123 -5.059 -2.241 1.00 0.00 9 VAL A O 9
ATOM 12247 N N . GLY A 1 10 ? -9.438 -3.425 -3.057 1.00 0.00 10 GLY A N 9
ATOM 12248 C CA . GLY A 1 10 ? -10.503 -4.258 -3.590 1.00 0.00 10 GLY A CA 9
ATOM 12249 C C . GLY A 1 10 ? -10.463 -4.235 -5.108 1.00 0.00 10 GLY A C 9
ATOM 12250 O O . GLY A 1 10 ? -11.238 -3.530 -5.753 1.00 0.00 10 GLY A O 9
ATOM 12254 N N . MET A 1 11 ? -9.552 -5.024 -5.678 1.00 0.00 11 MET A N 9
ATOM 12255 C CA . MET A 1 11 ? -9.372 -5.261 -7.108 1.00 0.00 11 MET A CA 9
ATOM 12256 C C . MET A 1 11 ? -9.074 -3.998 -7.927 1.00 0.00 11 MET A C 9
ATOM 12257 O O . MET A 1 11 ? -9.069 -4.072 -9.152 1.00 0.00 11 MET A O 9
ATOM 12271 N N . ASP A 1 12 ? -8.800 -2.848 -7.302 1.00 0.00 12 ASP A N 9
ATOM 12272 C CA . ASP A 1 12 ? -8.530 -1.599 -8.012 1.00 0.00 12 ASP A CA 9
ATOM 12273 C C . ASP A 1 12 ? -7.409 -0.830 -7.319 1.00 0.00 12 ASP A C 9
ATOM 12274 O O . ASP A 1 12 ? -7.497 -0.538 -6.122 1.00 0.00 12 ASP A O 9
ATOM 12283 N N . LYS A 1 13 ? -6.333 -0.525 -8.045 1.00 0.00 13 LYS A N 9
ATOM 12284 C CA . LYS A 1 13 ? -5.281 0.398 -7.646 1.00 0.00 13 LYS A CA 9
ATOM 12285 C C . LYS A 1 13 ? -5.478 1.676 -8.452 1.00 0.00 13 LYS A C 9
ATOM 12286 O O . LYS A 1 13 ? -4.969 1.778 -9.570 1.00 0.00 13 LYS A O 9
ATOM 12305 N N . SER A 1 14 ? -6.242 2.622 -7.910 1.00 0.00 14 SER A N 9
ATOM 12306 C CA . SER A 1 14 ? -6.435 3.930 -8.527 1.00 0.00 14 SER A CA 9
ATOM 12307 C C . SER A 1 14 ? -6.984 4.973 -7.535 1.00 0.00 14 SER A C 9
ATOM 12308 O O . SER A 1 14 ? -7.437 6.031 -7.958 1.00 0.00 14 SER A O 9
ATOM 12316 N N . LEU A 1 15 ? -7.027 4.682 -6.225 1.00 0.00 15 LEU A N 9
ATOM 12317 C CA . LEU A 1 15 ? -7.889 5.408 -5.277 1.00 0.00 15 LEU A CA 9
ATOM 12318 C C . LEU A 1 15 ? -7.147 5.855 -4.012 1.00 0.00 15 LEU A C 9
ATOM 12319 O O . LEU A 1 15 ? -7.764 6.390 -3.096 1.00 0.00 15 LEU A O 9
ATOM 12335 N N . PHE A 1 16 ? -5.845 5.578 -3.912 1.00 0.00 16 PHE A N 9
ATOM 12336 C CA . PHE A 1 16 ? -5.129 5.624 -2.642 1.00 0.00 16 PHE A CA 9
ATOM 12337 C C . PHE A 1 16 ? -4.582 7.021 -2.356 1.00 0.00 16 PHE A C 9
ATOM 12338 O O . PHE A 1 16 ? -4.606 7.460 -1.206 1.00 0.00 16 PHE A O 9
ATOM 12355 N N . ALA A 1 17 ? -4.127 7.729 -3.393 1.00 0.00 17 ALA A N 9
ATOM 12356 C CA . ALA A 1 17 ? -3.661 9.111 -3.373 1.00 0.00 17 ALA A CA 9
ATOM 12357 C C . ALA A 1 17 ? -4.816 10.114 -3.179 1.00 0.00 17 ALA A C 9
ATOM 12358 O O . ALA A 1 17 ? -4.890 11.127 -3.879 1.00 0.00 17 ALA A O 9
ATOM 12365 N N . GLY A 1 18 ? -5.742 9.836 -2.261 1.00 0.00 18 GLY A N 9
ATOM 12366 C CA . GLY A 1 18 ? -6.874 10.701 -1.955 1.00 0.00 18 GLY A CA 9
ATOM 12367 C C . GLY A 1 18 ? -7.140 10.843 -0.458 1.00 0.00 18 GLY A C 9
ATOM 12368 O O . GLY A 1 18 ? -7.670 11.879 -0.053 1.00 0.00 18 GLY A O 9
ATOM 12372 N N . ASN A 1 19 ? -6.786 9.851 0.371 1.00 0.00 19 ASN A N 9
ATOM 12373 C CA . ASN A 1 19 ? -7.140 9.854 1.788 1.00 0.00 19 ASN A CA 9
ATOM 12374 C C . ASN A 1 19 ? -5.917 10.150 2.646 1.00 0.00 19 ASN A C 9
ATOM 12375 O O . ASN A 1 19 ? -5.181 9.246 3.042 1.00 0.00 19 ASN A O 9
ATOM 12386 N N . THR A 1 20 ? -5.735 11.416 2.983 1.00 0.00 20 THR A N 9
ATOM 12387 C CA . THR A 1 20 ? -4.649 12.029 3.745 1.00 0.00 20 THR A CA 9
ATOM 12388 C C . THR A 1 20 ? -4.538 11.567 5.218 1.00 0.00 20 THR A C 9
ATOM 12389 O O . THR A 1 20 ? -4.001 12.276 6.069 1.00 0.00 20 THR A O 9
ATOM 12400 N N . VAL A 1 21 ? -5.076 10.395 5.571 1.00 0.00 21 VAL A N 9
ATOM 12401 C CA . VAL A 1 21 ? -5.214 9.937 6.954 1.00 0.00 21 VAL A CA 9
ATOM 12402 C C . VAL A 1 21 ? -5.023 8.407 7.027 1.00 0.00 21 VAL A C 9
ATOM 12403 O O . VAL A 1 21 ? -5.289 7.803 8.066 1.00 0.00 21 VAL A O 9
ATOM 12416 N N . ILE A 1 22 ? -4.622 7.734 5.938 1.00 0.00 22 ILE A N 9
ATOM 12417 C CA . ILE A 1 22 ? -4.353 6.306 5.961 1.00 0.00 22 ILE A CA 9
ATOM 12418 C C . ILE A 1 22 ? -2.908 6.128 6.414 1.00 0.00 22 ILE A C 9
ATOM 12419 O O . ILE A 1 22 ? -1.974 6.313 5.637 1.00 0.00 22 ILE A O 9
ATOM 12435 N N . ARG A 1 23 ? -2.726 5.834 7.698 1.00 0.00 23 ARG A N 9
ATOM 12436 C CA . ARG A 1 23 ? -1.425 5.474 8.242 1.00 0.00 23 ARG A CA 9
ATOM 12437 C C . ARG A 1 23 ? -1.007 4.091 7.768 1.00 0.00 23 ARG A C 9
ATOM 12438 O O . ARG A 1 23 ? 0.199 3.842 7.702 1.00 0.00 23 ARG A O 9
ATOM 12459 N N . GLU A 1 24 ? -1.962 3.215 7.440 1.00 0.00 24 GLU A N 9
ATOM 12460 C CA . GLU A 1 24 ? -1.713 1.777 7.387 1.00 0.00 24 GLU A CA 9
ATOM 12461 C C . GLU A 1 24 ? -2.354 1.151 6.153 1.00 0.00 24 GLU A C 9
ATOM 12462 O O . GLU A 1 24 ? -3.573 1.215 5.971 1.00 0.00 24 GLU A O 9
ATOM 12474 N N . ILE A 1 25 ? -1.538 0.526 5.301 1.00 0.00 25 ILE A N 9
ATOM 12475 C CA . ILE A 1 25 ? -1.975 -0.088 4.053 1.00 0.00 25 ILE A CA 9
ATOM 12476 C C . ILE A 1 25 ? -1.571 -1.557 4.117 1.00 0.00 25 ILE A C 9
ATOM 12477 O O . ILE A 1 25 ? -0.467 -1.949 3.736 1.00 0.00 25 ILE A O 9
ATOM 12493 N N . THR A 1 26 ? -2.472 -2.375 4.642 1.00 0.00 26 THR A N 9
ATOM 12494 C CA . THR A 1 26 ? -2.461 -3.809 4.448 1.00 0.00 26 THR A CA 9
ATOM 12495 C C . THR A 1 26 ? -2.753 -4.060 2.964 1.00 0.00 26 THR A C 9
ATOM 12496 O O . THR A 1 26 ? -3.707 -3.498 2.414 1.00 0.00 26 THR A O 9
ATOM 12507 N N . VAL A 1 27 ? -1.950 -4.890 2.308 1.00 0.00 27 VAL A N 9
ATOM 12508 C CA . VAL A 1 27 ? -2.087 -5.305 0.920 1.00 0.00 27 VAL A CA 9
ATOM 12509 C C . VAL A 1 27 ? -2.116 -6.833 0.910 1.00 0.00 27 VAL A C 9
ATOM 12510 O O . VAL A 1 27 ? -1.593 -7.476 1.823 1.00 0.00 27 VAL A O 9
ATOM 12523 N N . GLN A 1 28 ? -2.720 -7.408 -0.124 1.00 0.00 28 GLN A N 9
ATOM 12524 C CA . GLN A 1 28 ? -2.853 -8.841 -0.314 1.00 0.00 28 GLN A CA 9
ATOM 12525 C C . GLN A 1 28 ? -2.149 -9.209 -1.626 1.00 0.00 28 GLN A C 9
ATOM 12526 O O . GLN A 1 28 ? -1.931 -8.323 -2.457 1.00 0.00 28 GLN A O 9
ATOM 12540 N N . PRO A 1 29 ? -1.770 -10.481 -1.828 1.00 0.00 29 PRO A N 9
ATOM 12541 C CA . PRO A 1 29 ? -1.012 -10.875 -3.003 1.00 0.00 29 PRO A CA 9
ATOM 12542 C C . PRO A 1 29 ? -1.888 -10.873 -4.250 1.00 0.00 29 PRO A C 9
ATOM 12543 O O . PRO A 1 29 ? -3.085 -11.168 -4.190 1.00 0.00 29 PRO A O 9
ATOM 12554 N N . ASN A 1 30 ? -1.250 -10.662 -5.399 1.00 0.00 30 ASN A N 9
ATOM 12555 C CA . ASN A 1 30 ? -1.811 -10.794 -6.743 1.00 0.00 30 ASN A CA 9
ATOM 12556 C C . ASN A 1 30 ? -3.006 -9.872 -7.009 1.00 0.00 30 ASN A C 9
ATOM 12557 O O . ASN A 1 30 ? -3.775 -10.111 -7.948 1.00 0.00 30 ASN A O 9
ATOM 12568 N N . ILE A 1 31 ? -3.152 -8.788 -6.245 1.00 0.00 31 ILE A N 9
ATOM 12569 C CA . ILE A 1 31 ? -4.180 -7.776 -6.422 1.00 0.00 31 ILE A CA 9
ATOM 12570 C C . ILE A 1 31 ? -3.468 -6.455 -6.718 1.00 0.00 31 ILE A C 9
ATOM 12571 O O . ILE A 1 31 ? -3.030 -5.691 -5.858 1.00 0.00 31 ILE A O 9
ATOM 12587 N N . GLY A 1 32 ? -3.345 -6.231 -8.006 1.00 0.00 32 GLY A N 9
ATOM 12588 C CA . GLY A 1 32 ? -3.083 -4.960 -8.656 1.00 0.00 32 GLY A CA 9
ATOM 12589 C C . GLY A 1 32 ? -1.603 -4.632 -8.759 1.00 0.00 32 GLY A C 9
ATOM 12590 O O . GLY A 1 32 ? -0.852 -4.800 -7.793 1.00 0.00 32 GLY A O 9
ATOM 12594 N N . LEU A 1 33 ? -1.192 -4.097 -9.910 1.00 0.00 33 LEU A N 9
ATOM 12595 C CA . LEU A 1 33 ? 0.143 -3.540 -10.092 1.00 0.00 33 LEU A CA 9
ATOM 12596 C C . LEU A 1 33 ? 0.332 -2.426 -9.062 1.00 0.00 33 LEU A C 9
ATOM 12597 O O . LEU A 1 33 ? -0.513 -1.543 -8.924 1.00 0.00 33 LEU A O 9
ATOM 12613 N N . LEU A 1 34 ? 1.444 -2.462 -8.334 1.00 0.00 34 LEU A N 9
ATOM 12614 C CA . LEU A 1 34 ? 1.925 -1.319 -7.577 1.00 0.00 34 LEU A CA 9
ATOM 12615 C C . LEU A 1 34 ? 2.791 -0.542 -8.552 1.00 0.00 34 LEU A C 9
ATOM 12616 O O . LEU A 1 34 ? 3.700 -1.133 -9.136 1.00 0.00 34 LEU A O 9
ATOM 12632 N N . TYR A 1 35 ? 2.474 0.729 -8.766 1.00 0.00 35 TYR A N 9
ATOM 12633 C CA . TYR A 1 35 ? 3.116 1.584 -9.748 1.00 0.00 35 TYR A CA 9
ATOM 12634 C C . TYR A 1 35 ? 3.441 2.933 -9.111 1.00 0.00 35 TYR A C 9
ATOM 12635 O O . TYR A 1 35 ? 3.117 3.165 -7.945 1.00 0.00 35 TYR A O 9
ATOM 12653 N N . ASP A 1 36 ? 4.100 3.814 -9.862 1.00 0.00 36 ASP A N 9
ATOM 12654 C CA . ASP A 1 36 ? 4.579 5.085 -9.354 1.00 0.00 36 ASP A CA 9
ATOM 12655 C C . ASP A 1 36 ? 3.430 6.063 -9.119 1.00 0.00 36 ASP A C 9
ATOM 12656 O O . ASP A 1 36 ? 2.373 6.004 -9.744 1.00 0.00 36 ASP A O 9
ATOM 12665 N N . GLY A 1 37 ? 3.627 6.971 -8.175 1.00 0.00 37 GLY A N 9
ATOM 12666 C CA . GLY A 1 37 ? 2.686 8.019 -7.814 1.00 0.00 37 GLY A CA 9
ATOM 12667 C C . GLY A 1 37 ? 1.379 7.511 -7.190 1.00 0.00 37 GLY A C 9
ATOM 12668 O O . GLY A 1 37 ? 0.563 8.332 -6.776 1.00 0.00 37 GLY A O 9
ATOM 12672 N N . MET A 1 38 ? 1.157 6.193 -7.089 1.00 0.00 38 MET A N 9
ATOM 12673 C CA . MET A 1 38 ? -0.110 5.565 -6.695 1.00 0.00 38 MET A CA 9
ATOM 12674 C C . MET A 1 38 ? -0.583 6.036 -5.307 1.00 0.00 38 MET A C 9
ATOM 12675 O O . MET A 1 38 ? -1.781 6.134 -5.049 1.00 0.00 38 MET A O 9
ATOM 12689 N N . PHE A 1 39 ? 0.372 6.328 -4.412 1.00 0.00 39 PHE A N 9
ATOM 12690 C CA . PHE A 1 39 ? 0.139 6.831 -3.055 1.00 0.00 39 PHE A CA 9
ATOM 12691 C C . PHE A 1 39 ? 0.388 8.335 -2.911 1.00 0.00 39 PHE A C 9
ATOM 12692 O O . PHE A 1 39 ? 0.143 8.863 -1.831 1.00 0.00 39 PHE A O 9
ATOM 12709 N N . SER A 1 40 ? 0.891 9.016 -3.942 1.00 0.00 40 SER A N 9
ATOM 12710 C CA . SER A 1 40 ? 1.465 10.352 -3.821 1.00 0.00 40 SER A CA 9
ATOM 12711 C C . SER A 1 40 ? 0.477 11.315 -3.156 1.00 0.00 40 SER A C 9
ATOM 12712 O O . SER A 1 40 ? -0.665 11.451 -3.599 1.00 0.00 40 SER A O 9
ATOM 12720 N N . GLY A 1 41 ? 0.916 11.953 -2.073 1.00 0.00 41 GLY A N 9
ATOM 12721 C CA . GLY A 1 41 ? 0.136 12.904 -1.298 1.00 0.00 41 GLY A CA 9
ATOM 12722 C C . GLY A 1 41 ? -0.452 12.292 -0.031 1.00 0.00 41 GLY A C 9
ATOM 12723 O O . GLY A 1 41 ? -1.291 12.917 0.621 1.00 0.00 41 GLY A O 9
ATOM 12727 N N . CYS A 1 42 ? -0.059 11.071 0.330 1.00 0.00 42 CYS A N 9
ATOM 12728 C CA . CYS A 1 42 ? -0.464 10.365 1.536 1.00 0.00 42 CYS A CA 9
ATOM 12729 C C . CYS A 1 42 ? 0.136 10.998 2.800 1.00 0.00 42 CYS A C 9
ATOM 12730 O O . CYS A 1 42 ? 1.023 10.399 3.401 1.00 0.00 42 CYS A O 9
ATOM 12738 N N . THR A 1 43 ? -0.357 12.153 3.251 1.00 0.00 43 THR A N 9
ATOM 12739 C CA . THR A 1 43 ? 0.263 12.971 4.302 1.00 0.00 43 THR A CA 9
ATOM 12740 C C . THR A 1 43 ? 0.477 12.288 5.665 1.00 0.00 43 THR A C 9
ATOM 12741 O O . THR A 1 43 ? 1.086 12.891 6.556 1.00 0.00 43 THR A O 9
ATOM 12752 N N . ALA A 1 44 ? -0.047 11.073 5.861 1.00 0.00 44 ALA A N 9
ATOM 12753 C CA . ALA A 1 44 ? 0.057 10.324 7.098 1.00 0.00 44 ALA A CA 9
ATOM 12754 C C . ALA A 1 44 ? 0.576 8.893 6.905 1.00 0.00 44 ALA A C 9
ATOM 12755 O O . ALA A 1 44 ? 0.642 8.174 7.896 1.00 0.00 44 ALA A O 9
ATOM 12762 N N . LEU A 1 45 ? 0.895 8.423 5.695 1.00 0.00 45 LEU A N 9
ATOM 12763 C CA . LEU A 1 45 ? 1.225 7.016 5.455 1.00 0.00 45 LEU A CA 9
ATOM 12764 C C . LEU A 1 45 ? 2.615 6.648 5.972 1.00 0.00 45 LEU A C 9
ATOM 12765 O O . LEU A 1 45 ? 3.605 7.237 5.540 1.00 0.00 45 LEU A O 9
ATOM 12781 N N . GLU A 1 46 ? 2.700 5.645 6.853 1.00 0.00 46 GLU A N 9
ATOM 12782 C CA . GLU A 1 46 ? 3.953 5.171 7.447 1.00 0.00 46 GLU A CA 9
ATOM 12783 C C . GLU A 1 46 ? 3.977 3.667 7.741 1.00 0.00 46 GLU A C 9
ATOM 12784 O O . GLU A 1 46 ? 4.919 3.182 8.367 1.00 0.00 46 GLU A O 9
ATOM 12796 N N . LYS A 1 47 ? 2.989 2.888 7.300 1.00 0.00 47 LYS A N 9
ATOM 12797 C CA . LYS A 1 47 ? 2.964 1.456 7.569 1.00 0.00 47 LYS A CA 9
ATOM 12798 C C . LYS A 1 47 ? 2.341 0.735 6.393 1.00 0.00 47 LYS A C 9
ATOM 12799 O O . LYS A 1 47 ? 1.234 1.060 5.967 1.00 0.00 47 LYS A O 9
ATOM 12818 N N . LEU A 1 48 ? 3.062 -0.249 5.870 1.00 0.00 48 LEU A N 9
ATOM 12819 C CA . LEU A 1 48 ? 2.594 -1.168 4.852 1.00 0.00 48 LEU A CA 9
ATOM 12820 C C . LEU A 1 48 ? 2.696 -2.562 5.436 1.00 0.00 48 LEU A C 9
ATOM 12821 O O . LEU A 1 48 ? 3.704 -2.881 6.061 1.00 0.00 48 LEU A O 9
ATOM 12837 N N . ILE A 1 49 ? 1.708 -3.414 5.179 1.00 0.00 49 ILE A N 9
ATOM 12838 C CA . ILE A 1 49 ? 1.764 -4.835 5.492 1.00 0.00 49 ILE A CA 9
ATOM 12839 C C . ILE A 1 49 ? 1.376 -5.586 4.220 1.00 0.00 49 ILE A C 9
ATOM 12840 O O . ILE A 1 49 ? 0.556 -5.098 3.444 1.00 0.00 49 ILE A O 9
ATOM 12856 N N . LEU A 1 50 ? 1.955 -6.761 3.998 1.00 0.00 50 LEU A N 9
ATOM 12857 C CA . LEU A 1 50 ? 1.676 -7.641 2.866 1.00 0.00 50 LEU A CA 9
ATOM 12858 C C . LEU A 1 50 ? 1.218 -8.978 3.438 1.00 0.00 50 LEU A C 9
ATOM 12859 O O . LEU A 1 50 ? 1.866 -9.476 4.357 1.00 0.00 50 LEU A O 9
ATOM 12875 N N . THR A 1 51 ? 0.169 -9.589 2.884 1.00 0.00 51 THR A N 9
ATOM 12876 C CA . THR A 1 51 ? -0.372 -10.867 3.365 1.00 0.00 51 THR A CA 9
ATOM 12877 C C . THR A 1 51 ? -0.124 -11.995 2.349 1.00 0.00 51 THR A C 9
ATOM 12878 O O . THR A 1 51 ? -0.971 -12.863 2.111 1.00 0.00 51 THR A O 9
ATOM 12889 N N . GLY A 1 52 ? 1.008 -11.925 1.640 1.00 0.00 52 GLY A N 9
ATOM 12890 C CA . GLY A 1 52 ? 1.421 -12.915 0.652 1.00 0.00 52 GLY A CA 9
ATOM 12891 C C . GLY A 1 52 ? 2.812 -13.419 0.974 1.00 0.00 52 GLY A C 9
ATOM 12892 O O . GLY A 1 52 ? 3.562 -12.763 1.701 1.00 0.00 52 GLY A O 9
ATOM 12896 N N . GLU A 1 53 ? 3.156 -14.569 0.401 1.00 0.00 53 GLU A N 9
ATOM 12897 C CA . GLU A 1 53 ? 4.200 -15.428 0.942 1.00 0.00 53 GLU A CA 9
ATOM 12898 C C . GLU A 1 53 ? 5.422 -15.529 0.025 1.00 0.00 53 GLU A C 9
ATOM 12899 O O . GLU A 1 53 ? 6.336 -16.285 0.337 1.00 0.00 53 GLU A O 9
ATOM 12911 N N . ASP A 1 54 ? 5.469 -14.795 -1.091 1.00 0.00 54 ASP A N 9
ATOM 12912 C CA . ASP A 1 54 ? 6.624 -14.787 -2.004 1.00 0.00 54 ASP A CA 9
ATOM 12913 C C . ASP A 1 54 ? 6.684 -13.448 -2.747 1.00 0.00 54 ASP A C 9
ATOM 12914 O O . ASP A 1 54 ? 5.630 -12.885 -3.045 1.00 0.00 54 ASP A O 9
ATOM 12923 N N . PRO A 1 55 ? 7.875 -12.935 -3.096 1.00 0.00 55 PRO A N 9
ATOM 12924 C CA . PRO A 1 55 ? 8.045 -11.660 -3.789 1.00 0.00 55 PRO A CA 9
ATOM 12925 C C . PRO A 1 55 ? 7.428 -11.634 -5.189 1.00 0.00 55 PRO A C 9
ATOM 12926 O O . PRO A 1 55 ? 7.017 -10.564 -5.647 1.00 0.00 55 PRO A O 9
ATOM 12937 N N . SER A 1 56 ? 7.324 -12.787 -5.858 1.00 0.00 56 SER A N 9
ATOM 12938 C CA . SER A 1 56 ? 6.612 -12.879 -7.137 1.00 0.00 56 SER A CA 9
ATOM 12939 C C . SER A 1 56 ? 5.087 -12.781 -6.978 1.00 0.00 56 SER A C 9
ATOM 12940 O O . SER A 1 56 ? 4.385 -12.569 -7.967 1.00 0.00 56 SER A O 9
ATOM 12948 N N . ALA A 1 57 ? 4.546 -12.897 -5.759 1.00 0.00 57 ALA A N 9
ATOM 12949 C CA . ALA A 1 57 ? 3.117 -12.738 -5.510 1.00 0.00 57 ALA A CA 9
ATOM 12950 C C . ALA A 1 57 ? 2.686 -11.258 -5.526 1.00 0.00 57 ALA A C 9
ATOM 12951 O O . ALA A 1 57 ? 1.545 -10.955 -5.172 1.00 0.00 57 ALA A O 9
ATOM 12958 N N . TYR A 1 58 ? 3.585 -10.341 -5.897 1.00 0.00 58 TYR A N 9
ATOM 12959 C CA . TYR A 1 58 ? 3.402 -8.898 -5.941 1.00 0.00 58 TYR A CA 9
ATOM 12960 C C . TYR A 1 58 ? 4.079 -8.339 -7.196 1.00 0.00 58 TYR A C 9
ATOM 12961 O O . TYR A 1 58 ? 4.661 -9.086 -7.986 1.00 0.00 58 TYR A O 9
ATOM 12979 N N . SER A 1 59 ? 3.995 -7.025 -7.395 1.00 0.00 59 SER A N 9
ATOM 12980 C CA . SER A 1 59 ? 4.680 -6.247 -8.423 1.00 0.00 59 SER A CA 9
ATOM 12981 C C . SER A 1 59 ? 5.164 -4.933 -7.801 1.00 0.00 59 SER A C 9
ATOM 12982 O O . SER A 1 59 ? 4.870 -4.687 -6.628 1.00 0.00 59 SER A O 9
ATOM 12990 N N . ALA A 1 60 ? 5.837 -4.055 -8.561 1.00 0.00 60 ALA A N 9
ATOM 12991 C CA . ALA A 1 60 ? 6.247 -2.749 -8.028 1.00 0.00 60 ALA A CA 9
ATOM 12992 C C . ALA A 1 60 ? 6.596 -1.662 -9.039 1.00 0.00 60 ALA A C 9
ATOM 12993 O O . ALA A 1 60 ? 6.981 -0.560 -8.638 1.00 0.00 60 ALA A O 9
ATOM 13000 N N . GLY A 1 61 ? 6.463 -1.969 -10.322 1.00 0.00 61 GLY A N 9
ATOM 13001 C CA . GLY A 1 61 ? 6.843 -1.106 -11.422 1.00 0.00 61 GLY A CA 9
ATOM 13002 C C . GLY A 1 61 ? 8.303 -0.730 -11.240 1.00 0.00 61 GLY A C 9
ATOM 13003 O O . GLY A 1 61 ? 9.192 -1.568 -11.406 1.00 0.00 61 GLY A O 9
ATOM 13007 N N . ASP A 1 62 ? 8.543 0.520 -10.877 1.00 0.00 62 ASP A N 9
ATOM 13008 C CA . ASP A 1 62 ? 9.800 1.022 -10.314 1.00 0.00 62 ASP A CA 9
ATOM 13009 C C . ASP A 1 62 ? 9.511 2.205 -9.391 1.00 0.00 62 ASP A C 9
ATOM 13010 O O . ASP A 1 62 ? 10.169 3.252 -9.405 1.00 0.00 62 ASP A O 9
ATOM 13019 N N . GLY A 1 63 ? 8.415 2.070 -8.653 1.00 0.00 63 GLY A N 9
ATOM 13020 C CA . GLY A 1 63 ? 7.792 3.176 -7.944 1.00 0.00 63 GLY A CA 9
ATOM 13021 C C . GLY A 1 63 ? 6.780 2.753 -6.891 1.00 0.00 63 GLY A C 9
ATOM 13022 O O . GLY A 1 63 ? 5.875 3.532 -6.616 1.00 0.00 63 GLY A O 9
ATOM 13026 N N . LEU A 1 64 ? 6.917 1.567 -6.281 1.00 0.00 64 LEU A N 9
ATOM 13027 C CA . LEU A 1 64 ? 5.940 1.025 -5.321 1.00 0.00 64 LEU A CA 9
ATOM 13028 C C . LEU A 1 64 ? 5.489 2.074 -4.301 1.00 0.00 64 LEU A C 9
ATOM 13029 O O . LEU A 1 64 ? 4.302 2.161 -3.992 1.00 0.00 64 LEU A O 9
ATOM 13045 N N . ARG A 1 65 ? 6.426 2.876 -3.792 1.00 0.00 65 ARG A N 9
ATOM 13046 C CA . ARG A 1 65 ? 6.195 3.873 -2.756 1.00 0.00 65 ARG A CA 9
ATOM 13047 C C . ARG A 1 65 ? 6.491 5.294 -3.248 1.00 0.00 65 ARG A C 9
ATOM 13048 O O . ARG A 1 65 ? 6.889 6.131 -2.444 1.00 0.00 65 ARG A O 9
ATOM 13069 N N . ASP A 1 66 ? 6.390 5.564 -4.550 1.00 0.00 66 ASP A N 9
ATOM 13070 C CA . ASP A 1 66 ? 6.692 6.890 -5.100 1.00 0.00 66 ASP A CA 9
ATOM 13071 C C . ASP A 1 66 ? 5.796 7.947 -4.450 1.00 0.00 66 ASP A C 9
ATOM 13072 O O . ASP A 1 66 ? 4.622 7.686 -4.174 1.00 0.00 66 ASP A O 9
ATOM 13081 N N . GLY A 1 67 ? 6.353 9.131 -4.183 1.00 0.00 67 GLY A N 9
ATOM 13082 C CA . GLY A 1 67 ? 5.691 10.206 -3.450 1.00 0.00 67 GLY A CA 9
ATOM 13083 C C . GLY A 1 67 ? 5.773 10.014 -1.932 1.00 0.00 67 GLY A C 9
ATOM 13084 O O . GLY A 1 67 ? 5.812 10.993 -1.184 1.00 0.00 67 GLY A O 9
ATOM 13088 N N . ALA A 1 68 ? 5.825 8.767 -1.473 1.00 0.00 68 ALA A N 9
ATOM 13089 C CA . ALA A 1 68 ? 5.810 8.364 -0.079 1.00 0.00 68 ALA A CA 9
ATOM 13090 C C . ALA A 1 68 ? 7.186 7.859 0.339 1.00 0.00 68 ALA A C 9
ATOM 13091 O O . ALA A 1 68 ? 8.139 7.838 -0.454 1.00 0.00 68 ALA A O 9
ATOM 13098 N N . ASP A 1 69 ? 7.300 7.455 1.600 1.00 0.00 69 ASP A N 9
ATOM 13099 C CA . ASP A 1 69 ? 8.411 6.681 2.119 1.00 0.00 69 ASP A CA 9
ATOM 13100 C C . ASP A 1 69 ? 7.962 6.029 3.423 1.00 0.00 69 ASP A C 9
ATOM 13101 O O . ASP A 1 69 ? 7.744 6.713 4.425 1.00 0.00 69 ASP A O 9
ATOM 13110 N N . PHE A 1 70 ? 7.736 4.715 3.379 1.00 0.00 70 PHE A N 9
ATOM 13111 C CA . PHE A 1 70 ? 7.236 3.911 4.485 1.00 0.00 70 PHE A CA 9
ATOM 13112 C C . PHE A 1 70 ? 7.984 2.570 4.532 1.00 0.00 70 PHE A C 9
ATOM 13113 O O . PHE A 1 70 ? 8.660 2.174 3.573 1.00 0.00 70 PHE A O 9
ATOM 13130 N N . LEU A 1 71 ? 7.818 1.847 5.642 1.00 0.00 71 LEU A N 9
ATOM 13131 C CA . LEU A 1 71 ? 8.387 0.525 5.870 1.00 0.00 71 LEU A CA 9
ATOM 13132 C C . LEU A 1 71 ? 7.405 -0.529 5.376 1.00 0.00 71 LEU A C 9
ATOM 13133 O O . LEU A 1 71 ? 6.191 -0.401 5.537 1.00 0.00 71 LEU A O 9
ATOM 13149 N N . ILE A 1 72 ? 7.963 -1.579 4.786 1.00 0.00 72 ILE A N 9
ATOM 13150 C CA . ILE A 1 72 ? 7.281 -2.764 4.304 1.00 0.00 72 ILE A CA 9
ATOM 13151 C C . ILE A 1 72 ? 7.273 -3.742 5.471 1.00 0.00 72 ILE A C 9
ATOM 13152 O O . ILE A 1 72 ? 8.290 -3.905 6.149 1.00 0.00 72 ILE A O 9
ATOM 13168 N N . CYS A 1 73 ? 6.148 -4.422 5.683 1.00 0.00 73 CYS A N 9
ATOM 13169 C CA . CYS A 1 73 ? 6.044 -5.542 6.603 1.00 0.00 73 CYS A CA 9
ATOM 13170 C C . CYS A 1 73 ? 5.591 -6.760 5.801 1.00 0.00 73 CYS A C 9
ATOM 13171 O O . CYS A 1 73 ? 4.676 -6.639 4.983 1.00 0.00 73 CYS A O 9
ATOM 13179 N N . VAL A 1 74 ? 6.200 -7.922 6.027 1.00 0.00 74 VAL A N 9
ATOM 13180 C CA . VAL A 1 74 ? 5.816 -9.199 5.411 1.00 0.00 74 VAL A CA 9
ATOM 13181 C C . VAL A 1 74 ? 5.693 -10.242 6.523 1.00 0.00 74 VAL A C 9
ATOM 13182 O O . VAL A 1 74 ? 6.260 -10.024 7.596 1.00 0.00 74 VAL A O 9
ATOM 13195 N N . PRO A 1 75 ? 5.002 -11.373 6.309 1.00 0.00 75 PRO A N 9
ATOM 13196 C CA . PRO A 1 75 ? 4.904 -12.376 7.353 1.00 0.00 75 PRO A CA 9
ATOM 13197 C C . PRO A 1 75 ? 6.277 -12.989 7.635 1.00 0.00 75 PRO A C 9
ATOM 13198 O O . PRO A 1 75 ? 7.093 -13.143 6.719 1.00 0.00 75 PRO A O 9
ATOM 13209 N N . GLU A 1 76 ? 6.516 -13.375 8.890 1.00 0.00 76 GLU A N 9
ATOM 13210 C CA . GLU A 1 76 ? 7.787 -13.928 9.352 1.00 0.00 76 GLU A CA 9
ATOM 13211 C C . GLU A 1 76 ? 8.290 -15.071 8.463 1.00 0.00 76 GLU A C 9
ATOM 13212 O O . GLU A 1 76 ? 9.496 -15.214 8.247 1.00 0.00 76 GLU A O 9
ATOM 13224 N N . GLU A 1 77 ? 7.384 -15.907 7.962 1.00 0.00 77 GLU A N 9
ATOM 13225 C CA . GLU A 1 77 ? 7.739 -17.133 7.285 1.00 0.00 77 GLU A CA 9
ATOM 13226 C C . GLU A 1 77 ? 8.249 -16.836 5.869 1.00 0.00 77 GLU A C 9
ATOM 13227 O O . GLU A 1 77 ? 9.182 -17.495 5.402 1.00 0.00 77 GLU A O 9
ATOM 13239 N N . ALA A 1 78 ? 7.729 -15.779 5.236 1.00 0.00 78 ALA A N 9
ATOM 13240 C CA . ALA A 1 78 ? 8.166 -15.287 3.933 1.00 0.00 78 ALA A CA 9
ATOM 13241 C C . ALA A 1 78 ? 9.332 -14.295 4.046 1.00 0.00 78 ALA A C 9
ATOM 13242 O O . ALA A 1 78 ? 9.859 -13.847 3.029 1.00 0.00 78 ALA A O 9
ATOM 13249 N N . LEU A 1 79 ? 9.724 -13.909 5.263 1.00 0.00 79 LEU A N 9
ATOM 13250 C CA . LEU A 1 79 ? 10.667 -12.823 5.508 1.00 0.00 79 LEU A CA 9
ATOM 13251 C C . LEU A 1 79 ? 11.994 -13.039 4.783 1.00 0.00 79 LEU A C 9
ATOM 13252 O O . LEU A 1 79 ? 12.582 -12.091 4.276 1.00 0.00 79 LEU A O 9
ATOM 13268 N N . ASP A 1 80 ? 12.478 -14.275 4.715 1.00 0.00 80 ASP A N 9
ATOM 13269 C CA . ASP A 1 80 ? 13.675 -14.601 3.936 1.00 0.00 80 ASP A CA 9
ATOM 13270 C C . ASP A 1 80 ? 13.408 -14.493 2.424 1.00 0.00 80 ASP A C 9
ATOM 13271 O O . ASP A 1 80 ? 14.161 -13.838 1.703 1.00 0.00 80 ASP A O 9
ATOM 13280 N N . ARG A 1 81 ? 12.300 -15.075 1.944 1.00 0.00 81 ARG A N 9
ATOM 13281 C CA . ARG A 1 81 ? 11.897 -15.139 0.533 1.00 0.00 81 ARG A CA 9
ATOM 13282 C C . ARG A 1 81 ? 11.973 -13.777 -0.143 1.00 0.00 81 ARG A C 9
ATOM 13283 O O . ARG A 1 81 ? 12.581 -13.669 -1.204 1.00 0.00 81 ARG A O 9
ATOM 13304 N N . TYR A 1 82 ? 11.333 -12.755 0.428 1.00 0.00 82 TYR A N 9
ATOM 13305 C CA . TYR A 1 82 ? 11.382 -11.419 -0.147 1.00 0.00 82 TYR A CA 9
ATOM 13306 C C . TYR A 1 82 ? 12.806 -10.860 -0.071 1.00 0.00 82 TYR A C 9
ATOM 13307 O O . TYR A 1 82 ? 13.268 -10.258 -1.042 1.00 0.00 82 TYR A O 9
ATOM 13325 N N . ARG A 1 83 ? 13.516 -11.040 1.056 1.00 0.00 83 ARG A N 9
ATOM 13326 C CA . ARG A 1 83 ? 14.848 -10.476 1.261 1.00 0.00 83 ARG A CA 9
ATOM 13327 C C . ARG A 1 83 ? 15.822 -10.923 0.175 1.00 0.00 83 ARG A C 9
ATOM 13328 O O . ARG A 1 83 ? 16.525 -10.082 -0.387 1.00 0.00 83 ARG A O 9
ATOM 13349 N N . ARG A 1 84 ? 15.873 -12.224 -0.114 1.00 0.00 84 ARG A N 9
ATOM 13350 C CA . ARG A 1 84 ? 16.846 -12.812 -1.035 1.00 0.00 84 ARG A CA 9
ATOM 13351 C C . ARG A 1 84 ? 16.640 -12.422 -2.503 1.00 0.00 84 ARG A C 9
ATOM 13352 O O . ARG A 1 84 ? 17.494 -12.761 -3.330 1.00 0.00 84 ARG A O 9
ATOM 13373 N N . ASP A 1 85 ? 15.513 -11.807 -2.863 1.00 0.00 85 ASP A N 9
ATOM 13374 C CA . ASP A 1 85 ? 15.129 -11.614 -4.262 1.00 0.00 85 ASP A CA 9
ATOM 13375 C C . ASP A 1 85 ? 16.009 -10.577 -4.935 1.00 0.00 85 ASP A C 9
ATOM 13376 O O . ASP A 1 85 ? 16.259 -9.519 -4.356 1.00 0.00 85 ASP A O 9
ATOM 13385 N N . TYR A 1 86 ? 16.432 -10.829 -6.174 1.00 0.00 86 TYR A N 9
ATOM 13386 C CA . TYR A 1 86 ? 17.287 -9.899 -6.892 1.00 0.00 86 TYR A CA 9
ATOM 13387 C C . TYR A 1 86 ? 16.593 -8.540 -7.094 1.00 0.00 86 TYR A C 9
ATOM 13388 O O . TYR A 1 86 ? 17.267 -7.509 -7.004 1.00 0.00 86 TYR A O 9
ATOM 13406 N N . PHE A 1 87 ? 15.281 -8.522 -7.364 1.00 0.00 87 PHE A N 9
ATOM 13407 C CA . PHE A 1 87 ? 14.496 -7.306 -7.559 1.00 0.00 87 PHE A CA 9
ATOM 13408 C C . PHE A 1 87 ? 14.292 -6.640 -6.202 1.00 0.00 87 PHE A C 9
ATOM 13409 O O . PHE A 1 87 ? 14.808 -5.545 -5.972 1.00 0.00 87 PHE A O 9
ATOM 13426 N N . TRP A 1 88 ? 13.534 -7.282 -5.299 1.00 0.00 88 TRP A N 9
ATOM 13427 C CA . TRP A 1 88 ? 13.111 -6.655 -4.043 1.00 0.00 88 TRP A CA 9
ATOM 13428 C C . TRP A 1 88 ? 14.301 -6.206 -3.190 1.00 0.00 88 TRP A C 9
ATOM 13429 O O . TRP A 1 88 ? 14.138 -5.235 -2.451 1.00 0.00 88 TRP A O 9
ATOM 13450 N N . GLN A 1 89 ? 15.495 -6.795 -3.370 1.00 0.00 89 GLN A N 9
ATOM 13451 C CA . GLN A 1 89 ? 16.723 -6.365 -2.715 1.00 0.00 89 GLN A CA 9
ATOM 13452 C C . GLN A 1 89 ? 16.956 -4.858 -2.710 1.00 0.00 89 GLN A C 9
ATOM 13453 O O . GLN A 1 89 ? 17.545 -4.338 -1.762 1.00 0.00 89 GLN A O 9
ATOM 13467 N N . THR A 1 90 ? 16.559 -4.160 -3.769 1.00 0.00 90 THR A N 9
ATOM 13468 C CA . THR A 1 90 ? 16.719 -2.716 -3.857 1.00 0.00 90 THR A CA 9
ATOM 13469 C C . THR A 1 90 ? 16.035 -2.031 -2.655 1.00 0.00 90 THR A C 9
ATOM 13470 O O . THR A 1 90 ? 16.625 -1.156 -2.020 1.00 0.00 90 THR A O 9
ATOM 13481 N N . TYR A 1 91 ? 14.849 -2.502 -2.263 1.00 0.00 91 TYR A N 9
ATOM 13482 C CA . TYR A 1 91 ? 14.052 -1.975 -1.166 1.00 0.00 91 TYR A CA 9
ATOM 13483 C C . TYR A 1 91 ? 14.391 -2.642 0.180 1.00 0.00 91 TYR A C 9
ATOM 13484 O O . TYR A 1 91 ? 13.671 -2.441 1.160 1.00 0.00 91 TYR A O 9
ATOM 13502 N N . ALA A 1 92 ? 15.458 -3.446 0.284 1.00 0.00 92 ALA A N 9
ATOM 13503 C CA . ALA A 1 92 ? 15.665 -4.301 1.448 1.00 0.00 92 ALA A CA 9
ATOM 13504 C C . ALA A 1 92 ? 15.899 -3.500 2.722 1.00 0.00 92 ALA A C 9
ATOM 13505 O O . ALA A 1 92 ? 15.625 -3.999 3.816 1.00 0.00 92 ALA A O 9
ATOM 13512 N N . ALA A 1 93 ? 16.333 -2.242 2.595 1.00 0.00 93 ALA A N 9
ATOM 13513 C CA . ALA A 1 93 ? 16.539 -1.373 3.736 1.00 0.00 93 ALA A CA 9
ATOM 13514 C C . ALA A 1 93 ? 15.243 -1.079 4.512 1.00 0.00 93 ALA A C 9
ATOM 13515 O O . ALA A 1 93 ? 15.315 -0.718 5.687 1.00 0.00 93 ALA A O 9
ATOM 13522 N N . TRP A 1 94 ? 14.065 -1.280 3.905 1.00 0.00 94 TRP A N 9
ATOM 13523 C CA . TRP A 1 94 ? 12.783 -0.848 4.471 1.00 0.00 94 TRP A CA 9
ATOM 13524 C C . TRP A 1 94 ? 11.897 -2.032 4.850 1.00 0.00 94 TRP A C 9
ATOM 13525 O O . TRP A 1 94 ? 10.747 -1.864 5.240 1.00 0.00 94 TRP A O 9
ATOM 13546 N N . ILE A 1 95 ? 12.428 -3.244 4.726 1.00 0.00 95 ILE A N 9
ATOM 13547 C CA . ILE A 1 95 ? 11.729 -4.497 4.949 1.00 0.00 95 ILE A CA 9
ATOM 13548 C C . ILE A 1 95 ? 11.813 -4.865 6.431 1.00 0.00 95 ILE A C 9
ATOM 13549 O O . ILE A 1 95 ? 12.901 -4.847 7.012 1.00 0.00 95 ILE A O 9
ATOM 13565 N N . GLN A 1 96 ? 10.692 -5.268 7.030 1.00 0.00 96 GLN A N 9
ATOM 13566 C CA . GLN A 1 96 ? 10.573 -5.830 8.377 1.00 0.00 96 GLN A CA 9
ATOM 13567 C C . GLN A 1 96 ? 9.501 -6.938 8.435 1.00 0.00 96 GLN A C 9
ATOM 13568 O O . GLN A 1 96 ? 8.776 -7.128 7.452 1.00 0.00 96 GLN A O 9
ATOM 13582 N N . PRO A 1 97 ? 9.443 -7.751 9.509 1.00 0.00 97 PRO A N 9
ATOM 13583 C CA . PRO A 1 97 ? 8.327 -8.667 9.757 1.00 0.00 97 PRO A CA 9
ATOM 13584 C C . PRO A 1 97 ? 6.998 -7.927 10.010 1.00 0.00 97 PRO A C 9
ATOM 13585 O O . PRO A 1 97 ? 6.960 -6.693 10.060 1.00 0.00 97 PRO A O 9
ATOM 13596 N N . MET A 1 98 ? 5.910 -8.688 10.160 1.00 0.00 98 MET A N 9
ATOM 13597 C CA . MET A 1 98 ? 4.573 -8.219 10.518 1.00 0.00 98 MET A CA 9
ATOM 13598 C C . MET A 1 98 ? 4.310 -8.513 12.002 1.00 0.00 98 MET A C 9
ATOM 13599 O O . MET A 1 98 ? 5.071 -9.258 12.626 1.00 0.00 98 MET A O 9
ATOM 13613 N N . GLU A 1 99 ? 3.218 -7.995 12.563 1.00 0.00 99 GLU A N 9
ATOM 13614 C CA . GLU A 1 99 ? 2.815 -8.264 13.940 1.00 0.00 99 GLU A CA 9
ATOM 13615 C C . GLU A 1 99 ? 1.669 -9.287 13.980 1.00 0.00 99 GLU A C 9
ATOM 13616 O O . GLU A 1 99 ? 1.261 -9.840 12.953 1.00 0.00 99 GLU A O 9
ATOM 13628 N N . GLN A 1 100 ? 1.176 -9.580 15.180 1.00 0.00 100 GLN A N 9
ATOM 13629 C CA . GLN A 1 100 ? -0.114 -10.200 15.429 1.00 0.00 100 GLN A CA 9
ATOM 13630 C C . GLN A 1 100 ? -0.834 -9.111 16.185 1.00 0.00 100 GLN A C 9
ATOM 13631 O O . GLN A 1 100 ? -1.815 -8.568 15.642 1.00 0.00 100 GLN A O 9
ATOM 13645 N N . GLY A 1 1 ? -24.298 8.430 -11.459 1.00 0.00 1 GLY A N 10
ATOM 13646 C CA . GLY A 1 1 ? -23.659 8.640 -10.157 1.00 0.00 1 GLY A CA 10
ATOM 13647 C C . GLY A 1 1 ? -22.397 7.808 -10.059 1.00 0.00 1 GLY A C 10
ATOM 13648 O O . GLY A 1 1 ? -22.204 6.866 -10.829 1.00 0.00 1 GLY A O 10
ATOM 13652 N N . SER A 1 2 ? -21.498 8.147 -9.138 1.00 0.00 2 SER A N 10
ATOM 13653 C CA . SER A 1 2 ? -20.358 7.330 -8.754 1.00 0.00 2 SER A CA 10
ATOM 13654 C C . SER A 1 2 ? -20.010 7.696 -7.311 1.00 0.00 2 SER A C 10
ATOM 13655 O O . SER A 1 2 ? -19.243 8.623 -7.047 1.00 0.00 2 SER A O 10
ATOM 13663 N N . HIS A 1 3 ? -20.656 6.988 -6.389 1.00 0.00 3 HIS A N 10
ATOM 13664 C CA . HIS A 1 3 ? -20.690 7.226 -4.954 1.00 0.00 3 HIS A CA 10
ATOM 13665 C C . HIS A 1 3 ? -20.126 5.980 -4.278 1.00 0.00 3 HIS A C 10
ATOM 13666 O O . HIS A 1 3 ? -20.799 5.340 -3.472 1.00 0.00 3 HIS A O 10
ATOM 13680 N N . GLU A 1 4 ? -18.945 5.544 -4.719 1.00 0.00 4 GLU A N 10
ATOM 13681 C CA . GLU A 1 4 ? -18.341 4.311 -4.252 1.00 0.00 4 GLU A CA 10
ATOM 13682 C C . GLU A 1 4 ? -16.878 4.282 -4.724 1.00 0.00 4 GLU A C 10
ATOM 13683 O O . GLU A 1 4 ? -16.638 4.011 -5.902 1.00 0.00 4 GLU A O 10
ATOM 13695 N N . GLY A 1 5 ? -15.909 4.608 -3.863 1.00 0.00 5 GLY A N 10
ATOM 13696 C CA . GLY A 1 5 ? -14.492 4.641 -4.223 1.00 0.00 5 GLY A CA 10
ATOM 13697 C C . GLY A 1 5 ? -13.673 5.248 -3.088 1.00 0.00 5 GLY A C 10
ATOM 13698 O O . GLY A 1 5 ? -13.510 6.470 -3.022 1.00 0.00 5 GLY A O 10
ATOM 13702 N N . GLU A 1 6 ? -13.193 4.408 -2.174 1.00 0.00 6 GLU A N 10
ATOM 13703 C CA . GLU A 1 6 ? -12.453 4.809 -0.974 1.00 0.00 6 GLU A CA 10
ATOM 13704 C C . GLU A 1 6 ? -10.958 4.447 -1.108 1.00 0.00 6 GLU A C 10
ATOM 13705 O O . GLU A 1 6 ? -10.623 3.621 -1.962 1.00 0.00 6 GLU A O 10
ATOM 13717 N N . PRO A 1 7 ? -10.052 5.004 -0.276 1.00 0.00 7 PRO A N 10
ATOM 13718 C CA . PRO A 1 7 ? -8.618 4.719 -0.320 1.00 0.00 7 PRO A CA 10
ATOM 13719 C C . PRO A 1 7 ? -8.339 3.352 0.338 1.00 0.00 7 PRO A C 10
ATOM 13720 O O . PRO A 1 7 ? -7.688 3.254 1.378 1.00 0.00 7 PRO A O 10
ATOM 13731 N N . VAL A 1 8 ? -8.795 2.274 -0.287 1.00 0.00 8 VAL A N 10
ATOM 13732 C CA . VAL A 1 8 ? -8.511 0.882 0.064 1.00 0.00 8 VAL A CA 10
ATOM 13733 C C . VAL A 1 8 ? -8.198 0.125 -1.227 1.00 0.00 8 VAL A C 10
ATOM 13734 O O . VAL A 1 8 ? -8.448 0.638 -2.318 1.00 0.00 8 VAL A O 10
ATOM 13747 N N . VAL A 1 9 ? -7.630 -1.073 -1.120 1.00 0.00 9 VAL A N 10
ATOM 13748 C CA . VAL A 1 9 ? -7.362 -1.947 -2.250 1.00 0.00 9 VAL A CA 10
ATOM 13749 C C . VAL A 1 9 ? -8.548 -2.905 -2.413 1.00 0.00 9 VAL A C 10
ATOM 13750 O O . VAL A 1 9 ? -8.616 -3.933 -1.746 1.00 0.00 9 VAL A O 10
ATOM 13763 N N . GLY A 1 10 ? -9.493 -2.568 -3.293 1.00 0.00 10 GLY A N 10
ATOM 13764 C CA . GLY A 1 10 ? -10.563 -3.455 -3.737 1.00 0.00 10 GLY A CA 10
ATOM 13765 C C . GLY A 1 10 ? -10.107 -4.181 -4.991 1.00 0.00 10 GLY A C 10
ATOM 13766 O O . GLY A 1 10 ? -9.534 -5.273 -4.894 1.00 0.00 10 GLY A O 10
ATOM 13770 N N . MET A 1 11 ? -10.284 -3.541 -6.151 1.00 0.00 11 MET A N 10
ATOM 13771 C CA . MET A 1 11 ? -9.815 -3.985 -7.462 1.00 0.00 11 MET A CA 10
ATOM 13772 C C . MET A 1 11 ? -9.033 -2.857 -8.148 1.00 0.00 11 MET A C 10
ATOM 13773 O O . MET A 1 11 ? -7.862 -3.037 -8.501 1.00 0.00 11 MET A O 10
ATOM 13787 N N . ASP A 1 12 ? -9.640 -1.684 -8.331 1.00 0.00 12 ASP A N 10
ATOM 13788 C CA . ASP A 1 12 ? -9.131 -0.676 -9.267 1.00 0.00 12 ASP A CA 10
ATOM 13789 C C . ASP A 1 12 ? -8.072 0.191 -8.594 1.00 0.00 12 ASP A C 10
ATOM 13790 O O . ASP A 1 12 ? -8.344 0.843 -7.587 1.00 0.00 12 ASP A O 10
ATOM 13799 N N . LYS A 1 13 ? -6.826 0.144 -9.067 1.00 0.00 13 LYS A N 10
ATOM 13800 C CA . LYS A 1 13 ? -5.668 0.652 -8.342 1.00 0.00 13 LYS A CA 10
ATOM 13801 C C . LYS A 1 13 ? -5.525 2.179 -8.241 1.00 0.00 13 LYS A C 10
ATOM 13802 O O . LYS A 1 13 ? -4.566 2.609 -7.608 1.00 0.00 13 LYS A O 10
ATOM 13821 N N . SER A 1 14 ? -6.455 3.006 -8.720 1.00 0.00 14 SER A N 10
ATOM 13822 C CA . SER A 1 14 ? -6.311 4.466 -8.673 1.00 0.00 14 SER A CA 10
ATOM 13823 C C . SER A 1 14 ? -7.349 5.124 -7.759 1.00 0.00 14 SER A C 10
ATOM 13824 O O . SER A 1 14 ? -8.172 5.924 -8.206 1.00 0.00 14 SER A O 10
ATOM 13832 N N . LEU A 1 15 ? -7.303 4.796 -6.461 1.00 0.00 15 LEU A N 10
ATOM 13833 C CA . LEU A 1 15 ? -8.171 5.377 -5.426 1.00 0.00 15 LEU A CA 10
ATOM 13834 C C . LEU A 1 15 ? -7.388 5.792 -4.162 1.00 0.00 15 LEU A C 10
ATOM 13835 O O . LEU A 1 15 ? -7.994 6.208 -3.174 1.00 0.00 15 LEU A O 10
ATOM 13851 N N . PHE A 1 16 ? -6.056 5.682 -4.155 1.00 0.00 16 PHE A N 10
ATOM 13852 C CA . PHE A 1 16 ? -5.201 5.784 -2.969 1.00 0.00 16 PHE A CA 10
ATOM 13853 C C . PHE A 1 16 ? -4.724 7.212 -2.758 1.00 0.00 16 PHE A C 10
ATOM 13854 O O . PHE A 1 16 ? -4.941 7.773 -1.679 1.00 0.00 16 PHE A O 10
ATOM 13871 N N . ALA A 1 17 ? -4.076 7.782 -3.781 1.00 0.00 17 ALA A N 10
ATOM 13872 C CA . ALA A 1 17 ? -3.745 9.192 -3.859 1.00 0.00 17 ALA A CA 10
ATOM 13873 C C . ALA A 1 17 ? -5.078 9.947 -3.863 1.00 0.00 17 ALA A C 10
ATOM 13874 O O . ALA A 1 17 ? -5.731 10.076 -4.906 1.00 0.00 17 ALA A O 10
ATOM 13881 N N . GLY A 1 18 ? -5.546 10.348 -2.687 1.00 0.00 18 GLY A N 10
ATOM 13882 C CA . GLY A 1 18 ? -6.873 10.879 -2.460 1.00 0.00 18 GLY A CA 10
ATOM 13883 C C . GLY A 1 18 ? -7.279 10.857 -0.994 1.00 0.00 18 GLY A C 10
ATOM 13884 O O . GLY A 1 18 ? -8.358 11.363 -0.681 1.00 0.00 18 GLY A O 10
ATOM 13888 N N . ASN A 1 19 ? -6.487 10.269 -0.087 1.00 0.00 19 ASN A N 10
ATOM 13889 C CA . ASN A 1 19 ? -6.632 10.558 1.336 1.00 0.00 19 ASN A CA 10
ATOM 13890 C C . ASN A 1 19 ? -5.276 10.690 2.052 1.00 0.00 19 ASN A C 10
ATOM 13891 O O . ASN A 1 19 ? -4.303 10.020 1.691 1.00 0.00 19 ASN A O 10
ATOM 13902 N N . THR A 1 20 ? -5.199 11.587 3.036 1.00 0.00 20 THR A N 10
ATOM 13903 C CA . THR A 1 20 ? -3.984 12.205 3.590 1.00 0.00 20 THR A CA 10
ATOM 13904 C C . THR A 1 20 ? -3.733 11.838 5.067 1.00 0.00 20 THR A C 10
ATOM 13905 O O . THR A 1 20 ? -2.980 12.522 5.761 1.00 0.00 20 THR A O 10
ATOM 13916 N N . VAL A 1 21 ? -4.393 10.793 5.568 1.00 0.00 21 VAL A N 10
ATOM 13917 C CA . VAL A 1 21 ? -4.503 10.387 6.979 1.00 0.00 21 VAL A CA 10
ATOM 13918 C C . VAL A 1 21 ? -4.431 8.840 7.128 1.00 0.00 21 VAL A C 10
ATOM 13919 O O . VAL A 1 21 ? -4.804 8.278 8.158 1.00 0.00 21 VAL A O 10
ATOM 13932 N N . ILE A 1 22 ? -4.007 8.113 6.088 1.00 0.00 22 ILE A N 10
ATOM 13933 C CA . ILE A 1 22 ? -4.168 6.663 5.968 1.00 0.00 22 ILE A CA 10
ATOM 13934 C C . ILE A 1 22 ? -2.896 5.996 6.458 1.00 0.00 22 ILE A C 10
ATOM 13935 O O . ILE A 1 22 ? -2.001 5.679 5.686 1.00 0.00 22 ILE A O 10
ATOM 13951 N N . ARG A 1 23 ? -2.822 5.791 7.768 1.00 0.00 23 ARG A N 10
ATOM 13952 C CA . ARG A 1 23 ? -1.608 5.308 8.417 1.00 0.00 23 ARG A CA 10
ATOM 13953 C C . ARG A 1 23 ? -1.535 3.783 8.433 1.00 0.00 23 ARG A C 10
ATOM 13954 O O . ARG A 1 23 ? -0.755 3.242 9.214 1.00 0.00 23 ARG A O 10
ATOM 13975 N N . GLU A 1 24 ? -2.304 3.084 7.594 1.00 0.00 24 GLU A N 10
ATOM 13976 C CA . GLU A 1 24 ? -2.059 1.684 7.268 1.00 0.00 24 GLU A CA 10
ATOM 13977 C C . GLU A 1 24 ? -2.556 1.428 5.850 1.00 0.00 24 GLU A C 10
ATOM 13978 O O . GLU A 1 24 ? -3.612 1.944 5.483 1.00 0.00 24 GLU A O 10
ATOM 13990 N N . ILE A 1 25 ? -1.890 0.551 5.099 1.00 0.00 25 ILE A N 10
ATOM 13991 C CA . ILE A 1 25 ? -2.446 -0.074 3.903 1.00 0.00 25 ILE A CA 10
ATOM 13992 C C . ILE A 1 25 ? -2.048 -1.547 3.966 1.00 0.00 25 ILE A C 10
ATOM 13993 O O . ILE A 1 25 ? -0.890 -1.904 3.729 1.00 0.00 25 ILE A O 10
ATOM 14009 N N . THR A 1 26 ? -2.992 -2.417 4.311 1.00 0.00 26 THR A N 10
ATOM 14010 C CA . THR A 1 26 ? -2.828 -3.837 4.044 1.00 0.00 26 THR A CA 10
ATOM 14011 C C . THR A 1 26 ? -2.931 -4.034 2.515 1.00 0.00 26 THR A C 10
ATOM 14012 O O . THR A 1 26 ? -3.743 -3.373 1.869 1.00 0.00 26 THR A O 10
ATOM 14023 N N . VAL A 1 27 ? -2.170 -4.960 1.921 1.00 0.00 27 VAL A N 10
ATOM 14024 C CA . VAL A 1 27 ? -2.267 -5.344 0.512 1.00 0.00 27 VAL A CA 10
ATOM 14025 C C . VAL A 1 27 ? -2.211 -6.867 0.445 1.00 0.00 27 VAL A C 10
ATOM 14026 O O . VAL A 1 27 ? -1.258 -7.477 0.947 1.00 0.00 27 VAL A O 10
ATOM 14039 N N . GLN A 1 28 ? -3.222 -7.505 -0.142 1.00 0.00 28 GLN A N 10
ATOM 14040 C CA . GLN A 1 28 ? -3.157 -8.925 -0.462 1.00 0.00 28 GLN A CA 10
ATOM 14041 C C . GLN A 1 28 ? -2.337 -9.136 -1.753 1.00 0.00 28 GLN A C 10
ATOM 14042 O O . GLN A 1 28 ? -2.090 -8.169 -2.474 1.00 0.00 28 GLN A O 10
ATOM 14056 N N . PRO A 1 29 ? -1.836 -10.349 -2.043 1.00 0.00 29 PRO A N 10
ATOM 14057 C CA . PRO A 1 29 ? -1.105 -10.624 -3.279 1.00 0.00 29 PRO A CA 10
ATOM 14058 C C . PRO A 1 29 ? -2.059 -10.736 -4.478 1.00 0.00 29 PRO A C 10
ATOM 14059 O O . PRO A 1 29 ? -3.264 -10.909 -4.300 1.00 0.00 29 PRO A O 10
ATOM 14070 N N . ASN A 1 30 ? -1.490 -10.721 -5.690 1.00 0.00 30 ASN A N 10
ATOM 14071 C CA . ASN A 1 30 ? -2.153 -10.916 -6.992 1.00 0.00 30 ASN A CA 10
ATOM 14072 C C . ASN A 1 30 ? -3.468 -10.138 -7.158 1.00 0.00 30 ASN A C 10
ATOM 14073 O O . ASN A 1 30 ? -4.460 -10.651 -7.681 1.00 0.00 30 ASN A O 10
ATOM 14084 N N . ILE A 1 31 ? -3.487 -8.873 -6.719 1.00 0.00 31 ILE A N 10
ATOM 14085 C CA . ILE A 1 31 ? -4.702 -8.061 -6.729 1.00 0.00 31 ILE A CA 10
ATOM 14086 C C . ILE A 1 31 ? -4.449 -6.594 -7.110 1.00 0.00 31 ILE A C 10
ATOM 14087 O O . ILE A 1 31 ? -5.395 -5.806 -7.152 1.00 0.00 31 ILE A O 10
ATOM 14103 N N . GLY A 1 32 ? -3.220 -6.182 -7.434 1.00 0.00 32 GLY A N 10
ATOM 14104 C CA . GLY A 1 32 ? -2.955 -4.836 -7.916 1.00 0.00 32 GLY A CA 10
ATOM 14105 C C . GLY A 1 32 ? -1.482 -4.591 -8.175 1.00 0.00 32 GLY A C 10
ATOM 14106 O O . GLY A 1 32 ? -0.647 -4.818 -7.293 1.00 0.00 32 GLY A O 10
ATOM 14110 N N . LEU A 1 33 ? -1.184 -4.056 -9.360 1.00 0.00 33 LEU A N 10
ATOM 14111 C CA . LEU A 1 33 ? 0.106 -3.452 -9.655 1.00 0.00 33 LEU A CA 10
ATOM 14112 C C . LEU A 1 33 ? 0.352 -2.303 -8.679 1.00 0.00 33 LEU A C 10
ATOM 14113 O O . LEU A 1 33 ? -0.542 -1.494 -8.452 1.00 0.00 33 LEU A O 10
ATOM 14129 N N . LEU A 1 34 ? 1.572 -2.211 -8.152 1.00 0.00 34 LEU A N 10
ATOM 14130 C CA . LEU A 1 34 ? 2.016 -1.117 -7.311 1.00 0.00 34 LEU A CA 10
ATOM 14131 C C . LEU A 1 34 ? 2.855 -0.144 -8.143 1.00 0.00 34 LEU A C 10
ATOM 14132 O O . LEU A 1 34 ? 4.082 -0.184 -8.083 1.00 0.00 34 LEU A O 10
ATOM 14148 N N . TYR A 1 35 ? 2.206 0.659 -8.989 1.00 0.00 35 TYR A N 10
ATOM 14149 C CA . TYR A 1 35 ? 2.891 1.540 -9.933 1.00 0.00 35 TYR A CA 10
ATOM 14150 C C . TYR A 1 35 ? 3.493 2.766 -9.229 1.00 0.00 35 TYR A C 10
ATOM 14151 O O . TYR A 1 35 ? 3.107 3.108 -8.109 1.00 0.00 35 TYR A O 10
ATOM 14169 N N . ASP A 1 36 ? 4.420 3.451 -9.904 1.00 0.00 36 ASP A N 10
ATOM 14170 C CA . ASP A 1 36 ? 5.046 4.698 -9.463 1.00 0.00 36 ASP A CA 10
ATOM 14171 C C . ASP A 1 36 ? 4.036 5.843 -9.491 1.00 0.00 36 ASP A C 10
ATOM 14172 O O . ASP A 1 36 ? 3.526 6.195 -10.551 1.00 0.00 36 ASP A O 10
ATOM 14181 N N . GLY A 1 37 ? 3.703 6.390 -8.323 1.00 0.00 37 GLY A N 10
ATOM 14182 C CA . GLY A 1 37 ? 2.785 7.511 -8.148 1.00 0.00 37 GLY A CA 10
ATOM 14183 C C . GLY A 1 37 ? 1.501 7.116 -7.414 1.00 0.00 37 GLY A C 10
ATOM 14184 O O . GLY A 1 37 ? 0.702 7.995 -7.083 1.00 0.00 37 GLY A O 10
ATOM 14188 N N . MET A 1 38 ? 1.300 5.822 -7.127 1.00 0.00 38 MET A N 10
ATOM 14189 C CA . MET A 1 38 ? 0.117 5.287 -6.453 1.00 0.00 38 MET A CA 10
ATOM 14190 C C . MET A 1 38 ? -0.201 6.053 -5.176 1.00 0.00 38 MET A C 10
ATOM 14191 O O . MET A 1 38 ? -1.334 6.490 -4.970 1.00 0.00 38 MET A O 10
ATOM 14205 N N . PHE A 1 39 ? 0.797 6.154 -4.301 1.00 0.00 39 PHE A N 10
ATOM 14206 C CA . PHE A 1 39 ? 0.655 6.642 -2.938 1.00 0.00 39 PHE A CA 10
ATOM 14207 C C . PHE A 1 39 ? 1.056 8.111 -2.825 1.00 0.00 39 PHE A C 10
ATOM 14208 O O . PHE A 1 39 ? 1.182 8.634 -1.716 1.00 0.00 39 PHE A O 10
ATOM 14225 N N . SER A 1 40 ? 1.268 8.777 -3.958 1.00 0.00 40 SER A N 10
ATOM 14226 C CA . SER A 1 40 ? 1.752 10.134 -3.999 1.00 0.00 40 SER A CA 10
ATOM 14227 C C . SER A 1 40 ? 0.679 11.040 -3.414 1.00 0.00 40 SER A C 10
ATOM 14228 O O . SER A 1 40 ? -0.400 11.182 -3.991 1.00 0.00 40 SER A O 10
ATOM 14236 N N . GLY A 1 41 ? 0.957 11.631 -2.252 1.00 0.00 41 GLY A N 10
ATOM 14237 C CA . GLY A 1 41 ? 0.026 12.490 -1.537 1.00 0.00 41 GLY A CA 10
ATOM 14238 C C . GLY A 1 41 ? -0.562 11.817 -0.303 1.00 0.00 41 GLY A C 10
ATOM 14239 O O . GLY A 1 41 ? -1.292 12.467 0.449 1.00 0.00 41 GLY A O 10
ATOM 14243 N N . CYS A 1 42 ? -0.263 10.540 -0.049 1.00 0.00 42 CYS A N 10
ATOM 14244 C CA . CYS A 1 42 ? -0.578 9.896 1.215 1.00 0.00 42 CYS A CA 10
ATOM 14245 C C . CYS A 1 42 ? 0.440 10.366 2.270 1.00 0.00 42 CYS A C 10
ATOM 14246 O O . CYS A 1 42 ? 1.318 9.620 2.698 1.00 0.00 42 CYS A O 10
ATOM 14254 N N . THR A 1 43 ? 0.311 11.615 2.704 1.00 0.00 43 THR A N 10
ATOM 14255 C CA . THR A 1 43 ? 1.230 12.350 3.569 1.00 0.00 43 THR A CA 10
ATOM 14256 C C . THR A 1 43 ? 1.195 11.876 5.031 1.00 0.00 43 THR A C 10
ATOM 14257 O O . THR A 1 43 ? 1.836 12.464 5.907 1.00 0.00 43 THR A O 10
ATOM 14268 N N . ALA A 1 44 ? 0.423 10.829 5.324 1.00 0.00 44 ALA A N 10
ATOM 14269 C CA . ALA A 1 44 ? 0.343 10.156 6.605 1.00 0.00 44 ALA A CA 10
ATOM 14270 C C . ALA A 1 44 ? 0.248 8.660 6.336 1.00 0.00 44 ALA A C 10
ATOM 14271 O O . ALA A 1 44 ? -0.678 8.012 6.809 1.00 0.00 44 ALA A O 10
ATOM 14278 N N . LEU A 1 45 ? 1.135 8.126 5.506 1.00 0.00 45 LEU A N 10
ATOM 14279 C CA . LEU A 1 45 ? 1.166 6.708 5.181 1.00 0.00 45 LEU A CA 10
ATOM 14280 C C . LEU A 1 45 ? 2.529 6.153 5.531 1.00 0.00 45 LEU A C 10
ATOM 14281 O O . LEU A 1 45 ? 3.493 6.412 4.814 1.00 0.00 45 LEU A O 10
ATOM 14297 N N . GLU A 1 46 ? 2.584 5.400 6.631 1.00 0.00 46 GLU A N 10
ATOM 14298 C CA . GLU A 1 46 ? 3.825 4.892 7.200 1.00 0.00 46 GLU A CA 10
ATOM 14299 C C . GLU A 1 46 ? 3.868 3.361 7.352 1.00 0.00 46 GLU A C 10
ATOM 14300 O O . GLU A 1 46 ? 4.945 2.802 7.577 1.00 0.00 46 GLU A O 10
ATOM 14312 N N . LYS A 1 47 ? 2.742 2.653 7.190 1.00 0.00 47 LYS A N 10
ATOM 14313 C CA . LYS A 1 47 ? 2.657 1.216 7.433 1.00 0.00 47 LYS A CA 10
ATOM 14314 C C . LYS A 1 47 ? 2.014 0.514 6.255 1.00 0.00 47 LYS A C 10
ATOM 14315 O O . LYS A 1 47 ? 0.881 0.832 5.879 1.00 0.00 47 LYS A O 10
ATOM 14334 N N . LEU A 1 48 ? 2.722 -0.466 5.707 1.00 0.00 48 LEU A N 10
ATOM 14335 C CA . LEU A 1 48 ? 2.225 -1.390 4.707 1.00 0.00 48 LEU A CA 10
ATOM 14336 C C . LEU A 1 48 ? 2.287 -2.784 5.303 1.00 0.00 48 LEU A C 10
ATOM 14337 O O . LEU A 1 48 ? 3.274 -3.122 5.961 1.00 0.00 48 LEU A O 10
ATOM 14353 N N . ILE A 1 49 ? 1.278 -3.612 5.042 1.00 0.00 49 ILE A N 10
ATOM 14354 C CA . ILE A 1 49 ? 1.243 -4.992 5.499 1.00 0.00 49 ILE A CA 10
ATOM 14355 C C . ILE A 1 49 ? 0.928 -5.865 4.299 1.00 0.00 49 ILE A C 10
ATOM 14356 O O . ILE A 1 49 ? 0.005 -5.564 3.541 1.00 0.00 49 ILE A O 10
ATOM 14372 N N . LEU A 1 50 ? 1.696 -6.937 4.118 1.00 0.00 50 LEU A N 10
ATOM 14373 C CA . LEU A 1 50 ? 1.573 -7.830 2.973 1.00 0.00 50 LEU A CA 10
ATOM 14374 C C . LEU A 1 50 ? 1.032 -9.168 3.438 1.00 0.00 50 LEU A C 10
ATOM 14375 O O . LEU A 1 50 ? 1.715 -9.883 4.172 1.00 0.00 50 LEU A O 10
ATOM 14391 N N . THR A 1 51 ? -0.182 -9.524 3.012 1.00 0.00 51 THR A N 10
ATOM 14392 C CA . THR A 1 51 ? -0.813 -10.782 3.408 1.00 0.00 51 THR A CA 10
ATOM 14393 C C . THR A 1 51 ? -0.374 -11.961 2.514 1.00 0.00 51 THR A C 10
ATOM 14394 O O . THR A 1 51 ? -1.034 -13.004 2.507 1.00 0.00 51 THR A O 10
ATOM 14405 N N . GLY A 1 52 ? 0.670 -11.788 1.703 1.00 0.00 52 GLY A N 10
ATOM 14406 C CA . GLY A 1 52 ? 1.285 -12.839 0.911 1.00 0.00 52 GLY A CA 10
ATOM 14407 C C . GLY A 1 52 ? 2.565 -13.317 1.586 1.00 0.00 52 GLY A C 10
ATOM 14408 O O . GLY A 1 52 ? 2.965 -12.799 2.633 1.00 0.00 52 GLY A O 10
ATOM 14412 N N . GLU A 1 53 ? 3.196 -14.322 0.988 1.00 0.00 53 GLU A N 10
ATOM 14413 C CA . GLU A 1 53 ? 4.325 -15.068 1.534 1.00 0.00 53 GLU A CA 10
ATOM 14414 C C . GLU A 1 53 ? 5.378 -15.272 0.433 1.00 0.00 53 GLU A C 10
ATOM 14415 O O . GLU A 1 53 ? 6.087 -16.281 0.400 1.00 0.00 53 GLU A O 10
ATOM 14427 N N . ASP A 1 54 ? 5.460 -14.332 -0.518 1.00 0.00 54 ASP A N 10
ATOM 14428 C CA . ASP A 1 54 ? 6.404 -14.400 -1.630 1.00 0.00 54 ASP A CA 10
ATOM 14429 C C . ASP A 1 54 ? 6.576 -13.033 -2.300 1.00 0.00 54 ASP A C 10
ATOM 14430 O O . ASP A 1 54 ? 5.598 -12.282 -2.386 1.00 0.00 54 ASP A O 10
ATOM 14439 N N . PRO A 1 55 ? 7.768 -12.708 -2.829 1.00 0.00 55 PRO A N 10
ATOM 14440 C CA . PRO A 1 55 ? 7.999 -11.510 -3.631 1.00 0.00 55 PRO A CA 10
ATOM 14441 C C . PRO A 1 55 ? 7.252 -11.543 -4.965 1.00 0.00 55 PRO A C 10
ATOM 14442 O O . PRO A 1 55 ? 6.678 -10.532 -5.376 1.00 0.00 55 PRO A O 10
ATOM 14453 N N . SER A 1 56 ? 7.246 -12.676 -5.664 1.00 0.00 56 SER A N 10
ATOM 14454 C CA . SER A 1 56 ? 6.651 -12.755 -6.995 1.00 0.00 56 SER A CA 10
ATOM 14455 C C . SER A 1 56 ? 5.117 -12.762 -6.960 1.00 0.00 56 SER A C 10
ATOM 14456 O O . SER A 1 56 ? 4.498 -12.464 -7.979 1.00 0.00 56 SER A O 10
ATOM 14464 N N . ALA A 1 57 ? 4.497 -13.010 -5.798 1.00 0.00 57 ALA A N 10
ATOM 14465 C CA . ALA A 1 57 ? 3.050 -12.899 -5.620 1.00 0.00 57 ALA A CA 10
ATOM 14466 C C . ALA A 1 57 ? 2.547 -11.447 -5.668 1.00 0.00 57 ALA A C 10
ATOM 14467 O O . ALA A 1 57 ? 1.337 -11.218 -5.666 1.00 0.00 57 ALA A O 10
ATOM 14474 N N . TYR A 1 58 ? 3.448 -10.466 -5.697 1.00 0.00 58 TYR A N 10
ATOM 14475 C CA . TYR A 1 58 ? 3.141 -9.044 -5.756 1.00 0.00 58 TYR A CA 10
ATOM 14476 C C . TYR A 1 58 ? 3.537 -8.492 -7.121 1.00 0.00 58 TYR A C 10
ATOM 14477 O O . TYR A 1 58 ? 3.760 -9.242 -8.072 1.00 0.00 58 TYR A O 10
ATOM 14495 N N . SER A 1 59 ? 3.542 -7.174 -7.267 1.00 0.00 59 SER A N 10
ATOM 14496 C CA . SER A 1 59 ? 4.115 -6.453 -8.384 1.00 0.00 59 SER A CA 10
ATOM 14497 C C . SER A 1 59 ? 4.678 -5.147 -7.832 1.00 0.00 59 SER A C 10
ATOM 14498 O O . SER A 1 59 ? 4.414 -4.816 -6.677 1.00 0.00 59 SER A O 10
ATOM 14506 N N . ALA A 1 60 ? 5.391 -4.368 -8.636 1.00 0.00 60 ALA A N 10
ATOM 14507 C CA . ALA A 1 60 ? 5.859 -3.024 -8.312 1.00 0.00 60 ALA A CA 10
ATOM 14508 C C . ALA A 1 60 ? 6.327 -2.421 -9.636 1.00 0.00 60 ALA A C 10
ATOM 14509 O O . ALA A 1 60 ? 6.975 -3.118 -10.423 1.00 0.00 60 ALA A O 10
ATOM 14516 N N . GLY A 1 61 ? 6.001 -1.155 -9.877 1.00 0.00 61 GLY A N 10
ATOM 14517 C CA . GLY A 1 61 ? 6.756 -0.321 -10.792 1.00 0.00 61 GLY A CA 10
ATOM 14518 C C . GLY A 1 61 ? 8.067 0.057 -10.110 1.00 0.00 61 GLY A C 10
ATOM 14519 O O . GLY A 1 61 ? 8.438 -0.531 -9.091 1.00 0.00 61 GLY A O 10
ATOM 14523 N N . ASP A 1 62 ? 8.764 1.053 -10.654 1.00 0.00 62 ASP A N 10
ATOM 14524 C CA . ASP A 1 62 ? 10.001 1.524 -10.042 1.00 0.00 62 ASP A CA 10
ATOM 14525 C C . ASP A 1 62 ? 9.707 2.059 -8.644 1.00 0.00 62 ASP A C 10
ATOM 14526 O O . ASP A 1 62 ? 10.211 1.549 -7.647 1.00 0.00 62 ASP A O 10
ATOM 14535 N N . GLY A 1 63 ? 8.850 3.075 -8.577 1.00 0.00 63 GLY A N 10
ATOM 14536 C CA . GLY A 1 63 ? 8.578 3.854 -7.390 1.00 0.00 63 GLY A CA 10
ATOM 14537 C C . GLY A 1 63 ? 7.477 3.227 -6.555 1.00 0.00 63 GLY A C 10
ATOM 14538 O O . GLY A 1 63 ? 6.414 3.828 -6.407 1.00 0.00 63 GLY A O 10
ATOM 14542 N N . LEU A 1 64 ? 7.726 2.038 -5.994 1.00 0.00 64 LEU A N 10
ATOM 14543 C CA . LEU A 1 64 ? 6.794 1.329 -5.115 1.00 0.00 64 LEU A CA 10
ATOM 14544 C C . LEU A 1 64 ? 6.184 2.291 -4.078 1.00 0.00 64 LEU A C 10
ATOM 14545 O O . LEU A 1 64 ? 4.969 2.314 -3.903 1.00 0.00 64 LEU A O 10
ATOM 14561 N N . ARG A 1 65 ? 7.006 3.099 -3.396 1.00 0.00 65 ARG A N 10
ATOM 14562 C CA . ARG A 1 65 ? 6.543 4.063 -2.391 1.00 0.00 65 ARG A CA 10
ATOM 14563 C C . ARG A 1 65 ? 6.679 5.496 -2.900 1.00 0.00 65 ARG A C 10
ATOM 14564 O O . ARG A 1 65 ? 7.098 6.371 -2.146 1.00 0.00 65 ARG A O 10
ATOM 14585 N N . ASP A 1 66 ? 6.445 5.766 -4.183 1.00 0.00 66 ASP A N 10
ATOM 14586 C CA . ASP A 1 66 ? 6.611 7.134 -4.662 1.00 0.00 66 ASP A CA 10
ATOM 14587 C C . ASP A 1 66 ? 5.639 8.066 -3.934 1.00 0.00 66 ASP A C 10
ATOM 14588 O O . ASP A 1 66 ? 4.429 7.836 -3.934 1.00 0.00 66 ASP A O 10
ATOM 14597 N N . GLY A 1 67 ? 6.187 9.075 -3.253 1.00 0.00 67 GLY A N 10
ATOM 14598 C CA . GLY A 1 67 ? 5.416 10.112 -2.594 1.00 0.00 67 GLY A CA 10
ATOM 14599 C C . GLY A 1 67 ? 4.903 9.763 -1.195 1.00 0.00 67 GLY A C 10
ATOM 14600 O O . GLY A 1 67 ? 4.119 10.535 -0.633 1.00 0.00 67 GLY A O 10
ATOM 14604 N N . ALA A 1 68 ? 5.356 8.656 -0.605 1.00 0.00 68 ALA A N 10
ATOM 14605 C CA . ALA A 1 68 ? 5.180 8.340 0.809 1.00 0.00 68 ALA A CA 10
ATOM 14606 C C . ALA A 1 68 ? 6.447 7.643 1.312 1.00 0.00 68 ALA A C 10
ATOM 14607 O O . ALA A 1 68 ? 7.318 7.282 0.521 1.00 0.00 68 ALA A O 10
ATOM 14614 N N . ASP A 1 69 ? 6.553 7.420 2.619 1.00 0.00 69 ASP A N 10
ATOM 14615 C CA . ASP A 1 69 ? 7.673 6.706 3.214 1.00 0.00 69 ASP A CA 10
ATOM 14616 C C . ASP A 1 69 ? 7.135 5.805 4.312 1.00 0.00 69 ASP A C 10
ATOM 14617 O O . ASP A 1 69 ? 6.890 6.223 5.441 1.00 0.00 69 ASP A O 10
ATOM 14626 N N . PHE A 1 70 ? 6.880 4.558 3.926 1.00 0.00 70 PHE A N 10
ATOM 14627 C CA . PHE A 1 70 ? 6.328 3.527 4.784 1.00 0.00 70 PHE A CA 10
ATOM 14628 C C . PHE A 1 70 ? 7.273 2.337 4.853 1.00 0.00 70 PHE A C 10
ATOM 14629 O O . PHE A 1 70 ? 8.160 2.175 4.012 1.00 0.00 70 PHE A O 10
ATOM 14646 N N . LEU A 1 71 ? 7.043 1.467 5.831 1.00 0.00 71 LEU A N 10
ATOM 14647 C CA . LEU A 1 71 ? 7.731 0.193 5.998 1.00 0.00 71 LEU A CA 10
ATOM 14648 C C . LEU A 1 71 ? 6.795 -0.937 5.580 1.00 0.00 71 LEU A C 10
ATOM 14649 O O . LEU A 1 71 ? 5.576 -0.772 5.552 1.00 0.00 71 LEU A O 10
ATOM 14665 N N . ILE A 1 72 ? 7.378 -2.082 5.243 1.00 0.00 72 ILE A N 10
ATOM 14666 C CA . ILE A 1 72 ? 6.749 -3.237 4.626 1.00 0.00 72 ILE A CA 10
ATOM 14667 C C . ILE A 1 72 ? 6.825 -4.368 5.644 1.00 0.00 72 ILE A C 10
ATOM 14668 O O . ILE A 1 72 ? 7.882 -4.977 5.820 1.00 0.00 72 ILE A O 10
ATOM 14684 N N . CYS A 1 73 ? 5.718 -4.631 6.333 1.00 0.00 73 CYS A N 10
ATOM 14685 C CA . CYS A 1 73 ? 5.600 -5.802 7.188 1.00 0.00 73 CYS A CA 10
ATOM 14686 C C . CYS A 1 73 ? 5.406 -7.032 6.295 1.00 0.00 73 CYS A C 10
ATOM 14687 O O . CYS A 1 73 ? 4.487 -7.034 5.465 1.00 0.00 73 CYS A O 10
ATOM 14695 N N . VAL A 1 74 ? 6.227 -8.062 6.475 1.00 0.00 74 VAL A N 10
ATOM 14696 C CA . VAL A 1 74 ? 6.102 -9.365 5.826 1.00 0.00 74 VAL A CA 10
ATOM 14697 C C . VAL A 1 74 ? 6.241 -10.427 6.918 1.00 0.00 74 VAL A C 10
ATOM 14698 O O . VAL A 1 74 ? 6.843 -10.133 7.953 1.00 0.00 74 VAL A O 10
ATOM 14711 N N . PRO A 1 75 ? 5.712 -11.647 6.736 1.00 0.00 75 PRO A N 10
ATOM 14712 C CA . PRO A 1 75 ? 5.944 -12.706 7.703 1.00 0.00 75 PRO A CA 10
ATOM 14713 C C . PRO A 1 75 ? 7.428 -13.076 7.679 1.00 0.00 75 PRO A C 10
ATOM 14714 O O . PRO A 1 75 ? 8.036 -13.105 6.606 1.00 0.00 75 PRO A O 10
ATOM 14725 N N . GLU A 1 76 ? 8.011 -13.392 8.836 1.00 0.00 76 GLU A N 10
ATOM 14726 C CA . GLU A 1 76 ? 9.358 -13.886 9.002 1.00 0.00 76 GLU A CA 10
ATOM 14727 C C . GLU A 1 76 ? 9.608 -15.085 8.084 1.00 0.00 76 GLU A C 10
ATOM 14728 O O . GLU A 1 76 ? 10.630 -15.148 7.403 1.00 0.00 76 GLU A O 10
ATOM 14740 N N . GLU A 1 77 ? 8.649 -16.004 7.994 1.00 0.00 77 GLU A N 10
ATOM 14741 C CA . GLU A 1 77 ? 8.710 -17.164 7.132 1.00 0.00 77 GLU A CA 10
ATOM 14742 C C . GLU A 1 77 ? 8.772 -16.826 5.632 1.00 0.00 77 GLU A C 10
ATOM 14743 O O . GLU A 1 77 ? 9.043 -17.710 4.815 1.00 0.00 77 GLU A O 10
ATOM 14755 N N . ALA A 1 78 ? 8.560 -15.564 5.247 1.00 0.00 78 ALA A N 10
ATOM 14756 C CA . ALA A 1 78 ? 8.806 -15.043 3.909 1.00 0.00 78 ALA A CA 10
ATOM 14757 C C . ALA A 1 78 ? 9.908 -13.973 3.890 1.00 0.00 78 ALA A C 10
ATOM 14758 O O . ALA A 1 78 ? 10.262 -13.521 2.813 1.00 0.00 78 ALA A O 10
ATOM 14765 N N . LEU A 1 79 ? 10.471 -13.537 5.020 1.00 0.00 79 LEU A N 10
ATOM 14766 C CA . LEU A 1 79 ? 11.353 -12.368 5.091 1.00 0.00 79 LEU A CA 10
ATOM 14767 C C . LEU A 1 79 ? 12.567 -12.547 4.181 1.00 0.00 79 LEU A C 10
ATOM 14768 O O . LEU A 1 79 ? 12.769 -11.787 3.233 1.00 0.00 79 LEU A O 10
ATOM 14784 N N . ASP A 1 80 ? 13.353 -13.597 4.416 1.00 0.00 80 ASP A N 10
ATOM 14785 C CA . ASP A 1 80 ? 14.552 -13.866 3.614 1.00 0.00 80 ASP A CA 10
ATOM 14786 C C . ASP A 1 80 ? 14.207 -14.370 2.204 1.00 0.00 80 ASP A C 10
ATOM 14787 O O . ASP A 1 80 ? 15.033 -14.336 1.288 1.00 0.00 80 ASP A O 10
ATOM 14796 N N . ARG A 1 81 ? 12.966 -14.838 2.045 1.00 0.00 81 ARG A N 10
ATOM 14797 C CA . ARG A 1 81 ? 12.307 -15.199 0.794 1.00 0.00 81 ARG A CA 10
ATOM 14798 C C . ARG A 1 81 ? 12.099 -13.950 -0.068 1.00 0.00 81 ARG A C 10
ATOM 14799 O O . ARG A 1 81 ? 12.403 -13.988 -1.254 1.00 0.00 81 ARG A O 10
ATOM 14820 N N . TYR A 1 82 ? 11.629 -12.837 0.504 1.00 0.00 82 TYR A N 10
ATOM 14821 C CA . TYR A 1 82 ? 11.618 -11.543 -0.164 1.00 0.00 82 TYR A CA 10
ATOM 14822 C C . TYR A 1 82 ? 13.064 -11.117 -0.425 1.00 0.00 82 TYR A C 10
ATOM 14823 O O . TYR A 1 82 ? 13.380 -10.766 -1.558 1.00 0.00 82 TYR A O 10
ATOM 14841 N N . ARG A 1 83 ? 13.963 -11.156 0.577 1.00 0.00 83 ARG A N 10
ATOM 14842 C CA . ARG A 1 83 ? 15.342 -10.653 0.428 1.00 0.00 83 ARG A CA 10
ATOM 14843 C C . ARG A 1 83 ? 16.116 -11.297 -0.720 1.00 0.00 83 ARG A C 10
ATOM 14844 O O . ARG A 1 83 ? 16.947 -10.617 -1.327 1.00 0.00 83 ARG A O 10
ATOM 14865 N N . ARG A 1 84 ? 15.874 -12.564 -1.054 1.00 0.00 84 ARG A N 10
ATOM 14866 C CA . ARG A 1 84 ? 16.616 -13.234 -2.126 1.00 0.00 84 ARG A CA 10
ATOM 14867 C C . ARG A 1 84 ? 16.116 -12.915 -3.536 1.00 0.00 84 ARG A C 10
ATOM 14868 O O . ARG A 1 84 ? 16.650 -13.489 -4.489 1.00 0.00 84 ARG A O 10
ATOM 14889 N N . ASP A 1 85 ? 15.111 -12.048 -3.693 1.00 0.00 85 ASP A N 10
ATOM 14890 C CA . ASP A 1 85 ? 14.623 -11.657 -5.009 1.00 0.00 85 ASP A CA 10
ATOM 14891 C C . ASP A 1 85 ? 15.692 -10.911 -5.805 1.00 0.00 85 ASP A C 10
ATOM 14892 O O . ASP A 1 85 ? 16.721 -10.471 -5.281 1.00 0.00 85 ASP A O 10
ATOM 14901 N N . TYR A 1 86 ? 15.441 -10.751 -7.096 1.00 0.00 86 TYR A N 10
ATOM 14902 C CA . TYR A 1 86 ? 16.211 -9.887 -7.963 1.00 0.00 86 TYR A CA 10
ATOM 14903 C C . TYR A 1 86 ? 15.922 -8.416 -7.656 1.00 0.00 86 TYR A C 10
ATOM 14904 O O . TYR A 1 86 ? 16.857 -7.621 -7.593 1.00 0.00 86 TYR A O 10
ATOM 14922 N N . PHE A 1 87 ? 14.643 -8.054 -7.503 1.00 0.00 87 PHE A N 10
ATOM 14923 C CA . PHE A 1 87 ? 14.172 -6.676 -7.564 1.00 0.00 87 PHE A CA 10
ATOM 14924 C C . PHE A 1 87 ? 13.872 -6.137 -6.171 1.00 0.00 87 PHE A C 10
ATOM 14925 O O . PHE A 1 87 ? 14.342 -5.051 -5.844 1.00 0.00 87 PHE A O 10
ATOM 14942 N N . TRP A 1 88 ? 13.134 -6.883 -5.331 1.00 0.00 88 TRP A N 10
ATOM 14943 C CA . TRP A 1 88 ? 12.792 -6.425 -3.975 1.00 0.00 88 TRP A CA 10
ATOM 14944 C C . TRP A 1 88 ? 14.037 -6.048 -3.159 1.00 0.00 88 TRP A C 10
ATOM 14945 O O . TRP A 1 88 ? 13.935 -5.243 -2.236 1.00 0.00 88 TRP A O 10
ATOM 14966 N N . GLN A 1 89 ? 15.212 -6.553 -3.539 1.00 0.00 89 GLN A N 10
ATOM 14967 C CA . GLN A 1 89 ? 16.510 -6.212 -2.990 1.00 0.00 89 GLN A CA 10
ATOM 14968 C C . GLN A 1 89 ? 16.717 -4.717 -2.836 1.00 0.00 89 GLN A C 10
ATOM 14969 O O . GLN A 1 89 ? 17.250 -4.278 -1.815 1.00 0.00 89 GLN A O 10
ATOM 14983 N N . THR A 1 90 ? 16.365 -3.927 -3.839 1.00 0.00 90 THR A N 10
ATOM 14984 C CA . THR A 1 90 ? 16.588 -2.493 -3.771 1.00 0.00 90 THR A CA 10
ATOM 14985 C C . THR A 1 90 ? 15.739 -1.872 -2.641 1.00 0.00 90 THR A C 10
ATOM 14986 O O . THR A 1 90 ? 16.136 -0.872 -2.038 1.00 0.00 90 THR A O 10
ATOM 14997 N N . TYR A 1 91 ? 14.619 -2.496 -2.263 1.00 0.00 91 TYR A N 10
ATOM 14998 C CA . TYR A 1 91 ? 13.720 -2.081 -1.191 1.00 0.00 91 TYR A CA 10
ATOM 14999 C C . TYR A 1 91 ? 14.036 -2.770 0.145 1.00 0.00 91 TYR A C 10
ATOM 15000 O O . TYR A 1 91 ? 13.288 -2.612 1.111 1.00 0.00 91 TYR A O 10
ATOM 15018 N N . ALA A 1 92 ? 15.154 -3.494 0.267 1.00 0.00 92 ALA A N 10
ATOM 15019 C CA . ALA A 1 92 ? 15.479 -4.290 1.442 1.00 0.00 92 ALA A CA 10
ATOM 15020 C C . ALA A 1 92 ? 15.738 -3.420 2.676 1.00 0.00 92 ALA A C 10
ATOM 15021 O O . ALA A 1 92 ? 15.857 -3.960 3.776 1.00 0.00 92 ALA A O 10
ATOM 15028 N N . ALA A 1 93 ? 15.827 -2.089 2.538 1.00 0.00 93 ALA A N 10
ATOM 15029 C CA . ALA A 1 93 ? 15.926 -1.208 3.691 1.00 0.00 93 ALA A CA 10
ATOM 15030 C C . ALA A 1 93 ? 14.590 -1.009 4.427 1.00 0.00 93 ALA A C 10
ATOM 15031 O O . ALA A 1 93 ? 14.612 -0.580 5.584 1.00 0.00 93 ALA A O 10
ATOM 15038 N N . TRP A 1 94 ? 13.441 -1.298 3.802 1.00 0.00 94 TRP A N 10
ATOM 15039 C CA . TRP A 1 94 ? 12.125 -0.976 4.364 1.00 0.00 94 TRP A CA 10
ATOM 15040 C C . TRP A 1 94 ? 11.326 -2.227 4.750 1.00 0.00 94 TRP A C 10
ATOM 15041 O O . TRP A 1 94 ? 10.223 -2.107 5.279 1.00 0.00 94 TRP A O 10
ATOM 15062 N N . ILE A 1 95 ? 11.836 -3.426 4.470 1.00 0.00 95 ILE A N 10
ATOM 15063 C CA . ILE A 1 95 ? 11.148 -4.682 4.757 1.00 0.00 95 ILE A CA 10
ATOM 15064 C C . ILE A 1 95 ? 11.491 -5.067 6.200 1.00 0.00 95 ILE A C 10
ATOM 15065 O O . ILE A 1 95 ? 12.660 -5.011 6.583 1.00 0.00 95 ILE A O 10
ATOM 15081 N N . GLN A 1 96 ? 10.493 -5.469 6.991 1.00 0.00 96 GLN A N 10
ATOM 15082 C CA . GLN A 1 96 ? 10.678 -6.000 8.338 1.00 0.00 96 GLN A CA 10
ATOM 15083 C C . GLN A 1 96 ? 9.686 -7.139 8.623 1.00 0.00 96 GLN A C 10
ATOM 15084 O O . GLN A 1 96 ? 8.645 -7.217 7.961 1.00 0.00 96 GLN A O 10
ATOM 15098 N N . PRO A 1 97 ? 9.969 -7.997 9.62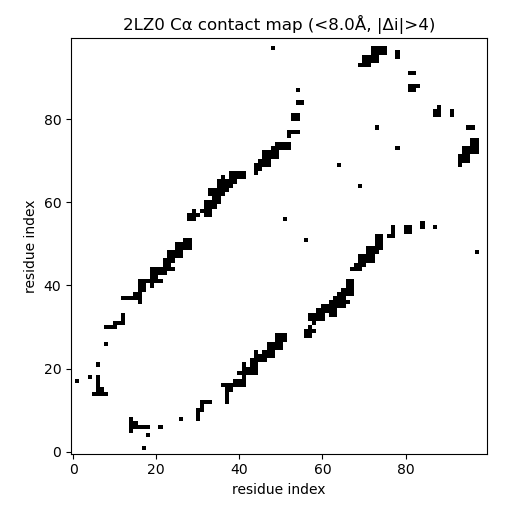2 1.00 0.00 97 PRO A N 10
ATOM 15099 C CA . PRO A 1 97 ? 9.044 -9.037 10.057 1.00 0.00 97 PRO A CA 10
ATOM 15100 C C . PRO A 1 97 ? 7.761 -8.447 10.669 1.00 0.00 97 PRO A C 10
ATOM 15101 O O . PRO A 1 97 ? 7.720 -7.272 11.056 1.00 0.00 97 PRO A O 10
ATOM 15112 N N . MET A 1 98 ? 6.728 -9.278 10.795 1.00 0.00 98 MET A N 10
ATOM 15113 C CA . MET A 1 98 ? 5.440 -8.972 11.412 1.00 0.00 98 MET A CA 10
ATOM 15114 C C . MET A 1 98 ? 5.489 -9.138 12.935 1.00 0.00 98 MET A C 10
ATOM 15115 O O . MET A 1 98 ? 6.544 -9.316 13.551 1.00 0.00 98 MET A O 10
ATOM 15129 N N . GLU A 1 99 ? 4.315 -9.007 13.542 1.00 0.00 99 GLU A N 10
ATOM 15130 C CA . GLU A 1 99 ? 3.957 -9.386 14.901 1.00 0.00 99 GLU A CA 10
ATOM 15131 C C . GLU A 1 99 ? 2.578 -10.042 14.888 1.00 0.00 99 GLU A C 10
ATOM 15132 O O . GLU A 1 99 ? 1.920 -10.091 13.844 1.00 0.00 99 GLU A O 10
ATOM 15144 N N . GLN A 1 100 ? 2.108 -10.448 16.063 1.00 0.00 100 GLN A N 10
ATOM 15145 C CA . GLN A 1 100 ? 0.749 -10.901 16.330 1.00 0.00 100 GLN A CA 10
ATOM 15146 C C . GLN A 1 100 ? 0.211 -10.049 17.463 1.00 0.00 100 GLN A C 10
ATOM 15147 O O . GLN A 1 100 ? -0.494 -9.063 17.167 1.00 0.00 100 GLN A O 10
ATOM 15161 N N . GLY A 1 1 ? -9.673 7.526 -9.385 1.00 0.00 1 GLY A N 11
ATOM 15162 C CA . GLY A 1 1 ? -11.085 7.830 -9.117 1.00 0.00 1 GLY A CA 11
ATOM 15163 C C . GLY A 1 1 ? -11.304 9.286 -8.722 1.00 0.00 1 GLY A C 11
ATOM 15164 O O . GLY A 1 1 ? -10.349 9.980 -8.358 1.00 0.00 1 GLY A O 11
ATOM 15168 N N . SER A 1 2 ? -12.561 9.746 -8.765 1.00 0.00 2 SER A N 11
ATOM 15169 C CA . SER A 1 2 ? -12.955 11.118 -8.460 1.00 0.00 2 SER A CA 11
ATOM 15170 C C . SER A 1 2 ? -14.291 11.137 -7.702 1.00 0.00 2 SER A C 11
ATOM 15171 O O . SER A 1 2 ? -15.204 10.363 -8.009 1.00 0.00 2 SER A O 11
ATOM 15179 N N . HIS A 1 3 ? -14.419 12.057 -6.741 1.00 0.00 3 HIS A N 11
ATOM 15180 C CA . HIS A 1 3 ? -15.469 12.089 -5.720 1.00 0.00 3 HIS A CA 11
ATOM 15181 C C . HIS A 1 3 ? -15.698 10.708 -5.084 1.00 0.00 3 HIS A C 11
ATOM 15182 O O . HIS A 1 3 ? -16.843 10.278 -4.926 1.00 0.00 3 HIS A O 11
ATOM 15196 N N . GLU A 1 4 ? -14.628 9.996 -4.719 1.00 0.00 4 GLU A N 11
ATOM 15197 C CA . GLU A 1 4 ? -14.765 8.705 -4.050 1.00 0.00 4 GLU A CA 11
ATOM 15198 C C . GLU A 1 4 ? -13.604 8.509 -3.076 1.00 0.00 4 GLU A C 11
ATOM 15199 O O . GLU A 1 4 ? -12.483 8.964 -3.354 1.00 0.00 4 GLU A O 11
ATOM 15211 N N . GLY A 1 5 ? -13.835 7.811 -1.963 1.00 0.00 5 GLY A N 11
ATOM 15212 C CA . GLY A 1 5 ? -12.891 7.725 -0.860 1.00 0.00 5 GLY A CA 11
ATOM 15213 C C . GLY A 1 5 ? -12.986 6.369 -0.185 1.00 0.00 5 GLY A C 11
ATOM 15214 O O . GLY A 1 5 ? -13.443 6.279 0.953 1.00 0.00 5 GLY A O 11
ATOM 15218 N N . GLU A 1 6 ? -12.504 5.336 -0.871 1.00 0.00 6 GLU A N 11
ATOM 15219 C CA . GLU A 1 6 ? -12.310 3.963 -0.383 1.00 0.00 6 GLU A CA 11
ATOM 15220 C C . GLU A 1 6 ? -10.870 3.559 -0.765 1.00 0.00 6 GLU A C 11
ATOM 15221 O O . GLU A 1 6 ? -10.639 2.887 -1.776 1.00 0.00 6 GLU A O 11
ATOM 15233 N N . PRO A 1 7 ? -9.883 4.042 0.003 1.00 0.00 7 PRO A N 11
ATOM 15234 C CA . PRO A 1 7 ? -8.453 3.950 -0.264 1.00 0.00 7 PRO A CA 11
ATOM 15235 C C . PRO A 1 7 ? -7.984 2.565 0.206 1.00 0.00 7 PRO A C 11
ATOM 15236 O O . PRO A 1 7 ? -7.201 2.426 1.150 1.00 0.00 7 PRO A O 11
ATOM 15247 N N . VAL A 1 8 ? -8.505 1.528 -0.443 1.00 0.00 8 VAL A N 11
ATOM 15248 C CA . VAL A 1 8 ? -8.466 0.154 0.032 1.00 0.00 8 VAL A CA 11
ATOM 15249 C C . VAL A 1 8 ? -8.118 -0.745 -1.145 1.00 0.00 8 VAL A C 11
ATOM 15250 O O . VAL A 1 8 ? -8.567 -0.512 -2.272 1.00 0.00 8 VAL A O 11
ATOM 15263 N N . VAL A 1 9 ? -7.290 -1.762 -0.895 1.00 0.00 9 VAL A N 11
ATOM 15264 C CA . VAL A 1 9 ? -6.847 -2.724 -1.892 1.00 0.00 9 VAL A CA 11
ATOM 15265 C C . VAL A 1 9 ? -8.001 -3.704 -2.147 1.00 0.00 9 VAL A C 11
ATOM 15266 O O . VAL A 1 9 ? -7.998 -4.828 -1.648 1.00 0.00 9 VAL A O 11
ATOM 15279 N N . GLY A 1 10 ? -8.987 -3.256 -2.927 1.00 0.00 10 GLY A N 11
ATOM 15280 C CA . GLY A 1 10 ? -10.201 -3.984 -3.248 1.00 0.00 10 GLY A CA 11
ATOM 15281 C C . GLY A 1 10 ? -10.526 -3.832 -4.727 1.00 0.00 10 GLY A C 11
ATOM 15282 O O . GLY A 1 10 ? -11.456 -3.117 -5.098 1.00 0.00 10 GLY A O 11
ATOM 15286 N N . MET A 1 11 ? -9.737 -4.496 -5.575 1.00 0.00 11 MET A N 11
ATOM 15287 C CA . MET A 1 11 ? -9.894 -4.576 -7.029 1.00 0.00 11 MET A CA 11
ATOM 15288 C C . MET A 1 11 ? -9.836 -3.239 -7.785 1.00 0.00 11 MET A C 11
ATOM 15289 O O . MET A 1 11 ? -10.061 -3.241 -8.998 1.00 0.00 11 MET A O 11
ATOM 15303 N N . ASP A 1 12 ? -9.466 -2.123 -7.152 1.00 0.00 12 ASP A N 11
ATOM 15304 C CA . ASP A 1 12 ? -8.953 -0.953 -7.864 1.00 0.00 12 ASP A CA 11
ATOM 15305 C C . ASP A 1 12 ? -7.681 -0.461 -7.179 1.00 0.00 12 ASP A C 11
ATOM 15306 O O . ASP A 1 12 ? -7.434 -0.789 -6.014 1.00 0.00 12 ASP A O 11
ATOM 15315 N N . LYS A 1 13 ? -6.854 0.299 -7.903 1.00 0.00 13 LYS A N 11
ATOM 15316 C CA . LYS A 1 13 ? -5.574 0.828 -7.445 1.00 0.00 13 LYS A CA 11
ATOM 15317 C C . LYS A 1 13 ? -5.354 2.279 -7.889 1.00 0.00 13 LYS A C 11
ATOM 15318 O O . LYS A 1 13 ? -4.210 2.684 -8.092 1.00 0.00 13 LYS A O 11
ATOM 15337 N N . SER A 1 14 ? -6.420 3.073 -8.006 1.00 0.00 14 SER A N 11
ATOM 15338 C CA . SER A 1 14 ? -6.367 4.499 -8.316 1.00 0.00 14 SER A CA 11
ATOM 15339 C C . SER A 1 14 ? -7.291 5.303 -7.372 1.00 0.00 14 SER A C 11
ATOM 15340 O O . SER A 1 14 ? -7.827 6.347 -7.744 1.00 0.00 14 SER A O 11
ATOM 15348 N N . LEU A 1 15 ? -7.501 4.806 -6.143 1.00 0.00 15 LEU A N 11
ATOM 15349 C CA . LEU A 1 15 ? -8.361 5.394 -5.104 1.00 0.00 15 LEU A CA 11
ATOM 15350 C C . LEU A 1 15 ? -7.564 5.846 -3.870 1.00 0.00 15 LEU A C 11
ATOM 15351 O O . LEU A 1 15 ? -8.151 6.236 -2.859 1.00 0.00 15 LEU A O 11
ATOM 15367 N N . PHE A 1 16 ? -6.238 5.720 -3.887 1.00 0.00 16 PHE A N 11
ATOM 15368 C CA . PHE A 1 16 ? -5.405 5.781 -2.692 1.00 0.00 16 PHE A CA 11
ATOM 15369 C C . PHE A 1 16 ? -4.958 7.207 -2.414 1.00 0.00 16 PHE A C 11
ATOM 15370 O O . PHE A 1 16 ? -4.948 7.616 -1.249 1.00 0.00 16 PHE A O 11
ATOM 15387 N N . ALA A 1 17 ? -4.590 7.946 -3.461 1.00 0.00 17 ALA A N 11
ATOM 15388 C CA . ALA A 1 17 ? -4.209 9.345 -3.382 1.00 0.00 17 ALA A CA 11
ATOM 15389 C C . ALA A 1 17 ? -5.447 10.204 -3.129 1.00 0.00 17 ALA A C 11
ATOM 15390 O O . ALA A 1 17 ? -6.062 10.745 -4.051 1.00 0.00 17 ALA A O 11
ATOM 15397 N N . GLY A 1 18 ? -5.815 10.330 -1.862 1.00 0.00 18 GLY A N 11
ATOM 15398 C CA . GLY A 1 18 ? -6.774 11.314 -1.397 1.00 0.00 18 GLY A CA 11
ATOM 15399 C C . GLY A 1 18 ? -6.831 11.329 0.121 1.00 0.00 18 GLY A C 11
ATOM 15400 O O . GLY A 1 18 ? -6.910 12.413 0.703 1.00 0.00 18 GLY A O 11
ATOM 15404 N N . ASN A 1 19 ? -6.809 10.148 0.756 1.00 0.00 19 ASN A N 11
ATOM 15405 C CA . ASN A 1 19 ? -7.094 10.034 2.186 1.00 0.00 19 ASN A CA 11
ATOM 15406 C C . ASN A 1 19 ? -5.844 10.234 3.047 1.00 0.00 19 ASN A C 11
ATOM 15407 O O . ASN A 1 19 ? -5.106 9.294 3.358 1.00 0.00 19 ASN A O 11
ATOM 15418 N N . THR A 1 20 ? -5.604 11.478 3.443 1.00 0.00 20 THR A N 11
ATOM 15419 C CA . THR A 1 20 ? -4.414 12.006 4.120 1.00 0.00 20 THR A CA 11
ATOM 15420 C C . THR A 1 20 ? -4.254 11.550 5.590 1.00 0.00 20 THR A C 11
ATOM 15421 O O . THR A 1 20 ? -3.818 12.326 6.438 1.00 0.00 20 THR A O 11
ATOM 15432 N N . VAL A 1 21 ? -4.671 10.329 5.942 1.00 0.00 21 VAL A N 11
ATOM 15433 C CA . VAL A 1 21 ? -4.572 9.789 7.303 1.00 0.00 21 VAL A CA 11
ATOM 15434 C C . VAL A 1 21 ? -4.359 8.263 7.313 1.00 0.00 21 VAL A C 11
ATOM 15435 O O . VAL A 1 21 ? -4.321 7.653 8.384 1.00 0.00 21 VAL A O 11
ATOM 15448 N N . ILE A 1 22 ? -4.261 7.629 6.139 1.00 0.00 22 ILE A N 11
ATOM 15449 C CA . ILE A 1 22 ? -4.142 6.182 6.005 1.00 0.00 22 ILE A CA 11
ATOM 15450 C C . ILE A 1 22 ? -2.766 5.691 6.448 1.00 0.00 22 ILE A C 11
ATOM 15451 O O . ILE A 1 22 ? -1.868 5.465 5.645 1.00 0.00 22 ILE A O 11
ATOM 15467 N N . ARG A 1 23 ? -2.607 5.486 7.748 1.00 0.00 23 ARG A N 11
ATOM 15468 C CA . ARG A 1 23 ? -1.317 5.129 8.343 1.00 0.00 23 ARG A CA 11
ATOM 15469 C C . ARG A 1 23 ? -0.998 3.644 8.159 1.00 0.00 23 ARG A C 11
ATOM 15470 O O . ARG A 1 23 ? 0.014 3.188 8.691 1.00 0.00 23 ARG A O 11
ATOM 15491 N N . GLU A 1 24 ? -1.831 2.890 7.440 1.00 0.00 24 GLU A N 11
ATOM 15492 C CA . GLU A 1 24 ? -1.685 1.457 7.219 1.00 0.00 24 GLU A CA 11
ATOM 15493 C C . GLU A 1 24 ? -2.360 1.102 5.901 1.00 0.00 24 GLU A C 11
ATOM 15494 O O . GLU A 1 24 ? -3.482 1.544 5.649 1.00 0.00 24 GLU A O 11
ATOM 15506 N N . ILE A 1 25 ? -1.728 0.242 5.109 1.00 0.00 25 ILE A N 11
ATOM 15507 C CA . ILE A 1 25 ? -2.314 -0.412 3.947 1.00 0.00 25 ILE A CA 11
ATOM 15508 C C . ILE A 1 25 ? -1.894 -1.873 4.070 1.00 0.00 25 ILE A C 11
ATOM 15509 O O . ILE A 1 25 ? -0.699 -2.148 4.204 1.00 0.00 25 ILE A O 11
ATOM 15525 N N . THR A 1 26 ? -2.841 -2.805 4.037 1.00 0.00 26 THR A N 11
ATOM 15526 C CA . THR A 1 26 ? -2.575 -4.226 3.911 1.00 0.00 26 THR A CA 11
ATOM 15527 C C . THR A 1 26 ? -2.862 -4.635 2.456 1.00 0.00 26 THR A C 11
ATOM 15528 O O . THR A 1 26 ? -3.980 -4.462 1.963 1.00 0.00 26 THR A O 11
ATOM 15539 N N . VAL A 1 27 ? -1.871 -5.194 1.758 1.00 0.00 27 VAL A N 11
ATOM 15540 C CA . VAL A 1 27 ? -1.972 -5.639 0.371 1.00 0.00 27 VAL A CA 11
ATOM 15541 C C . VAL A 1 27 ? -1.874 -7.164 0.357 1.00 0.00 27 VAL A C 11
ATOM 15542 O O . VAL A 1 27 ? -0.832 -7.745 0.681 1.00 0.00 27 VAL A O 11
ATOM 15555 N N . GLN A 1 28 ? -2.967 -7.822 0.002 1.00 0.00 28 GLN A N 11
ATOM 15556 C CA . GLN A 1 28 ? -2.979 -9.241 -0.308 1.00 0.00 28 GLN A CA 11
ATOM 15557 C C . GLN A 1 28 ? -2.144 -9.524 -1.570 1.00 0.00 28 GLN A C 11
ATOM 15558 O O . GLN A 1 28 ? -1.796 -8.589 -2.298 1.00 0.00 28 GLN A O 11
ATOM 15572 N N . PRO A 1 29 ? -1.769 -10.787 -1.828 1.00 0.00 29 PRO A N 11
ATOM 15573 C CA . PRO A 1 29 ? -1.051 -11.151 -3.041 1.00 0.00 29 PRO A CA 11
ATOM 15574 C C . PRO A 1 29 ? -1.958 -11.020 -4.263 1.00 0.00 29 PRO A C 11
ATOM 15575 O O . PRO A 1 29 ? -3.179 -11.150 -4.155 1.00 0.00 29 PRO A O 11
ATOM 15586 N N . ASN A 1 30 ? -1.336 -10.813 -5.426 1.00 0.00 30 ASN A N 11
ATOM 15587 C CA . ASN A 1 30 ? -1.940 -10.829 -6.756 1.00 0.00 30 ASN A CA 11
ATOM 15588 C C . ASN A 1 30 ? -3.273 -10.064 -6.823 1.00 0.00 30 ASN A C 11
ATOM 15589 O O . ASN A 1 30 ? -4.284 -10.582 -7.307 1.00 0.00 30 ASN A O 11
ATOM 15600 N N . ILE A 1 31 ? -3.262 -8.814 -6.350 1.00 0.00 31 ILE A N 11
ATOM 15601 C CA . ILE A 1 31 ? -4.375 -7.864 -6.397 1.00 0.00 31 ILE A CA 11
ATOM 15602 C C . ILE A 1 31 ? -3.808 -6.496 -6.804 1.00 0.00 31 ILE A C 11
ATOM 15603 O O . ILE A 1 31 ? -3.449 -5.630 -6.006 1.00 0.00 31 ILE A O 11
ATOM 15619 N N . GLY A 1 32 ? -3.683 -6.357 -8.106 1.00 0.00 32 GLY A N 11
ATOM 15620 C CA . GLY A 1 32 ? -3.179 -5.254 -8.906 1.00 0.00 32 GLY A CA 11
ATOM 15621 C C . GLY A 1 32 ? -1.686 -5.011 -8.713 1.00 0.00 32 GLY A C 11
ATOM 15622 O O . GLY A 1 32 ? -1.135 -5.196 -7.620 1.00 0.00 32 GLY A O 11
ATOM 15626 N N . LEU A 1 33 ? -1.021 -4.521 -9.762 1.00 0.00 33 LEU A N 11
ATOM 15627 C CA . LEU A 1 33 ? 0.358 -4.060 -9.654 1.00 0.00 33 LEU A CA 11
ATOM 15628 C C . LEU A 1 33 ? 0.438 -2.830 -8.721 1.00 0.00 33 LEU A C 11
ATOM 15629 O O . LEU A 1 33 ? -0.541 -2.105 -8.536 1.00 0.00 33 LEU A O 11
ATOM 15645 N N . LEU A 1 34 ? 1.603 -2.594 -8.118 1.00 0.00 34 LEU A N 11
ATOM 15646 C CA . LEU A 1 34 ? 1.972 -1.385 -7.395 1.00 0.00 34 LEU A CA 11
ATOM 15647 C C . LEU A 1 34 ? 2.866 -0.608 -8.358 1.00 0.00 34 LEU A C 11
ATOM 15648 O O . LEU A 1 34 ? 3.816 -1.200 -8.853 1.00 0.00 34 LEU A O 11
ATOM 15664 N N . TYR A 1 35 ? 2.539 0.633 -8.699 1.00 0.00 35 TYR A N 11
ATOM 15665 C CA . TYR A 1 35 ? 3.247 1.442 -9.687 1.00 0.00 35 TYR A CA 11
ATOM 15666 C C . TYR A 1 35 ? 3.748 2.761 -9.074 1.00 0.00 35 TYR A C 11
ATOM 15667 O O . TYR A 1 35 ? 3.488 3.039 -7.901 1.00 0.00 35 TYR A O 11
ATOM 15685 N N . ASP A 1 36 ? 4.495 3.556 -9.851 1.00 0.00 36 ASP A N 11
ATOM 15686 C CA . ASP A 1 36 ? 5.072 4.834 -9.422 1.00 0.00 36 ASP A CA 11
ATOM 15687 C C . ASP A 1 36 ? 3.987 5.857 -9.108 1.00 0.00 36 ASP A C 11
ATOM 15688 O O . ASP A 1 36 ? 3.115 6.138 -9.931 1.00 0.00 36 ASP A O 11
ATOM 15697 N N . GLY A 1 37 ? 4.047 6.431 -7.908 1.00 0.00 37 GLY A N 11
ATOM 15698 C CA . GLY A 1 37 ? 3.096 7.438 -7.470 1.00 0.00 37 GLY A CA 11
ATOM 15699 C C . GLY A 1 37 ? 1.677 6.870 -7.437 1.00 0.00 37 GLY A C 11
ATOM 15700 O O . GLY A 1 37 ? 0.746 7.492 -7.953 1.00 0.00 37 GLY A O 11
ATOM 15704 N N . MET A 1 38 ? 1.507 5.678 -6.858 1.00 0.00 38 MET A N 11
ATOM 15705 C CA . MET A 1 38 ? 0.217 5.114 -6.476 1.00 0.00 38 MET A CA 11
ATOM 15706 C C . MET A 1 38 ? -0.374 5.868 -5.280 1.00 0.00 38 MET A C 11
ATOM 15707 O O . MET A 1 38 ? -1.596 5.985 -5.175 1.00 0.00 38 MET A O 11
ATOM 15721 N N . PHE A 1 39 ? 0.489 6.335 -4.372 1.00 0.00 39 PHE A N 11
ATOM 15722 C CA . PHE A 1 39 ? 0.124 6.853 -3.053 1.00 0.00 39 PHE A CA 11
ATOM 15723 C C . PHE A 1 39 ? 0.452 8.348 -2.949 1.00 0.00 39 PHE A C 11
ATOM 15724 O O . PHE A 1 39 ? 0.823 8.838 -1.884 1.00 0.00 39 PHE A O 11
ATOM 15741 N N . SER A 1 40 ? 0.399 9.059 -4.077 1.00 0.00 40 SER A N 11
ATOM 15742 C CA . SER A 1 40 ? 0.893 10.416 -4.201 1.00 0.00 40 SER A CA 11
ATOM 15743 C C . SER A 1 40 ? 0.128 11.355 -3.260 1.00 0.00 40 SER A C 11
ATOM 15744 O O . SER A 1 40 ? -1.052 11.648 -3.488 1.00 0.00 40 SER A O 11
ATOM 15752 N N . GLY A 1 41 ? 0.798 11.833 -2.212 1.00 0.00 41 GLY A N 11
ATOM 15753 C CA . GLY A 1 41 ? 0.219 12.756 -1.249 1.00 0.00 41 GLY A CA 11
ATOM 15754 C C . GLY A 1 41 ? -0.358 12.066 -0.018 1.00 0.00 41 GLY A C 11
ATOM 15755 O O . GLY A 1 41 ? -1.080 12.712 0.746 1.00 0.00 41 GLY A O 11
ATOM 15759 N N . CYS A 1 42 ? -0.070 10.780 0.209 1.00 0.00 42 CYS A N 11
ATOM 15760 C CA . CYS A 1 42 ? -0.391 10.117 1.468 1.00 0.00 42 CYS A CA 11
ATOM 15761 C C . CYS A 1 42 ? 0.645 10.512 2.533 1.00 0.00 42 CYS A C 11
ATOM 15762 O O . CYS A 1 42 ? 1.516 9.728 2.924 1.00 0.00 42 CYS A O 11
ATOM 15770 N N . THR A 1 43 ? 0.537 11.747 3.014 1.00 0.00 43 THR A N 11
ATOM 15771 C CA . THR A 1 43 ? 1.400 12.411 3.989 1.00 0.00 43 THR A CA 11
ATOM 15772 C C . THR A 1 43 ? 1.304 11.812 5.400 1.00 0.00 43 THR A C 11
ATOM 15773 O O . THR A 1 43 ? 2.020 12.228 6.315 1.00 0.00 43 THR A O 11
ATOM 15784 N N . ALA A 1 44 ? 0.429 10.829 5.603 1.00 0.00 44 ALA A N 11
ATOM 15785 C CA . ALA A 1 44 ? 0.275 10.082 6.833 1.00 0.00 44 ALA A CA 11
ATOM 15786 C C . ALA A 1 44 ? 0.099 8.611 6.469 1.00 0.00 44 ALA A C 11
ATOM 15787 O O . ALA A 1 44 ? -0.900 7.999 6.842 1.00 0.00 44 ALA A O 11
ATOM 15794 N N . LEU A 1 45 ? 1.023 8.059 5.681 1.00 0.00 45 LEU A N 11
ATOM 15795 C CA . LEU A 1 45 ? 1.090 6.648 5.308 1.00 0.00 45 LEU A CA 11
ATOM 15796 C C . LEU A 1 45 ? 2.500 6.162 5.577 1.00 0.00 45 LEU A C 11
ATOM 15797 O O . LEU A 1 45 ? 3.417 6.621 4.904 1.00 0.00 45 LEU A O 11
ATOM 15813 N N . GLU A 1 46 ? 2.684 5.279 6.563 1.00 0.00 46 GLU A N 11
ATOM 15814 C CA . GLU A 1 46 ? 4.013 4.859 7.025 1.00 0.00 46 GLU A CA 11
ATOM 15815 C C . GLU A 1 46 ? 4.114 3.345 7.264 1.00 0.00 46 GLU A C 11
ATOM 15816 O O . GLU A 1 46 ? 5.128 2.860 7.771 1.00 0.00 46 GLU A O 11
ATOM 15828 N N . LYS A 1 47 ? 3.101 2.563 6.871 1.00 0.00 47 LYS A N 11
ATOM 15829 C CA . LYS A 1 47 ? 3.182 1.106 6.862 1.00 0.00 47 LYS A CA 11
ATOM 15830 C C . LYS A 1 47 ? 2.566 0.548 5.595 1.00 0.00 47 LYS A C 11
ATOM 15831 O O . LYS A 1 47 ? 1.624 1.129 5.055 1.00 0.00 47 LYS A O 11
ATOM 15850 N N . LEU A 1 48 ? 3.051 -0.623 5.197 1.00 0.00 48 LEU A N 11
ATOM 15851 C CA . LEU A 1 48 ? 2.585 -1.394 4.058 1.00 0.00 48 LEU A CA 11
ATOM 15852 C C . LEU A 1 48 ? 2.732 -2.866 4.421 1.00 0.00 48 LEU A C 11
ATOM 15853 O O . LEU A 1 48 ? 3.815 -3.430 4.279 1.00 0.00 48 LEU A O 11
ATOM 15869 N N . ILE A 1 49 ? 1.671 -3.475 4.937 1.00 0.00 49 ILE A N 11
ATOM 15870 C CA . ILE A 1 49 ? 1.652 -4.889 5.280 1.00 0.00 49 ILE A CA 11
ATOM 15871 C C . ILE A 1 49 ? 1.355 -5.658 3.994 1.00 0.00 49 ILE A C 11
ATOM 15872 O O . ILE A 1 49 ? 0.542 -5.224 3.173 1.00 0.00 49 ILE A O 11
ATOM 15888 N N . LEU A 1 50 ? 1.999 -6.805 3.808 1.00 0.00 50 LEU A N 11
ATOM 15889 C CA . LEU A 1 50 ? 1.898 -7.645 2.624 1.00 0.00 50 LEU A CA 11
ATOM 15890 C C . LEU A 1 50 ? 1.573 -9.048 3.136 1.00 0.00 50 LEU A C 11
ATOM 15891 O O . LEU A 1 50 ? 2.348 -9.575 3.927 1.00 0.00 50 LEU A O 11
ATOM 15907 N N . THR A 1 51 ? 0.422 -9.624 2.776 1.00 0.00 51 THR A N 11
ATOM 15908 C CA . THR A 1 51 ? -0.101 -10.839 3.421 1.00 0.00 51 THR A CA 11
ATOM 15909 C C . THR A 1 51 ? 0.393 -12.153 2.786 1.00 0.00 51 THR A C 11
ATOM 15910 O O . THR A 1 51 ? -0.011 -13.227 3.242 1.00 0.00 51 THR A O 11
ATOM 15921 N N . GLY A 1 52 ? 1.151 -12.098 1.685 1.00 0.00 52 GLY A N 11
ATOM 15922 C CA . GLY A 1 52 ? 1.447 -13.262 0.856 1.00 0.00 52 GLY A CA 11
ATOM 15923 C C . GLY A 1 52 ? 2.794 -13.883 1.200 1.00 0.00 52 GLY A C 11
ATOM 15924 O O . GLY A 1 52 ? 3.709 -13.190 1.644 1.00 0.00 52 GLY A O 11
ATOM 15928 N N . GLU A 1 53 ? 2.938 -15.178 0.924 1.00 0.00 53 GLU A N 11
ATOM 15929 C CA . GLU A 1 53 ? 4.093 -15.964 1.334 1.00 0.00 53 GLU A CA 11
ATOM 15930 C C . GLU A 1 53 ? 5.271 -15.869 0.351 1.00 0.00 53 GLU A C 11
ATOM 15931 O O . GLU A 1 53 ? 6.300 -16.504 0.595 1.00 0.00 53 GLU A O 11
ATOM 15943 N N . ASP A 1 54 ? 5.151 -15.162 -0.782 1.00 0.00 54 ASP A N 11
ATOM 15944 C CA . ASP A 1 54 ? 6.192 -15.035 -1.774 1.00 0.00 54 ASP A CA 11
ATOM 15945 C C . ASP A 1 54 ? 6.200 -13.645 -2.418 1.00 0.00 54 ASP A C 11
ATOM 15946 O O . ASP A 1 54 ? 5.143 -13.018 -2.512 1.00 0.00 54 ASP A O 11
ATOM 15955 N N . PRO A 1 55 ? 7.380 -13.140 -2.818 1.00 0.00 55 PRO A N 11
ATOM 15956 C CA . PRO A 1 55 ? 7.543 -11.771 -3.297 1.00 0.00 55 PRO A CA 11
ATOM 15957 C C . PRO A 1 55 ? 7.138 -11.576 -4.762 1.00 0.00 55 PRO A C 11
ATOM 15958 O O . PRO A 1 55 ? 6.837 -10.452 -5.173 1.00 0.00 55 PRO A O 11
ATOM 15969 N N . SER A 1 56 ? 7.162 -12.652 -5.547 1.00 0.00 56 SER A N 11
ATOM 15970 C CA . SER A 1 56 ? 6.810 -12.681 -6.966 1.00 0.00 56 SER A CA 11
ATOM 15971 C C . SER A 1 56 ? 5.291 -12.567 -7.155 1.00 0.00 56 SER A C 11
ATOM 15972 O O . SER A 1 56 ? 4.831 -12.133 -8.213 1.00 0.00 56 SER A O 11
ATOM 15980 N N . ALA A 1 57 ? 4.515 -12.893 -6.118 1.00 0.00 57 ALA A N 11
ATOM 15981 C CA . ALA A 1 57 ? 3.078 -12.680 -6.017 1.00 0.00 57 ALA A CA 11
ATOM 15982 C C . ALA A 1 57 ? 2.688 -11.183 -5.996 1.00 0.00 57 ALA A C 11
ATOM 15983 O O . ALA A 1 57 ? 1.521 -10.869 -5.742 1.00 0.00 57 ALA A O 11
ATOM 15990 N N . TYR A 1 58 ? 3.633 -10.254 -6.195 1.00 0.00 58 TYR A N 11
ATOM 15991 C CA . TYR A 1 58 ? 3.458 -8.809 -6.092 1.00 0.00 58 TYR A CA 11
ATOM 15992 C C . TYR A 1 58 ? 4.259 -8.079 -7.179 1.00 0.00 58 TYR A C 11
ATOM 15993 O O . TYR A 1 58 ? 4.992 -8.694 -7.950 1.00 0.00 58 TYR A O 11
ATOM 16011 N N . SER A 1 59 ? 4.104 -6.757 -7.248 1.00 0.00 59 SER A N 11
ATOM 16012 C CA . SER A 1 59 ? 4.646 -5.827 -8.243 1.00 0.00 59 SER A CA 11
ATOM 16013 C C . SER A 1 59 ? 5.213 -4.597 -7.508 1.00 0.00 59 SER A C 11
ATOM 16014 O O . SER A 1 59 ? 5.262 -4.618 -6.275 1.00 0.00 59 SER A O 11
ATOM 16022 N N . ALA A 1 60 ? 5.619 -3.532 -8.212 1.00 0.00 60 ALA A N 11
ATOM 16023 C CA . ALA A 1 60 ? 6.261 -2.324 -7.646 1.00 0.00 60 ALA A CA 11
ATOM 16024 C C . ALA A 1 60 ? 6.680 -1.298 -8.712 1.00 0.00 60 ALA A C 11
ATOM 16025 O O . ALA A 1 60 ? 6.956 -0.142 -8.384 1.00 0.00 60 ALA A O 11
ATOM 16032 N N . GLY A 1 61 ? 6.684 -1.711 -9.977 1.00 0.00 61 GLY A N 11
ATOM 16033 C CA . GLY A 1 61 ? 6.970 -0.885 -11.133 1.00 0.00 61 GLY A CA 11
ATOM 16034 C C . GLY A 1 61 ? 8.423 -0.429 -11.105 1.00 0.00 61 GLY A C 11
ATOM 16035 O O . GLY A 1 61 ? 9.332 -1.191 -11.440 1.00 0.00 61 GLY A O 11
ATOM 16039 N N . ASP A 1 62 ? 8.644 0.803 -10.672 1.00 0.00 62 ASP A N 11
ATOM 16040 C CA . ASP A 1 62 ? 9.971 1.372 -10.444 1.00 0.00 62 ASP A CA 11
ATOM 16041 C C . ASP A 1 62 ? 9.996 2.237 -9.179 1.00 0.00 62 ASP A C 11
ATOM 16042 O O . ASP A 1 62 ? 11.063 2.563 -8.657 1.00 0.00 62 ASP A O 11
ATOM 16051 N N . GLY A 1 63 ? 8.821 2.574 -8.637 1.00 0.00 63 GLY A N 11
ATOM 16052 C CA . GLY A 1 63 ? 8.634 3.700 -7.736 1.00 0.00 63 GLY A CA 11
ATOM 16053 C C . GLY A 1 63 ? 7.553 3.412 -6.708 1.00 0.00 63 GLY A C 11
ATOM 16054 O O . GLY A 1 63 ? 6.741 4.290 -6.429 1.00 0.00 63 GLY A O 11
ATOM 16058 N N . LEU A 1 64 ? 7.544 2.201 -6.139 1.00 0.00 64 LEU A N 11
ATOM 16059 C CA . LEU A 1 64 ? 6.499 1.695 -5.247 1.00 0.00 64 LEU A CA 11
ATOM 16060 C C . LEU A 1 64 ? 6.089 2.740 -4.214 1.00 0.00 64 LEU A C 11
ATOM 16061 O O . LEU A 1 64 ? 4.909 3.070 -4.087 1.00 0.00 64 LEU A O 11
ATOM 16077 N N . ARG A 1 65 ? 7.065 3.241 -3.459 1.00 0.00 65 ARG A N 11
ATOM 16078 C CA . ARG A 1 65 ? 6.827 4.162 -2.360 1.00 0.00 65 ARG A CA 11
ATOM 16079 C C . ARG A 1 65 ? 7.060 5.611 -2.771 1.00 0.00 65 ARG A C 11
ATOM 16080 O O . ARG A 1 65 ? 7.105 6.472 -1.894 1.00 0.00 65 ARG A O 11
ATOM 16101 N N . ASP A 1 66 ? 7.191 5.909 -4.065 1.00 0.00 66 ASP A N 11
ATOM 16102 C CA . ASP A 1 66 ? 7.322 7.284 -4.538 1.00 0.00 66 ASP A CA 11
ATOM 16103 C C . ASP A 1 66 ? 6.040 8.074 -4.232 1.00 0.00 66 ASP A C 11
ATOM 16104 O O . ASP A 1 66 ? 4.976 7.482 -4.015 1.00 0.00 66 ASP A O 11
ATOM 16113 N N . GLY A 1 67 ? 6.133 9.403 -4.181 1.00 0.00 67 GLY A N 11
ATOM 16114 C CA . GLY A 1 67 ? 5.039 10.304 -3.830 1.00 0.00 67 GLY A CA 11
ATOM 16115 C C . GLY A 1 67 ? 4.595 10.232 -2.364 1.00 0.00 67 GLY A C 11
ATOM 16116 O O . GLY A 1 67 ? 3.590 10.858 -2.016 1.00 0.00 67 GLY A O 11
ATOM 16120 N N . ALA A 1 68 ? 5.313 9.476 -1.527 1.00 0.00 68 ALA A N 11
ATOM 16121 C CA . ALA A 1 68 ? 5.186 9.398 -0.075 1.00 0.00 68 ALA A CA 11
ATOM 16122 C C . ALA A 1 68 ? 6.503 8.813 0.475 1.00 0.00 68 ALA A C 11
ATOM 16123 O O . ALA A 1 68 ? 7.519 8.798 -0.232 1.00 0.00 68 ALA A O 11
ATOM 16130 N N . ASP A 1 69 ? 6.539 8.336 1.723 1.00 0.00 69 ASP A N 11
ATOM 16131 C CA . ASP A 1 69 ? 7.610 7.488 2.235 1.00 0.00 69 ASP A CA 11
ATOM 16132 C C . ASP A 1 69 ? 7.100 6.650 3.407 1.00 0.00 69 ASP A C 11
ATOM 16133 O O . ASP A 1 69 ? 6.783 7.188 4.468 1.00 0.00 69 ASP A O 11
ATOM 16142 N N . PHE A 1 70 ? 7.014 5.336 3.201 1.00 0.00 70 PHE A N 11
ATOM 16143 C CA . PHE A 1 70 ? 6.580 4.363 4.208 1.00 0.00 70 PHE A CA 11
ATOM 16144 C C . PHE A 1 70 ? 7.583 3.219 4.399 1.00 0.00 70 PHE A C 11
ATOM 16145 O O . PHE A 1 70 ? 8.567 3.107 3.661 1.00 0.00 70 PHE A O 11
ATOM 16162 N N . LEU A 1 71 ? 7.297 2.347 5.369 1.00 0.00 71 LEU A N 11
ATOM 16163 C CA . LEU A 1 71 ? 8.027 1.134 5.731 1.00 0.00 71 LEU A CA 11
ATOM 16164 C C . LEU A 1 71 ? 7.165 -0.083 5.364 1.00 0.00 71 LEU A C 11
ATOM 16165 O O . LEU A 1 71 ? 5.944 0.040 5.251 1.00 0.00 71 LEU A O 11
ATOM 16181 N N . ILE A 1 72 ? 7.775 -1.247 5.140 1.00 0.00 72 ILE A N 11
ATOM 16182 C CA . ILE A 1 72 ? 7.120 -2.432 4.581 1.00 0.00 72 ILE A CA 11
ATOM 16183 C C . ILE A 1 72 ? 7.182 -3.549 5.624 1.00 0.00 72 ILE A C 11
ATOM 16184 O O . ILE A 1 72 ? 8.212 -3.738 6.271 1.00 0.00 72 ILE A O 11
ATOM 16200 N N . CYS A 1 73 ? 6.088 -4.301 5.771 1.00 0.00 73 CYS A N 11
ATOM 16201 C CA . CYS A 1 73 ? 5.927 -5.382 6.732 1.00 0.00 73 CYS A CA 11
ATOM 16202 C C . CYS A 1 73 ? 5.478 -6.627 5.961 1.00 0.00 73 CYS A C 11
ATOM 16203 O O . CYS A 1 73 ? 4.547 -6.546 5.158 1.00 0.00 73 CYS A O 11
ATOM 16211 N N . VAL A 1 74 ? 6.117 -7.775 6.168 1.00 0.00 74 VAL A N 11
ATOM 16212 C CA . VAL A 1 74 ? 5.809 -9.041 5.482 1.00 0.00 74 VAL A CA 11
ATOM 16213 C C . VAL A 1 74 ? 5.712 -10.126 6.547 1.00 0.00 74 VAL A C 11
ATOM 16214 O O . VAL A 1 74 ? 6.248 -9.909 7.638 1.00 0.00 74 VAL A O 11
ATOM 16227 N N . PRO A 1 75 ? 5.072 -11.286 6.313 1.00 0.00 75 PRO A N 11
ATOM 16228 C CA . PRO A 1 75 ? 5.033 -12.278 7.363 1.00 0.00 75 PRO A CA 11
ATOM 16229 C C . PRO A 1 75 ? 6.466 -12.782 7.563 1.00 0.00 75 PRO A C 11
ATOM 16230 O O . PRO A 1 75 ? 7.221 -12.937 6.597 1.00 0.00 75 PRO A O 11
ATOM 16241 N N . GLU A 1 76 ? 6.826 -13.083 8.808 1.00 0.00 76 GLU A N 11
ATOM 16242 C CA . GLU A 1 76 ? 8.122 -13.663 9.156 1.00 0.00 76 GLU A CA 11
ATOM 16243 C C . GLU A 1 76 ? 8.418 -14.918 8.323 1.00 0.00 76 GLU A C 11
ATOM 16244 O O . GLU A 1 76 ? 9.575 -15.211 8.016 1.00 0.00 76 GLU A O 11
ATOM 16256 N N . GLU A 1 77 ? 7.377 -15.649 7.920 1.00 0.00 77 GLU A N 11
ATOM 16257 C CA . GLU A 1 77 ? 7.468 -16.864 7.146 1.00 0.00 77 GLU A CA 11
ATOM 16258 C C . GLU A 1 77 ? 8.106 -16.632 5.774 1.00 0.00 77 GLU A C 11
ATOM 16259 O O . GLU A 1 77 ? 8.829 -17.500 5.268 1.00 0.00 77 GLU A O 11
ATOM 16271 N N . ALA A 1 78 ? 7.878 -15.458 5.186 1.00 0.00 78 ALA A N 11
ATOM 16272 C CA . ALA A 1 78 ? 8.330 -15.102 3.849 1.00 0.00 78 ALA A CA 11
ATOM 16273 C C . ALA A 1 78 ? 9.484 -14.090 3.872 1.00 0.00 78 ALA A C 11
ATOM 16274 O O . ALA A 1 78 ? 10.010 -13.726 2.822 1.00 0.00 78 ALA A O 11
ATOM 16281 N N . LEU A 1 79 ? 9.866 -13.615 5.058 1.00 0.00 79 LEU A N 11
ATOM 16282 C CA . LEU A 1 79 ? 10.802 -12.518 5.258 1.00 0.00 79 LEU A CA 11
ATOM 16283 C C . LEU A 1 79 ? 12.134 -12.761 4.549 1.00 0.00 79 LEU A C 11
ATOM 16284 O O . LEU A 1 79 ? 12.650 -11.866 3.873 1.00 0.00 79 LEU A O 11
ATOM 16300 N N . ASP A 1 80 ? 12.692 -13.964 4.694 1.00 0.00 80 ASP A N 11
ATOM 16301 C CA . ASP A 1 80 ? 13.989 -14.286 4.095 1.00 0.00 80 ASP A CA 11
ATOM 16302 C C . ASP A 1 80 ? 13.849 -14.508 2.590 1.00 0.00 80 ASP A C 11
ATOM 16303 O O . ASP A 1 80 ? 14.702 -14.075 1.823 1.00 0.00 80 ASP A O 11
ATOM 16312 N N . ARG A 1 81 ? 12.742 -15.121 2.149 1.00 0.00 81 ARG A N 11
ATOM 16313 C CA . ARG A 1 81 ? 12.374 -15.280 0.738 1.00 0.00 81 ARG A CA 11
ATOM 16314 C C . ARG A 1 81 ? 12.445 -13.930 0.030 1.00 0.00 81 ARG A C 11
ATOM 16315 O O . ARG A 1 81 ? 13.086 -13.806 -1.010 1.00 0.00 81 ARG A O 11
ATOM 16336 N N . TYR A 1 82 ? 11.773 -12.921 0.589 1.00 0.00 82 TYR A N 11
ATOM 16337 C CA . TYR A 1 82 ? 11.708 -11.582 0.028 1.00 0.00 82 TYR A CA 11
ATOM 16338 C C . TYR A 1 82 ? 13.107 -10.956 0.014 1.00 0.00 82 TYR A C 11
ATOM 16339 O O . TYR A 1 82 ? 13.502 -10.325 -0.971 1.00 0.00 82 TYR A O 11
ATOM 16357 N N . ARG A 1 83 ? 13.882 -11.135 1.089 1.00 0.00 83 ARG A N 11
ATOM 16358 C CA . ARG A 1 83 ? 15.280 -10.705 1.146 1.00 0.00 83 ARG A CA 11
ATOM 16359 C C . ARG A 1 83 ? 16.194 -11.482 0.199 1.00 0.00 83 ARG A C 11
ATOM 16360 O O . ARG A 1 83 ? 17.337 -11.065 -0.005 1.00 0.00 83 ARG A O 11
ATOM 16381 N N . ARG A 1 84 ? 15.731 -12.582 -0.386 1.00 0.00 84 ARG A N 11
ATOM 16382 C CA . ARG A 1 84 ? 16.433 -13.385 -1.380 1.00 0.00 84 ARG A CA 11
ATOM 16383 C C . ARG A 1 84 ? 15.775 -13.243 -2.752 1.00 0.00 84 ARG A C 11
ATOM 16384 O O . ARG A 1 84 ? 15.981 -14.092 -3.626 1.00 0.00 84 ARG A O 11
ATOM 16405 N N . ASP A 1 85 ? 14.962 -12.213 -2.981 1.00 0.00 85 ASP A N 11
ATOM 16406 C CA . ASP A 1 85 ? 14.341 -11.983 -4.281 1.00 0.00 85 ASP A CA 11
ATOM 16407 C C . ASP A 1 85 ? 15.307 -11.325 -5.271 1.00 0.00 85 ASP A C 11
ATOM 16408 O O . ASP A 1 85 ? 16.273 -10.679 -4.864 1.00 0.00 85 ASP A O 11
ATOM 16417 N N . TYR A 1 86 ? 15.047 -11.429 -6.576 1.00 0.00 86 TYR A N 11
ATOM 16418 C CA . TYR A 1 86 ? 15.871 -10.793 -7.598 1.00 0.00 86 TYR A CA 11
ATOM 16419 C C . TYR A 1 86 ? 15.515 -9.314 -7.788 1.00 0.00 86 TYR A C 11
ATOM 16420 O O . TYR A 1 86 ? 16.396 -8.501 -8.069 1.00 0.00 86 TYR A O 11
ATOM 16438 N N . PHE A 1 87 ? 14.237 -8.947 -7.667 1.00 0.00 87 PHE A N 11
ATOM 16439 C CA . PHE A 1 87 ? 13.780 -7.571 -7.816 1.00 0.00 87 PHE A CA 11
ATOM 16440 C C . PHE A 1 87 ? 13.796 -6.885 -6.451 1.00 0.00 87 PHE A C 11
ATOM 16441 O O . PHE A 1 87 ? 14.406 -5.830 -6.296 1.00 0.00 87 PHE A O 11
ATOM 16458 N N . TRP A 1 88 ? 13.133 -7.467 -5.447 1.00 0.00 88 TRP A N 11
ATOM 16459 C CA . TRP A 1 88 ? 12.862 -6.795 -4.180 1.00 0.00 88 TRP A CA 11
ATOM 16460 C C . TRP A 1 88 ? 14.101 -6.554 -3.302 1.00 0.00 88 TRP A C 11
ATOM 16461 O O . TRP A 1 88 ? 13.988 -5.794 -2.339 1.00 0.00 88 TRP A O 11
ATOM 16482 N N . GLN A 1 89 ? 15.270 -7.151 -3.570 1.00 0.00 89 GLN A N 11
ATOM 16483 C CA . GLN A 1 89 ? 16.519 -6.864 -2.870 1.00 0.00 89 GLN A CA 11
ATOM 16484 C C . GLN A 1 89 ? 16.848 -5.374 -2.707 1.00 0.00 89 GLN A C 11
ATOM 16485 O O . GLN A 1 89 ? 17.411 -4.991 -1.679 1.00 0.00 89 GLN A O 11
ATOM 16499 N N . THR A 1 90 ? 16.520 -4.530 -3.678 1.00 0.00 90 THR A N 11
ATOM 16500 C CA . THR A 1 90 ? 16.732 -3.085 -3.598 1.00 0.00 90 THR A CA 11
ATOM 16501 C C . THR A 1 90 ? 15.903 -2.463 -2.458 1.00 0.00 90 THR A C 11
ATOM 16502 O O . THR A 1 90 ? 16.416 -1.646 -1.688 1.00 0.00 90 THR A O 11
ATOM 16513 N N . TYR A 1 91 ? 14.646 -2.892 -2.281 1.00 0.00 91 TYR A N 11
ATOM 16514 C CA . TYR A 1 91 ? 13.742 -2.386 -1.249 1.00 0.00 91 TYR A CA 11
ATOM 16515 C C . TYR A 1 91 ? 14.080 -2.936 0.144 1.00 0.00 91 TYR A C 11
ATOM 16516 O O . TYR A 1 91 ? 13.389 -2.642 1.118 1.00 0.00 91 TYR A O 11
ATOM 16534 N N . ALA A 1 92 ? 15.156 -3.716 0.282 1.00 0.00 92 ALA A N 11
ATOM 16535 C CA . ALA A 1 92 ? 15.495 -4.390 1.521 1.00 0.00 92 ALA A CA 11
ATOM 16536 C C . ALA A 1 92 ? 15.807 -3.406 2.639 1.00 0.00 92 ALA A C 11
ATOM 16537 O O . ALA A 1 92 ? 15.710 -3.782 3.807 1.00 0.00 92 ALA A O 11
ATOM 16544 N N . ALA A 1 93 ? 16.134 -2.157 2.299 1.00 0.00 93 ALA A N 11
ATOM 16545 C CA . ALA A 1 93 ? 16.311 -1.090 3.263 1.00 0.00 93 ALA A CA 11
ATOM 16546 C C . ALA A 1 93 ? 15.024 -0.726 4.023 1.00 0.00 93 ALA A C 11
ATOM 16547 O O . ALA A 1 93 ? 15.111 0.091 4.937 1.00 0.00 93 ALA A O 11
ATOM 16554 N N . TRP A 1 94 ? 13.853 -1.292 3.686 1.00 0.00 94 TRP A N 11
ATOM 16555 C CA . TRP A 1 94 ? 12.576 -0.949 4.322 1.00 0.00 94 TRP A CA 11
ATOM 16556 C C . TRP A 1 94 ? 11.762 -2.189 4.708 1.00 0.00 94 TRP A C 11
ATOM 16557 O O . TRP A 1 94 ? 10.573 -2.075 4.995 1.00 0.00 94 TRP A O 11
ATOM 16578 N N . ILE A 1 95 ? 12.367 -3.378 4.679 1.00 0.00 95 ILE A N 11
ATOM 16579 C CA . ILE A 1 95 ? 11.685 -4.641 4.953 1.00 0.00 95 ILE A CA 11
ATOM 16580 C C . ILE A 1 95 ? 11.769 -4.929 6.450 1.00 0.00 95 ILE A C 11
ATOM 16581 O O . ILE A 1 95 ? 12.865 -4.946 7.013 1.00 0.00 95 ILE A O 11
ATOM 16597 N N . GLN A 1 96 ? 10.641 -5.258 7.078 1.00 0.00 96 GLN A N 11
ATOM 16598 C CA . GLN A 1 96 ? 10.558 -5.855 8.411 1.00 0.00 96 GLN A CA 11
ATOM 16599 C C . GLN A 1 96 ? 9.501 -6.971 8.458 1.00 0.00 96 GLN A C 11
ATOM 16600 O O . GLN A 1 96 ? 8.702 -7.091 7.520 1.00 0.00 96 GLN A O 11
ATOM 16614 N N . PRO A 1 97 ? 9.496 -7.820 9.503 1.00 0.00 97 PRO A N 11
ATOM 16615 C CA . PRO A 1 97 ? 8.398 -8.749 9.752 1.00 0.00 97 PRO A CA 11
ATOM 16616 C C . PRO A 1 97 ? 7.088 -8.000 10.057 1.00 0.00 97 PRO A C 11
ATOM 16617 O O . PRO A 1 97 ? 7.054 -6.769 10.132 1.00 0.00 97 PRO A O 11
ATOM 16628 N N . MET A 1 98 ? 6.004 -8.755 10.226 1.00 0.00 98 MET A N 11
ATOM 16629 C CA . MET A 1 98 ? 4.688 -8.276 10.620 1.00 0.00 98 MET A CA 11
ATOM 16630 C C . MET A 1 98 ? 4.437 -8.759 12.052 1.00 0.00 98 MET A C 11
ATOM 16631 O O . MET A 1 98 ? 4.985 -9.787 12.454 1.00 0.00 98 MET A O 11
ATOM 16645 N N . GLU A 1 99 ? 3.598 -8.059 12.812 1.00 0.00 99 GLU A N 11
ATOM 16646 C CA . GLU A 1 99 ? 3.304 -8.351 14.212 1.00 0.00 99 GLU A CA 11
ATOM 16647 C C . GLU A 1 99 ? 1.805 -8.139 14.482 1.00 0.00 99 GLU A C 11
ATOM 16648 O O . GLU A 1 99 ? 1.055 -7.730 13.584 1.00 0.00 99 GLU A O 11
ATOM 16660 N N . GLN A 1 100 ? 1.368 -8.425 15.711 1.00 0.00 100 GLN A N 11
ATOM 16661 C CA . GLN A 1 100 ? -0.022 -8.334 16.137 1.00 0.00 100 GLN A CA 11
ATOM 16662 C C . GLN A 1 100 ? -0.285 -7.041 16.899 1.00 0.00 100 GLN A C 11
ATOM 16663 O O . GLN A 1 100 ? -1.431 -6.561 16.782 1.00 0.00 100 GLN A O 11
ATOM 16677 N N . GLY A 1 1 ? -14.817 13.807 -11.843 1.00 0.00 1 GLY A N 12
ATOM 16678 C CA . GLY A 1 1 ? -14.871 12.746 -10.838 1.00 0.00 1 GLY A CA 12
ATOM 16679 C C . GLY A 1 1 ? -14.862 13.288 -9.425 1.00 0.00 1 GLY A C 12
ATOM 16680 O O . GLY A 1 1 ? -14.859 14.501 -9.202 1.00 0.00 1 GLY A O 12
ATOM 16684 N N . SER A 1 2 ? -14.867 12.357 -8.482 1.00 0.00 2 SER A N 12
ATOM 16685 C CA . SER A 1 2 ? -14.516 12.466 -7.075 1.00 0.00 2 SER A CA 12
ATOM 16686 C C . SER A 1 2 ? -14.035 11.060 -6.680 1.00 0.00 2 SER A C 12
ATOM 16687 O O . SER A 1 2 ? -14.103 10.148 -7.517 1.00 0.00 2 SER A O 12
ATOM 16695 N N . HIS A 1 3 ? -13.581 10.843 -5.444 1.00 0.00 3 HIS A N 12
ATOM 16696 C CA . HIS A 1 3 ? -13.133 9.517 -5.034 1.00 0.00 3 HIS A CA 12
ATOM 16697 C C . HIS A 1 3 ? -13.878 9.039 -3.801 1.00 0.00 3 HIS A C 12
ATOM 16698 O O . HIS A 1 3 ? -14.386 9.832 -3.006 1.00 0.00 3 HIS A O 12
ATOM 16712 N N . GLU A 1 4 ? -13.912 7.722 -3.650 1.00 0.00 4 GLU A N 12
ATOM 16713 C CA . GLU A 1 4 ? -14.531 7.008 -2.555 1.00 0.00 4 GLU A CA 12
ATOM 16714 C C . GLU A 1 4 ? -13.752 7.258 -1.255 1.00 0.00 4 GLU A C 12
ATOM 16715 O O . GLU A 1 4 ? -12.634 7.788 -1.262 1.00 0.00 4 GLU A O 12
ATOM 16727 N N . GLY A 1 5 ? -14.327 6.867 -0.117 1.00 0.00 5 GLY A N 12
ATOM 16728 C CA . GLY A 1 5 ? -13.732 7.043 1.202 1.00 0.00 5 GLY A CA 12
ATOM 16729 C C . GLY A 1 5 ? -12.941 5.819 1.663 1.00 0.00 5 GLY A C 12
ATOM 16730 O O . GLY A 1 5 ? -12.588 5.749 2.841 1.00 0.00 5 GLY A O 12
ATOM 16734 N N . GLU A 1 6 ? -12.693 4.847 0.783 1.00 0.00 6 GLU A N 12
ATOM 16735 C CA . GLU A 1 6 ? -12.128 3.541 1.105 1.00 0.00 6 GLU A CA 12
ATOM 16736 C C . GLU A 1 6 ? -10.732 3.386 0.482 1.00 0.00 6 GLU A C 12
ATOM 16737 O O . GLU A 1 6 ? -10.594 2.846 -0.611 1.00 0.00 6 GLU A O 12
ATOM 16749 N N . PRO A 1 7 ? -9.674 3.864 1.161 1.00 0.00 7 PRO A N 12
ATOM 16750 C CA . PRO A 1 7 ? -8.302 3.722 0.686 1.00 0.00 7 PRO A CA 12
ATOM 16751 C C . PRO A 1 7 ? -7.785 2.297 0.957 1.00 0.00 7 PRO A C 12
ATOM 16752 O O . PRO A 1 7 ? -6.877 2.087 1.760 1.00 0.00 7 PRO A O 12
ATOM 16763 N N . VAL A 1 8 ? -8.392 1.299 0.321 1.00 0.00 8 VAL A N 12
ATOM 16764 C CA . VAL A 1 8 ? -8.177 -0.112 0.624 1.00 0.00 8 VAL A CA 12
ATOM 16765 C C . VAL A 1 8 ? -8.002 -0.847 -0.705 1.00 0.00 8 VAL A C 12
ATOM 16766 O O . VAL A 1 8 ? -8.250 -0.303 -1.782 1.00 0.00 8 VAL A O 12
ATOM 16779 N N . VAL A 1 9 ? -7.495 -2.077 -0.650 1.00 0.00 9 VAL A N 12
ATOM 16780 C CA . VAL A 1 9 ? -7.082 -2.823 -1.825 1.00 0.00 9 VAL A CA 12
ATOM 16781 C C . VAL A 1 9 ? -8.227 -3.746 -2.251 1.00 0.00 9 VAL A C 12
ATOM 16782 O O . VAL A 1 9 ? -8.140 -4.976 -2.146 1.00 0.00 9 VAL A O 12
ATOM 16795 N N . GLY A 1 10 ? -9.301 -3.149 -2.764 1.00 0.00 10 GLY A N 12
ATOM 16796 C CA . GLY A 1 10 ? -10.479 -3.856 -3.225 1.00 0.00 10 GLY A CA 12
ATOM 16797 C C . GLY A 1 10 ? -10.467 -4.002 -4.738 1.00 0.00 10 GLY A C 12
ATOM 16798 O O . GLY A 1 10 ? -11.272 -3.384 -5.437 1.00 0.00 10 GLY A O 12
ATOM 16802 N N . MET A 1 11 ? -9.546 -4.832 -5.232 1.00 0.00 11 MET A N 12
ATOM 16803 C CA . MET A 1 11 ? -9.381 -5.220 -6.632 1.00 0.00 11 MET A CA 12
ATOM 16804 C C . MET A 1 11 ? -9.138 -4.068 -7.615 1.00 0.00 11 MET A C 12
ATOM 16805 O O . MET A 1 11 ? -9.173 -4.308 -8.819 1.00 0.00 11 MET A O 12
ATOM 16819 N N . ASP A 1 12 ? -8.815 -2.853 -7.163 1.00 0.00 12 ASP A N 12
ATOM 16820 C CA . ASP A 1 12 ? -8.124 -1.883 -8.013 1.00 0.00 12 ASP A CA 12
ATOM 16821 C C . ASP A 1 12 ? -6.976 -1.237 -7.238 1.00 0.00 12 ASP A C 12
ATOM 16822 O O . ASP A 1 12 ? -6.807 -1.467 -6.034 1.00 0.00 12 ASP A O 12
ATOM 16831 N N . LYS A 1 13 ? -6.152 -0.451 -7.929 1.00 0.00 13 LYS A N 12
ATOM 16832 C CA . LYS A 1 13 ? -4.956 0.181 -7.400 1.00 0.00 13 LYS A CA 12
ATOM 16833 C C . LYS A 1 13 ? -5.006 1.697 -7.442 1.00 0.00 13 LYS A C 12
ATOM 16834 O O . LYS A 1 13 ? -4.022 2.300 -7.042 1.00 0.00 13 LYS A O 12
ATOM 16853 N N . SER A 1 14 ? -6.110 2.324 -7.845 1.00 0.00 14 SER A N 12
ATOM 16854 C CA . SER A 1 14 ? -6.146 3.779 -7.822 1.00 0.00 14 SER A CA 12
ATOM 16855 C C . SER A 1 14 ? -6.484 4.358 -6.436 1.00 0.00 14 SER A C 12
ATOM 16856 O O . SER A 1 14 ? -6.138 5.507 -6.157 1.00 0.00 14 SER A O 12
ATOM 16864 N N . LEU A 1 15 ? -7.161 3.595 -5.570 1.00 0.00 15 LEU A N 12
ATOM 16865 C CA . LEU A 1 15 ? -7.817 4.070 -4.348 1.00 0.00 15 LEU A CA 12
ATOM 16866 C C . LEU A 1 15 ? -6.814 4.263 -3.191 1.00 0.00 15 LEU A C 12
ATOM 16867 O O . LEU A 1 15 ? -6.896 3.554 -2.192 1.00 0.00 15 LEU A O 12
ATOM 16883 N N . PHE A 1 16 ? -5.827 5.158 -3.314 1.00 0.00 16 PHE A N 12
ATOM 16884 C CA . PHE A 1 16 ? -4.773 5.314 -2.301 1.00 0.00 16 PHE A CA 12
ATOM 16885 C C . PHE A 1 16 ? -4.377 6.771 -2.105 1.00 0.00 16 PHE A C 12
ATOM 16886 O O . PHE A 1 16 ? -4.293 7.238 -0.961 1.00 0.00 16 PHE A O 12
ATOM 16903 N N . ALA A 1 17 ? -4.113 7.484 -3.204 1.00 0.00 17 ALA A N 12
ATOM 16904 C CA . ALA A 1 17 ? -3.733 8.887 -3.203 1.00 0.00 17 ALA A CA 12
ATOM 16905 C C . ALA A 1 17 ? -4.953 9.775 -2.937 1.00 0.00 17 ALA A C 12
ATOM 16906 O O . ALA A 1 17 ? -5.364 10.561 -3.790 1.00 0.00 17 ALA A O 12
ATOM 16913 N N . GLY A 1 18 ? -5.523 9.685 -1.738 1.00 0.00 18 GLY A N 12
ATOM 16914 C CA . GLY A 1 18 ? -6.566 10.589 -1.280 1.00 0.00 18 GLY A CA 12
ATOM 16915 C C . GLY A 1 18 ? -6.692 10.656 0.238 1.00 0.00 18 GLY A C 12
ATOM 16916 O O . GLY A 1 18 ? -7.015 11.723 0.757 1.00 0.00 18 GLY A O 12
ATOM 16920 N N . ASN A 1 19 ? -6.461 9.555 0.967 1.00 0.00 19 ASN A N 12
ATOM 16921 C CA . ASN A 1 19 ? -6.814 9.517 2.391 1.00 0.00 19 ASN A CA 12
ATOM 16922 C C . ASN A 1 19 ? -5.635 9.875 3.289 1.00 0.00 19 ASN A C 12
ATOM 16923 O O . ASN A 1 19 ? -4.989 8.998 3.853 1.00 0.00 19 ASN A O 12
ATOM 16934 N N . THR A 1 20 ? -5.366 11.164 3.440 1.00 0.00 20 THR A N 12
ATOM 16935 C CA . THR A 1 20 ? -4.196 11.842 4.021 1.00 0.00 20 THR A CA 12
ATOM 16936 C C . THR A 1 20 ? -3.914 11.572 5.523 1.00 0.00 20 THR A C 12
ATOM 16937 O O . THR A 1 20 ? -3.312 12.396 6.224 1.00 0.00 20 THR A O 12
ATOM 16948 N N . VAL A 1 21 ? -4.381 10.442 6.045 1.00 0.00 21 VAL A N 12
ATOM 16949 C CA . VAL A 1 21 ? -4.329 9.993 7.426 1.00 0.00 21 VAL A CA 12
ATOM 16950 C C . VAL A 1 21 ? -4.009 8.492 7.504 1.00 0.00 21 VAL A C 12
ATOM 16951 O O . VAL A 1 21 ? -3.653 8.020 8.581 1.00 0.00 21 VAL A O 12
ATOM 16964 N N . ILE A 1 22 ? -4.111 7.739 6.397 1.00 0.00 22 ILE A N 12
ATOM 16965 C CA . ILE A 1 22 ? -3.948 6.292 6.379 1.00 0.00 22 ILE A CA 12
ATOM 16966 C C . ILE A 1 22 ? -2.529 5.917 6.814 1.00 0.00 22 ILE A C 12
ATOM 16967 O O . ILE A 1 22 ? -1.580 5.980 6.032 1.00 0.00 22 ILE A O 12
ATOM 16983 N N . ARG A 1 23 ? -2.388 5.532 8.083 1.00 0.00 23 ARG A N 12
ATOM 16984 C CA . ARG A 1 23 ? -1.134 5.053 8.653 1.00 0.00 23 ARG A CA 12
ATOM 16985 C C . ARG A 1 23 ? -0.882 3.596 8.312 1.00 0.00 23 ARG A C 12
ATOM 16986 O O . ARG A 1 23 ? 0.173 3.085 8.690 1.00 0.00 23 ARG A O 12
ATOM 17007 N N . GLU A 1 24 ? -1.815 2.917 7.642 1.00 0.00 24 GLU A N 12
ATOM 17008 C CA . GLU A 1 24 ? -1.702 1.493 7.410 1.00 0.00 24 GLU A CA 12
ATOM 17009 C C . GLU A 1 24 ? -2.427 1.060 6.155 1.00 0.00 24 GLU A C 12
ATOM 17010 O O . GLU A 1 24 ? -3.584 1.426 5.961 1.00 0.00 24 GLU A O 12
ATOM 17022 N N . ILE A 1 25 ? -1.772 0.238 5.342 1.00 0.00 25 ILE A N 12
ATOM 17023 C CA . ILE A 1 25 ? -2.370 -0.375 4.160 1.00 0.00 25 ILE A CA 12
ATOM 17024 C C . ILE A 1 25 ? -1.956 -1.841 4.156 1.00 0.00 25 ILE A C 12
ATOM 17025 O O . ILE A 1 25 ? -0.787 -2.154 3.944 1.00 0.00 25 ILE A O 12
ATOM 17041 N N . THR A 1 26 ? -2.879 -2.750 4.422 1.00 0.00 26 THR A N 12
ATOM 17042 C CA . THR A 1 26 ? -2.660 -4.166 4.164 1.00 0.00 26 THR A CA 12
ATOM 17043 C C . THR A 1 26 ? -2.921 -4.417 2.666 1.00 0.00 26 THR A C 12
ATOM 17044 O O . THR A 1 26 ? -3.780 -3.773 2.058 1.00 0.00 26 THR A O 12
ATOM 17055 N N . VAL A 1 27 ? -2.195 -5.352 2.044 1.00 0.00 27 VAL A N 12
ATOM 17056 C CA . VAL A 1 27 ? -2.310 -5.692 0.626 1.00 0.00 27 VAL A CA 12
ATOM 17057 C C . VAL A 1 27 ? -2.205 -7.209 0.517 1.00 0.00 27 VAL A C 12
ATOM 17058 O O . VAL A 1 27 ? -1.156 -7.775 0.839 1.00 0.00 27 VAL A O 12
ATOM 17071 N N . GLN A 1 28 ? -3.270 -7.885 0.084 1.00 0.00 28 GLN A N 12
ATOM 17072 C CA . GLN A 1 28 ? -3.173 -9.307 -0.239 1.00 0.00 28 GLN A CA 12
ATOM 17073 C C . GLN A 1 28 ? -2.270 -9.511 -1.458 1.00 0.00 28 GLN A C 12
ATOM 17074 O O . GLN A 1 28 ? -1.954 -8.544 -2.150 1.00 0.00 28 GLN A O 12
ATOM 17088 N N . PRO A 1 29 ? -1.799 -10.736 -1.718 1.00 0.00 29 PRO A N 12
ATOM 17089 C CA . PRO A 1 29 ? -1.052 -11.029 -2.929 1.00 0.00 29 PRO A CA 12
ATOM 17090 C C . PRO A 1 29 ? -1.944 -10.890 -4.167 1.00 0.00 29 PRO A C 12
ATOM 17091 O O . PRO A 1 29 ? -3.175 -10.916 -4.081 1.00 0.00 29 PRO A O 12
ATOM 17102 N N . ASN A 1 30 ? -1.284 -10.775 -5.320 1.00 0.00 30 ASN A N 12
ATOM 17103 C CA . ASN A 1 30 ? -1.819 -10.837 -6.675 1.00 0.00 30 ASN A CA 12
ATOM 17104 C C . ASN A 1 30 ? -3.106 -10.023 -6.840 1.00 0.00 30 ASN A C 12
ATOM 17105 O O . ASN A 1 30 ? -4.143 -10.541 -7.261 1.00 0.00 30 ASN A O 12
ATOM 17116 N N . ILE A 1 31 ? -3.040 -8.730 -6.519 1.00 0.00 31 ILE A N 12
ATOM 17117 C CA . ILE A 1 31 ? -4.168 -7.800 -6.532 1.00 0.00 31 ILE A CA 12
ATOM 17118 C C . ILE A 1 31 ? -3.679 -6.410 -6.981 1.00 0.00 31 ILE A C 12
ATOM 17119 O O . ILE A 1 31 ? -3.550 -5.440 -6.226 1.00 0.00 31 ILE A O 12
ATOM 17135 N N . GLY A 1 32 ? -3.366 -6.366 -8.267 1.00 0.00 32 GLY A N 12
ATOM 17136 C CA . GLY A 1 32 ? -3.101 -5.182 -9.060 1.00 0.00 32 GLY A CA 12
ATOM 17137 C C . GLY A 1 32 ? -1.623 -4.813 -9.077 1.00 0.00 32 GLY A C 12
ATOM 17138 O O . GLY A 1 32 ? -0.803 -5.382 -8.350 1.00 0.00 32 GLY A O 12
ATOM 17142 N N . LEU A 1 33 ? -1.275 -3.856 -9.932 1.00 0.00 33 LEU A N 12
ATOM 17143 C CA . LEU A 1 33 ? 0.075 -3.319 -10.081 1.00 0.00 33 LEU A CA 12
ATOM 17144 C C . LEU A 1 33 ? 0.340 -2.233 -9.041 1.00 0.00 33 LEU A C 12
ATOM 17145 O O . LEU A 1 33 ? -0.473 -1.335 -8.846 1.00 0.00 33 LEU A O 12
ATOM 17161 N N . LEU A 1 34 ? 1.493 -2.292 -8.386 1.00 0.00 34 LEU A N 12
ATOM 17162 C CA . LEU A 1 34 ? 2.083 -1.142 -7.714 1.00 0.00 34 LEU A CA 12
ATOM 17163 C C . LEU A 1 34 ? 2.849 -0.399 -8.805 1.00 0.00 34 LEU A C 12
ATOM 17164 O O . LEU A 1 34 ? 3.670 -1.029 -9.464 1.00 0.00 34 LEU A O 12
ATOM 17180 N N . TYR A 1 35 ? 2.538 0.872 -9.050 1.00 0.00 35 TYR A N 12
ATOM 17181 C CA . TYR A 1 35 ? 3.154 1.698 -10.091 1.00 0.00 35 TYR A CA 12
ATOM 17182 C C . TYR A 1 35 ? 3.680 2.996 -9.465 1.00 0.00 35 TYR A C 12
ATOM 17183 O O . TYR A 1 35 ? 3.518 3.222 -8.262 1.00 0.00 35 TYR A O 12
ATOM 17201 N N . ASP A 1 36 ? 4.356 3.837 -10.242 1.00 0.00 36 ASP A N 12
ATOM 17202 C CA . ASP A 1 36 ? 4.843 5.139 -9.799 1.00 0.00 36 ASP A CA 12
ATOM 17203 C C . ASP A 1 36 ? 3.669 6.053 -9.455 1.00 0.00 36 ASP A C 12
ATOM 17204 O O . ASP A 1 36 ? 2.558 5.874 -9.946 1.00 0.00 36 ASP A O 12
ATOM 17213 N N . GLY A 1 37 ? 3.907 7.047 -8.607 1.00 0.00 37 GLY A N 12
ATOM 17214 C CA . GLY A 1 37 ? 2.970 8.095 -8.202 1.00 0.00 37 GLY A CA 12
ATOM 17215 C C . GLY A 1 37 ? 1.731 7.608 -7.439 1.00 0.00 37 GLY A C 12
ATOM 17216 O O . GLY A 1 37 ? 0.907 8.429 -7.041 1.00 0.00 37 GLY A O 12
ATOM 17220 N N . MET A 1 38 ? 1.578 6.300 -7.217 1.00 0.00 38 MET A N 12
ATOM 17221 C CA . MET A 1 38 ? 0.407 5.661 -6.621 1.00 0.00 38 MET A CA 12
ATOM 17222 C C . MET A 1 38 ? 0.059 6.235 -5.241 1.00 0.00 38 MET A C 12
ATOM 17223 O O . MET A 1 38 ? -1.104 6.283 -4.848 1.00 0.00 38 MET A O 12
ATOM 17237 N N . PHE A 1 39 ? 1.078 6.708 -4.523 1.00 0.00 39 PHE A N 12
ATOM 17238 C CA . PHE A 1 39 ? 0.966 7.242 -3.167 1.00 0.00 39 PHE A CA 12
ATOM 17239 C C . PHE A 1 39 ? 1.193 8.755 -3.089 1.00 0.00 39 PHE A C 12
ATOM 17240 O O . PHE A 1 39 ? 1.479 9.263 -2.007 1.00 0.00 39 PHE A O 12
ATOM 17257 N N . SER A 1 40 ? 1.091 9.484 -4.204 1.00 0.00 40 SER A N 12
ATOM 17258 C CA . SER A 1 40 ? 1.347 10.920 -4.261 1.00 0.00 40 SER A CA 12
ATOM 17259 C C . SER A 1 40 ? 0.460 11.690 -3.277 1.00 0.00 40 SER A C 12
ATOM 17260 O O . SER A 1 40 ? -0.746 11.857 -3.487 1.00 0.00 40 SER A O 12
ATOM 17268 N N . GLY A 1 41 ? 1.072 12.145 -2.182 1.00 0.00 41 GLY A N 12
ATOM 17269 C CA . GLY A 1 41 ? 0.423 12.946 -1.163 1.00 0.00 41 GLY A CA 12
ATOM 17270 C C . GLY A 1 41 ? -0.259 12.110 -0.090 1.00 0.00 41 GLY A C 12
ATOM 17271 O O . GLY A 1 41 ? -1.198 12.604 0.535 1.00 0.00 41 GLY A O 12
ATOM 17275 N N . CYS A 1 42 ? 0.149 10.854 0.133 1.00 0.00 42 CYS A N 12
ATOM 17276 C CA . CYS A 1 42 ? -0.208 10.115 1.346 1.00 0.00 42 CYS A CA 12
ATOM 17277 C C . CYS A 1 42 ? 0.579 10.689 2.538 1.00 0.00 42 CYS A C 12
ATOM 17278 O O . CYS A 1 42 ? 1.567 10.112 3.001 1.00 0.00 42 CYS A O 12
ATOM 17286 N N . THR A 1 43 ? 0.141 11.839 3.039 1.00 0.00 43 THR A N 12
ATOM 17287 C CA . THR A 1 43 ? 0.765 12.661 4.072 1.00 0.00 43 THR A CA 12
ATOM 17288 C C . THR A 1 43 ? 0.688 12.059 5.496 1.00 0.00 43 THR A C 12
ATOM 17289 O O . THR A 1 43 ? 0.895 12.784 6.477 1.00 0.00 43 THR A O 12
ATOM 17300 N N . ALA A 1 44 ? 0.378 10.764 5.654 1.00 0.00 44 ALA A N 12
ATOM 17301 C CA . ALA A 1 44 ? 0.446 10.062 6.937 1.00 0.00 44 ALA A CA 12
ATOM 17302 C C . ALA A 1 44 ? 0.988 8.626 6.860 1.00 0.00 44 ALA A C 12
ATOM 17303 O O . ALA A 1 44 ? 0.959 7.924 7.873 1.00 0.00 44 ALA A O 12
ATOM 17310 N N . LEU A 1 45 ? 1.433 8.154 5.690 1.00 0.00 45 LEU A N 12
ATOM 17311 C CA . LEU A 1 45 ? 1.751 6.740 5.501 1.00 0.00 45 LEU A CA 12
ATOM 17312 C C . LEU A 1 45 ? 2.979 6.354 6.311 1.00 0.00 45 LEU A C 12
ATOM 17313 O O . LEU A 1 45 ? 4.065 6.891 6.082 1.00 0.00 45 LEU A O 12
ATOM 17329 N N . GLU A 1 46 ? 2.827 5.406 7.231 1.00 0.00 46 GLU A N 12
ATOM 17330 C CA . GLU A 1 46 ? 3.943 4.811 7.944 1.00 0.00 46 GLU A CA 12
ATOM 17331 C C . GLU A 1 46 ? 4.005 3.295 7.763 1.00 0.00 46 GLU A C 12
ATOM 17332 O O . GLU A 1 46 ? 5.111 2.802 7.593 1.00 0.00 46 GLU A O 12
ATOM 17344 N N . LYS A 1 47 ? 2.896 2.543 7.669 1.00 0.00 47 LYS A N 12
ATOM 17345 C CA . LYS A 1 47 ? 2.964 1.091 7.451 1.00 0.00 47 LYS A CA 12
ATOM 17346 C C . LYS A 1 47 ? 2.252 0.642 6.185 1.00 0.00 47 LYS A C 12
ATOM 17347 O O . LYS A 1 47 ? 1.141 1.065 5.878 1.00 0.00 47 LYS A O 12
ATOM 17366 N N . LEU A 1 48 ? 2.858 -0.334 5.521 1.00 0.00 48 LEU A N 12
ATOM 17367 C CA . LEU A 1 48 ? 2.290 -1.218 4.519 1.00 0.00 48 LEU A CA 12
ATOM 17368 C C . LEU A 1 48 ? 2.457 -2.615 5.102 1.00 0.00 48 LEU A C 12
ATOM 17369 O O . LEU A 1 48 ? 3.518 -2.898 5.655 1.00 0.00 48 LEU A O 12
ATOM 17385 N N . ILE A 1 49 ? 1.469 -3.493 4.974 1.00 0.00 49 ILE A N 12
ATOM 17386 C CA . ILE A 1 49 ? 1.579 -4.904 5.325 1.00 0.00 49 ILE A CA 12
ATOM 17387 C C . ILE A 1 49 ? 1.227 -5.681 4.064 1.00 0.00 49 ILE A C 12
ATOM 17388 O O . ILE A 1 49 ? 0.333 -5.287 3.310 1.00 0.00 49 ILE A O 12
ATOM 17404 N N . LEU A 1 50 ? 1.944 -6.767 3.811 1.00 0.00 50 LEU A N 12
ATOM 17405 C CA . LEU A 1 50 ? 1.708 -7.687 2.715 1.00 0.00 50 LEU A CA 12
ATOM 17406 C C . LEU A 1 50 ? 1.320 -9.023 3.347 1.00 0.00 50 LEU A C 12
ATOM 17407 O O . LEU A 1 50 ? 1.756 -9.302 4.464 1.00 0.00 50 LEU A O 12
ATOM 17423 N N . THR A 1 51 ? 0.520 -9.838 2.657 1.00 0.00 51 THR A N 12
ATOM 17424 C CA . THR A 1 51 ? -0.019 -11.087 3.196 1.00 0.00 51 THR A CA 12
ATOM 17425 C C . THR A 1 51 ? 0.422 -12.315 2.382 1.00 0.00 51 THR A C 12
ATOM 17426 O O . THR A 1 51 ? -0.078 -13.411 2.626 1.00 0.00 51 THR A O 12
ATOM 17437 N N . GLY A 1 52 ? 1.294 -12.150 1.382 1.00 0.00 52 GLY A N 12
ATOM 17438 C CA . GLY A 1 52 ? 1.715 -13.233 0.489 1.00 0.00 52 GLY A CA 12
ATOM 17439 C C . GLY A 1 52 ? 2.989 -13.913 0.983 1.00 0.00 52 GLY A C 12
ATOM 17440 O O . GLY A 1 52 ? 3.672 -13.388 1.866 1.00 0.00 52 GLY A O 12
ATOM 17444 N N . GLU A 1 53 ? 3.348 -15.052 0.385 1.00 0.00 53 GLU A N 12
ATOM 17445 C CA . GLU A 1 53 ? 4.445 -15.893 0.871 1.00 0.00 53 GLU A CA 12
ATOM 17446 C C . GLU A 1 53 ? 5.511 -16.161 -0.200 1.00 0.00 53 GLU A C 12
ATOM 17447 O O . GLU A 1 53 ? 6.323 -17.067 -0.031 1.00 0.00 53 GLU A O 12
ATOM 17459 N N . ASP A 1 54 ? 5.550 -15.409 -1.303 1.00 0.00 54 ASP A N 12
ATOM 17460 C CA . ASP A 1 54 ? 6.728 -15.368 -2.186 1.00 0.00 54 ASP A CA 12
ATOM 17461 C C . ASP A 1 54 ? 6.832 -13.967 -2.799 1.00 0.00 54 ASP A C 12
ATOM 17462 O O . ASP A 1 54 ? 5.811 -13.284 -2.910 1.00 0.00 54 ASP A O 12
ATOM 17471 N N . PRO A 1 55 ? 8.034 -13.499 -3.166 1.00 0.00 55 PRO A N 12
ATOM 17472 C CA . PRO A 1 55 ? 8.264 -12.188 -3.758 1.00 0.00 55 PRO A CA 12
ATOM 17473 C C . PRO A 1 55 ? 7.898 -12.105 -5.248 1.00 0.00 55 PRO A C 12
ATOM 17474 O O . PRO A 1 55 ? 8.011 -11.021 -5.825 1.00 0.00 55 PRO A O 12
ATOM 17485 N N . SER A 1 56 ? 7.481 -13.196 -5.891 1.00 0.00 56 SER A N 12
ATOM 17486 C CA . SER A 1 56 ? 6.756 -13.116 -7.164 1.00 0.00 56 SER A CA 12
ATOM 17487 C C . SER A 1 56 ? 5.227 -13.065 -6.970 1.00 0.00 56 SER A C 12
ATOM 17488 O O . SER A 1 56 ? 4.498 -13.345 -7.922 1.00 0.00 56 SER A O 12
ATOM 17496 N N . ALA A 1 57 ? 4.709 -12.801 -5.761 1.00 0.00 57 ALA A N 12
ATOM 17497 C CA . ALA A 1 57 ? 3.268 -12.695 -5.512 1.00 0.00 57 ALA A CA 12
ATOM 17498 C C . ALA A 1 57 ? 2.725 -11.260 -5.649 1.00 0.00 57 ALA A C 12
ATOM 17499 O O . ALA A 1 57 ? 1.516 -11.059 -5.539 1.00 0.00 57 ALA A O 12
ATOM 17506 N N . TYR A 1 58 ? 3.586 -10.269 -5.878 1.00 0.00 58 TYR A N 12
ATOM 17507 C CA . TYR A 1 58 ? 3.247 -8.858 -6.039 1.00 0.00 58 TYR A CA 12
ATOM 17508 C C . TYR A 1 58 ? 3.887 -8.317 -7.314 1.00 0.00 58 TYR A C 12
ATOM 17509 O O . TYR A 1 58 ? 4.664 -9.013 -7.966 1.00 0.00 58 TYR A O 12
ATOM 17527 N N . SER A 1 59 ? 3.575 -7.067 -7.649 1.00 0.00 59 SER A N 12
ATOM 17528 C CA . SER A 1 59 ? 4.220 -6.277 -8.690 1.00 0.00 59 SER A CA 12
ATOM 17529 C C . SER A 1 59 ? 4.839 -5.025 -8.035 1.00 0.00 59 SER A C 12
ATOM 17530 O O . SER A 1 59 ? 4.551 -4.746 -6.871 1.00 0.00 59 SER A O 12
ATOM 17538 N N . ALA A 1 60 ? 5.616 -4.232 -8.780 1.00 0.00 60 ALA A N 12
ATOM 17539 C CA . ALA A 1 60 ? 6.129 -2.900 -8.446 1.00 0.00 60 ALA A CA 12
ATOM 17540 C C . ALA A 1 60 ? 6.831 -2.392 -9.706 1.00 0.00 60 ALA A C 12
ATOM 17541 O O . ALA A 1 60 ? 7.775 -3.021 -10.201 1.00 0.00 60 ALA A O 12
ATOM 17548 N N . GLY A 1 61 ? 6.338 -1.279 -10.247 1.00 0.00 61 GLY A N 12
ATOM 17549 C CA . GLY A 1 61 ? 7.021 -0.422 -11.182 1.00 0.00 61 GLY A CA 12
ATOM 17550 C C . GLY A 1 61 ? 8.247 0.183 -10.512 1.00 0.00 61 GLY A C 12
ATOM 17551 O O . GLY A 1 61 ? 8.545 -0.063 -9.339 1.00 0.00 61 GLY A O 12
ATOM 17555 N N . ASP A 1 62 ? 8.942 1.010 -11.276 1.00 0.00 62 ASP A N 12
ATOM 17556 C CA . ASP A 1 62 ? 10.320 1.417 -11.013 1.00 0.00 62 ASP A CA 12
ATOM 17557 C C . ASP A 1 62 ? 10.448 2.157 -9.685 1.00 0.00 62 ASP A C 12
ATOM 17558 O O . ASP A 1 62 ? 11.381 1.934 -8.914 1.00 0.00 62 ASP A O 12
ATOM 17567 N N . GLY A 1 63 ? 9.444 2.985 -9.408 1.00 0.00 63 GLY A N 12
ATOM 17568 C CA . GLY A 1 63 ? 9.283 3.781 -8.219 1.00 0.00 63 GLY A CA 12
ATOM 17569 C C . GLY A 1 63 ? 8.109 3.217 -7.437 1.00 0.00 63 GLY A C 12
ATOM 17570 O O . GLY A 1 63 ? 6.991 3.703 -7.578 1.00 0.00 63 GLY A O 12
ATOM 17574 N N . LEU A 1 64 ? 8.315 2.154 -6.654 1.00 0.00 64 LEU A N 12
ATOM 17575 C CA . LEU A 1 64 ? 7.284 1.616 -5.747 1.00 0.00 64 LEU A CA 12
ATOM 17576 C C . LEU A 1 64 ? 6.738 2.753 -4.878 1.00 0.00 64 LEU A C 12
ATOM 17577 O O . LEU A 1 64 ? 5.524 2.869 -4.699 1.00 0.00 64 LEU A O 12
ATOM 17593 N N . ARG A 1 65 ? 7.636 3.561 -4.304 1.00 0.00 65 ARG A N 12
ATOM 17594 C CA . ARG A 1 65 ? 7.309 4.490 -3.224 1.00 0.00 65 ARG A CA 12
ATOM 17595 C C . ARG A 1 65 ? 6.789 5.839 -3.699 1.00 0.00 65 ARG A C 12
ATOM 17596 O O . ARG A 1 65 ? 6.466 6.661 -2.839 1.00 0.00 65 ARG A O 12
ATOM 17617 N N . ASP A 1 66 ? 6.812 6.105 -5.002 1.00 0.00 66 ASP A N 12
ATOM 17618 C CA . ASP A 1 66 ? 6.761 7.459 -5.535 1.00 0.00 66 ASP A CA 12
ATOM 17619 C C . ASP A 1 66 ? 5.538 8.191 -4.986 1.00 0.00 66 ASP A C 12
ATOM 17620 O O . ASP A 1 66 ? 4.403 7.811 -5.290 1.00 0.00 66 ASP A O 12
ATOM 17629 N N . GLY A 1 67 ? 5.778 9.212 -4.156 1.00 0.00 67 GLY A N 12
ATOM 17630 C CA . GLY A 1 67 ? 4.745 10.105 -3.660 1.00 0.00 67 GLY A CA 12
ATOM 17631 C C . GLY A 1 67 ? 4.547 10.115 -2.142 1.00 0.00 67 GLY A C 12
ATOM 17632 O O . GLY A 1 67 ? 3.876 11.022 -1.646 1.00 0.00 67 GLY A O 12
ATOM 17636 N N . ALA A 1 68 ? 5.110 9.147 -1.407 1.00 0.00 68 ALA A N 12
ATOM 17637 C CA . ALA A 1 68 ? 5.073 9.070 0.057 1.00 0.00 68 ALA A CA 12
ATOM 17638 C C . ALA A 1 68 ? 6.367 8.422 0.569 1.00 0.00 68 ALA A C 12
ATOM 17639 O O . ALA A 1 68 ? 7.299 8.218 -0.216 1.00 0.00 68 ALA A O 12
ATOM 17646 N N . ASP A 1 69 ? 6.476 8.116 1.866 1.00 0.00 69 ASP A N 12
ATOM 17647 C CA . ASP A 1 69 ? 7.566 7.305 2.400 1.00 0.00 69 ASP A CA 12
ATOM 17648 C C . ASP A 1 69 ? 7.133 6.527 3.649 1.00 0.00 69 ASP A C 12
ATOM 17649 O O . ASP A 1 69 ? 7.096 7.066 4.761 1.00 0.00 69 ASP A O 12
ATOM 17658 N N . PHE A 1 70 ? 6.776 5.256 3.448 1.00 0.00 70 PHE A N 12
ATOM 17659 C CA . PHE A 1 70 ? 6.226 4.325 4.441 1.00 0.00 70 PHE A CA 12
ATOM 17660 C C . PHE A 1 70 ? 7.119 3.075 4.530 1.00 0.00 70 PHE A C 12
ATOM 17661 O O . PHE A 1 70 ? 7.892 2.772 3.614 1.00 0.00 70 PHE A O 12
ATOM 17678 N N . LEU A 1 71 ? 6.940 2.290 5.582 1.00 0.00 71 LEU A N 12
ATOM 17679 C CA . LEU A 1 71 ? 7.659 1.034 5.869 1.00 0.00 71 LEU A CA 12
ATOM 17680 C C . LEU A 1 71 ? 6.884 -0.165 5.333 1.00 0.00 71 LEU A C 12
ATOM 17681 O O . LEU A 1 71 ? 5.656 -0.164 5.325 1.00 0.00 71 LEU A O 12
ATOM 17697 N N . ILE A 1 72 ? 7.591 -1.221 4.932 1.00 0.00 72 ILE A N 12
ATOM 17698 C CA . ILE A 1 72 ? 7.011 -2.436 4.379 1.00 0.00 72 ILE A CA 12
ATOM 17699 C C . ILE A 1 72 ? 7.090 -3.520 5.449 1.00 0.00 72 ILE A C 12
ATOM 17700 O O . ILE A 1 72 ? 8.172 -3.825 5.952 1.00 0.00 72 ILE A O 12
ATOM 17716 N N . CYS A 1 73 ? 5.964 -4.144 5.763 1.00 0.00 73 CYS A N 12
ATOM 17717 C CA . CYS A 1 73 ? 5.881 -5.277 6.664 1.00 0.00 73 CYS A CA 12
ATOM 17718 C C . CYS A 1 73 ? 5.471 -6.493 5.834 1.00 0.00 73 CYS A C 12
ATOM 17719 O O . CYS A 1 73 ? 4.635 -6.375 4.937 1.00 0.00 73 CYS A O 12
ATOM 17727 N N . VAL A 1 74 ? 6.057 -7.650 6.117 1.00 0.00 74 VAL A N 12
ATOM 17728 C CA . VAL A 1 74 ? 5.756 -8.929 5.465 1.00 0.00 74 VAL A CA 12
ATOM 17729 C C . VAL A 1 74 ? 5.604 -9.982 6.568 1.00 0.00 74 VAL A C 12
ATOM 17730 O O . VAL A 1 74 ? 6.100 -9.748 7.679 1.00 0.00 74 VAL A O 12
ATOM 17743 N N . PRO A 1 75 ? 4.952 -11.134 6.328 1.00 0.00 75 PRO A N 12
ATOM 17744 C CA . PRO A 1 75 ? 4.812 -12.130 7.375 1.00 0.00 75 PRO A CA 12
ATOM 17745 C C . PRO A 1 75 ? 6.194 -12.687 7.693 1.00 0.00 75 PRO A C 12
ATOM 17746 O O . PRO A 1 75 ? 7.055 -12.767 6.808 1.00 0.00 75 PRO A O 12
ATOM 17757 N N . GLU A 1 76 ? 6.424 -13.063 8.950 1.00 0.00 76 GLU A N 12
ATOM 17758 C CA . GLU A 1 76 ? 7.722 -13.581 9.405 1.00 0.00 76 GLU A CA 12
ATOM 17759 C C . GLU A 1 76 ? 8.218 -14.749 8.536 1.00 0.00 76 GLU A C 12
ATOM 17760 O O . GLU A 1 76 ? 9.422 -14.922 8.335 1.00 0.00 76 GLU A O 12
ATOM 17772 N N . GLU A 1 77 ? 7.294 -15.529 7.969 1.00 0.00 77 GLU A N 12
ATOM 17773 C CA . GLU A 1 77 ? 7.578 -16.679 7.145 1.00 0.00 77 GLU A CA 12
ATOM 17774 C C . GLU A 1 77 ? 8.144 -16.289 5.776 1.00 0.00 77 GLU A C 12
ATOM 17775 O O . GLU A 1 77 ? 8.872 -17.080 5.177 1.00 0.00 77 GLU A O 12
ATOM 17787 N N . ALA A 1 78 ? 7.850 -15.084 5.273 1.00 0.00 78 ALA A N 12
ATOM 17788 C CA . ALA A 1 78 ? 8.278 -14.619 3.954 1.00 0.00 78 ALA A CA 12
ATOM 17789 C C . ALA A 1 78 ? 9.568 -13.780 4.000 1.00 0.00 78 ALA A C 12
ATOM 17790 O O . ALA A 1 78 ? 10.063 -13.352 2.955 1.00 0.00 78 ALA A O 12
ATOM 17797 N N . LEU A 1 79 ? 10.112 -13.509 5.188 1.00 0.00 79 LEU A N 12
ATOM 17798 C CA . LEU A 1 79 ? 11.113 -12.466 5.388 1.00 0.00 79 LEU A CA 12
ATOM 17799 C C . LEU A 1 79 ? 12.410 -12.713 4.603 1.00 0.00 79 LEU A C 12
ATOM 17800 O O . LEU A 1 79 ? 12.891 -11.812 3.913 1.00 0.00 79 LEU A O 12
ATOM 17816 N N . ASP A 1 80 ? 12.987 -13.913 4.706 1.00 0.00 80 ASP A N 12
ATOM 17817 C CA . ASP A 1 80 ? 14.249 -14.274 4.042 1.00 0.00 80 ASP A CA 12
ATOM 17818 C C . ASP A 1 80 ? 14.010 -14.485 2.554 1.00 0.00 80 ASP A C 12
ATOM 17819 O O . ASP A 1 80 ? 14.829 -14.065 1.747 1.00 0.00 80 ASP A O 12
ATOM 17828 N N . ARG A 1 81 ? 12.866 -15.079 2.178 1.00 0.00 81 ARG A N 12
ATOM 17829 C CA . ARG A 1 81 ? 12.421 -15.217 0.794 1.00 0.00 81 ARG A CA 12
ATOM 17830 C C . ARG A 1 81 ? 12.522 -13.862 0.100 1.00 0.00 81 ARG A C 12
ATOM 17831 O O . ARG A 1 81 ? 13.138 -13.752 -0.957 1.00 0.00 81 ARG A O 12
ATOM 17852 N N . TYR A 1 82 ? 11.927 -12.828 0.691 1.00 0.00 82 TYR A N 12
ATOM 17853 C CA . TYR A 1 82 ? 11.867 -11.501 0.098 1.00 0.00 82 TYR A CA 12
ATOM 17854 C C . TYR A 1 82 ? 13.254 -10.842 0.097 1.00 0.00 82 TYR A C 12
ATOM 17855 O O . TYR A 1 82 ? 13.570 -10.089 -0.830 1.00 0.00 82 TYR A O 12
ATOM 17873 N N . ARG A 1 83 ? 14.121 -11.154 1.068 1.00 0.00 83 ARG A N 12
ATOM 17874 C CA . ARG A 1 83 ? 15.535 -10.764 1.024 1.00 0.00 83 ARG A CA 12
ATOM 17875 C C . ARG A 1 83 ? 16.333 -11.541 -0.033 1.00 0.00 83 ARG A C 12
ATOM 17876 O O . ARG A 1 83 ? 17.361 -11.057 -0.496 1.00 0.00 83 ARG A O 12
ATOM 17897 N N . ARG A 1 84 ? 15.883 -12.725 -0.449 1.00 0.00 84 ARG A N 12
ATOM 17898 C CA . ARG A 1 84 ? 16.524 -13.555 -1.468 1.00 0.00 84 ARG A CA 12
ATOM 17899 C C . ARG A 1 84 ? 15.991 -13.260 -2.873 1.00 0.00 84 ARG A C 12
ATOM 17900 O O . ARG A 1 84 ? 16.324 -13.999 -3.804 1.00 0.00 84 ARG A O 12
ATOM 17921 N N . ASP A 1 85 ? 15.148 -12.250 -3.085 1.00 0.00 85 ASP A N 12
ATOM 17922 C CA . ASP A 1 85 ? 14.638 -11.974 -4.430 1.00 0.00 85 ASP A CA 12
ATOM 17923 C C . ASP A 1 85 ? 15.635 -11.184 -5.272 1.00 0.00 85 ASP A C 12
ATOM 17924 O O . ASP A 1 85 ? 16.521 -10.522 -4.744 1.00 0.00 85 ASP A O 12
ATOM 17933 N N . TYR A 1 86 ? 15.504 -11.213 -6.596 1.00 0.00 86 TYR A N 12
ATOM 17934 C CA . TYR A 1 86 ? 16.332 -10.401 -7.472 1.00 0.00 86 TYR A CA 12
ATOM 17935 C C . TYR A 1 86 ? 15.940 -8.925 -7.383 1.00 0.00 86 TYR A C 12
ATOM 17936 O O . TYR A 1 86 ? 16.814 -8.060 -7.314 1.00 0.00 86 TYR A O 12
ATOM 17954 N N . PHE A 1 87 ? 14.638 -8.630 -7.383 1.00 0.00 87 PHE A N 12
ATOM 17955 C CA . PHE A 1 87 ? 14.113 -7.275 -7.420 1.00 0.00 87 PHE A CA 12
ATOM 17956 C C . PHE A 1 87 ? 13.808 -6.790 -6.009 1.00 0.00 87 PHE A C 12
ATOM 17957 O O . PHE A 1 87 ? 14.302 -5.739 -5.619 1.00 0.00 87 PHE A O 12
ATOM 17974 N N . TRP A 1 88 ? 13.027 -7.532 -5.213 1.00 0.00 88 TRP A N 12
ATOM 17975 C CA . TRP A 1 88 ? 12.618 -7.035 -3.894 1.00 0.00 88 TRP A CA 12
ATOM 17976 C C . TRP A 1 88 ? 13.802 -6.784 -2.940 1.00 0.00 88 TRP A C 12
ATOM 17977 O O . TRP A 1 88 ? 13.621 -6.092 -1.935 1.00 0.00 88 TRP A O 12
ATOM 17998 N N . GLN A 1 89 ? 15.012 -7.266 -3.252 1.00 0.00 89 GLN A N 12
ATOM 17999 C CA . GLN A 1 89 ? 16.264 -6.861 -2.640 1.00 0.00 89 GLN A CA 12
ATOM 18000 C C . GLN A 1 89 ? 16.473 -5.353 -2.552 1.00 0.00 89 GLN A C 12
ATOM 18001 O O . GLN A 1 89 ? 16.847 -4.886 -1.481 1.00 0.00 89 GLN A O 12
ATOM 18015 N N . THR A 1 90 ? 16.263 -4.586 -3.624 1.00 0.00 90 THR A N 12
ATOM 18016 C CA . THR A 1 90 ? 16.500 -3.138 -3.590 1.00 0.00 90 THR A CA 12
ATOM 18017 C C . THR A 1 90 ? 15.762 -2.508 -2.398 1.00 0.00 90 THR A C 12
ATOM 18018 O O . THR A 1 90 ? 16.335 -1.740 -1.620 1.00 0.00 90 THR A O 12
ATOM 18029 N N . TYR A 1 91 ? 14.509 -2.920 -2.187 1.00 0.00 91 TYR A N 12
ATOM 18030 C CA . TYR A 1 91 ? 13.636 -2.395 -1.155 1.00 0.00 91 TYR A CA 12
ATOM 18031 C C . TYR A 1 91 ? 13.900 -2.987 0.234 1.00 0.00 91 TYR A C 12
ATOM 18032 O O . TYR A 1 91 ? 13.167 -2.662 1.168 1.00 0.00 91 TYR A O 12
ATOM 18050 N N . ALA A 1 92 ? 14.949 -3.798 0.430 1.00 0.00 92 ALA A N 12
ATOM 18051 C CA . ALA A 1 92 ? 15.221 -4.503 1.677 1.00 0.00 92 ALA A CA 12
ATOM 18052 C C . ALA A 1 92 ? 15.330 -3.544 2.846 1.00 0.00 92 ALA A C 12
ATOM 18053 O O . ALA A 1 92 ? 14.858 -3.865 3.934 1.00 0.00 92 ALA A O 12
ATOM 18060 N N . ALA A 1 93 ? 15.910 -2.365 2.600 1.00 0.00 93 ALA A N 12
ATOM 18061 C CA . ALA A 1 93 ? 16.238 -1.374 3.610 1.00 0.00 93 ALA A CA 12
ATOM 18062 C C . ALA A 1 93 ? 15.021 -0.835 4.386 1.00 0.00 93 ALA A C 12
ATOM 18063 O O . ALA A 1 93 ? 15.199 -0.039 5.312 1.00 0.00 93 ALA A O 12
ATOM 18070 N N . TRP A 1 94 ? 13.803 -1.259 4.036 1.00 0.00 94 TRP A N 12
ATOM 18071 C CA . TRP A 1 94 ? 12.559 -0.850 4.669 1.00 0.00 94 TRP A CA 12
ATOM 18072 C C . TRP A 1 94 ? 11.616 -2.037 4.921 1.00 0.00 94 TRP A C 12
ATOM 18073 O O . TRP A 1 94 ? 10.437 -1.807 5.192 1.00 0.00 94 TRP A O 12
ATOM 18094 N N . ILE A 1 95 ? 12.079 -3.292 4.798 1.00 0.00 95 ILE A N 12
ATOM 18095 C CA . ILE A 1 95 ? 11.237 -4.476 5.004 1.00 0.00 95 ILE A CA 12
ATOM 18096 C C . ILE A 1 95 ? 11.460 -5.004 6.425 1.00 0.00 95 ILE A C 12
ATOM 18097 O O . ILE A 1 95 ? 12.608 -5.195 6.839 1.00 0.00 95 ILE A O 12
ATOM 18113 N N . GLN A 1 96 ? 10.378 -5.265 7.157 1.00 0.00 96 GLN A N 12
ATOM 18114 C CA . GLN A 1 96 ? 10.350 -5.792 8.520 1.00 0.00 96 GLN A CA 12
ATOM 18115 C C . GLN A 1 96 ? 9.234 -6.834 8.705 1.00 0.00 96 GLN A C 12
ATOM 18116 O O . GLN A 1 96 ? 8.373 -6.955 7.831 1.00 0.00 96 GLN A O 12
ATOM 18130 N N . PRO A 1 97 ? 9.249 -7.613 9.800 1.00 0.00 97 PRO A N 12
ATOM 18131 C CA . PRO A 1 97 ? 8.117 -8.446 10.172 1.00 0.00 97 PRO A CA 12
ATOM 18132 C C . PRO A 1 97 ? 6.855 -7.640 10.497 1.00 0.00 97 PRO A C 12
ATOM 18133 O O . PRO A 1 97 ? 6.910 -6.467 10.874 1.00 0.00 97 PRO A O 12
ATOM 18144 N N . MET A 1 98 ? 5.718 -8.310 10.309 1.00 0.00 98 MET A N 12
ATOM 18145 C CA . MET A 1 98 ? 4.378 -7.863 10.663 1.00 0.00 98 MET A CA 12
ATOM 18146 C C . MET A 1 98 ? 4.153 -8.059 12.170 1.00 0.00 98 MET A C 12
ATOM 18147 O O . MET A 1 98 ? 4.875 -8.840 12.800 1.00 0.00 98 MET A O 12
ATOM 18161 N N . GLU A 1 99 ? 3.145 -7.405 12.750 1.00 0.00 99 GLU A N 12
ATOM 18162 C CA . GLU A 1 99 ? 2.690 -7.658 14.112 1.00 0.00 99 GLU A CA 12
ATOM 18163 C C . GLU A 1 99 ? 1.420 -8.529 14.112 1.00 0.00 99 GLU A C 12
ATOM 18164 O O . GLU A 1 99 ? 1.118 -9.188 13.109 1.00 0.00 99 GLU A O 12
ATOM 18176 N N . GLN A 1 100 ? 0.754 -8.635 15.265 1.00 0.00 100 GLN A N 12
ATOM 18177 C CA . GLN A 1 100 ? -0.297 -9.616 15.531 1.00 0.00 100 GLN A CA 12
ATOM 18178 C C . GLN A 1 100 ? -1.664 -8.954 15.573 1.00 0.00 100 GLN A C 12
ATOM 18179 O O . GLN A 1 100 ? -2.629 -9.602 15.113 1.00 0.00 100 GLN A O 12
ATOM 18193 N N . GLY A 1 1 ? -14.108 14.617 -8.122 1.00 0.00 1 GLY A N 13
ATOM 18194 C CA . GLY A 1 1 ? -14.333 13.869 -6.877 1.00 0.00 1 GLY A CA 13
ATOM 18195 C C . GLY A 1 1 ? -14.621 12.408 -7.170 1.00 0.00 1 GLY A C 13
ATOM 18196 O O . GLY A 1 1 ? -15.692 12.117 -7.701 1.00 0.00 1 GLY A O 13
ATOM 18200 N N . SER A 1 2 ? -13.699 11.495 -6.844 1.00 0.00 2 SER A N 13
ATOM 18201 C CA . SER A 1 2 ? -13.830 10.050 -7.055 1.00 0.00 2 SER A CA 13
ATOM 18202 C C . SER A 1 2 ? -12.992 9.317 -5.987 1.00 0.00 2 SER A C 13
ATOM 18203 O O . SER A 1 2 ? -11.811 9.650 -5.837 1.00 0.00 2 SER A O 13
ATOM 18211 N N . HIS A 1 3 ? -13.575 8.418 -5.180 1.00 0.00 3 HIS A N 13
ATOM 18212 C CA . HIS A 1 3 ? -12.896 7.588 -4.167 1.00 0.00 3 HIS A CA 13
ATOM 18213 C C . HIS A 1 3 ? -13.901 6.570 -3.627 1.00 0.00 3 HIS A C 13
ATOM 18214 O O . HIS A 1 3 ? -15.096 6.880 -3.565 1.00 0.00 3 HIS A O 13
ATOM 18228 N N . GLU A 1 4 ? -13.456 5.407 -3.147 1.00 0.00 4 GLU A N 13
ATOM 18229 C CA . GLU A 1 4 ? -14.362 4.368 -2.641 1.00 0.00 4 GLU A CA 13
ATOM 18230 C C . GLU A 1 4 ? -14.669 4.570 -1.144 1.00 0.00 4 GLU A C 13
ATOM 18231 O O . GLU A 1 4 ? -14.744 3.632 -0.355 1.00 0.00 4 GLU A O 13
ATOM 18243 N N . GLY A 1 5 ? -14.871 5.834 -0.753 1.00 0.00 5 GLY A N 13
ATOM 18244 C CA . GLY A 1 5 ? -15.352 6.252 0.558 1.00 0.00 5 GLY A CA 13
ATOM 18245 C C . GLY A 1 5 ? -14.244 6.301 1.600 1.00 0.00 5 GLY A C 13
ATOM 18246 O O . GLY A 1 5 ? -14.181 7.249 2.385 1.00 0.00 5 GLY A O 13
ATOM 18250 N N . GLU A 1 6 ? -13.362 5.311 1.588 1.00 0.00 6 GLU A N 13
ATOM 18251 C CA . GLU A 1 6 ? -12.199 5.197 2.446 1.00 0.00 6 GLU A CA 13
ATOM 18252 C C . GLU A 1 6 ? -11.094 4.460 1.677 1.00 0.00 6 GLU A C 13
ATOM 18253 O O . GLU A 1 6 ? -11.385 3.801 0.674 1.00 0.00 6 GLU A O 13
ATOM 18265 N N . PRO A 1 7 ? -9.819 4.593 2.077 1.00 0.00 7 PRO A N 13
ATOM 18266 C CA . PRO A 1 7 ? -8.702 4.082 1.300 1.00 0.00 7 PRO A CA 13
ATOM 18267 C C . PRO A 1 7 ? -8.533 2.570 1.533 1.00 0.00 7 PRO A C 13
ATOM 18268 O O . PRO A 1 7 ? -7.926 2.163 2.531 1.00 0.00 7 PRO A O 13
ATOM 18279 N N . VAL A 1 8 ? -9.002 1.723 0.611 1.00 0.00 8 VAL A N 13
ATOM 18280 C CA . VAL A 1 8 ? -8.931 0.253 0.692 1.00 0.00 8 VAL A CA 13
ATOM 18281 C C . VAL A 1 8 ? -8.579 -0.309 -0.694 1.00 0.00 8 VAL A C 13
ATOM 18282 O O . VAL A 1 8 ? -8.602 0.438 -1.667 1.00 0.00 8 VAL A O 13
ATOM 18295 N N . VAL A 1 9 ? -8.182 -1.584 -0.798 1.00 0.00 9 VAL A N 13
ATOM 18296 C CA . VAL A 1 9 ? -7.669 -2.190 -2.025 1.00 0.00 9 VAL A CA 13
ATOM 18297 C C . VAL A 1 9 ? -8.657 -3.192 -2.619 1.00 0.00 9 VAL A C 13
ATOM 18298 O O . VAL A 1 9 ? -9.067 -4.136 -1.946 1.00 0.00 9 VAL A O 13
ATOM 18311 N N . GLY A 1 10 ? -8.991 -3.027 -3.898 1.00 0.00 10 GLY A N 13
ATOM 18312 C CA . GLY A 1 10 ? -9.730 -3.990 -4.698 1.00 0.00 10 GLY A CA 13
ATOM 18313 C C . GLY A 1 10 ? -9.471 -3.745 -6.181 1.00 0.00 10 GLY A C 13
ATOM 18314 O O . GLY A 1 10 ? -10.300 -3.151 -6.864 1.00 0.00 10 GLY A O 13
ATOM 18318 N N . MET A 1 11 ? -8.289 -4.150 -6.677 1.00 0.00 11 MET A N 13
ATOM 18319 C CA . MET A 1 11 ? -7.754 -3.990 -8.048 1.00 0.00 11 MET A CA 13
ATOM 18320 C C . MET A 1 11 ? -7.527 -2.539 -8.520 1.00 0.00 11 MET A C 13
ATOM 18321 O O . MET A 1 11 ? -6.500 -2.264 -9.137 1.00 0.00 11 MET A O 13
ATOM 18335 N N . ASP A 1 12 ? -8.343 -1.604 -8.049 1.00 0.00 12 ASP A N 13
ATOM 18336 C CA . ASP A 1 12 ? -8.410 -0.137 -8.054 1.00 0.00 12 ASP A CA 13
ATOM 18337 C C . ASP A 1 12 ? -7.122 0.661 -7.755 1.00 0.00 12 ASP A C 13
ATOM 18338 O O . ASP A 1 12 ? -7.139 1.638 -7.000 1.00 0.00 12 ASP A O 13
ATOM 18347 N N . LYS A 1 13 ? -5.967 0.284 -8.314 1.00 0.00 13 LYS A N 13
ATOM 18348 C CA . LYS A 1 13 ? -4.694 0.958 -8.045 1.00 0.00 13 LYS A CA 13
ATOM 18349 C C . LYS A 1 13 ? -4.638 2.326 -8.738 1.00 0.00 13 LYS A C 13
ATOM 18350 O O . LYS A 1 13 ? -3.881 2.487 -9.690 1.00 0.00 13 LYS A O 13
ATOM 18369 N N . SER A 1 14 ? -5.399 3.300 -8.233 1.00 0.00 14 SER A N 13
ATOM 18370 C CA . SER A 1 14 ? -5.405 4.705 -8.627 1.00 0.00 14 SER A CA 13
ATOM 18371 C C . SER A 1 14 ? -6.119 5.598 -7.594 1.00 0.00 14 SER A C 13
ATOM 18372 O O . SER A 1 14 ? -6.280 6.792 -7.850 1.00 0.00 14 SER A O 13
ATOM 18380 N N . LEU A 1 15 ? -6.575 5.084 -6.444 1.00 0.00 15 LEU A N 13
ATOM 18381 C CA . LEU A 1 15 ? -7.367 5.868 -5.481 1.00 0.00 15 LEU A CA 13
ATOM 18382 C C . LEU A 1 15 ? -6.587 6.221 -4.205 1.00 0.00 15 LEU A C 13
ATOM 18383 O O . LEU A 1 15 ? -7.033 7.065 -3.429 1.00 0.00 15 LEU A O 13
ATOM 18399 N N . PHE A 1 16 ? -5.442 5.575 -3.971 1.00 0.00 16 PHE A N 13
ATOM 18400 C CA . PHE A 1 16 ? -4.807 5.498 -2.654 1.00 0.00 16 PHE A CA 13
ATOM 18401 C C . PHE A 1 16 ? -4.253 6.847 -2.214 1.00 0.00 16 PHE A C 13
ATOM 18402 O O . PHE A 1 16 ? -4.356 7.187 -1.034 1.00 0.00 16 PHE A O 13
ATOM 18419 N N . ALA A 1 17 ? -3.748 7.639 -3.166 1.00 0.00 17 ALA A N 13
ATOM 18420 C CA . ALA A 1 17 ? -3.390 9.046 -3.035 1.00 0.00 17 ALA A CA 13
ATOM 18421 C C . ALA A 1 17 ? -4.606 9.948 -2.745 1.00 0.00 17 ALA A C 13
ATOM 18422 O O . ALA A 1 17 ? -4.680 11.079 -3.229 1.00 0.00 17 ALA A O 13
ATOM 18429 N N . GLY A 1 18 ? -5.606 9.459 -2.013 1.00 0.00 18 GLY A N 13
ATOM 18430 C CA . GLY A 1 18 ? -6.838 10.160 -1.707 1.00 0.00 18 GLY A CA 13
ATOM 18431 C C . GLY A 1 18 ? -6.914 10.589 -0.246 1.00 0.00 18 GLY A C 13
ATOM 18432 O O . GLY A 1 18 ? -7.343 11.713 0.013 1.00 0.00 18 GLY A O 13
ATOM 18436 N N . ASN A 1 19 ? -6.483 9.743 0.702 1.00 0.00 19 ASN A N 13
ATOM 18437 C CA . ASN A 1 19 ? -6.450 10.121 2.120 1.00 0.00 19 ASN A CA 13
ATOM 18438 C C . ASN A 1 19 ? -5.021 10.464 2.536 1.00 0.00 19 ASN A C 13
ATOM 18439 O O . ASN A 1 19 ? -4.061 9.975 1.944 1.00 0.00 19 ASN A O 13
ATOM 18450 N N . THR A 1 20 ? -4.879 11.247 3.601 1.00 0.00 20 THR A N 13
ATOM 18451 C CA . THR A 1 20 ? -3.609 11.733 4.134 1.00 0.00 20 THR A CA 13
ATOM 18452 C C . THR A 1 20 ? -3.447 11.325 5.604 1.00 0.00 20 THR A C 13
ATOM 18453 O O . THR A 1 20 ? -2.753 11.986 6.372 1.00 0.00 20 THR A O 13
ATOM 18464 N N . VAL A 1 21 ? -4.159 10.274 6.014 1.00 0.00 21 VAL A N 13
ATOM 18465 C CA . VAL A 1 21 ? -4.324 9.832 7.396 1.00 0.00 21 VAL A CA 13
ATOM 18466 C C . VAL A 1 21 ? -4.371 8.294 7.422 1.00 0.00 21 VAL A C 13
ATOM 18467 O O . VAL A 1 21 ? -4.853 7.673 8.372 1.00 0.00 21 VAL A O 13
ATOM 18480 N N . ILE A 1 22 ? -3.925 7.650 6.340 1.00 0.00 22 ILE A N 13
ATOM 18481 C CA . ILE A 1 22 ? -3.779 6.218 6.254 1.00 0.00 22 ILE A CA 13
ATOM 18482 C C . ILE A 1 22 ? -2.386 5.917 6.787 1.00 0.00 22 ILE A C 13
ATOM 18483 O O . ILE A 1 22 ? -1.393 6.219 6.124 1.00 0.00 22 ILE A O 13
ATOM 18499 N N . ARG A 1 23 ? -2.346 5.405 8.018 1.00 0.00 23 ARG A N 13
ATOM 18500 C CA . ARG A 1 23 ? -1.147 5.066 8.768 1.00 0.00 23 ARG A CA 13
ATOM 18501 C C . ARG A 1 23 ? -0.954 3.549 8.870 1.00 0.00 23 ARG A C 13
ATOM 18502 O O . ARG A 1 23 ? 0.060 3.116 9.422 1.00 0.00 23 ARG A O 13
ATOM 18523 N N . GLU A 1 24 ? -1.736 2.749 8.137 1.00 0.00 24 GLU A N 13
ATOM 18524 C CA . GLU A 1 24 ? -1.397 1.378 7.744 1.00 0.00 24 GLU A CA 13
ATOM 18525 C C . GLU A 1 24 ? -2.164 1.069 6.460 1.00 0.00 24 GLU A C 13
ATOM 18526 O O . GLU A 1 24 ? -3.299 1.528 6.306 1.00 0.00 24 GLU A O 13
ATOM 18538 N N . ILE A 1 25 ? -1.616 0.235 5.567 1.00 0.00 25 ILE A N 13
ATOM 18539 C CA . ILE A 1 25 ? -2.367 -0.336 4.446 1.00 0.00 25 ILE A CA 13
ATOM 18540 C C . ILE A 1 25 ? -2.123 -1.831 4.435 1.00 0.00 25 ILE A C 13
ATOM 18541 O O . ILE A 1 25 ? -0.984 -2.245 4.248 1.00 0.00 25 ILE A O 13
ATOM 18557 N N . THR A 1 26 ? -3.162 -2.638 4.602 1.00 0.00 26 THR A N 13
ATOM 18558 C CA . THR A 1 26 ? -3.048 -4.057 4.309 1.00 0.00 26 THR A CA 13
ATOM 18559 C C . THR A 1 26 ? -3.241 -4.224 2.795 1.00 0.00 26 THR A C 13
ATOM 18560 O O . THR A 1 26 ? -4.252 -3.777 2.240 1.00 0.00 26 THR A O 13
ATOM 18571 N N . VAL A 1 27 ? -2.288 -4.856 2.111 1.00 0.00 27 VAL A N 13
ATOM 18572 C CA . VAL A 1 27 ? -2.391 -5.242 0.712 1.00 0.00 27 VAL A CA 13
ATOM 18573 C C . VAL A 1 27 ? -2.264 -6.757 0.652 1.00 0.00 27 VAL A C 13
ATOM 18574 O O . VAL A 1 27 ? -1.842 -7.414 1.605 1.00 0.00 27 VAL A O 13
ATOM 18587 N N . GLN A 1 28 ? -2.654 -7.298 -0.492 1.00 0.00 28 GLN A N 13
ATOM 18588 C CA . GLN A 1 28 ? -2.870 -8.706 -0.707 1.00 0.00 28 GLN A CA 13
ATOM 18589 C C . GLN A 1 28 ? -2.137 -9.088 -1.988 1.00 0.00 28 GLN A C 13
ATOM 18590 O O . GLN A 1 28 ? -1.830 -8.207 -2.799 1.00 0.00 28 GLN A O 13
ATOM 18604 N N . PRO A 1 29 ? -1.790 -10.362 -2.197 1.00 0.00 29 PRO A N 13
ATOM 18605 C CA . PRO A 1 29 ? -1.045 -10.741 -3.378 1.00 0.00 29 PRO A CA 13
ATOM 18606 C C . PRO A 1 29 ? -1.952 -10.627 -4.608 1.00 0.00 29 PRO A C 13
ATOM 18607 O O . PRO A 1 29 ? -3.184 -10.683 -4.517 1.00 0.00 29 PRO A O 13
ATOM 18618 N N . ASN A 1 30 ? -1.320 -10.476 -5.769 1.00 0.00 30 ASN A N 13
ATOM 18619 C CA . ASN A 1 30 ? -1.946 -10.426 -7.097 1.00 0.00 30 ASN A CA 13
ATOM 18620 C C . ASN A 1 30 ? -3.181 -9.501 -7.199 1.00 0.00 30 ASN A C 13
ATOM 18621 O O . ASN A 1 30 ? -4.152 -9.859 -7.873 1.00 0.00 30 ASN A O 13
ATOM 18632 N N . ILE A 1 31 ? -3.201 -8.336 -6.533 1.00 0.00 31 ILE A N 13
ATOM 18633 C CA . ILE A 1 31 ? -4.371 -7.441 -6.464 1.00 0.00 31 ILE A CA 13
ATOM 18634 C C . ILE A 1 31 ? -4.118 -6.060 -7.106 1.00 0.00 31 ILE A C 13
ATOM 18635 O O . ILE A 1 31 ? -4.851 -5.096 -6.854 1.00 0.00 31 ILE A O 13
ATOM 18651 N N . GLY A 1 32 ? -3.090 -5.954 -7.953 1.00 0.00 32 GLY A N 13
ATOM 18652 C CA . GLY A 1 32 ? -2.827 -4.820 -8.830 1.00 0.00 32 GLY A CA 13
ATOM 18653 C C . GLY A 1 32 ? -1.343 -4.461 -8.808 1.00 0.00 32 GLY A C 13
ATOM 18654 O O . GLY A 1 32 ? -0.678 -4.632 -7.778 1.00 0.00 32 GLY A O 13
ATOM 18658 N N . LEU A 1 33 ? -0.821 -3.934 -9.918 1.00 0.00 33 LEU A N 13
ATOM 18659 C CA . LEU A 1 33 ? 0.526 -3.367 -9.984 1.00 0.00 33 LEU A CA 13
ATOM 18660 C C . LEU A 1 33 ? 0.553 -2.120 -9.087 1.00 0.00 33 LEU A C 13
ATOM 18661 O O . LEU A 1 33 ? -0.316 -1.253 -9.182 1.00 0.00 33 LEU A O 13
ATOM 18677 N N . LEU A 1 34 ? 1.552 -2.039 -8.215 1.00 0.00 34 LEU A N 13
ATOM 18678 C CA . LEU A 1 34 ? 1.829 -0.877 -7.375 1.00 0.00 34 LEU A CA 13
ATOM 18679 C C . LEU A 1 34 ? 2.561 0.166 -8.237 1.00 0.00 34 LEU A C 13
ATOM 18680 O O . LEU A 1 34 ? 3.795 0.198 -8.229 1.00 0.00 34 LEU A O 13
ATOM 18696 N N . TYR A 1 35 ? 1.827 0.898 -9.083 1.00 0.00 35 TYR A N 13
ATOM 18697 C CA . TYR A 1 35 ? 2.447 1.635 -10.187 1.00 0.00 35 TYR A CA 13
ATOM 18698 C C . TYR A 1 35 ? 3.157 2.890 -9.690 1.00 0.00 35 TYR A C 13
ATOM 18699 O O . TYR A 1 35 ? 3.012 3.306 -8.540 1.00 0.00 35 TYR A O 13
ATOM 18717 N N . ASP A 1 36 ? 3.940 3.492 -10.572 1.00 0.00 36 ASP A N 13
ATOM 18718 C CA . ASP A 1 36 ? 4.698 4.692 -10.281 1.00 0.00 36 ASP A CA 13
ATOM 18719 C C . ASP A 1 36 ? 3.796 5.924 -10.230 1.00 0.00 36 ASP A C 13
ATOM 18720 O O . ASP A 1 36 ? 3.417 6.479 -11.262 1.00 0.00 36 ASP A O 13
ATOM 18729 N N . GLY A 1 37 ? 3.414 6.318 -9.017 1.00 0.00 37 GLY A N 13
ATOM 18730 C CA . GLY A 1 37 ? 2.602 7.500 -8.715 1.00 0.00 37 GLY A CA 13
ATOM 18731 C C . GLY A 1 37 ? 1.301 7.183 -7.966 1.00 0.00 37 GLY A C 13
ATOM 18732 O O . GLY A 1 37 ? 0.544 8.098 -7.629 1.00 0.00 37 GLY A O 13
ATOM 18736 N N . MET A 1 38 ? 1.021 5.904 -7.700 1.00 0.00 38 MET A N 13
ATOM 18737 C CA . MET A 1 38 ? -0.188 5.389 -7.063 1.00 0.00 38 MET A CA 13
ATOM 18738 C C . MET A 1 38 ? -0.426 5.957 -5.652 1.00 0.00 38 MET A C 13
ATOM 18739 O O . MET A 1 38 ? -1.572 6.229 -5.283 1.00 0.00 38 MET A O 13
ATOM 18753 N N . PHE A 1 39 ? 0.642 6.154 -4.868 1.00 0.00 39 PHE A N 13
ATOM 18754 C CA . PHE A 1 39 ? 0.596 6.673 -3.497 1.00 0.00 39 PHE A CA 13
ATOM 18755 C C . PHE A 1 39 ? 1.028 8.140 -3.411 1.00 0.00 39 PHE A C 13
ATOM 18756 O O . PHE A 1 39 ? 1.293 8.637 -2.315 1.00 0.00 39 PHE A O 13
ATOM 18773 N N . SER A 1 40 ? 1.151 8.832 -4.544 1.00 0.00 40 SER A N 13
ATOM 18774 C CA . SER A 1 40 ? 1.725 10.165 -4.613 1.00 0.00 40 SER A CA 13
ATOM 18775 C C . SER A 1 40 ? 0.744 11.122 -3.943 1.00 0.00 40 SER A C 13
ATOM 18776 O O . SER A 1 40 ? -0.194 11.576 -4.593 1.00 0.00 40 SER A O 13
ATOM 18784 N N . GLY A 1 41 ? 0.945 11.397 -2.653 1.00 0.00 41 GLY A N 13
ATOM 18785 C CA . GLY A 1 41 ? 0.058 12.209 -1.834 1.00 0.00 41 GLY A CA 13
ATOM 18786 C C . GLY A 1 41 ? -0.329 11.544 -0.510 1.00 0.00 41 GLY A C 13
ATOM 18787 O O . GLY A 1 41 ? -0.954 12.211 0.314 1.00 0.00 41 GLY A O 13
ATOM 18791 N N . CYS A 1 42 ? 0.028 10.278 -0.251 1.00 0.00 42 CYS A N 13
ATOM 18792 C CA . CYS A 1 42 ? -0.197 9.608 1.037 1.00 0.00 42 CYS A CA 13
ATOM 18793 C C . CYS A 1 42 ? 0.805 10.130 2.083 1.00 0.00 42 CYS A C 13
ATOM 18794 O O . CYS A 1 42 ? 1.728 9.428 2.503 1.00 0.00 42 CYS A O 13
ATOM 18802 N N . THR A 1 43 ? 0.632 11.375 2.511 1.00 0.00 43 THR A N 13
ATOM 18803 C CA . THR A 1 43 ? 1.596 12.122 3.300 1.00 0.00 43 THR A CA 13
ATOM 18804 C C . THR A 1 43 ? 1.801 11.584 4.723 1.00 0.00 43 THR A C 13
ATOM 18805 O O . THR A 1 43 ? 2.785 11.977 5.342 1.00 0.00 43 THR A O 13
ATOM 18816 N N . ALA A 1 44 ? 0.964 10.657 5.214 1.00 0.00 44 ALA A N 13
ATOM 18817 C CA . ALA A 1 44 ? 1.045 10.086 6.557 1.00 0.00 44 ALA A CA 13
ATOM 18818 C C . ALA A 1 44 ? 1.404 8.592 6.519 1.00 0.00 44 ALA A C 13
ATOM 18819 O O . ALA A 1 44 ? 1.055 7.853 7.432 1.00 0.00 44 ALA A O 13
ATOM 18826 N N . LEU A 1 45 ? 1.953 8.085 5.407 1.00 0.00 45 LEU A N 13
ATOM 18827 C CA . LEU A 1 45 ? 2.189 6.650 5.257 1.00 0.00 45 LEU A CA 13
ATOM 18828 C C . LEU A 1 45 ? 3.469 6.288 6.011 1.00 0.00 45 LEU A C 13
ATOM 18829 O O . LEU A 1 45 ? 4.538 6.804 5.695 1.00 0.00 45 LEU A O 13
ATOM 18845 N N . GLU A 1 46 ? 3.356 5.407 7.002 1.00 0.00 46 GLU A N 13
ATOM 18846 C CA . GLU A 1 46 ? 4.450 4.936 7.847 1.00 0.00 46 GLU A CA 13
ATOM 18847 C C . GLU A 1 46 ? 4.576 3.407 7.844 1.00 0.00 46 GLU A C 13
ATOM 18848 O O . GLU A 1 46 ? 5.609 2.887 8.243 1.00 0.00 46 GLU A O 13
ATOM 18860 N N . LYS A 1 47 ? 3.545 2.674 7.419 1.00 0.00 47 LYS A N 13
ATOM 18861 C CA . LYS A 1 47 ? 3.415 1.216 7.470 1.00 0.00 47 LYS A CA 13
ATOM 18862 C C . LYS A 1 47 ? 2.514 0.712 6.349 1.00 0.00 47 LYS A C 13
ATOM 18863 O O . LYS A 1 47 ? 1.503 1.332 6.017 1.00 0.00 47 LYS A O 13
ATOM 18882 N N . LEU A 1 48 ? 2.775 -0.498 5.897 1.00 0.00 48 LEU A N 13
ATOM 18883 C CA . LEU A 1 48 ? 2.077 -1.246 4.876 1.00 0.00 48 LEU A CA 13
ATOM 18884 C C . LEU A 1 48 ? 2.280 -2.706 5.268 1.00 0.00 48 LEU A C 13
ATOM 18885 O O . LEU A 1 48 ? 3.325 -3.044 5.815 1.00 0.00 48 LEU A O 13
ATOM 18901 N N . ILE A 1 49 ? 1.302 -3.570 5.031 1.00 0.00 49 ILE A N 13
ATOM 18902 C CA . ILE A 1 49 ? 1.297 -4.957 5.480 1.00 0.00 49 ILE A CA 13
ATOM 18903 C C . ILE A 1 49 ? 0.929 -5.788 4.264 1.00 0.00 49 ILE A C 13
ATOM 18904 O O . ILE A 1 49 ? 0.089 -5.364 3.467 1.00 0.00 49 ILE A O 13
ATOM 18920 N N . LEU A 1 50 ? 1.555 -6.954 4.103 1.00 0.00 50 LEU A N 13
ATOM 18921 C CA . LEU A 1 50 ? 1.397 -7.756 2.884 1.00 0.00 50 LEU A CA 13
ATOM 18922 C C . LEU A 1 50 ? 0.984 -9.183 3.240 1.00 0.00 50 LEU A C 13
ATOM 18923 O O . LEU A 1 50 ? 1.782 -9.905 3.839 1.00 0.00 50 LEU A O 13
ATOM 18939 N N . THR A 1 51 ? -0.221 -9.613 2.852 1.00 0.00 51 THR A N 13
ATOM 18940 C CA . THR A 1 51 ? -0.773 -10.929 3.200 1.00 0.00 51 THR A CA 13
ATOM 18941 C C . THR A 1 51 ? -0.280 -12.072 2.288 1.00 0.00 51 THR A C 13
ATOM 18942 O O . THR A 1 51 ? -0.863 -13.156 2.286 1.00 0.00 51 THR A O 13
ATOM 18953 N N . GLY A 1 52 ? 0.751 -11.854 1.461 1.00 0.00 52 GLY A N 13
ATOM 18954 C CA . GLY A 1 52 ? 1.299 -12.906 0.602 1.00 0.00 52 GLY A CA 13
ATOM 18955 C C . GLY A 1 52 ? 2.503 -13.557 1.281 1.00 0.00 52 GLY A C 13
ATOM 18956 O O . GLY A 1 52 ? 2.946 -13.105 2.339 1.00 0.00 52 GLY A O 13
ATOM 18960 N N . GLU A 1 53 ? 3.057 -14.600 0.666 1.00 0.00 53 GLU A N 13
ATOM 18961 C CA . GLU A 1 53 ? 4.102 -15.434 1.261 1.00 0.00 53 GLU A CA 13
ATOM 18962 C C . GLU A 1 53 ? 5.259 -15.665 0.265 1.00 0.00 53 GLU A C 13
ATOM 18963 O O . GLU A 1 53 ? 6.027 -16.618 0.413 1.00 0.00 53 GLU A O 13
ATOM 18975 N N . ASP A 1 54 ? 5.385 -14.820 -0.769 1.00 0.00 54 ASP A N 13
ATOM 18976 C CA . ASP A 1 54 ? 6.498 -14.819 -1.725 1.00 0.00 54 ASP A CA 13
ATOM 18977 C C . ASP A 1 54 ? 6.548 -13.464 -2.440 1.00 0.00 54 ASP A C 13
ATOM 18978 O O . ASP A 1 54 ? 5.489 -12.890 -2.708 1.00 0.00 54 ASP A O 13
ATOM 18987 N N . PRO A 1 55 ? 7.735 -12.932 -2.776 1.00 0.00 55 PRO A N 13
ATOM 18988 C CA . PRO A 1 55 ? 7.865 -11.675 -3.512 1.00 0.00 55 PRO A CA 13
ATOM 18989 C C . PRO A 1 55 ? 7.347 -11.756 -4.953 1.00 0.00 55 PRO A C 13
ATOM 18990 O O . PRO A 1 55 ? 6.919 -10.742 -5.518 1.00 0.00 55 PRO A O 13
ATOM 19001 N N . SER A 1 56 ? 7.331 -12.952 -5.541 1.00 0.00 56 SER A N 13
ATOM 19002 C CA . SER A 1 56 ? 6.675 -13.209 -6.822 1.00 0.00 56 SER A CA 13
ATOM 19003 C C . SER A 1 56 ? 5.152 -13.032 -6.738 1.00 0.00 56 SER A C 13
ATOM 19004 O O . SER A 1 56 ? 4.493 -13.000 -7.778 1.00 0.00 56 SER A O 13
ATOM 19012 N N . ALA A 1 57 ? 4.563 -12.913 -5.543 1.00 0.00 57 ALA A N 13
ATOM 19013 C CA . ALA A 1 57 ? 3.132 -12.691 -5.383 1.00 0.00 57 ALA A CA 13
ATOM 19014 C C . ALA A 1 57 ? 2.726 -11.225 -5.607 1.00 0.00 57 ALA A C 13
ATOM 19015 O O . ALA A 1 57 ? 1.540 -10.900 -5.498 1.00 0.00 57 ALA A O 13
ATOM 19022 N N . TYR A 1 58 ? 3.678 -10.332 -5.892 1.00 0.00 58 TYR A N 13
ATOM 19023 C CA . TYR A 1 58 ? 3.464 -8.899 -6.033 1.00 0.00 58 TYR A CA 13
ATOM 19024 C C . TYR A 1 58 ? 4.245 -8.358 -7.226 1.00 0.00 58 TYR A C 13
ATOM 19025 O O . TYR A 1 58 ? 5.056 -9.052 -7.843 1.00 0.00 58 TYR A O 13
ATOM 19043 N N . SER A 1 59 ? 3.976 -7.101 -7.575 1.00 0.00 59 SER A N 13
ATOM 19044 C CA . SER A 1 59 ? 4.650 -6.369 -8.635 1.00 0.00 59 SER A CA 13
ATOM 19045 C C . SER A 1 59 ? 4.517 -4.857 -8.383 1.00 0.00 59 SER A C 13
ATOM 19046 O O . SER A 1 59 ? 3.484 -4.412 -7.863 1.00 0.00 59 SER A O 13
ATOM 19054 N N . ALA A 1 60 ? 5.504 -4.063 -8.800 1.00 0.00 60 ALA A N 13
ATOM 19055 C CA . ALA A 1 60 ? 5.618 -2.615 -8.608 1.00 0.00 60 ALA A CA 13
ATOM 19056 C C . ALA A 1 60 ? 6.146 -1.960 -9.874 1.00 0.00 60 ALA A C 13
ATOM 19057 O O . ALA A 1 60 ? 6.757 -2.629 -10.708 1.00 0.00 60 ALA A O 13
ATOM 19064 N N . GLY A 1 61 ? 5.881 -0.663 -10.004 1.00 0.00 61 GLY A N 13
ATOM 19065 C CA . GLY A 1 61 ? 6.352 0.168 -11.088 1.00 0.00 61 GLY A CA 13
ATOM 19066 C C . GLY A 1 61 ? 7.733 0.689 -10.731 1.00 0.00 61 GLY A C 13
ATOM 19067 O O . GLY A 1 61 ? 8.382 0.217 -9.793 1.00 0.00 61 GLY A O 13
ATOM 19071 N N . ASP A 1 62 ? 8.171 1.686 -11.492 1.00 0.00 62 ASP A N 13
ATOM 19072 C CA . ASP A 1 62 ? 9.487 2.284 -11.313 1.00 0.00 62 ASP A CA 13
ATOM 19073 C C . ASP A 1 62 ? 9.593 3.003 -9.963 1.00 0.00 62 ASP A C 13
ATOM 19074 O O . ASP A 1 62 ? 10.686 3.116 -9.405 1.00 0.00 62 ASP A O 13
ATOM 19083 N N . GLY A 1 63 ? 8.453 3.424 -9.407 1.00 0.00 63 GLY A N 13
ATOM 19084 C CA . GLY A 1 63 ? 8.334 4.145 -8.158 1.00 0.00 63 GLY A CA 13
ATOM 19085 C C . GLY A 1 63 ? 7.216 3.553 -7.305 1.00 0.00 63 GLY A C 13
ATOM 19086 O O . GLY A 1 63 ? 6.155 4.172 -7.168 1.00 0.00 63 GLY A O 13
ATOM 19090 N N . LEU A 1 64 ? 7.460 2.373 -6.716 1.00 0.00 64 LEU A N 13
ATOM 19091 C CA . LEU A 1 64 ? 6.553 1.671 -5.794 1.00 0.00 64 LEU A CA 13
ATOM 19092 C C . LEU A 1 64 ? 5.954 2.644 -4.774 1.00 0.00 64 LEU A C 13
ATOM 19093 O O . LEU A 1 64 ? 4.805 2.479 -4.397 1.00 0.00 64 LEU A O 13
ATOM 19109 N N . ARG A 1 65 ? 6.743 3.585 -4.243 1.00 0.00 65 ARG A N 13
ATOM 19110 C CA . ARG A 1 65 ? 6.335 4.475 -3.159 1.00 0.00 65 ARG A CA 13
ATOM 19111 C C . ARG A 1 65 ? 6.535 5.947 -3.538 1.00 0.00 65 ARG A C 13
ATOM 19112 O O . ARG A 1 65 ? 6.701 6.773 -2.642 1.00 0.00 65 ARG A O 13
ATOM 19133 N N . ASP A 1 66 ? 6.553 6.290 -4.830 1.00 0.00 66 ASP A N 13
ATOM 19134 C CA . ASP A 1 66 ? 6.743 7.673 -5.291 1.00 0.00 66 ASP A CA 13
ATOM 19135 C C . ASP A 1 66 ? 5.767 8.622 -4.591 1.00 0.00 66 ASP A C 13
ATOM 19136 O O . ASP A 1 66 ? 4.551 8.407 -4.637 1.00 0.00 66 ASP A O 13
ATOM 19145 N N . GLY A 1 67 ? 6.286 9.637 -3.898 1.00 0.00 67 GLY A N 13
ATOM 19146 C CA . GLY A 1 67 ? 5.458 10.625 -3.227 1.00 0.00 67 GLY A CA 13
ATOM 19147 C C . GLY A 1 67 ? 4.809 10.126 -1.929 1.00 0.00 67 GLY A C 13
ATOM 19148 O O . GLY A 1 67 ? 3.915 10.804 -1.410 1.00 0.00 67 GLY A O 13
ATOM 19152 N N . ALA A 1 68 ? 5.252 8.985 -1.392 1.00 0.00 68 ALA A N 13
ATOM 19153 C CA . ALA A 1 68 ? 5.034 8.525 -0.026 1.00 0.00 68 ALA A CA 13
ATOM 19154 C C . ALA A 1 68 ? 6.377 8.029 0.533 1.00 0.00 68 ALA A C 13
ATOM 19155 O O . ALA A 1 68 ? 7.374 8.020 -0.193 1.00 0.00 68 ALA A O 13
ATOM 19162 N N . ASP A 1 69 ? 6.447 7.630 1.804 1.00 0.00 69 ASP A N 13
ATOM 19163 C CA . ASP A 1 69 ? 7.690 7.162 2.424 1.00 0.00 69 ASP A CA 13
ATOM 19164 C C . ASP A 1 69 ? 7.376 6.222 3.592 1.00 0.00 69 ASP A C 13
ATOM 19165 O O . ASP A 1 69 ? 7.431 6.619 4.756 1.00 0.00 69 ASP A O 13
ATOM 19174 N N . PHE A 1 70 ? 6.994 4.976 3.286 1.00 0.00 70 PHE A N 13
ATOM 19175 C CA . PHE A 1 70 ? 6.369 4.045 4.232 1.00 0.00 70 PHE A CA 13
ATOM 19176 C C . PHE A 1 70 ? 7.200 2.770 4.416 1.00 0.00 70 PHE A C 13
ATOM 19177 O O . PHE A 1 70 ? 8.131 2.494 3.654 1.00 0.00 70 PHE A O 13
ATOM 19194 N N . LEU A 1 71 ? 6.805 1.955 5.391 1.00 0.00 71 LEU A N 13
ATOM 19195 C CA . LEU A 1 71 ? 7.463 0.707 5.800 1.00 0.00 71 LEU A CA 13
ATOM 19196 C C . LEU A 1 71 ? 6.570 -0.493 5.481 1.00 0.00 71 LEU A C 13
ATOM 19197 O O . LEU A 1 71 ? 5.382 -0.316 5.261 1.00 0.00 71 LEU A O 13
ATOM 19213 N N . ILE A 1 72 ? 7.135 -1.693 5.416 1.00 0.00 72 ILE A N 13
ATOM 19214 C CA . ILE A 1 72 ? 6.570 -2.908 4.802 1.00 0.00 72 ILE A CA 13
ATOM 19215 C C . ILE A 1 72 ? 6.691 -4.101 5.780 1.00 0.00 72 ILE A C 13
ATOM 19216 O O . ILE A 1 72 ? 7.783 -4.637 5.965 1.00 0.00 72 ILE A O 13
ATOM 19232 N N . CYS A 1 73 ? 5.595 -4.523 6.420 1.00 0.00 73 CYS A N 13
ATOM 19233 C CA . CYS A 1 73 ? 5.521 -5.608 7.405 1.00 0.00 73 CYS A CA 13
ATOM 19234 C C . CYS A 1 73 ? 5.115 -6.958 6.794 1.00 0.00 73 CYS A C 13
ATOM 19235 O O . CYS A 1 73 ? 3.954 -7.127 6.407 1.00 0.00 73 CYS A O 13
ATOM 19243 N N . VAL A 1 74 ? 6.049 -7.900 6.629 1.00 0.00 74 VAL A N 13
ATOM 19244 C CA . VAL A 1 74 ? 5.826 -9.197 5.958 1.00 0.00 74 VAL A CA 13
ATOM 19245 C C . VAL A 1 74 ? 5.952 -10.328 6.988 1.00 0.00 74 VAL A C 13
ATOM 19246 O O . VAL A 1 74 ? 6.602 -10.117 8.010 1.00 0.00 74 VAL A O 13
ATOM 19259 N N . PRO A 1 75 ? 5.359 -11.520 6.801 1.00 0.00 75 PRO A N 13
ATOM 19260 C CA . PRO A 1 75 ? 5.506 -12.575 7.795 1.00 0.00 75 PRO A CA 13
ATOM 19261 C C . PRO A 1 75 ? 6.969 -13.031 7.832 1.00 0.00 75 PRO A C 13
ATOM 19262 O O . PRO A 1 75 ? 7.671 -12.983 6.821 1.00 0.00 75 PRO A O 13
ATOM 19273 N N . GLU A 1 76 ? 7.424 -13.520 8.984 1.00 0.00 76 GLU A N 13
ATOM 19274 C CA . GLU A 1 76 ? 8.782 -14.031 9.171 1.00 0.00 76 GLU A CA 13
ATOM 19275 C C . GLU A 1 76 ? 9.112 -15.171 8.199 1.00 0.00 76 GLU A C 13
ATOM 19276 O O . GLU A 1 76 ? 10.254 -15.309 7.755 1.00 0.00 76 GLU A O 13
ATOM 19288 N N . GLU A 1 77 ? 8.099 -15.956 7.822 1.00 0.00 77 GLU A N 13
ATOM 19289 C CA . GLU A 1 77 ? 8.169 -16.984 6.799 1.00 0.00 77 GLU A CA 13
ATOM 19290 C C . GLU A 1 77 ? 8.569 -16.414 5.437 1.00 0.00 77 GLU A C 13
ATOM 19291 O O . GLU A 1 77 ? 9.270 -17.080 4.677 1.00 0.00 77 GLU A O 13
ATOM 19303 N N . ALA A 1 78 ? 8.173 -15.184 5.119 1.00 0.00 78 ALA A N 13
ATOM 19304 C CA . ALA A 1 78 ? 8.465 -14.564 3.838 1.00 0.00 78 ALA A CA 13
ATOM 19305 C C . ALA A 1 78 ? 9.709 -13.672 3.903 1.00 0.00 78 ALA A C 13
ATOM 19306 O O . ALA A 1 78 ? 10.135 -13.167 2.868 1.00 0.00 78 ALA A O 13
ATOM 19313 N N . LEU A 1 79 ? 10.292 -13.449 5.083 1.00 0.00 79 LEU A N 13
ATOM 19314 C CA . LEU A 1 79 ? 11.251 -12.369 5.292 1.00 0.00 79 LEU A CA 13
ATOM 19315 C C . LEU A 1 79 ? 12.494 -12.539 4.414 1.00 0.00 79 LEU A C 13
ATOM 19316 O O . LEU A 1 79 ? 12.887 -11.612 3.706 1.00 0.00 79 LEU A O 13
ATOM 19332 N N . ASP A 1 80 ? 13.116 -13.722 4.431 1.00 0.00 80 ASP A N 13
ATOM 19333 C CA . ASP A 1 80 ? 14.335 -13.964 3.648 1.00 0.00 80 ASP A CA 13
ATOM 19334 C C . ASP A 1 80 ? 14.002 -14.215 2.173 1.00 0.00 80 ASP A C 13
ATOM 19335 O O . ASP A 1 80 ? 14.758 -13.803 1.294 1.00 0.00 80 ASP A O 13
ATOM 19344 N N . ARG A 1 81 ? 12.822 -14.796 1.896 1.00 0.00 81 ARG A N 13
ATOM 19345 C CA . ARG A 1 81 ? 12.222 -14.898 0.561 1.00 0.00 81 ARG A CA 13
ATOM 19346 C C . ARG A 1 81 ? 12.225 -13.518 -0.100 1.00 0.00 81 ARG A C 13
ATOM 19347 O O . ARG A 1 81 ? 12.771 -13.355 -1.186 1.00 0.00 81 ARG A O 13
ATOM 19368 N N . TYR A 1 82 ? 11.647 -12.512 0.555 1.00 0.00 82 TYR A N 13
ATOM 19369 C CA . TYR A 1 82 ? 11.579 -11.154 0.033 1.00 0.00 82 TYR A CA 13
ATOM 19370 C C . TYR A 1 82 ? 12.984 -10.573 -0.177 1.00 0.00 82 TYR A C 13
ATOM 19371 O O . TYR A 1 82 ? 13.223 -9.852 -1.150 1.00 0.00 82 TYR A O 13
ATOM 19389 N N . ARG A 1 83 ? 13.928 -10.869 0.724 1.00 0.00 83 ARG A N 13
ATOM 19390 C CA . ARG A 1 83 ? 15.293 -10.350 0.638 1.00 0.00 83 ARG A CA 13
ATOM 19391 C C . ARG A 1 83 ? 16.071 -10.921 -0.544 1.00 0.00 83 ARG A C 13
ATOM 19392 O O . ARG A 1 83 ? 16.962 -10.233 -1.049 1.00 0.00 83 ARG A O 13
ATOM 19413 N N . ARG A 1 84 ? 15.774 -12.136 -1.016 1.00 0.00 84 ARG A N 13
ATOM 19414 C CA . ARG A 1 84 ? 16.483 -12.746 -2.149 1.00 0.00 84 ARG A CA 13
ATOM 19415 C C . ARG A 1 84 ? 15.873 -12.387 -3.511 1.00 0.00 84 ARG A C 13
ATOM 19416 O O . ARG A 1 84 ? 16.354 -12.895 -4.533 1.00 0.00 84 ARG A O 13
ATOM 19437 N N . ASP A 1 85 ? 14.850 -11.525 -3.554 1.00 0.00 85 ASP A N 13
ATOM 19438 C CA . ASP A 1 85 ? 14.206 -11.087 -4.796 1.00 0.00 85 ASP A CA 13
ATOM 19439 C C . ASP A 1 85 ? 15.147 -10.253 -5.667 1.00 0.00 85 ASP A C 13
ATOM 19440 O O . ASP A 1 85 ? 15.946 -9.473 -5.154 1.00 0.00 85 ASP A O 13
ATOM 19449 N N . TYR A 1 86 ? 14.997 -10.328 -6.986 1.00 0.00 86 TYR A N 13
ATOM 19450 C CA . TYR A 1 86 ? 15.775 -9.554 -7.948 1.00 0.00 86 TYR A CA 13
ATOM 19451 C C . TYR A 1 86 ? 15.637 -8.041 -7.744 1.00 0.00 86 TYR A C 13
ATOM 19452 O O . TYR A 1 86 ? 16.628 -7.320 -7.823 1.00 0.00 86 TYR A O 13
ATOM 19470 N N . PHE A 1 87 ? 14.422 -7.552 -7.492 1.00 0.00 87 PHE A N 13
ATOM 19471 C CA . PHE A 1 87 ? 14.105 -6.132 -7.451 1.00 0.00 87 PHE A CA 13
ATOM 19472 C C . PHE A 1 87 ? 13.982 -5.673 -6.000 1.00 0.00 87 PHE A C 13
ATOM 19473 O O . PHE A 1 87 ? 14.668 -4.725 -5.607 1.00 0.00 87 PHE A O 13
ATOM 19490 N N . TRP A 1 88 ? 13.155 -6.349 -5.190 1.00 0.00 88 TRP A N 13
ATOM 19491 C CA . TRP A 1 88 ? 12.843 -5.952 -3.814 1.00 0.00 88 TRP A CA 13
ATOM 19492 C C . TRP A 1 88 ? 14.069 -5.899 -2.893 1.00 0.00 88 TRP A C 13
ATOM 19493 O O . TRP A 1 88 ? 13.962 -5.318 -1.815 1.00 0.00 88 TRP A O 13
ATOM 19514 N N . GLN A 1 89 ? 15.229 -6.429 -3.293 1.00 0.00 89 GLN A N 13
ATOM 19515 C CA . GLN A 1 89 ? 16.517 -6.171 -2.668 1.00 0.00 89 GLN A CA 13
ATOM 19516 C C . GLN A 1 89 ? 16.784 -4.704 -2.330 1.00 0.00 89 GLN A C 13
ATOM 19517 O O . GLN A 1 89 ? 17.282 -4.408 -1.244 1.00 0.00 89 GLN A O 13
ATOM 19531 N N . THR A 1 90 ? 16.488 -3.776 -3.239 1.00 0.00 90 THR A N 13
ATOM 19532 C CA . THR A 1 90 ? 16.698 -2.362 -2.934 1.00 0.00 90 THR A CA 13
ATOM 19533 C C . THR A 1 90 ? 15.773 -1.947 -1.775 1.00 0.00 90 THR A C 13
ATOM 19534 O O . THR A 1 90 ? 16.224 -1.356 -0.791 1.00 0.00 90 THR A O 13
ATOM 19545 N N . TYR A 1 91 ? 14.491 -2.324 -1.827 1.00 0.00 91 TYR A N 13
ATOM 19546 C CA . TYR A 1 91 ? 13.498 -1.976 -0.816 1.00 0.00 91 TYR A CA 13
ATOM 19547 C C . TYR A 1 91 ? 13.671 -2.774 0.491 1.00 0.00 91 TYR A C 13
ATOM 19548 O O . TYR A 1 91 ? 12.841 -2.648 1.393 1.00 0.00 91 TYR A O 13
ATOM 19566 N N . ALA A 1 92 ? 14.733 -3.579 0.646 1.00 0.00 92 ALA A N 13
ATOM 19567 C CA . ALA A 1 92 ? 14.963 -4.413 1.823 1.00 0.00 92 ALA A CA 13
ATOM 19568 C C . ALA A 1 92 ? 15.054 -3.566 3.090 1.00 0.00 92 ALA A C 13
ATOM 19569 O O . ALA A 1 92 ? 14.613 -4.013 4.149 1.00 0.00 92 ALA A O 13
ATOM 19576 N N . ALA A 1 93 ? 15.531 -2.320 2.960 1.00 0.00 93 ALA A N 13
ATOM 19577 C CA . ALA A 1 93 ? 15.644 -1.373 4.059 1.00 0.00 93 ALA A CA 13
ATOM 19578 C C . ALA A 1 93 ? 14.311 -1.110 4.774 1.00 0.00 93 ALA A C 13
ATOM 19579 O O . ALA A 1 93 ? 14.320 -0.627 5.910 1.00 0.00 93 ALA A O 13
ATOM 19586 N N . TRP A 1 94 ? 13.180 -1.420 4.132 1.00 0.00 94 TRP A N 13
ATOM 19587 C CA . TRP A 1 94 ? 11.843 -1.165 4.644 1.00 0.00 94 TRP A CA 13
ATOM 19588 C C . TRP A 1 94 ? 11.040 -2.448 4.860 1.00 0.00 94 TRP A C 13
ATOM 19589 O O . TRP A 1 94 ? 9.857 -2.364 5.181 1.00 0.00 94 TRP A O 13
ATOM 19610 N N . ILE A 1 95 ? 11.628 -3.630 4.672 1.00 0.00 95 ILE A N 13
ATOM 19611 C CA . ILE A 1 95 ? 10.911 -4.890 4.797 1.00 0.00 95 ILE A CA 13
ATOM 19612 C C . ILE A 1 95 ? 11.240 -5.432 6.190 1.00 0.00 95 ILE A C 13
ATOM 19613 O O . ILE A 1 95 ? 12.279 -6.070 6.382 1.00 0.00 95 ILE A O 13
ATOM 19629 N N . GLN A 1 96 ? 10.368 -5.158 7.165 1.00 0.00 96 GLN A N 13
ATOM 19630 C CA . GLN A 1 96 ? 10.456 -5.713 8.514 1.00 0.00 96 GLN A CA 13
ATOM 19631 C C . GLN A 1 96 ? 9.564 -6.957 8.608 1.00 0.00 96 GLN A C 13
ATOM 19632 O O . GLN A 1 96 ? 8.654 -7.126 7.790 1.00 0.00 96 GLN A O 13
ATOM 19646 N N . PRO A 1 97 ? 9.766 -7.797 9.632 1.00 0.00 97 PRO A N 13
ATOM 19647 C CA . PRO A 1 97 ? 8.835 -8.870 9.956 1.00 0.00 97 PRO A CA 13
ATOM 19648 C C . PRO A 1 97 ? 7.517 -8.302 10.508 1.00 0.00 97 PRO A C 13
ATOM 19649 O O . PRO A 1 97 ? 7.452 -7.131 10.891 1.00 0.00 97 PRO A O 13
ATOM 19660 N N . MET A 1 98 ? 6.481 -9.136 10.588 1.00 0.00 98 MET A N 13
ATOM 19661 C CA . MET A 1 98 ? 5.254 -8.879 11.328 1.00 0.00 98 MET A CA 13
ATOM 19662 C C . MET A 1 98 ? 5.431 -9.325 12.783 1.00 0.00 98 MET A C 13
ATOM 19663 O O . MET A 1 98 ? 6.406 -9.991 13.147 1.00 0.00 98 MET A O 13
ATOM 19677 N N . GLU A 1 99 ? 4.428 -9.006 13.590 1.00 0.00 99 GLU A N 13
ATOM 19678 C CA . GLU A 1 99 ? 4.185 -9.507 14.938 1.00 0.00 99 GLU A CA 13
ATOM 19679 C C . GLU A 1 99 ? 2.921 -10.378 14.872 1.00 0.00 99 GLU A C 13
ATOM 19680 O O . GLU A 1 99 ? 2.511 -10.784 13.778 1.00 0.00 99 GLU A O 13
ATOM 19692 N N . GLN A 1 100 ? 2.319 -10.701 16.019 1.00 0.00 100 GLN A N 13
ATOM 19693 C CA . GLN A 1 100 ? 1.024 -11.361 16.111 1.00 0.00 100 GLN A CA 13
ATOM 19694 C C . GLN A 1 100 ? 0.145 -10.539 17.047 1.00 0.00 100 GLN A C 13
ATOM 19695 O O . GLN A 1 100 ? -0.214 -9.409 16.664 1.00 0.00 100 GLN A O 13
ATOM 19709 N N . GLY A 1 1 ? -21.093 7.852 -12.107 1.00 0.00 1 GLY A N 14
ATOM 19710 C CA . GLY A 1 1 ? -20.318 7.086 -11.135 1.00 0.00 1 GLY A CA 14
ATOM 19711 C C . GLY A 1 1 ? -19.152 7.909 -10.631 1.00 0.00 1 GLY A C 14
ATOM 19712 O O . GLY A 1 1 ? -18.132 8.028 -11.307 1.00 0.00 1 GLY A O 14
ATOM 19716 N N . SER A 1 2 ? -19.311 8.486 -9.450 1.00 0.00 2 SER A N 14
ATOM 19717 C CA . SER A 1 2 ? -18.319 9.179 -8.642 1.00 0.00 2 SER A CA 14
ATOM 19718 C C . SER A 1 2 ? -18.771 8.973 -7.188 1.00 0.00 2 SER A C 14
ATOM 19719 O O . SER A 1 2 ? -19.661 8.149 -6.953 1.00 0.00 2 SER A O 14
ATOM 19727 N N . HIS A 1 3 ? -18.203 9.719 -6.235 1.00 0.00 3 HIS A N 14
ATOM 19728 C CA . HIS A 1 3 ? -18.613 9.702 -4.831 1.00 0.00 3 HIS A CA 14
ATOM 19729 C C . HIS A 1 3 ? -18.505 8.286 -4.250 1.00 0.00 3 HIS A C 14
ATOM 19730 O O . HIS A 1 3 ? -19.358 7.855 -3.471 1.00 0.00 3 HIS A O 14
ATOM 19744 N N . GLU A 1 4 ? -17.465 7.554 -4.651 1.00 0.00 4 GLU A N 14
ATOM 19745 C CA . GLU A 1 4 ? -17.062 6.276 -4.077 1.00 0.00 4 GLU A CA 14
ATOM 19746 C C . GLU A 1 4 ? -15.564 6.087 -4.329 1.00 0.00 4 GLU A C 14
ATOM 19747 O O . GLU A 1 4 ? -15.040 6.654 -5.297 1.00 0.00 4 GLU A O 14
ATOM 19759 N N . GLY A 1 5 ? -14.897 5.269 -3.515 1.00 0.00 5 GLY A N 14
ATOM 19760 C CA . GLY A 1 5 ? -13.477 4.959 -3.621 1.00 0.00 5 GLY A CA 14
ATOM 19761 C C . GLY A 1 5 ? -12.767 5.232 -2.300 1.00 0.00 5 GLY A C 14
ATOM 19762 O O . GLY A 1 5 ? -12.184 6.305 -2.126 1.00 0.00 5 GLY A O 14
ATOM 19766 N N . GLU A 1 6 ? -12.848 4.284 -1.370 1.00 0.00 6 GLU A N 14
ATOM 19767 C CA . GLU A 1 6 ? -12.120 4.260 -0.111 1.00 0.00 6 GLU A CA 14
ATOM 19768 C C . GLU A 1 6 ? -10.691 3.727 -0.380 1.00 0.00 6 GLU A C 14
ATOM 19769 O O . GLU A 1 6 ? -10.562 2.802 -1.183 1.00 0.00 6 GLU A O 14
ATOM 19781 N N . PRO A 1 7 ? -9.626 4.214 0.297 1.00 0.00 7 PRO A N 14
ATOM 19782 C CA . PRO A 1 7 ? -8.226 3.887 -0.017 1.00 0.00 7 PRO A CA 14
ATOM 19783 C C . PRO A 1 7 ? -7.786 2.502 0.503 1.00 0.00 7 PRO A C 14
ATOM 19784 O O . PRO A 1 7 ? -6.908 2.376 1.365 1.00 0.00 7 PRO A O 14
ATOM 19795 N N . VAL A 1 8 ? -8.381 1.431 -0.014 1.00 0.00 8 VAL A N 14
ATOM 19796 C CA . VAL A 1 8 ? -8.207 0.078 0.510 1.00 0.00 8 VAL A CA 14
ATOM 19797 C C . VAL A 1 8 ? -7.968 -0.887 -0.650 1.00 0.00 8 VAL A C 14
ATOM 19798 O O . VAL A 1 8 ? -8.497 -0.724 -1.754 1.00 0.00 8 VAL A O 14
ATOM 19811 N N . VAL A 1 9 ? -7.119 -1.889 -0.407 1.00 0.00 9 VAL A N 14
ATOM 19812 C CA . VAL A 1 9 ? -6.778 -2.939 -1.350 1.00 0.00 9 VAL A CA 14
ATOM 19813 C C . VAL A 1 9 ? -7.947 -3.925 -1.351 1.00 0.00 9 VAL A C 14
ATOM 19814 O O . VAL A 1 9 ? -8.022 -4.820 -0.506 1.00 0.00 9 VAL A O 14
ATOM 19827 N N . GLY A 1 10 ? -8.861 -3.709 -2.299 1.00 0.00 10 GLY A N 14
ATOM 19828 C CA . GLY A 1 10 ? -9.908 -4.615 -2.737 1.00 0.00 10 GLY A CA 14
ATOM 19829 C C . GLY A 1 10 ? -9.999 -4.474 -4.246 1.00 0.00 10 GLY A C 14
ATOM 19830 O O . GLY A 1 10 ? -10.776 -3.667 -4.737 1.00 0.00 10 GLY A O 14
ATOM 19834 N N . MET A 1 11 ? -9.149 -5.198 -4.979 1.00 0.00 11 MET A N 14
ATOM 19835 C CA . MET A 1 11 ? -9.215 -5.447 -6.422 1.00 0.00 11 MET A CA 14
ATOM 19836 C C . MET A 1 11 ? -9.249 -4.240 -7.380 1.00 0.00 11 MET A C 14
ATOM 19837 O O . MET A 1 11 ? -9.288 -4.456 -8.594 1.00 0.00 11 MET A O 14
ATOM 19851 N N . ASP A 1 12 ? -9.135 -3.000 -6.894 1.00 0.00 12 ASP A N 14
ATOM 19852 C CA . ASP A 1 12 ? -9.049 -1.811 -7.746 1.00 0.00 12 ASP A CA 14
ATOM 19853 C C . ASP A 1 12 ? -7.904 -0.893 -7.314 1.00 0.00 12 ASP A C 14
ATOM 19854 O O . ASP A 1 12 ? -8.076 -0.006 -6.475 1.00 0.00 12 ASP A O 14
ATOM 19863 N N . LYS A 1 13 ? -6.676 -1.144 -7.784 1.00 0.00 13 LYS A N 14
ATOM 19864 C CA . LYS A 1 13 ? -5.528 -0.280 -7.533 1.00 0.00 13 LYS A CA 14
ATOM 19865 C C . LYS A 1 13 ? -5.642 0.974 -8.395 1.00 0.00 13 LYS A C 14
ATOM 19866 O O . LYS A 1 13 ? -4.897 1.122 -9.362 1.00 0.00 13 LYS A O 14
ATOM 19885 N N . SER A 1 14 ? -6.555 1.868 -8.020 1.00 0.00 14 SER A N 14
ATOM 19886 C CA . SER A 1 14 ? -6.711 3.188 -8.614 1.00 0.00 14 SER A CA 14
ATOM 19887 C C . SER A 1 14 ? -7.137 4.264 -7.599 1.00 0.00 14 SER A C 14
ATOM 19888 O O . SER A 1 14 ? -6.991 5.457 -7.873 1.00 0.00 14 SER A O 14
ATOM 19896 N N . LEU A 1 15 ? -7.643 3.850 -6.434 1.00 0.00 15 LEU A N 14
ATOM 19897 C CA . LEU A 1 15 ? -8.262 4.676 -5.403 1.00 0.00 15 LEU A CA 14
ATOM 19898 C C . LEU A 1 15 ? -7.418 4.554 -4.138 1.00 0.00 15 LEU A C 14
ATOM 19899 O O . LEU A 1 15 ? -7.687 3.665 -3.337 1.00 0.00 15 LEU A O 14
ATOM 19915 N N . PHE A 1 16 ? -6.369 5.370 -3.996 1.00 0.00 16 PHE A N 14
ATOM 19916 C CA . PHE A 1 16 ? -5.541 5.446 -2.786 1.00 0.00 16 PHE A CA 14
ATOM 19917 C C . PHE A 1 16 ? -5.111 6.877 -2.475 1.00 0.00 16 PHE A C 14
ATOM 19918 O O . PHE A 1 16 ? -5.256 7.335 -1.335 1.00 0.00 16 PHE A O 14
ATOM 19935 N N . ALA A 1 17 ? -4.532 7.560 -3.465 1.00 0.00 17 ALA A N 14
ATOM 19936 C CA . ALA A 1 17 ? -4.064 8.935 -3.401 1.00 0.00 17 ALA A CA 14
ATOM 19937 C C . ALA A 1 17 ? -5.287 9.858 -3.371 1.00 0.00 17 ALA A C 14
ATOM 19938 O O . ALA A 1 17 ? -5.769 10.301 -4.419 1.00 0.00 17 ALA A O 14
ATOM 19945 N N . GLY A 1 18 ? -5.827 10.134 -2.187 1.00 0.00 18 GLY A N 14
ATOM 19946 C CA . GLY A 1 18 ? -7.085 10.843 -2.026 1.00 0.00 18 GLY A CA 14
ATOM 19947 C C . GLY A 1 18 ? -7.402 11.142 -0.573 1.00 0.00 18 GLY A C 14
ATOM 19948 O O . GLY A 1 18 ? -7.843 12.259 -0.284 1.00 0.00 18 GLY A O 14
ATOM 19952 N N . ASN A 1 19 ? -7.159 10.184 0.334 1.00 0.00 19 ASN A N 14
ATOM 19953 C CA . ASN A 1 19 ? -7.413 10.354 1.766 1.00 0.00 19 ASN A CA 14
ATOM 19954 C C . ASN A 1 19 ? -6.086 10.433 2.525 1.00 0.00 19 ASN A C 14
ATOM 19955 O O . ASN A 1 19 ? -5.173 9.658 2.254 1.00 0.00 19 ASN A O 14
ATOM 19966 N N . THR A 1 20 ? -5.956 11.403 3.423 1.00 0.00 20 THR A N 14
ATOM 19967 C CA . THR A 1 20 ? -4.695 11.984 3.889 1.00 0.00 20 THR A CA 14
ATOM 19968 C C . THR A 1 20 ? -4.233 11.462 5.261 1.00 0.00 20 THR A C 14
ATOM 19969 O O . THR A 1 20 ? -3.288 11.995 5.837 1.00 0.00 20 THR A O 14
ATOM 19980 N N . VAL A 1 21 ? -4.925 10.470 5.819 1.00 0.00 21 VAL A N 14
ATOM 19981 C CA . VAL A 1 21 ? -4.882 10.090 7.237 1.00 0.00 21 VAL A CA 14
ATOM 19982 C C . VAL A 1 21 ? -4.767 8.560 7.387 1.00 0.00 21 VAL A C 14
ATOM 19983 O O . VAL A 1 21 ? -5.070 7.974 8.430 1.00 0.00 21 VAL A O 14
ATOM 19996 N N . ILE A 1 22 ? -4.364 7.869 6.322 1.00 0.00 22 ILE A N 14
ATOM 19997 C CA . ILE A 1 22 ? -4.259 6.426 6.250 1.00 0.00 22 ILE A CA 14
ATOM 19998 C C . ILE A 1 22 ? -2.798 6.119 6.508 1.00 0.00 22 ILE A C 14
ATOM 19999 O O . ILE A 1 22 ? -1.971 6.145 5.596 1.00 0.00 22 ILE A O 14
ATOM 20015 N N . ARG A 1 23 ? -2.494 5.920 7.786 1.00 0.00 23 ARG A N 14
ATOM 20016 C CA . ARG A 1 23 ? -1.160 5.624 8.266 1.00 0.00 23 ARG A CA 14
ATOM 20017 C C . ARG A 1 23 ? -0.742 4.217 7.887 1.00 0.00 23 ARG A C 14
ATOM 20018 O O . ARG A 1 23 ? 0.456 3.953 7.952 1.00 0.00 23 ARG A O 14
ATOM 20039 N N . GLU A 1 24 ? -1.668 3.327 7.530 1.00 0.00 24 GLU A N 14
ATOM 20040 C CA . GLU A 1 24 ? -1.436 1.890 7.449 1.00 0.00 24 GLU A CA 14
ATOM 20041 C C . GLU A 1 24 ? -2.132 1.349 6.202 1.00 0.00 24 GLU A C 14
ATOM 20042 O O . GLU A 1 24 ? -3.357 1.438 6.103 1.00 0.00 24 GLU A O 14
ATOM 20054 N N . ILE A 1 25 ? -1.393 0.747 5.264 1.00 0.00 25 ILE A N 14
ATOM 20055 C CA . ILE A 1 25 ? -1.952 0.086 4.077 1.00 0.00 25 ILE A CA 14
ATOM 20056 C C . ILE A 1 25 ? -1.642 -1.412 4.179 1.00 0.00 25 ILE A C 14
ATOM 20057 O O . ILE A 1 25 ? -0.512 -1.802 4.464 1.00 0.00 25 ILE A O 14
ATOM 20073 N N . THR A 1 26 ? -2.624 -2.262 3.887 1.00 0.00 26 THR A N 14
ATOM 20074 C CA . THR A 1 26 ? -2.508 -3.715 3.866 1.00 0.00 26 THR A CA 14
ATOM 20075 C C . THR A 1 26 ? -2.798 -4.162 2.419 1.00 0.00 26 THR A C 14
ATOM 20076 O O . THR A 1 26 ? -3.773 -3.690 1.840 1.00 0.00 26 THR A O 14
ATOM 20087 N N . VAL A 1 27 ? -1.991 -5.043 1.813 1.00 0.00 27 VAL A N 14
ATOM 20088 C CA . VAL A 1 27 ? -2.072 -5.459 0.409 1.00 0.00 27 VAL A CA 14
ATOM 20089 C C . VAL A 1 27 ? -1.997 -6.994 0.331 1.00 0.00 27 VAL A C 14
ATOM 20090 O O . VAL A 1 27 ? -1.018 -7.587 0.797 1.00 0.00 27 VAL A O 14
ATOM 20103 N N . GLN A 1 28 ? -2.999 -7.654 -0.255 1.00 0.00 28 GLN A N 14
ATOM 20104 C CA . GLN A 1 28 ? -2.942 -9.083 -0.573 1.00 0.00 28 GLN A CA 14
ATOM 20105 C C . GLN A 1 28 ? -2.119 -9.270 -1.863 1.00 0.00 28 GLN A C 14
ATOM 20106 O O . GLN A 1 28 ? -1.839 -8.284 -2.544 1.00 0.00 28 GLN A O 14
ATOM 20120 N N . PRO A 1 29 ? -1.671 -10.491 -2.194 1.00 0.00 29 PRO A N 14
ATOM 20121 C CA . PRO A 1 29 ? -0.952 -10.764 -3.435 1.00 0.00 29 PRO A CA 14
ATOM 20122 C C . PRO A 1 29 ? -1.893 -10.791 -4.649 1.00 0.00 29 PRO A C 14
ATOM 20123 O O . PRO A 1 29 ? -3.111 -10.872 -4.502 1.00 0.00 29 PRO A O 14
ATOM 20134 N N . ASN A 1 30 ? -1.310 -10.800 -5.854 1.00 0.00 30 ASN A N 14
ATOM 20135 C CA . ASN A 1 30 ? -1.965 -11.025 -7.152 1.00 0.00 30 ASN A CA 14
ATOM 20136 C C . ASN A 1 30 ? -3.211 -10.163 -7.379 1.00 0.00 30 ASN A C 14
ATOM 20137 O O . ASN A 1 30 ? -4.178 -10.608 -8.013 1.00 0.00 30 ASN A O 14
ATOM 20148 N N . ILE A 1 31 ? -3.205 -8.929 -6.865 1.00 0.00 31 ILE A N 14
ATOM 20149 C CA . ILE A 1 31 ? -4.384 -8.070 -6.840 1.00 0.00 31 ILE A CA 14
ATOM 20150 C C . ILE A 1 31 ? -4.068 -6.603 -7.195 1.00 0.00 31 ILE A C 14
ATOM 20151 O O . ILE A 1 31 ? -4.794 -5.689 -6.798 1.00 0.00 31 ILE A O 14
ATOM 20167 N N . GLY A 1 32 ? -3.014 -6.376 -7.989 1.00 0.00 32 GLY A N 14
ATOM 20168 C CA . GLY A 1 32 ? -2.902 -5.211 -8.866 1.00 0.00 32 GLY A CA 14
ATOM 20169 C C . GLY A 1 32 ? -1.504 -4.618 -8.922 1.00 0.00 32 GLY A C 14
ATOM 20170 O O . GLY A 1 32 ? -0.663 -4.874 -8.056 1.00 0.00 32 GLY A O 14
ATOM 20174 N N . LEU A 1 33 ? -1.256 -3.804 -9.954 1.00 0.00 33 LEU A N 14
ATOM 20175 C CA . LEU A 1 33 ? 0.038 -3.185 -10.207 1.00 0.00 33 LEU A CA 14
ATOM 20176 C C . LEU A 1 33 ? 0.198 -1.956 -9.320 1.00 0.00 33 LEU A C 14
ATOM 20177 O O . LEU A 1 33 ? -0.599 -1.021 -9.403 1.00 0.00 33 LEU A O 14
ATOM 20193 N N . LEU A 1 34 ? 1.240 -1.958 -8.488 1.00 0.00 34 LEU A N 14
ATOM 20194 C CA . LEU A 1 34 ? 1.639 -0.813 -7.686 1.00 0.00 34 LEU A CA 14
ATOM 20195 C C . LEU A 1 34 ? 2.406 0.162 -8.581 1.00 0.00 34 LEU A C 14
ATOM 20196 O O . LEU A 1 34 ? 3.636 0.096 -8.641 1.00 0.00 34 LEU A O 14
ATOM 20212 N N . TYR A 1 35 ? 1.692 1.013 -9.322 1.00 0.00 35 TYR A N 14
ATOM 20213 C CA . TYR A 1 35 ? 2.299 2.010 -10.206 1.00 0.00 35 TYR A CA 14
ATOM 20214 C C . TYR A 1 35 ? 3.000 3.115 -9.407 1.00 0.00 35 TYR A C 14
ATOM 20215 O O . TYR A 1 35 ? 2.857 3.222 -8.187 1.00 0.00 35 TYR A O 14
ATOM 20233 N N . ASP A 1 36 ? 3.807 3.921 -10.096 1.00 0.00 36 ASP A N 14
ATOM 20234 C CA . ASP A 1 36 ? 4.572 5.019 -9.523 1.00 0.00 36 ASP A CA 14
ATOM 20235 C C . ASP A 1 36 ? 3.638 6.159 -9.129 1.00 0.00 36 ASP A C 14
ATOM 20236 O O . ASP A 1 36 ? 2.832 6.658 -9.922 1.00 0.00 36 ASP A O 14
ATOM 20245 N N . GLY A 1 37 ? 3.727 6.551 -7.860 1.00 0.00 37 GLY A N 14
ATOM 20246 C CA . GLY A 1 37 ? 2.871 7.566 -7.282 1.00 0.00 37 GLY A CA 14
ATOM 20247 C C . GLY A 1 37 ? 1.450 7.046 -7.059 1.00 0.00 37 GLY A C 14
ATOM 20248 O O . GLY A 1 37 ? 0.513 7.846 -7.066 1.00 0.00 37 GLY A O 14
ATOM 20252 N N . MET A 1 38 ? 1.260 5.738 -6.833 1.00 0.00 38 MET A N 14
ATOM 20253 C CA . MET A 1 38 ? 0.031 5.216 -6.233 1.00 0.00 38 MET A CA 14
ATOM 20254 C C . MET A 1 38 ? -0.248 5.923 -4.904 1.00 0.00 38 MET A C 14
ATOM 20255 O O . MET A 1 38 ? -1.409 6.163 -4.575 1.00 0.00 38 MET A O 14
ATOM 20269 N N . PHE A 1 39 ? 0.806 6.265 -4.158 1.00 0.00 39 PHE A N 14
ATOM 20270 C CA . PHE A 1 39 ? 0.763 6.827 -2.812 1.00 0.00 39 PHE A CA 14
ATOM 20271 C C . PHE A 1 39 ? 1.182 8.305 -2.797 1.00 0.00 39 PHE A C 14
ATOM 20272 O O . PHE A 1 39 ? 1.619 8.826 -1.768 1.00 0.00 39 PHE A O 14
ATOM 20289 N N . SER A 1 40 ? 1.083 8.991 -3.938 1.00 0.00 40 SER A N 14
ATOM 20290 C CA . SER A 1 40 ? 1.444 10.396 -4.040 1.00 0.00 40 SER A CA 14
ATOM 20291 C C . SER A 1 40 ? 0.476 11.254 -3.232 1.00 0.00 40 SER A C 14
ATOM 20292 O O . SER A 1 40 ? -0.737 11.239 -3.459 1.00 0.00 40 SER A O 14
ATOM 20300 N N . GLY A 1 41 ? 1.022 11.995 -2.271 1.00 0.00 41 GLY A N 14
ATOM 20301 C CA . GLY A 1 41 ? 0.265 12.960 -1.490 1.00 0.00 41 GLY A CA 14
ATOM 20302 C C . GLY A 1 41 ? -0.403 12.341 -0.264 1.00 0.00 41 GLY A C 14
ATOM 20303 O O . GLY A 1 41 ? -1.252 13.003 0.338 1.00 0.00 41 GLY A O 14
ATOM 20307 N N . CYS A 1 42 ? -0.074 11.098 0.108 1.00 0.00 42 CYS A N 14
ATOM 20308 C CA . CYS A 1 42 ? -0.508 10.488 1.360 1.00 0.00 42 CYS A CA 14
ATOM 20309 C C . CYS A 1 42 ? 0.275 11.133 2.513 1.00 0.00 42 CYS A C 14
ATOM 20310 O O . CYS A 1 42 ? 1.373 10.693 2.857 1.00 0.00 42 CYS A O 14
ATOM 20318 N N . THR A 1 43 ? -0.277 12.197 3.086 1.00 0.00 43 THR A N 14
ATOM 20319 C CA . THR A 1 43 ? 0.369 13.137 3.994 1.00 0.00 43 THR A CA 14
ATOM 20320 C C . THR A 1 43 ? 0.419 12.654 5.445 1.00 0.00 43 THR A C 14
ATOM 20321 O O . THR A 1 43 ? 1.021 13.335 6.279 1.00 0.00 43 THR A O 14
ATOM 20332 N N . ALA A 1 44 ? -0.173 11.501 5.764 1.00 0.00 44 ALA A N 14
ATOM 20333 C CA . ALA A 1 44 ? 0.133 10.759 6.975 1.00 0.00 44 ALA A CA 14
ATOM 20334 C C . ALA A 1 44 ? 0.076 9.273 6.632 1.00 0.00 44 ALA A C 14
ATOM 20335 O O . ALA A 1 44 ? -0.870 8.595 7.030 1.00 0.00 44 ALA A O 14
ATOM 20342 N N . LEU A 1 45 ? 1.012 8.780 5.816 1.00 0.00 45 LEU A N 14
ATOM 20343 C CA . LEU A 1 45 ? 1.165 7.354 5.483 1.00 0.00 45 LEU A CA 14
ATOM 20344 C C . LEU A 1 45 ? 2.553 6.872 5.884 1.00 0.00 45 LEU A C 14
ATOM 20345 O O . LEU A 1 45 ? 3.534 7.236 5.238 1.00 0.00 45 LEU A O 14
ATOM 20361 N N . GLU A 1 46 ? 2.647 6.030 6.917 1.00 0.00 46 GLU A N 14
ATOM 20362 C CA . GLU A 1 46 ? 3.929 5.559 7.442 1.00 0.00 46 GLU A CA 14
ATOM 20363 C C . GLU A 1 46 ? 3.886 4.069 7.824 1.00 0.00 46 GLU A C 14
ATOM 20364 O O . GLU A 1 46 ? 4.550 3.665 8.779 1.00 0.00 46 GLU A O 14
ATOM 20376 N N . LYS A 1 47 ? 3.087 3.224 7.163 1.00 0.00 47 LYS A N 14
ATOM 20377 C CA . LYS A 1 47 ? 3.162 1.768 7.312 1.00 0.00 47 LYS A CA 14
ATOM 20378 C C . LYS A 1 47 ? 2.578 1.085 6.088 1.00 0.00 47 LYS A C 14
ATOM 20379 O O . LYS A 1 47 ? 1.587 1.549 5.522 1.00 0.00 47 LYS A O 14
ATOM 20398 N N . LEU A 1 48 ? 3.140 -0.075 5.762 1.00 0.00 48 LEU A N 14
ATOM 20399 C CA . LEU A 1 48 ? 2.672 -0.998 4.745 1.00 0.00 48 LEU A CA 14
ATOM 20400 C C . LEU A 1 48 ? 2.714 -2.390 5.350 1.00 0.00 48 LEU A C 14
ATOM 20401 O O . LEU A 1 48 ? 3.583 -2.676 6.172 1.00 0.00 48 LEU A O 14
ATOM 20417 N N . ILE A 1 49 ? 1.832 -3.275 4.913 1.00 0.00 49 ILE A N 14
ATOM 20418 C CA . ILE A 1 49 ? 1.731 -4.664 5.340 1.00 0.00 49 ILE A CA 14
ATOM 20419 C C . ILE A 1 49 ? 1.489 -5.473 4.073 1.00 0.00 49 ILE A C 14
ATOM 20420 O O . ILE A 1 49 ? 0.709 -5.025 3.227 1.00 0.00 49 ILE A O 14
ATOM 20436 N N . LEU A 1 50 ? 2.012 -6.698 3.969 1.00 0.00 50 LEU A N 14
ATOM 20437 C CA . LEU A 1 50 ? 1.760 -7.606 2.841 1.00 0.00 50 LEU A CA 14
ATOM 20438 C C . LEU A 1 50 ? 1.306 -8.987 3.315 1.00 0.00 50 LEU A C 14
ATOM 20439 O O . LEU A 1 50 ? 2.112 -9.751 3.837 1.00 0.00 50 LEU A O 14
ATOM 20455 N N . THR A 1 51 ? 0.031 -9.328 3.118 1.00 0.00 51 THR A N 14
ATOM 20456 C CA . THR A 1 51 ? -0.561 -10.612 3.485 1.00 0.00 51 THR A CA 14
ATOM 20457 C C . THR A 1 51 ? -0.503 -11.568 2.280 1.00 0.00 51 THR A C 14
ATOM 20458 O O . THR A 1 51 ? -1.514 -12.087 1.788 1.00 0.00 51 THR A O 14
ATOM 20469 N N . GLY A 1 52 ? 0.718 -11.783 1.798 1.00 0.00 52 GLY A N 14
ATOM 20470 C CA . GLY A 1 52 ? 1.136 -12.817 0.867 1.00 0.00 52 GLY A CA 14
ATOM 20471 C C . GLY A 1 52 ? 2.413 -13.454 1.413 1.00 0.00 52 GLY A C 14
ATOM 20472 O O . GLY A 1 52 ? 2.933 -13.024 2.444 1.00 0.00 52 GLY A O 14
ATOM 20476 N N . GLU A 1 53 ? 2.909 -14.494 0.744 1.00 0.00 53 GLU A N 14
ATOM 20477 C CA . GLU A 1 53 ? 3.932 -15.389 1.282 1.00 0.00 53 GLU A CA 14
ATOM 20478 C C . GLU A 1 53 ? 5.073 -15.629 0.277 1.00 0.00 53 GLU A C 14
ATOM 20479 O O . GLU A 1 53 ? 5.967 -16.422 0.565 1.00 0.00 53 GLU A O 14
ATOM 20491 N N . ASP A 1 54 ? 5.101 -14.939 -0.872 1.00 0.00 54 ASP A N 14
ATOM 20492 C CA . ASP A 1 54 ? 6.182 -15.051 -1.859 1.00 0.00 54 ASP A CA 14
ATOM 20493 C C . ASP A 1 54 ? 6.394 -13.703 -2.559 1.00 0.00 54 ASP A C 14
ATOM 20494 O O . ASP A 1 54 ? 5.411 -13.009 -2.827 1.00 0.00 54 ASP A O 14
ATOM 20503 N N . PRO A 1 55 ? 7.636 -13.323 -2.902 1.00 0.00 55 PRO A N 14
ATOM 20504 C CA . PRO A 1 55 ? 7.935 -12.013 -3.478 1.00 0.00 55 PRO A CA 14
ATOM 20505 C C . PRO A 1 55 ? 7.418 -11.850 -4.906 1.00 0.00 55 PRO A C 14
ATOM 20506 O O . PRO A 1 55 ? 7.110 -10.725 -5.312 1.00 0.00 55 PRO A O 14
ATOM 20517 N N . SER A 1 56 ? 7.340 -12.938 -5.677 1.00 0.00 56 SER A N 14
ATOM 20518 C CA . SER A 1 56 ? 6.888 -12.857 -7.061 1.00 0.00 56 SER A CA 14
ATOM 20519 C C . SER A 1 56 ? 5.374 -12.643 -7.151 1.00 0.00 56 SER A C 14
ATOM 20520 O O . SER A 1 56 ? 4.899 -12.168 -8.178 1.00 0.00 56 SER A O 14
ATOM 20528 N N . ALA A 1 57 ? 4.622 -12.924 -6.077 1.00 0.00 57 ALA A N 14
ATOM 20529 C CA . ALA A 1 57 ? 3.171 -12.763 -5.994 1.00 0.00 57 ALA A CA 14
ATOM 20530 C C . ALA A 1 57 ? 2.706 -11.295 -5.913 1.00 0.00 57 ALA A C 14
ATOM 20531 O O . ALA A 1 57 ? 1.576 -11.019 -5.499 1.00 0.00 57 ALA A O 14
ATOM 20538 N N . TYR A 1 58 ? 3.585 -10.349 -6.231 1.00 0.00 58 TYR A N 14
ATOM 20539 C CA . TYR A 1 58 ? 3.360 -8.918 -6.205 1.00 0.00 58 TYR A CA 14
ATOM 20540 C C . TYR A 1 58 ? 4.035 -8.309 -7.435 1.00 0.00 58 TYR A C 14
ATOM 20541 O O . TYR A 1 58 ? 4.845 -8.969 -8.099 1.00 0.00 58 TYR A O 14
ATOM 20559 N N . SER A 1 59 ? 3.770 -7.027 -7.699 1.00 0.00 59 SER A N 14
ATOM 20560 C CA . SER A 1 59 ? 4.468 -6.233 -8.696 1.00 0.00 59 SER A CA 14
ATOM 20561 C C . SER A 1 59 ? 4.734 -4.847 -8.110 1.00 0.00 59 SER A C 14
ATOM 20562 O O . SER A 1 59 ? 4.058 -4.448 -7.164 1.00 0.00 59 SER A O 14
ATOM 20570 N N . ALA A 1 60 ? 5.611 -4.075 -8.741 1.00 0.00 60 ALA A N 14
ATOM 20571 C CA . ALA A 1 60 ? 5.752 -2.637 -8.583 1.00 0.00 60 ALA A CA 14
ATOM 20572 C C . ALA A 1 60 ? 6.228 -2.084 -9.932 1.00 0.00 60 ALA A C 14
ATOM 20573 O O . ALA A 1 60 ? 6.717 -2.843 -10.782 1.00 0.00 60 ALA A O 14
ATOM 20580 N N . GLY A 1 61 ? 6.098 -0.778 -10.113 1.00 0.00 61 GLY A N 14
ATOM 20581 C CA . GLY A 1 61 ? 6.760 -0.022 -11.154 1.00 0.00 61 GLY A CA 14
ATOM 20582 C C . GLY A 1 61 ? 8.122 0.430 -10.641 1.00 0.00 61 GLY A C 14
ATOM 20583 O O . GLY A 1 61 ? 8.721 -0.208 -9.774 1.00 0.00 61 GLY A O 14
ATOM 20587 N N . ASP A 1 62 ? 8.625 1.528 -11.199 1.00 0.00 62 ASP A N 14
ATOM 20588 C CA . ASP A 1 62 ? 9.962 2.045 -10.906 1.00 0.00 62 ASP A CA 14
ATOM 20589 C C . ASP A 1 62 ? 10.077 2.554 -9.471 1.00 0.00 62 ASP A C 14
ATOM 20590 O O . ASP A 1 62 ? 11.184 2.623 -8.931 1.00 0.00 62 ASP A O 14
ATOM 20599 N N . GLY A 1 63 ? 8.955 2.914 -8.847 1.00 0.00 63 GLY A N 14
ATOM 20600 C CA . GLY A 1 63 ? 8.908 3.619 -7.584 1.00 0.00 63 GLY A CA 14
ATOM 20601 C C . GLY A 1 63 ? 7.675 3.181 -6.817 1.00 0.00 63 GLY A C 14
ATOM 20602 O O . GLY A 1 63 ? 6.671 3.892 -6.787 1.00 0.00 63 GLY A O 14
ATOM 20606 N N . LEU A 1 64 ? 7.743 1.989 -6.220 1.00 0.00 64 LEU A N 14
ATOM 20607 C CA . LEU A 1 64 ? 6.670 1.368 -5.441 1.00 0.00 64 LEU A CA 14
ATOM 20608 C C . LEU A 1 64 ? 6.045 2.377 -4.475 1.00 0.00 64 LEU A C 14
ATOM 20609 O O . LEU A 1 64 ? 4.859 2.701 -4.547 1.00 0.00 64 LEU A O 14
ATOM 20625 N N . ARG A 1 65 ? 6.862 2.894 -3.563 1.00 0.00 65 ARG A N 14
ATOM 20626 C CA . ARG A 1 65 ? 6.468 3.848 -2.532 1.00 0.00 65 ARG A CA 14
ATOM 20627 C C . ARG A 1 65 ? 6.631 5.286 -3.017 1.00 0.00 65 ARG A C 14
ATOM 20628 O O . ARG A 1 65 ? 6.733 6.179 -2.177 1.00 0.00 65 ARG A O 14
ATOM 20649 N N . ASP A 1 66 ? 6.755 5.532 -4.323 1.00 0.00 66 ASP A N 14
ATOM 20650 C CA . ASP A 1 66 ? 6.936 6.898 -4.796 1.00 0.00 66 ASP A CA 14
ATOM 20651 C C . ASP A 1 66 ? 5.776 7.759 -4.309 1.00 0.00 66 ASP A C 14
ATOM 20652 O O . ASP A 1 66 ? 4.638 7.285 -4.251 1.00 0.00 66 ASP A O 14
ATOM 20661 N N . GLY A 1 67 ? 6.076 8.991 -3.910 1.00 0.00 67 GLY A N 14
ATOM 20662 C CA . GLY A 1 67 ? 5.091 9.904 -3.366 1.00 0.00 67 GLY A CA 14
ATOM 20663 C C . GLY A 1 67 ? 4.895 9.754 -1.854 1.00 0.00 67 GLY A C 14
ATOM 20664 O O . GLY A 1 67 ? 4.332 10.653 -1.227 1.00 0.00 67 GLY A O 14
ATOM 20668 N N . ALA A 1 68 ? 5.450 8.716 -1.226 1.00 0.00 68 ALA A N 14
ATOM 20669 C CA . ALA A 1 68 ? 5.522 8.520 0.220 1.00 0.00 68 ALA A CA 14
ATOM 20670 C C . ALA A 1 68 ? 6.908 7.988 0.601 1.00 0.00 68 ALA A C 14
ATOM 20671 O O . ALA A 1 68 ? 7.814 7.919 -0.236 1.00 0.00 68 ALA A O 14
ATOM 20678 N N . ASP A 1 69 ? 7.092 7.647 1.876 1.00 0.00 69 ASP A N 14
ATOM 20679 C CA . ASP A 1 69 ? 8.266 6.969 2.407 1.00 0.00 69 ASP A CA 14
ATOM 20680 C C . ASP A 1 69 ? 7.860 6.238 3.685 1.00 0.00 69 ASP A C 14
ATOM 20681 O O . ASP A 1 69 ? 7.629 6.861 4.726 1.00 0.00 69 ASP A O 14
ATOM 20690 N N . PHE A 1 70 ? 7.645 4.927 3.580 1.00 0.00 70 PHE A N 14
ATOM 20691 C CA . PHE A 1 70 ? 7.130 4.066 4.641 1.00 0.00 70 PHE A CA 14
ATOM 20692 C C . PHE A 1 70 ? 7.893 2.738 4.671 1.00 0.00 70 PHE A C 14
ATOM 20693 O O . PHE A 1 70 ? 8.648 2.431 3.748 1.00 0.00 70 PHE A O 14
ATOM 20710 N N . LEU A 1 71 ? 7.661 1.917 5.694 1.00 0.00 71 LEU A N 14
ATOM 20711 C CA . LEU A 1 71 ? 8.262 0.594 5.867 1.00 0.00 71 LEU A CA 14
ATOM 20712 C C . LEU A 1 71 ? 7.274 -0.502 5.479 1.00 0.00 71 LEU A C 14
ATOM 20713 O O . LEU A 1 71 ? 6.062 -0.334 5.617 1.00 0.00 71 LEU A O 14
ATOM 20729 N N . ILE A 1 72 ? 7.809 -1.640 5.030 1.00 0.00 72 ILE A N 14
ATOM 20730 C CA . ILE A 1 72 ? 7.086 -2.783 4.483 1.00 0.00 72 ILE A CA 14
ATOM 20731 C C . ILE A 1 72 ? 7.099 -3.924 5.499 1.00 0.00 72 ILE A C 14
ATOM 20732 O O . ILE A 1 72 ? 8.105 -4.612 5.650 1.00 0.00 72 ILE A O 14
ATOM 20748 N N . CYS A 1 73 ? 5.980 -4.156 6.180 1.00 0.00 73 CYS A N 14
ATOM 20749 C CA . CYS A 1 73 ? 5.818 -5.336 7.037 1.00 0.00 73 CYS A CA 14
ATOM 20750 C C . CYS A 1 73 ? 5.457 -6.559 6.169 1.00 0.00 73 CYS A C 14
ATOM 20751 O O . CYS A 1 73 ? 4.542 -6.463 5.346 1.00 0.00 73 CYS A O 14
ATOM 20759 N N . VAL A 1 74 ? 6.124 -7.704 6.343 1.00 0.00 74 VAL A N 14
ATOM 20760 C CA . VAL A 1 74 ? 5.855 -8.978 5.653 1.00 0.00 74 VAL A CA 14
ATOM 20761 C C . VAL A 1 74 ? 5.932 -10.114 6.688 1.00 0.00 74 VAL A C 14
ATOM 20762 O O . VAL A 1 74 ? 6.542 -9.890 7.734 1.00 0.00 74 VAL A O 14
ATOM 20775 N N . PRO A 1 75 ? 5.344 -11.305 6.469 1.00 0.00 75 PRO A N 14
ATOM 20776 C CA . PRO A 1 75 ? 5.349 -12.337 7.498 1.00 0.00 75 PRO A CA 14
ATOM 20777 C C . PRO A 1 75 ? 6.742 -12.964 7.633 1.00 0.00 75 PRO A C 14
ATOM 20778 O O . PRO A 1 75 ? 7.531 -12.957 6.682 1.00 0.00 75 PRO A O 14
ATOM 20789 N N . GLU A 1 76 ? 7.035 -13.568 8.789 1.00 0.00 76 GLU A N 14
ATOM 20790 C CA . GLU A 1 76 ? 8.379 -14.048 9.108 1.00 0.00 76 GLU A CA 14
ATOM 20791 C C . GLU A 1 76 ? 8.827 -15.205 8.207 1.00 0.00 76 GLU A C 14
ATOM 20792 O O . GLU A 1 76 ? 10.030 -15.397 8.002 1.00 0.00 76 GLU A O 14
ATOM 20804 N N . GLU A 1 77 ? 7.871 -15.947 7.650 1.00 0.00 77 GLU A N 14
ATOM 20805 C CA . GLU A 1 77 ? 8.088 -17.012 6.672 1.00 0.00 77 GLU A CA 14
ATOM 20806 C C . GLU A 1 77 ? 8.607 -16.428 5.352 1.00 0.00 77 GLU A C 14
ATOM 20807 O O . GLU A 1 77 ? 9.549 -16.954 4.758 1.00 0.00 77 GLU A O 14
ATOM 20819 N N . ALA A 1 78 ? 8.018 -15.316 4.906 1.00 0.00 78 ALA A N 14
ATOM 20820 C CA . ALA A 1 78 ? 8.372 -14.692 3.637 1.00 0.00 78 ALA A CA 14
ATOM 20821 C C . ALA A 1 78 ? 9.646 -13.853 3.767 1.00 0.00 78 ALA A C 14
ATOM 20822 O O . ALA A 1 78 ? 10.159 -13.364 2.761 1.00 0.00 78 ALA A O 14
ATOM 20829 N N . LEU A 1 79 ? 10.140 -13.658 4.992 1.00 0.00 79 LEU A N 14
ATOM 20830 C CA . LEU A 1 79 ? 11.163 -12.682 5.309 1.00 0.00 79 LEU A CA 14
ATOM 20831 C C . LEU A 1 79 ? 12.476 -13.003 4.593 1.00 0.00 79 LEU A C 14
ATOM 20832 O O . LEU A 1 79 ? 13.073 -12.131 3.982 1.00 0.00 79 LEU A O 14
ATOM 20848 N N . ASP A 1 80 ? 12.940 -14.250 4.618 1.00 0.00 80 ASP A N 14
ATOM 20849 C CA . ASP A 1 80 ? 14.158 -14.617 3.890 1.00 0.00 80 ASP A CA 14
ATOM 20850 C C . ASP A 1 80 ? 13.875 -14.718 2.387 1.00 0.00 80 ASP A C 14
ATOM 20851 O O . ASP A 1 80 ? 14.736 -14.408 1.565 1.00 0.00 80 ASP A O 14
ATOM 20860 N N . ARG A 1 81 ? 12.638 -15.081 2.025 1.00 0.00 81 ARG A N 14
ATOM 20861 C CA . ARG A 1 81 ? 12.157 -15.210 0.652 1.00 0.00 81 ARG A CA 14
ATOM 20862 C C . ARG A 1 81 ? 12.319 -13.891 -0.097 1.00 0.00 81 ARG A C 14
ATOM 20863 O O . ARG A 1 81 ? 13.009 -13.865 -1.114 1.00 0.00 81 ARG A O 14
ATOM 20884 N N . TYR A 1 82 ? 11.704 -12.798 0.375 1.00 0.00 82 TYR A N 14
ATOM 20885 C CA . TYR A 1 82 ? 11.806 -11.520 -0.319 1.00 0.00 82 TYR A CA 14
ATOM 20886 C C . TYR A 1 82 ? 13.265 -11.066 -0.385 1.00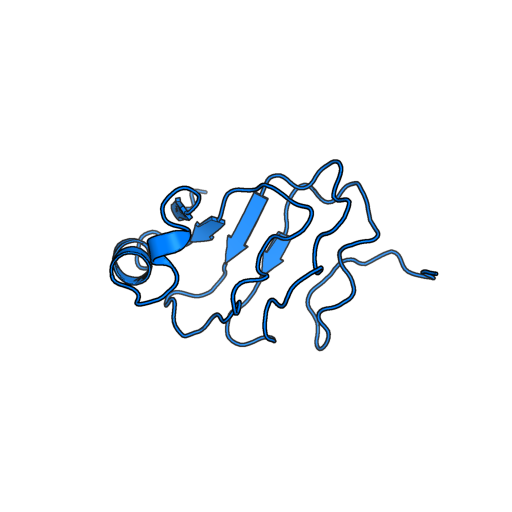 0.00 82 TYR A C 14
ATOM 20887 O O . TYR A 1 82 ? 13.696 -10.517 -1.398 1.00 0.00 82 TYR A O 14
ATOM 20905 N N . ARG A 1 83 ? 14.035 -11.268 0.693 1.00 0.00 83 ARG A N 14
ATOM 20906 C CA . ARG A 1 83 ? 15.403 -10.762 0.777 1.00 0.00 83 ARG A CA 14
ATOM 20907 C C . ARG A 1 83 ? 16.248 -11.351 -0.341 1.00 0.00 83 ARG A C 14
ATOM 20908 O O . ARG A 1 83 ? 17.090 -10.663 -0.920 1.00 0.00 83 ARG A O 14
ATOM 20929 N N . ARG A 1 84 ? 16.026 -12.632 -0.630 1.00 0.00 84 ARG A N 14
ATOM 20930 C CA . ARG A 1 84 ? 16.728 -13.399 -1.643 1.00 0.00 84 ARG A CA 14
ATOM 20931 C C . ARG A 1 84 ? 16.272 -13.094 -3.070 1.00 0.00 84 ARG A C 14
ATOM 20932 O O . ARG A 1 84 ? 16.814 -13.704 -4.000 1.00 0.00 84 ARG A O 14
ATOM 20953 N N . ASP A 1 85 ? 15.316 -12.192 -3.285 1.00 0.00 85 ASP A N 14
ATOM 20954 C CA . ASP A 1 85 ? 14.751 -11.910 -4.603 1.00 0.00 85 ASP A CA 14
ATOM 20955 C C . ASP A 1 85 ? 15.742 -11.156 -5.510 1.00 0.00 85 ASP A C 14
ATOM 20956 O O . ASP A 1 85 ? 16.825 -10.737 -5.072 1.00 0.00 85 ASP A O 14
ATOM 20965 N N . TYR A 1 86 ? 15.374 -10.978 -6.783 1.00 0.00 86 TYR A N 14
ATOM 20966 C CA . TYR A 1 86 ? 16.110 -10.221 -7.785 1.00 0.00 86 TYR A CA 14
ATOM 20967 C C . TYR A 1 86 ? 15.677 -8.746 -7.861 1.00 0.00 86 TYR A C 14
ATOM 20968 O O . TYR A 1 86 ? 16.457 -7.915 -8.320 1.00 0.00 86 TYR A O 14
ATOM 20986 N N . PHE A 1 87 ? 14.481 -8.378 -7.398 1.00 0.00 87 PHE A N 14
ATOM 20987 C CA . PHE A 1 87 ? 13.985 -7.000 -7.358 1.00 0.00 87 PHE A CA 14
ATOM 20988 C C . PHE A 1 87 ? 13.837 -6.520 -5.915 1.00 0.00 87 PHE A C 14
ATOM 20989 O O . PHE A 1 87 ? 14.470 -5.532 -5.541 1.00 0.00 87 PHE A O 14
ATOM 21006 N N . TRP A 1 88 ? 13.063 -7.228 -5.084 1.00 0.00 88 TRP A N 14
ATOM 21007 C CA . TRP A 1 88 ? 12.787 -6.819 -3.702 1.00 0.00 88 TRP A CA 14
ATOM 21008 C C . TRP A 1 88 ? 14.059 -6.681 -2.841 1.00 0.00 88 TRP A C 14
ATOM 21009 O O . TRP A 1 88 ? 14.012 -6.071 -1.773 1.00 0.00 88 TRP A O 14
ATOM 21030 N N . GLN A 1 89 ? 15.201 -7.158 -3.343 1.00 0.00 89 GLN A N 14
ATOM 21031 C CA . GLN A 1 89 ? 16.556 -6.948 -2.837 1.00 0.00 89 GLN A CA 14
ATOM 21032 C C . GLN A 1 89 ? 16.872 -5.500 -2.436 1.00 0.00 89 GLN A C 14
ATOM 21033 O O . GLN A 1 89 ? 17.167 -5.227 -1.276 1.00 0.00 89 GLN A O 14
ATOM 21047 N N . THR A 1 90 ? 16.827 -4.560 -3.382 1.00 0.00 90 THR A N 14
ATOM 21048 C CA . THR A 1 90 ? 17.090 -3.137 -3.121 1.00 0.00 90 THR A CA 14
ATOM 21049 C C . THR A 1 90 ? 16.131 -2.628 -2.027 1.00 0.00 90 THR A C 14
ATOM 21050 O O . THR A 1 90 ? 16.576 -2.087 -1.009 1.00 0.00 90 THR A O 14
ATOM 21061 N N . TYR A 1 91 ? 14.838 -2.946 -2.130 1.00 0.00 91 TYR A N 14
ATOM 21062 C CA . TYR A 1 91 ? 13.822 -2.525 -1.162 1.00 0.00 91 TYR A CA 14
ATOM 21063 C C . TYR A 1 91 ? 13.984 -3.185 0.228 1.00 0.00 91 TYR A C 14
ATOM 21064 O O . TYR A 1 91 ? 13.336 -2.751 1.184 1.00 0.00 91 TYR A O 14
ATOM 21082 N N . ALA A 1 92 ? 14.899 -4.149 0.420 1.00 0.00 92 ALA A N 14
ATOM 21083 C CA . ALA A 1 92 ? 15.124 -4.856 1.683 1.00 0.00 92 ALA A CA 14
ATOM 21084 C C . ALA A 1 92 ? 15.506 -3.909 2.811 1.00 0.00 92 ALA A C 14
ATOM 21085 O O . ALA A 1 92 ? 15.270 -4.232 3.972 1.00 0.00 92 ALA A O 14
ATOM 21092 N N . ALA A 1 93 ? 16.032 -2.722 2.490 1.00 0.00 93 ALA A N 14
ATOM 21093 C CA . ALA A 1 93 ? 16.415 -1.752 3.495 1.00 0.00 93 ALA A CA 14
ATOM 21094 C C . ALA A 1 93 ? 15.238 -1.261 4.354 1.00 0.00 93 ALA A C 14
ATOM 21095 O O . ALA A 1 93 ? 15.479 -0.744 5.443 1.00 0.00 93 ALA A O 14
ATOM 21102 N N . TRP A 1 94 ? 13.988 -1.454 3.913 1.00 0.00 94 TRP A N 14
ATOM 21103 C CA . TRP A 1 94 ? 12.788 -0.998 4.616 1.00 0.00 94 TRP A CA 14
ATOM 21104 C C . TRP A 1 94 ? 11.804 -2.140 4.897 1.00 0.00 94 TRP A C 14
ATOM 21105 O O . TRP A 1 94 ? 10.742 -1.910 5.480 1.00 0.00 94 TRP A O 14
ATOM 21126 N N . ILE A 1 95 ? 12.109 -3.369 4.468 1.00 0.00 95 ILE A N 14
ATOM 21127 C CA . ILE A 1 95 ? 11.226 -4.507 4.689 1.00 0.00 95 ILE A CA 14
ATOM 21128 C C . ILE A 1 95 ? 11.539 -5.067 6.084 1.00 0.00 95 ILE A C 14
ATOM 21129 O O . ILE A 1 95 ? 12.709 -5.216 6.444 1.00 0.00 95 ILE A O 14
ATOM 21145 N N . GLN A 1 96 ? 10.521 -5.362 6.887 1.00 0.00 96 GLN A N 14
ATOM 21146 C CA . GLN A 1 96 ? 10.617 -5.866 8.258 1.00 0.00 96 GLN A CA 14
ATOM 21147 C C . GLN A 1 96 ? 9.536 -6.933 8.494 1.00 0.00 96 GLN A C 14
ATOM 21148 O O . GLN A 1 96 ? 8.601 -7.037 7.696 1.00 0.00 96 GLN A O 14
ATOM 21162 N N . PRO A 1 97 ? 9.643 -7.733 9.570 1.00 0.00 97 PRO A N 14
ATOM 21163 C CA . PRO A 1 97 ? 8.603 -8.683 9.941 1.00 0.00 97 PRO A CA 14
ATOM 21164 C C . PRO A 1 97 ? 7.279 -7.999 10.323 1.00 0.00 97 PRO A C 14
ATOM 21165 O O . PRO A 1 97 ? 7.173 -6.770 10.452 1.00 0.00 97 PRO A O 14
ATOM 21176 N N . MET A 1 98 ? 6.245 -8.818 10.490 1.00 0.00 98 MET A N 14
ATOM 21177 C CA . MET A 1 98 ? 4.971 -8.443 11.075 1.00 0.00 98 MET A CA 14
ATOM 21178 C C . MET A 1 98 ? 5.018 -8.635 12.592 1.00 0.00 98 MET A C 14
ATOM 21179 O O . MET A 1 98 ? 5.972 -9.150 13.177 1.00 0.00 98 MET A O 14
ATOM 21193 N N . GLU A 1 99 ? 3.931 -8.237 13.228 1.00 0.00 99 GLU A N 14
ATOM 21194 C CA . GLU A 1 99 ? 3.488 -8.709 14.526 1.00 0.00 99 GLU A CA 14
ATOM 21195 C C . GLU A 1 99 ? 2.078 -9.250 14.314 1.00 0.00 99 GLU A C 14
ATOM 21196 O O . GLU A 1 99 ? 1.447 -8.949 13.294 1.00 0.00 99 GLU A O 14
ATOM 21208 N N . GLN A 1 100 ? 1.571 -9.916 15.344 1.00 0.00 100 GLN A N 14
ATOM 21209 C CA . GLN A 1 100 ? 0.180 -10.259 15.579 1.00 0.00 100 GLN A CA 14
ATOM 21210 C C . GLN A 1 100 ? -0.356 -11.294 14.595 1.00 0.00 100 GLN A C 14
ATOM 21211 O O . GLN A 1 100 ? -0.320 -12.489 14.949 1.00 0.00 100 GLN A O 14
ATOM 21225 N N . GLY A 1 1 ? -18.093 14.445 -0.364 1.00 0.00 1 GLY A N 15
ATOM 21226 C CA . GLY A 1 1 ? -17.686 13.144 0.175 1.00 0.00 1 GLY A CA 15
ATOM 21227 C C . GLY A 1 1 ? -18.890 12.441 0.760 1.00 0.00 1 GLY A C 15
ATOM 21228 O O . GLY A 1 1 ? -19.101 12.515 1.970 1.00 0.00 1 GLY A O 15
ATOM 21232 N N . SER A 1 2 ? -19.696 11.818 -0.098 1.00 0.00 2 SER A N 15
ATOM 21233 C CA . SER A 1 2 ? -20.787 10.936 0.277 1.00 0.00 2 SER A CA 15
ATOM 21234 C C . SER A 1 2 ? -21.012 9.961 -0.885 1.00 0.00 2 SER A C 15
ATOM 21235 O O . SER A 1 2 ? -21.954 10.118 -1.665 1.00 0.00 2 SER A O 15
ATOM 21243 N N . HIS A 1 3 ? -20.085 9.018 -1.059 1.00 0.00 3 HIS A N 15
ATOM 21244 C CA . HIS A 1 3 ? -20.124 7.961 -2.064 1.00 0.00 3 HIS A CA 15
ATOM 21245 C C . HIS A 1 3 ? -19.338 6.756 -1.553 1.00 0.00 3 HIS A C 15
ATOM 21246 O O . HIS A 1 3 ? -18.629 6.858 -0.551 1.00 0.00 3 HIS A O 15
ATOM 21260 N N . GLU A 1 4 ? -19.422 5.625 -2.249 1.00 0.00 4 GLU A N 15
ATOM 21261 C CA . GLU A 1 4 ? -18.699 4.408 -1.908 1.00 0.00 4 GLU A CA 15
ATOM 21262 C C . GLU A 1 4 ? -17.309 4.516 -2.537 1.00 0.00 4 GLU A C 15
ATOM 21263 O O . GLU A 1 4 ? -17.194 4.536 -3.764 1.00 0.00 4 GLU A O 15
ATOM 21275 N N . GLY A 1 5 ? -16.253 4.683 -1.739 1.00 0.00 5 GLY A N 15
ATOM 21276 C CA . GLY A 1 5 ? -14.930 4.974 -2.277 1.00 0.00 5 GLY A CA 15
ATOM 21277 C C . GLY A 1 5 ? -13.969 5.440 -1.199 1.00 0.00 5 GLY A C 15
ATOM 21278 O O . GLY A 1 5 ? -13.330 6.490 -1.332 1.00 0.00 5 GLY A O 15
ATOM 21282 N N . GLU A 1 6 ? -13.878 4.670 -0.123 1.00 0.00 6 GLU A N 15
ATOM 21283 C CA . GLU A 1 6 ? -12.885 4.836 0.932 1.00 0.00 6 GLU A CA 15
ATOM 21284 C C . GLU A 1 6 ? -11.454 4.563 0.414 1.00 0.00 6 GLU A C 15
ATOM 21285 O O . GLU A 1 6 ? -11.291 3.961 -0.653 1.00 0.00 6 GLU A O 15
ATOM 21297 N N . PRO A 1 7 ? -10.402 4.999 1.137 1.00 0.00 7 PRO A N 15
ATOM 21298 C CA . PRO A 1 7 ? -9.000 4.751 0.790 1.00 0.00 7 PRO A CA 15
ATOM 21299 C C . PRO A 1 7 ? -8.608 3.291 1.084 1.00 0.00 7 PRO A C 15
ATOM 21300 O O . PRO A 1 7 ? -7.904 3.017 2.054 1.00 0.00 7 PRO A O 15
ATOM 21311 N N . VAL A 1 8 ? -9.094 2.338 0.286 1.00 0.00 8 VAL A N 15
ATOM 21312 C CA . VAL A 1 8 ? -8.876 0.911 0.530 1.00 0.00 8 VAL A CA 15
ATOM 21313 C C . VAL A 1 8 ? -8.722 0.163 -0.796 1.00 0.00 8 VAL A C 15
ATOM 21314 O O . VAL A 1 8 ? -9.406 0.459 -1.785 1.00 0.00 8 VAL A O 15
ATOM 21327 N N . VAL A 1 9 ? -7.833 -0.831 -0.794 1.00 0.00 9 VAL A N 15
ATOM 21328 C CA . VAL A 1 9 ? -7.714 -1.862 -1.814 1.00 0.00 9 VAL A CA 15
ATOM 21329 C C . VAL A 1 9 ? -8.945 -2.771 -1.833 1.00 0.00 9 VAL A C 15
ATOM 21330 O O . VAL A 1 9 ? -9.791 -2.751 -0.938 1.00 0.00 9 VAL A O 15
ATOM 21343 N N . GLY A 1 10 ? -9.047 -3.539 -2.906 1.00 0.00 10 GLY A N 15
ATOM 21344 C CA . GLY A 1 10 ? -10.148 -4.397 -3.254 1.00 0.00 10 GLY A CA 15
ATOM 21345 C C . GLY A 1 10 ? -9.768 -4.948 -4.612 1.00 0.00 10 GLY A C 15
ATOM 21346 O O . GLY A 1 10 ? -8.945 -5.861 -4.677 1.00 0.00 10 GLY A O 15
ATOM 21350 N N . MET A 1 11 ? -10.252 -4.342 -5.697 1.00 0.00 11 MET A N 15
ATOM 21351 C CA . MET A 1 11 ? -9.954 -4.773 -7.066 1.00 0.00 11 MET A CA 15
ATOM 21352 C C . MET A 1 11 ? -9.763 -3.592 -8.022 1.00 0.00 11 MET A C 15
ATOM 21353 O O . MET A 1 11 ? -9.974 -3.722 -9.229 1.00 0.00 11 MET A O 15
ATOM 21367 N N . ASP A 1 12 ? -9.337 -2.434 -7.512 1.00 0.00 12 ASP A N 15
ATOM 21368 C CA . ASP A 1 12 ? -8.745 -1.389 -8.348 1.00 0.00 12 ASP A CA 15
ATOM 21369 C C . ASP A 1 12 ? -7.667 -0.646 -7.546 1.00 0.00 12 ASP A C 15
ATOM 21370 O O . ASP A 1 12 ? -7.579 -0.815 -6.326 1.00 0.00 12 ASP A O 15
ATOM 21379 N N . LYS A 1 13 ? -6.796 0.126 -8.211 1.00 0.00 13 LYS A N 15
ATOM 21380 C CA . LYS A 1 13 ? -5.542 0.598 -7.636 1.00 0.00 13 LYS A CA 15
ATOM 21381 C C . LYS A 1 13 ? -5.226 2.106 -7.729 1.00 0.00 13 LYS A C 15
ATOM 21382 O O . LYS A 1 13 ? -4.101 2.455 -7.385 1.00 0.00 13 LYS A O 15
ATOM 21401 N N . SER A 1 14 ? -6.144 3.011 -8.097 1.00 0.00 14 SER A N 15
ATOM 21402 C CA . SER A 1 14 ? -5.835 4.455 -8.021 1.00 0.00 14 SER A CA 15
ATOM 21403 C C . SER A 1 14 ? -6.190 5.084 -6.657 1.00 0.00 14 SER A C 15
ATOM 21404 O O . SER A 1 14 ? -5.690 6.155 -6.312 1.00 0.00 14 SER A O 15
ATOM 21412 N N . LEU A 1 15 ? -7.017 4.407 -5.853 1.00 0.00 15 LEU A N 15
ATOM 21413 C CA . LEU A 1 15 ? -7.799 4.909 -4.714 1.00 0.00 15 LEU A CA 15
ATOM 21414 C C . LEU A 1 15 ? -6.965 5.289 -3.470 1.00 0.00 15 LEU A C 15
ATOM 21415 O O . LEU A 1 15 ? -7.490 5.299 -2.357 1.00 0.00 15 LEU A O 15
ATOM 21431 N N . PHE A 1 16 ? -5.676 5.594 -3.610 1.00 0.00 16 PHE A N 15
ATOM 21432 C CA . PHE A 1 16 ? -4.705 5.674 -2.514 1.00 0.00 16 PHE A CA 15
ATOM 21433 C C . PHE A 1 16 ? -4.123 7.073 -2.393 1.00 0.00 16 PHE A C 15
ATOM 21434 O O . PHE A 1 16 ? -3.876 7.544 -1.281 1.00 0.00 16 PHE A O 15
ATOM 21451 N N . ALA A 1 17 ? -3.959 7.768 -3.516 1.00 0.00 17 ALA A N 15
ATOM 21452 C CA . ALA A 1 17 ? -3.538 9.155 -3.547 1.00 0.00 17 ALA A CA 15
ATOM 21453 C C . ALA A 1 17 ? -4.730 10.072 -3.245 1.00 0.00 17 ALA A C 15
ATOM 21454 O O . ALA A 1 17 ? -5.072 10.939 -4.049 1.00 0.00 17 ALA A O 15
ATOM 21461 N N . GLY A 1 18 ? -5.381 9.883 -2.095 1.00 0.00 18 GLY A N 15
ATOM 21462 C CA . GLY A 1 18 ? -6.560 10.651 -1.722 1.00 0.00 18 GLY A CA 15
ATOM 21463 C C . GLY A 1 18 ? -6.823 10.788 -0.222 1.00 0.00 18 GLY A C 15
ATOM 21464 O O . GLY A 1 18 ? -7.597 11.681 0.149 1.00 0.00 18 GLY A O 15
ATOM 21468 N N . ASN A 1 19 ? -6.234 9.946 0.637 1.00 0.00 19 ASN A N 15
ATOM 21469 C CA . ASN A 1 19 ? -6.337 10.073 2.094 1.00 0.00 19 ASN A CA 15
ATOM 21470 C C . ASN A 1 19 ? -4.962 10.258 2.739 1.00 0.00 19 ASN A C 15
ATOM 21471 O O . ASN A 1 19 ? -3.966 9.705 2.283 1.00 0.00 19 ASN A O 15
ATOM 21482 N N . THR A 1 20 ? -4.928 11.007 3.837 1.00 0.00 20 THR A N 15
ATOM 21483 C CA . THR A 1 20 ? -3.761 11.732 4.347 1.00 0.00 20 THR A CA 15
ATOM 21484 C C . THR A 1 20 ? -3.478 11.384 5.823 1.00 0.00 20 THR A C 15
ATOM 21485 O O . THR A 1 20 ? -2.795 12.110 6.551 1.00 0.00 20 THR A O 15
ATOM 21496 N N . VAL A 1 21 ? -4.066 10.281 6.296 1.00 0.00 21 VAL A N 15
ATOM 21497 C CA . VAL A 1 21 ? -4.183 9.902 7.707 1.00 0.00 21 VAL A CA 15
ATOM 21498 C C . VAL A 1 21 ? -4.250 8.363 7.826 1.00 0.00 21 VAL A C 15
ATOM 21499 O O . VAL A 1 21 ? -4.883 7.809 8.727 1.00 0.00 21 VAL A O 15
ATOM 21512 N N . ILE A 1 22 ? -3.618 7.663 6.878 1.00 0.00 22 ILE A N 15
ATOM 21513 C CA . ILE A 1 22 ? -3.610 6.216 6.725 1.00 0.00 22 ILE A CA 15
ATOM 21514 C C . ILE A 1 22 ? -2.184 5.750 6.979 1.00 0.00 22 ILE A C 15
ATOM 21515 O O . ILE A 1 22 ? -1.334 5.867 6.100 1.00 0.00 22 ILE A O 15
ATOM 21531 N N . ARG A 1 23 ? -1.903 5.275 8.193 1.00 0.00 23 ARG A N 15
ATOM 21532 C CA . ARG A 1 23 ? -0.559 4.816 8.540 1.00 0.00 23 ARG A CA 15
ATOM 21533 C C . ARG A 1 23 ? -0.384 3.343 8.220 1.00 0.00 23 ARG A C 15
ATOM 21534 O O . ARG A 1 23 ? 0.744 2.883 8.317 1.00 0.00 23 ARG A O 15
ATOM 21555 N N . GLU A 1 24 ? -1.433 2.593 7.872 1.00 0.00 24 GLU A N 15
ATOM 21556 C CA . GLU A 1 24 ? -1.340 1.156 7.632 1.00 0.00 24 GLU A CA 15
ATOM 21557 C C . GLU A 1 24 ? -2.165 0.802 6.403 1.00 0.00 24 GLU A C 15
ATOM 21558 O O . GLU A 1 24 ? -3.299 1.267 6.264 1.00 0.00 24 GLU A O 15
ATOM 21570 N N . ILE A 1 25 ? -1.606 -0.036 5.524 1.00 0.00 25 ILE A N 15
ATOM 21571 C CA . ILE A 1 25 ? -2.235 -0.483 4.286 1.00 0.00 25 ILE A CA 15
ATOM 21572 C C . ILE A 1 25 ? -1.929 -1.979 4.127 1.00 0.00 25 ILE A C 15
ATOM 21573 O O . ILE A 1 25 ? -0.802 -2.344 3.792 1.00 0.00 25 ILE A O 15
ATOM 21589 N N . THR A 1 26 ? -2.880 -2.860 4.413 1.00 0.00 26 THR A N 15
ATOM 21590 C CA . THR A 1 26 ? -2.674 -4.308 4.400 1.00 0.00 26 THR A CA 15
ATOM 21591 C C . THR A 1 26 ? -3.002 -4.870 2.999 1.00 0.00 26 THR A C 15
ATOM 21592 O O . THR A 1 26 ? -4.169 -5.098 2.679 1.00 0.00 26 THR A O 15
ATOM 21603 N N . VAL A 1 27 ? -2.016 -5.034 2.110 1.00 0.00 27 VAL A N 15
ATOM 21604 C CA . VAL A 1 27 ? -2.232 -5.408 0.706 1.00 0.00 27 VAL A CA 15
ATOM 21605 C C . VAL A 1 27 ? -2.038 -6.906 0.525 1.00 0.00 27 VAL A C 15
ATOM 21606 O O . VAL A 1 27 ? -0.997 -7.473 0.877 1.00 0.00 27 VAL A O 15
ATOM 21619 N N . GLN A 1 28 ? -3.028 -7.552 -0.069 1.00 0.00 28 GLN A N 15
ATOM 21620 C CA . GLN A 1 28 ? -2.947 -8.963 -0.391 1.00 0.00 28 GLN A CA 15
ATOM 21621 C C . GLN A 1 28 ? -2.124 -9.154 -1.677 1.00 0.00 28 GLN A C 15
ATOM 21622 O O . GLN A 1 28 ? -1.860 -8.183 -2.394 1.00 0.00 28 GLN A O 15
ATOM 21636 N N . PRO A 1 29 ? -1.635 -10.371 -1.954 1.00 0.00 29 PRO A N 15
ATOM 21637 C CA . PRO A 1 29 ? -0.929 -10.678 -3.191 1.00 0.00 29 PRO A CA 15
ATOM 21638 C C . PRO A 1 29 ? -1.902 -10.809 -4.361 1.00 0.00 29 PRO A C 15
ATOM 21639 O O . PRO A 1 29 ? -3.098 -11.037 -4.162 1.00 0.00 29 PRO A O 15
ATOM 21650 N N . ASN A 1 30 ? -1.346 -10.774 -5.577 1.00 0.00 30 ASN A N 15
ATOM 21651 C CA . ASN A 1 30 ? -2.017 -10.995 -6.859 1.00 0.00 30 ASN A CA 15
ATOM 21652 C C . ASN A 1 30 ? -3.353 -10.242 -6.947 1.00 0.00 30 ASN A C 15
ATOM 21653 O O . ASN A 1 30 ? -4.377 -10.819 -7.315 1.00 0.00 30 ASN A O 15
ATOM 21664 N N . ILE A 1 31 ? -3.363 -8.941 -6.628 1.00 0.00 31 ILE A N 15
ATOM 21665 C CA . ILE A 1 31 ? -4.594 -8.151 -6.504 1.00 0.00 31 ILE A CA 15
ATOM 21666 C C . ILE A 1 31 ? -4.538 -6.746 -7.140 1.00 0.00 31 ILE A C 15
ATOM 21667 O O . ILE A 1 31 ? -5.569 -6.079 -7.219 1.00 0.00 31 ILE A O 15
ATOM 21683 N N . GLY A 1 32 ? -3.395 -6.294 -7.657 1.00 0.00 32 GLY A N 15
ATOM 21684 C CA . GLY A 1 32 ? -3.335 -5.234 -8.658 1.00 0.00 32 GLY A CA 15
ATOM 21685 C C . GLY A 1 32 ? -1.916 -4.697 -8.815 1.00 0.00 32 GLY A C 15
ATOM 21686 O O . GLY A 1 32 ? -1.117 -4.795 -7.878 1.00 0.00 32 GLY A O 15
ATOM 21690 N N . LEU A 1 33 ? -1.611 -4.067 -9.955 1.00 0.00 33 LEU A N 15
ATOM 21691 C CA . LEU A 1 33 ? -0.319 -3.416 -10.208 1.00 0.00 33 LEU A CA 15
ATOM 21692 C C . LEU A 1 33 ? -0.042 -2.358 -9.131 1.00 0.00 33 LEU A C 15
ATOM 21693 O O . LEU A 1 33 ? -0.964 -1.848 -8.484 1.00 0.00 33 LEU A O 15
ATOM 21709 N N . LEU A 1 34 ? 1.232 -2.009 -8.957 1.00 0.00 34 LEU A N 15
ATOM 21710 C CA . LEU A 1 34 ? 1.693 -0.919 -8.112 1.00 0.00 34 LEU A CA 15
ATOM 21711 C C . LEU A 1 34 ? 2.560 0.041 -8.941 1.00 0.00 34 LEU A C 15
ATOM 21712 O O . LEU A 1 34 ? 3.782 -0.095 -8.946 1.00 0.00 34 LEU A O 15
ATOM 21728 N N . TYR A 1 35 ? 1.953 0.959 -9.703 1.00 0.00 35 TYR A N 15
ATOM 21729 C CA . TYR A 1 35 ? 2.691 1.879 -10.576 1.00 0.00 35 TYR A CA 15
ATOM 21730 C C . TYR A 1 35 ? 3.483 2.933 -9.775 1.00 0.00 35 TYR A C 15
ATOM 21731 O O . TYR A 1 35 ? 3.407 2.981 -8.545 1.00 0.00 35 TYR A O 15
ATOM 21749 N N . ASP A 1 36 ? 4.286 3.767 -10.440 1.00 0.00 36 ASP A N 15
ATOM 21750 C CA . ASP A 1 36 ? 5.015 4.865 -9.804 1.00 0.00 36 ASP A CA 15
ATOM 21751 C C . ASP A 1 36 ? 4.044 5.989 -9.444 1.00 0.00 36 ASP A C 15
ATOM 21752 O O . ASP A 1 36 ? 3.217 6.416 -10.249 1.00 0.00 36 ASP A O 15
ATOM 21761 N N . GLY A 1 37 ? 4.130 6.461 -8.206 1.00 0.00 37 GLY A N 15
ATOM 21762 C CA . GLY A 1 37 ? 3.259 7.498 -7.695 1.00 0.00 37 GLY A CA 15
ATOM 21763 C C . GLY A 1 37 ? 1.900 6.973 -7.242 1.00 0.00 37 GLY A C 15
ATOM 21764 O O . GLY A 1 37 ? 1.041 7.781 -6.904 1.00 0.00 37 GLY A O 15
ATOM 21768 N N . MET A 1 38 ? 1.660 5.659 -7.178 1.00 0.00 38 MET A N 15
ATOM 21769 C CA . MET A 1 38 ? 0.422 5.094 -6.656 1.00 0.00 38 MET A CA 15
ATOM 21770 C C . MET A 1 38 ? 0.117 5.540 -5.216 1.00 0.00 38 MET A C 15
ATOM 21771 O O . MET A 1 38 ? -0.994 5.326 -4.742 1.00 0.00 38 MET A O 15
ATOM 21785 N N . PHE A 1 39 ? 1.077 6.149 -4.513 1.00 0.00 39 PHE A N 15
ATOM 21786 C CA . PHE A 1 39 ? 0.957 6.593 -3.129 1.00 0.00 39 PHE A CA 15
ATOM 21787 C C . PHE A 1 39 ? 1.219 8.105 -2.996 1.00 0.00 39 PHE A C 15
ATOM 21788 O O . PHE A 1 39 ? 1.368 8.610 -1.885 1.00 0.00 39 PHE A O 15
ATOM 21805 N N . SER A 1 40 ? 1.280 8.850 -4.108 1.00 0.00 40 SER A N 15
ATOM 21806 C CA . SER A 1 40 ? 1.569 10.279 -4.107 1.00 0.00 40 SER A CA 15
ATOM 21807 C C . SER A 1 40 ? 0.437 11.056 -3.429 1.00 0.00 40 SER A C 15
ATOM 21808 O O . SER A 1 40 ? -0.582 11.330 -4.063 1.00 0.00 40 SER A O 15
ATOM 21816 N N . GLY A 1 41 ? 0.598 11.404 -2.156 1.00 0.00 41 GLY A N 15
ATOM 21817 C CA . GLY A 1 41 ? -0.353 12.174 -1.374 1.00 0.00 41 GLY A CA 15
ATOM 21818 C C . GLY A 1 41 ? -0.704 11.502 -0.051 1.00 0.00 41 GLY A C 15
ATOM 21819 O O . GLY A 1 41 ? -1.398 12.122 0.756 1.00 0.00 41 GLY A O 15
ATOM 21823 N N . CYS A 1 42 ? -0.241 10.271 0.204 1.00 0.00 42 CYS A N 15
ATOM 21824 C CA . CYS A 1 42 ? -0.467 9.553 1.454 1.00 0.00 42 CYS A CA 15
ATOM 21825 C C . CYS A 1 42 ? 0.387 10.133 2.597 1.00 0.00 42 CYS A C 15
ATOM 21826 O O . CYS A 1 42 ? 1.198 9.418 3.180 1.00 0.00 42 CYS A O 15
ATOM 21834 N N . THR A 1 43 ? 0.203 11.400 2.964 1.00 0.00 43 THR A N 15
ATOM 21835 C CA . THR A 1 43 ? 1.044 12.158 3.894 1.00 0.00 43 THR A CA 15
ATOM 21836 C C . THR A 1 43 ? 0.903 11.740 5.376 1.00 0.00 43 THR A C 15
ATOM 21837 O O . THR A 1 43 ? 1.133 12.546 6.278 1.00 0.00 43 THR A O 15
ATOM 21848 N N . ALA A 1 44 ? 0.509 10.495 5.662 1.00 0.00 44 ALA A N 15
ATOM 21849 C CA . ALA A 1 44 ? 0.709 9.851 6.955 1.00 0.00 44 ALA A CA 15
ATOM 21850 C C . ALA A 1 44 ? 1.085 8.367 6.802 1.00 0.00 44 ALA A C 15
ATOM 21851 O O . ALA A 1 44 ? 0.899 7.614 7.752 1.00 0.00 44 ALA A O 15
ATOM 21858 N N . LEU A 1 45 ? 1.522 7.907 5.622 1.00 0.00 45 LEU A N 15
ATOM 21859 C CA . LEU A 1 45 ? 1.844 6.499 5.403 1.00 0.00 45 LEU A CA 15
ATOM 21860 C C . LEU A 1 45 ? 3.108 6.151 6.169 1.00 0.00 45 LEU A C 15
ATOM 21861 O O . LEU A 1 45 ? 4.154 6.744 5.911 1.00 0.00 45 LEU A O 15
ATOM 21877 N N . GLU A 1 46 ? 3.022 5.182 7.085 1.00 0.00 46 GLU A N 15
ATOM 21878 C CA . GLU A 1 46 ? 4.185 4.709 7.824 1.00 0.00 46 GLU A CA 15
ATOM 21879 C C . GLU A 1 46 ? 4.331 3.185 7.757 1.00 0.00 46 GLU A C 15
ATOM 21880 O O . GLU A 1 46 ? 5.447 2.711 7.948 1.00 0.00 46 GLU A O 15
ATOM 21892 N N . LYS A 1 47 ? 3.298 2.409 7.390 1.00 0.00 47 LYS A N 15
ATOM 21893 C CA . LYS A 1 47 ? 3.350 0.954 7.213 1.00 0.00 47 LYS A CA 15
ATOM 21894 C C . LYS A 1 47 ? 2.460 0.461 6.071 1.00 0.00 47 LYS A C 15
ATOM 21895 O O . LYS A 1 47 ? 1.381 0.983 5.807 1.00 0.00 47 LYS A O 15
ATOM 21914 N N . LEU A 1 48 ? 2.848 -0.665 5.493 1.00 0.00 48 LEU A N 15
ATOM 21915 C CA . LEU A 1 48 ? 2.217 -1.376 4.396 1.00 0.00 48 LEU A CA 15
ATOM 21916 C C . LEU A 1 48 ? 2.419 -2.842 4.731 1.00 0.00 48 LEU A C 15
ATOM 21917 O O . LEU A 1 48 ? 3.532 -3.360 4.647 1.00 0.00 48 LEU A O 15
ATOM 21933 N N . ILE A 1 49 ? 1.377 -3.505 5.201 1.00 0.00 49 ILE A N 15
ATOM 21934 C CA . ILE A 1 49 ? 1.481 -4.908 5.577 1.00 0.00 49 ILE A CA 15
ATOM 21935 C C . ILE A 1 49 ? 1.185 -5.688 4.299 1.00 0.00 49 ILE A C 15
ATOM 21936 O O . ILE A 1 49 ? 0.346 -5.270 3.504 1.00 0.00 49 ILE A O 15
ATOM 21952 N N . LEU A 1 50 ? 1.877 -6.800 4.068 1.00 0.00 50 LEU A N 15
ATOM 21953 C CA . LEU A 1 50 ? 1.633 -7.648 2.903 1.00 0.00 50 LEU A CA 15
ATOM 21954 C C . LEU A 1 50 ? 1.167 -9.009 3.412 1.00 0.00 50 LEU A C 15
ATOM 21955 O O . LEU A 1 50 ? 1.620 -9.437 4.472 1.00 0.00 50 LEU A O 15
ATOM 21971 N N . THR A 1 51 ? 0.279 -9.687 2.680 1.00 0.00 51 THR A N 15
ATOM 21972 C CA . THR A 1 51 ? -0.331 -10.956 3.109 1.00 0.00 51 THR A CA 15
ATOM 21973 C C . THR A 1 51 ? 0.005 -12.085 2.115 1.00 0.00 51 THR A C 15
ATOM 21974 O O . THR A 1 51 ? -0.819 -12.969 1.854 1.00 0.00 51 THR A O 15
ATOM 21985 N N . GLY A 1 52 ? 1.148 -11.985 1.430 1.00 0.00 52 GLY A N 15
ATOM 21986 C CA . GLY A 1 52 ? 1.598 -12.942 0.429 1.00 0.00 52 GLY A CA 15
ATOM 21987 C C . GLY A 1 52 ? 2.972 -13.467 0.793 1.00 0.00 52 GLY A C 15
ATOM 21988 O O . GLY A 1 52 ? 3.756 -12.761 1.431 1.00 0.00 52 GLY A O 15
ATOM 21992 N N . GLU A 1 53 ? 3.277 -14.687 0.364 1.00 0.00 53 GLU A N 15
ATOM 21993 C CA . GLU A 1 53 ? 4.333 -15.482 0.983 1.00 0.00 53 GLU A CA 15
ATOM 21994 C C . GLU A 1 53 ? 5.552 -15.630 0.062 1.00 0.00 53 GLU A C 15
ATOM 21995 O O . GLU A 1 53 ? 6.503 -16.334 0.399 1.00 0.00 53 GLU A O 15
ATOM 22007 N N . ASP A 1 54 ? 5.551 -14.946 -1.085 1.00 0.00 54 ASP A N 15
ATOM 22008 C CA . ASP A 1 54 ? 6.688 -14.839 -1.992 1.00 0.00 54 ASP A CA 15
ATOM 22009 C C . ASP A 1 54 ? 6.658 -13.449 -2.621 1.00 0.00 54 ASP A C 15
ATOM 22010 O O . ASP A 1 54 ? 5.574 -12.967 -2.955 1.00 0.00 54 ASP A O 15
ATOM 22019 N N . PRO A 1 55 ? 7.811 -12.817 -2.870 1.00 0.00 55 PRO A N 15
ATOM 22020 C CA . PRO A 1 55 ? 7.883 -11.526 -3.550 1.00 0.00 55 PRO A CA 15
ATOM 22021 C C . PRO A 1 55 ? 7.524 -11.593 -5.037 1.00 0.00 55 PRO A C 15
ATOM 22022 O O . PRO A 1 55 ? 7.352 -10.558 -5.679 1.00 0.00 55 PRO A O 15
ATOM 22033 N N . SER A 1 56 ? 7.427 -12.796 -5.587 1.00 0.00 56 SER A N 15
ATOM 22034 C CA . SER A 1 56 ? 6.844 -13.082 -6.896 1.00 0.00 56 SER A CA 15
ATOM 22035 C C . SER A 1 56 ? 5.374 -12.634 -6.956 1.00 0.00 56 SER A C 15
ATOM 22036 O O . SER A 1 56 ? 4.876 -12.287 -8.027 1.00 0.00 56 SER A O 15
ATOM 22044 N N . ALA A 1 57 ? 4.669 -12.657 -5.821 1.00 0.00 57 ALA A N 15
ATOM 22045 C CA . ALA A 1 57 ? 3.219 -12.537 -5.738 1.00 0.00 57 ALA A CA 15
ATOM 22046 C C . ALA A 1 57 ? 2.710 -11.087 -5.895 1.00 0.00 57 ALA A C 15
ATOM 22047 O O . ALA A 1 57 ? 1.560 -10.799 -5.547 1.00 0.00 57 ALA A O 15
ATOM 22054 N N . TYR A 1 58 ? 3.565 -10.168 -6.359 1.00 0.00 58 TYR A N 15
ATOM 22055 C CA . TYR A 1 58 ? 3.303 -8.735 -6.501 1.00 0.00 58 TYR A CA 15
ATOM 22056 C C . TYR A 1 58 ? 3.911 -8.212 -7.819 1.00 0.00 58 TYR A C 15
ATOM 22057 O O . TYR A 1 58 ? 4.402 -8.993 -8.642 1.00 0.00 58 TYR A O 15
ATOM 22075 N N . SER A 1 59 ? 3.829 -6.900 -8.056 1.00 0.00 59 SER A N 15
ATOM 22076 C CA . SER A 1 59 ? 4.430 -6.170 -9.173 1.00 0.00 59 SER A CA 15
ATOM 22077 C C . SER A 1 59 ? 4.868 -4.797 -8.657 1.00 0.00 59 SER A C 15
ATOM 22078 O O . SER A 1 59 ? 4.480 -4.402 -7.558 1.00 0.00 59 SER A O 15
ATOM 22086 N N . ALA A 1 60 ? 5.574 -4.022 -9.474 1.00 0.00 60 ALA A N 15
ATOM 22087 C CA . ALA A 1 60 ? 5.742 -2.584 -9.314 1.00 0.00 60 ALA A CA 15
ATOM 22088 C C . ALA A 1 60 ? 5.970 -1.967 -10.704 1.00 0.00 60 ALA A C 15
ATOM 22089 O O . ALA A 1 60 ? 6.140 -2.701 -11.685 1.00 0.00 60 ALA A O 15
ATOM 22096 N N . GLY A 1 61 ? 5.916 -0.639 -10.808 1.00 0.00 61 GLY A N 15
ATOM 22097 C CA . GLY A 1 61 ? 5.914 0.084 -12.071 1.00 0.00 61 GLY A CA 15
ATOM 22098 C C . GLY A 1 61 ? 7.308 0.593 -12.376 1.00 0.00 61 GLY A C 15
ATOM 22099 O O . GLY A 1 61 ? 8.177 -0.196 -12.750 1.00 0.00 61 GLY A O 15
ATOM 22103 N N . ASP A 1 62 ? 7.521 1.902 -12.242 1.00 0.00 62 ASP A N 15
ATOM 22104 C CA . ASP A 1 62 ? 8.816 2.537 -12.513 1.00 0.00 62 ASP A CA 15
ATOM 22105 C C . ASP A 1 62 ? 9.533 2.915 -11.217 1.00 0.00 62 ASP A C 15
ATOM 22106 O O . ASP A 1 62 ? 10.756 3.011 -11.175 1.00 0.00 62 ASP A O 15
ATOM 22115 N N . GLY A 1 63 ? 8.764 3.041 -10.140 1.00 0.00 63 GLY A N 15
ATOM 22116 C CA . GLY A 1 63 ? 9.201 2.841 -8.783 1.00 0.00 63 GLY A CA 15
ATOM 22117 C C . GLY A 1 63 ? 8.157 1.933 -8.152 1.00 0.00 63 GLY A C 15
ATOM 22118 O O . GLY A 1 63 ? 7.673 1.004 -8.799 1.00 0.00 63 GLY A O 15
ATOM 22122 N N . LEU A 1 64 ? 7.743 2.240 -6.929 1.00 0.00 64 LEU A N 15
ATOM 22123 C CA . LEU A 1 64 ? 6.799 1.432 -6.149 1.00 0.00 64 LEU A CA 15
ATOM 22124 C C . LEU A 1 64 ? 6.166 2.256 -5.037 1.00 0.00 64 LEU A C 15
ATOM 22125 O O . LEU A 1 64 ? 4.947 2.247 -4.876 1.00 0.00 64 LEU A O 15
ATOM 22141 N N . ARG A 1 65 ? 6.959 2.997 -4.266 1.00 0.00 65 ARG A N 15
ATOM 22142 C CA . ARG A 1 65 ? 6.485 3.768 -3.111 1.00 0.00 65 ARG A CA 15
ATOM 22143 C C . ARG A 1 65 ? 6.462 5.274 -3.381 1.00 0.00 65 ARG A C 15
ATOM 22144 O O . ARG A 1 65 ? 6.374 6.056 -2.443 1.00 0.00 65 ARG A O 15
ATOM 22165 N N . ASP A 1 66 ? 6.611 5.660 -4.643 1.00 0.00 66 ASP A N 15
ATOM 22166 C CA . ASP A 1 66 ? 6.912 7.023 -5.058 1.00 0.00 66 ASP A CA 15
ATOM 22167 C C . ASP A 1 66 ? 5.846 8.007 -4.587 1.00 0.00 66 ASP A C 15
ATOM 22168 O O . ASP A 1 66 ? 4.664 7.673 -4.480 1.00 0.00 66 ASP A O 15
ATOM 22177 N N . GLY A 1 67 ? 6.292 9.222 -4.268 1.00 0.00 67 GLY A N 15
ATOM 22178 C CA . GLY A 1 67 ? 5.505 10.273 -3.641 1.00 0.00 67 GLY A CA 15
ATOM 22179 C C . GLY A 1 67 ? 5.324 10.060 -2.135 1.00 0.00 67 GLY A C 15
ATOM 22180 O O . GLY A 1 67 ? 5.242 11.044 -1.392 1.00 0.00 67 GLY A O 15
ATOM 22184 N N . ALA A 1 68 ? 5.296 8.810 -1.663 1.00 0.00 68 ALA A N 15
ATOM 22185 C CA . ALA A 1 68 ? 5.200 8.439 -0.257 1.00 0.00 68 ALA A CA 15
ATOM 22186 C C . ALA A 1 68 ? 6.566 7.980 0.267 1.00 0.00 68 ALA A C 15
ATOM 22187 O O . ALA A 1 68 ? 7.591 8.101 -0.417 1.00 0.00 68 ALA A O 15
ATOM 22194 N N . ASP A 1 69 ? 6.590 7.519 1.514 1.00 0.00 69 ASP A N 15
ATOM 22195 C CA . ASP A 1 69 ? 7.740 7.033 2.268 1.00 0.00 69 ASP A CA 15
ATOM 22196 C C . ASP A 1 69 ? 7.175 6.271 3.476 1.00 0.00 69 ASP A C 15
ATOM 22197 O O . ASP A 1 69 ? 6.817 6.881 4.482 1.00 0.00 69 ASP A O 15
ATOM 22206 N N . PHE A 1 70 ? 6.973 4.958 3.335 1.00 0.00 70 PHE A N 15
ATOM 22207 C CA . PHE A 1 70 ? 6.304 4.069 4.290 1.00 0.00 70 PHE A CA 15
ATOM 22208 C C . PHE A 1 70 ? 7.141 2.784 4.464 1.00 0.00 70 PHE A C 15
ATOM 22209 O O . PHE A 1 70 ? 8.074 2.514 3.701 1.00 0.00 70 PHE A O 15
ATOM 22226 N N . LEU A 1 71 ? 6.762 1.925 5.409 1.00 0.00 71 LEU A N 15
ATOM 22227 C CA . LEU A 1 71 ? 7.450 0.647 5.663 1.00 0.00 71 LEU A CA 15
ATOM 22228 C C . LEU A 1 71 ? 6.659 -0.519 5.087 1.00 0.00 71 LEU A C 15
ATOM 22229 O O . LEU A 1 71 ? 5.451 -0.419 4.957 1.00 0.00 71 LEU A O 15
ATOM 22245 N N . ILE A 1 72 ? 7.307 -1.647 4.816 1.00 0.00 72 ILE A N 15
ATOM 22246 C CA . ILE A 1 72 ? 6.738 -2.862 4.232 1.00 0.00 72 ILE A CA 15
ATOM 22247 C C . ILE A 1 72 ? 6.942 -3.978 5.270 1.00 0.00 72 ILE A C 15
ATOM 22248 O O . ILE A 1 72 ? 8.056 -4.463 5.475 1.00 0.00 72 ILE A O 15
ATOM 22264 N N . CYS A 1 73 ? 5.878 -4.327 5.991 1.00 0.00 73 CYS A N 15
ATOM 22265 C CA . CYS A 1 73 ? 5.865 -5.296 7.081 1.00 0.00 73 CYS A CA 15
ATOM 22266 C C . CYS A 1 73 ? 5.345 -6.665 6.603 1.00 0.00 73 CYS A C 15
ATOM 22267 O O . CYS A 1 73 ? 4.172 -6.760 6.236 1.00 0.00 73 CYS A O 15
ATOM 22275 N N . VAL A 1 74 ? 6.175 -7.703 6.515 1.00 0.00 74 VAL A N 15
ATOM 22276 C CA . VAL A 1 74 ? 5.853 -8.951 5.804 1.00 0.00 74 VAL A CA 15
ATOM 22277 C C . VAL A 1 74 ? 5.749 -10.119 6.796 1.00 0.00 74 VAL A C 15
ATOM 22278 O O . VAL A 1 74 ? 6.324 -10.024 7.881 1.00 0.00 74 VAL A O 15
ATOM 22291 N N . PRO A 1 75 ? 5.050 -11.226 6.475 1.00 0.00 75 PRO A N 15
ATOM 22292 C CA . PRO A 1 75 ? 4.909 -12.318 7.428 1.00 0.00 75 PRO A CA 15
ATOM 22293 C C . PRO A 1 75 ? 6.270 -12.954 7.699 1.00 0.00 75 PRO A C 15
ATOM 22294 O O . PRO A 1 75 ? 7.112 -13.032 6.799 1.00 0.00 75 PRO A O 15
ATOM 22305 N N . GLU A 1 76 ? 6.466 -13.438 8.926 1.00 0.00 76 GLU A N 15
ATOM 22306 C CA . GLU A 1 76 ? 7.773 -13.918 9.370 1.00 0.00 76 GLU A CA 15
ATOM 22307 C C . GLU A 1 76 ? 8.316 -15.023 8.458 1.00 0.00 76 GLU A C 15
ATOM 22308 O O . GLU A 1 76 ? 9.514 -15.049 8.164 1.00 0.00 76 GLU A O 15
ATOM 22320 N N . GLU A 1 77 ? 7.453 -15.914 7.960 1.00 0.00 77 GLU A N 15
ATOM 22321 C CA . GLU A 1 77 ? 7.873 -17.030 7.121 1.00 0.00 77 GLU A CA 15
ATOM 22322 C C . GLU A 1 77 ? 8.426 -16.511 5.792 1.00 0.00 77 GLU A C 15
ATOM 22323 O O . GLU A 1 77 ? 9.400 -17.060 5.271 1.00 0.00 77 GLU A O 15
ATOM 22335 N N . ALA A 1 78 ? 7.809 -15.469 5.230 1.00 0.00 78 ALA A N 15
ATOM 22336 C CA . ALA A 1 78 ? 8.164 -14.927 3.926 1.00 0.00 78 ALA A CA 15
ATOM 22337 C C . ALA A 1 78 ? 9.388 -14.010 3.987 1.00 0.00 78 ALA A C 15
ATOM 22338 O O . ALA A 1 78 ? 9.986 -13.734 2.952 1.00 0.00 78 ALA A O 15
ATOM 22345 N N . LEU A 1 79 ? 9.742 -13.512 5.176 1.00 0.00 79 LEU A N 15
ATOM 22346 C CA . LEU A 1 79 ? 10.685 -12.417 5.386 1.00 0.00 79 LEU A CA 15
ATOM 22347 C C . LEU A 1 79 ? 11.974 -12.587 4.575 1.00 0.00 79 LEU A C 15
ATOM 22348 O O . LEU A 1 79 ? 12.355 -11.699 3.810 1.00 0.00 79 LEU A O 15
ATOM 22364 N N . ASP A 1 80 ? 12.641 -13.734 4.705 1.00 0.00 80 ASP A N 15
ATOM 22365 C CA . ASP A 1 80 ? 13.927 -13.958 4.048 1.00 0.00 80 ASP A CA 15
ATOM 22366 C C . ASP A 1 80 ? 13.799 -14.216 2.544 1.00 0.00 80 ASP A C 15
ATOM 22367 O O . ASP A 1 80 ? 14.718 -13.887 1.789 1.00 0.00 80 ASP A O 15
ATOM 22376 N N . ARG A 1 81 ? 12.667 -14.775 2.096 1.00 0.00 81 ARG A N 15
ATOM 22377 C CA . ARG A 1 81 ? 12.294 -14.898 0.684 1.00 0.00 81 ARG A CA 15
ATOM 22378 C C . ARG A 1 81 ? 12.184 -13.516 0.063 1.00 0.00 81 ARG A C 15
ATOM 22379 O O . ARG A 1 81 ? 12.662 -13.297 -1.046 1.00 0.00 81 ARG A O 15
ATOM 22400 N N . TYR A 1 82 ? 11.537 -12.590 0.766 1.00 0.00 82 TYR A N 15
ATOM 22401 C CA . TYR A 1 82 ? 11.376 -11.222 0.312 1.00 0.00 82 TYR A CA 15
ATOM 22402 C C . TYR A 1 82 ? 12.737 -10.535 0.208 1.00 0.00 82 TYR A C 15
ATOM 22403 O O . TYR A 1 82 ? 12.945 -9.773 -0.735 1.00 0.00 82 TYR A O 15
ATOM 22421 N N . ARG A 1 83 ? 13.655 -10.796 1.143 1.00 0.00 83 ARG A N 15
ATOM 22422 C CA . ARG A 1 83 ? 14.973 -10.164 1.180 1.00 0.00 83 ARG A CA 15
ATOM 22423 C C . ARG A 1 83 ? 15.887 -10.577 0.027 1.00 0.00 83 ARG A C 15
ATOM 22424 O O . ARG A 1 83 ? 16.739 -9.787 -0.383 1.00 0.00 83 ARG A O 15
ATOM 22445 N N . ARG A 1 84 ? 15.767 -11.810 -0.473 1.00 0.00 84 ARG A N 15
ATOM 22446 C CA . ARG A 1 84 ? 16.652 -12.335 -1.521 1.00 0.00 84 ARG A CA 15
ATOM 22447 C C . ARG A 1 84 ? 16.218 -11.950 -2.941 1.00 0.00 84 ARG A C 15
ATOM 22448 O O . ARG A 1 84 ? 16.721 -12.533 -3.902 1.00 0.00 84 ARG A O 15
ATOM 22469 N N . ASP A 1 85 ? 15.252 -11.052 -3.110 1.00 0.00 85 ASP A N 15
ATOM 22470 C CA . ASP A 1 85 ? 14.630 -10.800 -4.403 1.00 0.00 85 ASP A CA 15
ATOM 22471 C C . ASP A 1 85 ? 15.590 -10.152 -5.407 1.00 0.00 85 ASP A C 15
ATOM 22472 O O . ASP A 1 85 ? 16.633 -9.613 -5.023 1.00 0.00 85 ASP A O 15
ATOM 22481 N N . TYR A 1 86 ? 15.254 -10.181 -6.703 1.00 0.00 86 TYR A N 15
ATOM 22482 C CA . TYR A 1 86 ? 16.021 -9.479 -7.729 1.00 0.00 86 TYR A CA 15
ATOM 22483 C C . TYR A 1 86 ? 15.528 -8.039 -7.900 1.00 0.00 86 TYR A C 15
ATOM 22484 O O . TYR A 1 86 ? 16.342 -7.140 -8.107 1.00 0.00 86 TYR A O 15
ATOM 22502 N N . PHE A 1 87 ? 14.223 -7.784 -7.793 1.00 0.00 87 PHE A N 15
ATOM 22503 C CA . PHE A 1 87 ? 13.687 -6.430 -7.813 1.00 0.00 87 PHE A CA 15
ATOM 22504 C C . PHE A 1 87 ? 13.815 -5.853 -6.405 1.00 0.00 87 PHE A C 15
ATOM 22505 O O . PHE A 1 87 ? 14.586 -4.912 -6.195 1.00 0.00 87 PHE A O 15
ATOM 22522 N N . TRP A 1 88 ? 13.077 -6.410 -5.444 1.00 0.00 88 TRP A N 15
ATOM 22523 C CA . TRP A 1 88 ? 12.798 -5.796 -4.149 1.00 0.00 88 TRP A CA 15
ATOM 22524 C C . TRP A 1 88 ? 14.025 -5.683 -3.228 1.00 0.00 88 TRP A C 15
ATOM 22525 O O . TRP A 1 88 ? 13.927 -5.082 -2.163 1.00 0.00 88 TRP A O 15
ATOM 22546 N N . GLN A 1 89 ? 15.187 -6.186 -3.642 1.00 0.00 89 GLN A N 15
ATOM 22547 C CA . GLN A 1 89 ? 16.499 -6.086 -2.978 1.00 0.00 89 GLN A CA 15
ATOM 22548 C C . GLN A 1 89 ? 16.783 -4.688 -2.448 1.00 0.00 89 GLN A C 15
ATOM 22549 O O . GLN A 1 89 ? 17.080 -4.525 -1.263 1.00 0.00 89 GLN A O 15
ATOM 22563 N N . THR A 1 90 ? 16.719 -3.705 -3.337 1.00 0.00 90 THR A N 15
ATOM 22564 C CA . THR A 1 90 ? 16.919 -2.301 -3.024 1.00 0.00 90 THR A CA 15
ATOM 22565 C C . THR A 1 90 ? 16.017 -1.858 -1.873 1.00 0.00 90 THR A C 15
ATOM 22566 O O . THR A 1 90 ? 16.460 -1.154 -0.965 1.00 0.00 90 THR A O 15
ATOM 22577 N N . TYR A 1 91 ? 14.761 -2.307 -1.853 1.00 0.00 91 TYR A N 15
ATOM 22578 C CA . TYR A 1 91 ? 13.806 -1.912 -0.837 1.00 0.00 91 TYR A CA 15
ATOM 22579 C C . TYR A 1 91 ? 14.072 -2.567 0.526 1.00 0.00 91 TYR A C 15
ATOM 22580 O O . TYR A 1 91 ? 13.323 -2.317 1.462 1.00 0.00 91 TYR A O 15
ATOM 22598 N N . ALA A 1 92 ? 15.146 -3.343 0.724 1.00 0.00 92 ALA A N 15
ATOM 22599 C CA . ALA A 1 92 ? 15.382 -4.068 1.963 1.00 0.00 92 ALA A CA 15
ATOM 22600 C C . ALA A 1 92 ? 15.466 -3.137 3.164 1.00 0.00 92 ALA A C 15
ATOM 22601 O O . ALA A 1 92 ? 15.074 -3.545 4.261 1.00 0.00 92 ALA A O 15
ATOM 22608 N N . ALA A 1 93 ? 15.860 -1.875 2.949 1.00 0.00 93 ALA A N 15
ATOM 22609 C CA . ALA A 1 93 ? 15.903 -0.875 3.997 1.00 0.00 93 ALA A CA 15
ATOM 22610 C C . ALA A 1 93 ? 14.532 -0.582 4.627 1.00 0.00 93 ALA A C 15
ATOM 22611 O O . ALA A 1 93 ? 14.490 0.034 5.694 1.00 0.00 93 ALA A O 15
ATOM 22618 N N . TRP A 1 94 ? 13.428 -1.042 4.032 1.00 0.00 94 TRP A N 15
ATOM 22619 C CA . TRP A 1 94 ? 12.080 -0.773 4.510 1.00 0.00 94 TRP A CA 15
ATOM 22620 C C . TRP A 1 94 ? 11.318 -2.085 4.707 1.00 0.00 94 TRP A C 15
ATOM 22621 O O . TRP A 1 94 ? 10.093 -2.068 4.773 1.00 0.00 94 TRP A O 15
ATOM 22642 N N . ILE A 1 95 ? 12.001 -3.238 4.760 1.00 0.00 95 ILE A N 15
ATOM 22643 C CA . ILE A 1 95 ? 11.378 -4.540 4.998 1.00 0.00 95 ILE A CA 15
ATOM 22644 C C . ILE A 1 95 ? 11.572 -4.880 6.469 1.00 0.00 95 ILE A C 15
ATOM 22645 O O . ILE A 1 95 ? 12.711 -4.994 6.927 1.00 0.00 95 ILE A O 15
ATOM 22661 N N . GLN A 1 96 ? 10.477 -5.102 7.189 1.00 0.00 96 GLN A N 15
ATOM 22662 C CA . GLN A 1 96 ? 10.448 -5.619 8.557 1.00 0.00 96 GLN A CA 15
ATOM 22663 C C . GLN A 1 96 ? 9.410 -6.745 8.650 1.00 0.00 96 GLN A C 15
ATOM 22664 O O . GLN A 1 96 ? 8.621 -6.902 7.719 1.00 0.00 96 GLN A O 15
ATOM 22678 N N . PRO A 1 97 ? 9.408 -7.560 9.717 1.00 0.00 97 PRO A N 15
ATOM 22679 C CA . PRO A 1 97 ? 8.344 -8.531 9.951 1.00 0.00 97 PRO A CA 15
ATOM 22680 C C . PRO A 1 97 ? 6.993 -7.851 10.237 1.00 0.00 97 PRO A C 15
ATOM 22681 O O . PRO A 1 97 ? 6.912 -6.622 10.329 1.00 0.00 97 PRO A O 15
ATOM 22692 N N . MET A 1 98 ? 5.934 -8.653 10.363 1.00 0.00 98 MET A N 15
ATOM 22693 C CA . MET A 1 98 ? 4.583 -8.234 10.717 1.00 0.00 98 MET A CA 15
ATOM 22694 C C . MET A 1 98 ? 4.298 -8.528 12.198 1.00 0.00 98 MET A C 15
ATOM 22695 O O . MET A 1 98 ? 4.990 -9.321 12.839 1.00 0.00 98 MET A O 15
ATOM 22709 N N . GLU A 1 99 ? 3.233 -7.933 12.735 1.00 0.00 99 GLU A N 15
ATOM 22710 C CA . GLU A 1 99 ? 2.770 -8.117 14.100 1.00 0.00 99 GLU A CA 15
ATOM 22711 C C . GLU A 1 99 ? 1.242 -8.153 14.155 1.00 0.00 99 GLU A C 15
ATOM 22712 O O . GLU A 1 99 ? 0.554 -8.134 13.128 1.00 0.00 99 GLU A O 15
ATOM 22724 N N . GLN A 1 100 ? 0.732 -8.202 15.379 1.00 0.00 100 GLN A N 15
ATOM 22725 C CA . GLN A 1 100 ? -0.625 -7.929 15.815 1.00 0.00 100 GLN A CA 15
ATOM 22726 C C . GLN A 1 100 ? -0.473 -7.116 17.086 1.00 0.00 100 GLN A C 15
ATOM 22727 O O . GLN A 1 100 ? 0.495 -7.401 17.833 1.00 0.00 100 GLN A O 15
ATOM 22741 N N . GLY A 1 1 ? -22.027 11.366 -6.413 1.00 0.00 1 GLY A N 16
ATOM 22742 C CA . GLY A 1 1 ? -22.928 11.308 -5.261 1.00 0.00 1 GLY A CA 16
ATOM 22743 C C . GLY A 1 1 ? -22.156 10.707 -4.114 1.00 0.00 1 GLY A C 16
ATOM 22744 O O . GLY A 1 1 ? -21.194 11.316 -3.652 1.00 0.00 1 GLY A O 16
ATOM 22748 N N . SER A 1 2 ? -22.520 9.495 -3.712 1.00 0.00 2 SER A N 16
ATOM 22749 C CA . SER A 1 2 ? -21.905 8.742 -2.630 1.00 0.00 2 SER A CA 16
ATOM 22750 C C . SER A 1 2 ? -21.597 7.327 -3.143 1.00 0.00 2 SER A C 16
ATOM 22751 O O . SER A 1 2 ? -22.226 6.886 -4.112 1.00 0.00 2 SER A O 16
ATOM 22759 N N . HIS A 1 3 ? -20.631 6.640 -2.529 1.00 0.00 3 HIS A N 16
ATOM 22760 C CA . HIS A 1 3 ? -20.410 5.201 -2.610 1.00 0.00 3 HIS A CA 16
ATOM 22761 C C . HIS A 1 3 ? -19.491 4.805 -1.450 1.00 0.00 3 HIS A C 16
ATOM 22762 O O . HIS A 1 3 ? -19.020 5.666 -0.704 1.00 0.00 3 HIS A O 16
ATOM 22776 N N . GLU A 1 4 ? -19.237 3.508 -1.281 1.00 0.00 4 GLU A N 16
ATOM 22777 C CA . GLU A 1 4 ? -18.492 2.971 -0.146 1.00 0.00 4 GLU A CA 16
ATOM 22778 C C . GLU A 1 4 ? -17.030 2.782 -0.577 1.00 0.00 4 GLU A C 16
ATOM 22779 O O . GLU A 1 4 ? -16.535 1.664 -0.745 1.00 0.00 4 GLU A O 16
ATOM 22791 N N . GLY A 1 5 ? -16.355 3.907 -0.810 1.00 0.00 5 GLY A N 16
ATOM 22792 C CA . GLY A 1 5 ? -15.031 4.003 -1.388 1.00 0.00 5 GLY A CA 16
ATOM 22793 C C . GLY A 1 5 ? -14.088 4.630 -0.385 1.00 0.00 5 GLY A C 16
ATOM 22794 O O . GLY A 1 5 ? -14.099 5.849 -0.205 1.00 0.00 5 GLY A O 16
ATOM 22798 N N . GLU A 1 6 ? -13.298 3.792 0.270 1.00 0.00 6 GLU A N 16
ATOM 22799 C CA . GLU A 1 6 ? -12.182 4.164 1.130 1.00 0.00 6 GLU A CA 16
ATOM 22800 C C . GLU A 1 6 ? -10.866 3.643 0.499 1.00 0.00 6 GLU A C 16
ATOM 22801 O O . GLU A 1 6 ? -10.920 2.738 -0.339 1.00 0.00 6 GLU A O 16
ATOM 22813 N N . PRO A 1 7 ? -9.680 4.191 0.841 1.00 0.00 7 PRO A N 16
ATOM 22814 C CA . PRO A 1 7 ? -8.426 4.036 0.079 1.00 0.00 7 PRO A CA 16
ATOM 22815 C C . PRO A 1 7 ? -7.723 2.692 0.379 1.00 0.00 7 PRO A C 16
ATOM 22816 O O . PRO A 1 7 ? -6.621 2.655 0.938 1.00 0.00 7 PRO A O 16
ATOM 22827 N N . VAL A 1 8 ? -8.365 1.583 0.016 1.00 0.00 8 VAL A N 16
ATOM 22828 C CA . VAL A 1 8 ? -8.054 0.219 0.438 1.00 0.00 8 VAL A CA 16
ATOM 22829 C C . VAL A 1 8 ? -7.830 -0.685 -0.779 1.00 0.00 8 VAL A C 16
ATOM 22830 O O . VAL A 1 8 ? -8.265 -0.393 -1.897 1.00 0.00 8 VAL A O 16
ATOM 22843 N N . VAL A 1 9 ? -7.122 -1.801 -0.586 1.00 0.00 9 VAL A N 16
ATOM 22844 C CA . VAL A 1 9 ? -6.765 -2.754 -1.628 1.00 0.00 9 VAL A CA 16
ATOM 22845 C C . VAL A 1 9 ? -7.952 -3.691 -1.910 1.00 0.00 9 VAL A C 16
ATOM 22846 O O . VAL A 1 9 ? -7.887 -4.905 -1.725 1.00 0.00 9 VAL A O 16
ATOM 22859 N N . GLY A 1 10 ? -9.026 -3.128 -2.462 1.00 0.00 10 GLY A N 16
ATOM 22860 C CA . GLY A 1 10 ? -10.160 -3.865 -3.003 1.00 0.00 10 GLY A CA 16
ATOM 22861 C C . GLY A 1 10 ? -10.031 -3.984 -4.512 1.00 0.00 10 GLY A C 16
ATOM 22862 O O . GLY A 1 10 ? -10.888 -3.507 -5.254 1.00 0.00 10 GLY A O 16
ATOM 22866 N N . MET A 1 11 ? -8.942 -4.603 -4.970 1.00 0.00 11 MET A N 16
ATOM 22867 C CA . MET A 1 11 ? -8.550 -4.772 -6.369 1.00 0.00 11 MET A CA 16
ATOM 22868 C C . MET A 1 11 ? -8.115 -3.475 -7.055 1.00 0.00 11 MET A C 16
ATOM 22869 O O . MET A 1 11 ? -6.974 -3.396 -7.498 1.00 0.00 11 MET A O 16
ATOM 22883 N N . ASP A 1 12 ? -8.942 -2.438 -7.066 1.00 0.00 12 ASP A N 16
ATOM 22884 C CA . ASP A 1 12 ? -8.682 -1.147 -7.711 1.00 0.00 12 ASP A CA 16
ATOM 22885 C C . ASP A 1 12 ? -7.380 -0.522 -7.188 1.00 0.00 12 ASP A C 16
ATOM 22886 O O . ASP A 1 12 ? -7.299 -0.160 -6.012 1.00 0.00 12 ASP A O 16
ATOM 22895 N N . LYS A 1 13 ? -6.289 -0.499 -7.964 1.00 0.00 13 LYS A N 16
ATOM 22896 C CA . LYS A 1 13 ? -5.090 0.292 -7.710 1.00 0.00 13 LYS A CA 16
ATOM 22897 C C . LYS A 1 13 ? -5.215 1.604 -8.476 1.00 0.00 13 LYS A C 16
ATOM 22898 O O . LYS A 1 13 ? -4.696 1.744 -9.584 1.00 0.00 13 LYS A O 16
ATOM 22917 N N . SER A 1 14 ? -5.951 2.537 -7.886 1.00 0.00 14 SER A N 16
ATOM 22918 C CA . SER A 1 14 ? -6.491 3.683 -8.609 1.00 0.00 14 SER A CA 16
ATOM 22919 C C . SER A 1 14 ? -7.053 4.757 -7.672 1.00 0.00 14 SER A C 16
ATOM 22920 O O . SER A 1 14 ? -7.249 5.894 -8.103 1.00 0.00 14 SER A O 16
ATOM 22928 N N . LEU A 1 15 ? -7.312 4.437 -6.393 1.00 0.00 15 LEU A N 16
ATOM 22929 C CA . LEU A 1 15 ? -8.199 5.218 -5.527 1.00 0.00 15 LEU A CA 16
ATOM 22930 C C . LEU A 1 15 ? -7.561 5.553 -4.167 1.00 0.00 15 LEU A C 16
ATOM 22931 O O . LEU A 1 15 ? -8.252 6.060 -3.280 1.00 0.00 15 LEU A O 16
ATOM 22947 N N . PHE A 1 16 ? -6.271 5.274 -3.968 1.00 0.00 16 PHE A N 16
ATOM 22948 C CA . PHE A 1 16 ? -5.549 5.500 -2.718 1.00 0.00 16 PHE A CA 16
ATOM 22949 C C . PHE A 1 16 ? -5.390 7.000 -2.487 1.00 0.00 16 PHE A C 16
ATOM 22950 O O . PHE A 1 16 ? -5.956 7.516 -1.519 1.00 0.00 16 PHE A O 16
ATOM 22967 N N . ALA A 1 17 ? -4.646 7.668 -3.379 1.00 0.00 17 ALA A N 16
ATOM 22968 C CA . ALA A 1 17 ? -4.269 9.079 -3.335 1.00 0.00 17 ALA A CA 16
ATOM 22969 C C . ALA A 1 17 ? -5.496 9.956 -3.107 1.00 0.00 17 ALA A C 16
ATOM 22970 O O . ALA A 1 17 ? -6.241 10.262 -4.039 1.00 0.00 17 ALA A O 16
ATOM 22977 N N . GLY A 1 18 ? -5.743 10.303 -1.854 1.00 0.00 18 GLY A N 16
ATOM 22978 C CA . GLY A 1 18 ? -6.754 11.244 -1.425 1.00 0.00 18 GLY A CA 16
ATOM 22979 C C . GLY A 1 18 ? -6.731 11.337 0.091 1.00 0.00 18 GLY A C 16
ATOM 22980 O O . GLY A 1 18 ? -6.782 12.433 0.646 1.00 0.00 18 GLY A O 16
ATOM 22984 N N . ASN A 1 19 ? -6.612 10.194 0.773 1.00 0.00 19 ASN A N 16
ATOM 22985 C CA . ASN A 1 19 ? -6.577 10.161 2.228 1.00 0.00 19 ASN A CA 16
ATOM 22986 C C . ASN A 1 19 ? -5.182 10.485 2.758 1.00 0.00 19 ASN A C 16
ATOM 22987 O O . ASN A 1 19 ? -4.245 9.700 2.594 1.00 0.00 19 ASN A O 16
ATOM 22998 N N . THR A 1 20 ? -5.043 11.621 3.423 1.00 0.00 20 THR A N 16
ATOM 22999 C CA . THR A 1 20 ? -3.831 12.099 4.072 1.00 0.00 20 THR A CA 16
ATOM 23000 C C . THR A 1 20 ? -3.660 11.532 5.502 1.00 0.00 20 THR A C 16
ATOM 23001 O O . THR A 1 20 ? -2.905 12.102 6.291 1.00 0.00 20 THR A O 16
ATOM 23012 N N . VAL A 1 21 ? -4.399 10.486 5.901 1.00 0.00 21 VAL A N 16
ATOM 23013 C CA . VAL A 1 21 ? -4.492 9.978 7.274 1.00 0.00 21 VAL A CA 16
ATOM 23014 C C . VAL A 1 21 ? -4.651 8.440 7.252 1.00 0.00 21 VAL A C 16
ATOM 23015 O O . VAL A 1 21 ? -5.500 7.868 7.947 1.00 0.00 21 VAL A O 16
ATOM 23028 N N . ILE A 1 22 ? -3.832 7.745 6.459 1.00 0.00 22 ILE A N 16
ATOM 23029 C CA . ILE A 1 22 ? -3.828 6.287 6.362 1.00 0.00 22 ILE A CA 16
ATOM 23030 C C . ILE A 1 22 ? -2.420 5.779 6.637 1.00 0.00 22 ILE A C 16
ATOM 23031 O O . ILE A 1 22 ? -1.623 5.572 5.724 1.00 0.00 22 ILE A O 16
ATOM 23047 N N . ARG A 1 23 ? -2.136 5.580 7.925 1.00 0.00 23 ARG A N 16
ATOM 23048 C CA . ARG A 1 23 ? -0.825 5.132 8.380 1.00 0.00 23 ARG A CA 16
ATOM 23049 C C . ARG A 1 23 ? -0.543 3.703 7.969 1.00 0.00 23 ARG A C 16
ATOM 23050 O O . ARG A 1 23 ? 0.627 3.327 7.953 1.00 0.00 23 ARG A O 16
ATOM 23071 N N . GLU A 1 24 ? -1.571 2.920 7.644 1.00 0.00 24 GLU A N 16
ATOM 23072 C CA . GLU A 1 24 ? -1.437 1.491 7.450 1.00 0.00 24 GLU A CA 16
ATOM 23073 C C . GLU A 1 24 ? -2.262 1.064 6.253 1.00 0.00 24 GLU A C 16
ATOM 23074 O O . GLU A 1 24 ? -3.460 1.344 6.166 1.00 0.00 24 GLU A O 16
ATOM 23086 N N . ILE A 1 25 ? -1.597 0.374 5.339 1.00 0.00 25 ILE A N 16
ATOM 23087 C CA . ILE A 1 25 ? -2.168 -0.148 4.111 1.00 0.00 25 ILE A CA 16
ATOM 23088 C C . ILE A 1 25 ? -1.735 -1.604 4.061 1.00 0.00 25 ILE A C 16
ATOM 23089 O O . ILE A 1 25 ? -0.660 -1.936 3.564 1.00 0.00 25 ILE A O 16
ATOM 23105 N N . THR A 1 26 ? -2.546 -2.487 4.628 1.00 0.00 26 THR A N 16
ATOM 23106 C CA . THR A 1 26 ? -2.395 -3.899 4.298 1.00 0.00 26 THR A CA 16
ATOM 23107 C C . THR A 1 26 ? -2.727 -4.076 2.805 1.00 0.00 26 THR A C 16
ATOM 23108 O O . THR A 1 26 ? -3.646 -3.444 2.279 1.00 0.00 26 THR A O 16
ATOM 23119 N N . VAL A 1 27 ? -1.983 -4.936 2.119 1.00 0.00 27 VAL A N 16
ATOM 23120 C CA . VAL A 1 27 ? -2.095 -5.298 0.715 1.00 0.00 27 VAL A CA 16
ATOM 23121 C C . VAL A 1 27 ? -2.064 -6.824 0.671 1.00 0.00 27 VAL A C 16
ATOM 23122 O O . VAL A 1 27 ? -1.612 -7.485 1.610 1.00 0.00 27 VAL A O 16
ATOM 23135 N N . GLN A 1 28 ? -2.564 -7.376 -0.424 1.00 0.00 28 GLN A N 16
ATOM 23136 C CA . GLN A 1 28 ? -2.525 -8.785 -0.740 1.00 0.00 28 GLN A CA 16
ATOM 23137 C C . GLN A 1 28 ? -1.723 -8.962 -2.033 1.00 0.00 28 GLN A C 16
ATOM 23138 O O . GLN A 1 28 ? -1.451 -7.984 -2.732 1.00 0.00 28 GLN A O 16
ATOM 23152 N N . PRO A 1 29 ? -1.267 -10.175 -2.361 1.00 0.00 29 PRO A N 16
ATOM 23153 C CA . PRO A 1 29 ? -0.667 -10.442 -3.655 1.00 0.00 29 PRO A CA 16
ATOM 23154 C C . PRO A 1 29 ? -1.736 -10.486 -4.755 1.00 0.00 29 PRO A C 16
ATOM 23155 O O . PRO A 1 29 ? -2.935 -10.526 -4.476 1.00 0.00 29 PRO A O 16
ATOM 23166 N N . ASN A 1 30 ? -1.287 -10.561 -6.011 1.00 0.00 30 ASN A N 16
ATOM 23167 C CA . ASN A 1 30 ? -2.103 -10.763 -7.217 1.00 0.00 30 ASN A CA 16
ATOM 23168 C C . ASN A 1 30 ? -3.293 -9.793 -7.354 1.00 0.00 30 ASN A C 16
ATOM 23169 O O . ASN A 1 30 ? -4.309 -10.129 -7.974 1.00 0.00 30 ASN A O 16
ATOM 23180 N N . ILE A 1 31 ? -3.195 -8.591 -6.781 1.00 0.00 31 ILE A N 16
ATOM 23181 C CA . ILE A 1 31 ? -4.302 -7.640 -6.636 1.00 0.00 31 ILE A CA 16
ATOM 23182 C C . ILE A 1 31 ? -3.975 -6.269 -7.256 1.00 0.00 31 ILE A C 16
ATOM 23183 O O . ILE A 1 31 ? -4.777 -5.338 -7.161 1.00 0.00 31 ILE A O 16
ATOM 23199 N N . GLY A 1 32 ? -2.821 -6.141 -7.918 1.00 0.00 32 GLY A N 16
ATOM 23200 C CA . GLY A 1 32 ? -2.513 -5.036 -8.815 1.00 0.00 32 GLY A CA 16
ATOM 23201 C C . GLY A 1 32 ? -1.024 -4.709 -8.856 1.00 0.00 32 GLY A C 16
ATOM 23202 O O . GLY A 1 32 ? -0.246 -5.239 -8.056 1.00 0.00 32 GLY A O 16
ATOM 23206 N N . LEU A 1 33 ? -0.637 -3.831 -9.783 1.00 0.00 33 LEU A N 16
ATOM 23207 C CA . LEU A 1 33 ? 0.713 -3.307 -9.943 1.00 0.00 33 LEU A CA 16
ATOM 23208 C C . LEU A 1 33 ? 0.808 -2.038 -9.117 1.00 0.00 33 LEU A C 16
ATOM 23209 O O . LEU A 1 33 ? 0.011 -1.121 -9.314 1.00 0.00 33 LEU A O 16
ATOM 23225 N N . LEU A 1 34 ? 1.789 -2.000 -8.221 1.00 0.00 34 LEU A N 16
ATOM 23226 C CA . LEU A 1 34 ? 2.185 -0.800 -7.505 1.00 0.00 34 LEU A CA 16
ATOM 23227 C C . LEU A 1 34 ? 3.090 -0.005 -8.436 1.00 0.00 34 LEU A C 16
ATOM 23228 O O . LEU A 1 34 ? 4.220 -0.428 -8.689 1.00 0.00 34 LEU A O 16
ATOM 23244 N N . TYR A 1 35 ? 2.565 1.074 -9.014 1.00 0.00 35 TYR A N 16
ATOM 23245 C CA . TYR A 1 35 ? 3.266 1.935 -9.957 1.00 0.00 35 TYR A CA 16
ATOM 23246 C C . TYR A 1 35 ? 3.608 3.275 -9.305 1.00 0.00 35 TYR A C 16
ATOM 23247 O O . TYR A 1 35 ? 3.240 3.543 -8.157 1.00 0.00 35 TYR A O 16
ATOM 23265 N N . ASP A 1 36 ? 4.334 4.114 -10.041 1.00 0.00 36 ASP A N 16
ATOM 23266 C CA . ASP A 1 36 ? 4.778 5.430 -9.616 1.00 0.00 36 ASP A CA 16
ATOM 23267 C C . ASP A 1 36 ? 3.591 6.375 -9.413 1.00 0.00 36 ASP A C 16
ATOM 23268 O O . ASP A 1 36 ? 2.824 6.655 -10.332 1.00 0.00 36 ASP A O 16
ATOM 23277 N N . GLY A 1 37 ? 3.398 6.846 -8.185 1.00 0.00 37 GLY A N 16
ATOM 23278 C CA . GLY A 1 37 ? 2.382 7.827 -7.860 1.00 0.00 37 GLY A CA 16
ATOM 23279 C C . GLY A 1 37 ? 0.999 7.213 -7.643 1.00 0.00 37 GLY A C 16
ATOM 23280 O O . GLY A 1 37 ? 0.003 7.908 -7.856 1.00 0.00 37 GLY A O 16
ATOM 23284 N N . MET A 1 38 ? 0.901 5.948 -7.210 1.00 0.00 38 MET A N 16
ATOM 23285 C CA . MET A 1 38 ? -0.294 5.472 -6.507 1.00 0.00 38 MET A CA 16
ATOM 23286 C C . MET A 1 38 ? -0.460 6.284 -5.228 1.00 0.00 38 MET A C 16
ATOM 23287 O O . MET A 1 38 ? -1.523 6.833 -4.964 1.00 0.00 38 MET A O 16
ATOM 23301 N N . PHE A 1 39 ? 0.597 6.348 -4.418 1.00 0.00 39 PHE A N 16
ATOM 23302 C CA . PHE A 1 39 ? 0.530 6.873 -3.061 1.00 0.00 39 PHE A CA 16
ATOM 23303 C C . PHE A 1 39 ? 0.799 8.377 -2.994 1.00 0.00 39 PHE A C 16
ATOM 23304 O O . PHE A 1 39 ? 1.186 8.878 -1.936 1.00 0.00 39 PHE A O 16
ATOM 23321 N N . SER A 1 40 ? 0.605 9.101 -4.099 1.00 0.00 40 SER A N 16
ATOM 23322 C CA . SER A 1 40 ? 0.673 10.553 -4.122 1.00 0.00 40 SER A CA 16
ATOM 23323 C C . SER A 1 40 ? -0.157 11.103 -2.954 1.00 0.00 40 SER A C 16
ATOM 23324 O O . SER A 1 40 ? -1.323 10.743 -2.784 1.00 0.00 40 SER A O 16
ATOM 23332 N N . GLY A 1 41 ? 0.479 11.909 -2.103 1.00 0.00 41 GLY A N 16
ATOM 23333 C CA . GLY A 1 41 ? -0.208 12.614 -1.033 1.00 0.00 41 GLY A CA 16
ATOM 23334 C C . GLY A 1 41 ? -0.550 11.744 0.178 1.00 0.00 41 GLY A C 16
ATOM 23335 O O . GLY A 1 41 ? -1.306 12.206 1.036 1.00 0.00 41 GLY A O 16
ATOM 23339 N N . CYS A 1 42 ? -0.047 10.511 0.302 1.00 0.00 42 CYS A N 16
ATOM 23340 C CA . CYS A 1 42 ? -0.195 9.736 1.538 1.00 0.00 42 CYS A CA 16
ATOM 23341 C C . CYS A 1 42 ? 0.784 10.279 2.595 1.00 0.00 42 CYS A C 16
ATOM 23342 O O . CYS A 1 42 ? 1.754 9.618 2.972 1.00 0.00 42 CYS A O 16
ATOM 23350 N N . THR A 1 43 ? 0.537 11.503 3.057 1.00 0.00 43 THR A N 16
ATOM 23351 C CA . THR A 1 43 ? 1.409 12.321 3.894 1.00 0.00 43 THR A CA 16
ATOM 23352 C C . THR A 1 43 ? 1.608 11.737 5.294 1.00 0.00 43 THR A C 16
ATOM 23353 O O . THR A 1 43 ? 2.647 11.972 5.913 1.00 0.00 43 THR A O 16
ATOM 23364 N N . ALA A 1 44 ? 0.638 10.952 5.775 1.00 0.00 44 ALA A N 16
ATOM 23365 C CA . ALA A 1 44 ? 0.707 10.193 7.013 1.00 0.00 44 ALA A CA 16
ATOM 23366 C C . ALA A 1 44 ? 0.468 8.721 6.691 1.00 0.00 44 ALA A C 16
ATOM 23367 O O . ALA A 1 44 ? -0.536 8.145 7.108 1.00 0.00 44 ALA A O 16
ATOM 23374 N N . LEU A 1 45 ? 1.355 8.146 5.881 1.00 0.00 45 LEU A N 16
ATOM 23375 C CA . LEU A 1 45 ? 1.519 6.715 5.665 1.00 0.00 45 LEU A CA 16
ATOM 23376 C C . LEU A 1 45 ? 2.839 6.340 6.328 1.00 0.00 45 LEU A C 16
ATOM 23377 O O . LEU A 1 45 ? 3.853 6.971 6.018 1.00 0.00 45 LEU A O 16
ATOM 23393 N N . GLU A 1 46 ? 2.862 5.302 7.172 1.00 0.00 46 GLU A N 16
ATOM 23394 C CA . GLU A 1 46 ? 4.116 4.705 7.627 1.00 0.00 46 GLU A CA 16
ATOM 23395 C C . GLU A 1 46 ? 4.233 3.190 7.405 1.00 0.00 46 GLU A C 16
ATOM 23396 O O . GLU A 1 46 ? 5.367 2.721 7.405 1.00 0.00 46 GLU A O 16
ATOM 23408 N N . LYS A 1 47 ? 3.173 2.418 7.126 1.00 0.00 47 LYS A N 16
ATOM 23409 C CA . LYS A 1 47 ? 3.266 0.962 6.936 1.00 0.00 47 LYS A CA 16
ATOM 23410 C C . LYS A 1 47 ? 2.478 0.437 5.736 1.00 0.00 47 LYS A C 16
ATOM 23411 O O . LYS A 1 47 ? 1.382 0.910 5.438 1.00 0.00 47 LYS A O 16
ATOM 23430 N N . LEU A 1 48 ? 3.001 -0.634 5.140 1.00 0.00 48 LEU A N 16
ATOM 23431 C CA . LEU A 1 48 ? 2.504 -1.369 3.988 1.00 0.00 48 LEU A CA 16
ATOM 23432 C C . LEU A 1 48 ? 2.679 -2.854 4.305 1.00 0.00 48 LEU A C 16
ATOM 23433 O O . LEU A 1 48 ? 3.759 -3.410 4.104 1.00 0.00 48 LEU A O 16
ATOM 23449 N N . ILE A 1 49 ? 1.656 -3.488 4.873 1.00 0.00 49 ILE A N 16
ATOM 23450 C CA . ILE A 1 49 ? 1.751 -4.895 5.271 1.00 0.00 49 ILE A CA 16
ATOM 23451 C C . ILE A 1 49 ? 1.315 -5.742 4.077 1.00 0.00 49 ILE A C 16
ATOM 23452 O O . ILE A 1 49 ? 0.443 -5.329 3.316 1.00 0.00 49 ILE A O 16
ATOM 23468 N N . LEU A 1 50 ? 1.909 -6.917 3.888 1.00 0.00 50 LEU A N 16
ATOM 23469 C CA . LEU A 1 50 ? 1.786 -7.708 2.674 1.00 0.00 50 LEU A CA 16
ATOM 23470 C C . LEU A 1 50 ? 1.406 -9.134 3.058 1.00 0.00 50 LEU A C 16
ATOM 23471 O O . LEU A 1 50 ? 2.229 -9.830 3.645 1.00 0.00 50 LEU A O 16
ATOM 23487 N N . THR A 1 51 ? 0.196 -9.605 2.736 1.00 0.00 51 THR A N 16
ATOM 23488 C CA . THR A 1 51 ? -0.229 -10.954 3.134 1.00 0.00 51 THR A CA 16
ATOM 23489 C C . THR A 1 51 ? 0.468 -12.084 2.352 1.00 0.00 51 THR A C 16
ATOM 23490 O O . THR A 1 51 ? 0.218 -13.255 2.637 1.00 0.00 51 THR A O 16
ATOM 23501 N N . GLY A 1 52 ? 1.274 -11.786 1.328 1.00 0.00 52 GLY A N 16
ATOM 23502 C CA . GLY A 1 52 ? 1.674 -12.796 0.359 1.00 0.00 52 GLY A CA 16
ATOM 23503 C C . GLY A 1 52 ? 2.907 -13.535 0.838 1.00 0.00 52 GLY A C 16
ATOM 23504 O O . GLY A 1 52 ? 3.878 -12.916 1.273 1.00 0.00 52 GLY A O 16
ATOM 23508 N N . GLU A 1 53 ? 2.871 -14.854 0.711 1.00 0.00 53 GLU A N 16
ATOM 23509 C CA . GLU A 1 53 ? 3.884 -15.767 1.216 1.00 0.00 53 GLU A CA 16
ATOM 23510 C C . GLU A 1 53 ? 5.169 -15.766 0.392 1.00 0.00 53 GLU A C 16
ATOM 23511 O O . GLU A 1 53 ? 6.178 -16.272 0.882 1.00 0.00 53 GLU A O 16
ATOM 23523 N N . ASP A 1 54 ? 5.160 -15.207 -0.820 1.00 0.00 54 ASP A N 16
ATOM 23524 C CA . ASP A 1 54 ? 6.266 -15.240 -1.775 1.00 0.00 54 ASP A CA 16
ATOM 23525 C C . ASP A 1 54 ? 6.392 -13.854 -2.409 1.00 0.00 54 ASP A C 16
ATOM 23526 O O . ASP A 1 54 ? 5.361 -13.233 -2.692 1.00 0.00 54 ASP A O 16
ATOM 23535 N N . PRO A 1 55 ? 7.614 -13.377 -2.696 1.00 0.00 55 PRO A N 16
ATOM 23536 C CA . PRO A 1 55 ? 7.820 -12.085 -3.335 1.00 0.00 55 PRO A CA 16
ATOM 23537 C C . PRO A 1 55 ? 7.247 -12.058 -4.754 1.00 0.00 55 PRO A C 16
ATOM 23538 O O . PRO A 1 55 ? 6.671 -11.046 -5.162 1.00 0.00 55 PRO A O 16
ATOM 23549 N N . SER A 1 56 ? 7.340 -13.170 -5.493 1.00 0.00 56 SER A N 16
ATOM 23550 C CA . SER A 1 56 ? 6.929 -13.242 -6.896 1.00 0.00 56 SER A CA 16
ATOM 23551 C C . SER A 1 56 ? 5.417 -13.067 -7.084 1.00 0.00 56 SER A C 16
ATOM 23552 O O . SER A 1 56 ? 4.945 -12.892 -8.208 1.00 0.00 56 SER A O 16
ATOM 23560 N N . ALA A 1 57 ? 4.638 -13.137 -6.001 1.00 0.00 57 ALA A N 16
ATOM 23561 C CA . ALA A 1 57 ? 3.203 -12.917 -6.008 1.00 0.00 57 ALA A CA 16
ATOM 23562 C C . ALA A 1 57 ? 2.842 -11.419 -6.127 1.00 0.00 57 ALA A C 16
ATOM 23563 O O . ALA A 1 57 ? 1.664 -11.084 -6.295 1.00 0.00 57 ALA A O 16
ATOM 23570 N N . TYR A 1 58 ? 3.823 -10.511 -6.070 1.00 0.00 58 TYR A N 16
ATOM 23571 C CA . TYR A 1 58 ? 3.669 -9.055 -6.050 1.00 0.00 58 TYR A CA 16
ATOM 23572 C C . TYR A 1 58 ? 4.219 -8.407 -7.337 1.00 0.00 58 TYR A C 16
ATOM 23573 O O . TYR A 1 58 ? 4.649 -9.122 -8.242 1.00 0.00 58 TYR A O 16
ATOM 23591 N N . SER A 1 59 ? 4.103 -7.077 -7.486 1.00 0.00 59 SER A N 16
ATOM 23592 C CA . SER A 1 59 ? 4.540 -6.322 -8.659 1.00 0.00 59 SER A CA 16
ATOM 23593 C C . SER A 1 59 ? 4.681 -4.839 -8.287 1.00 0.00 59 SER A C 16
ATOM 23594 O O . SER A 1 59 ? 3.710 -4.234 -7.818 1.00 0.00 59 SER A O 16
ATOM 23602 N N . ALA A 1 60 ? 5.848 -4.237 -8.501 1.00 0.00 60 ALA A N 16
ATOM 23603 C CA . ALA A 1 60 ? 6.236 -2.949 -7.914 1.00 0.00 60 ALA A CA 16
ATOM 23604 C C . ALA A 1 60 ? 6.900 -1.969 -8.897 1.00 0.00 60 ALA A C 16
ATOM 23605 O O . ALA A 1 60 ? 7.303 -0.873 -8.505 1.00 0.00 60 ALA A O 16
ATOM 23612 N N . GLY A 1 61 ? 7.026 -2.358 -10.161 1.00 0.00 61 GLY A N 16
ATOM 23613 C CA . GLY A 1 61 ? 7.623 -1.608 -11.266 1.00 0.00 61 GLY A CA 16
ATOM 23614 C C . GLY A 1 61 ? 8.953 -0.946 -10.900 1.00 0.00 61 GLY A C 16
ATOM 23615 O O . GLY A 1 61 ? 9.982 -1.618 -10.821 1.00 0.00 61 GLY A O 16
ATOM 23619 N N . ASP A 1 62 ? 8.905 0.368 -10.673 1.00 0.00 62 ASP A N 16
ATOM 23620 C CA . ASP A 1 62 ? 10.031 1.262 -10.348 1.00 0.00 62 ASP A CA 16
ATOM 23621 C C . ASP A 1 62 ? 9.613 2.340 -9.330 1.00 0.00 62 ASP A C 16
ATOM 23622 O O . ASP A 1 62 ? 10.445 3.111 -8.843 1.00 0.00 62 ASP A O 16
ATOM 23631 N N . GLY A 1 63 ? 8.319 2.427 -9.008 1.00 0.00 63 GLY A N 16
ATOM 23632 C CA . GLY A 1 63 ? 7.715 3.579 -8.343 1.00 0.00 63 GLY A CA 16
ATOM 23633 C C . GLY A 1 63 ? 6.834 3.188 -7.166 1.00 0.00 63 GLY A C 16
ATOM 23634 O O . GLY A 1 63 ? 5.903 3.921 -6.824 1.00 0.00 63 GLY A O 16
ATOM 23638 N N . LEU A 1 64 ? 7.113 2.034 -6.561 1.00 0.00 64 LEU A N 16
ATOM 23639 C CA . LEU A 1 64 ? 6.360 1.487 -5.449 1.00 0.00 64 LEU A CA 16
ATOM 23640 C C . LEU A 1 64 ? 6.115 2.548 -4.394 1.00 0.00 64 LEU A C 16
ATOM 23641 O O . LEU A 1 64 ? 4.965 2.791 -4.043 1.00 0.00 64 LEU A O 16
ATOM 23657 N N . ARG A 1 65 ? 7.177 3.194 -3.911 1.00 0.00 65 ARG A N 16
ATOM 23658 C CA . ARG A 1 65 ? 7.055 4.278 -2.957 1.00 0.00 65 ARG A CA 16
ATOM 23659 C C . ARG A 1 65 ? 7.396 5.553 -3.711 1.00 0.00 65 ARG A C 16
ATOM 23660 O O . ARG A 1 65 ? 8.502 6.079 -3.634 1.00 0.00 65 ARG A O 16
ATOM 23681 N N . ASP A 1 66 ? 6.471 6.000 -4.543 1.00 0.00 66 ASP A N 16
ATOM 23682 C CA . ASP A 1 66 ? 6.592 7.265 -5.259 1.00 0.00 66 ASP A CA 16
ATOM 23683 C C . ASP A 1 66 ? 5.370 8.098 -4.930 1.00 0.00 66 ASP A C 16
ATOM 23684 O O . ASP A 1 66 ? 4.252 7.591 -5.046 1.00 0.00 66 ASP A O 16
ATOM 23693 N N . GLY A 1 67 ? 5.567 9.322 -4.443 1.00 0.00 67 GLY A N 16
ATOM 23694 C CA . GLY A 1 67 ? 4.495 10.148 -3.901 1.00 0.00 67 GLY A CA 16
ATOM 23695 C C . GLY A 1 67 ? 4.325 9.966 -2.392 1.00 0.00 67 GLY A C 16
ATOM 23696 O O . GLY A 1 67 ? 3.656 10.786 -1.757 1.00 0.00 67 GLY A O 16
ATOM 23700 N N . ALA A 1 68 ? 4.945 8.936 -1.810 1.00 0.00 68 ALA A N 16
ATOM 23701 C CA . ALA A 1 68 ? 5.083 8.686 -0.383 1.00 0.00 68 ALA A CA 16
ATOM 23702 C C . ALA A 1 68 ? 6.345 7.859 -0.144 1.00 0.00 68 ALA A C 16
ATOM 23703 O O . ALA A 1 68 ? 6.943 7.337 -1.086 1.00 0.00 68 ALA A O 16
ATOM 23710 N N . ASP A 1 69 ? 6.695 7.690 1.129 1.00 0.00 69 ASP A N 16
ATOM 23711 C CA . ASP A 1 69 ? 7.748 6.833 1.632 1.00 0.00 69 ASP A CA 16
ATOM 23712 C C . ASP A 1 69 ? 7.201 6.243 2.922 1.00 0.00 69 ASP A C 16
ATOM 23713 O O . ASP A 1 69 ? 6.881 6.965 3.866 1.00 0.00 69 ASP A O 16
ATOM 23722 N N . PHE A 1 70 ? 6.946 4.947 2.874 1.00 0.00 70 PHE A N 16
ATOM 23723 C CA . PHE A 1 70 ? 6.299 4.115 3.882 1.00 0.00 70 PHE A CA 16
ATOM 23724 C C . PHE A 1 70 ? 7.240 2.954 4.227 1.00 0.00 70 PHE A C 16
ATOM 23725 O O . PHE A 1 70 ? 8.364 2.884 3.729 1.00 0.00 70 PHE A O 16
ATOM 23742 N N . LEU A 1 71 ? 6.838 2.054 5.112 1.00 0.00 71 LEU A N 16
ATOM 23743 C CA . LEU A 1 71 ? 7.619 0.883 5.530 1.00 0.00 71 LEU A CA 16
ATOM 23744 C C . LEU A 1 71 ? 6.902 -0.366 5.041 1.00 0.00 71 LEU A C 16
ATOM 23745 O O . LEU A 1 71 ? 5.689 -0.319 4.865 1.00 0.00 71 LEU A O 16
ATOM 23761 N N . ILE A 1 72 ? 7.616 -1.465 4.825 1.00 0.00 72 ILE A N 16
ATOM 23762 C CA . ILE A 1 72 ? 7.065 -2.682 4.247 1.00 0.00 72 ILE A CA 16
ATOM 23763 C C . ILE A 1 72 ? 7.171 -3.799 5.283 1.00 0.00 72 ILE A C 16
ATOM 23764 O O . ILE A 1 72 ? 8.217 -3.993 5.904 1.00 0.00 72 ILE A O 16
ATOM 23780 N N . CYS A 1 73 ? 6.074 -4.524 5.498 1.00 0.00 73 CYS A N 16
ATOM 23781 C CA . CYS A 1 73 ? 5.952 -5.518 6.554 1.00 0.00 73 CYS A CA 16
ATOM 23782 C C . CYS A 1 73 ? 5.467 -6.821 5.921 1.00 0.00 73 CYS A C 16
ATOM 23783 O O . CYS A 1 73 ? 4.467 -6.812 5.205 1.00 0.00 73 CYS A O 16
ATOM 23791 N N . VAL A 1 74 ? 6.164 -7.928 6.152 1.00 0.00 74 VAL A N 16
ATOM 23792 C CA . VAL A 1 74 ? 5.841 -9.233 5.569 1.00 0.00 74 VAL A CA 16
ATOM 23793 C C . VAL A 1 74 ? 5.720 -10.261 6.695 1.00 0.00 74 VAL A C 16
ATOM 23794 O O . VAL A 1 74 ? 6.290 -10.041 7.767 1.00 0.00 74 VAL A O 16
ATOM 23807 N N . PRO A 1 75 ? 5.002 -11.377 6.506 1.00 0.00 75 PRO A N 16
ATOM 23808 C CA . PRO A 1 75 ? 4.951 -12.411 7.524 1.00 0.00 75 PRO A CA 16
ATOM 23809 C C . PRO A 1 75 ? 6.338 -13.042 7.682 1.00 0.00 75 PRO A C 16
ATOM 23810 O O . PRO A 1 75 ? 7.123 -13.077 6.732 1.00 0.00 75 PRO A O 16
ATOM 23821 N N . GLU A 1 76 ? 6.627 -13.576 8.869 1.00 0.00 76 GLU A N 16
ATOM 23822 C CA . GLU A 1 76 ? 7.946 -14.132 9.169 1.00 0.00 76 GLU A CA 16
ATOM 23823 C C . GLU A 1 76 ? 8.343 -15.271 8.218 1.00 0.00 76 GLU A C 16
ATOM 23824 O O . GLU A 1 76 ? 9.527 -15.394 7.898 1.00 0.00 76 GLU A O 16
ATOM 23836 N N . GLU A 1 77 ? 7.387 -16.080 7.738 1.00 0.00 77 GLU A N 16
ATOM 23837 C CA . GLU A 1 77 ? 7.654 -17.181 6.828 1.00 0.00 77 GLU A CA 16
ATOM 23838 C C . GLU A 1 77 ? 8.246 -16.656 5.518 1.00 0.00 77 GLU A C 16
ATOM 23839 O O . GLU A 1 77 ? 9.105 -17.289 4.895 1.00 0.00 77 GLU A O 16
ATOM 23851 N N . ALA A 1 78 ? 7.751 -15.499 5.077 1.00 0.00 78 ALA A N 16
ATOM 23852 C CA . ALA A 1 78 ? 8.117 -14.883 3.820 1.00 0.00 78 ALA A CA 16
ATOM 23853 C C . ALA A 1 78 ? 9.323 -13.940 3.983 1.00 0.00 78 ALA A C 16
ATOM 23854 O O . ALA A 1 78 ? 9.810 -13.417 2.989 1.00 0.00 78 ALA A O 16
ATOM 23861 N N . LEU A 1 79 ? 9.803 -13.676 5.201 1.00 0.00 79 LEU A N 16
ATOM 23862 C CA . LEU A 1 79 ? 10.715 -12.568 5.482 1.00 0.00 79 LEU A CA 16
ATOM 23863 C C . LEU A 1 79 ? 12.073 -12.743 4.798 1.00 0.00 79 LEU A C 16
ATOM 23864 O O . LEU A 1 79 ? 12.469 -11.920 3.969 1.00 0.00 79 LEU A O 16
ATOM 23880 N N . ASP A 1 80 ? 12.792 -13.815 5.133 1.00 0.00 80 ASP A N 16
ATOM 23881 C CA . ASP A 1 80 ? 14.056 -14.178 4.480 1.00 0.00 80 ASP A CA 16
ATOM 23882 C C . ASP A 1 80 ? 13.824 -14.455 2.996 1.00 0.00 80 ASP A C 16
ATOM 23883 O O . ASP A 1 80 ? 14.634 -14.099 2.149 1.00 0.00 80 ASP A O 16
ATOM 23892 N N . ARG A 1 81 ? 12.675 -15.048 2.681 1.00 0.00 81 ARG A N 16
ATOM 23893 C CA . ARG A 1 81 ? 12.190 -15.317 1.329 1.00 0.00 81 ARG A CA 16
ATOM 23894 C C . ARG A 1 81 ? 12.234 -14.060 0.454 1.00 0.00 81 ARG A C 16
ATOM 23895 O O . ARG A 1 81 ? 12.878 -14.080 -0.591 1.00 0.00 81 ARG A O 16
ATOM 23916 N N . TYR A 1 82 ? 11.562 -12.981 0.865 1.00 0.00 82 TYR A N 16
ATOM 23917 C CA . TYR A 1 82 ? 11.524 -11.701 0.161 1.00 0.00 82 TYR A CA 16
ATOM 23918 C C . TYR A 1 82 ? 12.917 -11.089 0.125 1.00 0.00 82 TYR A C 16
ATOM 23919 O O . TYR A 1 82 ? 13.333 -10.568 -0.909 1.00 0.00 82 TYR A O 16
ATOM 23937 N N . ARG A 1 83 ? 13.653 -11.143 1.241 1.00 0.00 83 ARG A N 16
ATOM 23938 C CA . ARG A 1 83 ? 15.030 -10.664 1.271 1.00 0.00 83 ARG A CA 16
ATOM 23939 C C . ARG A 1 83 ? 15.865 -11.341 0.180 1.00 0.00 83 ARG A C 16
ATOM 23940 O O . ARG A 1 83 ? 16.688 -10.679 -0.456 1.00 0.00 83 ARG A O 16
ATOM 23961 N N . ARG A 1 84 ? 15.649 -12.634 -0.048 1.00 0.00 84 ARG A N 16
ATOM 23962 C CA . ARG A 1 84 ? 16.343 -13.445 -1.044 1.00 0.00 84 ARG A CA 16
ATOM 23963 C C . ARG A 1 84 ? 15.798 -13.295 -2.467 1.00 0.00 84 ARG A C 16
ATOM 23964 O O . ARG A 1 84 ? 16.235 -14.055 -3.336 1.00 0.00 84 ARG A O 16
ATOM 23985 N N . ASP A 1 85 ? 14.885 -12.364 -2.746 1.00 0.00 85 ASP A N 16
ATOM 23986 C CA . ASP A 1 85 ? 14.445 -12.084 -4.112 1.00 0.00 85 ASP A CA 16
ATOM 23987 C C . ASP A 1 85 ? 15.595 -11.536 -4.956 1.00 0.00 85 ASP A C 16
ATOM 23988 O O . ASP A 1 85 ? 16.698 -11.279 -4.473 1.00 0.00 85 ASP A O 16
ATOM 23997 N N . TYR A 1 86 ? 15.345 -11.342 -6.242 1.00 0.00 86 TYR A N 16
ATOM 23998 C CA . TYR A 1 86 ? 16.147 -10.541 -7.137 1.00 0.00 86 TYR A CA 16
ATOM 23999 C C . TYR A 1 86 ? 15.915 -9.043 -6.909 1.00 0.00 86 TYR A C 16
ATOM 24000 O O . TYR A 1 86 ? 16.857 -8.322 -6.571 1.00 0.00 86 TYR A O 16
ATOM 24018 N N . PHE A 1 87 ? 14.682 -8.567 -7.086 1.00 0.00 87 PHE A N 16
ATOM 24019 C CA . PHE A 1 87 ? 14.330 -7.154 -7.082 1.00 0.00 87 PHE A CA 16
ATOM 24020 C C . PHE A 1 87 ? 14.247 -6.647 -5.646 1.00 0.00 87 PHE A C 16
ATOM 24021 O O . PHE A 1 87 ? 14.982 -5.731 -5.282 1.00 0.00 87 PHE A O 16
ATOM 24038 N N . TRP A 1 88 ? 13.402 -7.263 -4.806 1.00 0.00 88 TRP A N 16
ATOM 24039 C CA . TRP A 1 88 ? 13.049 -6.763 -3.472 1.00 0.00 88 TRP A CA 16
ATOM 24040 C C . TRP A 1 88 ? 14.246 -6.535 -2.540 1.00 0.00 88 TRP A C 16
ATOM 24041 O O . TRP A 1 88 ? 14.144 -5.746 -1.602 1.00 0.00 88 TRP A O 16
ATOM 24062 N N . GLN A 1 89 ? 15.404 -7.115 -2.859 1.00 0.00 89 GLN A N 16
ATOM 24063 C CA . GLN A 1 89 ? 16.700 -6.775 -2.286 1.00 0.00 89 GLN A CA 16
ATOM 24064 C C . GLN A 1 89 ? 16.953 -5.276 -2.184 1.00 0.00 89 GLN A C 16
ATOM 24065 O O . GLN A 1 89 ? 17.437 -4.802 -1.156 1.00 0.00 89 GLN A O 16
ATOM 24079 N N . THR A 1 90 ? 16.682 -4.521 -3.237 1.00 0.00 90 THR A N 16
ATOM 24080 C CA . THR A 1 90 ? 16.971 -3.093 -3.227 1.00 0.00 90 THR A CA 16
ATOM 24081 C C . THR A 1 90 ? 16.080 -2.369 -2.200 1.00 0.00 90 THR A C 16
ATOM 24082 O O . THR A 1 90 ? 16.527 -1.443 -1.522 1.00 0.00 90 THR A O 16
ATOM 24093 N N . TYR A 1 91 ? 14.853 -2.846 -1.968 1.00 0.00 91 TYR A N 16
ATOM 24094 C CA . TYR A 1 91 ? 13.950 -2.292 -0.966 1.00 0.00 91 TYR A CA 16
ATOM 24095 C C . TYR A 1 91 ? 14.230 -2.845 0.440 1.00 0.00 91 TYR A C 16
ATOM 24096 O O . TYR A 1 91 ? 13.528 -2.493 1.389 1.00 0.00 91 TYR A O 16
ATOM 24114 N N . ALA A 1 92 ? 15.271 -3.657 0.639 1.00 0.00 92 ALA A N 16
ATOM 24115 C CA . ALA A 1 92 ? 15.586 -4.292 1.915 1.00 0.00 92 ALA A CA 16
ATOM 24116 C C . ALA A 1 92 ? 16.114 -3.296 2.949 1.00 0.00 92 ALA A C 16
ATOM 24117 O O . ALA A 1 92 ? 16.505 -3.710 4.036 1.00 0.00 92 ALA A O 16
ATOM 24124 N N . ALA A 1 93 ? 16.139 -1.995 2.650 1.00 0.00 93 ALA A N 16
ATOM 24125 C CA . ALA A 1 93 ? 16.366 -0.971 3.654 1.00 0.00 93 ALA A CA 16
ATOM 24126 C C . ALA A 1 93 ? 15.111 -0.688 4.503 1.00 0.00 93 ALA A C 16
ATOM 24127 O O . ALA A 1 93 ? 15.222 0.052 5.479 1.00 0.00 93 ALA A O 16
ATOM 24134 N N . TRP A 1 94 ? 13.935 -1.237 4.155 1.00 0.00 94 TRP A N 16
ATOM 24135 C CA . TRP A 1 94 ? 12.649 -0.865 4.759 1.00 0.00 94 TRP A CA 16
ATOM 24136 C C . TRP A 1 94 ? 11.731 -2.069 5.040 1.00 0.00 94 TRP A C 16
ATOM 24137 O O . TRP A 1 94 ? 10.526 -1.883 5.234 1.00 0.00 94 TRP A O 16
ATOM 24158 N N . ILE A 1 95 ? 12.253 -3.301 4.998 1.00 0.00 95 ILE A N 16
ATOM 24159 C CA . ILE A 1 95 ? 11.457 -4.510 5.210 1.00 0.00 95 ILE A CA 16
ATOM 24160 C C . ILE A 1 95 ? 11.529 -4.831 6.700 1.00 0.00 95 ILE A C 16
ATOM 24161 O O . ILE A 1 95 ? 12.608 -4.805 7.296 1.00 0.00 95 ILE A O 16
ATOM 24177 N N . GLN A 1 96 ? 10.421 -5.236 7.304 1.00 0.00 96 GLN A N 16
ATOM 24178 C CA . GLN A 1 96 ? 10.403 -5.854 8.627 1.00 0.00 96 GLN A CA 16
ATOM 24179 C C . GLN A 1 96 ? 9.420 -7.025 8.635 1.00 0.00 96 GLN A C 16
ATOM 24180 O O . GLN A 1 96 ? 8.582 -7.134 7.736 1.00 0.00 96 GLN A O 16
ATOM 24194 N N . PRO A 1 97 ? 9.493 -7.905 9.646 1.00 0.00 97 PRO A N 16
ATOM 24195 C CA . PRO A 1 97 ? 8.431 -8.856 9.920 1.00 0.00 97 PRO A CA 16
ATOM 24196 C C . PRO A 1 97 ? 7.158 -8.118 10.368 1.00 0.00 97 PRO A C 16
ATOM 24197 O O . PRO A 1 97 ? 7.194 -6.935 10.728 1.00 0.00 97 PRO A O 16
ATOM 24208 N N . MET A 1 98 ? 6.020 -8.807 10.348 1.00 0.00 98 MET A N 16
ATOM 24209 C CA . MET A 1 98 ? 4.716 -8.241 10.679 1.00 0.00 98 MET A CA 16
ATOM 24210 C C . MET A 1 98 ? 4.447 -8.393 12.188 1.00 0.00 98 MET A C 16
ATOM 24211 O O . MET A 1 98 ? 5.137 -9.173 12.855 1.00 0.00 98 MET A O 16
ATOM 24225 N N . GLU A 1 99 ? 3.470 -7.674 12.749 1.00 0.00 99 GLU A N 16
ATOM 24226 C CA . GLU A 1 99 ? 3.073 -7.761 14.157 1.00 0.00 99 GLU A CA 16
ATOM 24227 C C . GLU A 1 99 ? 1.596 -7.362 14.332 1.00 0.00 99 GLU A C 16
ATOM 24228 O O . GLU A 1 99 ? 0.975 -6.874 13.385 1.00 0.00 99 GLU A O 16
ATOM 24240 N N . GLN A 1 100 ? 1.045 -7.532 15.546 1.00 0.00 100 GLN A N 16
ATOM 24241 C CA . GLN A 1 100 ? -0.154 -6.814 15.982 1.00 0.00 100 GLN A CA 16
ATOM 24242 C C . GLN A 1 100 ? 0.222 -5.400 16.390 1.00 0.00 100 GLN A C 16
ATOM 24243 O O . GLN A 1 100 ? -0.600 -4.486 16.159 1.00 0.00 100 GLN A O 16
ATOM 24257 N N . GLY A 1 1 ? -21.071 12.758 -2.548 1.00 0.00 1 GLY A N 17
ATOM 24258 C CA . GLY A 1 1 ? -21.666 12.610 -1.217 1.00 0.00 1 GLY A CA 17
ATOM 24259 C C . GLY A 1 1 ? -22.283 11.239 -1.042 1.00 0.00 1 GLY A C 17
ATOM 24260 O O . GLY A 1 1 ? -23.456 11.062 -1.373 1.00 0.00 1 GLY A O 17
ATOM 24264 N N . SER A 1 2 ? -21.526 10.284 -0.506 1.00 0.00 2 SER A N 17
ATOM 24265 C CA . SER A 1 2 ? -22.035 9.039 0.059 1.00 0.00 2 SER A CA 17
ATOM 24266 C C . SER A 1 2 ? -21.159 8.697 1.270 1.00 0.00 2 SER A C 17
ATOM 24267 O O . SER A 1 2 ? -20.111 9.321 1.466 1.00 0.00 2 SER A O 17
ATOM 24275 N N . HIS A 1 3 ? -21.570 7.731 2.086 1.00 0.00 3 HIS A N 17
ATOM 24276 C CA . HIS A 1 3 ? -20.967 7.438 3.382 1.00 0.00 3 HIS A CA 17
ATOM 24277 C C . HIS A 1 3 ? -20.141 6.157 3.322 1.00 0.00 3 HIS A C 17
ATOM 24278 O O . HIS A 1 3 ? -20.144 5.370 4.271 1.00 0.00 3 HIS A O 17
ATOM 24292 N N . GLU A 1 4 ? -19.427 5.920 2.224 1.00 0.00 4 GLU A N 17
ATOM 24293 C CA . GLU A 1 4 ? -18.707 4.672 2.027 1.00 0.00 4 GLU A CA 17
ATOM 24294 C C . GLU A 1 4 ? -17.542 4.891 1.056 1.00 0.00 4 GLU A C 17
ATOM 24295 O O . GLU A 1 4 ? -17.541 5.887 0.329 1.00 0.00 4 GLU A O 17
ATOM 24307 N N . GLY A 1 5 ? -16.586 3.960 1.002 1.00 0.00 5 GLY A N 17
ATOM 24308 C CA . GLY A 1 5 ? -15.434 4.021 0.110 1.00 0.00 5 GLY A CA 17
ATOM 24309 C C . GLY A 1 5 ? -14.213 4.630 0.803 1.00 0.00 5 GLY A C 17
ATOM 24310 O O . GLY A 1 5 ? -13.897 5.803 0.605 1.00 0.00 5 GLY A O 17
ATOM 24314 N N . GLU A 1 6 ? -13.517 3.854 1.633 1.00 0.00 6 GLU A N 17
ATOM 24315 C CA . GLU A 1 6 ? -12.233 4.242 2.215 1.00 0.00 6 GLU A CA 17
ATOM 24316 C C . GLU A 1 6 ? -11.098 4.044 1.203 1.00 0.00 6 GLU A C 17
ATOM 24317 O O . GLU A 1 6 ? -11.270 3.289 0.237 1.00 0.00 6 GLU A O 17
ATOM 24329 N N . PRO A 1 7 ? -9.921 4.633 1.461 1.00 0.00 7 PRO A N 17
ATOM 24330 C CA . PRO A 1 7 ? -8.668 4.236 0.830 1.00 0.00 7 PRO A CA 17
ATOM 24331 C C . PRO A 1 7 ? -8.370 2.787 1.269 1.00 0.00 7 PRO A C 17
ATOM 24332 O O . PRO A 1 7 ? -8.066 2.551 2.442 1.00 0.00 7 PRO A O 17
ATOM 24343 N N . VAL A 1 8 ? -8.511 1.816 0.367 1.00 0.00 8 VAL A N 17
ATOM 24344 C CA . VAL A 1 8 ? -8.179 0.412 0.613 1.00 0.00 8 VAL A CA 17
ATOM 24345 C C . VAL A 1 8 ? -7.809 -0.257 -0.706 1.00 0.00 8 VAL A C 17
ATOM 24346 O O . VAL A 1 8 ? -8.103 0.236 -1.798 1.00 0.00 8 VAL A O 17
ATOM 24359 N N . VAL A 1 9 ? -7.186 -1.423 -0.622 1.00 0.00 9 VAL A N 17
ATOM 24360 C CA . VAL A 1 9 ? -7.094 -2.371 -1.705 1.00 0.00 9 VAL A CA 17
ATOM 24361 C C . VAL A 1 9 ? -8.482 -3.033 -1.848 1.00 0.00 9 VAL A C 17
ATOM 24362 O O . VAL A 1 9 ? -8.668 -4.174 -1.432 1.00 0.00 9 VAL A O 17
ATOM 24375 N N . GLY A 1 10 ? -9.450 -2.346 -2.482 1.00 0.00 10 GLY A N 17
ATOM 24376 C CA . GLY A 1 10 ? -10.556 -3.007 -3.180 1.00 0.00 10 GLY A CA 17
ATOM 24377 C C . GLY A 1 10 ? -10.010 -3.480 -4.533 1.00 0.00 10 GLY A C 17
ATOM 24378 O O . GLY A 1 10 ? -8.802 -3.333 -4.758 1.00 0.00 10 GLY A O 17
ATOM 24382 N N . MET A 1 11 ? -10.841 -3.893 -5.497 1.00 0.00 11 MET A N 17
ATOM 24383 C CA . MET A 1 11 ? -10.327 -4.321 -6.803 1.00 0.00 11 MET A CA 17
ATOM 24384 C C . MET A 1 11 ? -9.406 -3.274 -7.471 1.00 0.00 11 MET A C 17
ATOM 24385 O O . MET A 1 11 ? -8.282 -3.600 -7.844 1.00 0.00 11 MET A O 17
ATOM 24399 N N . ASP A 1 12 ? -9.830 -2.015 -7.655 1.00 0.00 12 ASP A N 17
ATOM 24400 C CA . ASP A 1 12 ? -9.173 -1.154 -8.655 1.00 0.00 12 ASP A CA 17
ATOM 24401 C C . ASP A 1 12 ? -8.020 -0.408 -7.997 1.00 0.00 12 ASP A C 17
ATOM 24402 O O . ASP A 1 12 ? -8.221 0.342 -7.034 1.00 0.00 12 ASP A O 17
ATOM 24411 N N . LYS A 1 13 ? -6.777 -0.677 -8.393 1.00 0.00 13 LYS A N 17
ATOM 24412 C CA . LYS A 1 13 ? -5.602 -0.003 -7.841 1.00 0.00 13 LYS A CA 17
ATOM 24413 C C . LYS A 1 13 ? -5.453 1.351 -8.526 1.00 0.00 13 LYS A C 17
ATOM 24414 O O . LYS A 1 13 ? -4.820 1.437 -9.572 1.00 0.00 13 LYS A O 17
ATOM 24433 N N . SER A 1 14 ? -6.086 2.389 -7.976 1.00 0.00 14 SER A N 17
ATOM 24434 C CA . SER A 1 14 ? -5.995 3.742 -8.523 1.00 0.00 14 SER A CA 17
ATOM 24435 C C . SER A 1 14 ? -6.279 4.835 -7.484 1.00 0.00 14 SER A C 17
ATOM 24436 O O . SER A 1 14 ? -6.265 6.010 -7.843 1.00 0.00 14 SER A O 17
ATOM 24444 N N . LEU A 1 15 ? -6.621 4.491 -6.236 1.00 0.00 15 LEU A N 17
ATOM 24445 C CA . LEU A 1 15 ? -7.469 5.333 -5.382 1.00 0.00 15 LEU A CA 17
ATOM 24446 C C . LEU A 1 15 ? -6.815 5.637 -4.029 1.00 0.00 15 LEU A C 17
ATOM 24447 O O . LEU A 1 15 ? -7.519 5.826 -3.036 1.00 0.00 15 LEU A O 17
ATOM 24463 N N . PHE A 1 16 ? -5.480 5.606 -3.958 1.00 0.00 16 PHE A N 17
ATOM 24464 C CA . PHE A 1 16 ? -4.713 5.603 -2.709 1.00 0.00 16 PHE A CA 17
ATOM 24465 C C . PHE A 1 16 ? -4.102 6.974 -2.412 1.00 0.00 16 PHE A C 17
ATOM 24466 O O . PHE A 1 16 ? -4.072 7.394 -1.253 1.00 0.00 16 PHE A O 17
ATOM 24483 N N . ALA A 1 17 ? -3.648 7.695 -3.437 1.00 0.00 17 ALA A N 17
ATOM 24484 C CA . ALA A 1 17 ? -3.147 9.063 -3.361 1.00 0.00 17 ALA A CA 17
ATOM 24485 C C . ALA A 1 17 ? -4.258 10.098 -3.131 1.00 0.00 17 ALA A C 17
ATOM 24486 O O . ALA A 1 17 ? -4.140 11.251 -3.542 1.00 0.00 17 ALA A O 17
ATOM 24493 N N . GLY A 1 18 ? -5.343 9.710 -2.470 1.00 0.00 18 GLY A N 17
ATOM 24494 C CA . GLY A 1 18 ? -6.505 10.547 -2.232 1.00 0.00 18 GLY A CA 17
ATOM 24495 C C . GLY A 1 18 ? -6.754 10.832 -0.755 1.00 0.00 18 GLY A C 17
ATOM 24496 O O . GLY A 1 18 ? -7.446 11.811 -0.484 1.00 0.00 18 GLY A O 17
ATOM 24500 N N . ASN A 1 19 ? -6.259 10.035 0.204 1.00 0.00 19 ASN A N 17
ATOM 24501 C CA . ASN A 1 19 ? -6.461 10.367 1.613 1.00 0.00 19 ASN A CA 17
ATOM 24502 C C . ASN A 1 19 ? -5.145 10.397 2.376 1.00 0.00 19 ASN A C 17
ATOM 24503 O O . ASN A 1 19 ? -4.461 9.383 2.489 1.00 0.00 19 ASN A O 17
ATOM 24514 N N . THR A 1 20 ? -4.795 11.554 2.921 1.00 0.00 20 THR A N 17
ATOM 24515 C CA . THR A 1 20 ? -3.544 11.865 3.607 1.00 0.00 20 THR A CA 17
ATOM 24516 C C . THR A 1 20 ? -3.445 11.259 5.022 1.00 0.00 20 THR A C 17
ATOM 24517 O O . THR A 1 20 ? -2.687 11.776 5.839 1.00 0.00 20 THR A O 17
ATOM 24528 N N . VAL A 1 21 ? -4.248 10.248 5.383 1.00 0.00 21 VAL A N 17
ATOM 24529 C CA . VAL A 1 21 ? -4.541 9.936 6.793 1.00 0.00 21 VAL A CA 17
ATOM 24530 C C . VAL A 1 21 ? -4.579 8.416 7.038 1.00 0.00 21 VAL A C 17
ATOM 24531 O O . VAL A 1 21 ? -4.944 7.953 8.120 1.00 0.00 21 VAL A O 17
ATOM 24544 N N . ILE A 1 22 ? -4.229 7.609 6.041 1.00 0.00 22 ILE A N 17
ATOM 24545 C CA . ILE A 1 22 ? -4.215 6.159 6.138 1.00 0.00 22 ILE A CA 17
ATOM 24546 C C . ILE A 1 22 ? -2.810 5.740 6.555 1.00 0.00 22 ILE A C 17
ATOM 24547 O O . ILE A 1 22 ? -1.901 5.627 5.729 1.00 0.00 22 ILE A O 17
ATOM 24563 N N . ARG A 1 23 ? -2.630 5.559 7.862 1.00 0.00 23 ARG A N 17
ATOM 24564 C CA . ARG A 1 23 ? -1.350 5.163 8.440 1.00 0.00 23 ARG A CA 17
ATOM 24565 C C . ARG A 1 23 ? -1.044 3.693 8.223 1.00 0.00 23 ARG A C 17
ATOM 24566 O O . ARG A 1 23 ? 0.119 3.333 8.385 1.00 0.00 23 ARG A O 17
ATOM 24587 N N . GLU A 1 24 ? -2.014 2.869 7.820 1.00 0.00 24 GLU A N 17
ATOM 24588 C CA . GLU A 1 24 ? -1.815 1.434 7.685 1.00 0.00 24 GLU A CA 17
ATOM 24589 C C . GLU A 1 24 ? -2.527 0.926 6.446 1.00 0.00 24 GLU A C 17
ATOM 24590 O O . GLU A 1 24 ? -3.686 1.270 6.227 1.00 0.00 24 GLU A O 17
ATOM 24602 N N . ILE A 1 25 ? -1.859 0.069 5.674 1.00 0.00 25 ILE A N 17
ATOM 24603 C CA . ILE A 1 25 ? -2.371 -0.493 4.425 1.00 0.00 25 ILE A CA 17
ATOM 24604 C C . ILE A 1 25 ? -2.071 -1.996 4.401 1.00 0.00 25 ILE A C 17
ATOM 24605 O O . ILE A 1 25 ? -1.006 -2.419 3.954 1.00 0.00 25 ILE A O 17
ATOM 24621 N N . THR A 1 26 ? -2.982 -2.822 4.900 1.00 0.00 26 THR A N 17
ATOM 24622 C CA . THR A 1 26 ? -2.947 -4.259 4.642 1.00 0.00 26 THR A CA 17
ATOM 24623 C C . THR A 1 26 ? -3.196 -4.488 3.132 1.00 0.00 26 THR A C 17
ATOM 24624 O O . THR A 1 26 ? -4.006 -3.777 2.527 1.00 0.00 26 THR A O 17
ATOM 24635 N N . VAL A 1 27 ? -2.512 -5.459 2.508 1.00 0.00 27 VAL A N 17
ATOM 24636 C CA . VAL A 1 27 ? -2.719 -5.874 1.112 1.00 0.00 27 VAL A CA 17
ATOM 24637 C C . VAL A 1 27 ? -2.718 -7.410 1.000 1.00 0.00 27 VAL A C 17
ATOM 24638 O O . VAL A 1 27 ? -2.256 -8.087 1.922 1.00 0.00 27 VAL A O 17
ATOM 24651 N N . GLN A 1 28 ? -3.144 -7.968 -0.143 1.00 0.00 28 GLN A N 17
ATOM 24652 C CA . GLN A 1 28 ? -3.035 -9.394 -0.484 1.00 0.00 28 GLN A CA 17
ATOM 24653 C C . GLN A 1 28 ? -2.089 -9.590 -1.669 1.00 0.00 28 GLN A C 17
ATOM 24654 O O . GLN A 1 28 ? -1.752 -8.604 -2.320 1.00 0.00 28 GLN A O 17
ATOM 24668 N N . PRO A 1 29 ? -1.602 -10.812 -1.932 1.00 0.00 29 PRO A N 17
ATOM 24669 C CA . PRO A 1 29 ? -0.775 -11.095 -3.096 1.00 0.00 29 PRO A CA 17
ATOM 24670 C C . PRO A 1 29 ? -1.611 -10.981 -4.366 1.00 0.00 29 PRO A C 17
ATOM 24671 O O . PRO A 1 29 ? -2.825 -11.218 -4.324 1.00 0.00 29 PRO A O 17
ATOM 24682 N N . ASN A 1 30 ? -0.954 -10.676 -5.484 1.00 0.00 30 ASN A N 17
ATOM 24683 C CA . ASN A 1 30 ? -1.510 -10.606 -6.836 1.00 0.00 30 ASN A CA 17
ATOM 24684 C C . ASN A 1 30 ? -2.854 -9.870 -6.858 1.00 0.00 30 ASN A C 17
ATOM 24685 O O . ASN A 1 30 ? -3.890 -10.469 -7.157 1.00 0.00 30 ASN A O 17
ATOM 24696 N N . ILE A 1 31 ? -2.868 -8.579 -6.519 1.00 0.00 31 ILE A N 17
ATOM 24697 C CA . ILE A 1 31 ? -4.093 -7.778 -6.427 1.00 0.00 31 ILE A CA 17
ATOM 24698 C C . ILE A 1 31 ? -3.829 -6.366 -6.984 1.00 0.00 31 ILE A C 17
ATOM 24699 O O . ILE A 1 31 ? -4.034 -5.332 -6.349 1.00 0.00 31 ILE A O 17
ATOM 24715 N N . GLY A 1 32 ? -3.360 -6.342 -8.227 1.00 0.00 32 GLY A N 17
ATOM 24716 C CA . GLY A 1 32 ? -3.149 -5.154 -9.028 1.00 0.00 32 GLY A CA 17
ATOM 24717 C C . GLY A 1 32 ? -1.807 -4.494 -8.750 1.00 0.00 32 GLY A C 17
ATOM 24718 O O . GLY A 1 32 ? -1.041 -4.897 -7.867 1.00 0.00 32 GLY A O 17
ATOM 24722 N N . LEU A 1 33 ? -1.502 -3.490 -9.566 1.00 0.00 33 LEU A N 17
ATOM 24723 C CA . LEU A 1 33 ? -0.142 -3.040 -9.812 1.00 0.00 33 LEU A CA 17
ATOM 24724 C C . LEU A 1 33 ? 0.175 -1.731 -9.122 1.00 0.00 33 LEU A C 17
ATOM 24725 O O . LEU A 1 33 ? -0.529 -0.727 -9.225 1.00 0.00 33 LEU A O 17
ATOM 24741 N N . LEU A 1 34 ? 1.322 -1.766 -8.456 1.00 0.00 34 LEU A N 17
ATOM 24742 C CA . LEU A 1 34 ? 1.898 -0.683 -7.709 1.00 0.00 34 LEU A CA 17
ATOM 24743 C C . LEU A 1 34 ? 2.681 0.209 -8.667 1.00 0.00 34 LEU A C 17
ATOM 24744 O O . LEU A 1 34 ? 3.915 0.238 -8.628 1.00 0.00 34 LEU A O 17
ATOM 24760 N N . TYR A 1 35 ? 1.972 0.886 -9.576 1.00 0.00 35 TYR A N 17
ATOM 24761 C CA . TYR A 1 35 ? 2.589 1.817 -10.515 1.00 0.00 35 TYR A CA 17
ATOM 24762 C C . TYR A 1 35 ? 3.179 3.010 -9.760 1.00 0.00 35 TYR A C 17
ATOM 24763 O O . TYR A 1 35 ? 2.885 3.257 -8.585 1.00 0.00 35 TYR A O 17
ATOM 24781 N N . ASP A 1 36 ? 4.066 3.734 -10.431 1.00 0.00 36 ASP A N 17
ATOM 24782 C CA . ASP A 1 36 ? 4.726 4.916 -9.914 1.00 0.00 36 ASP A CA 17
ATOM 24783 C C . ASP A 1 36 ? 3.765 6.097 -9.979 1.00 0.00 36 ASP A C 17
ATOM 24784 O O . ASP A 1 36 ? 3.394 6.551 -11.061 1.00 0.00 36 ASP A O 17
ATOM 24793 N N . GLY A 1 37 ? 3.313 6.541 -8.803 1.00 0.00 37 GLY A N 17
ATOM 24794 C CA . GLY A 1 37 ? 2.408 7.664 -8.602 1.00 0.00 37 GLY A CA 17
ATOM 24795 C C . GLY A 1 37 ? 1.178 7.293 -7.771 1.00 0.00 37 GLY A C 17
ATOM 24796 O O . GLY A 1 37 ? 0.520 8.188 -7.240 1.00 0.00 37 GLY A O 17
ATOM 24800 N N . MET A 1 38 ? 0.889 5.994 -7.602 1.00 0.00 38 MET A N 17
ATOM 24801 C CA . MET A 1 38 ? -0.276 5.446 -6.897 1.00 0.00 38 MET A CA 17
ATOM 24802 C C . MET A 1 38 ? -0.464 6.037 -5.498 1.00 0.00 38 MET A C 17
ATOM 24803 O O . MET A 1 38 ? -1.597 6.192 -5.040 1.00 0.00 38 MET A O 17
ATOM 24817 N N . PHE A 1 39 ? 0.646 6.358 -4.831 1.00 0.00 39 PHE A N 17
ATOM 24818 C CA . PHE A 1 39 ? 0.705 6.884 -3.464 1.00 0.00 39 PHE A CA 17
ATOM 24819 C C . PHE A 1 39 ? 1.249 8.315 -3.381 1.00 0.00 39 PHE A C 17
ATOM 24820 O O . PHE A 1 39 ? 1.506 8.782 -2.272 1.00 0.00 39 PHE A O 17
ATOM 24837 N N . SER A 1 40 ? 1.462 9.007 -4.503 1.00 0.00 40 SER A N 17
ATOM 24838 C CA . SER A 1 40 ? 1.985 10.368 -4.505 1.00 0.00 40 SER A CA 17
ATOM 24839 C C . SER A 1 40 ? 0.985 11.277 -3.785 1.00 0.00 40 SER A C 17
ATOM 24840 O O . SER A 1 40 ? -0.046 11.614 -4.357 1.00 0.00 40 SER A O 17
ATOM 24848 N N . GLY A 1 41 ? 1.267 11.629 -2.525 1.00 0.00 41 GLY A N 17
ATOM 24849 C CA . GLY A 1 41 ? 0.374 12.406 -1.672 1.00 0.00 41 GLY A CA 17
ATOM 24850 C C . GLY A 1 41 ? -0.009 11.698 -0.370 1.00 0.00 41 GLY A C 17
ATOM 24851 O O . GLY A 1 41 ? -0.739 12.270 0.441 1.00 0.00 41 GLY A O 17
ATOM 24855 N N . CYS A 1 42 ? 0.419 10.455 -0.122 1.00 0.00 42 CYS A N 17
ATOM 24856 C CA . CYS A 1 42 ? 0.164 9.795 1.155 1.00 0.00 42 CYS A CA 17
ATOM 24857 C C . CYS A 1 42 ? 1.136 10.337 2.215 1.00 0.00 42 CYS A C 17
ATOM 24858 O O . CYS A 1 42 ? 2.135 9.689 2.536 1.00 0.00 42 CYS A O 17
ATOM 24866 N N . THR A 1 43 ? 0.856 11.524 2.757 1.00 0.00 43 THR A N 17
ATOM 24867 C CA . THR A 1 43 ? 1.744 12.259 3.655 1.00 0.00 43 THR A CA 17
ATOM 24868 C C . THR A 1 43 ? 1.882 11.596 5.036 1.00 0.00 43 THR A C 17
ATOM 24869 O O . THR A 1 43 ? 2.887 11.797 5.722 1.00 0.00 43 THR A O 17
ATOM 24880 N N . ALA A 1 44 ? 0.893 10.788 5.446 1.00 0.00 44 ALA A N 17
ATOM 24881 C CA . ALA A 1 44 ? 0.839 10.135 6.752 1.00 0.00 44 ALA A CA 17
ATOM 24882 C C . ALA A 1 44 ? 0.768 8.625 6.545 1.00 0.00 44 ALA A C 17
ATOM 24883 O O . ALA A 1 44 ? -0.115 7.970 7.097 1.00 0.00 44 ALA A O 17
ATOM 24890 N N . LEU A 1 45 ? 1.589 8.070 5.653 1.00 0.00 45 LEU A N 17
ATOM 24891 C CA . LEU A 1 45 ? 1.670 6.629 5.438 1.00 0.00 45 LEU A CA 17
ATOM 24892 C C . LEU A 1 45 ? 2.867 6.126 6.217 1.00 0.00 45 LEU A C 17
ATOM 24893 O O . LEU A 1 45 ? 3.997 6.408 5.827 1.00 0.00 45 LEU A O 17
ATOM 24909 N N . GLU A 1 46 ? 2.653 5.387 7.300 1.00 0.00 46 GLU A N 17
ATOM 24910 C CA . GLU A 1 46 ? 3.763 4.840 8.064 1.00 0.00 46 GLU A CA 17
ATOM 24911 C C . GLU A 1 46 ? 3.890 3.330 7.960 1.00 0.00 46 GLU A C 17
ATOM 24912 O O . GLU A 1 46 ? 5.003 2.827 8.109 1.00 0.00 46 GLU A O 17
ATOM 24924 N N . LYS A 1 47 ? 2.822 2.602 7.617 1.00 0.00 47 LYS A N 17
ATOM 24925 C CA . LYS A 1 47 ? 2.812 1.148 7.675 1.00 0.00 47 LYS A CA 17
ATOM 24926 C C . LYS A 1 47 ? 2.017 0.537 6.525 1.00 0.00 47 LYS A C 17
ATOM 24927 O O . LYS A 1 47 ? 1.026 1.092 6.061 1.00 0.00 47 LYS A O 17
ATOM 24946 N N . LEU A 1 48 ? 2.413 -0.661 6.120 1.00 0.00 48 LEU A N 17
ATOM 24947 C CA . LEU A 1 48 ? 1.799 -1.512 5.121 1.00 0.00 48 LEU A CA 17
ATOM 24948 C C . LEU A 1 48 ? 2.103 -2.937 5.555 1.00 0.00 48 LEU A C 17
ATOM 24949 O O . LEU A 1 48 ? 3.201 -3.214 6.034 1.00 0.00 48 LEU A O 17
ATOM 24965 N N . ILE A 1 49 ? 1.155 -3.844 5.369 1.00 0.00 49 ILE A N 17
ATOM 24966 C CA . ILE A 1 49 ? 1.307 -5.260 5.649 1.00 0.00 49 ILE A CA 17
ATOM 24967 C C . ILE A 1 49 ? 0.994 -5.984 4.334 1.00 0.00 49 ILE A C 17
ATOM 24968 O O . ILE A 1 49 ? 0.277 -5.438 3.487 1.00 0.00 49 ILE A O 17
ATOM 24984 N N . LEU A 1 50 ? 1.524 -7.196 4.143 1.00 0.00 50 LEU A N 17
ATOM 24985 C CA . LEU A 1 50 ? 1.173 -8.048 3.003 1.00 0.00 50 LEU A CA 17
ATOM 24986 C C . LEU A 1 50 ? 0.766 -9.439 3.509 1.00 0.00 50 LEU A C 17
ATOM 24987 O O . LEU A 1 50 ? 1.550 -10.060 4.225 1.00 0.00 50 LEU A O 17
ATOM 25003 N N . THR A 1 51 ? -0.404 -9.958 3.105 1.00 0.00 51 THR A N 17
ATOM 25004 C CA . THR A 1 51 ? -0.862 -11.318 3.417 1.00 0.00 51 THR A CA 17
ATOM 25005 C C . THR A 1 51 ? -0.361 -12.306 2.341 1.00 0.00 51 THR A C 17
ATOM 25006 O O . THR A 1 51 ? -1.122 -13.156 1.858 1.00 0.00 51 THR A O 17
ATOM 25017 N N . GLY A 1 52 ? 0.866 -12.118 1.855 1.00 0.00 52 GLY A N 17
ATOM 25018 C CA . GLY A 1 52 ? 1.502 -12.949 0.842 1.00 0.00 52 GLY A CA 17
ATOM 25019 C C . GLY A 1 52 ? 2.940 -13.242 1.241 1.00 0.00 52 GLY A C 17
ATOM 25020 O O . GLY A 1 52 ? 3.546 -12.505 2.027 1.00 0.00 52 GLY A O 17
ATOM 25024 N N . GLU A 1 53 ? 3.503 -14.297 0.664 1.00 0.00 53 GLU A N 17
ATOM 25025 C CA . GLU A 1 53 ? 4.637 -15.016 1.233 1.00 0.00 53 GLU A CA 17
ATOM 25026 C C . GLU A 1 53 ? 5.822 -15.103 0.264 1.00 0.00 53 GLU A C 17
ATOM 25027 O O . GLU A 1 53 ? 6.789 -15.811 0.548 1.00 0.00 53 GLU A O 17
ATOM 25039 N N . ASP A 1 54 ? 5.772 -14.433 -0.889 1.00 0.00 54 ASP A N 17
ATOM 25040 C CA . ASP A 1 54 ? 6.852 -14.487 -1.875 1.00 0.00 54 ASP A CA 17
ATOM 25041 C C . ASP A 1 54 ? 6.877 -13.206 -2.721 1.00 0.00 54 ASP A C 17
ATOM 25042 O O . ASP A 1 54 ? 5.812 -12.676 -3.042 1.00 0.00 54 ASP A O 17
ATOM 25051 N N . PRO A 1 55 ? 8.056 -12.705 -3.124 1.00 0.00 55 PRO A N 17
ATOM 25052 C CA . PRO A 1 55 ? 8.180 -11.460 -3.881 1.00 0.00 55 PRO A CA 17
ATOM 25053 C C . PRO A 1 55 ? 7.578 -11.549 -5.281 1.00 0.00 55 PRO A C 17
ATOM 25054 O O . PRO A 1 55 ? 7.074 -10.550 -5.800 1.00 0.00 55 PRO A O 17
ATOM 25065 N N . SER A 1 56 ? 7.608 -12.732 -5.895 1.00 0.00 56 SER A N 17
ATOM 25066 C CA . SER A 1 56 ? 6.987 -12.974 -7.192 1.00 0.00 56 SER A CA 17
ATOM 25067 C C . SER A 1 56 ? 5.462 -13.104 -7.085 1.00 0.00 56 SER A C 17
ATOM 25068 O O . SER A 1 56 ? 4.796 -13.197 -8.118 1.00 0.00 56 SER A O 17
ATOM 25076 N N . ALA A 1 57 ? 4.889 -13.110 -5.870 1.00 0.00 57 ALA A N 17
ATOM 25077 C CA . ALA A 1 57 ? 3.454 -12.949 -5.649 1.00 0.00 57 ALA A CA 17
ATOM 25078 C C . ALA A 1 57 ? 3.032 -11.471 -5.671 1.00 0.00 57 ALA A C 17
ATOM 25079 O O . ALA A 1 57 ? 1.866 -11.174 -5.403 1.00 0.00 57 ALA A O 17
ATOM 25086 N N . TYR A 1 58 ? 3.958 -10.543 -5.942 1.00 0.00 58 TYR A N 17
ATOM 25087 C CA . TYR A 1 58 ? 3.693 -9.115 -6.004 1.00 0.00 58 TYR A CA 17
ATOM 25088 C C . TYR A 1 58 ? 4.329 -8.500 -7.243 1.00 0.00 58 TYR A C 17
ATOM 25089 O O . TYR A 1 58 ? 5.214 -9.067 -7.895 1.00 0.00 58 TYR A O 17
ATOM 25107 N N . SER A 1 59 ? 3.885 -7.280 -7.527 1.00 0.00 59 SER A N 17
ATOM 25108 C CA . SER A 1 59 ? 4.355 -6.426 -8.598 1.00 0.00 59 SER A CA 17
ATOM 25109 C C . SER A 1 59 ? 4.573 -5.012 -8.044 1.00 0.00 59 SER A C 17
ATOM 25110 O O . SER A 1 59 ? 4.189 -4.724 -6.913 1.00 0.00 59 SER A O 17
ATOM 25118 N N . ALA A 1 60 ? 5.181 -4.141 -8.839 1.00 0.00 60 ALA A N 17
ATOM 25119 C CA . ALA A 1 60 ? 5.506 -2.727 -8.644 1.00 0.00 60 ALA A CA 17
ATOM 25120 C C . ALA A 1 60 ? 6.091 -2.285 -9.996 1.00 0.00 60 ALA A C 17
ATOM 25121 O O . ALA A 1 60 ? 6.099 -3.069 -10.954 1.00 0.00 60 ALA A O 17
ATOM 25128 N N . GLY A 1 61 ? 6.523 -1.035 -10.086 1.00 0.00 61 GLY A N 17
ATOM 25129 C CA . GLY A 1 61 ? 7.103 -0.430 -11.269 1.00 0.00 61 GLY A CA 17
ATOM 25130 C C . GLY A 1 61 ? 8.351 0.335 -10.856 1.00 0.00 61 GLY A C 17
ATOM 25131 O O . GLY A 1 61 ? 9.090 -0.086 -9.962 1.00 0.00 61 GLY A O 17
ATOM 25135 N N . ASP A 1 62 ? 8.626 1.450 -11.525 1.00 0.00 62 ASP A N 17
ATOM 25136 C CA . ASP A 1 62 ? 9.853 2.223 -11.345 1.00 0.00 62 ASP A CA 17
ATOM 25137 C C . ASP A 1 62 ? 9.845 3.069 -10.072 1.00 0.00 62 ASP A C 17
ATOM 25138 O O . ASP A 1 62 ? 10.830 3.756 -9.781 1.00 0.00 62 ASP A O 17
ATOM 25147 N N . GLY A 1 63 ? 8.768 3.015 -9.287 1.00 0.00 63 GLY A N 17
ATOM 25148 C CA . GLY A 1 63 ? 8.628 3.798 -8.082 1.00 0.00 63 GLY A CA 17
ATOM 25149 C C . GLY A 1 63 ? 7.428 3.365 -7.265 1.00 0.00 63 GLY A C 17
ATOM 25150 O O . GLY A 1 63 ? 6.432 4.087 -7.222 1.00 0.00 63 GLY A O 17
ATOM 25154 N N . LEU A 1 64 ? 7.536 2.211 -6.587 1.00 0.00 64 LEU A N 17
ATOM 25155 C CA . LEU A 1 64 ? 6.490 1.623 -5.734 1.00 0.00 64 LEU A CA 17
ATOM 25156 C C . LEU A 1 64 ? 5.878 2.725 -4.858 1.00 0.00 64 LEU A C 17
ATOM 25157 O O . LEU A 1 64 ? 4.655 2.756 -4.701 1.00 0.00 64 LEU A O 17
ATOM 25173 N N . ARG A 1 65 ? 6.690 3.639 -4.309 1.00 0.00 65 ARG A N 17
ATOM 25174 C CA . ARG A 1 65 ? 6.299 4.671 -3.358 1.00 0.00 65 ARG A CA 17
ATOM 25175 C C . ARG A 1 65 ? 6.699 6.067 -3.836 1.00 0.00 65 ARG A C 17
ATOM 25176 O O . ARG A 1 65 ? 7.044 6.903 -3.003 1.00 0.00 65 ARG A O 17
ATOM 25197 N N . ASP A 1 66 ? 6.660 6.339 -5.143 1.00 0.00 66 ASP A N 17
ATOM 25198 C CA . ASP A 1 66 ? 6.858 7.703 -5.639 1.00 0.00 66 ASP A CA 17
ATOM 25199 C C . ASP A 1 66 ? 5.900 8.647 -4.902 1.00 0.00 66 ASP A C 17
ATOM 25200 O O . ASP A 1 66 ? 4.690 8.399 -4.888 1.00 0.00 66 ASP A O 17
ATOM 25209 N N . GLY A 1 67 ? 6.436 9.659 -4.212 1.00 0.00 67 GLY A N 17
ATOM 25210 C CA . GLY A 1 67 ? 5.657 10.642 -3.474 1.00 0.00 67 GLY A CA 17
ATOM 25211 C C . GLY A 1 67 ? 5.096 10.157 -2.127 1.00 0.00 67 GLY A C 17
ATOM 25212 O O . GLY A 1 67 ? 4.254 10.851 -1.552 1.00 0.00 67 GLY A O 17
ATOM 25216 N N . ALA A 1 68 ? 5.542 9.010 -1.605 1.00 0.00 68 ALA A N 17
ATOM 25217 C CA . ALA A 1 68 ? 5.266 8.539 -0.248 1.00 0.00 68 ALA A CA 17
ATOM 25218 C C . ALA A 1 68 ? 6.530 7.926 0.356 1.00 0.00 68 ALA A C 17
ATOM 25219 O O . ALA A 1 68 ? 7.531 7.735 -0.332 1.00 0.00 68 ALA A O 17
ATOM 25226 N N . ASP A 1 69 ? 6.490 7.569 1.640 1.00 0.00 69 ASP A N 17
ATOM 25227 C CA . ASP A 1 69 ? 7.594 6.921 2.341 1.00 0.00 69 ASP A CA 17
ATOM 25228 C C . ASP A 1 69 ? 7.011 6.180 3.548 1.00 0.00 69 ASP A C 17
ATOM 25229 O O . ASP A 1 69 ? 6.748 6.810 4.573 1.00 0.00 69 ASP A O 17
ATOM 25238 N N . PHE A 1 70 ? 6.730 4.876 3.387 1.00 0.00 70 PHE A N 17
ATOM 25239 C CA . PHE A 1 70 ? 6.037 4.026 4.378 1.00 0.00 70 PHE A CA 17
ATOM 25240 C C . PHE A 1 70 ? 6.785 2.701 4.606 1.00 0.00 70 PHE A C 17
ATOM 25241 O O . PHE A 1 70 ? 7.646 2.311 3.818 1.00 0.00 70 PHE A O 17
ATOM 25258 N N . LEU A 1 71 ? 6.396 1.949 5.631 1.00 0.00 71 LEU A N 17
ATOM 25259 C CA . LEU A 1 71 ? 7.080 0.710 6.060 1.00 0.00 71 LEU A CA 17
ATOM 25260 C C . LEU A 1 71 ? 6.299 -0.535 5.634 1.00 0.00 71 LEU A C 17
ATOM 25261 O O . LEU A 1 71 ? 5.079 -0.489 5.623 1.00 0.00 71 LEU A O 17
ATOM 25277 N N . ILE A 1 72 ? 6.977 -1.632 5.301 1.00 0.00 72 ILE A N 17
ATOM 25278 C CA . ILE A 1 72 ? 6.447 -2.877 4.723 1.00 0.00 72 ILE A CA 17
ATOM 25279 C C . ILE A 1 72 ? 6.644 -4.021 5.745 1.00 0.00 72 ILE A C 17
ATOM 25280 O O . ILE A 1 72 ? 7.753 -4.211 6.252 1.00 0.00 72 ILE A O 17
ATOM 25296 N N . CYS A 1 73 ? 5.590 -4.779 6.063 1.00 0.00 73 CYS A N 17
ATOM 25297 C CA . CYS A 1 73 ? 5.562 -5.843 7.073 1.00 0.00 73 CYS A CA 17
ATOM 25298 C C . CYS A 1 73 ? 5.135 -7.190 6.483 1.00 0.00 73 CYS A C 17
ATOM 25299 O O . CYS A 1 73 ? 3.986 -7.340 6.055 1.00 0.00 73 CYS A O 17
ATOM 25307 N N . VAL A 1 74 ? 6.056 -8.147 6.374 1.00 0.00 74 VAL A N 17
ATOM 25308 C CA . VAL A 1 74 ? 5.825 -9.456 5.745 1.00 0.00 74 VAL A CA 17
ATOM 25309 C C . VAL A 1 74 ? 5.822 -10.536 6.833 1.00 0.00 74 VAL A C 17
ATOM 25310 O O . VAL A 1 74 ? 6.355 -10.277 7.913 1.00 0.00 74 VAL A O 17
ATOM 25323 N N . PRO A 1 75 ? 5.266 -11.740 6.605 1.00 0.00 75 PRO A N 17
ATOM 25324 C CA . PRO A 1 75 ? 5.421 -12.819 7.572 1.00 0.00 75 PRO A CA 17
ATOM 25325 C C . PRO A 1 75 ? 6.907 -13.159 7.666 1.00 0.00 75 PRO A C 17
ATOM 25326 O O . PRO A 1 75 ? 7.586 -13.212 6.633 1.00 0.00 75 PRO A O 17
ATOM 25337 N N . GLU A 1 76 ? 7.422 -13.391 8.876 1.00 0.00 76 GLU A N 17
ATOM 25338 C CA . GLU A 1 76 ? 8.849 -13.645 9.078 1.00 0.00 76 GLU A CA 17
ATOM 25339 C C . GLU A 1 76 ? 9.367 -14.799 8.213 1.00 0.00 76 GLU A C 17
ATOM 25340 O O . GLU A 1 76 ? 10.524 -14.796 7.794 1.00 0.00 76 GLU A O 17
ATOM 25352 N N . GLU A 1 77 ? 8.509 -15.778 7.931 1.00 0.00 77 GLU A N 17
ATOM 25353 C CA . GLU A 1 77 ? 8.858 -16.988 7.217 1.00 0.00 77 GLU A CA 17
ATOM 25354 C C . GLU A 1 77 ? 9.236 -16.642 5.765 1.00 0.00 77 GLU A C 17
ATOM 25355 O O . GLU A 1 77 ? 10.134 -17.246 5.178 1.00 0.00 77 GLU A O 17
ATOM 25367 N N . ALA A 1 78 ? 8.597 -15.616 5.197 1.00 0.00 78 ALA A N 17
ATOM 25368 C CA . ALA A 1 78 ? 8.887 -15.072 3.877 1.00 0.00 78 ALA A CA 17
ATOM 25369 C C . ALA A 1 78 ? 9.961 -13.971 3.923 1.00 0.00 78 ALA A C 17
ATOM 25370 O O . ALA A 1 78 ? 10.317 -13.435 2.878 1.00 0.00 78 ALA A O 17
ATOM 25377 N N . LEU A 1 79 ? 10.480 -13.571 5.086 1.00 0.00 79 LEU A N 17
ATOM 25378 C CA . LEU A 1 79 ? 11.270 -12.342 5.179 1.00 0.00 79 LEU A CA 17
ATOM 25379 C C . LEU A 1 79 ? 12.539 -12.403 4.322 1.00 0.00 79 LEU A C 17
ATOM 25380 O O . LEU A 1 79 ? 12.805 -11.494 3.535 1.00 0.00 79 LEU A O 17
ATOM 25396 N N . ASP A 1 80 ? 13.325 -13.472 4.471 1.00 0.00 80 ASP A N 17
ATOM 25397 C CA . ASP A 1 80 ? 14.536 -13.672 3.663 1.00 0.00 80 ASP A CA 17
ATOM 25398 C C . ASP A 1 80 ? 14.185 -13.870 2.187 1.00 0.00 80 ASP A C 17
ATOM 25399 O O . ASP A 1 80 ? 14.914 -13.456 1.289 1.00 0.00 80 ASP A O 17
ATOM 25408 N N . ARG A 1 81 ? 13.025 -14.480 1.947 1.00 0.00 81 ARG A N 17
ATOM 25409 C CA . ARG A 1 81 ? 12.441 -14.771 0.651 1.00 0.00 81 ARG A CA 17
ATOM 25410 C C . ARG A 1 81 ? 12.273 -13.487 -0.158 1.00 0.00 81 ARG A C 17
ATOM 25411 O O . ARG A 1 81 ? 12.823 -13.393 -1.254 1.00 0.00 81 ARG A O 17
ATOM 25432 N N . TYR A 1 82 ? 11.561 -12.497 0.394 1.00 0.00 82 TYR A N 17
ATOM 25433 C CA . TYR A 1 82 ? 11.428 -11.171 -0.199 1.00 0.00 82 TYR A CA 17
ATOM 25434 C C . TYR A 1 82 ? 12.796 -10.499 -0.326 1.00 0.00 82 TYR A C 17
ATOM 25435 O O . TYR A 1 82 ? 13.103 -9.923 -1.368 1.00 0.00 82 TYR A O 17
ATOM 25453 N N . ARG A 1 83 ? 13.624 -10.541 0.723 1.00 0.00 83 ARG A N 17
ATOM 25454 C CA . ARG A 1 83 ? 14.907 -9.837 0.733 1.00 0.00 83 ARG A CA 17
ATOM 25455 C C . ARG A 1 83 ? 15.836 -10.266 -0.399 1.00 0.00 83 ARG A C 17
ATOM 25456 O O . ARG A 1 83 ? 16.559 -9.426 -0.944 1.00 0.00 83 ARG A O 17
ATOM 25477 N N . ARG A 1 84 ? 15.854 -11.560 -0.717 1.00 0.00 84 ARG A N 17
ATOM 25478 C CA . ARG A 1 84 ? 16.700 -12.126 -1.761 1.00 0.00 84 ARG A CA 17
ATOM 25479 C C . ARG A 1 84 ? 16.188 -11.828 -3.167 1.00 0.00 84 ARG A C 17
ATOM 25480 O O . ARG A 1 84 ? 16.824 -12.279 -4.127 1.00 0.00 84 ARG A O 17
ATOM 25501 N N . ASP A 1 85 ? 15.064 -11.133 -3.338 1.00 0.00 85 ASP A N 17
ATOM 25502 C CA . ASP A 1 85 ? 14.480 -10.908 -4.654 1.00 0.00 85 ASP A CA 17
ATOM 25503 C C . ASP A 1 85 ? 15.412 -10.103 -5.554 1.00 0.00 85 ASP A C 17
ATOM 25504 O O . ASP A 1 85 ? 16.360 -9.461 -5.097 1.00 0.00 85 ASP A O 17
ATOM 25513 N N . TYR A 1 86 ? 15.131 -10.102 -6.851 1.00 0.00 86 TYR A N 17
ATOM 25514 C CA . TYR A 1 86 ? 15.900 -9.409 -7.869 1.00 0.00 86 TYR A CA 17
ATOM 25515 C C . TYR A 1 86 ? 15.321 -8.021 -8.229 1.00 0.00 86 TYR A C 17
ATOM 25516 O O . TYR A 1 86 ? 15.686 -7.388 -9.224 1.00 0.00 86 TYR A O 17
ATOM 25534 N N . PHE A 1 87 ? 14.415 -7.541 -7.391 1.00 0.00 87 PHE A N 17
ATOM 25535 C CA . PHE A 1 87 ? 13.719 -6.262 -7.493 1.00 0.00 87 PHE A CA 17
ATOM 25536 C C . PHE A 1 87 ? 13.443 -5.678 -6.106 1.00 0.00 87 PHE A C 17
ATOM 25537 O O . PHE A 1 87 ? 13.926 -4.592 -5.809 1.00 0.00 87 PHE A O 17
ATOM 25554 N N . TRP A 1 88 ? 12.709 -6.367 -5.226 1.00 0.00 88 TRP A N 17
ATOM 25555 C CA . TRP A 1 88 ? 12.369 -5.898 -3.874 1.00 0.00 88 TRP A CA 17
ATOM 25556 C C . TRP A 1 88 ? 13.607 -5.666 -2.990 1.00 0.00 88 TRP A C 17
ATOM 25557 O O . TRP A 1 88 ? 13.506 -5.040 -1.932 1.00 0.00 88 TRP A O 17
ATOM 25578 N N . GLN A 1 89 ? 14.784 -6.083 -3.467 1.00 0.00 89 GLN A N 17
ATOM 25579 C CA . GLN A 1 89 ? 16.118 -5.876 -2.876 1.00 0.00 89 GLN A CA 17
ATOM 25580 C C . GLN A 1 89 ? 16.357 -4.453 -2.343 1.00 0.00 89 GLN A C 17
ATOM 25581 O O . GLN A 1 89 ? 16.609 -4.272 -1.148 1.00 0.00 89 GLN A O 17
ATOM 25595 N N . THR A 1 90 ? 16.276 -3.459 -3.228 1.00 0.00 90 THR A N 17
ATOM 25596 C CA . THR A 1 90 ? 16.389 -2.029 -2.902 1.00 0.00 90 THR A CA 17
ATOM 25597 C C . THR A 1 90 ? 15.465 -1.688 -1.719 1.00 0.00 90 THR A C 17
ATOM 25598 O O . THR A 1 90 ? 15.892 -1.185 -0.666 1.00 0.00 90 THR A O 17
ATOM 25609 N N . TYR A 1 91 ? 14.202 -2.097 -1.847 1.00 0.00 91 TYR A N 17
ATOM 25610 C CA . TYR A 1 91 ? 13.133 -1.824 -0.913 1.00 0.00 91 TYR A CA 17
ATOM 25611 C C . TYR A 1 91 ? 13.271 -2.595 0.412 1.00 0.00 91 TYR A C 17
ATOM 25612 O O . TYR A 1 91 ? 12.501 -2.352 1.349 1.00 0.00 91 TYR A O 17
ATOM 25630 N N . ALA A 1 92 ? 14.284 -3.461 0.566 1.00 0.00 92 ALA A N 17
ATOM 25631 C CA . ALA A 1 92 ? 14.511 -4.274 1.760 1.00 0.00 92 ALA A CA 17
ATOM 25632 C C . ALA A 1 92 ? 14.762 -3.420 2.989 1.00 0.00 92 ALA A C 17
ATOM 25633 O O . ALA A 1 92 ? 14.505 -3.886 4.100 1.00 0.00 92 ALA A O 17
ATOM 25640 N N . ALA A 1 93 ? 15.221 -2.176 2.812 1.00 0.00 93 ALA A N 17
ATOM 25641 C CA . ALA A 1 93 ? 15.566 -1.328 3.940 1.00 0.00 93 ALA A CA 17
ATOM 25642 C C . ALA A 1 93 ? 14.363 -1.054 4.864 1.00 0.00 93 ALA A C 17
ATOM 25643 O O . ALA A 1 93 ? 14.547 -0.786 6.052 1.00 0.00 93 ALA A O 17
ATOM 25650 N N . TRP A 1 94 ? 13.134 -1.183 4.346 1.00 0.00 94 TRP A N 17
ATOM 25651 C CA . TRP A 1 94 ? 11.889 -0.890 5.047 1.00 0.00 94 TRP A CA 17
ATOM 25652 C C . TRP A 1 94 ? 11.028 -2.145 5.220 1.00 0.00 94 TRP A C 17
ATOM 25653 O O . TRP A 1 94 ? 9.856 -2.027 5.565 1.00 0.00 94 TRP A O 17
ATOM 25674 N N . ILE A 1 95 ? 11.567 -3.333 4.933 1.00 0.00 95 ILE A N 17
ATOM 25675 C CA . ILE A 1 95 ? 10.845 -4.597 5.044 1.00 0.00 95 ILE A CA 17
ATOM 25676 C C . ILE A 1 95 ? 11.217 -5.199 6.401 1.00 0.00 95 ILE A C 17
ATOM 25677 O O . ILE A 1 95 ? 12.382 -5.532 6.634 1.00 0.00 95 ILE A O 17
ATOM 25693 N N . GLN A 1 96 ? 10.243 -5.332 7.303 1.00 0.00 96 GLN A N 17
ATOM 25694 C CA . GLN A 1 96 ? 10.389 -6.001 8.597 1.00 0.00 96 GLN A CA 17
ATOM 25695 C C . GLN A 1 96 ? 9.463 -7.227 8.659 1.00 0.00 96 GLN A C 17
ATOM 25696 O O . GLN A 1 96 ? 8.535 -7.326 7.850 1.00 0.00 96 GLN A O 17
ATOM 25710 N N . PRO A 1 97 ? 9.690 -8.155 9.606 1.00 0.00 97 PRO A N 17
ATOM 25711 C CA . PRO A 1 97 ? 8.734 -9.208 9.902 1.00 0.00 97 PRO A CA 17
ATOM 25712 C C . PRO A 1 97 ? 7.481 -8.622 10.568 1.00 0.00 97 PRO A C 17
ATOM 25713 O O . PRO A 1 97 ? 7.487 -7.488 11.061 1.00 0.00 97 PRO A O 17
ATOM 25724 N N . MET A 1 98 ? 6.416 -9.414 10.593 1.00 0.00 98 MET A N 17
ATOM 25725 C CA . MET A 1 98 ? 5.148 -9.162 11.256 1.00 0.00 98 MET A CA 17
ATOM 25726 C C . MET A 1 98 ? 5.250 -9.378 12.781 1.00 0.00 98 MET A C 17
ATOM 25727 O O . MET A 1 98 ? 6.342 -9.514 13.344 1.00 0.00 98 MET A O 17
ATOM 25741 N N . GLU A 1 99 ? 4.109 -9.347 13.469 1.00 0.00 99 GLU A N 17
ATOM 25742 C CA . GLU A 1 99 ? 3.908 -9.788 14.848 1.00 0.00 99 GLU A CA 17
ATOM 25743 C C . GLU A 1 99 ? 3.278 -11.194 14.852 1.00 0.00 99 GLU A C 17
ATOM 25744 O O . GLU A 1 99 ? 3.057 -11.784 13.792 1.00 0.00 99 GLU A O 17
ATOM 25756 N N . GLN A 1 100 ? 2.974 -11.714 16.044 1.00 0.00 100 GLN A N 17
ATOM 25757 C CA . GLN A 1 100 ? 2.231 -12.939 16.330 1.00 0.00 100 GLN A CA 17
ATOM 25758 C C . GLN A 1 100 ? 1.310 -12.612 17.496 1.00 0.00 100 GLN A C 17
ATOM 25759 O O . GLN A 1 100 ? 0.337 -13.352 17.736 1.00 0.00 100 GLN A O 17
ATOM 25773 N N . GLY A 1 1 ? -23.160 8.295 -7.233 1.00 0.00 1 GLY A N 18
ATOM 25774 C CA . GLY A 1 1 ? -23.583 8.424 -5.837 1.00 0.00 1 GLY A CA 18
ATOM 25775 C C . GLY A 1 1 ? -23.571 7.056 -5.197 1.00 0.00 1 GLY A C 18
ATOM 25776 O O . GLY A 1 1 ? -24.326 6.179 -5.625 1.00 0.00 1 GLY A O 18
ATOM 25780 N N . SER A 1 2 ? -22.700 6.856 -4.208 1.00 0.00 2 SER A N 18
ATOM 25781 C CA . SER A 1 2 ? -22.421 5.549 -3.626 1.00 0.00 2 SER A CA 18
ATOM 25782 C C . SER A 1 2 ? -22.099 5.713 -2.133 1.00 0.00 2 SER A C 18
ATOM 25783 O O . SER A 1 2 ? -22.355 6.774 -1.556 1.00 0.00 2 SER A O 18
ATOM 25791 N N . HIS A 1 3 ? -21.582 4.673 -1.483 1.00 0.00 3 HIS A N 18
ATOM 25792 C CA . HIS A 1 3 ? -21.220 4.638 -0.071 1.00 0.00 3 HIS A CA 18
ATOM 25793 C C . HIS A 1 3 ? -19.856 3.956 0.058 1.00 0.00 3 HIS A C 18
ATOM 25794 O O . HIS A 1 3 ? -19.649 3.033 0.850 1.00 0.00 3 HIS A O 18
ATOM 25808 N N . GLU A 1 4 ? -18.904 4.396 -0.762 1.00 0.00 4 GLU A N 18
ATOM 25809 C CA . GLU A 1 4 ? -17.568 3.837 -0.814 1.00 0.00 4 GLU A CA 18
ATOM 25810 C C . GLU A 1 4 ? -16.580 4.919 -1.256 1.00 0.00 4 GLU A C 18
ATOM 25811 O O . GLU A 1 4 ? -16.941 5.856 -1.975 1.00 0.00 4 GLU A O 18
ATOM 25823 N N . GLY A 1 5 ? -15.318 4.784 -0.850 1.00 0.00 5 GLY A N 18
ATOM 25824 C CA . GLY A 1 5 ? -14.245 5.732 -1.129 1.00 0.00 5 GLY A CA 18
ATOM 25825 C C . GLY A 1 5 ? -13.150 5.745 -0.059 1.00 0.00 5 GLY A C 18
ATOM 25826 O O . GLY A 1 5 ? -12.246 6.580 -0.152 1.00 0.00 5 GLY A O 18
ATOM 25830 N N . GLU A 1 6 ? -13.201 4.873 0.956 1.00 0.00 6 GLU A N 18
ATOM 25831 C CA . GLU A 1 6 ? -12.096 4.655 1.853 1.00 0.00 6 GLU A CA 18
ATOM 25832 C C . GLU A 1 6 ? -10.898 4.130 1.013 1.00 0.00 6 GLU A C 18
ATOM 25833 O O . GLU A 1 6 ? -11.081 3.329 0.086 1.00 0.00 6 GLU A O 18
ATOM 25845 N N . PRO A 1 7 ? -9.660 4.522 1.342 1.00 0.00 7 PRO A N 18
ATOM 25846 C CA . PRO A 1 7 ? -8.457 4.263 0.538 1.00 0.00 7 PRO A CA 18
ATOM 25847 C C . PRO A 1 7 ? -7.912 2.827 0.685 1.00 0.00 7 PRO A C 18
ATOM 25848 O O . PRO A 1 7 ? -6.815 2.612 1.210 1.00 0.00 7 PRO A O 18
ATOM 25859 N N . VAL A 1 8 ? -8.661 1.828 0.219 1.00 0.00 8 VAL A N 18
ATOM 25860 C CA . VAL A 1 8 ? -8.337 0.421 0.453 1.00 0.00 8 VAL A CA 18
ATOM 25861 C C . VAL A 1 8 ? -8.172 -0.315 -0.871 1.00 0.00 8 VAL A C 18
ATOM 25862 O O . VAL A 1 8 ? -8.935 -0.096 -1.815 1.00 0.00 8 VAL A O 18
ATOM 25875 N N . VAL A 1 9 ? -7.178 -1.202 -0.944 1.00 0.00 9 VAL A N 18
ATOM 25876 C CA . VAL A 1 9 ? -6.948 -2.045 -2.106 1.00 0.00 9 VAL A CA 18
ATOM 25877 C C . VAL A 1 9 ? -8.183 -2.920 -2.378 1.00 0.00 9 VAL A C 18
ATOM 25878 O O . VAL A 1 9 ? -8.590 -3.707 -1.522 1.00 0.00 9 VAL A O 18
ATOM 25891 N N . GLY A 1 10 ? -8.735 -2.825 -3.591 1.00 0.00 10 GLY A N 18
ATOM 25892 C CA . GLY A 1 10 ? -9.851 -3.642 -4.041 1.00 0.00 10 GLY A CA 18
ATOM 25893 C C . GLY A 1 10 ? -9.791 -3.795 -5.554 1.00 0.00 10 GLY A C 18
ATOM 25894 O O . GLY A 1 10 ? -10.658 -3.287 -6.258 1.00 0.00 10 GLY A O 18
ATOM 25898 N N . MET A 1 11 ? -8.762 -4.488 -6.052 1.00 0.00 11 MET A N 18
ATOM 25899 C CA . MET A 1 11 ? -8.393 -4.689 -7.458 1.00 0.00 11 MET A CA 18
ATOM 25900 C C . MET A 1 11 ? -8.071 -3.398 -8.207 1.00 0.00 11 MET A C 18
ATOM 25901 O O . MET A 1 11 ? -6.978 -3.299 -8.761 1.00 0.00 11 MET A O 18
ATOM 25915 N N . ASP A 1 12 ? -8.974 -2.420 -8.230 1.00 0.00 12 ASP A N 18
ATOM 25916 C CA . ASP A 1 12 ? -8.662 -1.053 -8.628 1.00 0.00 12 ASP A CA 18
ATOM 25917 C C . ASP A 1 12 ? -7.550 -0.552 -7.707 1.00 0.00 12 ASP A C 18
ATOM 25918 O O . ASP A 1 12 ? -7.717 -0.462 -6.485 1.00 0.00 12 ASP A O 18
ATOM 25927 N N . LYS A 1 13 ? -6.385 -0.290 -8.292 1.00 0.00 13 LYS A N 18
ATOM 25928 C CA . LYS A 1 13 ? -5.278 0.363 -7.643 1.00 0.00 13 LYS A CA 18
ATOM 25929 C C . LYS A 1 13 ? -5.203 1.811 -8.136 1.00 0.00 13 LYS A C 18
ATOM 25930 O O . LYS A 1 13 ? -4.387 2.092 -9.021 1.00 0.00 13 LYS A O 18
ATOM 25949 N N . SER A 1 14 ? -5.907 2.736 -7.480 1.00 0.00 14 SER A N 18
ATOM 25950 C CA . SER A 1 14 ? -5.546 4.163 -7.421 1.00 0.00 14 SER A CA 18
ATOM 25951 C C . SER A 1 14 ? -6.064 4.879 -6.158 1.00 0.00 14 SER A C 18
ATOM 25952 O O . SER A 1 14 ? -5.560 5.942 -5.807 1.00 0.00 14 SER A O 18
ATOM 25960 N N . LEU A 1 15 ? -7.006 4.294 -5.408 1.00 0.00 15 LEU A N 18
ATOM 25961 C CA . LEU A 1 15 ? -7.799 4.963 -4.365 1.00 0.00 15 LEU A CA 18
ATOM 25962 C C . LEU A 1 15 ? -7.002 5.451 -3.142 1.00 0.00 15 LEU A C 18
ATOM 25963 O O . LEU A 1 15 ? -7.582 6.054 -2.237 1.00 0.00 15 LEU A O 18
ATOM 25979 N N . PHE A 1 16 ? -5.701 5.170 -3.069 1.00 0.00 16 PHE A N 18
ATOM 25980 C CA . PHE A 1 16 ? -4.855 5.464 -1.920 1.00 0.00 16 PHE A CA 18
ATOM 25981 C C . PHE A 1 16 ? -4.628 6.963 -1.816 1.00 0.00 16 PHE A C 18
ATOM 25982 O O . PHE A 1 16 ? -4.908 7.546 -0.768 1.00 0.00 16 PHE A O 18
ATOM 25999 N N . ALA A 1 17 ? -4.200 7.606 -2.914 1.00 0.00 17 ALA A N 18
ATOM 26000 C CA . ALA A 1 17 ? -3.858 9.029 -2.950 1.00 0.00 17 ALA A CA 18
ATOM 26001 C C . ALA A 1 17 ? -5.064 9.967 -2.824 1.00 0.00 17 ALA A C 18
ATOM 26002 O O . ALA A 1 17 ? -4.943 11.185 -2.965 1.00 0.00 17 ALA A O 18
ATOM 26009 N N . GLY A 1 18 ? -6.195 9.414 -2.422 1.00 0.00 18 GLY A N 18
ATOM 26010 C CA . GLY A 1 18 ? -7.452 10.081 -2.162 1.00 0.00 18 GLY A CA 18
ATOM 26011 C C . GLY A 1 18 ? -7.802 10.119 -0.680 1.00 0.00 18 GLY A C 18
ATOM 26012 O O . GLY A 1 18 ? -8.883 10.605 -0.337 1.00 0.00 18 GLY A O 18
ATOM 26016 N N . ASN A 1 19 ? -6.919 9.651 0.210 1.00 0.00 19 ASN A N 18
ATOM 26017 C CA . ASN A 1 19 ? -6.946 10.057 1.607 1.00 0.00 19 ASN A CA 18
ATOM 26018 C C . ASN A 1 19 ? -5.540 10.440 2.058 1.00 0.00 19 ASN A C 18
ATOM 26019 O O . ASN A 1 19 ? -4.543 10.059 1.450 1.00 0.00 19 ASN A O 18
ATOM 26030 N N . THR A 1 20 ? -5.470 11.180 3.155 1.00 0.00 20 THR A N 18
ATOM 26031 C CA . THR A 1 20 ? -4.316 11.956 3.598 1.00 0.00 20 THR A CA 18
ATOM 26032 C C . THR A 1 20 ? -3.802 11.498 4.969 1.00 0.00 20 THR A C 18
ATOM 26033 O O . THR A 1 20 ? -2.799 12.012 5.450 1.00 0.00 20 THR A O 18
ATOM 26044 N N . VAL A 1 21 ? -4.490 10.543 5.596 1.00 0.00 21 VAL A N 18
ATOM 26045 C CA . VAL A 1 21 ? -4.427 10.263 7.027 1.00 0.00 21 VAL A CA 18
ATOM 26046 C C . VAL A 1 21 ? -4.365 8.742 7.277 1.00 0.00 21 VAL A C 18
ATOM 26047 O O . VAL A 1 21 ? -4.285 8.308 8.425 1.00 0.00 21 VAL A O 18
ATOM 26060 N N . ILE A 1 22 ? -4.363 7.934 6.214 1.00 0.00 22 ILE A N 18
ATOM 26061 C CA . ILE A 1 22 ? -4.242 6.486 6.233 1.00 0.00 22 ILE A CA 18
ATOM 26062 C C . ILE A 1 22 ? -2.806 6.107 6.607 1.00 0.00 22 ILE A C 18
ATOM 26063 O O . ILE A 1 22 ? -1.923 6.124 5.755 1.00 0.00 22 ILE A O 18
ATOM 26079 N N . ARG A 1 23 ? -2.560 5.769 7.874 1.00 0.00 23 ARG A N 18
ATOM 26080 C CA . ARG A 1 23 ? -1.222 5.409 8.335 1.00 0.00 23 ARG A CA 18
ATOM 26081 C C . ARG A 1 23 ? -0.852 3.983 7.958 1.00 0.00 23 ARG A C 18
ATOM 26082 O O . ARG A 1 23 ? 0.264 3.592 8.284 1.00 0.00 23 ARG A O 18
ATOM 26103 N N . GLU A 1 24 ? -1.735 3.194 7.344 1.00 0.00 24 GLU A N 18
ATOM 26104 C CA . GLU A 1 24 ? -1.571 1.748 7.223 1.00 0.00 24 GLU A CA 18
ATOM 26105 C C . GLU A 1 24 ? -2.275 1.212 5.983 1.00 0.00 24 GLU A C 18
ATOM 26106 O O . GLU A 1 24 ? -3.410 1.604 5.712 1.00 0.00 24 GLU A O 18
ATOM 26118 N N . ILE A 1 25 ? -1.636 0.295 5.252 1.00 0.00 25 ILE A N 18
ATOM 26119 C CA . ILE A 1 25 ? -2.169 -0.320 4.037 1.00 0.00 25 ILE A CA 18
ATOM 26120 C C . ILE A 1 25 ? -1.720 -1.792 4.004 1.00 0.00 25 ILE A C 18
ATOM 26121 O O . ILE A 1 25 ? -0.575 -2.086 3.649 1.00 0.00 25 ILE A O 18
ATOM 26137 N N . THR A 1 26 ? -2.600 -2.733 4.341 1.00 0.00 26 THR A N 18
ATOM 26138 C CA . THR A 1 26 ? -2.329 -4.158 4.191 1.00 0.00 26 THR A CA 18
ATOM 26139 C C . THR A 1 26 ? -2.690 -4.568 2.761 1.00 0.00 26 THR A C 18
ATOM 26140 O O . THR A 1 26 ? -3.853 -4.836 2.442 1.00 0.00 26 THR A O 18
ATOM 26151 N N . VAL A 1 27 ? -1.697 -4.595 1.873 1.00 0.00 27 VAL A N 18
ATOM 26152 C CA . VAL A 1 27 ? -1.842 -5.094 0.514 1.00 0.00 27 VAL A CA 18
ATOM 26153 C C . VAL A 1 27 ? -1.695 -6.620 0.534 1.00 0.00 27 VAL A C 18
ATOM 26154 O O . VAL A 1 27 ? -0.904 -7.166 1.303 1.00 0.00 27 VAL A O 18
ATOM 26167 N N . GLN A 1 28 ? -2.393 -7.314 -0.358 1.00 0.00 28 GLN A N 18
ATOM 26168 C CA . GLN A 1 28 ? -2.284 -8.756 -0.564 1.00 0.00 28 GLN A CA 18
ATOM 26169 C C . GLN A 1 28 ? -1.586 -8.986 -1.912 1.00 0.00 28 GLN A C 18
ATOM 26170 O O . GLN A 1 28 ? -1.467 -8.043 -2.708 1.00 0.00 28 GLN A O 18
ATOM 26184 N N . PRO A 1 29 ? -1.078 -10.195 -2.181 1.00 0.00 29 PRO A N 18
ATOM 26185 C CA . PRO A 1 29 ? -0.504 -10.527 -3.472 1.00 0.00 29 PRO A CA 18
ATOM 26186 C C . PRO A 1 29 ? -1.607 -10.516 -4.523 1.00 0.00 29 PRO A C 18
ATOM 26187 O O . PRO A 1 29 ? -2.795 -10.511 -4.202 1.00 0.00 29 PRO A O 18
ATOM 26198 N N . ASN A 1 30 ? -1.213 -10.558 -5.791 1.00 0.00 30 ASN A N 18
ATOM 26199 C CA . ASN A 1 30 ? -2.067 -10.823 -6.942 1.00 0.00 30 ASN A CA 18
ATOM 26200 C C . ASN A 1 30 ? -3.189 -9.797 -7.206 1.00 0.00 30 ASN A C 18
ATOM 26201 O O . ASN A 1 30 ? -3.785 -9.848 -8.283 1.00 0.00 30 ASN A O 18
ATOM 26212 N N . ILE A 1 31 ? -3.443 -8.811 -6.336 1.00 0.00 31 ILE A N 18
ATOM 26213 C CA . ILE A 1 31 ? -4.590 -7.895 -6.392 1.00 0.00 31 ILE A CA 18
ATOM 26214 C C . ILE A 1 31 ? -4.230 -6.520 -7.003 1.00 0.00 31 ILE A C 18
ATOM 26215 O O . ILE A 1 31 ? -4.474 -5.462 -6.422 1.00 0.00 31 ILE A O 18
ATOM 26231 N N . GLY A 1 32 ? -3.656 -6.514 -8.201 1.00 0.00 32 GLY A N 18
ATOM 26232 C CA . GLY A 1 32 ? -3.304 -5.299 -8.937 1.00 0.00 32 GLY A CA 18
ATOM 26233 C C . GLY A 1 32 ? -1.872 -4.857 -8.646 1.00 0.00 32 GLY A C 18
ATOM 26234 O O . GLY A 1 32 ? -1.241 -5.330 -7.700 1.00 0.00 32 GLY A O 18
ATOM 26238 N N . LEU A 1 33 ? -1.345 -3.938 -9.452 1.00 0.00 33 LEU A N 18
ATOM 26239 C CA . LEU A 1 33 ? 0.056 -3.498 -9.478 1.00 0.00 33 LEU A CA 18
ATOM 26240 C C . LEU A 1 33 ? 0.389 -2.558 -8.302 1.00 0.00 33 LEU A C 18
ATOM 26241 O O . LEU A 1 33 ? -0.528 -2.038 -7.662 1.00 0.00 33 LEU A O 18
ATOM 26257 N N . LEU A 1 34 ? 1.674 -2.300 -8.019 1.00 0.00 34 LEU A N 18
ATOM 26258 C CA . LEU A 1 34 ? 2.102 -1.255 -7.085 1.00 0.00 34 LEU A CA 18
ATOM 26259 C C . LEU A 1 34 ? 2.934 -0.227 -7.845 1.00 0.00 34 LEU A C 18
ATOM 26260 O O . LEU A 1 34 ? 4.165 -0.234 -7.785 1.00 0.00 34 LEU A O 18
ATOM 26276 N N . TYR A 1 35 ? 2.230 0.574 -8.637 1.00 0.00 35 TYR A N 18
ATOM 26277 C CA . TYR A 1 35 ? 2.838 1.463 -9.606 1.00 0.00 35 TYR A CA 18
ATOM 26278 C C . TYR A 1 35 ? 3.265 2.789 -8.974 1.00 0.00 35 TYR A C 18
ATOM 26279 O O . TYR A 1 35 ? 2.943 3.086 -7.822 1.00 0.00 35 TYR A O 18
ATOM 26297 N N . ASP A 1 36 ? 4.009 3.589 -9.737 1.00 0.00 36 ASP A N 18
ATOM 26298 C CA . ASP A 1 36 ? 4.586 4.825 -9.232 1.00 0.00 36 ASP A CA 18
ATOM 26299 C C . ASP A 1 36 ? 3.516 5.894 -9.060 1.00 0.00 36 ASP A C 18
ATOM 26300 O O . ASP A 1 36 ? 2.511 5.941 -9.771 1.00 0.00 36 ASP A O 18
ATOM 26309 N N . GLY A 1 37 ? 3.757 6.778 -8.102 1.00 0.00 37 GLY A N 18
ATOM 26310 C CA . GLY A 1 37 ? 2.897 7.908 -7.802 1.00 0.00 37 GLY A CA 18
ATOM 26311 C C . GLY A 1 37 ? 1.598 7.509 -7.098 1.00 0.00 37 GLY A C 18
ATOM 26312 O O . GLY A 1 37 ? 0.827 8.401 -6.729 1.00 0.00 37 GLY A O 18
ATOM 26316 N N . MET A 1 38 ? 1.333 6.213 -6.868 1.00 0.00 38 MET A N 18
ATOM 26317 C CA . MET A 1 38 ? 0.059 5.752 -6.327 1.00 0.00 38 MET A CA 18
ATOM 26318 C C . MET A 1 38 ? -0.249 6.275 -4.918 1.00 0.00 38 MET A C 18
ATOM 26319 O O . MET A 1 38 ? -1.379 6.113 -4.458 1.00 0.00 38 MET A O 18
ATOM 26333 N N . PHE A 1 39 ? 0.724 6.886 -4.231 1.00 0.00 39 PHE A N 18
ATOM 26334 C CA . PHE A 1 39 ? 0.601 7.360 -2.859 1.00 0.00 39 PHE A CA 18
ATOM 26335 C C . PHE A 1 39 ? 0.848 8.870 -2.753 1.00 0.00 39 PHE A C 18
ATOM 26336 O O . PHE A 1 39 ? 1.037 9.371 -1.650 1.00 0.00 39 PHE A O 18
ATOM 26353 N N . SER A 1 40 ? 0.864 9.599 -3.872 1.00 0.00 40 SER A N 18
ATOM 26354 C CA . SER A 1 40 ? 1.166 11.027 -3.917 1.00 0.00 40 SER A CA 18
ATOM 26355 C C . SER A 1 40 ? 0.065 11.830 -3.214 1.00 0.00 40 SER A C 18
ATOM 26356 O O . SER A 1 40 ? -0.986 12.116 -3.795 1.00 0.00 40 SER A O 18
ATOM 26364 N N . GLY A 1 41 ? 0.301 12.167 -1.948 1.00 0.00 41 GLY A N 18
ATOM 26365 C CA . GLY A 1 41 ? -0.648 12.867 -1.092 1.00 0.00 41 GLY A CA 18
ATOM 26366 C C . GLY A 1 41 ? -1.095 12.034 0.103 1.00 0.00 41 GLY A C 18
ATOM 26367 O O . GLY A 1 41 ? -1.761 12.558 0.997 1.00 0.00 41 GLY A O 18
ATOM 26371 N N . CYS A 1 42 ? -0.716 10.756 0.180 1.00 0.00 42 CYS A N 18
ATOM 26372 C CA . CYS A 1 42 ? -0.812 9.994 1.412 1.00 0.00 42 CYS A CA 18
ATOM 26373 C C . CYS A 1 42 ? 0.302 10.492 2.343 1.00 0.00 42 CYS A C 18
ATOM 26374 O O . CYS A 1 42 ? 1.276 9.782 2.585 1.00 0.00 42 CYS A O 18
ATOM 26382 N N . THR A 1 43 ? 0.192 11.726 2.833 1.00 0.00 43 THR A N 18
ATOM 26383 C CA . THR A 1 43 ? 1.251 12.359 3.599 1.00 0.00 43 THR A CA 18
ATOM 26384 C C . THR A 1 43 ? 1.485 11.554 4.876 1.00 0.00 43 THR A C 18
ATOM 26385 O O . THR A 1 43 ? 2.578 11.026 5.087 1.00 0.00 43 THR A O 18
ATOM 26396 N N . ALA A 1 44 ? 0.439 11.332 5.677 1.00 0.00 44 ALA A N 18
ATOM 26397 C CA . ALA A 1 44 ? 0.530 10.527 6.880 1.00 0.00 44 ALA A CA 18
ATOM 26398 C C . ALA A 1 44 ? 0.191 9.083 6.537 1.00 0.00 44 ALA A C 18
ATOM 26399 O O . ALA A 1 44 ? -0.745 8.510 7.095 1.00 0.00 44 ALA A O 18
ATOM 26406 N N . LEU A 1 45 ? 0.959 8.530 5.603 1.00 0.00 45 LEU A N 18
ATOM 26407 C CA . LEU A 1 45 ? 1.132 7.103 5.364 1.00 0.00 45 LEU A CA 18
ATOM 26408 C C . LEU A 1 45 ? 2.580 6.746 5.671 1.00 0.00 45 LEU A C 18
ATOM 26409 O O . LEU A 1 45 ? 3.477 7.295 5.033 1.00 0.00 45 LEU A O 18
ATOM 26425 N N . GLU A 1 46 ? 2.807 5.824 6.614 1.00 0.00 46 GLU A N 18
ATOM 26426 C CA . GLU A 1 46 ? 4.160 5.368 6.953 1.00 0.00 46 GLU A CA 18
ATOM 26427 C C . GLU A 1 46 ? 4.273 3.840 7.113 1.00 0.00 46 GLU A C 18
ATOM 26428 O O . GLU A 1 46 ? 5.383 3.324 7.260 1.00 0.00 46 GLU A O 18
ATOM 26440 N N . LYS A 1 47 ? 3.172 3.082 7.046 1.00 0.00 47 LYS A N 18
ATOM 26441 C CA . LYS A 1 47 ? 3.216 1.622 7.110 1.00 0.00 47 LYS A CA 18
ATOM 26442 C C . LYS A 1 47 ? 2.529 1.009 5.906 1.00 0.00 47 LYS A C 18
ATOM 26443 O O . LYS A 1 47 ? 1.589 1.582 5.354 1.00 0.00 47 LYS A O 18
ATOM 26462 N N . LEU A 1 48 ? 2.961 -0.196 5.559 1.00 0.00 48 LEU A N 18
ATOM 26463 C CA . LEU A 1 48 ? 2.458 -1.006 4.469 1.00 0.00 48 LEU A CA 18
ATOM 26464 C C . LEU A 1 48 ? 2.749 -2.444 4.876 1.00 0.00 48 LEU A C 18
ATOM 26465 O O . LEU A 1 48 ? 3.876 -2.745 5.263 1.00 0.00 48 LEU A O 18
ATOM 26481 N N . ILE A 1 49 ? 1.773 -3.344 4.792 1.00 0.00 49 ILE A N 18
ATOM 26482 C CA . ILE A 1 49 ? 1.970 -4.764 5.091 1.00 0.00 49 ILE A CA 18
ATOM 26483 C C . ILE A 1 49 ? 1.660 -5.525 3.811 1.00 0.00 49 ILE A C 18
ATOM 26484 O O . ILE A 1 49 ? 0.779 -5.121 3.047 1.00 0.00 49 ILE A O 18
ATOM 26500 N N . LEU A 1 50 ? 2.396 -6.605 3.554 1.00 0.00 50 LEU A N 18
ATOM 26501 C CA . LEU A 1 50 ? 2.276 -7.428 2.363 1.00 0.00 50 LEU A CA 18
ATOM 26502 C C . LEU A 1 50 ? 1.952 -8.855 2.800 1.00 0.00 50 LEU A C 18
ATOM 26503 O O . LEU A 1 50 ? 2.864 -9.624 3.076 1.00 0.00 50 LEU A O 18
ATOM 26519 N N . THR A 1 51 ? 0.671 -9.208 2.900 1.00 0.00 51 THR A N 18
ATOM 26520 C CA . THR A 1 51 ? 0.187 -10.518 3.342 1.00 0.00 51 THR A CA 18
ATOM 26521 C C . THR A 1 51 ? 0.199 -11.514 2.167 1.00 0.00 51 THR A C 18
ATOM 26522 O O . THR A 1 51 ? -0.836 -11.972 1.674 1.00 0.00 51 THR A O 18
ATOM 26533 N N . GLY A 1 52 ? 1.403 -11.802 1.672 1.00 0.00 52 GLY A N 18
ATOM 26534 C CA . GLY A 1 52 ? 1.694 -12.908 0.764 1.00 0.00 52 GLY A CA 18
ATOM 26535 C C . GLY A 1 52 ? 2.840 -13.767 1.298 1.00 0.00 52 GLY A C 18
ATOM 26536 O O . GLY A 1 52 ? 3.718 -13.266 2.000 1.00 0.00 52 GLY A O 18
ATOM 26540 N N . GLU A 1 53 ? 2.828 -15.064 0.964 1.00 0.00 53 GLU A N 18
ATOM 26541 C CA . GLU A 1 53 ? 3.747 -16.070 1.484 1.00 0.00 53 GLU A CA 18
ATOM 26542 C C . GLU A 1 53 ? 5.024 -16.213 0.651 1.00 0.00 53 GLU A C 18
ATOM 26543 O O . GLU A 1 53 ? 6.032 -16.713 1.149 1.00 0.00 53 GLU A O 18
ATOM 26555 N N . ASP A 1 54 ? 4.988 -15.769 -0.605 1.00 0.00 54 ASP A N 18
ATOM 26556 C CA . ASP A 1 54 ? 6.106 -15.699 -1.543 1.00 0.00 54 ASP A CA 18
ATOM 26557 C C . ASP A 1 54 ? 6.223 -14.240 -1.999 1.00 0.00 54 ASP A C 18
ATOM 26558 O O . ASP A 1 54 ? 5.239 -13.506 -1.904 1.00 0.00 54 ASP A O 18
ATOM 26567 N N . PRO A 1 55 ? 7.377 -13.800 -2.518 1.00 0.00 55 PRO A N 18
ATOM 26568 C CA . PRO A 1 55 ? 7.568 -12.467 -3.075 1.00 0.00 55 PRO A CA 18
ATOM 26569 C C . PRO A 1 55 ? 6.896 -12.319 -4.438 1.00 0.00 55 PRO A C 18
ATOM 26570 O O . PRO A 1 55 ? 6.185 -11.338 -4.667 1.00 0.00 55 PRO A O 18
ATOM 26581 N N . SER A 1 56 ? 7.076 -13.306 -5.319 1.00 0.00 56 SER A N 18
ATOM 26582 C CA . SER A 1 56 ? 6.881 -13.158 -6.756 1.00 0.00 56 SER A CA 18
ATOM 26583 C C . SER A 1 56 ? 5.456 -12.787 -7.177 1.00 0.00 56 SER A C 18
ATOM 26584 O O . SER A 1 56 ? 5.280 -12.198 -8.241 1.00 0.00 56 SER A O 18
ATOM 26592 N N . ALA A 1 57 ? 4.456 -13.127 -6.357 1.00 0.00 57 ALA A N 18
ATOM 26593 C CA . ALA A 1 57 ? 3.040 -12.852 -6.592 1.00 0.00 57 ALA A CA 18
ATOM 26594 C C . ALA A 1 57 ? 2.674 -11.358 -6.414 1.00 0.00 57 ALA A C 18
ATOM 26595 O O . ALA A 1 57 ? 1.498 -11.003 -6.526 1.00 0.00 57 ALA A O 18
ATOM 26602 N N . TYR A 1 58 ? 3.646 -10.480 -6.126 1.00 0.00 58 TYR A N 18
ATOM 26603 C CA . TYR A 1 58 ? 3.502 -9.029 -6.136 1.00 0.00 58 TYR A CA 18
ATOM 26604 C C . TYR A 1 58 ? 4.204 -8.485 -7.375 1.00 0.00 58 TYR A C 18
ATOM 26605 O O . TYR A 1 58 ? 5.178 -9.067 -7.853 1.00 0.00 58 TYR A O 18
ATOM 26623 N N . SER A 1 59 ? 3.777 -7.304 -7.812 1.00 0.00 59 SER A N 18
ATOM 26624 C CA . SER A 1 59 ? 4.441 -6.498 -8.824 1.00 0.00 59 SER A CA 18
ATOM 26625 C C . SER A 1 59 ? 4.485 -5.059 -8.306 1.00 0.00 59 SER A C 18
ATOM 26626 O O . SER A 1 59 ? 3.533 -4.604 -7.659 1.00 0.00 59 SER A O 18
ATOM 26634 N N . ALA A 1 60 ? 5.583 -4.366 -8.588 1.00 0.00 60 ALA A N 18
ATOM 26635 C CA . ALA A 1 60 ? 5.967 -3.015 -8.181 1.00 0.00 60 ALA A CA 18
ATOM 26636 C C . ALA A 1 60 ? 6.918 -2.481 -9.256 1.00 0.00 60 ALA A C 18
ATOM 26637 O O . ALA A 1 60 ? 7.576 -3.279 -9.932 1.00 0.00 60 ALA A O 18
ATOM 26644 N N . GLY A 1 61 ? 6.992 -1.163 -9.409 1.00 0.00 61 GLY A N 18
ATOM 26645 C CA . GLY A 1 61 ? 7.778 -0.519 -10.449 1.00 0.00 61 GLY A CA 18
ATOM 26646 C C . GLY A 1 61 ? 9.054 0.095 -9.894 1.00 0.00 61 GLY A C 18
ATOM 26647 O O . GLY A 1 61 ? 9.529 -0.250 -8.808 1.00 0.00 61 GLY A O 18
ATOM 26651 N N . ASP A 1 62 ? 9.615 1.022 -10.668 1.00 0.00 62 ASP A N 18
ATOM 26652 C CA . ASP A 1 62 ? 10.883 1.696 -10.386 1.00 0.00 62 ASP A CA 18
ATOM 26653 C C . ASP A 1 62 ? 10.786 2.685 -9.213 1.00 0.00 62 ASP A C 18
ATOM 26654 O O . ASP A 1 62 ? 11.764 3.353 -8.864 1.00 0.00 62 ASP A O 18
ATOM 26663 N N . GLY A 1 63 ? 9.608 2.766 -8.593 1.00 0.00 63 GLY A N 18
ATOM 26664 C CA . GLY A 1 63 ? 9.320 3.576 -7.435 1.00 0.00 63 GLY A CA 18
ATOM 26665 C C . GLY A 1 63 ? 8.020 3.112 -6.794 1.00 0.00 63 GLY A C 18
ATOM 26666 O O . GLY A 1 63 ? 6.999 3.777 -6.959 1.00 0.00 63 GLY A O 18
ATOM 26670 N N . LEU A 1 64 ? 8.023 1.969 -6.091 1.00 0.00 64 LEU A N 18
ATOM 26671 C CA . LEU A 1 64 ? 6.841 1.407 -5.416 1.00 0.00 64 LEU A CA 18
ATOM 26672 C C . LEU A 1 64 ? 6.201 2.483 -4.521 1.00 0.00 64 LEU A C 18
ATOM 26673 O O . LEU A 1 64 ? 4.991 2.687 -4.519 1.00 0.00 64 LEU A O 18
ATOM 26689 N N . ARG A 1 65 ? 7.031 3.188 -3.746 1.00 0.00 65 ARG A N 18
ATOM 26690 C CA . ARG A 1 65 ? 6.632 4.144 -2.714 1.00 0.00 65 ARG A CA 18
ATOM 26691 C C . ARG A 1 65 ? 6.877 5.577 -3.183 1.00 0.00 65 ARG A C 18
ATOM 26692 O O . ARG A 1 65 ? 7.336 6.412 -2.408 1.00 0.00 65 ARG A O 18
ATOM 26713 N N . ASP A 1 66 ? 6.640 5.867 -4.462 1.00 0.00 66 ASP A N 18
ATOM 26714 C CA . ASP A 1 66 ? 6.691 7.242 -4.957 1.00 0.00 66 ASP A CA 18
ATOM 26715 C C . ASP A 1 66 ? 5.496 8.007 -4.385 1.00 0.00 66 ASP A C 18
ATOM 26716 O O . ASP A 1 66 ? 4.347 7.642 -4.647 1.00 0.00 66 ASP A O 18
ATOM 26725 N N . GLY A 1 67 ? 5.767 9.043 -3.590 1.00 0.00 67 GLY A N 18
ATOM 26726 C CA . GLY A 1 67 ? 4.779 10.031 -3.160 1.00 0.00 67 GLY A CA 18
ATOM 26727 C C . GLY A 1 67 ? 4.372 9.919 -1.690 1.00 0.00 67 GLY A C 18
ATOM 26728 O O . GLY A 1 67 ? 3.763 10.841 -1.153 1.00 0.00 67 GLY A O 18
ATOM 26732 N N . ALA A 1 68 ? 4.746 8.832 -1.021 1.00 0.00 68 ALA A N 18
ATOM 26733 C CA . ALA A 1 68 ? 4.711 8.668 0.429 1.00 0.00 68 ALA A CA 18
ATOM 26734 C C . ALA A 1 68 ? 6.052 8.098 0.887 1.00 0.00 68 ALA A C 18
ATOM 26735 O O . ALA A 1 68 ? 6.955 7.899 0.071 1.00 0.00 68 ALA A O 18
ATOM 26742 N N . ASP A 1 69 ? 6.206 7.843 2.181 1.00 0.00 69 ASP A N 18
ATOM 26743 C CA . ASP A 1 69 ? 7.462 7.432 2.784 1.00 0.00 69 ASP A CA 18
ATOM 26744 C C . ASP A 1 69 ? 7.129 6.412 3.863 1.00 0.00 69 ASP A C 18
ATOM 26745 O O . ASP A 1 69 ? 6.770 6.778 4.979 1.00 0.00 69 ASP A O 18
ATOM 26754 N N . PHE A 1 70 ? 7.105 5.131 3.481 1.00 0.00 70 PHE A N 18
ATOM 26755 C CA . PHE A 1 70 ? 6.681 4.050 4.369 1.00 0.00 70 PHE A CA 18
ATOM 26756 C C . PHE A 1 70 ? 7.610 2.842 4.307 1.00 0.00 70 PHE A C 18
ATOM 26757 O O . PHE A 1 70 ? 8.373 2.668 3.353 1.00 0.00 70 PHE A O 18
ATOM 26774 N N . LEU A 1 71 ? 7.484 1.976 5.312 1.00 0.00 71 LEU A N 18
ATOM 26775 C CA . LEU A 1 71 ? 8.159 0.684 5.403 1.00 0.00 71 LEU A CA 18
ATOM 26776 C C . LEU A 1 71 ? 7.243 -0.409 4.881 1.00 0.00 71 LEU A C 18
ATOM 26777 O O . LEU A 1 71 ? 6.027 -0.237 4.828 1.00 0.00 71 LEU A O 18
ATOM 26793 N N . ILE A 1 72 ? 7.837 -1.543 4.517 1.00 0.00 72 ILE A N 18
ATOM 26794 C CA . ILE A 1 72 ? 7.180 -2.644 3.834 1.00 0.00 72 ILE A CA 18
ATOM 26795 C C . ILE A 1 72 ? 7.302 -3.861 4.752 1.00 0.00 72 ILE A C 18
ATOM 26796 O O . ILE A 1 72 ? 8.283 -4.608 4.719 1.00 0.00 72 ILE A O 18
ATOM 26812 N N . CYS A 1 73 ? 6.325 -4.040 5.634 1.00 0.00 73 CYS A N 18
ATOM 26813 C CA . CYS A 1 73 ? 6.277 -5.208 6.490 1.00 0.00 73 CYS A CA 18
ATOM 26814 C C . CYS A 1 73 ? 5.742 -6.426 5.729 1.00 0.00 73 CYS A C 18
ATOM 26815 O O . CYS A 1 73 ? 4.991 -6.297 4.758 1.00 0.00 73 CYS A O 18
ATOM 26823 N N . VAL A 1 74 ? 6.098 -7.615 6.201 1.00 0.00 74 VAL A N 18
ATOM 26824 C CA . VAL A 1 74 ? 5.815 -8.902 5.563 1.00 0.00 74 VAL A CA 18
ATOM 26825 C C . VAL A 1 74 ? 5.623 -9.972 6.638 1.00 0.00 74 VAL A C 18
ATOM 26826 O O . VAL A 1 74 ? 6.068 -9.766 7.772 1.00 0.00 74 VAL A O 18
ATOM 26839 N N . PRO A 1 75 ? 4.987 -11.114 6.330 1.00 0.00 75 PRO A N 18
ATOM 26840 C CA . PRO A 1 75 ? 4.822 -12.163 7.308 1.00 0.00 75 PRO A CA 18
ATOM 26841 C C . PRO A 1 75 ? 6.192 -12.760 7.607 1.00 0.00 75 PRO A C 18
ATOM 26842 O O . PRO A 1 75 ? 7.021 -12.931 6.708 1.00 0.00 75 PRO A O 18
ATOM 26853 N N . GLU A 1 76 ? 6.415 -13.080 8.876 1.00 0.00 76 GLU A N 18
ATOM 26854 C CA . GLU A 1 76 ? 7.682 -13.609 9.386 1.00 0.00 76 GLU A CA 18
ATOM 26855 C C . GLU A 1 76 ? 8.154 -14.849 8.616 1.00 0.00 76 GLU A C 18
ATOM 26856 O O . GLU A 1 76 ? 9.351 -15.069 8.463 1.00 0.00 76 GLU A O 18
ATOM 26868 N N . GLU A 1 77 ? 7.214 -15.649 8.119 1.00 0.00 77 GLU A N 18
ATOM 26869 C CA . GLU A 1 77 ? 7.443 -16.874 7.384 1.00 0.00 77 GLU A CA 18
ATOM 26870 C C . GLU A 1 77 ? 8.112 -16.573 6.031 1.00 0.00 77 GLU A C 18
ATOM 26871 O O . GLU A 1 77 ? 9.128 -17.175 5.678 1.00 0.00 77 GLU A O 18
ATOM 26883 N N . ALA A 1 78 ? 7.597 -15.578 5.302 1.00 0.00 78 ALA A N 18
ATOM 26884 C CA . ALA A 1 78 ? 8.096 -15.162 3.992 1.00 0.00 78 ALA A CA 18
ATOM 26885 C C . ALA A 1 78 ? 9.303 -14.223 4.102 1.00 0.00 78 ALA A C 18
ATOM 26886 O O . ALA A 1 78 ? 9.790 -13.744 3.075 1.00 0.00 78 ALA A O 18
ATOM 26893 N N . LEU A 1 79 ? 9.769 -13.888 5.306 1.00 0.00 79 LEU A N 18
ATOM 26894 C CA . LEU A 1 79 ? 10.687 -12.776 5.533 1.00 0.00 79 LEU A CA 18
ATOM 26895 C C . LEU A 1 79 ? 11.982 -12.912 4.723 1.00 0.00 79 LEU A C 18
ATOM 26896 O O . LEU A 1 79 ? 12.443 -11.938 4.126 1.00 0.00 79 LEU A O 18
ATOM 26912 N N . ASP A 1 80 ? 12.581 -14.104 4.709 1.00 0.00 80 ASP A N 18
ATOM 26913 C CA . ASP A 1 80 ? 13.795 -14.398 3.932 1.00 0.00 80 ASP A CA 18
ATOM 26914 C C . ASP A 1 80 ? 13.523 -14.288 2.442 1.00 0.00 80 ASP A C 18
ATOM 26915 O O . ASP A 1 80 ? 14.320 -13.705 1.711 1.00 0.00 80 ASP A O 18
ATOM 26924 N N . ARG A 1 81 ? 12.392 -14.850 1.999 1.00 0.00 81 ARG A N 18
ATOM 26925 C CA . ARG A 1 81 ? 12.032 -15.001 0.608 1.00 0.00 81 ARG A CA 18
ATOM 26926 C C . ARG A 1 81 ? 12.193 -13.685 -0.138 1.00 0.00 81 ARG A C 18
ATOM 26927 O O . ARG A 1 81 ? 12.860 -13.635 -1.167 1.00 0.00 81 ARG A O 18
ATOM 26948 N N . TYR A 1 82 ? 11.579 -12.611 0.366 1.00 0.00 82 TYR A N 18
ATOM 26949 C CA . TYR A 1 82 ? 11.649 -11.319 -0.293 1.00 0.00 82 TYR A CA 18
ATOM 26950 C C . TYR A 1 82 ? 13.074 -10.788 -0.252 1.00 0.00 82 TYR A C 18
ATOM 26951 O O . TYR A 1 82 ? 13.529 -10.229 -1.251 1.00 0.00 82 TYR A O 18
ATOM 26969 N N . ARG A 1 83 ? 13.821 -10.985 0.848 1.00 0.00 83 ARG A N 18
ATOM 26970 C CA . ARG A 1 83 ? 15.227 -10.598 0.835 1.00 0.00 83 ARG A CA 18
ATOM 26971 C C . ARG A 1 83 ? 16.016 -11.375 -0.214 1.00 0.00 83 ARG A C 18
ATOM 26972 O O . ARG A 1 83 ? 17.116 -10.935 -0.559 1.00 0.00 83 ARG A O 18
ATOM 26993 N N . ARG A 1 84 ? 15.520 -12.507 -0.724 1.00 0.00 84 ARG A N 18
ATOM 26994 C CA . ARG A 1 84 ? 16.202 -13.273 -1.758 1.00 0.00 84 ARG A CA 18
ATOM 26995 C C . ARG A 1 84 ? 15.893 -12.861 -3.195 1.00 0.00 84 ARG A C 18
ATOM 26996 O O . ARG A 1 84 ? 16.681 -13.250 -4.066 1.00 0.00 84 ARG A O 18
ATOM 27017 N N . ASP A 1 85 ? 14.848 -12.086 -3.484 1.00 0.00 85 ASP A N 18
ATOM 27018 C CA . ASP A 1 85 ? 14.567 -11.672 -4.869 1.00 0.00 85 ASP A CA 18
ATOM 27019 C C . ASP A 1 85 ? 15.609 -10.651 -5.310 1.00 0.00 85 ASP A C 18
ATOM 27020 O O . ASP A 1 85 ? 15.802 -9.664 -4.611 1.00 0.00 85 ASP A O 18
ATOM 27029 N N . TYR A 1 86 ? 16.235 -10.831 -6.473 1.00 0.00 86 TYR A N 18
ATOM 27030 C CA . TYR A 1 86 ? 17.091 -9.836 -7.120 1.00 0.00 86 TYR A CA 18
ATOM 27031 C C . TYR A 1 86 ? 16.413 -8.459 -7.137 1.00 0.00 86 TYR A C 18
ATOM 27032 O O . TYR A 1 86 ? 17.084 -7.451 -6.926 1.00 0.00 86 TYR A O 18
ATOM 27050 N N . PHE A 1 87 ? 15.096 -8.420 -7.376 1.00 0.00 87 PHE A N 18
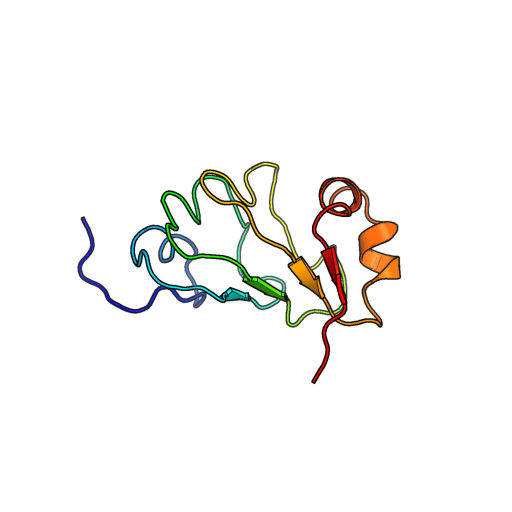ATOM 27051 C CA . PHE A 1 87 ? 14.292 -7.209 -7.350 1.00 0.00 87 PHE A CA 18
ATOM 27052 C C . PHE A 1 87 ? 14.179 -6.689 -5.918 1.00 0.00 87 PHE A C 18
ATOM 27053 O O . PHE A 1 87 ? 14.829 -5.706 -5.563 1.00 0.00 87 PHE A O 18
ATOM 27070 N N . TRP A 1 88 ? 13.374 -7.350 -5.076 1.00 0.00 88 TRP A N 18
ATOM 27071 C CA . TRP A 1 88 ? 13.055 -6.885 -3.728 1.00 0.00 88 TRP A CA 18
ATOM 27072 C C . TRP A 1 88 ? 14.301 -6.637 -2.858 1.00 0.00 88 TRP A C 18
ATOM 27073 O O . TRP A 1 88 ? 14.235 -5.790 -1.966 1.00 0.00 88 TRP A O 18
ATOM 27094 N N . GLN A 1 89 ? 15.447 -7.262 -3.162 1.00 0.00 89 GLN A N 18
ATOM 27095 C CA . GLN A 1 89 ? 16.745 -6.939 -2.587 1.00 0.00 89 GLN A CA 18
ATOM 27096 C C . GLN A 1 89 ? 17.077 -5.455 -2.501 1.00 0.00 89 GLN A C 18
ATOM 27097 O O . GLN A 1 89 ? 17.555 -5.018 -1.457 1.00 0.00 89 GLN A O 18
ATOM 27111 N N . THR A 1 90 ? 16.886 -4.693 -3.578 1.00 0.00 90 THR A N 18
ATOM 27112 C CA . THR A 1 90 ? 17.245 -3.275 -3.553 1.00 0.00 90 THR A CA 18
ATOM 27113 C C . THR A 1 90 ? 16.441 -2.556 -2.455 1.00 0.00 90 THR A C 18
ATOM 27114 O O . THR A 1 90 ? 16.994 -1.823 -1.631 1.00 0.00 90 THR A O 18
ATOM 27125 N N . TYR A 1 91 ? 15.142 -2.848 -2.350 1.00 0.00 91 TYR A N 18
ATOM 27126 C CA . TYR A 1 91 ? 14.278 -2.288 -1.328 1.00 0.00 91 TYR A CA 18
ATOM 27127 C C . TYR A 1 91 ? 14.473 -2.952 0.043 1.00 0.00 91 TYR A C 18
ATOM 27128 O O . TYR A 1 91 ? 13.725 -2.652 0.976 1.00 0.00 91 TYR A O 18
ATOM 27146 N N . ALA A 1 92 ? 15.460 -3.836 0.233 1.00 0.00 92 ALA A N 18
ATOM 27147 C CA . ALA A 1 92 ? 15.610 -4.584 1.477 1.00 0.00 92 ALA A CA 18
ATOM 27148 C C . ALA A 1 92 ? 15.873 -3.669 2.664 1.00 0.00 92 ALA A C 18
ATOM 27149 O O . ALA A 1 92 ? 15.605 -4.059 3.801 1.00 0.00 92 ALA A O 18
ATOM 27156 N N . ALA A 1 93 ? 16.327 -2.440 2.414 1.00 0.00 93 ALA A N 18
ATOM 27157 C CA . ALA A 1 93 ? 16.531 -1.456 3.451 1.00 0.00 93 ALA A CA 18
ATOM 27158 C C . ALA A 1 93 ? 15.252 -1.127 4.241 1.00 0.00 93 ALA A C 18
ATOM 27159 O O . ALA A 1 93 ? 15.359 -0.617 5.361 1.00 0.00 93 ALA A O 18
ATOM 27166 N N . TRP A 1 94 ? 14.061 -1.434 3.709 1.00 0.00 94 TRP A N 18
ATOM 27167 C CA . TRP A 1 94 ? 12.777 -0.976 4.244 1.00 0.00 94 TRP A CA 18
ATOM 27168 C C . TRP A 1 94 ? 11.863 -2.155 4.626 1.00 0.00 94 TRP A C 18
ATOM 27169 O O . TRP A 1 94 ? 10.705 -1.963 5.001 1.00 0.00 94 TRP A O 18
ATOM 27190 N N . ILE A 1 95 ? 12.393 -3.384 4.584 1.00 0.00 95 ILE A N 18
ATOM 27191 C CA . ILE A 1 95 ? 11.676 -4.599 4.963 1.00 0.00 95 ILE A CA 18
ATOM 27192 C C . ILE A 1 95 ? 11.768 -4.779 6.480 1.00 0.00 95 ILE A C 18
ATOM 27193 O O . ILE A 1 95 ? 12.774 -4.398 7.088 1.00 0.00 95 ILE A O 18
ATOM 27209 N N . GLN A 1 96 ? 10.731 -5.363 7.088 1.00 0.00 96 GLN A N 18
ATOM 27210 C CA . GLN A 1 96 ? 10.727 -5.911 8.446 1.00 0.00 96 GLN A CA 18
ATOM 27211 C C . GLN A 1 96 ? 9.544 -6.887 8.608 1.00 0.00 96 GLN A C 18
ATOM 27212 O O . GLN A 1 96 ? 8.644 -6.889 7.768 1.00 0.00 96 GLN A O 18
ATOM 27226 N N . PRO A 1 97 ? 9.505 -7.728 9.655 1.00 0.00 97 PRO A N 18
ATOM 27227 C CA . PRO A 1 97 ? 8.354 -8.589 9.913 1.00 0.00 97 PRO A CA 18
ATOM 27228 C C . PRO A 1 97 ? 7.097 -7.785 10.298 1.00 0.00 97 PRO A C 18
ATOM 27229 O O . PRO A 1 97 ? 7.158 -6.601 10.638 1.00 0.00 97 PRO A O 18
ATOM 27240 N N . MET A 1 98 ? 5.939 -8.438 10.226 1.00 0.00 98 MET A N 18
ATOM 27241 C CA . MET A 1 98 ? 4.622 -7.910 10.567 1.00 0.00 98 MET A CA 18
ATOM 27242 C C . MET A 1 98 ? 4.378 -7.987 12.086 1.00 0.00 98 MET A C 18
ATOM 27243 O O . MET A 1 98 ? 5.264 -8.339 12.874 1.00 0.00 98 MET A O 18
ATOM 27257 N N . GLU A 1 99 ? 3.168 -7.639 12.510 1.00 0.00 99 GLU A N 18
ATOM 27258 C CA . GLU A 1 99 ? 2.608 -7.840 13.839 1.00 0.00 99 GLU A CA 18
ATOM 27259 C C . GLU A 1 99 ? 1.256 -8.547 13.693 1.00 0.00 99 GLU A C 18
ATOM 27260 O O . GLU A 1 99 ? 0.947 -9.043 12.607 1.00 0.00 99 GLU A O 18
ATOM 27272 N N . GLN A 1 100 ? 0.463 -8.658 14.758 1.00 0.00 100 GLN A N 18
ATOM 27273 C CA . GLN A 1 100 ? -0.878 -9.241 14.740 1.00 0.00 100 GLN A CA 18
ATOM 27274 C C . GLN A 1 100 ? -1.876 -8.121 15.011 1.00 0.00 100 GLN A C 18
ATOM 27275 O O . GLN A 1 100 ? -2.942 -8.097 14.357 1.00 0.00 100 GLN A O 18
ATOM 27289 N N . GLY A 1 1 ? -22.686 11.914 -6.811 1.00 0.00 1 GLY A N 19
ATOM 27290 C CA . GLY A 1 1 ? -22.572 10.558 -7.341 1.00 0.00 1 GLY A CA 19
ATOM 27291 C C . GLY A 1 1 ? -23.096 9.585 -6.311 1.00 0.00 1 GLY A C 19
ATOM 27292 O O . GLY A 1 1 ? -24.179 9.806 -5.771 1.00 0.00 1 GLY A O 19
ATOM 27296 N N . SER A 1 2 ? -22.331 8.537 -6.022 1.00 0.00 2 SER A N 19
ATOM 27297 C CA . SER A 1 2 ? -22.624 7.586 -4.960 1.00 0.00 2 SER A CA 19
ATOM 27298 C C . SER A 1 2 ? -22.263 8.178 -3.583 1.00 0.00 2 SER A C 19
ATOM 27299 O O . SER A 1 2 ? -22.016 9.381 -3.422 1.00 0.00 2 SER A O 19
ATOM 27307 N N . HIS A 1 3 ? -22.269 7.309 -2.575 1.00 0.00 3 HIS A N 19
ATOM 27308 C CA . HIS A 1 3 ? -21.851 7.517 -1.205 1.00 0.00 3 HIS A CA 19
ATOM 27309 C C . HIS A 1 3 ? -21.144 6.224 -0.801 1.00 0.00 3 HIS A C 19
ATOM 27310 O O . HIS A 1 3 ? -21.758 5.322 -0.233 1.00 0.00 3 HIS A O 19
ATOM 27324 N N . GLU A 1 4 ? -19.880 6.079 -1.205 1.00 0.00 4 GLU A N 19
ATOM 27325 C CA . GLU A 1 4 ? -19.054 4.930 -0.854 1.00 0.00 4 GLU A CA 19
ATOM 27326 C C . GLU A 1 4 ? -17.584 5.208 -1.187 1.00 0.00 4 GLU A C 19
ATOM 27327 O O . GLU A 1 4 ? -17.295 6.108 -1.980 1.00 0.00 4 GLU A O 19
ATOM 27339 N N . GLY A 1 5 ? -16.660 4.388 -0.691 1.00 0.00 5 GLY A N 19
ATOM 27340 C CA . GLY A 1 5 ? -15.298 4.315 -1.189 1.00 0.00 5 GLY A CA 19
ATOM 27341 C C . GLY A 1 5 ? -14.343 4.925 -0.179 1.00 0.00 5 GLY A C 19
ATOM 27342 O O . GLY A 1 5 ? -13.975 6.099 -0.277 1.00 0.00 5 GLY A O 19
ATOM 27346 N N . GLU A 1 6 ? -13.935 4.120 0.793 1.00 0.00 6 GLU A N 19
ATOM 27347 C CA . GLU A 1 6 ? -12.741 4.371 1.583 1.00 0.00 6 GLU A CA 19
ATOM 27348 C C . GLU A 1 6 ? -11.495 4.096 0.717 1.00 0.00 6 GLU A C 19
ATOM 27349 O O . GLU A 1 6 ? -11.607 3.427 -0.316 1.00 0.00 6 GLU A O 19
ATOM 27361 N N . PRO A 1 7 ? -10.308 4.610 1.085 1.00 0.00 7 PRO A N 19
ATOM 27362 C CA . PRO A 1 7 ? -9.051 4.423 0.346 1.00 0.00 7 PRO A CA 19
ATOM 27363 C C . PRO A 1 7 ? -8.486 3.011 0.561 1.00 0.00 7 PRO A C 19
ATOM 27364 O O . PRO A 1 7 ? -7.513 2.829 1.290 1.00 0.00 7 PRO A O 19
ATOM 27375 N N . VAL A 1 8 ? -9.116 1.985 0.000 1.00 0.00 8 VAL A N 19
ATOM 27376 C CA . VAL A 1 8 ? -8.788 0.593 0.318 1.00 0.00 8 VAL A CA 19
ATOM 27377 C C . VAL A 1 8 ? -8.680 -0.217 -0.970 1.00 0.00 8 VAL A C 19
ATOM 27378 O O . VAL A 1 8 ? -9.370 0.035 -1.956 1.00 0.00 8 VAL A O 19
ATOM 27391 N N . VAL A 1 9 ? -7.786 -1.200 -0.968 1.00 0.00 9 VAL A N 19
ATOM 27392 C CA . VAL A 1 9 ? -7.602 -2.110 -2.083 1.00 0.00 9 VAL A CA 19
ATOM 27393 C C . VAL A 1 9 ? -8.836 -3.019 -2.239 1.00 0.00 9 VAL A C 19
ATOM 27394 O O . VAL A 1 9 ? -9.300 -3.642 -1.281 1.00 0.00 9 VAL A O 19
ATOM 27407 N N . GLY A 1 10 ? -9.345 -3.158 -3.463 1.00 0.00 10 GLY A N 19
ATOM 27408 C CA . GLY A 1 10 ? -10.371 -4.134 -3.812 1.00 0.00 10 GLY A CA 19
ATOM 27409 C C . GLY A 1 10 ? -10.310 -4.423 -5.298 1.00 0.00 10 GLY A C 19
ATOM 27410 O O . GLY A 1 10 ? -11.037 -3.803 -6.072 1.00 0.00 10 GLY A O 19
ATOM 27414 N N . MET A 1 11 ? -9.401 -5.316 -5.696 1.00 0.00 11 MET A N 19
ATOM 27415 C CA . MET A 1 11 ? -9.101 -5.672 -7.083 1.00 0.00 11 MET A CA 19
ATOM 27416 C C . MET A 1 11 ? -8.905 -4.431 -7.963 1.00 0.00 11 MET A C 19
ATOM 27417 O O . MET A 1 11 ? -9.253 -4.446 -9.144 1.00 0.00 11 MET A O 19
ATOM 27431 N N . ASP A 1 12 ? -8.444 -3.321 -7.385 1.00 0.00 12 ASP A N 19
ATOM 27432 C CA . ASP A 1 12 ? -8.333 -2.042 -8.066 1.00 0.00 12 ASP A CA 19
ATOM 27433 C C . ASP A 1 12 ? -7.138 -1.306 -7.485 1.00 0.00 12 ASP A C 19
ATOM 27434 O O . ASP A 1 12 ? -7.069 -1.098 -6.270 1.00 0.00 12 ASP A O 19
ATOM 27443 N N . LYS A 1 13 ? -6.173 -0.938 -8.326 1.00 0.00 13 LYS A N 19
ATOM 27444 C CA . LYS A 1 13 ? -5.174 0.063 -8.019 1.00 0.00 13 LYS A CA 19
ATOM 27445 C C . LYS A 1 13 ? -5.523 1.316 -8.812 1.00 0.00 13 LYS A C 19
ATOM 27446 O O . LYS A 1 13 ? -5.180 1.402 -9.990 1.00 0.00 13 LYS A O 19
ATOM 27465 N N . SER A 1 14 ? -6.244 2.238 -8.170 1.00 0.00 14 SER A N 19
ATOM 27466 C CA . SER A 1 14 ? -6.604 3.556 -8.685 1.00 0.00 14 SER A CA 19
ATOM 27467 C C . SER A 1 14 ? -7.148 4.456 -7.547 1.00 0.00 14 SER A C 19
ATOM 27468 O O . SER A 1 14 ? -7.940 5.364 -7.798 1.00 0.00 14 SER A O 19
ATOM 27476 N N . LEU A 1 15 ? -6.864 4.139 -6.272 1.00 0.00 15 LEU A N 19
ATOM 27477 C CA . LEU A 1 15 ? -7.528 4.737 -5.106 1.00 0.00 15 LEU A CA 19
ATOM 27478 C C . LEU A 1 15 ? -6.645 4.639 -3.845 1.00 0.00 15 LEU A C 19
ATOM 27479 O O . LEU A 1 15 ? -6.991 3.908 -2.920 1.00 0.00 15 LEU A O 19
ATOM 27495 N N . PHE A 1 16 ? -5.481 5.313 -3.820 1.00 0.00 16 PHE A N 19
ATOM 27496 C CA . PHE A 1 16 ? -4.598 5.307 -2.635 1.00 0.00 16 PHE A CA 19
ATOM 27497 C C . PHE A 1 16 ? -3.938 6.646 -2.293 1.00 0.00 16 PHE A C 19
ATOM 27498 O O . PHE A 1 16 ? -3.383 6.755 -1.197 1.00 0.00 16 PHE A O 19
ATOM 27515 N N . ALA A 1 17 ? -4.004 7.667 -3.155 1.00 0.00 17 ALA A N 19
ATOM 27516 C CA . ALA A 1 17 ? -3.396 8.982 -2.908 1.00 0.00 17 ALA A CA 19
ATOM 27517 C C . ALA A 1 17 ? -4.437 10.068 -2.657 1.00 0.00 17 ALA A C 19
ATOM 27518 O O . ALA A 1 17 ? -4.143 11.258 -2.733 1.00 0.00 17 ALA A O 19
ATOM 27525 N N . GLY A 1 18 ? -5.655 9.650 -2.342 1.00 0.00 18 GLY A N 19
ATOM 27526 C CA . GLY A 1 18 ? -6.836 10.495 -2.296 1.00 0.00 18 GLY A CA 19
ATOM 27527 C C . GLY A 1 18 ? -7.431 10.681 -0.903 1.00 0.00 18 GLY A C 19
ATOM 27528 O O . GLY A 1 18 ? -8.365 11.470 -0.768 1.00 0.00 18 GLY A O 19
ATOM 27532 N N . ASN A 1 19 ? -6.956 9.983 0.133 1.00 0.00 19 ASN A N 19
ATOM 27533 C CA . ASN A 1 19 ? -7.322 10.271 1.515 1.00 0.00 19 ASN A CA 19
ATOM 27534 C C . ASN A 1 19 ? -6.097 10.171 2.398 1.00 0.00 19 ASN A C 19
ATOM 27535 O O . ASN A 1 19 ? -5.682 9.065 2.702 1.00 0.00 19 ASN A O 19
ATOM 27546 N N . THR A 1 20 ? -5.529 11.272 2.848 1.00 0.00 20 THR A N 19
ATOM 27547 C CA . THR A 1 20 ? -4.217 11.316 3.491 1.00 0.00 20 THR A CA 19
ATOM 27548 C C . THR A 1 20 ? -4.158 10.726 4.915 1.00 0.00 20 THR A C 19
ATOM 27549 O O . THR A 1 20 ? -3.141 10.863 5.593 1.00 0.00 20 THR A O 19
ATOM 27560 N N . VAL A 1 21 ? -5.218 10.061 5.376 1.00 0.00 21 VAL A N 19
ATOM 27561 C CA . VAL A 1 21 ? -5.566 9.769 6.772 1.00 0.00 21 VAL A CA 19
ATOM 27562 C C . VAL A 1 21 ? -5.751 8.245 6.948 1.00 0.00 21 VAL A C 19
ATOM 27563 O O . VAL A 1 21 ? -6.667 7.760 7.627 1.00 0.00 21 VAL A O 19
ATOM 27576 N N . ILE A 1 22 ? -4.884 7.480 6.290 1.00 0.00 22 ILE A N 19
ATOM 27577 C CA . ILE A 1 22 ? -4.779 6.025 6.293 1.00 0.00 22 ILE A CA 19
ATOM 27578 C C . ILE A 1 22 ? -3.323 5.695 6.604 1.00 0.00 22 ILE A C 19
ATOM 27579 O O . ILE A 1 22 ? -2.450 5.763 5.735 1.00 0.00 22 ILE A O 19
ATOM 27595 N N . ARG A 1 23 ? -3.059 5.418 7.881 1.00 0.00 23 ARG A N 19
ATOM 27596 C CA . ARG A 1 23 ? -1.714 5.263 8.426 1.00 0.00 23 ARG A CA 19
ATOM 27597 C C . ARG A 1 23 ? -1.132 3.892 8.100 1.00 0.00 23 ARG A C 19
ATOM 27598 O O . ARG A 1 23 ? 0.074 3.703 8.281 1.00 0.00 23 ARG A O 19
ATOM 27619 N N . GLU A 1 24 ? -1.964 2.960 7.640 1.00 0.00 24 GLU A N 19
ATOM 27620 C CA . GLU A 1 24 ? -1.642 1.563 7.406 1.00 0.00 24 GLU A CA 19
ATOM 27621 C C . GLU A 1 24 ? -2.415 1.125 6.166 1.00 0.00 24 GLU A C 19
ATOM 27622 O O . GLU A 1 24 ? -3.647 1.214 6.142 1.00 0.00 24 GLU A O 19
ATOM 27634 N N . ILE A 1 25 ? -1.706 0.663 5.137 1.00 0.00 25 ILE A N 19
ATOM 27635 C CA . ILE A 1 25 ? -2.301 0.124 3.919 1.00 0.00 25 ILE A CA 19
ATOM 27636 C C . ILE A 1 25 ? -2.002 -1.372 3.905 1.00 0.00 25 ILE A C 19
ATOM 27637 O O . ILE A 1 25 ? -0.880 -1.795 3.636 1.00 0.00 25 ILE A O 19
ATOM 27653 N N . THR A 1 26 ? -2.991 -2.189 4.227 1.00 0.00 26 THR A N 19
ATOM 27654 C CA . THR A 1 26 ? -2.896 -3.622 3.985 1.00 0.00 26 THR A CA 19
ATOM 27655 C C . THR A 1 26 ? -3.028 -3.845 2.468 1.00 0.00 26 THR A C 19
ATOM 27656 O O . THR A 1 26 ? -3.781 -3.139 1.791 1.00 0.00 26 THR A O 19
ATOM 27667 N N . VAL A 1 27 ? -2.291 -4.812 1.924 1.00 0.00 27 VAL A N 19
ATOM 27668 C CA . VAL A 1 27 ? -2.361 -5.313 0.558 1.00 0.00 27 VAL A CA 19
ATOM 27669 C C . VAL A 1 27 ? -2.205 -6.833 0.649 1.00 0.00 27 VAL A C 19
ATOM 27670 O O . VAL A 1 27 ? -1.665 -7.352 1.627 1.00 0.00 27 VAL A O 19
ATOM 27683 N N . GLN A 1 28 ? -2.644 -7.551 -0.381 1.00 0.00 28 GLN A N 19
ATOM 27684 C CA . GLN A 1 28 ? -2.643 -9.002 -0.419 1.00 0.00 28 GLN A CA 19
ATOM 27685 C C . GLN A 1 28 ? -2.048 -9.511 -1.735 1.00 0.00 28 GLN A C 19
ATOM 27686 O O . GLN A 1 28 ? -1.836 -8.714 -2.645 1.00 0.00 28 GLN A O 19
ATOM 27700 N N . PRO A 1 29 ? -1.661 -10.790 -1.840 1.00 0.00 29 PRO A N 19
ATOM 27701 C CA . PRO A 1 29 ? -0.936 -11.257 -3.006 1.00 0.00 29 PRO A CA 19
ATOM 27702 C C . PRO A 1 29 ? -1.881 -11.284 -4.206 1.00 0.00 29 PRO A C 19
ATOM 27703 O O . PRO A 1 29 ? -3.070 -11.595 -4.084 1.00 0.00 29 PRO A O 19
ATOM 27714 N N . ASN A 1 30 ? -1.318 -11.011 -5.378 1.00 0.00 30 ASN A N 19
ATOM 27715 C CA . ASN A 1 30 ? -1.970 -10.978 -6.678 1.00 0.00 30 ASN A CA 19
ATOM 27716 C C . ASN A 1 30 ? -3.221 -10.095 -6.631 1.00 0.00 30 ASN A C 19
ATOM 27717 O O . ASN A 1 30 ? -4.342 -10.583 -6.784 1.00 0.00 30 ASN A O 19
ATOM 27728 N N . ILE A 1 31 ? -3.032 -8.784 -6.424 1.00 0.00 31 ILE A N 19
ATOM 27729 C CA . ILE A 1 31 ? -4.107 -7.789 -6.300 1.00 0.00 31 ILE A CA 19
ATOM 27730 C C . ILE A 1 31 ? -3.805 -6.537 -7.149 1.00 0.00 31 ILE A C 19
ATOM 27731 O O . ILE A 1 31 ? -4.006 -5.405 -6.722 1.00 0.00 31 ILE A O 19
ATOM 27747 N N . GLY A 1 32 ? -3.271 -6.712 -8.353 1.00 0.00 32 GLY A N 19
ATOM 27748 C CA . GLY A 1 32 ? -3.012 -5.642 -9.316 1.00 0.00 32 GLY A CA 19
ATOM 27749 C C . GLY A 1 32 ? -1.681 -4.923 -9.082 1.00 0.00 32 GLY A C 19
ATOM 27750 O O . GLY A 1 32 ? -1.128 -4.933 -7.973 1.00 0.00 32 GLY A O 19
ATOM 27754 N N . LEU A 1 33 ? -1.164 -4.302 -10.142 1.00 0.00 33 LEU A N 19
ATOM 27755 C CA . LEU A 1 33 ? 0.154 -3.689 -10.265 1.00 0.00 33 LEU A CA 19
ATOM 27756 C C . LEU A 1 33 ? 0.288 -2.496 -9.337 1.00 0.00 33 LEU A C 19
ATOM 27757 O O . LEU A 1 33 ? -0.535 -1.583 -9.356 1.00 0.00 33 LEU A O 19
ATOM 27773 N N . LEU A 1 34 ? 1.345 -2.502 -8.528 1.00 0.00 34 LEU A N 19
ATOM 27774 C CA . LEU A 1 34 ? 1.716 -1.359 -7.695 1.00 0.00 34 LEU A CA 19
ATOM 27775 C C . LEU A 1 34 ? 2.524 -0.380 -8.548 1.00 0.00 34 LEU A C 19
ATOM 27776 O O . LEU A 1 34 ? 3.755 -0.372 -8.477 1.00 0.00 34 LEU A O 19
ATOM 27792 N N . TYR A 1 35 ? 1.851 0.390 -9.401 1.00 0.00 35 TYR A N 19
ATOM 27793 C CA . TYR A 1 35 ? 2.483 1.393 -10.251 1.00 0.00 35 TYR A CA 19
ATOM 27794 C C . TYR A 1 35 ? 3.039 2.541 -9.397 1.00 0.00 35 TYR A C 19
ATOM 27795 O O . TYR A 1 35 ? 2.754 2.660 -8.202 1.00 0.00 35 TYR A O 19
ATOM 27813 N N . ASP A 1 36 ? 3.900 3.368 -9.980 1.00 0.00 36 ASP A N 19
ATOM 27814 C CA . ASP A 1 36 ? 4.531 4.490 -9.298 1.00 0.00 36 ASP A CA 19
ATOM 27815 C C . ASP A 1 36 ? 3.573 5.675 -9.229 1.00 0.00 36 ASP A C 19
ATOM 27816 O O . ASP A 1 36 ? 2.788 5.915 -10.141 1.00 0.00 36 ASP A O 19
ATOM 27825 N N . GLY A 1 37 ? 3.623 6.422 -8.131 1.00 0.00 37 GLY A N 19
ATOM 27826 C CA . GLY A 1 37 ? 2.760 7.571 -7.895 1.00 0.00 37 GLY A CA 19
ATOM 27827 C C . GLY A 1 37 ? 1.417 7.188 -7.2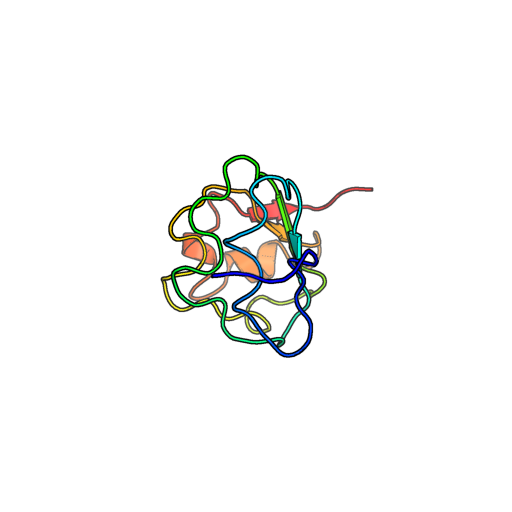77 1.00 0.00 37 GLY A C 19
ATOM 27828 O O . GLY A 1 37 ? 0.572 8.058 -7.059 1.00 0.00 37 GLY A O 19
ATOM 27832 N N . MET A 1 38 ? 1.228 5.910 -6.922 1.00 0.00 38 MET A N 19
ATOM 27833 C CA . MET A 1 38 ? 0.064 5.410 -6.194 1.00 0.00 38 MET A CA 19
ATOM 27834 C C . MET A 1 38 ? -0.180 6.155 -4.880 1.00 0.00 38 MET A C 19
ATOM 27835 O O . MET A 1 38 ? -1.305 6.173 -4.391 1.00 0.00 38 MET A O 19
ATOM 27849 N N . PHE A 1 39 ? 0.875 6.708 -4.277 1.00 0.00 39 PHE A N 19
ATOM 27850 C CA . PHE A 1 39 ? 0.903 7.135 -2.883 1.00 0.00 39 PHE A CA 19
ATOM 27851 C C . PHE A 1 39 ? 1.496 8.548 -2.742 1.00 0.00 39 PHE A C 19
ATOM 27852 O O . PHE A 1 39 ? 2.011 8.899 -1.678 1.00 0.00 39 PHE A O 19
ATOM 27869 N N . SER A 1 40 ? 1.508 9.344 -3.816 1.00 0.00 40 SER A N 19
ATOM 27870 C CA . SER A 1 40 ? 2.006 10.714 -3.764 1.00 0.00 40 SER A CA 19
ATOM 27871 C C . SER A 1 40 ? 1.094 11.544 -2.859 1.00 0.00 40 SER A C 19
ATOM 27872 O O . SER A 1 40 ? -0.086 11.726 -3.164 1.00 0.00 40 SER A O 19
ATOM 27880 N N . GLY A 1 41 ? 1.635 12.038 -1.743 1.00 0.00 41 GLY A N 19
ATOM 27881 C CA . GLY A 1 41 ? 0.954 12.998 -0.880 1.00 0.00 41 GLY A CA 19
ATOM 27882 C C . GLY A 1 41 ? 0.249 12.380 0.325 1.00 0.00 41 GLY A C 19
ATOM 27883 O O . GLY A 1 41 ? -0.467 13.080 1.038 1.00 0.00 41 GLY A O 19
ATOM 27887 N N . CYS A 1 42 ? 0.449 11.090 0.599 1.00 0.00 42 CYS A N 19
ATOM 27888 C CA . CYS A 1 42 ? -0.128 10.390 1.747 1.00 0.00 42 CYS A CA 19
ATOM 27889 C C . CYS A 1 42 ? 0.454 10.873 3.100 1.00 0.00 42 CYS A C 19
ATOM 27890 O O . CYS A 1 42 ? 1.236 10.155 3.723 1.00 0.00 42 CYS A O 19
ATOM 27898 N N . THR A 1 43 ? 0.062 12.058 3.582 1.00 0.00 43 THR A N 19
ATOM 27899 C CA . THR A 1 43 ? 0.763 12.724 4.680 1.00 0.00 43 THR A CA 19
ATOM 27900 C C . THR A 1 43 ? 0.710 11.941 5.996 1.00 0.00 43 THR A C 19
ATOM 27901 O O . THR A 1 43 ? 1.680 12.021 6.753 1.00 0.00 43 THR A O 19
ATOM 27912 N N . ALA A 1 44 ? -0.354 11.172 6.282 1.00 0.00 44 ALA A N 19
ATOM 27913 C CA . ALA A 1 44 ? -0.394 10.278 7.432 1.00 0.00 44 ALA A CA 19
ATOM 27914 C C . ALA A 1 44 ? -0.511 8.850 6.912 1.00 0.00 44 ALA A C 19
ATOM 27915 O O . ALA A 1 44 ? -1.532 8.197 7.112 1.00 0.00 44 ALA A O 19
ATOM 27922 N N . LEU A 1 45 ? 0.508 8.386 6.191 1.00 0.00 45 LEU A N 19
ATOM 27923 C CA . LEU A 1 45 ? 0.807 6.987 5.879 1.00 0.00 45 LEU A CA 19
ATOM 27924 C C . LEU A 1 45 ? 2.219 6.715 6.384 1.00 0.00 45 LEU A C 19
ATOM 27925 O O . LEU A 1 45 ? 3.166 7.360 5.938 1.00 0.00 45 LEU A O 19
ATOM 27941 N N . GLU A 1 46 ? 2.348 5.742 7.293 1.00 0.00 46 GLU A N 19
ATOM 27942 C CA . GLU A 1 46 ? 3.618 5.295 7.872 1.00 0.00 46 GLU A CA 19
ATOM 27943 C C . GLU A 1 46 ? 3.817 3.771 7.865 1.00 0.00 46 GLU A C 19
ATOM 27944 O O . GLU A 1 46 ? 4.913 3.309 8.201 1.00 0.00 46 GLU A O 19
ATOM 27956 N N . LYS A 1 47 ? 2.827 2.976 7.429 1.00 0.00 47 LYS A N 19
ATOM 27957 C CA . LYS A 1 47 ? 2.997 1.540 7.206 1.00 0.00 47 LYS A CA 19
ATOM 27958 C C . LYS A 1 47 ? 2.197 1.015 6.018 1.00 0.00 47 LYS A C 19
ATOM 27959 O O . LYS A 1 47 ? 1.164 1.556 5.626 1.00 0.00 47 LYS A O 19
ATOM 27978 N N . LEU A 1 48 ? 2.661 -0.118 5.515 1.00 0.00 48 LEU A N 19
ATOM 27979 C CA . LEU A 1 48 ? 2.134 -0.929 4.434 1.00 0.00 48 LEU A CA 19
ATOM 27980 C C . LEU A 1 48 ? 2.341 -2.367 4.906 1.00 0.00 48 LEU A C 19
ATOM 27981 O O . LEU A 1 48 ? 3.363 -2.660 5.521 1.00 0.00 48 LEU A O 19
ATOM 27997 N N . ILE A 1 49 ? 1.394 -3.260 4.649 1.00 0.00 49 ILE A N 19
ATOM 27998 C CA . ILE A 1 49 ? 1.383 -4.637 5.159 1.00 0.00 49 ILE A CA 19
ATOM 27999 C C . ILE A 1 49 ? 1.004 -5.542 3.992 1.00 0.00 49 ILE A C 19
ATOM 28000 O O . ILE A 1 49 ? 0.180 -5.153 3.164 1.00 0.00 49 ILE A O 19
ATOM 28016 N N . LEU A 1 50 ? 1.616 -6.722 3.913 1.00 0.00 50 LEU A N 19
ATOM 28017 C CA . LEU A 1 50 ? 1.541 -7.620 2.768 1.00 0.00 50 LEU A CA 19
ATOM 28018 C C . LEU A 1 50 ? 1.132 -9.008 3.260 1.00 0.00 50 LEU A C 19
ATOM 28019 O O . LEU A 1 50 ? 1.968 -9.706 3.831 1.00 0.00 50 LEU A O 19
ATOM 28035 N N . THR A 1 51 ? -0.121 -9.421 3.046 1.00 0.00 51 THR A N 19
ATOM 28036 C CA . THR A 1 51 ? -0.634 -10.724 3.490 1.00 0.00 51 THR A CA 19
ATOM 28037 C C . THR A 1 51 ? -0.186 -11.854 2.529 1.00 0.00 51 THR A C 19
ATOM 28038 O O . THR A 1 51 ? -0.987 -12.711 2.124 1.00 0.00 51 THR A O 19
ATOM 28049 N N . GLY A 1 52 ? 1.039 -11.781 2.003 1.00 0.00 52 GLY A N 19
ATOM 28050 C CA . GLY A 1 52 ? 1.564 -12.744 1.049 1.00 0.00 52 GLY A CA 19
ATOM 28051 C C . GLY A 1 52 ? 2.968 -13.109 1.465 1.00 0.00 52 GLY A C 19
ATOM 28052 O O . GLY A 1 52 ? 3.692 -12.264 1.996 1.00 0.00 52 GLY A O 19
ATOM 28056 N N . GLU A 1 53 ? 3.350 -14.355 1.212 1.00 0.00 53 GLU A N 19
ATOM 28057 C CA . GLU A 1 53 ? 4.535 -14.954 1.801 1.00 0.00 53 GLU A CA 19
ATOM 28058 C C . GLU A 1 53 ? 5.726 -14.882 0.852 1.00 0.00 53 GLU A C 19
ATOM 28059 O O . GLU A 1 53 ? 6.680 -15.648 0.994 1.00 0.00 53 GLU A O 19
ATOM 28071 N N . ASP A 1 54 ? 5.643 -14.034 -0.176 1.00 0.00 54 ASP A N 19
ATOM 28072 C CA . ASP A 1 54 ? 6.508 -14.058 -1.333 1.00 0.00 54 ASP A CA 19
ATOM 28073 C C . ASP A 1 54 ? 6.576 -12.667 -1.970 1.00 0.00 54 ASP A C 19
ATOM 28074 O O . ASP A 1 54 ? 5.576 -11.942 -1.999 1.00 0.00 54 ASP A O 19
ATOM 28083 N N . PRO A 1 55 ? 7.736 -12.325 -2.557 1.00 0.00 55 PRO A N 19
ATOM 28084 C CA . PRO A 1 55 ? 7.903 -11.137 -3.383 1.00 0.00 55 PRO A CA 19
ATOM 28085 C C . PRO A 1 55 ? 7.175 -11.303 -4.724 1.00 0.00 55 PRO A C 19
ATOM 28086 O O . PRO A 1 55 ? 6.521 -10.379 -5.205 1.00 0.00 55 PRO A O 19
ATOM 28097 N N . SER A 1 56 ? 7.276 -12.494 -5.320 1.00 0.00 56 SER A N 19
ATOM 28098 C CA . SER A 1 56 ? 6.852 -12.800 -6.680 1.00 0.00 56 SER A CA 19
ATOM 28099 C C . SER A 1 56 ? 5.337 -12.734 -6.896 1.00 0.00 56 SER A C 19
ATOM 28100 O O . SER A 1 56 ? 4.893 -12.538 -8.028 1.00 0.00 56 SER A O 19
ATOM 28108 N N . ALA A 1 57 ? 4.550 -12.866 -5.826 1.00 0.00 57 ALA A N 19
ATOM 28109 C CA . ALA A 1 57 ? 3.100 -12.752 -5.870 1.00 0.00 57 ALA A CA 19
ATOM 28110 C C . ALA A 1 57 ? 2.637 -11.293 -5.952 1.00 0.00 57 ALA A C 19
ATOM 28111 O O . ALA A 1 57 ? 1.439 -11.029 -5.861 1.00 0.00 57 ALA A O 19
ATOM 28118 N N . TYR A 1 58 ? 3.557 -10.337 -6.071 1.00 0.00 58 TYR A N 19
ATOM 28119 C CA . TYR A 1 58 ? 3.252 -8.924 -6.187 1.00 0.00 58 TYR A CA 19
ATOM 28120 C C . TYR A 1 58 ? 3.863 -8.389 -7.476 1.00 0.00 58 TYR A C 19
ATOM 28121 O O . TYR A 1 58 ? 4.597 -9.071 -8.201 1.00 0.00 58 TYR A O 19
ATOM 28139 N N . SER A 1 59 ? 3.525 -7.142 -7.772 1.00 0.00 59 SER A N 19
ATOM 28140 C CA . SER A 1 59 ? 3.882 -6.441 -8.989 1.00 0.00 59 SER A CA 19
ATOM 28141 C C . SER A 1 59 ? 4.179 -5.019 -8.576 1.00 0.00 59 SER A C 19
ATOM 28142 O O . SER A 1 59 ? 3.317 -4.416 -7.939 1.00 0.00 59 SER A O 19
ATOM 28150 N N . ALA A 1 60 ? 5.343 -4.492 -8.932 1.00 0.00 60 ALA A N 19
ATOM 28151 C CA . ALA A 1 60 ? 5.723 -3.099 -8.754 1.00 0.00 60 ALA A CA 19
ATOM 28152 C C . ALA A 1 60 ? 6.219 -2.582 -10.105 1.00 0.00 60 ALA A C 19
ATOM 28153 O O . ALA A 1 60 ? 6.592 -3.383 -10.965 1.00 0.00 60 ALA A O 19
ATOM 28160 N N . GLY A 1 61 ? 6.218 -1.264 -10.281 1.00 0.00 61 GLY A N 19
ATOM 28161 C CA . GLY A 1 61 ? 6.723 -0.562 -11.446 1.00 0.00 61 GLY A CA 19
ATOM 28162 C C . GLY A 1 61 ? 8.146 -0.130 -11.172 1.00 0.00 61 GLY A C 19
ATOM 28163 O O . GLY A 1 61 ? 8.979 -0.951 -10.789 1.00 0.00 61 GLY A O 19
ATOM 28167 N N . ASP A 1 62 ? 8.428 1.155 -11.360 1.00 0.00 62 ASP A N 19
ATOM 28168 C CA . ASP A 1 62 ? 9.750 1.744 -11.175 1.00 0.00 62 ASP A CA 19
ATOM 28169 C C . ASP A 1 62 ? 9.824 2.588 -9.903 1.00 0.00 62 ASP A C 19
ATOM 28170 O O . ASP A 1 62 ? 10.762 3.363 -9.706 1.00 0.00 62 ASP A O 19
ATOM 28179 N N . GLY A 1 63 ? 8.841 2.446 -9.013 1.00 0.00 63 GLY A N 19
ATOM 28180 C CA . GLY A 1 63 ? 8.838 3.112 -7.732 1.00 0.00 63 GLY A CA 19
ATOM 28181 C C . GLY A 1 63 ? 7.608 2.673 -6.962 1.00 0.00 63 GLY A C 19
ATOM 28182 O O . GLY A 1 63 ? 6.591 3.359 -7.009 1.00 0.00 63 GLY A O 19
ATOM 28186 N N . LEU A 1 64 ? 7.670 1.516 -6.293 1.00 0.00 64 LEU A N 19
ATOM 28187 C CA . LEU A 1 64 ? 6.543 0.969 -5.530 1.00 0.00 64 LEU A CA 19
ATOM 28188 C C . LEU A 1 64 ? 6.039 2.049 -4.568 1.00 0.00 64 LEU A C 19
ATOM 28189 O O . LEU A 1 64 ? 4.858 2.390 -4.545 1.00 0.00 64 LEU A O 19
ATOM 28205 N N . ARG A 1 65 ? 6.967 2.627 -3.807 1.00 0.00 65 ARG A N 19
ATOM 28206 C CA . ARG A 1 65 ? 6.706 3.704 -2.867 1.00 0.00 65 ARG A CA 19
ATOM 28207 C C . ARG A 1 65 ? 7.148 5.038 -3.443 1.00 0.00 65 ARG A C 19
ATOM 28208 O O . ARG A 1 65 ? 7.799 5.844 -2.777 1.00 0.00 65 ARG A O 19
ATOM 28229 N N . ASP A 1 66 ? 6.894 5.264 -4.724 1.00 0.00 66 ASP A N 19
ATOM 28230 C CA . ASP A 1 66 ? 7.074 6.598 -5.263 1.00 0.00 66 ASP A CA 19
ATOM 28231 C C . ASP A 1 66 ? 6.044 7.516 -4.601 1.00 0.00 66 ASP A C 19
ATOM 28232 O O . ASP A 1 66 ? 4.884 7.128 -4.406 1.00 0.00 66 ASP A O 19
ATOM 28241 N N . GLY A 1 67 ? 6.469 8.710 -4.197 1.00 0.00 67 GLY A N 19
ATOM 28242 C CA . GLY A 1 67 ? 5.602 9.751 -3.664 1.00 0.00 67 GLY A CA 19
ATOM 28243 C C . GLY A 1 67 ? 5.593 9.862 -2.137 1.00 0.00 67 GLY A C 19
ATOM 28244 O O . GLY A 1 67 ? 5.066 10.859 -1.636 1.00 0.00 67 GLY A O 19
ATOM 28248 N N . ALA A 1 68 ? 6.170 8.906 -1.393 1.00 0.00 68 ALA A N 19
ATOM 28249 C CA . ALA A 1 68 ? 6.307 8.947 0.066 1.00 0.00 68 ALA A CA 19
ATOM 28250 C C . ALA A 1 68 ? 7.508 8.081 0.493 1.00 0.00 68 ALA A C 19
ATOM 28251 O O . ALA A 1 68 ? 8.241 7.561 -0.350 1.00 0.00 68 ALA A O 19
ATOM 28258 N N . ASP A 1 69 ? 7.688 7.883 1.800 1.00 0.00 69 ASP A N 19
ATOM 28259 C CA . ASP A 1 69 ? 8.636 6.942 2.397 1.00 0.00 69 ASP A CA 19
ATOM 28260 C C . ASP A 1 69 ? 7.885 6.207 3.503 1.00 0.00 69 ASP A C 19
ATOM 28261 O O . ASP A 1 69 ? 7.921 6.608 4.663 1.00 0.00 69 ASP A O 19
ATOM 28270 N N . PHE A 1 70 ? 7.094 5.204 3.111 1.00 0.00 70 PHE A N 19
ATOM 28271 C CA . PHE A 1 70 ? 6.366 4.347 4.046 1.00 0.00 70 PHE A CA 19
ATOM 28272 C C . PHE A 1 70 ? 7.200 3.098 4.323 1.00 0.00 70 PHE A C 19
ATOM 28273 O O . PHE A 1 70 ? 8.140 2.782 3.583 1.00 0.00 70 PHE A O 19
ATOM 28290 N N . LEU A 1 71 ? 6.809 2.333 5.333 1.00 0.00 71 LEU A N 19
ATOM 28291 C CA . LEU A 1 71 ? 7.497 1.110 5.757 1.00 0.00 71 LEU A CA 19
ATOM 28292 C C . LEU A 1 71 ? 6.643 -0.101 5.404 1.00 0.00 71 LEU A C 19
ATOM 28293 O O . LEU A 1 71 ? 5.422 0.013 5.377 1.00 0.00 71 LEU A O 19
ATOM 28309 N N . ILE A 1 72 ? 7.262 -1.244 5.130 1.00 0.00 72 ILE A N 19
ATOM 28310 C CA . ILE A 1 72 ? 6.609 -2.461 4.654 1.00 0.00 72 ILE A CA 19
ATOM 28311 C C . ILE A 1 72 ? 6.647 -3.492 5.789 1.00 0.00 72 ILE A C 19
ATOM 28312 O O . ILE A 1 72 ? 7.588 -3.505 6.590 1.00 0.00 72 ILE A O 19
ATOM 28328 N N . CYS A 1 73 ? 5.641 -4.368 5.838 1.00 0.00 73 CYS A N 19
ATOM 28329 C CA . CYS A 1 73 ? 5.527 -5.468 6.786 1.00 0.00 73 CYS A CA 19
ATOM 28330 C C . CYS A 1 73 ? 5.225 -6.745 5.980 1.00 0.00 73 CYS A C 19
ATOM 28331 O O . CYS A 1 73 ? 4.315 -6.708 5.148 1.00 0.00 73 CYS A O 19
ATOM 28339 N N . VAL A 1 74 ? 5.952 -7.845 6.207 1.00 0.00 74 VAL A N 19
ATOM 28340 C CA . VAL A 1 74 ? 5.768 -9.154 5.554 1.00 0.00 74 VAL A CA 19
ATOM 28341 C C . VAL A 1 74 ? 5.767 -10.239 6.637 1.00 0.00 74 VAL A C 19
ATOM 28342 O O . VAL A 1 74 ? 6.284 -9.983 7.727 1.00 0.00 74 VAL A O 19
ATOM 28355 N N . PRO A 1 75 ? 5.241 -11.448 6.386 1.00 0.00 75 PRO A N 19
ATOM 28356 C CA . PRO A 1 75 ? 5.374 -12.527 7.351 1.00 0.00 75 PRO A CA 19
ATOM 28357 C C . PRO A 1 75 ? 6.845 -12.905 7.511 1.00 0.00 75 PRO A C 19
ATOM 28358 O O . PRO A 1 75 ? 7.617 -12.861 6.549 1.00 0.00 75 PRO A O 19
ATOM 28369 N N . GLU A 1 76 ? 7.227 -13.332 8.713 1.00 0.00 76 GLU A N 19
ATOM 28370 C CA . GLU A 1 76 ? 8.603 -13.724 8.992 1.00 0.00 76 GLU A CA 19
ATOM 28371 C C . GLU A 1 76 ? 9.099 -14.889 8.128 1.00 0.00 76 GLU A C 19
ATOM 28372 O O . GLU A 1 76 ? 10.293 -14.974 7.830 1.00 0.00 76 GLU A O 19
ATOM 28384 N N . GLU A 1 77 ? 8.196 -15.764 7.685 1.00 0.00 77 GLU A N 19
ATOM 28385 C CA . GLU A 1 77 ? 8.521 -16.892 6.808 1.00 0.00 77 GLU A CA 19
ATOM 28386 C C . GLU A 1 77 ? 8.751 -16.445 5.352 1.00 0.00 77 GLU A C 19
ATOM 28387 O O . GLU A 1 77 ? 9.191 -17.243 4.523 1.00 0.00 77 GLU A O 19
ATOM 28399 N N . ALA A 1 78 ? 8.520 -15.169 5.025 1.00 0.00 78 ALA A N 19
ATOM 28400 C CA . ALA A 1 78 ? 8.941 -14.565 3.757 1.00 0.00 78 ALA A CA 19
ATOM 28401 C C . ALA A 1 78 ? 10.223 -13.736 3.890 1.00 0.00 78 ALA A C 19
ATOM 28402 O O . ALA A 1 78 ? 10.687 -13.193 2.885 1.00 0.00 78 ALA A O 19
ATOM 28409 N N . LEU A 1 79 ? 10.781 -13.579 5.097 1.00 0.00 79 LEU A N 19
ATOM 28410 C CA . LEU A 1 79 ? 11.741 -12.517 5.352 1.00 0.00 79 LEU A CA 19
ATOM 28411 C C . LEU A 1 79 ? 13.063 -12.701 4.607 1.00 0.00 79 LEU A C 19
ATOM 28412 O O . LEU A 1 79 ? 13.652 -11.725 4.159 1.00 0.00 79 LEU A O 19
ATOM 28428 N N . ASP A 1 80 ? 13.554 -13.928 4.453 1.00 0.00 80 ASP A N 19
ATOM 28429 C CA . ASP A 1 80 ? 14.734 -14.177 3.612 1.00 0.00 80 ASP A CA 19
ATOM 28430 C C . ASP A 1 80 ? 14.299 -14.253 2.144 1.00 0.00 80 ASP A C 19
ATOM 28431 O O . ASP A 1 80 ? 15.044 -13.854 1.254 1.00 0.00 80 ASP A O 19
ATOM 28440 N N . ARG A 1 81 ? 13.071 -14.717 1.879 1.00 0.00 81 ARG A N 19
ATOM 28441 C CA . ARG A 1 81 ? 12.520 -14.891 0.541 1.00 0.00 81 ARG A CA 19
ATOM 28442 C C . ARG A 1 81 ? 12.566 -13.574 -0.236 1.00 0.00 81 ARG A C 19
ATOM 28443 O O . ARG A 1 81 ? 13.219 -13.526 -1.278 1.00 0.00 81 ARG A O 19
ATOM 28464 N N . TYR A 1 82 ? 11.898 -12.520 0.252 1.00 0.00 82 TYR A N 19
ATOM 28465 C CA . TYR A 1 82 ? 11.951 -11.199 -0.372 1.00 0.00 82 TYR A CA 19
ATOM 28466 C C . TYR A 1 82 ? 13.394 -10.723 -0.520 1.00 0.00 82 TYR A C 19
ATOM 28467 O O . TYR A 1 82 ? 13.745 -10.124 -1.538 1.00 0.00 82 TYR A O 19
ATOM 28485 N N . ARG A 1 83 ? 14.242 -10.958 0.491 1.00 0.00 83 ARG A N 19
ATOM 28486 C CA . ARG A 1 83 ? 15.601 -10.426 0.479 1.00 0.00 83 ARG A CA 19
ATOM 28487 C C . ARG A 1 83 ? 16.433 -11.043 -0.647 1.00 0.00 83 ARG A C 19
ATOM 28488 O O . ARG A 1 83 ? 17.451 -10.467 -1.034 1.00 0.00 83 ARG A O 19
ATOM 28509 N N . ARG A 1 84 ? 16.025 -12.199 -1.178 1.00 0.00 84 ARG A N 19
ATOM 28510 C CA . ARG A 1 84 ? 16.685 -12.888 -2.283 1.00 0.00 84 ARG A CA 19
ATOM 28511 C C . ARG A 1 84 ? 15.971 -12.643 -3.604 1.00 0.00 84 ARG A C 19
ATOM 28512 O O . ARG A 1 84 ? 16.345 -13.252 -4.606 1.00 0.00 84 ARG A O 19
ATOM 28533 N N . ASP A 1 85 ? 14.949 -11.794 -3.653 1.00 0.00 85 ASP A N 19
ATOM 28534 C CA . ASP A 1 85 ? 14.265 -11.493 -4.906 1.00 0.00 85 ASP A CA 19
ATOM 28535 C C . ASP A 1 85 ? 15.189 -10.734 -5.863 1.00 0.00 85 ASP A C 19
ATOM 28536 O O . ASP A 1 85 ? 16.188 -10.129 -5.461 1.00 0.00 85 ASP A O 19
ATOM 28545 N N . TYR A 1 86 ? 14.835 -10.707 -7.140 1.00 0.00 86 TYR A N 19
ATOM 28546 C CA . TYR A 1 86 ? 15.541 -9.951 -8.149 1.00 0.00 86 TYR A CA 19
ATOM 28547 C C . TYR A 1 86 ? 15.303 -8.443 -7.986 1.00 0.00 86 TYR A C 19
ATOM 28548 O O . TYR A 1 86 ? 16.241 -7.644 -8.079 1.00 0.00 86 TYR A O 19
ATOM 28566 N N . PHE A 1 87 ? 14.058 -8.037 -7.739 1.00 0.00 87 PHE A N 19
ATOM 28567 C CA . PHE A 1 87 ? 13.638 -6.645 -7.673 1.00 0.00 87 PHE A CA 19
ATOM 28568 C C . PHE A 1 87 ? 13.645 -6.167 -6.221 1.00 0.00 87 PHE A C 19
ATOM 28569 O O . PHE A 1 87 ? 14.388 -5.246 -5.883 1.00 0.00 87 PHE A O 19
ATOM 28586 N N . TRP A 1 88 ? 12.851 -6.798 -5.347 1.00 0.00 88 TRP A N 19
ATOM 28587 C CA . TRP A 1 88 ? 12.561 -6.369 -3.976 1.00 0.00 88 TRP A CA 19
ATOM 28588 C C . TRP A 1 88 ? 13.812 -6.192 -3.100 1.00 0.00 88 TRP A C 19
ATOM 28589 O O . TRP A 1 88 ? 13.745 -5.448 -2.123 1.00 0.00 88 TRP A O 19
ATOM 28610 N N . GLN A 1 89 ? 14.962 -6.768 -3.468 1.00 0.00 89 GLN A N 19
ATOM 28611 C CA . GLN A 1 89 ? 16.270 -6.477 -2.897 1.00 0.00 89 GLN A CA 19
ATOM 28612 C C . GLN A 1 89 ? 16.560 -4.988 -2.719 1.00 0.00 89 GLN A C 19
ATOM 28613 O O . GLN A 1 89 ? 17.126 -4.595 -1.694 1.00 0.00 89 GLN A O 19
ATOM 28627 N N . THR A 1 90 ? 16.217 -4.168 -3.713 1.00 0.00 90 THR A N 19
ATOM 28628 C CA . THR A 1 90 ? 16.483 -2.736 -3.645 1.00 0.00 90 THR A CA 19
ATOM 28629 C C . THR A 1 90 ? 15.786 -2.132 -2.413 1.00 0.00 90 THR A C 19
ATOM 28630 O O . THR A 1 90 ? 16.386 -1.341 -1.684 1.00 0.00 90 THR A O 19
ATOM 28641 N N . TYR A 1 91 ? 14.579 -2.603 -2.096 1.00 0.00 91 TYR A N 19
ATOM 28642 C CA . TYR A 1 91 ? 13.754 -2.132 -0.997 1.00 0.00 91 TYR A CA 19
ATOM 28643 C C . TYR A 1 91 ? 14.088 -2.818 0.336 1.00 0.00 91 TYR A C 19
ATOM 28644 O O . TYR A 1 91 ? 13.346 -2.660 1.303 1.00 0.00 91 TYR A O 19
ATOM 28662 N N . ALA A 1 92 ? 15.181 -3.578 0.462 1.00 0.00 92 ALA A N 19
ATOM 28663 C CA . ALA A 1 92 ? 15.427 -4.382 1.653 1.00 0.00 92 ALA A CA 19
ATOM 28664 C C . ALA A 1 92 ? 15.752 -3.531 2.885 1.00 0.00 92 ALA A C 19
ATOM 28665 O O . ALA A 1 92 ? 15.969 -4.105 3.953 1.00 0.00 92 ALA A O 19
ATOM 28672 N N . ALA A 1 93 ? 15.795 -2.197 2.768 1.00 0.00 93 ALA A N 19
ATOM 28673 C CA . ALA A 1 93 ? 15.925 -1.326 3.921 1.00 0.00 93 ALA A CA 19
ATOM 28674 C C . ALA A 1 93 ? 14.588 -1.063 4.646 1.00 0.00 93 ALA A C 19
ATOM 28675 O O . ALA A 1 93 ? 14.612 -0.616 5.791 1.00 0.00 93 ALA A O 19
ATOM 28682 N N . TRP A 1 94 ? 13.428 -1.350 4.033 1.00 0.00 94 TRP A N 19
ATOM 28683 C CA . TRP A 1 94 ? 12.115 -0.982 4.587 1.00 0.00 94 TRP A CA 19
ATOM 28684 C C . TRP A 1 94 ? 11.225 -2.195 4.894 1.00 0.00 94 TRP A C 19
ATOM 28685 O O . TRP A 1 94 ? 10.091 -2.013 5.326 1.00 0.00 94 TRP A O 19
ATOM 28706 N N . ILE A 1 95 ? 11.690 -3.425 4.654 1.00 0.00 95 ILE A N 19
ATOM 28707 C CA . ILE A 1 95 ? 10.855 -4.628 4.667 1.00 0.00 95 ILE A CA 19
ATOM 28708 C C . ILE A 1 95 ? 11.097 -5.373 5.995 1.00 0.00 95 ILE A C 19
ATOM 28709 O O . ILE A 1 95 ? 12.048 -6.152 6.091 1.00 0.00 95 ILE A O 19
ATOM 28725 N N . GLN A 1 96 ? 10.290 -5.116 7.032 1.00 0.00 96 GLN A N 19
ATOM 28726 C CA . GLN A 1 96 ? 10.387 -5.778 8.347 1.00 0.00 96 GLN A CA 19
ATOM 28727 C C . GLN A 1 96 ? 9.364 -6.921 8.514 1.00 0.00 96 GLN A C 19
ATOM 28728 O O . GLN A 1 96 ? 8.396 -6.977 7.747 1.00 0.00 96 GLN A O 19
ATOM 28742 N N . PRO A 1 97 ? 9.547 -7.828 9.494 1.00 0.00 97 PRO A N 19
ATOM 28743 C CA . PRO A 1 97 ? 8.569 -8.863 9.819 1.00 0.00 97 PRO A CA 19
ATOM 28744 C C . PRO A 1 97 ? 7.325 -8.285 10.508 1.00 0.00 97 PRO A C 19
ATOM 28745 O O . PRO A 1 97 ? 7.408 -7.288 11.225 1.00 0.00 97 PRO A O 19
ATOM 28756 N N . MET A 1 98 ? 6.192 -8.964 10.326 1.00 0.00 98 MET A N 19
ATOM 28757 C CA . MET A 1 98 ? 4.969 -8.807 11.102 1.00 0.00 98 MET A CA 19
ATOM 28758 C C . MET A 1 98 ? 5.146 -9.370 12.515 1.00 0.00 98 MET A C 19
ATOM 28759 O O . MET A 1 98 ? 6.216 -9.872 12.872 1.00 0.00 98 MET A O 19
ATOM 28773 N N . GLU A 1 99 ? 4.097 -9.285 13.331 1.00 0.00 99 GLU A N 19
ATOM 28774 C CA . GLU A 1 99 ? 4.056 -9.781 14.693 1.00 0.00 99 GLU A CA 19
ATOM 28775 C C . GLU A 1 99 ? 3.333 -11.136 14.785 1.00 0.00 99 GLU A C 19
ATOM 28776 O O . GLU A 1 99 ? 2.890 -11.711 13.782 1.00 0.00 99 GLU A O 19
ATOM 28788 N N . GLN A 1 100 ? 3.203 -11.630 16.014 1.00 0.00 100 GLN A N 19
ATOM 28789 C CA . GLN A 1 100 ? 2.193 -12.578 16.441 1.00 0.00 100 GLN A CA 19
ATOM 28790 C C . GLN A 1 100 ? 1.537 -11.939 17.651 1.00 0.00 100 GLN A C 19
ATOM 28791 O O . GLN A 1 100 ? 2.280 -11.378 18.490 1.00 0.00 100 GLN A O 19
ATOM 28805 N N . GLY A 1 1 ? -8.289 14.765 -8.429 1.00 0.00 1 GLY A N 20
ATOM 28806 C CA . GLY A 1 1 ? -9.589 15.034 -9.054 1.00 0.00 1 GLY A CA 20
ATOM 28807 C C . GLY A 1 1 ? -10.292 13.724 -9.321 1.00 0.00 1 GLY A C 20
ATOM 28808 O O . GLY A 1 1 ? -10.156 13.194 -10.427 1.00 0.00 1 GLY A O 20
ATOM 28812 N N . SER A 1 2 ? -10.992 13.191 -8.316 1.00 0.00 2 SER A N 20
ATOM 28813 C CA . SER A 1 2 ? -11.563 11.846 -8.324 1.00 0.00 2 SER A CA 20
ATOM 28814 C C . SER A 1 2 ? -12.906 11.832 -7.582 1.00 0.00 2 SER A C 20
ATOM 28815 O O . SER A 1 2 ? -13.317 12.864 -7.038 1.00 0.00 2 SER A O 20
ATOM 28823 N N . HIS A 1 3 ? -13.577 10.676 -7.533 1.00 0.00 3 HIS A N 20
ATOM 28824 C CA . HIS A 1 3 ? -14.909 10.542 -6.956 1.00 0.00 3 HIS A CA 20
ATOM 28825 C C . HIS A 1 3 ? -15.083 9.206 -6.240 1.00 0.00 3 HIS A C 20
ATOM 28826 O O . HIS A 1 3 ? -16.078 8.506 -6.428 1.00 0.00 3 HIS A O 20
ATOM 28840 N N . GLU A 1 4 ? -14.112 8.836 -5.407 1.00 0.00 4 GLU A N 20
ATOM 28841 C CA . GLU A 1 4 ? -14.125 7.564 -4.701 1.00 0.00 4 GLU A CA 20
ATOM 28842 C C . GLU A 1 4 ? -13.369 7.715 -3.379 1.00 0.00 4 GLU A C 20
ATOM 28843 O O . GLU A 1 4 ? -12.329 8.383 -3.347 1.00 0.00 4 GLU A O 20
ATOM 28855 N N . GLY A 1 5 ? -13.854 7.118 -2.289 1.00 0.00 5 GLY A N 20
ATOM 28856 C CA . GLY A 1 5 ? -13.367 7.351 -0.934 1.00 0.00 5 GLY A CA 20
ATOM 28857 C C . GLY A 1 5 ? -12.988 6.083 -0.171 1.00 0.00 5 GLY A C 20
ATOM 28858 O O . GLY A 1 5 ? -12.879 6.145 1.056 1.00 0.00 5 GLY A O 20
ATOM 28862 N N . GLU A 1 6 ? -12.773 4.950 -0.839 1.00 0.00 6 GLU A N 20
ATOM 28863 C CA . GLU A 1 6 ? -12.296 3.707 -0.274 1.00 0.00 6 GLU A CA 20
ATOM 28864 C C . GLU A 1 6 ? -10.808 3.503 -0.582 1.00 0.00 6 GLU A C 20
ATOM 28865 O O . GLU A 1 6 ? -10.471 2.811 -1.555 1.00 0.00 6 GLU A O 20
ATOM 28877 N N . PRO A 1 7 ? -9.903 4.063 0.243 1.00 0.00 7 PRO A N 20
ATOM 28878 C CA . PRO A 1 7 ? -8.487 3.772 0.177 1.00 0.00 7 PRO A CA 20
ATOM 28879 C C . PRO A 1 7 ? -8.253 2.347 0.719 1.00 0.00 7 PRO A C 20
ATOM 28880 O O . PRO A 1 7 ? -7.737 2.162 1.824 1.00 0.00 7 PRO A O 20
ATOM 28891 N N . VAL A 1 8 ? -8.621 1.323 -0.047 1.00 0.00 8 VAL A N 20
ATOM 28892 C CA . VAL A 1 8 ? -8.419 -0.095 0.244 1.00 0.00 8 VAL A CA 20
ATOM 28893 C C . VAL A 1 8 ? -7.858 -0.772 -1.015 1.00 0.00 8 VAL A C 20
ATOM 28894 O O . VAL A 1 8 ? -7.824 -0.165 -2.091 1.00 0.00 8 VAL A O 20
ATOM 28907 N N . VAL A 1 9 ? -7.332 -1.996 -0.879 1.00 0.00 9 VAL A N 20
ATOM 28908 C CA . VAL A 1 9 ? -6.700 -2.781 -1.934 1.00 0.00 9 VAL A CA 20
ATOM 28909 C C . VAL A 1 9 ? -7.718 -3.812 -2.444 1.00 0.00 9 VAL A C 20
ATOM 28910 O O . VAL A 1 9 ? -7.533 -5.017 -2.281 1.00 0.00 9 VAL A O 20
ATOM 28923 N N . GLY A 1 10 ? -8.784 -3.336 -3.084 1.00 0.00 10 GLY A N 20
ATOM 28924 C CA . GLY A 1 10 ? -9.778 -4.141 -3.778 1.00 0.00 10 GLY A CA 20
ATOM 28925 C C . GLY A 1 10 ? -9.565 -3.960 -5.274 1.00 0.00 10 GLY A C 20
ATOM 28926 O O . GLY A 1 10 ? -10.231 -3.119 -5.875 1.00 0.00 10 GLY A O 20
ATOM 28930 N N . MET A 1 11 ? -8.618 -4.717 -5.845 1.00 0.00 11 MET A N 20
ATOM 28931 C CA . MET A 1 11 ? -8.176 -4.790 -7.249 1.00 0.00 11 MET A CA 20
ATOM 28932 C C . MET A 1 11 ? -7.675 -3.475 -7.859 1.00 0.00 11 MET A C 20
ATOM 28933 O O . MET A 1 11 ? -6.522 -3.410 -8.292 1.00 0.00 11 MET A O 20
ATOM 28947 N N . ASP A 1 12 ? -8.488 -2.429 -7.888 1.00 0.00 12 ASP A N 20
ATOM 28948 C CA . ASP A 1 12 ? -8.239 -1.160 -8.568 1.00 0.00 12 ASP A CA 20
ATOM 28949 C C . ASP A 1 12 ? -7.016 -0.445 -7.987 1.00 0.00 12 ASP A C 20
ATOM 28950 O O . ASP A 1 12 ? -7.072 0.094 -6.876 1.00 0.00 12 ASP A O 20
ATOM 28959 N N . LYS A 1 13 ? -5.850 -0.495 -8.636 1.00 0.00 13 LYS A N 20
ATOM 28960 C CA . LYS A 1 13 ? -4.705 0.303 -8.224 1.00 0.00 13 LYS A CA 20
ATOM 28961 C C . LYS A 1 13 ? -4.701 1.603 -9.033 1.00 0.00 13 LYS A C 20
ATOM 28962 O O . LYS A 1 13 ? -3.903 1.726 -9.958 1.00 0.00 13 LYS A O 20
ATOM 28981 N N . SER A 1 14 ? -5.578 2.542 -8.672 1.00 0.00 14 SER A N 20
ATOM 28982 C CA . SER A 1 14 ? -5.564 3.921 -9.164 1.00 0.00 14 SER A CA 20
ATOM 28983 C C . SER A 1 14 ? -5.977 4.950 -8.098 1.00 0.00 14 SER A C 20
ATOM 28984 O O . SER A 1 14 ? -5.847 6.143 -8.363 1.00 0.00 14 SER A O 20
ATOM 28992 N N . LEU A 1 15 ? -6.478 4.553 -6.916 1.00 0.00 15 LEU A N 20
ATOM 28993 C CA . LEU A 1 15 ? -7.162 5.470 -5.996 1.00 0.00 15 LEU A CA 20
ATOM 28994 C C . LEU A 1 15 ? -6.472 5.721 -4.645 1.00 0.00 15 LEU A C 20
ATOM 28995 O O . LEU A 1 15 ? -7.056 6.391 -3.791 1.00 0.00 15 LEU A O 20
ATOM 29011 N N . PHE A 1 16 ? -5.256 5.228 -4.413 1.00 0.00 16 PHE A N 20
ATOM 29012 C CA . PHE A 1 16 ? -4.594 5.323 -3.108 1.00 0.00 16 PHE A CA 20
ATOM 29013 C C . PHE A 1 16 ? -4.217 6.763 -2.768 1.00 0.00 16 PHE A C 20
ATOM 29014 O O . PHE A 1 16 ? -4.454 7.189 -1.636 1.00 0.00 16 PHE A O 20
ATOM 29031 N N . ALA A 1 17 ? -3.666 7.501 -3.736 1.00 0.00 17 ALA A N 20
ATOM 29032 C CA . ALA A 1 17 ? -3.170 8.875 -3.630 1.00 0.00 17 ALA A CA 20
ATOM 29033 C C . ALA A 1 17 ? -4.299 9.914 -3.519 1.00 0.00 17 ALA A C 20
ATOM 29034 O O . ALA A 1 17 ? -4.323 10.908 -4.249 1.00 0.00 17 ALA A O 20
ATOM 29041 N N . GLY A 1 18 ? -5.270 9.667 -2.642 1.00 0.00 18 GLY A N 20
ATOM 29042 C CA . GLY A 1 18 ? -6.320 10.612 -2.319 1.00 0.00 18 GLY A CA 20
ATOM 29043 C C . GLY A 1 18 ? -6.516 10.725 -0.815 1.00 0.00 18 GLY A C 20
ATOM 29044 O O . GLY A 1 18 ? -6.736 11.830 -0.319 1.00 0.00 18 GLY A O 20
ATOM 29048 N N . ASN A 1 19 ? -6.433 9.614 -0.076 1.00 0.00 19 ASN A N 20
ATOM 29049 C CA . ASN A 1 19 ? -6.781 9.643 1.336 1.00 0.00 19 ASN A CA 20
ATOM 29050 C C . ASN A 1 19 ? -5.590 10.090 2.181 1.00 0.00 19 ASN A C 20
ATOM 29051 O O . ASN A 1 19 ? -4.695 9.312 2.497 1.00 0.00 19 ASN A O 20
ATOM 29062 N N . THR A 1 20 ? -5.589 11.348 2.590 1.00 0.00 20 THR A N 20
ATOM 29063 C CA . THR A 1 20 ? -4.582 12.038 3.393 1.00 0.00 20 THR A CA 20
ATOM 29064 C C . THR A 1 20 ? -4.542 11.586 4.868 1.00 0.00 20 THR A C 20
ATOM 29065 O O . THR A 1 20 ? -3.896 12.241 5.689 1.00 0.00 20 THR A O 20
ATOM 29076 N N . VAL A 1 21 ? -5.248 10.508 5.230 1.00 0.00 21 VAL A N 20
ATOM 29077 C CA . VAL A 1 21 ? -5.379 10.017 6.597 1.00 0.00 21 VAL A CA 20
ATOM 29078 C C . VAL A 1 21 ? -5.471 8.479 6.577 1.00 0.00 21 VAL A C 20
ATOM 29079 O O . VAL A 1 21 ? -6.438 7.884 7.047 1.00 0.00 21 VAL A O 20
ATOM 29092 N N . ILE A 1 22 ? -4.485 7.820 5.960 1.00 0.00 22 ILE A N 20
ATOM 29093 C CA . ILE A 1 22 ? -4.330 6.359 5.995 1.00 0.00 22 ILE A CA 20
ATOM 29094 C C . ILE A 1 22 ? -2.907 5.988 6.381 1.00 0.00 22 ILE A C 20
ATOM 29095 O O . ILE A 1 22 ? -2.028 5.886 5.532 1.00 0.00 22 ILE A O 20
ATOM 29111 N N . ARG A 1 23 ? -2.676 5.790 7.675 1.00 0.00 23 ARG A N 20
ATOM 29112 C CA . ARG A 1 23 ? -1.350 5.479 8.195 1.00 0.00 23 ARG A CA 20
ATOM 29113 C C . ARG A 1 23 ? -0.956 4.033 7.926 1.00 0.00 23 ARG A C 20
ATOM 29114 O O . ARG A 1 23 ? 0.237 3.755 8.008 1.00 0.00 23 ARG A O 20
ATOM 29135 N N . GLU A 1 24 ? -1.892 3.151 7.565 1.00 0.00 24 GLU A N 20
ATOM 29136 C CA . GLU A 1 24 ? -1.653 1.713 7.442 1.00 0.00 24 GLU A CA 20
ATOM 29137 C C . GLU A 1 24 ? -2.338 1.206 6.176 1.00 0.00 24 GLU A C 20
ATOM 29138 O O . GLU A 1 24 ? -3.504 1.539 5.945 1.00 0.00 24 GLU A O 20
ATOM 29150 N N . ILE A 1 25 ? -1.669 0.368 5.379 1.00 0.00 25 ILE A N 20
ATOM 29151 C CA . ILE A 1 25 ? -2.216 -0.174 4.136 1.00 0.00 25 ILE A CA 20
ATOM 29152 C C . ILE A 1 25 ? -1.943 -1.679 4.101 1.00 0.00 25 ILE A C 20
ATOM 29153 O O . ILE A 1 25 ? -0.786 -2.090 4.013 1.00 0.00 25 ILE A O 20
ATOM 29169 N N . THR A 1 26 ? -2.986 -2.508 4.171 1.00 0.00 26 THR A N 20
ATOM 29170 C CA . THR A 1 26 ? -2.858 -3.962 4.076 1.00 0.00 26 THR A CA 20
ATOM 29171 C C . THR A 1 26 ? -3.055 -4.381 2.608 1.00 0.00 26 THR A C 20
ATOM 29172 O O . THR A 1 26 ? -4.177 -4.346 2.091 1.00 0.00 26 THR A O 20
ATOM 29183 N N . VAL A 1 27 ? -1.985 -4.786 1.919 1.00 0.00 27 VAL A N 20
ATOM 29184 C CA . VAL A 1 27 ? -1.992 -5.233 0.527 1.00 0.00 27 VAL A CA 20
ATOM 29185 C C . VAL A 1 27 ? -1.896 -6.757 0.510 1.00 0.00 27 VAL A C 20
ATOM 29186 O O . VAL A 1 27 ? -0.834 -7.331 0.756 1.00 0.00 27 VAL A O 20
ATOM 29199 N N . GLN A 1 28 ? -3.008 -7.424 0.216 1.00 0.00 28 GLN A N 20
ATOM 29200 C CA . GLN A 1 28 ? -3.011 -8.848 -0.096 1.00 0.00 28 GLN A CA 20
ATOM 29201 C C . GLN A 1 28 ? -2.248 -9.149 -1.395 1.00 0.00 28 GLN A C 20
ATOM 29202 O O . GLN A 1 28 ? -1.880 -8.210 -2.110 1.00 0.00 28 GLN A O 20
ATOM 29216 N N . PRO A 1 29 ? -1.891 -10.410 -1.678 1.00 0.00 29 PRO A N 20
ATOM 29217 C CA . PRO A 1 29 ? -1.186 -10.768 -2.901 1.00 0.00 29 PRO A CA 20
ATOM 29218 C C . PRO A 1 29 ? -2.137 -10.705 -4.094 1.00 0.00 29 PRO A C 20
ATOM 29219 O O . PRO A 1 29 ? -3.356 -10.625 -3.944 1.00 0.00 29 PRO A O 20
ATOM 29230 N N . ASN A 1 30 ? -1.551 -10.782 -5.289 1.00 0.00 30 ASN A N 20
ATOM 29231 C CA . ASN A 1 30 ? -2.235 -10.928 -6.570 1.00 0.00 30 ASN A CA 20
ATOM 29232 C C . ASN A 1 30 ? -3.426 -9.962 -6.730 1.00 0.00 30 ASN A C 20
ATOM 29233 O O . ASN A 1 30 ? -4.473 -10.380 -7.232 1.00 0.00 30 ASN A O 20
ATOM 29244 N N . ILE A 1 31 ? -3.339 -8.703 -6.279 1.00 0.00 31 ILE A N 20
ATOM 29245 C CA . ILE A 1 31 ? -4.466 -7.755 -6.296 1.00 0.00 31 ILE A CA 20
ATOM 29246 C C . ILE A 1 31 ? -4.081 -6.395 -6.917 1.00 0.00 31 ILE A C 20
ATOM 29247 O O . ILE A 1 31 ? -4.753 -5.381 -6.701 1.00 0.00 31 ILE A O 20
ATOM 29263 N N . GLY A 1 32 ? -3.028 -6.381 -7.744 1.00 0.00 32 GLY A N 20
ATOM 29264 C CA . GLY A 1 32 ? -2.827 -5.385 -8.795 1.00 0.00 32 GLY A CA 20
ATOM 29265 C C . GLY A 1 32 ? -1.469 -4.696 -8.718 1.00 0.00 32 GLY A C 20
ATOM 29266 O O . GLY A 1 32 ? -0.788 -4.755 -7.689 1.00 0.00 32 GLY A O 20
ATOM 29270 N N . LEU A 1 33 ? -1.090 -4.028 -9.808 1.00 0.00 33 LEU A N 20
ATOM 29271 C CA . LEU A 1 33 ? 0.151 -3.281 -9.975 1.00 0.00 33 LEU A CA 20
ATOM 29272 C C . LEU A 1 33 ? 0.183 -2.049 -9.090 1.00 0.00 33 LEU A C 20
ATOM 29273 O O . LEU A 1 33 ? -0.605 -1.125 -9.270 1.00 0.00 33 LEU A O 20
ATOM 29289 N N . LEU A 1 34 ? 1.136 -2.007 -8.168 1.00 0.00 34 LEU A N 20
ATOM 29290 C CA . LEU A 1 34 ? 1.511 -0.789 -7.479 1.00 0.00 34 LEU A CA 20
ATOM 29291 C C . LEU A 1 34 ? 2.313 0.046 -8.479 1.00 0.00 34 LEU A C 20
ATOM 29292 O O . LEU A 1 34 ? 3.487 -0.239 -8.696 1.00 0.00 34 LEU A O 20
ATOM 29308 N N . TYR A 1 35 ? 1.651 0.979 -9.170 1.00 0.00 35 TYR A N 20
ATOM 29309 C CA . TYR A 1 35 ? 2.260 1.833 -10.185 1.00 0.00 35 TYR A CA 20
ATOM 29310 C C . TYR A 1 35 ? 3.102 2.953 -9.547 1.00 0.00 35 TYR A C 20
ATOM 29311 O O . TYR A 1 35 ? 3.117 3.116 -8.326 1.00 0.00 35 TYR A O 20
ATOM 29329 N N . ASP A 1 36 ? 3.812 3.721 -10.380 1.00 0.00 36 ASP A N 20
ATOM 29330 C CA . ASP A 1 36 ? 4.690 4.812 -9.954 1.00 0.00 36 ASP A CA 20
ATOM 29331 C C . ASP A 1 36 ? 3.947 5.925 -9.230 1.00 0.00 36 ASP A C 20
ATOM 29332 O O . ASP A 1 36 ? 2.948 6.444 -9.722 1.00 0.00 36 ASP A O 20
ATOM 29341 N N . GLY A 1 37 ? 4.449 6.304 -8.054 1.00 0.00 37 GLY A N 20
ATOM 29342 C CA . GLY A 1 37 ? 3.865 7.385 -7.271 1.00 0.00 37 GLY A CA 20
ATOM 29343 C C . GLY A 1 37 ? 2.481 7.007 -6.739 1.00 0.00 37 GLY A C 20
ATOM 29344 O O . GLY A 1 37 ? 1.663 7.891 -6.473 1.00 0.00 37 GLY A O 20
ATOM 29348 N N . MET A 1 38 ? 2.216 5.702 -6.580 1.00 0.00 38 MET A N 20
ATOM 29349 C CA . MET A 1 38 ? 0.940 5.111 -6.164 1.00 0.00 38 MET A CA 20
ATOM 29350 C C . MET A 1 38 ? 0.301 5.827 -4.981 1.00 0.00 38 MET A C 20
ATOM 29351 O O . MET A 1 38 ? -0.923 5.919 -4.897 1.00 0.00 38 MET A O 20
ATOM 29365 N N . PHE A 1 39 ? 1.139 6.285 -4.053 1.00 0.00 39 PHE A N 20
ATOM 29366 C CA . PHE A 1 39 ? 0.772 6.782 -2.744 1.00 0.00 39 PHE A CA 20
ATOM 29367 C C . PHE A 1 39 ? 1.030 8.288 -2.616 1.00 0.00 39 PHE A C 20
ATOM 29368 O O . PHE A 1 39 ? 1.041 8.801 -1.499 1.00 0.00 39 PHE A O 20
ATOM 29385 N N . SER A 1 40 ? 1.270 8.996 -3.723 1.00 0.00 40 SER A N 20
ATOM 29386 C CA . SER A 1 40 ? 1.656 10.397 -3.720 1.00 0.00 40 SER A CA 20
ATOM 29387 C C . SER A 1 40 ? 0.727 11.245 -2.844 1.00 0.00 40 SER A C 20
ATOM 29388 O O . SER A 1 40 ? -0.477 11.324 -3.098 1.00 0.00 40 SER A O 20
ATOM 29396 N N . GLY A 1 41 ? 1.286 11.884 -1.814 1.00 0.00 41 GLY A N 20
ATOM 29397 C CA . GLY A 1 41 ? 0.543 12.796 -0.961 1.00 0.00 41 GLY A CA 20
ATOM 29398 C C . GLY A 1 41 ? -0.395 12.069 -0.002 1.00 0.00 41 GLY A C 20
ATOM 29399 O O . GLY A 1 41 ? -1.338 12.675 0.512 1.00 0.00 41 GLY A O 20
ATOM 29403 N N . CYS A 1 42 ? -0.153 10.785 0.275 1.00 0.00 42 CYS A N 20
ATOM 29404 C CA . CYS A 1 42 ? -0.642 10.157 1.491 1.00 0.00 42 CYS A CA 20
ATOM 29405 C C . CYS A 1 42 ? 0.188 10.719 2.657 1.00 0.00 42 CYS A C 20
ATOM 29406 O O . CYS A 1 42 ? 1.143 10.101 3.121 1.00 0.00 42 CYS A O 20
ATOM 29414 N N . THR A 1 43 ? -0.143 11.930 3.092 1.00 0.00 43 THR A N 20
ATOM 29415 C CA . THR A 1 43 ? 0.641 12.771 3.987 1.00 0.00 43 THR A CA 20
ATOM 29416 C C . THR A 1 43 ? 0.562 12.303 5.441 1.00 0.00 43 THR A C 20
ATOM 29417 O O . THR A 1 43 ? 1.281 12.827 6.296 1.00 0.00 43 THR A O 20
ATOM 29428 N N . ALA A 1 44 ? -0.283 11.309 5.730 1.00 0.00 44 ALA A N 20
ATOM 29429 C CA . ALA A 1 44 ? -0.217 10.516 6.933 1.00 0.00 44 ALA A CA 20
ATOM 29430 C C . ALA A 1 44 ? -0.404 9.060 6.515 1.00 0.00 44 ALA A C 20
ATOM 29431 O O . ALA A 1 44 ? -1.465 8.485 6.743 1.00 0.00 44 ALA A O 20
ATOM 29438 N N . LEU A 1 45 ? 0.634 8.508 5.887 1.00 0.00 45 LEU A N 20
ATOM 29439 C CA . LEU A 1 45 ? 0.903 7.108 5.522 1.00 0.00 45 LEU A CA 20
ATOM 29440 C C . LEU A 1 45 ? 2.340 6.770 5.880 1.00 0.00 45 LEU A C 20
ATOM 29441 O O . LEU A 1 45 ? 3.232 7.452 5.382 1.00 0.00 45 LEU A O 20
ATOM 29457 N N . GLU A 1 46 ? 2.568 5.734 6.698 1.00 0.00 46 GLU A N 20
ATOM 29458 C CA . GLU A 1 46 ? 3.914 5.199 6.936 1.00 0.00 46 GLU A CA 20
ATOM 29459 C C . GLU A 1 46 ? 3.971 3.672 7.087 1.00 0.00 46 GLU A C 20
ATOM 29460 O O . GLU A 1 46 ? 5.040 3.115 6.862 1.00 0.00 46 GLU A O 20
ATOM 29472 N N . LYS A 1 47 ? 2.886 2.953 7.407 1.00 0.00 47 LYS A N 20
ATOM 29473 C CA . LYS A 1 47 ? 2.923 1.488 7.471 1.00 0.00 47 LYS A CA 20
ATOM 29474 C C . LYS A 1 47 ? 2.326 0.868 6.216 1.00 0.00 47 LYS A C 20
ATOM 29475 O O . LYS A 1 47 ? 1.314 1.336 5.687 1.00 0.00 47 LYS A O 20
ATOM 29494 N N . LEU A 1 48 ? 2.893 -0.266 5.825 1.00 0.00 48 LEU A N 20
ATOM 29495 C CA . LEU A 1 48 ? 2.362 -1.205 4.850 1.00 0.00 48 LEU A CA 20
ATOM 29496 C C . LEU A 1 48 ? 2.322 -2.560 5.561 1.00 0.00 48 LEU A C 20
ATOM 29497 O O . LEU A 1 48 ? 3.152 -2.824 6.437 1.00 0.00 48 LEU A O 20
ATOM 29513 N N . ILE A 1 49 ? 1.387 -3.432 5.192 1.00 0.00 49 ILE A N 20
ATOM 29514 C CA . ILE A 1 49 ? 1.316 -4.814 5.641 1.00 0.00 49 ILE A CA 20
ATOM 29515 C C . ILE A 1 49 ? 1.042 -5.637 4.399 1.00 0.00 49 ILE A C 20
ATOM 29516 O O . ILE A 1 49 ? 0.219 -5.244 3.570 1.00 0.00 49 ILE A O 20
ATOM 29532 N N . LEU A 1 50 ? 1.708 -6.781 4.268 1.00 0.00 50 LEU A N 20
ATOM 29533 C CA . LEU A 1 50 ? 1.459 -7.740 3.202 1.00 0.00 50 LEU A CA 20
ATOM 29534 C C . LEU A 1 50 ? 0.849 -8.999 3.809 1.00 0.00 50 LEU A C 20
ATOM 29535 O O . LEU A 1 50 ? 1.060 -9.285 4.993 1.00 0.00 50 LEU A O 20
ATOM 29551 N N . THR A 1 51 ? 0.101 -9.754 3.012 1.00 0.00 51 THR A N 20
ATOM 29552 C CA . THR A 1 51 ? -0.588 -10.967 3.451 1.00 0.00 51 THR A CA 20
ATOM 29553 C C . THR A 1 51 ? -0.209 -12.152 2.542 1.00 0.00 51 THR A C 20
ATOM 29554 O O . THR A 1 51 ? -0.803 -13.224 2.626 1.00 0.00 51 THR A O 20
ATOM 29565 N N . GLY A 1 52 ? 0.757 -11.963 1.637 1.00 0.00 52 GLY A N 20
ATOM 29566 C CA . GLY A 1 52 ? 1.236 -13.030 0.766 1.00 0.00 52 GLY A CA 20
ATOM 29567 C C . GLY A 1 52 ? 2.421 -13.732 1.407 1.00 0.00 52 GLY A C 20
ATOM 29568 O O . GLY A 1 52 ? 2.883 -13.323 2.481 1.00 0.00 52 GLY A O 20
ATOM 29572 N N . GLU A 1 53 ? 2.959 -14.740 0.729 1.00 0.00 53 GLU A N 20
ATOM 29573 C CA . GLU A 1 53 ? 4.057 -15.553 1.241 1.00 0.00 53 GLU A CA 20
ATOM 29574 C C . GLU A 1 53 ? 5.238 -15.598 0.260 1.00 0.00 53 GLU A C 20
ATOM 29575 O O . GLU A 1 53 ? 6.221 -16.281 0.542 1.00 0.00 53 GLU A O 20
ATOM 29587 N N . ASP A 1 54 ? 5.183 -14.868 -0.863 1.00 0.00 54 ASP A N 20
ATOM 29588 C CA . ASP A 1 54 ? 6.254 -14.795 -1.862 1.00 0.00 54 ASP A CA 20
ATOM 29589 C C . ASP A 1 54 ? 6.250 -13.398 -2.496 1.00 0.00 54 ASP A C 20
ATOM 29590 O O . ASP A 1 54 ? 5.166 -12.843 -2.694 1.00 0.00 54 ASP A O 20
ATOM 29599 N N . PRO A 1 55 ? 7.416 -12.821 -2.837 1.00 0.00 55 PRO A N 20
ATOM 29600 C CA . PRO A 1 55 ? 7.496 -11.481 -3.421 1.00 0.00 55 PRO A CA 20
ATOM 29601 C C . PRO A 1 55 ? 7.005 -11.418 -4.869 1.00 0.00 55 PRO A C 20
ATOM 29602 O O . PRO A 1 55 ? 6.539 -10.368 -5.318 1.00 0.00 55 PRO A O 20
ATOM 29613 N N . SER A 1 56 ? 7.104 -12.531 -5.594 1.00 0.00 56 SER A N 20
ATOM 29614 C CA . SER A 1 56 ? 6.659 -12.667 -6.980 1.00 0.00 56 SER A CA 20
ATOM 29615 C C . SER A 1 56 ? 5.130 -12.624 -7.077 1.00 0.00 56 SER A C 20
ATOM 29616 O O . SER A 1 56 ? 4.589 -12.434 -8.162 1.00 0.00 56 SER A O 20
ATOM 29624 N N . ALA A 1 57 ? 4.418 -12.777 -5.951 1.00 0.00 57 ALA A N 20
ATOM 29625 C CA . ALA A 1 57 ? 2.967 -12.690 -5.889 1.00 0.00 57 ALA A CA 20
ATOM 29626 C C . ALA A 1 57 ? 2.452 -11.246 -6.028 1.00 0.00 57 ALA A C 20
ATOM 29627 O O . ALA A 1 57 ? 1.234 -11.016 -6.035 1.00 0.00 57 ALA A O 20
ATOM 29634 N N . TYR A 1 58 ? 3.350 -10.266 -6.123 1.00 0.00 58 TYR A N 20
ATOM 29635 C CA . TYR A 1 58 ? 3.053 -8.843 -6.175 1.00 0.00 58 TYR A CA 20
ATOM 29636 C C . TYR A 1 58 ? 3.729 -8.217 -7.392 1.00 0.00 58 TYR A C 20
ATOM 29637 O O . TYR A 1 58 ? 4.625 -8.814 -7.993 1.00 0.00 58 TYR A O 20
ATOM 29655 N N . SER A 1 59 ? 3.313 -7.002 -7.745 1.00 0.00 59 SER A N 20
ATOM 29656 C CA . SER A 1 59 ? 3.744 -6.279 -8.929 1.00 0.00 59 SER A CA 20
ATOM 29657 C C . SER A 1 59 ? 3.919 -4.827 -8.519 1.00 0.00 59 SER A C 20
ATOM 29658 O O . SER A 1 59 ? 2.982 -4.208 -8.021 1.00 0.00 59 SER A O 20
ATOM 29666 N N . ALA A 1 60 ? 5.106 -4.293 -8.739 1.00 0.00 60 ALA A N 20
ATOM 29667 C CA . ALA A 1 60 ? 5.562 -3.002 -8.215 1.00 0.00 60 ALA A CA 20
ATOM 29668 C C . ALA A 1 60 ? 6.096 -2.061 -9.313 1.00 0.00 60 ALA A C 20
ATOM 29669 O O . ALA A 1 60 ? 6.486 -0.934 -9.026 1.00 0.00 60 ALA A O 20
ATOM 29676 N N . GLY A 1 61 ? 6.090 -2.528 -10.565 1.00 0.00 61 GLY A N 20
ATOM 29677 C CA . GLY A 1 61 ? 6.487 -1.809 -11.766 1.00 0.00 61 GLY A CA 20
ATOM 29678 C C . GLY A 1 61 ? 7.964 -1.469 -11.674 1.00 0.00 61 GLY A C 20
ATOM 29679 O O . GLY A 1 61 ? 8.805 -2.325 -11.948 1.00 0.00 61 GLY A O 20
ATOM 29683 N N . ASP A 1 62 ? 8.253 -0.242 -11.259 1.00 0.00 62 ASP A N 20
ATOM 29684 C CA . ASP A 1 62 ? 9.535 0.201 -10.712 1.00 0.00 62 ASP A CA 20
ATOM 29685 C C . ASP A 1 62 ? 9.343 1.305 -9.655 1.00 0.00 62 ASP A C 20
ATOM 29686 O O . ASP A 1 62 ? 10.282 1.638 -8.934 1.00 0.00 62 ASP A O 20
ATOM 29695 N N . GLY A 1 63 ? 8.133 1.849 -9.508 1.00 0.00 63 GLY A N 20
ATOM 29696 C CA . GLY A 1 63 ? 7.862 3.113 -8.811 1.00 0.00 63 GLY A CA 20
ATOM 29697 C C . GLY A 1 63 ? 6.984 2.963 -7.567 1.00 0.00 63 GLY A C 20
ATOM 29698 O O . GLY A 1 63 ? 6.327 3.923 -7.163 1.00 0.00 63 GLY A O 20
ATOM 29702 N N . LEU A 1 64 ? 6.971 1.771 -6.965 1.00 0.00 64 LEU A N 20
ATOM 29703 C CA . LEU A 1 64 ? 6.124 1.377 -5.841 1.00 0.00 64 LEU A CA 20
ATOM 29704 C C . LEU A 1 64 ? 6.035 2.424 -4.729 1.00 0.00 64 LEU A C 20
ATOM 29705 O O . LEU A 1 64 ? 4.962 2.612 -4.156 1.00 0.00 64 LEU A O 20
ATOM 29721 N N . ARG A 1 65 ? 7.157 3.018 -4.331 1.00 0.00 65 ARG A N 20
ATOM 29722 C CA . ARG A 1 65 ? 7.296 3.762 -3.103 1.00 0.00 65 ARG A CA 20
ATOM 29723 C C . ARG A 1 65 ? 7.930 5.097 -3.509 1.00 0.00 65 ARG A C 20
ATOM 29724 O O . ARG A 1 65 ? 9.017 5.452 -3.065 1.00 0.00 65 ARG A O 20
ATOM 29745 N N . ASP A 1 66 ? 7.264 5.834 -4.396 1.00 0.00 66 ASP A N 20
ATOM 29746 C CA . ASP A 1 66 ? 7.512 7.259 -4.612 1.00 0.00 66 ASP A CA 20
ATOM 29747 C C . ASP A 1 66 ? 6.297 8.033 -4.102 1.00 0.00 66 ASP A C 20
ATOM 29748 O O . ASP A 1 66 ? 5.181 7.500 -4.050 1.00 0.00 66 ASP A O 20
ATOM 29757 N N . GLY A 1 67 ? 6.505 9.283 -3.695 1.00 0.00 67 GLY A N 20
ATOM 29758 C CA . GLY A 1 67 ? 5.445 10.219 -3.366 1.00 0.00 67 GLY A CA 20
ATOM 29759 C C . GLY A 1 67 ? 4.879 10.068 -1.952 1.00 0.00 67 GLY A C 20
ATOM 29760 O O . GLY A 1 67 ? 4.159 10.972 -1.519 1.00 0.00 67 GLY A O 20
ATOM 29764 N N . ALA A 1 68 ? 5.214 8.992 -1.233 1.00 0.00 68 ALA A N 20
ATOM 29765 C CA . ALA A 1 68 ? 5.077 8.830 0.208 1.00 0.00 68 ALA A CA 20
ATOM 29766 C C . ALA A 1 68 ? 6.206 7.918 0.689 1.00 0.00 68 ALA A C 20
ATOM 29767 O O . ALA A 1 68 ? 6.833 7.219 -0.111 1.00 0.00 68 ALA A O 20
ATOM 29774 N N . ASP A 1 69 ? 6.439 7.886 2.000 1.00 0.00 69 ASP A N 20
ATOM 29775 C CA . ASP A 1 69 ? 7.616 7.281 2.611 1.00 0.00 69 ASP A CA 20
ATOM 29776 C C . ASP A 1 69 ? 7.185 6.342 3.730 1.00 0.00 69 ASP A C 20
ATOM 29777 O O . ASP A 1 69 ? 7.088 6.714 4.899 1.00 0.00 69 ASP A O 20
ATOM 29786 N N . PHE A 1 70 ? 6.896 5.103 3.341 1.00 0.00 70 PHE A N 20
ATOM 29787 C CA . PHE A 1 70 ? 6.405 4.062 4.231 1.00 0.00 70 PHE A CA 20
ATOM 29788 C C .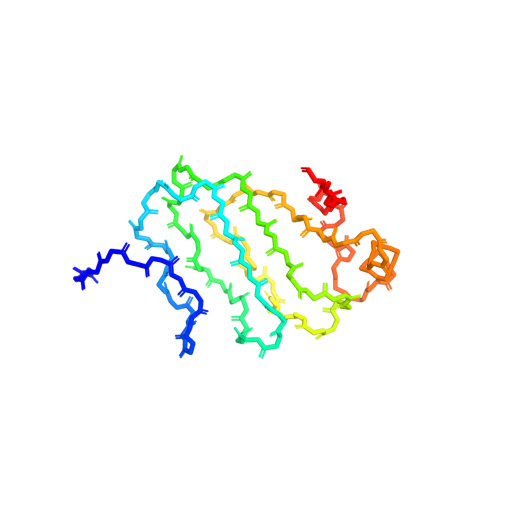 PHE A 1 70 ? 7.432 2.942 4.421 1.00 0.00 70 PHE A C 20
ATOM 29789 O O . PHE A 1 70 ? 8.491 2.942 3.781 1.00 0.00 70 PHE A O 20
ATOM 29806 N N . LEU A 1 71 ? 7.105 2.000 5.307 1.00 0.00 71 LEU A N 20
ATOM 29807 C CA . LEU A 1 71 ? 7.866 0.828 5.727 1.00 0.00 71 LEU A CA 20
ATOM 29808 C C . LEU A 1 71 ? 6.995 -0.415 5.481 1.00 0.00 71 LEU A C 20
ATOM 29809 O O . LEU A 1 71 ? 5.772 -0.311 5.409 1.00 0.00 71 LEU A O 20
ATOM 29825 N N . ILE A 1 72 ? 7.616 -1.577 5.283 1.00 0.00 72 ILE A N 20
ATOM 29826 C CA . ILE A 1 72 ? 7.023 -2.788 4.716 1.00 0.00 72 ILE A CA 20
ATOM 29827 C C . ILE A 1 72 ? 7.060 -3.886 5.780 1.00 0.00 72 ILE A C 20
ATOM 29828 O O . ILE A 1 72 ? 8.131 -4.429 6.061 1.00 0.00 72 ILE A O 20
ATOM 29844 N N . CYS A 1 73 ? 5.916 -4.261 6.367 1.00 0.00 73 CYS A N 20
ATOM 29845 C CA . CYS A 1 73 ? 5.862 -5.554 7.058 1.00 0.00 73 CYS A CA 20
ATOM 29846 C C . CYS A 1 73 ? 5.766 -6.704 6.050 1.00 0.00 73 CYS A C 20
ATOM 29847 O O . CYS A 1 73 ? 5.186 -6.549 4.973 1.00 0.00 73 CYS A O 20
ATOM 29855 N N . VAL A 1 74 ? 6.276 -7.872 6.429 1.00 0.00 74 VAL A N 20
ATOM 29856 C CA . VAL A 1 74 ? 6.024 -9.169 5.803 1.00 0.00 74 VAL A CA 20
ATOM 29857 C C . VAL A 1 74 ? 5.912 -10.212 6.923 1.00 0.00 74 VAL A C 20
ATOM 29858 O O . VAL A 1 74 ? 6.379 -9.943 8.033 1.00 0.00 74 VAL A O 20
ATOM 29871 N N . PRO A 1 75 ? 5.332 -11.403 6.696 1.00 0.00 75 PRO A N 20
ATOM 29872 C CA . PRO A 1 75 ? 5.464 -12.474 7.670 1.00 0.00 75 PRO A CA 20
ATOM 29873 C C . PRO A 1 75 ? 6.928 -12.927 7.684 1.00 0.00 75 PRO A C 20
ATOM 29874 O O . PRO A 1 75 ? 7.593 -12.916 6.645 1.00 0.00 75 PRO A O 20
ATOM 29885 N N . GLU A 1 76 ? 7.409 -13.398 8.836 1.00 0.00 76 GLU A N 20
ATOM 29886 C CA . GLU A 1 76 ? 8.757 -13.951 8.992 1.00 0.00 76 GLU A CA 20
ATOM 29887 C C . GLU A 1 76 ? 9.052 -15.046 7.953 1.00 0.00 76 GLU A C 20
ATOM 29888 O O . GLU A 1 76 ? 10.171 -15.170 7.455 1.00 0.00 76 GLU A O 20
ATOM 29900 N N . GLU A 1 77 ? 8.028 -15.805 7.567 1.00 0.00 77 GLU A N 20
ATOM 29901 C CA . GLU A 1 77 ? 8.090 -16.879 6.597 1.00 0.00 77 GLU A CA 20
ATOM 29902 C C . GLU A 1 77 ? 8.574 -16.366 5.242 1.00 0.00 77 GLU A C 20
ATOM 29903 O O . GLU A 1 77 ? 9.421 -16.983 4.600 1.00 0.00 77 GLU A O 20
ATOM 29915 N N . ALA A 1 78 ? 8.071 -15.208 4.814 1.00 0.00 78 ALA A N 20
ATOM 29916 C CA . ALA A 1 78 ? 8.416 -14.621 3.533 1.00 0.00 78 ALA A CA 20
ATOM 29917 C C . ALA A 1 78 ? 9.654 -13.720 3.637 1.00 0.00 78 ALA A C 20
ATOM 29918 O O . ALA A 1 78 ? 10.119 -13.233 2.615 1.00 0.00 78 ALA A O 20
ATOM 29925 N N . LEU A 1 79 ? 10.179 -13.448 4.835 1.00 0.00 79 LEU A N 20
ATOM 29926 C CA . LEU A 1 79 ? 11.136 -12.368 5.075 1.00 0.00 79 LEU A CA 20
ATOM 29927 C C . LEU A 1 79 ? 12.391 -12.478 4.207 1.00 0.00 79 LEU A C 20
ATOM 29928 O O . LEU A 1 79 ? 12.756 -11.533 3.508 1.00 0.00 79 LEU A O 20
ATOM 29944 N N . ASP A 1 80 ? 13.085 -13.614 4.258 1.00 0.00 80 ASP A N 20
ATOM 29945 C CA . ASP A 1 80 ? 14.320 -13.772 3.479 1.00 0.00 80 ASP A CA 20
ATOM 29946 C C . ASP A 1 80 ? 14.022 -13.996 1.999 1.00 0.00 80 ASP A C 20
ATOM 29947 O O . ASP A 1 80 ? 14.763 -13.523 1.140 1.00 0.00 80 ASP A O 20
ATOM 29956 N N . ARG A 1 81 ? 12.906 -14.673 1.716 1.00 0.00 81 ARG A N 20
ATOM 29957 C CA . ARG A 1 81 ? 12.269 -14.804 0.405 1.00 0.00 81 ARG A CA 20
ATOM 29958 C C . ARG A 1 81 ? 12.216 -13.436 -0.273 1.00 0.00 81 ARG A C 20
ATOM 29959 O O . ARG A 1 81 ? 12.675 -13.272 -1.399 1.00 0.00 81 ARG A O 20
ATOM 29980 N N . TYR A 1 82 ? 11.696 -12.436 0.432 1.00 0.00 82 TYR A N 20
ATOM 29981 C CA . TYR A 1 82 ? 11.603 -11.068 -0.039 1.00 0.00 82 TYR A CA 20
ATOM 29982 C C . TYR A 1 82 ? 12.992 -10.448 -0.238 1.00 0.00 82 TYR A C 20
ATOM 29983 O O . TYR A 1 82 ? 13.235 -9.765 -1.242 1.00 0.00 82 TYR A O 20
ATOM 30001 N N . ARG A 1 83 ? 13.914 -10.666 0.706 1.00 0.00 83 ARG A N 20
ATOM 30002 C CA . ARG A 1 83 ? 15.275 -10.131 0.639 1.00 0.00 83 ARG A CA 20
ATOM 30003 C C . ARG A 1 83 ? 16.108 -10.737 -0.495 1.00 0.00 83 ARG A C 20
ATOM 30004 O O . ARG A 1 83 ? 17.132 -10.146 -0.847 1.00 0.00 83 ARG A O 20
ATOM 30025 N N . ARG A 1 84 ? 15.749 -11.902 -1.044 1.00 0.00 84 ARG A N 20
ATOM 30026 C CA . ARG A 1 84 ? 16.560 -12.619 -2.037 1.00 0.00 84 ARG A CA 20
ATOM 30027 C C . ARG A 1 84 ? 16.026 -12.467 -3.472 1.00 0.00 84 ARG A C 20
ATOM 30028 O O . ARG A 1 84 ? 16.358 -13.281 -4.336 1.00 0.00 84 ARG A O 20
ATOM 30049 N N . ASP A 1 85 ? 15.191 -11.456 -3.720 1.00 0.00 85 ASP A N 20
ATOM 30050 C CA . ASP A 1 85 ? 14.572 -11.159 -5.014 1.00 0.00 85 ASP A CA 20
ATOM 30051 C C . ASP A 1 85 ? 15.518 -10.363 -5.930 1.00 0.00 85 ASP A C 20
ATOM 30052 O O . ASP A 1 85 ? 16.515 -9.802 -5.468 1.00 0.00 85 ASP A O 20
ATOM 30061 N N . TYR A 1 86 ? 15.201 -10.264 -7.225 1.00 0.00 86 TYR A N 20
ATOM 30062 C CA . TYR A 1 86 ? 15.977 -9.493 -8.197 1.00 0.00 86 TYR A CA 20
ATOM 30063 C C . TYR A 1 86 ? 15.495 -8.045 -8.277 1.00 0.00 86 TYR A C 20
ATOM 30064 O O . TYR A 1 86 ? 16.306 -7.147 -8.478 1.00 0.00 86 TYR A O 20
ATOM 30082 N N . PHE A 1 87 ? 14.196 -7.808 -8.120 1.00 0.00 87 PHE A N 20
ATOM 30083 C CA . PHE A 1 87 ? 13.590 -6.486 -8.209 1.00 0.00 87 PHE A CA 20
ATOM 30084 C C . PHE A 1 87 ? 13.550 -5.881 -6.812 1.00 0.00 87 PHE A C 20
ATOM 30085 O O . PHE A 1 87 ? 14.163 -4.840 -6.567 1.00 0.00 87 PHE A O 20
ATOM 30102 N N . TRP A 1 88 ? 12.869 -6.555 -5.880 1.00 0.00 88 TRP A N 20
ATOM 30103 C CA . TRP A 1 88 ? 12.578 -6.016 -4.557 1.00 0.00 88 TRP A CA 20
ATOM 30104 C C . TRP A 1 88 ? 13.816 -5.772 -3.683 1.00 0.00 88 TRP A C 20
ATOM 30105 O O . TRP A 1 88 ? 13.691 -5.177 -2.615 1.00 0.00 88 TRP A O 20
ATOM 30126 N N . GLN A 1 89 ? 14.984 -6.281 -4.063 1.00 0.00 89 GLN A N 20
ATOM 30127 C CA . GLN A 1 89 ? 16.260 -6.172 -3.328 1.00 0.00 89 GLN A CA 20
ATOM 30128 C C . GLN A 1 89 ? 16.588 -4.798 -2.759 1.00 0.00 89 GLN A C 20
ATOM 30129 O O . GLN A 1 89 ? 16.991 -4.637 -1.603 1.00 0.00 89 GLN A O 20
ATOM 30143 N N . THR A 1 90 ? 16.382 -3.807 -3.606 1.00 0.00 90 THR A N 20
ATOM 30144 C CA . THR A 1 90 ? 16.610 -2.398 -3.332 1.00 0.00 90 THR A CA 20
ATOM 30145 C C . THR A 1 90 ? 15.725 -1.929 -2.158 1.00 0.00 90 THR A C 20
ATOM 30146 O O . THR A 1 90 ? 16.231 -1.329 -1.202 1.00 0.00 90 THR A O 20
ATOM 30157 N N . TYR A 1 91 ? 14.448 -2.321 -2.137 1.00 0.00 91 TYR A N 20
ATOM 30158 C CA . TYR A 1 91 ? 13.485 -2.005 -1.086 1.00 0.00 91 TYR A CA 20
ATOM 30159 C C . TYR A 1 91 ? 13.756 -2.772 0.223 1.00 0.00 91 TYR A C 20
ATOM 30160 O O . TYR A 1 91 ? 13.030 -2.578 1.199 1.00 0.00 91 TYR A O 20
ATOM 30178 N N . ALA A 1 92 ? 14.795 -3.617 0.320 1.00 0.00 92 ALA A N 20
ATOM 30179 C CA . ALA A 1 92 ? 15.017 -4.489 1.472 1.00 0.00 92 ALA A CA 20
ATOM 30180 C C . ALA A 1 92 ? 15.237 -3.687 2.742 1.00 0.00 92 ALA A C 20
ATOM 30181 O O . ALA A 1 92 ? 14.867 -4.158 3.819 1.00 0.00 92 ALA A O 20
ATOM 30188 N N . ALA A 1 93 ? 15.808 -2.481 2.620 1.00 0.00 93 ALA A N 20
ATOM 30189 C CA . ALA A 1 93 ? 16.107 -1.636 3.764 1.00 0.00 93 ALA A CA 20
ATOM 30190 C C . ALA A 1 93 ? 14.843 -1.071 4.440 1.00 0.00 93 ALA A C 20
ATOM 30191 O O . ALA A 1 93 ? 14.951 -0.255 5.361 1.00 0.00 93 ALA A O 20
ATOM 30198 N N . TRP A 1 94 ? 13.650 -1.481 3.995 1.00 0.00 94 TRP A N 20
ATOM 30199 C CA . TRP A 1 94 ? 12.361 -1.120 4.558 1.00 0.00 94 TRP A CA 20
ATOM 30200 C C . TRP A 1 94 ? 11.527 -2.359 4.925 1.00 0.00 94 TRP A C 20
ATOM 30201 O O . TRP A 1 94 ? 10.360 -2.206 5.271 1.00 0.00 94 TRP A O 20
ATOM 30222 N N . ILE A 1 95 ? 12.077 -3.579 4.858 1.00 0.00 95 ILE A N 20
ATOM 30223 C CA . ILE A 1 95 ? 11.324 -4.825 5.047 1.00 0.00 95 ILE A CA 20
ATOM 30224 C C . ILE A 1 95 ? 11.603 -5.380 6.445 1.00 0.00 95 ILE A C 20
ATOM 30225 O O . ILE A 1 95 ? 12.735 -5.775 6.748 1.00 0.00 95 ILE A O 20
ATOM 30241 N N . GLN A 1 96 ? 10.572 -5.450 7.290 1.00 0.00 96 GLN A N 20
ATOM 30242 C CA . GLN A 1 96 ? 10.607 -5.994 8.650 1.00 0.00 96 GLN A CA 20
ATOM 30243 C C . GLN A 1 96 ? 9.582 -7.132 8.817 1.00 0.00 96 GLN A C 20
ATOM 30244 O O . GLN A 1 96 ? 8.585 -7.171 8.097 1.00 0.00 96 GLN A O 20
ATOM 30258 N N . PRO A 1 97 ? 9.801 -8.043 9.780 1.00 0.00 97 PRO A N 20
ATOM 30259 C CA . PRO A 1 97 ? 8.842 -9.076 10.159 1.00 0.00 97 PRO A CA 20
ATOM 30260 C C . PRO A 1 97 ? 7.657 -8.495 10.952 1.00 0.00 97 PRO A C 20
ATOM 30261 O O . PRO A 1 97 ? 7.828 -7.572 11.756 1.00 0.00 97 PRO A O 20
ATOM 30272 N N . MET A 1 98 ? 6.475 -9.089 10.768 1.00 0.00 98 MET A N 20
ATOM 30273 C CA . MET A 1 98 ? 5.237 -8.737 11.458 1.00 0.00 98 MET A CA 20
ATOM 30274 C C . MET A 1 98 ? 5.311 -9.027 12.964 1.00 0.00 98 MET A C 20
ATOM 30275 O O . MET A 1 98 ? 6.171 -9.780 13.444 1.00 0.00 98 MET A O 20
ATOM 30289 N N . GLU A 1 99 ? 4.353 -8.454 13.698 1.00 0.00 99 GLU A N 20
ATOM 30290 C CA . GLU A 1 99 ? 3.944 -8.852 15.041 1.00 0.00 99 GLU A CA 20
ATOM 30291 C C . GLU A 1 99 ? 3.238 -10.217 15.003 1.00 0.00 99 GLU A C 20
ATOM 30292 O O . GLU A 1 99 ? 3.143 -10.865 13.954 1.00 0.00 99 GLU A O 20
ATOM 30304 N N . GLN A 1 100 ? 2.771 -10.670 16.163 1.00 0.00 100 GLN A N 20
ATOM 30305 C CA . GLN A 1 100 ? 2.036 -11.909 16.380 1.00 0.00 100 GLN A CA 20
ATOM 30306 C C . GLN A 1 100 ? 1.003 -11.597 17.441 1.00 0.00 100 GLN A C 20
ATOM 30307 O O . GLN A 1 100 ? -0.140 -12.079 17.335 1.00 0.00 100 GLN A O 20
#

CATH classification: 3.40.50.12480

Foldseek 3Di:
DDDDDDCALQQDQPPQQPQLPDQEYEHEFQRYEQDALSNANVVNHAYYEYDDQAPVSYHHPQHNDPNHHYAYEYAPNCLVNQCPDPRSVVVNVRYDYDDD

Nearest PDB structures (foldseek):
  2lz0-assembly1_A  TM=9.664E-01  e=4.687E-17  Pseudoflavonifractor capillosus ATCC 29799
  4fdw-assembly1_A  TM=6.721E-01  e=8.654E-03  Bacteroides ovatus ATCC 8483
  4fd0-assembly1_A  TM=6.225E-01  e=6.020E-03  Bacteroides caccae ATCC 43185
  3v44-assembly1_A  TM=5.410E-01  e=5.975E-01  Danio rerio
  3zq4-assembly1_D  TM=5.775E-01  e=1.312E+00  Bacillus subtilis subsp. subtilis str. 168

Sequence (100 aa):
GSHEGEPVVGMDKSLFAGNTVIREITVQPNIGLLYDGMFSGCTALEKLILTGEDPSAYSAGDGLRDGADFLICVPEEALDRYRRDYFWQTYAAWIQPMEQGSHEGEPVVGMDKSLFAGNTVIREITVQPNIGLLYDGMFSGCTALEKLILTGEDPSAYSAGDGLRDGADFLICVPEEALDRYRRDYFWQTYAAWIQPMEQGSHEGEPVVGMDKSLFAGNTVIREITVQPNIGLLYDGMFSGCTALEKLILTGEDPSAYSAGDGLRDGADFLICVPEEALDRYRRDYFWQTYAAWIQPMEQGSHEGEPVVGMDKSLFAGNTVIREITVQPNIGLLYDGMFSGCTALEKLILTGEDPSAYSAGDGLRDGADFLICVPEEALDRYRRDYFWQTYAAWIQPMEQGSHEGEPVVGMDKSLFAGNTVIREITVQPNIGLLYDGMFSGCTALEKLILTGEDPSAYSAGDGLRDGADFLICVPEEALDRYRRDYFWQTYAAWIQPMEQGSHEGEPVVGMDKSLFAGNTVIREITVQPNIGLLYDGMFSGCTALEKLILTGEDPSAYSAGDGLRDGADFLICVPEEALDRYRRDYFWQTYAAWIQPMEQGSHEGEPVVGMDKSLFAGNTVIREITVQPNIGLLYDGMFSGCTALEKLILTGEDPSAYSAGDGLRDGADFLICVPEEALDRYRRDYFWQTYAAWIQPMEQGSHEGEPVVGMDKSLFAGNTVIREITVQPNIGLLYDGMFSGCTALEKLILTGEDPSAYSAGDGLRDGADFLICVPEEALDRYRRDYFWQTYAAWIQPMEQGSHEGEPVVGMDKSLFAGNTVIREITVQPNIGLLYDGMFSGCTALEKLILTGEDPSAYSAGDGLRDGADFLICVPEEALDRYRRDYFWQTYAAWIQPMEQGSHEGEPVVGMDKSLFAGNTVIREITVQPNIGLLYDGMFSGCTALEKLILTGEDPSAYSAGDGLRDGADFLICVPEEALDRYRRDYFWQTYAAWIQPMEQGSHEGEPVVGMDKSLFAGNTVIREITVQPNIGLLYDGMFSGCTALEKLILTGEDPSAYSAGDGLRDGADFLICVPEEALDRYRRDYFWQTYAAWIQPMEQGSHEGEPVVGMDKSLFAGNTVIREITVQPNIGLLYDGMFSGCTALEKLILTGEDPSAYSAGDGLRDGADFLICVPEEALDRYRRDYFWQTYAAWIQPMEQGSHEGEPVVGMDKSLFAGNTVIREITVQPNIGLLYDGMFSGCTALEKLILTGEDPSAYSAGDGLRDGADFLICVPEEALDRYRRDYFWQTYAAWIQPMEQGSHEGEPVVGMDKSLFAGNTVIREITVQPNIGLLYDGMFSGCTALEKLILTGEDPSAYSAGDGLRDGADFLICVPEEALDRYRRDYFWQTYAAWIQPMEQGSHEGEPVVGMDKSLFAGNTVIREITVQPNIGLLYDGMFSGCTALEKLILTGEDPSAYSAGDGLRDGADFLICVPEEALDRYRRDYFWQTYAAWIQPMEQGSHEGEPVVGMDKSLFAGNTVIREITVQPNIGLLYDGMFSGCTALEKLILTGEDPSAYSAGDGLRDGADFLICVPEEALDRYRRDYFWQTYAAWIQPMEQGSHEGEPVVGMDKSLFAGNTVIREITVQPNIGLLYDGMFSGCTALEKLILTGEDPSAYSAGDGLRDGADFLICVPEEALDRYRRDYFWQTYAAWIQPMEQGSHEGEPVVGMDKSLFAGNTVIREITVQPNIGLLYDGMFSGCTALEKLILTGEDPSAYSAGDGLRDGADFLICVPEEALDRYRRDYFWQTYAAWIQPMEQGSHEGEPVVGMDKSLFAGNTVIREITVQPNIGLLYDGMFSGCTALEKLILTGEDPSAYSAGDGLRDGADFLICVPEEALDRYRRDYFWQTYAAWIQPMEQGSHEGEPVVGMDKSLFAGNTVIREITVQPNIGLLYDGMFSGCTALEKLILTGEDPSAYSAGDGLRDGADFLICVPEEALDRYRRDYFWQTYAAWIQPMEQ